Protein 1GTT (pdb70)

B-factor: mean 38.14, std 10.46, range [20.0, 125.58]

Foldseek 3Di:
DPFWEKEWEPFFLQVCVVCVVVCCDPPNVHDDPAIFMATQFPQQEDEFAAADADEPPFWKWKFKFKKFFFAAKAALDDLVRVLVRTQAMKIKIQMFGDPPDQQAARCLTGHFGNRIYIYDGFNDSFQAFKKKWKDKQNHTDDIDTQPRTNAGNSRVSNRCNPFFMGHGGYIYTRYGHNDTDTDDAQIKMWMDIPRHDIGIHGYHHNVPDPDGDADDDDFPQDGWEKEWEDFFCQVDDDTRIGTEHVQQEDEFAEEDADEPDADFKKWFKFKKWFFAAKFAQDALVCLLVGTQAIWIKTQMFRVRPAGRGNPPGHSGGHGGNNIYIYRDGDGHVQPPDQLAKKKWKDKVNHTQDIDGSVRTNQDPSNVSNVVSHRHMGHGNYMYGRTGHDGIGGDDAPIWMWMDIHRHDIGIYGYHYPVVVD/DVFWEKEWEPFFLQSCVVCVVVCCDPPFNHDDPAIFMATAFDQQEDEFAAADADEPPAWKWKFKFKKFFFAAKAALDDLVCQLVGTQFMWIKIQMFGDPPDFQAARCLTGHFGNRMYIYDGDHDSFQAQKKKWKAKPNHTDDIDTPPRTNAGPSRVSNRCSPFFMGHGGYIYTRYGHNDTDIDDAPIKIWMDIPRHDIGIHGYHHNVPDDDGDADDDDQPQDGWEKEWDDFFCQVDDDTRIGTEDPQQEDEFPEADADEPDADFKKWFKFKKWFFAAKFAQDALVCLVVGTQAIWIKIQMFRVVNAGRGNPPGHSTGHGGNNIYIYSDGDGVVQPPDQQAKKKWKDKVNRTFFIDGSVRGNQDPSNVSNVSNHRHMDHGNYMYGRTGHDGIGGDDAQIWMWIDIHPHDIGIYGYHYPVVVD/DVFWEKEWEPFFQQSCVVCVVVCCDPPNVHPDPATFMATAFPQQEDEFAAADADEPPAWKFKFKFKKFFFAFKFALDDLVRQQVRTQFMWIKIQMFGDPPDFQAARCLTRHFGNRMYIYDGDRDSFQAFKKKWKDKPNHTDDIDTLPRTNAGPSRVSNRCSHFAIGGGGYIYTSYGHNDTDTDDAQIWIWMDIPPHDIGIYHYHHNVPDDDGDADDDDQPQDGWEKEWEPFFCQVDDDTRIGTADVQQEDEFAEADEDEPPADFKKWFKFKKWFFAAKFAQDALVCQVVGTQFIWIKIQMFRPVPAGRGNPPGHSGGHGGNNIYIYSDGDGVVQPVDQQAKWKWKDKPNHTFFIDTSVRGNQHNSNVSNVSNHRHMGHGSYMYGRTGHDGIGGDDAPIWIWMDIPPHDIGIYGYHYPVVVD/DVFWEKEWEPFFQQVCVVCVVVCCDPPFVHDDPATFMATQFPQQEDEFAAADADEPPFWKWKFKFKKWFFAAKFALDDLVRQQVRTQAMKIKIQMFGDCPDFQAARCLTGHFGNRIYIYDGFRDSFQAFKKKWKDKPNHTDDIDTLPRTNAGNSRVSNRQSPFFMGHGGYMYTRYGHPDTDTDDQQIWMWMDIPRHDIGIHHYHHNVPHDDRDADDDDFPQDGWEKEWDDFFCQCDDDTRIGTEDPQLEDEFAEADADEPPADFKKWFKFKKWFFQAKFAQDALVCQVVGTQFIWIKTQMFRPRPAGRGNPPGHSGGHGGNRIYIYSDGDGCVQVVDQLAKKKWKDKVRHTFFIDTSVRGNQHPSNVRNVSNHRHIDHGSYMYGRTGHDGIGGDDAQIWMWMDIVRTDIGIYGYHYPVVVD

Sequence (1684 aa):
MKGTIFAVALNHRSQLDAWQEAFQQSPYKAPPKTAVWFIKPRNTVIGCGEPIPFPQGEKVLSGATVALIVGKTATKVREEDAAEYIAGYALANDVSLPEESFYRPAIKAKCRDGFCPIGETVALSNVDNLTIYTEINGRPADHWNTADLQRNAAQLLSALSEFATLNPGDAILLGTPQARVEIQPGDRVRVLAEGFPPLENPVVDEREVTTRKSFPTLPHPHGTLFALGLNYADHPEEPLVFLKAPNTLTGDNQTSVRPNNIEYMHYEAELVVVIGKQARNVSEADAMDYVAGYTVCNDYAIRDYLENYYRPNLRVKSRDGLTPMLSTIVPKEAIPDPHNLTLRTFVNGELRQQGTTADLIFSVPFLIAYLSEFMTLNPGDMIATGTPKGLSDVVPGDEVVVEVEGVGRLVNRIVSEETAKMKGTIFAVALNHRSQLDAWQEAFQQSPYKAPPKTAVWFIKPRNTVIGCGEPIPFPQGEKVLSGATVALIVGKTATKVREEDAAEYIAGYALANDVSLPEESFYRPAIKAKCRDGFCPIGETVALSNVDNLTIYTEINGRPADHWNTADLQRNAAQLLSALSEFATLNPGDAILLGTPQARVEIQPGDRVRVLAEGFPPLENPVVDEREVTTRKSFPTLPHPHGTLFALGLNYADHPEEPLVFLKAPNTLTGDNQTSVRPNNIEYMHYEAELVVVIGKQARNVSEADAMDYVAGYTVCNDYAIRDYLENYYRPNLRVKSRDGLTPMLSTIVPKEAIPDPHNLTLRTFVNGELRQQGTTADLIFSVPFLIAYLSEFMTLNPGDMIATGTPKGLSDVVPGDEVVVEVEGVGRLVNRIVSEETAKMKGTIFAVALNHRSQLDAWQEAFQQSPYKAPPKTAVWFIKPRNTVIGCGEPIPFPQGEKVLSGATVALIVGKTATKVREEDAAEYIAGYALANDVSLPEESFYRPAIKAKCRDGFCPIGETVALSNVDNLTIYTEINGRPADHWNTADLQRNAAQLLSALSEFATLNPGDAILLGTPQARVEIQPGDRVRVLAEGFPPLENPVVDEREVTTRKSFPTLPHPHGTLFALGLNYADHPEEPLVFLKAPNTLTGDNQTSVRPNNIEYMHYEAELVVVIGKQARNVSEADAMDYVAGYTVCNDYAIRDYLENYYRPNLRVKSRDGLTPMLSTIVPKEAIPDPHNLTLRTFVNGELRQQGTTADLIFSVPFLIAYLSEFMTLNPGDMIATGTPKGLSDVVPGDEVVVEVEGVGRLVNRIVSEETAKMKGTIFAVALNHRSQLDAWQEAFQQSPYKAPPKTAVWFIKPRNTVIGCGEPIPFPQGEKVLSGATVALIVGKTATKVREEDAAEYIAGYALANDVSLPEESFYRPAIKAKCRDGFCPIGETVALSNVDNLTIYTEINGRPADHWNTADLQRNAAQLLSALSEFATLNPGDAILLGTPQARVEIQPGDRVRVLAEGFPPLENPVVDEREVTTRKSFPTLPHPHGTLFALGLNYADHPEEPLVFLKAPNTLTGDNQTSVRPNNIEYMHYEAELVVVIGKQARNVSEADAMDYVAGYTVCNDYAIRDYLENYYRPNLRVKSRDGLTPMLSTIVPKEAIPDPHNLTLRTFVNGELRQQGTTADLIFSVPFLIAYLSEFMTLNPGDMIATGTPKGLSDVVPGDEVVVEVEGVGRLVNRIVSEETAK

CATH classification: 3.90.850.10 (+1 more: 3.90.850.10)

Nearest PDB structures (foldseek):
  6sbi-assembly2_C  TM=9.151E-01  e=5.694E-24  Mus musculus
  6sbj-assembly2_C  TM=9.034E-01  e=4.529E-23  Mus musculus
  8gsr-assembly1_B  TM=7.938E-01  e=1.110E-22  Sphingomonas sp. SKA58
  6jvw-assembly1_B  TM=9.227E-01  e=5.281E-20  Sphingobium sp. SYK-6
  6jvv-assembly1_B  TM=8.728E-01  e=1.035E-19  Sphingobium sp. SYK-6

Organism: Escherichia coli (NCBI:txid562)

Radius of gyration: 42.44 Å; Cα contacts (8 Å, |Δi|>4): 4563; chains: 4; bounding box: 90×95×122 Å

Solvent-accessible surface area: 65918 Å² total; per-residue (Å²): 87,203,26,25,1,4,1,5,10,5,1,10,120,47,4,32,97,66,36,127,141,38,3,113,103,86,56,14,141,47,65,30,154,43,14,5,12,28,17,2,7,45,8,0,18,11,25,23,0,33,41,0,18,10,6,108,87,70,109,0,19,2,3,6,0,0,0,0,8,2,36,89,78,0,73,122,6,149,95,125,58,3,71,107,49,23,56,1,9,0,2,0,1,3,0,0,18,41,35,141,58,0,54,97,25,24,20,69,13,3,2,20,20,3,0,0,0,9,12,48,51,26,89,61,98,70,10,89,110,19,36,0,97,3,41,22,69,56,175,118,43,36,126,16,38,13,60,69,14,70,59,67,9,30,67,0,0,18,35,0,1,76,11,1,19,0,58,77,25,7,0,0,3,2,2,12,12,78,70,39,35,78,0,84,55,68,22,59,1,45,1,38,8,153,49,15,46,49,1,15,1,4,2,34,24,55,164,128,42,89,109,95,73,90,56,107,106,103,112,27,48,77,21,16,4,0,0,6,22,111,0,5,51,32,192,97,105,92,9,33,7,8,15,7,3,66,44,0,32,31,32,61,76,82,53,0,45,26,8,82,155,21,131,48,0,14,0,26,0,1,0,0,0,4,2,37,106,53,0,41,108,14,56,91,98,74,0,50,84,47,3,39,0,2,0,0,0,0,1,1,5,0,114,64,37,50,16,33,6,7,62,22,12,8,59,2,12,1,30,52,17,4,0,0,3,22,78,77,61,31,66,56,134,65,12,134,68,11,49,93,13,35,0,86,0,53,1,93,63,103,86,74,2,96,13,39,1,62,30,22,63,16,32,1,19,72,1,0,20,34,0,0,97,1,2,4,0,2,38,18,3,0,1,0,0,0,21,2,75,31,71,27,47,0,65,62,71,15,72,0,9,0,50,2,92,56,7,21,132,0,17,0,90,1,20,28,53,129,96,56,197,77,203,21,26,2,4,1,6,9,6,1,11,119,43,3,34,90,54,32,127,140,38,4,117,109,88,58,14,140,53,60,29,144,47,12,5,8,27,17,2,8,46,8,0,23,13,24,25,1,38,17,0,18,18,5,108,86,73,87,0,18,3,4,6,0,0,0,0,12,2,37,89,80,0,74,119,8,153,98,124,58,2,74,106,47,24,54,1,8,0,1,0,0,3,0,0,16,42,32,142,57,0,49,98,23,22,20,63,14,2,2,25,23,3,0,0,0,7,7,59,55,36,88,59,100,75,11,85,108,18,37,0,100,2,42,25,21,34,96,106,30,34,80,14,38,12,59,67,14,68,59,68,8,31,65,0,0,18,34,0,1,77,11,1,20,0,59,79,25,8,0,0,3,1,3,14,13,49,36,17,28,60,0,102,68,60,23,24,0,40,1,39,9,154,49,16,41,51,0,5,1,12,3,20,29,55,167,116,37,67,106,106,78,92,55,111,106,104,114,28,49,72,22,14,5,0,0,5,21,113,0,6,50,33,188,99,101,95,8,33,6,7,16,7,1,68,44,0,34,29,32,63,86,83,52,1,44,25,8,81,156,21,131,47,0,15,0,24,0,0,0,0,0,3,2,37,113,56,0,41,99,15,56,92,99,75,0,51,87,44,2,42,0,1,1,0,0,0,1,1,5,0,114,61,41,47,20,30,5,6,65,21,20,8,58,1,13,0,31,50,16,5,0,0,3,18,78,81,57,31,69,57,131,68,13,137,66,12,50,95,12,30,0,78,0,44,2,92,65,107,81,72,3,100,11,38,1,61,31,22,66,15,31,2,19,68,1,0,21,34,0,0,96,1,1,4,0,4,43,17,3,1,2,0,0,1,21,2,76,34,65,29,47,0,66,65,68,15,78,0,8,0,46,2,92,62,10,20,119,1,30,0,94,1,19,26,51,131,93,55,202,77,198,22,25,2,4,1,6,8,6,1,13,124,47,3,32,101,65,35,119,141,38,2,114,110,84,57,12,134,44,55,32,149,53,8,5,8,27,17,2,8,45,9,0,20,12,25,23,0,33,18,0,20,13,6,104,80,66,110,0,19,3,3,5,0,0,0,0,11,3,33,88,78,0,72,124,8,146,93,125,52,0,72,108,47,23,53,1,9,0,1,0,1,3,0,0,15,40,31,145,58,0,51,85,26,26,20,66,14,3,2,27,25,3,0,0,0,7,8,64,53,38,90,56,99,67,10,86,109,18,39,0,98,3,43,26,63,32,186,103,46,36,124,15,37,12,58,66,16,69,50,77,11,27,64,0,0,17,35,0,1,74,10,1,23,0,58,79,23,8,0,0,3,3,2,12,11,78,71,39,32,84,0,72,66,64,22,29,1,41,1,41,9,154,50,18,44,49,0,8,2,13,2,19,28,52,170,117,31,43,99,96,77,82,55,110,114,103,114,27,48,76,22,16,4,0,0,6,15,134,0,18,46,37,199,103,102,94,9,27,6,6,16,7,2,70,44,0,37,31,30,61,84,84,51,1,43,25,6,80,155,21,134,44,0,15,0,25,0,0,0,0,1,4,2,35,105,56,0,44,95,16,55,86,101,76,0,53,84,47,5,40,0,1,0,0,0,1,1,1,6,0,121,65,38,51,25,29,4,6,62,21,15,8,60,2,11,0,27,50,18,4,0,0,2,14,76,75,60,30,70,58,138,64,14,118,55,14,59,89,6,43,0,85,0,42,2,90,69,105,80,69,2,112,10,45,1,67,32,18,76,20,29,2,20,72,1,0,18,36,0,0,98,1,1,4,0,3,48,16,3,0,2,1,0,2,25,3,75,30,71,30,49,0,65,61,70,16,69,0,11,0,42,1,91,58,10,22,135,1,18,0,96,1,15,26,51,117,95,58,187,70,198,20,28,1,3,0,7,8,5,1,11,73,47,5,30,92,66,34,105,143,35,3,115,109,78,55,15,135,45,60,27,146,42,13,7,12,26,17,2,8,41,7,0,22,15,23,23,1,36,38,0,20,11,6,108,85,69,106,0,17,3,3,5,0,0,0,0,8,2,36,86,77,0,76,120,7,150,68,127,50,3,70,108,48,24,53,0,7,0,2,0,0,3,0,0,16,38,33,144,57,1,52,98,24,23,19,67,15,3,2,22,23,3,0,0,0,7,12,50,49,25,93,61,84,52,12,59,65,16,38,0,103,3,44,22,72,56,165,116,38,39,122,16,31,13,41,52,16,60,57,74,9,27,49,0,0,17,36,0,1,78,10,2,23,0,60,79,24,8,0,0,3,2,2,14,12,76,70,39,35,80,0,86,60,63,21,53,1,47,0,39,10,154,49,16,48,47,1,14,0,5,2,31,24,55,164,130,42,93,107,102,77,89,60,109,116,103,112,26,47,76,21,15,4,0,0,6,15,129,1,9,47,27,176,87,109,92,8,31,7,10,14,7,2,66,43,1,33,32,28,64,78,87,51,1,46,25,6,87,156,21,134,47,0,16,0,24,0,1,0,0,0,4,2,38,112,53,0,40,105,14,58,89,103,73,0,56,85,45,5,41,0,1,2,0,0,0,2,1,5,0,114,64,38,47,15,31,6,7,64,23,11,9,57,2,13,1,30,48,15,4,0,0,2,18,72,84,52,30,70,60,133,61,13,113,50,16,59,84,4,43,0,84,0,39,2,98,67,102,84,79,3,110,16,44,1,69,33,19,70,18,29,1,20,73,0,0,19,34,0,0,96,1,1,4,0,3,53,15,3,0,2,0,0,1,26,2,129,32,69,32,48,0,66,61,70,16,68,0,9,0,37,2,83,60,10,22,130,0,17,0,91,2,18,26,51,123,101,55,186

Secondary structure (DSSP, 8-state):
--S-EEEEES-BHHHHHHHTTGGGSTTT-S--SS-EEEEE-GGGEE-TT--EEEPTT--EE--EEEEEEE-S-BSS--GGGGGGGEEEEEEEE--BS----SSS--HHHH-STT-EEB---B--S--TTPEEEEEETTEEEEEEEGGGBSS-HHHHHHHHHTTS-B-TT-EEE----S---EE-TT-EEEEEETTS--EEEEEEEGGG--SPPP----SSS-S-EEEESS-B-----S--EEEE-GGGEE-TTEEEEEPTT-S-EE--EEEEEEE-S-BSS--TTTGGGGEEEEEEEE--EEGGG--SSSSSPHHHHS-TT-EEB-S--EEGGG-S-TTS-EEEEEETTEEEEEEEGGGBSS-HHHHHHHHHTTS-B-TT-EEE----S---B--TT-EEEEEETTTEEEEEEEEEHHHH-/--S-EEEEES-BHHHHHHTTTGGGSTTT-S--SS-EEEEE-GGGEE-TT--EEEPTT--EE--EEEEEEE-S-BSS--GGGGGGGEEEEEEEE--BS----SSS--HHHH-STT-EEEEEEE--S--TT-EEEEEETTEEEEEEEGGGBSS-HHHHHHHHHTTSPBPTT-EEE----S---EE-TT-EEEEEETTS--EEEEEEEGGG--S-------SSS-S-EEEESS-B-----S--EEEE-GGGEE-TTEEEEEPTT-S-EE--EEEEEEE-S-BSS--TTTGGGGEEEEEEEE--EEGGG--SSSSS-HHHHS-TT-EEB-S--EEGGG-S-TTS-EEEEEETTEEEEEEEGGGBSS-HHHHHHHHHTTS-B-TT-EEE----S---B--TT-EEEEEETTTEEEEEEEEEHHHH-/--S-EEEEES-BHHHHHHHTTGGGSTTT-S--SS-EEEEE-GGGEE-TT--EEEPTT---B--EEEEEEE-S-BSS--GGGGGGGEEEEEEEE--BS-----SS--HHHH-STT-EEB---B--S--TT-EEEEEETTEEEEEEEGGGBSS-HHHHHHHHHTTS-B-TT-EEE----S---B--TT-EEEEEETTS--EEEEEEEGGG--S-------SSS-S-EEEEES-B-----S-EEEEE-GGGEE-TTEEEEEPTT-S-EE--EEEEEEE-S-BSS--GGGGGGGEEEEEEEE--EEGGG--SSSSSPHHHHS-TT-EEB-S--EEGGG-S-GGG-EEEEEETTEEEEEEEGGGBSS-HHHHHHHHHTTS-B-TT-EEE----S---B--TT-EEEEEETTTEEEEEEEEEHHHH-/--S-EEEEES-BHHHHHHTTTGGGSTTT-S---S-EEEEE-GGGEE-TT--EEEPTT--EE--EEEEEEE-S-BSS--GGGGGGGEEEEEEEE--BS----SSS--HHHH-STT-EEB---B--S--TT-EEEEEETTEEEEEEEGGGBSS-HHHHHHHHHTTS-B-TT-EEE----S---EE-TT-EEEEE-TTS--EEEEEEEGGG--S-------SSS-S-EEEEES-B-----S-EEEEE-GGGEE-TTEEEEEPTT-S-EE--EEEEEEE-S-BSS--TTTGGGGEEEEEEEE--EEGGG--SSSSSPHHHHS-TT-EEB-S--EEGGG-S-TTS-EEEEEETTEEEEEEEGGGBSS-HHHHHHHHHTTS-B-TT-EEE----S---B--TT-EEEEEETTTEEEEEEEEEHHHH-

InterPro domains:
  IPR011234 Fumarylacetoacetase-like, C-terminal [PF01557] (4-204)
  IPR011234 Fumarylacetoacetase-like, C-terminal [PF01557] (225-421)
  IPR012684 4-hydroxyphenylacetate degradation bifunctional isomerase/decarboxylase, C-terminal subunit [TIGR02303] (219-423)
  IPR012686 4-hydroxyphenylacetate degradation bifunctional isomerase/decarboxylase, N-terminal subunit [TIGR02305] (3-203)
  IPR036663 Fumarylacetoacetase-like, C-terminal domain superfamily [G3DSA:3.90.850.10] (1-211)
  IPR036663 Fumarylacetoacetase-like, C-terminal domain superfamily [G3DSA:3.90.850.10] (212-427)
  IPR036663 Fumarylacetoacetase-like, C-terminal domain superfamily [SSF56529] (2-210)
  IPR036663 Fumarylacetoacetase-like, C-terminal domain superfamily [SSF56529] (218-424)

Structure (mmCIF, N/CA/C/O backbone):
data_1GTT
#
_entry.id   1GTT
#
_cell.length_a   126.084
_cell.length_b   138.201
_cell.length_c   103.973
_cell.angle_alpha   90.00
_cell.angle_beta   90.00
_cell.angle_gamma   90.00
#
_symmetry.space_group_name_H-M   'P 21 21 21'
#
loop_
_entity.id
_entity.type
_entity.pdbx_description
1 polymer '4-HYDROXYPHENYLACETATE DEGRADATION BIFUNCTIONAL ISOMERASE/DECARBOXYLASE'
2 non-polymer 'CALCIUM ION'
3 water water
#
loop_
_atom_site.group_PDB
_atom_site.id
_atom_site.type_symbol
_atom_site.label_atom_id
_atom_site.label_alt_id
_atom_site.label_comp_id
_atom_site.label_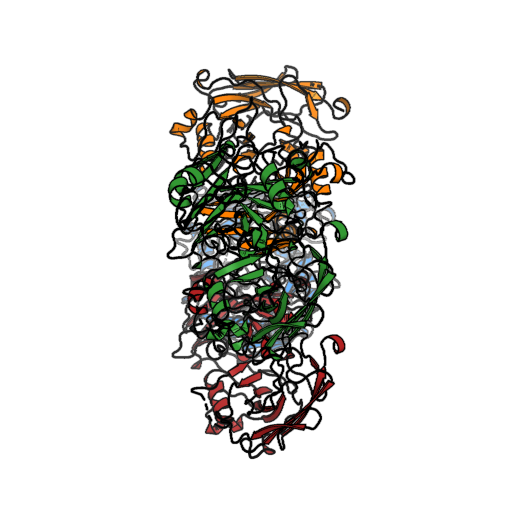asym_id
_atom_site.label_entity_id
_atom_site.label_seq_id
_atom_site.pdbx_PDB_ins_code
_atom_site.Cartn_x
_atom_site.Cartn_y
_atom_site.Cartn_z
_atom_site.occupancy
_atom_site.B_iso_or_equiv
_atom_site.auth_seq_id
_atom_site.auth_comp_id
_atom_site.auth_asym_id
_atom_site.auth_atom_id
_atom_site.pdbx_PDB_model_num
ATOM 1 N N . MET A 1 1 ? 58.508 -8.823 6.288 1.00 62.17 1 MET A N 1
ATOM 2 C CA . MET A 1 1 ? 58.096 -9.028 7.703 1.00 62.07 1 MET A CA 1
ATOM 3 C C . MET A 1 1 ? 58.046 -7.676 8.417 1.00 60.50 1 MET A C 1
ATOM 4 O O . MET A 1 1 ? 57.012 -7.019 8.574 1.00 60.86 1 MET A O 1
ATOM 9 N N . LYS A 1 2 ? 59.252 -7.268 8.764 1.00 58.13 2 LYS A N 1
ATOM 10 C CA . LYS A 1 2 ? 59.556 -6.248 9.742 1.00 55.31 2 LYS A CA 1
ATOM 11 C C . LYS A 1 2 ? 61.037 -5.876 9.484 1.00 50.78 2 LYS A C 1
ATOM 12 O O . LYS A 1 2 ? 61.501 -4.785 9.856 1.00 51.23 2 LYS A O 1
ATOM 18 N N . GLY A 1 3 ? 61.795 -6.787 8.856 1.00 45.37 3 GLY A N 1
ATOM 19 C CA . GLY A 1 3 ? 63.122 -6.434 8.397 1.00 40.97 3 GLY A CA 1
ATOM 20 C C . GLY A 1 3 ? 63.095 -5.915 6.962 1.00 36.80 3 GLY A C 1
ATOM 21 O O . GLY A 1 3 ? 62.002 -5.730 6.390 1.00 35.84 3 GLY A O 1
ATOM 22 N N . THR A 1 4 ? 64.275 -5.638 6.400 1.00 30.74 4 THR A N 1
ATOM 23 C CA . THR A 1 4 ? 64.380 -5.198 4.969 1.00 29.56 4 THR A CA 1
ATOM 24 C C . THR A 1 4 ? 64.060 -6.354 4.074 1.00 26.59 4 THR A C 1
ATOM 25 O O . THR A 1 4 ? 64.553 -7.471 4.309 1.00 27.30 4 THR A O 1
ATOM 29 N N . ILE A 1 5 ? 63.299 -6.101 3.011 1.00 26.49 5 ILE A N 1
ATOM 30 C CA . ILE A 1 5 ? 62.983 -7.125 2.054 1.00 25.58 5 ILE A CA 1
ATOM 31 C C . ILE A 1 5 ? 63.795 -6.785 0.832 1.00 25.78 5 ILE A C 1
ATOM 32 O O . ILE A 1 5 ? 63.479 -5.841 0.124 1.00 25.30 5 ILE A O 1
ATOM 37 N N . PHE A 1 6 ? 64.823 -7.573 0.609 1.00 24.31 6 PHE A N 1
ATOM 38 C CA . PHE A 1 6 ? 65.575 -7.561 -0.647 1.00 24.09 6 PHE A CA 1
ATOM 39 C C . PHE A 1 6 ? 64.915 -8.541 -1.627 1.00 24.43 6 PHE A C 1
ATOM 40 O O . PHE A 1 6 ? 64.165 -9.435 -1.245 1.00 23.03 6 PHE A O 1
ATOM 48 N N . ALA A 1 7 ? 65.229 -8.398 -2.905 1.00 24.05 7 ALA A N 1
ATOM 49 C CA . ALA A 1 7 ? 64.691 -9.249 -3.942 1.00 24.37 7 ALA A CA 1
ATOM 50 C C . ALA A 1 7 ? 65.672 -9.322 -5.112 1.00 22.44 7 ALA A C 1
ATOM 51 O O . ALA A 1 7 ? 66.391 -8.372 -5.369 1.00 23.37 7 ALA A O 1
ATOM 53 N N . VAL A 1 8 ? 65.697 -10.449 -5.806 1.00 24.35 8 VAL A N 1
ATOM 54 C CA . VAL A 1 8 ? 66.469 -10.573 -7.045 1.00 22.81 8 VAL A CA 1
ATOM 55 C C . VAL A 1 8 ? 65.615 -10.578 -8.311 1.00 24.37 8 VAL A C 1
ATOM 56 O O . VAL A 1 8 ? 64.601 -11.267 -8.392 1.00 25.15 8 VAL A O 1
ATOM 60 N N . ALA A 1 9 ? 66.095 -9.774 -9.261 1.00 24.61 9 ALA A N 1
ATOM 61 C CA . ALA A 1 9 ? 65.542 -9.692 -10.609 1.00 26.60 9 ALA A CA 1
ATOM 62 C C . ALA A 1 9 ? 66.423 -10.481 -11.541 1.00 26.56 9 ALA A C 1
ATOM 63 O O . ALA A 1 9 ? 67.608 -10.684 -11.305 1.00 26.88 9 ALA A O 1
ATOM 65 N N . LEU A 1 10 ? 65.820 -10.901 -12.660 1.00 27.30 10 LEU A N 1
ATOM 66 C CA . LEU A 1 10 ? 66.522 -11.609 -13.716 1.00 27.82 10 LEU A CA 1
ATOM 67 C C . LEU A 1 10 ? 67.180 -12.925 -13.218 1.00 28.15 10 LEU A C 1
ATOM 68 O O . LEU A 1 10 ? 68.232 -13.310 -13.672 1.00 27.71 10 LEU A O 1
ATOM 73 N N . ASN A 1 11 ? 66.580 -13.578 -12.234 1.00 27.63 11 ASN A N 1
ATOM 74 C CA . ASN A 1 11 ? 67.138 -14.818 -11.713 1.00 28.38 11 ASN A CA 1
ATOM 75 C C . ASN A 1 11 ? 66.500 -16.080 -12.282 1.00 28.46 11 ASN A C 1
ATOM 76 O O . ASN A 1 11 ? 66.848 -17.155 -11.874 1.00 29.07 11 ASN A O 1
ATOM 81 N N . HIS A 1 12 ? 65.505 -15.947 -13.153 1.00 28.68 12 HIS A N 1
ATOM 82 C CA . HIS A 1 12 ? 64.774 -17.112 -13.658 1.00 29.62 12 HIS A CA 1
ATOM 83 C C . HIS A 1 12 ? 65.166 -17.325 -15.131 1.00 31.03 12 HIS A C 1
ATOM 84 O O . HIS A 1 12 ? 65.185 -16.382 -15.887 1.00 29.65 12 HIS A O 1
ATOM 91 N N . ARG A 1 13 ? 65.596 -18.537 -15.465 1.00 32.82 13 ARG A N 1
ATOM 92 C CA . ARG A 1 13 ? 66.186 -18.825 -16.781 1.00 34.88 13 ARG A CA 1
ATOM 93 C C . ARG A 1 13 ? 65.234 -18.481 -17.936 1.00 33.98 13 ARG A C 1
ATOM 94 O O . ARG A 1 13 ? 65.697 -18.099 -19.021 1.00 35.99 13 ARG A O 1
ATOM 102 N N . SER A 1 14 ? 63.937 -18.603 -17.718 1.00 34.63 14 SER A N 1
ATOM 103 C CA . SER A 1 14 ? 62.915 -18.201 -18.726 1.00 34.67 14 SER A CA 1
ATOM 104 C C . SER A 1 14 ? 63.020 -16.728 -19.124 1.00 34.85 14 SER A C 1
ATOM 105 O O . SER A 1 14 ? 62.829 -16.342 -20.287 1.00 34.05 14 SER A O 1
ATOM 108 N N . GLN A 1 15 ? 63.335 -15.879 -18.149 1.00 33.42 15 GLN A N 1
ATOM 109 C CA . GLN A 1 15 ? 63.477 -14.441 -18.421 1.00 32.92 15 GLN A CA 1
ATOM 110 C C . GLN A 1 15 ? 64.816 -14.108 -19.049 1.00 32.09 15 GLN A C 1
ATOM 111 O O . GLN A 1 15 ? 64.926 -13.216 -19.918 1.00 32.12 15 GLN A O 1
ATOM 117 N N . LEU A 1 16 ? 65.861 -14.802 -18.605 1.00 30.79 16 LEU A N 1
ATOM 118 C CA . LEU A 1 16 ? 67.152 -14.612 -19.159 1.00 32.52 16 LEU A CA 1
ATOM 119 C C . LEU A 1 16 ? 67.076 -15.016 -20.633 1.00 33.78 16 LEU A C 1
ATOM 120 O O . LEU A 1 16 ? 67.642 -14.373 -21.472 1.00 35.20 16 LEU A O 1
ATOM 125 N N . ASP A 1 17 ? 66.338 -16.067 -20.908 1.00 36.40 17 ASP A N 1
ATOM 126 C CA . ASP A 1 17 ? 66.216 -16.587 -22.294 1.00 37.58 17 ASP A CA 1
ATOM 127 C C . ASP A 1 17 ? 65.463 -15.554 -23.111 1.00 37.52 17 ASP A C 1
ATOM 128 O O . ASP A 1 17 ? 65.934 -15.145 -24.182 1.00 37.93 17 ASP A O 1
ATOM 133 N N . ALA A 1 18 ? 64.324 -15.106 -22.586 1.00 37.43 18 ALA A N 1
ATOM 134 C CA . ALA A 1 18 ? 63.471 -14.133 -23.274 1.00 38.14 18 ALA A CA 1
ATOM 135 C C . ALA A 1 18 ? 64.182 -12.816 -23.601 1.00 38.36 18 ALA A C 1
ATOM 136 O O . ALA A 1 18 ? 63.948 -12.236 -24.675 1.00 38.35 18 ALA A O 1
ATOM 138 N N . TRP A 1 19 ? 65.072 -12.374 -22.704 1.00 36.60 19 TRP A N 1
ATOM 139 C CA . TRP A 1 19 ? 65.770 -11.100 -22.822 1.00 37.33 19 TRP A CA 1
ATOM 140 C C . TRP A 1 19 ? 67.187 -11.170 -23.462 1.00 38.29 19 TRP A C 1
ATOM 141 O O . TRP A 1 19 ? 67.864 -10.171 -23.602 1.00 36.90 19 TRP A O 1
ATOM 152 N N . GLN A 1 20 ? 67.623 -12.357 -23.868 1.00 40.14 20 GLN A N 1
ATOM 153 C CA . GLN A 1 20 ? 68.974 -12.562 -24.417 1.00 42.49 20 GLN A CA 1
ATOM 154 C C . GLN A 1 20 ? 69.407 -11.560 -25.527 1.00 42.53 20 GLN A C 1
ATOM 155 O O . GLN A 1 20 ? 70.475 -10.978 -25.470 1.00 42.11 20 GLN A O 1
ATOM 161 N N . GLU A 1 21 ? 68.536 -11.394 -26.524 1.00 43.72 21 GLU A N 1
ATOM 162 C CA . GLU A 1 21 ? 68.741 -10.512 -27.675 1.00 45.57 21 GLU A CA 1
ATOM 163 C C . GLU A 1 21 ? 68.737 -9.035 -27.254 1.00 44.46 21 GLU A C 1
ATOM 164 O O . GLU A 1 21 ? 69.540 -8.245 -27.758 1.00 44.08 21 GLU A O 1
ATOM 170 N N . ALA A 1 22 ? 67.878 -8.677 -26.299 1.00 43.41 22 ALA A N 1
ATOM 171 C CA . ALA A 1 22 ? 67.793 -7.291 -25.834 1.00 42.33 22 ALA A CA 1
ATOM 172 C C . ALA A 1 22 ? 69.025 -6.939 -25.036 1.00 41.30 22 ALA A C 1
ATOM 173 O O . ALA A 1 22 ? 69.521 -5.818 -25.118 1.00 39.64 22 ALA A O 1
ATOM 175 N N . PHE A 1 23 ? 69.540 -7.919 -24.283 1.00 41.64 23 PHE A N 1
ATOM 176 C CA . PHE A 1 23 ? 70.694 -7.682 -23.401 1.00 42.14 23 PHE A CA 1
ATOM 177 C C . PHE A 1 23 ? 72.026 -7.469 -24.141 1.00 43.41 23 PHE A C 1
ATOM 178 O O . PHE A 1 23 ? 73.009 -7.005 -23.538 1.00 44.30 23 PHE A O 1
ATOM 186 N N . GLN A 1 24 ? 72.041 -7.737 -25.456 1.00 44.80 24 GLN A N 1
ATOM 187 C CA . GLN A 1 24 ? 73.221 -7.474 -26.298 1.00 45.78 24 GLN A CA 1
ATOM 188 C C . GLN A 1 24 ? 73.253 -6.029 -26.817 1.00 46.08 24 GLN A C 1
ATOM 189 O O . GLN A 1 24 ? 74.268 -5.549 -27.347 1.00 47.34 24 GLN A O 1
ATOM 195 N N . GLN A 1 25 ? 72.153 -5.311 -26.622 1.00 45.50 25 GLN A N 1
ATOM 196 C CA . GLN A 1 25 ? 71.983 -4.003 -27.244 1.00 45.20 25 GLN A CA 1
ATOM 197 C C . GLN A 1 25 ? 71.749 -2.877 -26.249 1.00 44.01 25 GLN A C 1
ATOM 198 O O . GLN A 1 25 ? 71.328 -3.126 -25.144 1.00 41.99 25 GLN A O 1
ATOM 204 N N . SER A 1 26 ? 71.973 -1.653 -26.688 1.00 42.72 26 SER A N 1
ATOM 205 C CA . SER A 1 26 ? 71.674 -0.490 -25.856 1.00 42.58 26 SER A CA 1
ATOM 206 C C . SER A 1 26 ? 70.228 -0.585 -25.349 1.00 41.08 26 SER A C 1
ATOM 207 O O . SER A 1 26 ? 69.329 -1.038 -26.091 1.00 39.70 26 SER A O 1
ATOM 210 N N . PRO A 1 27 ? 69.991 -0.175 -24.102 1.00 39.61 27 PRO A N 1
ATOM 211 C CA . PRO A 1 27 ? 71.009 0.424 -23.219 1.00 39.04 27 PRO A CA 1
ATOM 212 C C . PRO A 1 27 ? 71.804 -0.573 -22.363 1.00 38.42 27 PRO A C 1
ATOM 213 O O . PRO A 1 27 ? 72.612 -0.113 -21.564 1.00 38.87 27 PRO A O 1
ATOM 217 N N . TYR A 1 28 ? 71.551 -1.869 -22.510 1.00 37.71 28 TYR A N 1
ATOM 218 C CA . TYR A 1 28 ? 72.149 -2.921 -21.684 1.00 38.30 28 TYR A CA 1
ATOM 219 C C . TYR A 1 28 ? 73.563 -3.256 -22.089 1.00 40.43 28 TYR A C 1
ATOM 220 O O . TYR A 1 28 ? 74.408 -3.518 -21.240 1.00 40.62 28 TYR A O 1
ATOM 229 N N . LYS A 1 29 ? 73.803 -3.262 -23.399 1.00 42.35 29 LYS A N 1
ATOM 230 C CA . LYS A 1 29 ? 75.108 -3.524 -24.038 1.00 44.64 29 LYS A CA 1
ATOM 231 C C . LYS A 1 29 ? 75.520 -4.974 -23.915 1.00 45.83 29 LYS A C 1
ATOM 232 O O . LYS A 1 29 ? 75.774 -5.668 -24.930 1.00 46.87 29 LYS A O 1
ATOM 238 N N . ALA A 1 30 ? 75.548 -5.440 -22.666 1.00 45.97 30 ALA A N 1
ATOM 239 C CA . ALA A 1 30 ? 75.936 -6.786 -22.308 1.00 45.82 30 ALA A CA 1
ATOM 240 C C . ALA A 1 30 ? 75.000 -7.363 -21.226 1.00 45.64 30 ALA A C 1
ATOM 241 O O . ALA A 1 30 ? 74.443 -6.606 -20.437 1.00 45.28 30 ALA A O 1
ATOM 243 N N . PRO A 1 31 ? 74.849 -8.685 -21.177 1.00 45.44 31 PRO A N 1
ATOM 244 C CA . PRO A 1 31 ? 74.050 -9.349 -20.125 1.00 45.09 31 PRO A CA 1
ATOM 245 C C . PRO A 1 31 ? 74.588 -9.092 -18.681 1.00 44.50 31 PRO A C 1
ATOM 246 O O . PRO A 1 31 ? 75.757 -8.666 -18.518 1.00 43.78 31 PRO A O 1
ATOM 250 N N . PRO A 1 32 ? 73.734 -9.271 -17.667 1.00 42.87 32 PRO A N 1
ATOM 251 C CA . PRO A 1 32 ? 74.144 -8.990 -16.287 1.00 43.02 32 PRO A CA 1
ATOM 252 C C . PRO A 1 32 ? 75.386 -9.792 -15.934 1.00 42.56 32 PRO A C 1
ATOM 253 O O . PRO A 1 32 ? 75.400 -10.954 -16.199 1.00 42.76 32 PRO A O 1
ATOM 257 N N . LYS A 1 33 ? 76.408 -9.205 -15.337 1.00 43.40 33 LYS A N 1
ATOM 258 C CA . LYS A 1 33 ? 77.485 -10.087 -14.865 1.00 43.89 33 LYS A CA 1
ATOM 259 C C . LYS A 1 33 ? 77.101 -10.528 -13.440 1.00 42.32 33 LYS A C 1
ATOM 260 O O . LYS A 1 33 ? 76.967 -11.718 -13.146 1.00 45.77 33 LYS A O 1
ATOM 266 N N . THR A 1 34 ? 76.757 -9.579 -12.609 1.00 39.21 34 THR A N 1
ATOM 267 C CA . THR A 1 34 ? 76.376 -9.901 -11.249 1.00 36.27 34 THR A CA 1
ATOM 268 C C . THR A 1 34 ? 74.861 -9.882 -11.038 1.00 33.99 34 THR A C 1
ATOM 269 O O . THR A 1 34 ? 74.067 -9.584 -11.954 1.00 31.74 34 THR A O 1
ATOM 273 N N . ALA A 1 35 ? 74.458 -10.201 -9.815 1.00 29.67 35 ALA A N 1
ATOM 274 C CA . ALA A 1 35 ? 73.061 -10.310 -9.481 1.00 28.75 35 ALA A CA 1
ATOM 275 C C . ALA A 1 35 ? 72.430 -8.918 -9.510 1.00 27.09 35 ALA A C 1
ATOM 276 O O . ALA A 1 35 ? 73.113 -7.915 -9.254 1.00 27.61 35 ALA A O 1
ATOM 278 N N . VAL A 1 36 ? 71.190 -8.884 -9.958 1.00 25.13 36 VAL A N 1
ATOM 279 C CA . VAL A 1 36 ? 70.422 -7.671 -10.083 1.00 26.36 36 VAL A CA 1
ATOM 280 C C . VAL A 1 36 ? 69.470 -7.604 -8.928 1.00 24.82 36 VAL A C 1
ATOM 281 O O . VAL A 1 36 ? 68.533 -8.382 -8.853 1.00 27.68 36 VAL A O 1
ATOM 285 N N . TRP A 1 37 ? 69.700 -6.662 -8.028 1.00 25.95 37 TRP A N 1
ATOM 286 C CA . TRP A 1 37 ? 68.922 -6.553 -6.786 1.00 24.67 37 TRP A CA 1
ATOM 287 C C . TRP A 1 37 ? 67.912 -5.407 -6.807 1.00 25.05 37 TRP A C 1
ATOM 288 O O . TRP A 1 37 ? 68.176 -4.312 -7.419 1.00 25.01 37 TRP A O 1
ATOM 299 N N . PHE A 1 38 ? 66.851 -5.597 -6.026 1.00 24.43 38 PHE A N 1
ATOM 300 C CA . PHE A 1 38 ? 65.918 -4.537 -5.704 1.00 24.77 38 PHE A CA 1
ATOM 301 C C . PHE A 1 38 ? 65.429 -4.708 -4.266 1.00 23.98 38 PHE A C 1
ATOM 302 O O . PHE A 1 38 ? 65.747 -5.718 -3.614 1.00 24.75 38 PHE A O 1
ATOM 310 N N . ILE A 1 39 ? 64.721 -3.698 -3.797 1.00 24.09 39 ILE A N 1
ATOM 311 C CA . ILE A 1 39 ? 64.171 -3.642 -2.416 1.00 24.59 39 ILE A CA 1
ATOM 312 C C . ILE A 1 39 ? 62.678 -3.358 -2.452 1.00 24.62 39 ILE A C 1
ATOM 313 O O . ILE A 1 39 ? 62.201 -2.501 -3.247 1.00 24.51 39 ILE A O 1
ATOM 318 N N . LYS A 1 40 ? 61.940 -4.064 -1.590 1.00 22.77 40 LYS A N 1
ATOM 319 C CA . LYS A 1 40 ? 60.504 -3.834 -1.414 1.00 24.26 40 LYS A CA 1
ATOM 320 C C . LYS A 1 40 ? 60.377 -3.069 -0.070 1.00 24.34 40 LYS A C 1
ATOM 321 O O . LYS A 1 40 ? 60.518 -3.671 0.972 1.00 26.84 40 LYS A O 1
ATOM 327 N N . PRO A 1 41 ? 60.211 -1.762 -0.101 1.00 24.13 41 PRO A N 1
ATOM 328 C CA . PRO A 1 41 ? 60.304 -0.941 1.103 1.00 25.64 41 PRO A CA 1
ATOM 329 C C . PRO A 1 41 ? 59.066 -1.104 1.980 1.00 25.05 41 PRO A C 1
ATOM 330 O O . PRO A 1 41 ? 58.055 -1.666 1.506 1.00 25.79 41 PRO A O 1
ATOM 334 N N . ARG A 1 42 ? 59.132 -0.590 3.213 1.00 26.03 42 ARG A N 1
ATOM 335 C CA . ARG A 1 42 ? 58.144 -0.942 4.218 1.00 25.18 42 ARG A CA 1
ATOM 336 C C . ARG A 1 42 ? 56.678 -0.661 3.881 1.00 26.03 42 ARG A C 1
ATOM 337 O O . ARG A 1 42 ? 55.778 -1.371 4.399 1.00 26.16 42 ARG A O 1
ATOM 345 N N . ASN A 1 43 ? 56.398 0.283 2.972 1.00 24.92 43 ASN A N 1
ATOM 346 C CA . ASN A 1 43 ? 55.021 0.574 2.609 1.00 25.48 43 ASN A CA 1
ATOM 347 C C . ASN A 1 43 ? 54.406 -0.578 1.834 1.00 25.26 43 ASN A C 1
ATOM 348 O O . ASN A 1 43 ? 53.188 -0.686 1.744 1.00 25.60 43 ASN A O 1
ATOM 353 N N . THR A 1 44 ? 55.254 -1.426 1.268 1.00 25.05 44 THR A N 1
ATOM 354 C CA . THR A 1 44 ? 54.822 -2.544 0.453 1.00 26.03 44 THR A CA 1
ATOM 355 C C . THR A 1 44 ? 54.450 -3.730 1.283 1.00 26.49 44 THR A C 1
ATOM 356 O O . THR A 1 44 ? 53.618 -4.523 0.877 1.00 26.64 44 THR A O 1
ATOM 360 N N . VAL A 1 45 ? 55.010 -3.849 2.461 1.00 27.12 45 VAL A N 1
ATOM 361 C CA . VAL A 1 45 ? 54.988 -5.121 3.124 1.00 27.94 45 VAL A CA 1
ATOM 362 C C . VAL A 1 45 ? 53.675 -5.357 3.860 1.00 28.76 45 VAL A C 1
ATOM 363 O O . VAL A 1 45 ? 53.309 -4.559 4.734 1.00 28.69 45 VAL A O 1
ATOM 367 N N . ILE A 1 46 ? 52.955 -6.413 3.482 1.00 28.35 46 ILE A N 1
ATOM 368 C CA . ILE A 1 46 ? 51.707 -6.807 4.166 1.00 28.03 46 ILE A CA 1
ATOM 369 C C . ILE A 1 46 ? 51.679 -8.298 4.466 1.00 27.70 46 ILE A C 1
ATOM 370 O O . ILE A 1 46 ? 52.469 -9.066 3.915 1.00 27.82 46 ILE A O 1
ATOM 375 N N . GLY A 1 47 ? 50.818 -8.681 5.412 1.00 28.32 47 GLY A N 1
ATOM 376 C CA . GLY A 1 47 ? 50.642 -10.069 5.754 1.00 28.53 47 GLY A CA 1
ATOM 377 C C . GLY A 1 47 ? 49.491 -10.710 4.985 1.00 29.52 47 GLY A C 1
ATOM 378 O O . GLY A 1 47 ? 48.772 -10.078 4.212 1.00 29.39 47 GLY A O 1
ATOM 379 N N . CYS A 1 48 ? 49.273 -11.969 5.283 1.00 31.05 48 CYS A N 1
ATOM 380 C CA . CYS A 1 48 ? 48.116 -12.670 4.774 1.00 31.98 48 CYS A CA 1
ATOM 381 C C . CYS A 1 48 ? 46.789 -11.967 5.116 1.00 30.86 48 CYS A C 1
ATOM 382 O O . CYS A 1 48 ? 46.614 -11.413 6.214 1.00 30.24 48 CYS A O 1
ATOM 386 N N . GLY A 1 49 ? 45.903 -11.931 4.124 1.00 30.69 49 GLY A N 1
ATOM 387 C CA . GLY A 1 49 ? 44.560 -11.378 4.247 1.00 31.28 49 GLY A CA 1
ATOM 388 C C . GLY A 1 49 ? 44.441 -9.883 4.043 1.00 31.04 49 GLY A C 1
ATOM 389 O O . GLY A 1 49 ? 43.371 -9.340 3.995 1.00 30.95 49 GLY A O 1
ATOM 390 N N . GLU A 1 50 ? 45.577 -9.201 3.943 1.00 30.11 50 GLU A N 1
ATOM 391 C CA . GLU A 1 50 ? 45.576 -7.786 3.799 1.00 29.58 50 GLU A CA 1
ATOM 392 C C . GLU A 1 50 ? 45.431 -7.526 2.320 1.00 29.37 50 GLU A C 1
ATOM 393 O O . GLU A 1 50 ? 45.873 -8.335 1.506 1.00 29.27 50 GLU A O 1
ATOM 399 N N . PRO A 1 51 ? 44.775 -6.432 1.962 1.00 30.99 51 PRO A N 1
ATOM 400 C CA . PRO A 1 51 ? 44.525 -6.145 0.548 1.00 31.61 51 PRO A CA 1
ATOM 401 C C . PRO A 1 51 ? 45.698 -5.619 -0.207 1.00 31.02 51 PRO A C 1
ATOM 402 O O . PRO A 1 51 ? 46.512 -4.929 0.370 1.00 30.22 51 PRO A O 1
ATOM 406 N N . ILE A 1 52 ? 45.705 -5.856 -1.504 1.00 29.40 52 ILE A N 1
ATOM 407 C CA . ILE A 1 52 ? 46.640 -5.285 -2.410 1.00 30.47 52 ILE A CA 1
ATOM 408 C C . ILE A 1 52 ? 45.876 -4.131 -3.021 1.00 30.72 52 ILE A C 1
ATOM 409 O O . ILE A 1 52 ? 44.925 -4.373 -3.736 1.00 30.01 52 ILE A O 1
ATOM 414 N N . PRO A 1 53 ? 46.216 -2.877 -2.728 1.00 31.68 53 PRO A N 1
ATOM 415 C CA . PRO A 1 53 ? 45.483 -1.766 -3.367 1.00 31.31 53 PRO A CA 1
ATOM 416 C C . PRO A 1 53 ? 45.834 -1.624 -4.834 1.00 31.25 53 PRO A C 1
ATOM 417 O O . PRO A 1 53 ? 46.985 -1.557 -5.206 1.00 28.87 53 PRO A O 1
ATOM 421 N N . PHE A 1 54 ? 44.800 -1.551 -5.670 1.00 31.77 54 PHE A N 1
ATOM 422 C CA . PHE A 1 54 ? 44.978 -1.578 -7.118 1.00 31.91 54 PHE A CA 1
ATOM 423 C C . PHE A 1 54 ? 44.977 -0.167 -7.695 1.00 33.05 54 PHE A C 1
ATOM 424 O O . PHE A 1 54 ? 44.009 0.569 -7.492 1.00 32.41 54 PHE A O 1
ATOM 432 N N . PRO A 1 55 ? 46.044 0.246 -8.382 1.00 34.40 55 PRO A N 1
ATOM 433 C CA . PRO A 1 55 ? 46.063 1.598 -8.950 1.00 35.31 55 PRO A CA 1
ATOM 434 C C . PRO A 1 55 ? 45.274 1.690 -10.237 1.00 37.06 55 PRO A C 1
ATOM 435 O O . PRO A 1 55 ? 45.546 0.961 -11.215 1.00 35.72 55 PRO A O 1
ATOM 439 N N . GLN A 1 56 ? 44.285 2.578 -10.233 1.00 39.50 56 GLN A N 1
ATOM 440 C CA . GLN A 1 56 ? 43.355 2.630 -11.359 1.00 41.68 56 GLN A CA 1
ATOM 441 C C . GLN A 1 56 ? 44.127 2.954 -12.630 1.00 41.05 56 GLN A C 1
ATOM 442 O O . GLN A 1 56 ? 45.125 3.674 -12.609 1.00 41.30 56 GLN A O 1
ATOM 448 N N . GLY A 1 57 ? 43.717 2.353 -13.739 1.00 42.33 57 GLY A N 1
ATOM 449 C CA . GLY A 1 57 ? 44.386 2.588 -15.015 1.00 42.23 57 GLY A CA 1
ATOM 450 C C . GLY A 1 57 ? 45.532 1.655 -15.392 1.00 41.96 57 GLY A C 1
ATOM 451 O O . GLY A 1 57 ? 45.849 1.491 -16.561 1.00 41.93 57 GLY A O 1
ATOM 452 N N . GLU A 1 58 ? 46.164 1.058 -14.394 1.00 40.19 58 GLU A N 1
ATOM 453 C CA . GLU A 1 58 ? 47.425 0.353 -14.548 1.00 38.63 58 GLU A CA 1
ATOM 454 C C . GLU A 1 58 ? 47.114 -1.117 -14.824 1.00 36.74 58 GLU A C 1
ATOM 455 O O . GLU A 1 58 ? 46.018 -1.589 -14.535 1.00 37.70 58 GLU A O 1
ATOM 461 N N . LYS A 1 59 ? 48.072 -1.853 -15.368 1.00 35.23 59 LYS A N 1
ATOM 462 C CA . LYS A 1 59 ? 48.001 -3.295 -15.431 1.00 33.84 59 LYS A CA 1
ATOM 463 C C . LYS A 1 59 ? 48.912 -3.804 -14.278 1.00 33.27 59 LYS A C 1
ATOM 464 O O . LYS A 1 59 ? 50.068 -3.358 -14.162 1.00 32.23 59 LYS A O 1
ATOM 470 N N . VAL A 1 60 ? 48.361 -4.678 -13.454 1.00 31.13 60 VAL A N 1
ATOM 471 C CA . VAL A 1 60 ? 49.074 -5.270 -12.314 1.00 31.30 60 VAL A CA 1
ATOM 472 C C . VAL A 1 60 ? 49.208 -6.777 -12.431 1.00 30.07 60 VAL A C 1
ATOM 473 O O . VAL A 1 60 ? 48.259 -7.476 -12.820 1.00 30.85 60 VAL A O 1
ATOM 477 N N . LEU A 1 61 ? 50.391 -7.285 -12.068 1.00 29.37 61 LEU A N 1
ATOM 478 C CA . LEU A 1 61 ? 50.740 -8.676 -12.187 1.00 28.99 61 LEU A CA 1
ATOM 479 C C . LEU A 1 61 ? 51.097 -9.205 -10.821 1.00 29.13 61 LEU A C 1
ATOM 480 O O . LEU A 1 61 ? 51.854 -8.561 -10.105 1.00 26.97 61 LEU A O 1
ATOM 485 N N . SER A 1 62 ? 50.539 -10.364 -10.499 1.00 28.71 62 SER A N 1
ATOM 486 C CA . SER A 1 62 ? 50.991 -11.159 -9.366 1.00 29.61 62 SER A CA 1
ATOM 487 C C . SER A 1 62 ? 52.406 -11.660 -9.619 1.00 28.40 62 SER A C 1
ATOM 488 O O . SER A 1 62 ? 52.878 -11.787 -10.749 1.00 27.75 62 SER A O 1
ATOM 491 N N . GLY A 1 63 ? 53.117 -11.970 -8.546 1.00 26.48 63 GLY A N 1
ATOM 492 C CA . GLY A 1 63 ? 54.505 -12.405 -8.620 1.00 26.66 63 GLY A CA 1
ATOM 493 C C . GLY A 1 63 ? 54.804 -13.381 -7.513 1.00 26.96 63 GLY A C 1
ATOM 494 O O . GLY A 1 63 ? 55.735 -13.147 -6.687 1.00 26.39 63 GLY A O 1
ATOM 495 N N . ALA A 1 64 ? 54.055 -14.482 -7.487 1.00 26.08 64 ALA A N 1
ATOM 496 C CA . ALA A 1 64 ? 54.322 -15.555 -6.518 1.00 27.03 64 ALA A CA 1
ATOM 497 C C . ALA A 1 64 ? 55.785 -15.980 -6.504 1.00 25.70 64 ALA A C 1
ATOM 498 O O . ALA A 1 64 ? 56.403 -16.209 -7.516 1.00 25.66 64 ALA A O 1
ATOM 500 N N . THR A 1 65 ? 56.323 -16.082 -5.307 1.00 26.77 65 THR A N 1
ATOM 501 C CA . THR A 1 65 ? 57.702 -16.442 -5.107 1.00 26.88 65 THR A CA 1
ATOM 502 C C . THR A 1 65 ? 57.894 -16.949 -3.674 1.00 26.84 65 THR A C 1
ATOM 503 O O . THR A 1 65 ? 56.931 -17.111 -2.914 1.00 26.44 65 THR A O 1
ATOM 507 N N . VAL A 1 66 ? 59.137 -17.271 -3.341 1.00 27.13 66 VAL A N 1
ATOM 508 C CA . VAL A 1 66 ? 59.435 -17.590 -1.921 1.00 26.92 66 VAL A CA 1
ATOM 509 C C . VAL A 1 66 ? 60.581 -16.734 -1.467 1.00 27.00 66 VAL A C 1
ATOM 510 O O . VAL A 1 66 ? 61.423 -16.341 -2.265 1.00 26.84 66 VAL A O 1
ATOM 514 N N . ALA A 1 67 ? 60.650 -16.487 -0.169 1.00 26.39 67 ALA A N 1
ATOM 515 C CA . ALA A 1 67 ? 61.730 -15.692 0.337 1.00 27.33 67 ALA A CA 1
ATOM 516 C C . ALA A 1 67 ? 62.489 -16.440 1.408 1.00 27.56 67 ALA A C 1
ATOM 517 O O . ALA A 1 67 ? 61.852 -17.117 2.222 1.00 28.80 67 ALA A O 1
ATOM 519 N N . LEU A 1 68 ? 63.825 -16.323 1.408 1.00 25.87 68 LEU A N 1
ATOM 520 C CA . LEU A 1 68 ? 64.665 -16.794 2.519 1.00 27.13 68 LEU A CA 1
ATOM 521 C C . LEU A 1 68 ? 64.583 -15.744 3.612 1.00 26.26 68 LEU A C 1
ATOM 522 O O . LEU A 1 68 ? 64.605 -14.552 3.336 1.00 25.21 68 LEU A O 1
ATOM 527 N N . ILE A 1 69 ? 64.455 -16.193 4.873 1.00 25.20 69 ILE A N 1
ATOM 528 C CA . ILE A 1 69 ? 64.398 -15.322 6.031 1.00 27.08 69 ILE A CA 1
ATOM 529 C C . ILE A 1 69 ? 65.667 -15.527 6.855 1.00 26.18 69 ILE A C 1
ATOM 530 O O . ILE A 1 69 ? 65.962 -16.664 7.254 1.00 26.85 69 ILE A O 1
ATOM 535 N N . VAL A 1 70 ? 66.419 -14.449 7.068 1.00 25.25 70 VAL A N 1
ATOM 536 C CA . VAL A 1 70 ? 67.717 -14.490 7.750 1.00 25.62 70 VAL A CA 1
ATOM 537 C C . VAL A 1 70 ? 67.473 -14.697 9.286 1.00 25.95 70 VAL A C 1
ATOM 538 O O . VAL A 1 70 ? 66.636 -14.032 9.914 1.00 27.44 70 VAL A O 1
ATOM 542 N N . GLY A 1 71 ? 68.231 -15.603 9.859 1.00 28.81 71 GLY A N 1
ATOM 543 C CA . GLY A 1 71 ? 68.088 -15.943 11.271 1.00 29.68 71 GLY A CA 1
ATOM 544 C C . GLY A 1 71 ? 69.180 -15.401 12.196 1.00 31.12 71 GLY A C 1
ATOM 545 O O . GLY A 1 71 ? 68.976 -15.351 13.459 1.00 30.62 71 GLY A O 1
ATOM 546 N N . LYS A 1 72 ? 70.310 -14.967 11.635 1.00 29.84 72 LYS A N 1
ATOM 547 C CA . LYS A 1 72 ? 71.349 -14.252 12.397 1.00 31.04 72 LYS A CA 1
ATOM 548 C C . LYS A 1 72 ? 72.188 -13.403 11.461 1.00 30.61 72 LYS A C 1
ATOM 549 O O . LYS A 1 72 ? 72.275 -13.649 10.249 1.00 31.66 72 LYS A O 1
ATOM 555 N N . THR A 1 73 ? 72.873 -12.433 12.038 1.00 30.41 73 THR A N 1
ATOM 556 C CA . THR A 1 73 ? 73.598 -11.430 11.269 1.00 29.75 73 THR A CA 1
ATOM 557 C C . THR A 1 73 ? 74.440 -12.097 10.197 1.00 28.26 73 THR A C 1
ATOM 558 O O . THR A 1 73 ? 75.212 -12.985 10.475 1.00 28.47 73 THR A O 1
ATOM 562 N N . ALA A 1 74 ? 74.211 -11.683 8.954 1.00 28.42 74 ALA A N 1
ATOM 563 C CA . ALA A 1 74 ? 74.784 -12.307 7.798 1.00 28.04 74 ALA A CA 1
ATOM 564 C C . ALA A 1 74 ? 75.683 -11.301 7.089 1.00 27.70 74 ALA A C 1
ATOM 565 O O . ALA A 1 74 ? 75.228 -10.359 6.438 1.00 28.66 74 ALA A O 1
ATOM 567 N N . THR A 1 75 ? 76.978 -11.484 7.279 1.00 28.32 75 THR A N 1
ATOM 568 C CA . THR A 1 75 ? 78.000 -10.665 6.635 1.00 28.27 75 THR A CA 1
ATOM 569 C C . THR A 1 75 ? 79.009 -11.629 5.990 1.00 27.95 75 THR A C 1
ATOM 570 O O . THR A 1 75 ? 79.691 -12.432 6.677 1.00 28.48 75 THR A O 1
ATOM 574 N N . LYS A 1 76 ? 79.135 -11.553 4.672 1.00 27.80 76 LYS A N 1
ATOM 575 C CA . LYS A 1 76 ? 80.084 -12.411 3.935 1.00 27.56 76 LYS A CA 1
ATOM 576 C C . LYS A 1 76 ? 79.877 -13.881 4.200 1.00 26.81 76 LYS A C 1
ATOM 577 O O . LYS A 1 76 ? 80.818 -14.665 4.510 1.00 27.45 76 LYS A O 1
ATOM 583 N N . VAL A 1 77 ? 78.619 -14.270 4.113 1.00 27.14 77 VAL A N 1
ATOM 584 C CA . VAL A 1 77 ? 78.217 -15.633 4.364 1.00 26.79 77 VAL A CA 1
ATOM 585 C C . VAL A 1 77 ? 78.823 -16.532 3.293 1.00 27.69 77 VAL A C 1
ATOM 586 O O . VAL A 1 77 ? 78.703 -16.248 2.105 1.00 28.18 77 VAL A O 1
ATOM 590 N N . ARG A 1 78 ? 79.484 -17.598 3.702 1.00 27.43 78 ARG A N 1
ATOM 591 C CA . ARG A 1 78 ? 79.973 -18.592 2.720 1.00 27.51 78 ARG A CA 1
ATOM 592 C C . ARG A 1 78 ? 78.866 -19.450 2.188 1.00 27.42 78 ARG A C 1
ATOM 593 O O . ARG A 1 78 ? 77.969 -19.887 2.918 1.00 26.38 78 ARG A O 1
ATOM 601 N N . GLU A 1 79 ? 78.905 -19.693 0.892 1.00 26.45 79 GLU A N 1
ATOM 602 C CA . GLU A 1 79 ? 77.817 -20.411 0.270 1.00 27.88 79 GLU A CA 1
ATOM 603 C C . GLU A 1 79 ? 77.467 -21.702 1.064 1.00 28.66 79 GLU A C 1
ATOM 604 O O . GLU A 1 79 ? 76.309 -21.900 1.440 1.00 30.75 79 GLU A O 1
ATOM 610 N N . GLU A 1 80 ? 78.480 -22.547 1.317 1.00 29.56 80 GLU A N 1
ATOM 611 C CA . GLU A 1 80 ? 78.287 -23.859 1.973 1.00 30.27 80 GLU A CA 1
ATOM 612 C C . GLU A 1 80 ? 77.704 -23.800 3.391 1.00 30.47 80 GLU A C 1
ATOM 613 O O . GLU A 1 80 ? 77.198 -24.810 3.916 1.00 30.60 80 GLU A O 1
ATOM 619 N N . ASP A 1 81 ? 77.792 -22.638 4.004 1.00 30.07 81 ASP A N 1
ATOM 620 C CA . ASP A 1 81 ? 77.275 -22.439 5.364 1.00 29.52 81 ASP A CA 1
ATOM 621 C C . ASP A 1 81 ? 75.965 -21.630 5.417 1.00 29.01 81 ASP A C 1
ATOM 622 O O . ASP A 1 81 ? 75.506 -21.214 6.490 1.00 28.71 81 ASP A O 1
ATOM 627 N N . ALA A 1 82 ? 75.319 -21.399 4.291 1.00 28.04 82 ALA A N 1
ATOM 628 C CA . ALA A 1 82 ? 74.148 -20.550 4.267 1.00 28.01 82 ALA A CA 1
ATOM 629 C C . ALA A 1 82 ? 72.999 -20.992 5.189 1.00 28.05 82 ALA A C 1
ATOM 630 O O . ALA A 1 82 ? 72.348 -20.141 5.811 1.00 28.49 82 ALA A O 1
ATOM 632 N N . ALA A 1 83 ? 72.773 -22.298 5.286 1.00 29.56 83 ALA A N 1
ATOM 633 C CA . ALA A 1 83 ? 71.581 -22.828 5.991 1.00 30.03 83 ALA A CA 1
ATOM 634 C C . ALA A 1 83 ? 71.659 -22.389 7.414 1.00 30.38 83 ALA A C 1
ATOM 635 O O . ALA A 1 83 ? 70.655 -22.108 8.010 1.00 29.60 83 ALA A O 1
ATOM 637 N N . GLU A 1 84 ? 72.875 -22.225 7.928 1.00 31.65 84 GLU A N 1
ATOM 638 C CA . GLU A 1 84 ? 72.975 -21.881 9.358 1.00 32.98 84 GLU A CA 1
ATOM 639 C C . GLU A 1 84 ? 72.564 -20.408 9.651 1.00 31.69 84 GLU A C 1
ATOM 640 O O . GLU A 1 84 ? 72.270 -20.059 10.790 1.00 31.65 84 GLU A O 1
ATOM 646 N N . TYR A 1 85 ? 72.531 -19.558 8.601 1.00 29.82 85 TYR A N 1
ATOM 647 C CA . TYR A 1 85 ? 72.084 -18.176 8.685 1.00 28.66 85 TYR A CA 1
ATOM 648 C C . TYR A 1 85 ? 70.623 -17.987 8.283 1.00 28.68 85 TYR A C 1
ATOM 649 O O . TYR A 1 85 ? 70.127 -16.872 8.297 1.00 28.66 85 TYR A O 1
ATOM 658 N N . ILE A 1 86 ? 69.956 -19.059 7.830 1.00 29.65 86 ILE A N 1
ATOM 659 C CA . ILE A 1 86 ? 68.579 -18.974 7.331 1.00 29.61 86 ILE A CA 1
ATOM 660 C C . ILE A 1 86 ? 67.643 -19.559 8.395 1.00 29.82 86 ILE A C 1
ATOM 661 O O . ILE A 1 86 ? 67.750 -20.734 8.700 1.00 30.89 86 ILE A O 1
ATOM 666 N N . ALA A 1 87 ? 66.793 -18.719 8.990 1.00 29.46 87 ALA A N 1
ATOM 667 C CA . ALA A 1 87 ? 65.768 -19.165 9.945 1.00 30.77 87 ALA A CA 1
ATOM 668 C C . ALA A 1 87 ? 64.707 -20.062 9.292 1.00 30.69 87 ALA A C 1
ATOM 669 O O . ALA A 1 87 ? 64.125 -20.940 9.950 1.00 30.15 87 ALA A O 1
ATOM 671 N N . GLY A 1 88 ? 64.484 -19.860 7.989 1.00 29.62 88 GLY A N 1
ATOM 672 C CA . GLY A 1 88 ? 63.455 -20.539 7.255 1.00 28.40 88 GLY A CA 1
ATOM 673 C C . GLY A 1 88 ? 63.069 -19.773 5.999 1.00 27.97 88 GLY A C 1
ATOM 674 O O . GLY A 1 88 ? 63.781 -18.872 5.553 1.00 27.73 88 GLY A O 1
ATOM 675 N N . TYR A 1 89 ? 61.891 -20.087 5.499 1.00 27.21 89 TYR A N 1
ATOM 676 C CA . TYR A 1 89 ? 61.403 -19.581 4.213 1.00 27.62 89 TYR A CA 1
ATOM 677 C C . TYR A 1 89 ? 59.925 -19.181 4.319 1.00 27.99 89 TYR A C 1
ATOM 678 O O . TYR A 1 89 ? 59.159 -19.732 5.109 1.00 26.67 89 TYR A O 1
ATOM 687 N N . ALA A 1 90 ? 59.536 -18.198 3.505 1.00 26.25 90 ALA A N 1
ATOM 688 C CA . ALA A 1 90 ? 58.167 -17.720 3.483 1.00 27.10 90 ALA A CA 1
ATOM 689 C C . ALA A 1 90 ? 57.713 -17.490 2.040 1.00 26.66 90 ALA A C 1
ATOM 690 O O . ALA A 1 90 ? 58.473 -17.047 1.165 1.00 27.66 90 ALA A O 1
ATOM 692 N N . LEU A 1 91 ? 56.441 -17.837 1.806 1.00 27.69 91 LEU A N 1
ATOM 693 C CA . LEU A 1 91 ? 55.777 -17.536 0.562 1.00 27.22 91 LEU A CA 1
ATOM 694 C C . LEU A 1 91 ? 55.711 -16.015 0.523 1.00 25.90 91 LEU A C 1
ATOM 695 O O . LEU A 1 91 ? 55.560 -15.372 1.562 1.00 27.64 91 LEU A O 1
ATOM 700 N N . ALA A 1 92 ? 55.792 -15.443 -0.681 1.00 26.89 92 ALA A N 1
ATOM 701 C CA . ALA A 1 92 ? 55.716 -14.027 -0.846 1.00 26.33 92 ALA A CA 1
ATOM 702 C C . ALA A 1 92 ? 55.165 -13.743 -2.244 1.00 27.21 92 ALA A C 1
ATOM 703 O O . ALA A 1 92 ? 55.012 -14.649 -3.076 1.00 27.49 92 ALA A O 1
ATOM 705 N N . ASN A 1 93 ? 54.909 -12.473 -2.476 1.00 26.31 93 ASN A N 1
ATOM 706 C CA . ASN A 1 93 ? 54.295 -12.013 -3.713 1.00 26.55 93 ASN A CA 1
ATOM 707 C C . ASN A 1 93 ? 54.875 -10.727 -4.139 1.00 25.92 93 ASN A C 1
ATOM 708 O O . ASN A 1 93 ? 54.535 -9.692 -3.552 1.00 25.91 93 ASN A O 1
ATOM 713 N N . ASP A 1 94 ? 55.736 -10.770 -5.178 1.00 24.73 94 ASP A N 1
ATOM 714 C CA . ASP A 1 94 ? 56.296 -9.560 -5.750 1.00 26.49 94 ASP A CA 1
ATOM 715 C C . ASP A 1 94 ? 55.269 -8.968 -6.687 1.00 26.89 94 ASP A C 1
ATOM 716 O O . ASP A 1 94 ? 55.395 -9.070 -7.889 1.00 26.74 94 ASP A O 1
ATOM 721 N N . VAL A 1 95 ? 54.277 -8.291 -6.134 1.00 28.15 95 VAL A N 1
ATOM 722 C CA . VAL A 1 95 ? 53.249 -7.662 -6.975 1.00 27.01 95 VAL A CA 1
ATOM 723 C C . VAL A 1 95 ? 53.887 -6.545 -7.801 1.00 27.77 95 VAL A C 1
ATOM 724 O O . VAL A 1 95 ? 54.727 -5.824 -7.304 1.00 25.56 95 VAL A O 1
ATOM 728 N N . SER A 1 96 ? 53.569 -6.444 -9.103 1.00 26.95 96 SER A N 1
ATOM 729 C CA . SER A 1 96 ? 54.316 -5.498 -9.955 1.00 26.29 96 SER A CA 1
ATOM 730 C C . SER A 1 96 ? 53.509 -5.056 -11.177 1.00 27.38 96 SER A C 1
ATOM 731 O O . SER A 1 96 ? 52.727 -5.848 -11.733 1.00 27.58 96 SER A O 1
ATOM 734 N N . LEU A 1 97 ? 53.738 -3.826 -11.597 1.00 28.23 97 LEU A N 1
ATOM 735 C CA . LEU A 1 97 ? 53.423 -3.421 -12.966 1.00 29.24 97 LEU A CA 1
ATOM 736 C C . LEU A 1 97 ? 54.360 -4.158 -13.895 1.00 29.50 97 LEU A C 1
ATOM 737 O O . LEU A 1 97 ? 55.355 -4.708 -13.460 1.00 30.11 97 LEU A O 1
ATOM 742 N N . PRO A 1 98 ? 54.027 -4.222 -15.205 1.00 29.81 98 PRO A N 1
ATOM 743 C CA . PRO A 1 98 ? 54.866 -4.929 -16.162 1.00 30.22 98 PRO A CA 1
ATOM 744 C C . PRO A 1 98 ? 56.377 -4.593 -16.103 1.00 29.67 98 PRO A C 1
ATOM 745 O O . PRO A 1 98 ? 56.837 -3.457 -15.884 1.00 31.03 98 PRO A O 1
ATOM 749 N N . GLU A 1 99 ? 57.163 -5.638 -16.267 1.00 30.32 99 GLU A N 1
ATOM 750 C CA . GLU A 1 99 ? 58.610 -5.531 -16.322 1.00 30.90 99 GLU A CA 1
ATOM 751 C C . GLU A 1 99 ? 59.006 -5.260 -17.791 1.00 32.92 99 GLU A C 1
ATOM 752 O O . GLU A 1 99 ? 59.463 -6.157 -18.505 1.00 35.27 99 GLU A O 1
ATOM 758 N N . GLU A 1 100 ? 58.786 -4.026 -18.211 1.00 33.11 100 GLU A N 1
ATOM 759 C CA . GLU A 1 100 ? 59.073 -3.601 -19.585 1.00 34.80 100 GLU A CA 1
ATOM 760 C C . GLU A 1 100 ? 60.515 -3.149 -19.772 1.00 34.25 100 GLU A C 1
ATOM 761 O O . GLU A 1 100 ? 60.979 -3.120 -20.892 1.00 34.61 100 GLU A O 1
ATOM 771 N N . SER A 1 101 ? 61.232 -2.773 -18.696 1.00 31.60 101 SER A N 1
ATOM 772 C CA . SER A 1 101 ? 62.620 -2.363 -18.795 1.00 30.11 101 SER A CA 1
ATOM 773 C C . SER A 1 101 ? 63.346 -2.793 -17.525 1.00 29.93 101 SER A C 1
ATOM 774 O O . SER A 1 101 ? 62.754 -2.815 -16.456 1.00 29.35 101 SER A O 1
ATOM 777 N N . PHE A 1 102 ? 64.602 -3.145 -17.670 1.00 28.39 102 PHE A N 1
ATOM 778 C CA . PHE A 1 102 ? 65.459 -3.457 -16.526 1.00 28.45 102 PHE A CA 1
ATOM 779 C C . PHE A 1 102 ? 66.613 -2.437 -16.389 1.00 27.52 102 PHE A C 1
ATOM 780 O O . PHE A 1 102 ? 67.546 -2.679 -15.669 1.00 27.63 102 PHE A O 1
ATOM 788 N N . TYR A 1 103 ? 66.573 -1.309 -17.106 1.00 28.09 103 TYR A N 1
ATOM 789 C CA . TYR A 1 103 ? 67.680 -0.387 -17.143 1.00 28.77 103 TYR A CA 1
ATOM 790 C C . TYR A 1 103 ? 67.701 0.508 -15.910 1.00 29.18 103 TYR A C 1
ATOM 791 O O . TYR A 1 103 ? 68.655 0.455 -15.129 1.00 32.75 103 TYR A O 1
ATOM 800 N N . ARG A 1 104 ? 66.637 1.257 -15.735 1.00 29.07 104 ARG A N 1
ATOM 801 C CA . ARG A 1 104 ? 66.424 2.101 -14.547 1.00 30.66 104 ARG A CA 1
ATOM 802 C C . ARG A 1 104 ? 65.678 1.355 -13.461 1.00 29.54 104 ARG A C 1
ATOM 803 O O . ARG A 1 104 ? 64.941 0.407 -13.720 1.00 27.64 104 ARG A O 1
ATOM 811 N N . PRO A 1 105 ? 65.896 1.705 -12.200 1.00 29.19 105 PRO A N 1
ATOM 812 C CA . PRO A 1 105 ? 65.150 1.035 -11.131 1.00 30.13 105 PRO A CA 1
ATOM 813 C C . PRO A 1 105 ? 63.645 1.142 -11.298 1.00 28.89 105 PRO A C 1
ATOM 814 O O . PRO A 1 105 ? 63.095 2.150 -11.763 1.00 29.75 105 PRO A O 1
ATOM 818 N N . ALA A 1 106 ? 62.977 0.070 -10.944 1.00 28.01 106 ALA A N 1
ATOM 819 C CA . ALA A 1 106 ? 61.557 -0.093 -11.194 1.00 28.12 106 ALA A CA 1
ATOM 820 C C . ALA A 1 106 ? 60.714 0.291 -9.942 1.00 26.87 106 ALA A C 1
ATOM 821 O O . ALA A 1 106 ? 60.019 -0.531 -9.355 1.00 28.22 106 ALA A O 1
ATOM 823 N N . ILE A 1 107 ? 60.769 1.551 -9.585 1.00 28.19 107 ILE A N 1
ATOM 824 C CA . ILE A 1 107 ? 60.169 2.040 -8.350 1.00 27.82 107 ILE A CA 1
ATOM 825 C C . ILE A 1 107 ? 58.679 2.165 -8.486 1.00 27.86 107 ILE A C 1
ATOM 826 O O . ILE A 1 107 ? 57.927 1.657 -7.672 1.00 27.95 107 ILE A O 1
ATOM 831 N N . LYS A 1 108 ? 58.194 2.816 -9.527 1.00 28.12 108 LYS A N 1
ATOM 832 C CA . LYS A 1 108 ? 56.736 2.817 -9.760 1.00 28.49 108 LYS A CA 1
ATOM 833 C C . LYS A 1 108 ? 56.134 1.432 -9.907 1.00 26.57 108 LYS A C 1
ATOM 834 O O . LYS A 1 108 ? 54.994 1.174 -9.476 1.00 28.41 108 LYS A O 1
ATOM 840 N N . ALA A 1 109 ? 56.895 0.505 -10.462 1.00 26.58 109 ALA A N 1
ATOM 841 C CA . ALA A 1 109 ? 56.354 -0.782 -10.805 1.00 25.47 109 ALA A CA 1
ATOM 842 C C . ALA A 1 109 ? 56.206 -1.656 -9.602 1.00 25.68 109 ALA A C 1
ATOM 843 O O . ALA A 1 109 ? 55.272 -2.450 -9.549 1.00 25.64 109 ALA A O 1
ATOM 845 N N . LYS A 1 110 ? 57.113 -1.484 -8.641 1.00 25.74 110 LYS A N 1
ATOM 846 C CA . LYS A 1 110 ? 57.321 -2.474 -7.589 1.00 26.39 110 LYS A CA 1
ATOM 847 C C . LYS A 1 110 ? 57.173 -1.964 -6.187 1.00 26.03 110 LYS A C 1
ATOM 848 O O . LYS A 1 110 ? 57.016 -2.769 -5.327 1.00 26.17 110 LYS A O 1
ATOM 854 N N . CYS A 1 111 ? 57.182 -0.649 -5.980 1.00 26.78 111 CYS A N 1
ATOM 855 C CA . CYS A 1 111 ? 57.236 -0.087 -4.593 1.00 26.77 111 CYS A CA 1
ATOM 856 C C . CYS A 1 111 ? 55.935 0.579 -4.160 1.00 26.96 111 CYS A C 1
ATOM 857 O O . CYS A 1 111 ? 55.901 1.323 -3.172 1.00 27.27 111 CYS A O 1
ATOM 860 N N . ARG A 1 112 ? 54.846 0.257 -4.844 1.00 26.52 112 ARG A N 1
ATOM 861 C CA . ARG A 1 112 ? 53.479 0.736 -4.496 1.00 26.70 112 ARG A CA 1
ATOM 862 C C . ARG A 1 112 ? 53.001 0.098 -3.199 1.00 27.46 112 ARG A C 1
ATOM 863 O O . ARG A 1 112 ? 53.461 -0.980 -2.833 1.00 26.98 112 ARG A O 1
ATOM 871 N N . ASP A 1 113 ? 52.094 0.780 -2.500 1.00 26.77 113 ASP A N 1
ATOM 872 C CA . ASP A 1 113 ? 51.571 0.309 -1.217 1.00 26.92 113 ASP A CA 1
ATOM 873 C C . ASP A 1 113 ? 50.999 -1.099 -1.383 1.00 27.07 113 ASP A C 1
ATOM 874 O O . ASP A 1 113 ? 50.312 -1.380 -2.355 1.00 27.63 113 ASP A O 1
ATOM 879 N N . GLY A 1 114 ? 51.307 -1.989 -0.436 1.00 27.00 114 GLY A N 1
ATOM 880 C CA . GLY A 1 114 ? 50.787 -3.341 -0.412 1.00 26.47 114 GLY A CA 1
ATOM 881 C C . GLY A 1 114 ? 51.279 -4.244 -1.509 1.00 26.13 114 GLY A C 1
ATOM 882 O O . GLY A 1 114 ? 50.722 -5.332 -1.721 1.00 26.63 114 GLY A O 1
ATOM 883 N N . PHE A 1 115 ? 52.336 -3.851 -2.206 1.00 25.82 115 PHE A N 1
ATOM 884 C CA . PHE A 1 115 ? 52.854 -4.680 -3.278 1.00 25.69 115 PHE A CA 1
ATOM 885 C C . PHE A 1 115 ? 53.814 -5.791 -2.884 1.00 24.87 115 PHE A C 1
ATOM 886 O O . PHE A 1 115 ? 54.466 -6.397 -3.745 1.00 24.93 115 PHE A O 1
ATOM 894 N N . CYS A 1 116 ? 53.898 -6.105 -1.600 1.00 24.10 116 CYS A N 1
ATOM 895 C CA . CYS A 1 116 ? 54.706 -7.220 -1.139 1.00 25.47 116 CYS A CA 1
ATOM 896 C C . CYS A 1 116 ? 54.037 -8.015 0.006 1.00 25.70 116 CYS A C 1
ATOM 897 O O . CYS A 1 116 ? 54.524 -7.978 1.147 1.00 25.34 116 CYS A O 1
ATOM 900 N N . PRO A 1 117 ? 52.969 -8.772 -0.301 1.00 26.46 117 PRO A N 1
ATOM 901 C CA . PRO A 1 117 ? 52.515 -9.819 0.613 1.00 26.54 117 PRO A CA 1
ATOM 902 C C . PRO A 1 117 ? 53.658 -10.767 0.978 1.00 26.49 117 PRO A C 1
ATOM 903 O O . PRO A 1 117 ? 54.448 -11.199 0.150 1.00 25.33 117 PRO A O 1
ATOM 907 N N . ILE A 1 118 ? 53.776 -11.073 2.256 1.00 27.57 118 ILE A N 1
ATOM 908 C CA . ILE A 1 118 ? 54.686 -12.112 2.689 1.00 29.00 118 ILE A CA 1
ATOM 909 C C . ILE A 1 118 ? 54.033 -12.902 3.834 1.00 29.27 118 ILE A C 1
ATOM 910 O O . ILE A 1 118 ? 53.395 -12.372 4.747 1.00 28.21 118 ILE A O 1
ATOM 915 N N . GLY A 1 119 ? 54.202 -14.207 3.774 1.00 30.23 119 GLY A N 1
ATOM 916 C CA . GLY A 1 119 ? 53.559 -15.061 4.756 1.00 30.87 119 GLY A CA 1
ATOM 917 C C . GLY A 1 119 ? 54.465 -15.549 5.856 1.00 31.86 119 GLY A C 1
ATOM 918 O O . GLY A 1 119 ? 55.469 -14.922 6.183 1.00 30.54 119 GLY A O 1
ATOM 919 N N . GLU A 1 120 ? 54.043 -16.706 6.401 1.00 34.21 120 GLU A N 1
ATOM 920 C CA . GLU A 1 120 ? 54.606 -17.351 7.600 1.00 36.31 120 GLU A CA 1
ATOM 921 C C . GLU A 1 120 ? 55.985 -17.937 7.295 1.00 34.54 120 GLU A C 1
ATOM 922 O O . GLU A 1 120 ? 56.161 -18.536 6.254 1.00 34.84 120 GLU A O 1
ATOM 928 N N . THR A 1 121 ? 56.957 -17.703 8.158 1.00 34.41 121 THR A N 1
ATOM 929 C CA . THR A 1 121 ? 58.244 -18.384 8.082 1.00 34.54 121 THR A CA 1
ATOM 930 C C . THR A 1 121 ? 58.106 -19.841 8.482 1.00 34.38 121 THR A C 1
ATOM 931 O O . THR A 1 121 ? 57.603 -20.138 9.564 1.00 33.84 121 THR A O 1
ATOM 935 N N . VAL A 1 122 ? 58.581 -20.721 7.611 1.00 33.75 122 VAL A N 1
ATOM 936 C CA . VAL A 1 122 ? 58.591 -22.136 7.828 1.00 33.94 122 VAL A CA 1
ATOM 937 C C . VAL A 1 122 ? 60.020 -22.606 7.847 1.00 34.01 122 VAL A C 1
ATOM 938 O O . VAL A 1 122 ? 60.812 -22.288 6.933 1.00 30.77 122 VAL A O 1
ATOM 942 N N . ALA A 1 123 ? 60.367 -23.419 8.850 1.00 34.50 123 ALA A N 1
ATOM 943 C CA . ALA A 1 123 ? 61.721 -23.957 9.004 1.00 37.18 123 ALA A CA 1
ATOM 944 C C . ALA A 1 123 ? 62.079 -25.138 8.132 1.00 38.86 123 ALA A C 1
ATOM 945 O O . ALA A 1 123 ? 62.340 -26.202 8.652 1.00 42.93 123 ALA A O 1
ATOM 947 N N . LEU A 1 124 ? 62.125 -24.979 6.836 1.00 40.00 124 LEU A N 1
ATOM 948 C CA . LEU A 1 124 ? 62.576 -26.022 5.949 1.00 40.04 124 LEU A CA 1
ATOM 949 C C . LEU A 1 124 ? 64.086 -26.008 5.743 1.00 40.37 124 LEU A C 1
ATOM 950 O O . LEU A 1 124 ? 64.753 -24.985 5.930 1.00 41.85 124 LEU A O 1
ATOM 955 N N . SER A 1 125 ? 64.607 -27.147 5.302 1.00 39.48 125 SER A N 1
ATOM 956 C CA . SER A 1 125 ? 66.034 -27.340 5.088 1.00 40.50 125 SER A CA 1
ATOM 957 C C . SER A 1 125 ? 66.530 -26.672 3.818 1.00 39.10 125 SER A C 1
ATOM 958 O O . SER A 1 125 ? 67.666 -26.203 3.724 1.00 37.91 125 SER A O 1
ATOM 961 N N . ASN A 1 126 ? 65.657 -26.665 2.820 1.00 37.20 126 ASN A N 1
ATOM 962 C CA . ASN A 1 126 ? 65.958 -26.017 1.563 1.00 36.77 126 ASN A CA 1
ATOM 963 C C . ASN A 1 126 ? 64.626 -25.763 0.848 1.00 36.46 126 ASN A C 1
ATOM 964 O O . ASN A 1 126 ? 63.566 -26.153 1.344 1.00 35.77 126 ASN A O 1
ATOM 969 N N . VAL A 1 127 ? 64.695 -25.095 -0.296 1.00 35.32 127 VAL A N 1
ATOM 970 C CA . VAL A 1 127 ? 63.561 -24.939 -1.193 1.00 34.91 127 VAL A CA 1
ATOM 971 C C . VAL A 1 127 ? 63.985 -25.364 -2.615 1.00 36.87 127 VAL A C 1
ATOM 972 O O . VAL A 1 127 ? 63.636 -24.734 -3.601 1.00 36.70 127 VAL A O 1
ATOM 976 N N . ASP A 1 128 ? 64.760 -26.444 -2.689 1.00 37.78 128 ASP A N 1
ATOM 977 C CA . ASP A 1 128 ? 65.201 -26.996 -3.957 1.00 38.86 128 ASP A CA 1
ATOM 978 C C . ASP A 1 128 ? 64.010 -27.639 -4.657 1.00 38.59 128 ASP A C 1
ATOM 979 O O . ASP A 1 128 ? 63.228 -28.365 -4.025 1.00 39.36 128 ASP A O 1
ATOM 984 N N . ASN A 1 129 ? 63.908 -27.447 -5.963 1.00 38.74 129 ASN A N 1
ATOM 985 C CA . ASN A 1 129 ? 62.920 -28.194 -6.749 1.00 39.04 129 ASN A CA 1
ATOM 986 C C . ASN A 1 129 ? 61.519 -27.971 -6.195 1.00 37.67 129 ASN A C 1
ATOM 987 O O . ASN A 1 129 ? 60.682 -28.877 -6.156 1.00 37.89 129 ASN A O 1
ATOM 992 N N . LEU A 1 130 ? 61.242 -26.730 -5.820 1.00 36.36 130 LEU A N 1
ATOM 993 C CA . LEU A 1 130 ? 59.949 -26.380 -5.264 1.00 35.97 130 LEU A CA 1
ATOM 994 C C . LEU A 1 130 ? 59.050 -25.729 -6.320 1.00 34.46 130 LEU A C 1
ATOM 995 O O . LEU A 1 130 ? 59.447 -24.743 -6.915 1.00 33.28 130 LEU A O 1
ATOM 1000 N N . THR A 1 131 ? 57.844 -26.271 -6.504 1.00 34.24 131 THR A N 1
ATOM 1001 C CA . THR A 1 131 ? 56.835 -25.677 -7.364 1.00 33.62 131 THR A CA 1
ATOM 1002 C C . THR A 1 131 ? 56.023 -24.664 -6.565 1.00 32.59 131 THR A C 1
ATOM 1003 O O . THR A 1 131 ? 55.433 -24.995 -5.517 1.00 32.51 131 THR A O 1
ATOM 1007 N N . ILE A 1 132 ? 56.040 -23.430 -7.061 1.00 30.97 132 ILE A N 1
ATOM 1008 C CA . ILE A 1 132 ? 55.280 -22.349 -6.499 1.00 30.95 132 ILE A CA 1
ATOM 1009 C C . ILE A 1 132 ? 54.067 -22.108 -7.368 1.00 30.56 132 ILE A C 1
ATOM 1010 O O . ILE A 1 132 ? 54.232 -21.872 -8.543 1.00 30.79 132 ILE A O 1
ATOM 1015 N N . TYR A 1 133 ? 52.896 -22.195 -6.754 1.00 31.77 133 TYR A N 1
ATOM 1016 C CA . TYR A 1 133 ? 51.576 -22.081 -7.413 1.00 32.12 133 TYR A CA 1
ATOM 1017 C C . TYR A 1 133 ? 50.851 -20.783 -7.136 1.00 32.48 133 TYR A C 1
ATOM 1018 O O . TYR A 1 133 ? 50.899 -20.270 -6.018 1.00 32.52 133 TYR A O 1
ATOM 1027 N N . THR A 1 134 ? 50.140 -20.269 -8.144 1.00 31.03 134 THR A N 1
ATOM 1028 C CA . THR A 1 134 ? 49.227 -19.174 -7.968 1.00 30.97 134 THR A CA 1
ATOM 1029 C C . THR A 1 134 ? 47.827 -19.603 -8.354 1.00 32.73 134 THR A C 1
ATOM 1030 O O . THR A 1 134 ? 47.692 -20.219 -9.368 1.00 31.54 134 THR A O 1
ATOM 1034 N N . GLU A 1 135 ? 46.855 -19.290 -7.520 1.00 33.17 135 GLU A N 1
ATOM 1035 C CA . GLU A 1 135 ? 45.414 -19.419 -7.793 1.00 34.99 135 GLU A CA 1
ATOM 1036 C C . GLU A 1 135 ? 44.765 -18.039 -7.726 1.00 36.11 135 GLU A C 1
ATOM 1037 O O . GLU A 1 135 ? 45.122 -17.187 -6.894 1.00 36.22 135 GLU A O 1
ATOM 1043 N N . ILE A 1 136 ? 43.804 -17.807 -8.606 1.00 34.84 136 ILE A N 1
ATOM 1044 C CA . ILE A 1 136 ? 43.083 -16.560 -8.655 1.00 35.21 136 ILE A CA 1
ATOM 1045 C C . ILE A 1 136 ? 41.617 -16.948 -8.532 1.00 36.52 136 ILE A C 1
ATOM 1046 O O . ILE A 1 136 ? 41.112 -17.677 -9.395 1.00 37.36 136 ILE A O 1
ATOM 1051 N N . ASN A 1 137 ? 40.945 -16.479 -7.484 1.00 37.64 137 ASN A N 1
ATOM 1052 C CA . ASN A 1 137 ? 39.530 -16.780 -7.263 1.00 38.74 137 ASN A CA 1
ATOM 1053 C C . ASN A 1 137 ? 39.350 -18.285 -7.152 1.00 40.18 137 ASN A C 1
ATOM 1054 O O . ASN A 1 137 ? 38.327 -18.848 -7.589 1.00 40.01 137 ASN A O 1
ATOM 1059 N N . GLY A 1 138 ? 40.396 -18.938 -6.645 1.00 40.42 138 GLY A N 1
ATOM 1060 C CA . GLY A 1 138 ? 40.382 -20.359 -6.370 1.00 40.75 138 GLY A CA 1
ATOM 1061 C C . GLY A 1 138 ? 40.583 -21.226 -7.580 1.00 41.54 138 GLY A C 1
ATOM 1062 O O . GLY A 1 138 ? 40.451 -22.439 -7.454 1.00 42.92 138 GLY A O 1
ATOM 1063 N N . ARG A 1 139 ? 40.913 -20.627 -8.731 1.00 41.16 139 ARG A N 1
ATOM 1064 C CA . ARG A 1 139 ? 41.296 -21.356 -9.954 1.00 42.41 139 ARG A CA 1
ATOM 1065 C C . ARG A 1 139 ? 42.821 -21.354 -10.139 1.00 40.60 139 ARG A C 1
ATOM 1066 O O . ARG A 1 139 ? 43.444 -20.282 -10.095 1.00 40.66 139 ARG A O 1
ATOM 1074 N N . PRO A 1 140 ? 43.413 -22.494 -10.456 1.00 39.26 140 PRO A N 1
ATOM 1075 C CA . PRO A 1 140 ? 44.846 -22.555 -10.801 1.00 38.22 140 PRO A CA 1
ATOM 1076 C C . PRO A 1 140 ? 45.185 -21.570 -11.919 1.00 37.75 140 PRO A C 1
ATOM 1077 O O . PRO A 1 140 ? 44.433 -21.494 -12.882 1.00 37.14 140 PRO A O 1
ATOM 1081 N N . ALA A 1 141 ? 46.239 -20.766 -11.765 1.00 35.39 141 ALA A N 1
ATOM 1082 C CA . ALA A 1 141 ? 46.554 -19.732 -12.765 1.00 34.87 141 ALA A CA 1
ATOM 1083 C C . ALA A 1 141 ? 48.009 -19.767 -13.233 1.00 34.52 141 ALA A C 1
ATOM 1084 O O . ALA A 1 141 ? 48.325 -19.363 -14.376 1.00 34.41 141 ALA A O 1
ATOM 1086 N N . ASP A 1 142 ? 48.901 -20.244 -12.367 1.00 34.28 142 ASP A N 1
ATOM 1087 C CA . ASP A 1 142 ? 50.309 -20.283 -12.678 1.00 34.62 142 ASP A CA 1
ATOM 1088 C C . ASP A 1 142 ? 51.039 -21.262 -11.756 1.00 34.26 142 ASP A C 1
ATOM 1089 O O . ASP A 1 142 ? 50.602 -21.530 -10.626 1.00 33.59 142 ASP A O 1
ATOM 1094 N N . HIS A 1 143 ? 52.105 -21.828 -12.299 1.00 34.26 143 HIS A N 1
ATOM 1095 C CA . HIS A 1 143 ? 53.105 -22.548 -11.532 1.00 34.03 143 HIS A CA 1
ATOM 1096 C C . HIS A 1 143 ? 54.498 -22.427 -12.167 1.00 33.57 143 HIS A C 1
ATOM 1097 O O . HIS A 1 143 ? 54.679 -22.304 -13.391 1.00 32.98 143 HIS A O 1
ATOM 1104 N N . TRP A 1 144 ? 55.523 -22.399 -11.319 1.00 31.12 144 TRP A N 1
ATOM 1105 C CA . TRP A 1 144 ? 56.888 -22.442 -11.779 1.00 31.14 144 TRP A CA 1
ATOM 1106 C C . TRP A 1 144 ? 57.728 -23.117 -10.721 1.00 30.74 144 TRP A C 1
ATOM 1107 O O . TRP A 1 144 ? 57.217 -23.340 -9.642 1.00 29.46 144 TRP A O 1
ATOM 1118 N N . ASN A 1 145 ? 58.992 -23.386 -11.027 1.00 29.74 145 ASN A N 1
ATOM 1119 C CA . ASN A 1 145 ? 59.853 -24.197 -10.179 1.00 30.74 145 ASN A CA 1
ATOM 1120 C C . ASN A 1 145 ? 61.195 -23.547 -9.899 1.00 29.83 145 ASN A C 1
ATOM 1121 O O . ASN A 1 145 ? 61.881 -23.081 -10.811 1.00 30.13 145 ASN A O 1
ATOM 1126 N N . THR A 1 146 ? 61.573 -23.526 -8.623 1.00 32.00 146 THR A N 1
ATOM 1127 C CA . THR A 1 146 ? 62.861 -22.948 -8.201 1.00 31.56 146 THR A CA 1
ATOM 1128 C C . THR A 1 146 ? 64.116 -23.601 -8.826 1.00 32.83 146 THR A C 1
ATOM 1129 O O . THR A 1 146 ? 65.181 -23.026 -8.818 1.00 31.87 146 THR A O 1
ATOM 1133 N N . ALA A 1 147 ? 63.998 -24.811 -9.367 1.00 32.69 147 ALA A N 1
ATOM 1134 C CA . ALA A 1 147 ? 65.114 -25.420 -10.053 1.00 32.53 147 ALA A CA 1
ATOM 1135 C C . ALA A 1 147 ? 65.476 -24.642 -11.290 1.00 31.98 147 ALA A C 1
ATOM 1136 O O . ALA A 1 147 ? 66.592 -24.786 -11.745 1.00 32.70 147 ALA A O 1
ATOM 1138 N N . ASP A 1 148 ? 64.586 -23.775 -11.785 1.00 31.17 148 ASP A N 1
ATOM 1139 C CA . ASP A 1 148 ? 64.870 -22.964 -12.989 1.00 30.46 148 ASP A CA 1
ATOM 1140 C C . ASP A 1 148 ? 65.538 -21.582 -12.686 1.00 30.78 148 ASP A C 1
ATOM 1141 O O . ASP A 1 148 ? 65.773 -20.779 -13.603 1.00 29.78 148 ASP A O 1
ATOM 1146 N N . LEU A 1 149 ? 65.828 -21.324 -11.409 1.00 29.63 149 LEU A N 1
ATOM 1147 C CA . LEU A 1 149 ? 66.503 -20.122 -10.981 1.00 29.44 149 LEU A CA 1
ATOM 1148 C C . LEU A 1 149 ? 68.028 -20.277 -11.191 1.00 29.56 149 LEU A C 1
ATOM 1149 O O . LEU A 1 149 ? 68.596 -21.342 -11.004 1.00 31.45 149 LEU A O 1
ATOM 1154 N N . GLN A 1 150 ? 68.689 -19.199 -11.555 1.00 30.69 150 GLN A N 1
ATOM 1155 C CA . GLN A 1 150 ? 70.120 -19.204 -11.823 1.00 29.78 150 GLN A CA 1
ATOM 1156 C C . GLN A 1 150 ? 70.945 -19.351 -10.548 1.00 29.75 150 GLN A C 1
ATOM 1157 O O . GLN A 1 150 ? 71.769 -20.238 -10.441 1.00 29.35 150 GLN A O 1
ATOM 1163 N N . ARG A 1 151 ? 70.658 -18.486 -9.583 1.00 29.30 151 ARG A N 1
ATOM 1164 C CA . ARG A 1 151 ? 71.200 -18.526 -8.219 1.00 29.21 151 ARG A CA 1
ATOM 1165 C C . ARG A 1 151 ? 70.136 -19.082 -7.250 1.00 28.08 151 ARG A C 1
ATOM 1166 O O . ARG A 1 151 ? 68.996 -18.616 -7.186 1.00 28.10 151 ARG A O 1
ATOM 1174 N N . ASN A 1 152 ? 70.543 -20.109 -6.491 1.00 27.66 152 ASN A N 1
ATOM 1175 C CA . ASN A 1 152 ? 69.705 -20.670 -5.464 1.00 27.51 152 ASN A CA 1
ATOM 1176 C C . ASN A 1 152 ? 69.783 -19.818 -4.194 1.00 27.09 152 ASN A C 1
ATOM 1177 O O . ASN A 1 152 ? 70.489 -18.792 -4.158 1.00 26.86 152 ASN A O 1
ATOM 1182 N N . ALA A 1 153 ? 69.072 -20.245 -3.165 1.00 26.72 153 ALA A N 1
ATOM 1183 C CA . ALA A 1 153 ? 68.944 -19.432 -1.932 1.00 26.75 153 ALA A CA 1
ATOM 1184 C C . ALA A 1 153 ? 70.307 -19.195 -1.282 1.00 27.23 153 ALA A C 1
ATOM 1185 O O . ALA A 1 153 ? 70.621 -18.086 -0.880 1.00 25.83 153 ALA A O 1
ATOM 1187 N N . ALA A 1 154 ? 71.075 -20.260 -1.122 1.00 27.78 154 ALA A N 1
ATOM 1188 C CA . ALA A 1 154 ? 72.461 -20.157 -0.638 1.00 27.74 154 ALA A CA 1
ATOM 1189 C C . ALA A 1 154 ? 73.298 -19.174 -1.381 1.00 26.68 154 ALA A C 1
ATOM 1190 O O . ALA A 1 154 ? 73.999 -18.324 -0.800 1.00 25.94 154 ALA A O 1
ATOM 1192 N N . GLN A 1 155 ? 73.250 -19.265 -2.708 1.00 26.06 155 GLN A N 1
ATOM 1193 C CA . GLN A 1 155 ? 74.029 -18.403 -3.522 1.00 25.84 155 GLN A CA 1
ATOM 1194 C C . GLN A 1 155 ? 73.596 -16.936 -3.440 1.00 24.48 155 GLN A C 1
ATOM 1195 O O . GLN A 1 155 ? 74.457 -16.052 -3.440 1.00 25.67 155 GLN A O 1
ATOM 1201 N N . LEU A 1 156 ? 72.296 -16.684 -3.383 1.00 24.06 156 LEU A N 1
ATOM 1202 C CA . LEU A 1 156 ? 71.766 -15.323 -3.198 1.00 24.45 156 LEU A CA 1
ATOM 1203 C C . LEU A 1 156 ? 72.198 -14.688 -1.881 1.00 24.04 156 LEU A C 1
ATOM 1204 O O . LEU A 1 156 ? 72.705 -13.595 -1.894 1.00 24.66 156 LEU A O 1
ATOM 1209 N N . LEU A 1 157 ? 72.052 -15.430 -0.789 1.00 25.15 157 LEU A N 1
ATOM 1210 C CA . LEU A 1 157 ? 72.496 -14.961 0.523 1.00 25.29 157 LEU A CA 1
ATOM 1211 C C . LEU A 1 157 ? 73.960 -14.620 0.577 1.00 24.84 157 LEU A C 1
ATOM 1212 O O . LEU A 1 157 ? 74.360 -13.584 1.099 1.00 25.31 157 LEU A O 1
ATOM 1217 N N . SER A 1 158 ? 74.790 -15.496 0.036 1.00 25.54 158 SER A N 1
ATOM 1218 C CA . SER A 1 158 ? 76.216 -15.236 -0.103 1.00 25.81 158 SER A CA 1
ATOM 1219 C C . SER A 1 158 ? 76.517 -14.032 -1.014 1.00 25.44 158 SER A C 1
ATOM 1220 O O . SER A 1 158 ? 77.322 -13.158 -0.694 1.00 24.29 158 SER A O 1
ATOM 1223 N N . ALA A 1 159 ? 75.871 -13.957 -2.162 1.00 25.04 159 ALA A N 1
ATOM 1224 C CA . ALA A 1 159 ? 76.122 -12.868 -3.058 1.00 25.08 159 ALA A CA 1
ATOM 1225 C C . ALA A 1 159 ? 75.724 -11.491 -2.541 1.00 24.69 159 ALA A C 1
ATOM 1226 O O . ALA A 1 159 ? 76.448 -10.499 -2.761 1.00 26.52 159 ALA A O 1
ATOM 1228 N N . LEU A 1 160 ? 74.611 -11.400 -1.828 1.00 24.16 160 LEU A N 1
ATOM 1229 C CA . LEU A 1 160 ? 74.150 -10.122 -1.321 1.00 24.51 160 LEU A CA 1
ATOM 1230 C C . LEU A 1 160 ? 74.951 -9.717 -0.061 1.00 24.92 160 LEU A C 1
ATOM 1231 O O . LEU A 1 160 ? 75.446 -8.609 0.040 1.00 25.08 160 LEU A O 1
ATOM 1236 N N . SER A 1 161 ? 75.124 -10.653 0.854 1.00 25.40 161 SER A N 1
ATOM 1237 C CA . SER A 1 161 ? 75.866 -10.371 2.088 1.00 25.96 161 SER A CA 1
ATOM 1238 C C . SER A 1 161 ? 77.334 -10.146 1.936 1.00 26.42 161 SER A C 1
ATOM 1239 O O . SER A 1 161 ? 78.028 -9.757 2.873 1.00 25.75 161 SER A O 1
ATOM 1242 N N . GLU A 1 162 ? 77.866 -10.380 0.749 1.00 25.23 162 GLU A N 1
ATOM 1243 C CA . GLU A 1 162 ? 79.278 -10.176 0.437 1.00 26.57 162 GLU A CA 1
ATOM 1244 C C . GLU A 1 162 ? 79.583 -8.682 0.619 1.00 26.77 162 GLU A C 1
ATOM 1245 O O . GLU A 1 162 ? 80.677 -8.345 1.011 1.00 28.44 162 GLU A O 1
ATOM 1251 N N . PHE A 1 163 ? 78.599 -7.804 0.359 1.00 26.09 163 PHE A N 1
ATOM 1252 C CA . PHE A 1 163 ? 78.806 -6.335 0.418 1.00 26.36 163 PHE A CA 1
ATOM 1253 C C . PHE A 1 163 ? 77.726 -5.621 1.214 1.00 27.14 163 PHE A C 1
ATOM 1254 O O . PHE A 1 163 ? 77.919 -4.476 1.584 1.00 25.66 163 PHE A O 1
ATOM 1262 N N . ALA A 1 164 ? 76.587 -6.293 1.481 1.00 26.49 164 ALA A N 1
ATOM 1263 C CA . ALA A 1 164 ? 75.443 -5.759 2.276 1.00 27.19 164 ALA A CA 1
ATOM 1264 C C . ALA A 1 164 ? 75.062 -6.688 3.447 1.00 27.65 164 ALA A C 1
ATOM 1265 O O . ALA A 1 164 ? 74.492 -7.785 3.254 1.00 28.65 164 ALA A O 1
ATOM 1267 N N . THR A 1 165 ? 75.325 -6.263 4.685 1.00 26.67 165 THR A N 1
ATOM 1268 C CA . THR A 1 165 ? 74.997 -7.092 5.823 1.00 26.97 165 THR A CA 1
ATOM 1269 C C . THR A 1 165 ? 73.498 -7.237 5.977 1.00 27.92 165 THR A C 1
ATOM 1270 O O . THR A 1 165 ? 72.767 -6.236 5.818 1.00 31.99 165 THR A O 1
ATOM 1274 N N . LEU A 1 166 ? 73.015 -8.444 6.260 1.00 27.99 166 LEU A N 1
ATOM 1275 C CA . LEU A 1 166 ? 71.596 -8.635 6.508 1.00 28.70 166 LEU A CA 1
ATOM 1276 C C . LEU A 1 166 ? 71.431 -8.895 7.995 1.00 27.37 166 LEU A C 1
ATOM 1277 O O . LEU A 1 166 ? 72.199 -9.638 8.577 1.00 29.20 166 LEU A O 1
ATOM 1282 N N . ASN A 1 167 ? 70.380 -8.351 8.552 1.00 28.31 167 ASN A N 1
ATOM 1283 C CA . ASN A 1 167 ? 70.055 -8.573 9.974 1.00 28.68 167 ASN A CA 1
ATOM 1284 C C . ASN A 1 167 ? 69.051 -9.696 10.141 1.00 29.14 167 ASN A C 1
ATOM 1285 O O . ASN A 1 167 ? 68.281 -9.967 9.211 1.00 28.25 167 ASN A O 1
ATOM 1290 N N . PRO A 1 168 ? 68.933 -10.285 11.330 1.00 30.56 168 PRO A N 1
ATOM 1291 C CA . PRO A 1 168 ? 67.875 -11.255 11.592 1.00 31.01 168 PRO A CA 1
ATOM 1292 C C . PRO A 1 168 ? 66.529 -10.650 11.259 1.00 29.90 168 PRO A C 1
ATOM 1293 O O . PRO A 1 168 ? 66.229 -9.500 11.636 1.00 29.16 168 PRO A O 1
ATOM 1297 N N . GLY A 1 169 ? 65.755 -11.383 10.480 1.00 29.12 169 GLY A N 1
ATOM 1298 C CA . GLY A 1 169 ? 64.440 -10.979 10.097 1.00 29.44 169 GLY A CA 1
ATOM 1299 C C . GLY A 1 169 ? 64.363 -10.338 8.730 1.00 29.74 169 GLY A C 1
ATOM 1300 O O . GLY A 1 169 ? 63.269 -10.163 8.210 1.00 29.50 169 GLY A O 1
ATOM 1301 N N . ASP A 1 170 ? 65.519 -10.026 8.136 1.00 27.95 170 ASP A N 1
ATOM 1302 C CA . ASP A 1 170 ? 65.549 -9.536 6.771 1.00 27.08 170 ASP A CA 1
ATOM 1303 C C . ASP A 1 170 ? 65.238 -10.692 5.846 1.00 25.58 170 ASP A C 1
ATOM 1304 O O . ASP A 1 170 ? 65.420 -11.852 6.179 1.00 24.64 170 ASP A O 1
ATOM 1309 N N . ALA A 1 171 ? 64.856 -10.380 4.601 1.00 26.03 171 ALA A N 1
ATOM 1310 C CA . ALA A 1 171 ? 64.463 -11.423 3.705 1.00 24.82 171 ALA A CA 1
ATOM 1311 C C . ALA A 1 171 ? 65.098 -11.182 2.348 1.00 24.20 171 ALA A C 1
ATOM 1312 O O . ALA A 1 171 ? 65.429 -10.056 1.994 1.00 24.95 171 ALA A O 1
ATOM 1314 N N . ILE A 1 172 ? 65.125 -12.240 1.554 1.00 23.28 172 ILE A N 1
ATOM 1315 C CA . ILE A 1 172 ? 65.490 -12.132 0.165 1.00 23.83 172 ILE A CA 1
ATOM 1316 C C . ILE A 1 172 ? 64.434 -12.969 -0.603 1.00 22.75 172 ILE A C 1
ATOM 1317 O O . ILE A 1 172 ? 64.346 -14.198 -0.487 1.00 22.45 172 ILE A O 1
ATOM 1322 N N . LEU A 1 173 ? 63.770 -12.305 -1.554 1.00 24.16 173 LEU A N 1
ATOM 1323 C CA . LEU A 1 173 ? 62.878 -12.938 -2.497 1.00 23.66 173 LEU A CA 1
ATOM 1324 C C . LEU A 1 173 ? 63.742 -13.611 -3.620 1.00 24.52 173 LEU A C 1
ATOM 1325 O O . LEU A 1 173 ? 64.676 -13.041 -4.143 1.00 24.11 173 LEU A O 1
ATOM 1330 N N . LEU A 1 174 ? 63.472 -14.873 -3.901 1.00 23.87 174 LEU A N 1
ATOM 1331 C CA . LEU A 1 174 ? 64.376 -15.722 -4.655 1.00 25.72 174 LEU A CA 1
ATOM 1332 C C . LEU A 1 174 ? 64.229 -15.510 -6.122 1.00 25.76 174 LEU A C 1
ATOM 1333 O O . LEU A 1 174 ? 65.041 -16.024 -6.933 1.00 27.63 174 LEU A O 1
ATOM 1338 N N . GLY A 1 175 ? 63.216 -14.757 -6.487 1.00 25.28 175 GLY A N 1
ATOM 1339 C CA . GLY A 1 175 ? 63.006 -14.519 -7.928 1.00 25.79 175 GLY A CA 1
ATOM 1340 C C . GLY A 1 175 ? 61.653 -14.886 -8.524 1.00 25.57 175 GLY A C 1
ATOM 1341 O O . GLY A 1 175 ? 60.845 -15.461 -7.846 1.00 26.18 175 GLY A O 1
ATOM 1342 N N . THR A 1 176 ? 61.428 -14.451 -9.788 1.00 26.71 176 THR A N 1
ATOM 1343 C CA . THR A 1 176 ? 60.151 -14.671 -10.508 1.00 26.52 176 THR A CA 1
ATOM 1344 C C . THR A 1 176 ? 60.388 -14.941 -11.980 1.00 27.36 176 THR A C 1
ATOM 1345 O O . THR A 1 176 ? 61.323 -14.420 -12.534 1.00 27.01 176 THR A O 1
ATOM 1349 N N . PRO A 1 177 ? 59.530 -15.752 -12.574 1.00 27.85 177 PRO A N 1
ATOM 1350 C CA . PRO A 1 177 ? 59.650 -16.070 -14.008 1.00 29.18 177 PRO A CA 1
ATOM 1351 C C . PRO A 1 177 ? 59.219 -14.926 -14.934 1.00 29.62 177 PRO A C 1
ATOM 1352 O O . PRO A 1 177 ? 58.650 -13.920 -14.567 1.00 29.35 177 PRO A O 1
ATOM 1356 N N . GLN A 1 178 ? 59.546 -15.084 -16.206 1.00 30.28 178 GLN A N 1
ATOM 1357 C CA . GLN A 1 178 ? 59.108 -14.122 -17.189 1.00 31.24 178 GLN A CA 1
ATOM 1358 C C . GLN A 1 178 ? 57.604 -14.045 -17.242 1.00 31.42 178 GLN A C 1
ATOM 1359 O O . GLN A 1 178 ? 57.026 -12.992 -17.334 1.00 31.32 178 GLN A O 1
ATOM 1365 N N . ALA A 1 179 ? 56.958 -15.197 -17.210 1.00 32.38 179 ALA A N 1
ATOM 1366 C CA . ALA A 1 179 ? 55.542 -15.243 -17.430 1.00 33.64 179 ALA A CA 1
ATOM 1367 C C . ALA A 1 179 ? 54.792 -15.040 -16.113 1.00 32.38 179 ALA A C 1
ATOM 1368 O O . ALA A 1 179 ? 55.042 -15.699 -15.095 1.00 33.90 179 ALA A O 1
ATOM 1370 N N . ARG A 1 180 ? 53.904 -14.079 -16.118 1.00 32.75 180 ARG A N 1
ATOM 1371 C CA . ARG A 1 180 ? 53.137 -13.758 -14.946 1.00 32.35 180 ARG A CA 1
ATOM 1372 C C . ARG A 1 180 ? 51.665 -13.671 -15.226 1.00 34.41 180 ARG A C 1
ATOM 1373 O O . ARG A 1 180 ? 51.255 -13.432 -16.363 1.00 35.85 180 ARG A O 1
ATOM 1381 N N . VAL A 1 181 ? 50.875 -13.744 -14.178 1.00 34.43 181 VAL A N 1
ATOM 1382 C CA . VAL A 1 181 ? 49.438 -13.559 -14.314 1.00 35.57 181 VAL A CA 1
ATOM 1383 C C . VAL A 1 181 ? 48.916 -12.221 -13.790 1.00 34.80 181 VAL A C 1
ATOM 1384 O O . VAL A 1 181 ? 49.341 -11.677 -12.755 1.00 34.27 181 VAL A O 1
ATOM 1388 N N . GLU A 1 182 ? 47.910 -11.726 -14.481 1.00 33.36 182 GLU A N 1
ATOM 1389 C CA . GLU A 1 182 ? 47.348 -10.434 -14.208 1.00 33.98 182 GLU A CA 1
ATOM 1390 C C . GLU A 1 182 ? 46.310 -10.579 -13.137 1.00 33.72 182 GLU A C 1
ATOM 1391 O O . GLU A 1 182 ? 45.580 -11.603 -13.097 1.00 33.19 182 GLU A O 1
ATOM 1397 N N . ILE A 1 183 ? 46.267 -9.584 -12.238 1.00 32.23 183 ILE A N 1
ATOM 1398 C CA . ILE A 1 183 ? 45.209 -9.430 -11.255 1.00 32.98 183 ILE A CA 1
ATOM 1399 C C . ILE A 1 183 ? 44.436 -8.131 -11.468 1.00 33.34 183 ILE A C 1
ATOM 1400 O O . ILE A 1 183 ? 44.949 -7.171 -12.048 1.00 35.33 183 ILE A O 1
ATOM 1405 N N . GLN A 1 184 ? 43.219 -8.107 -10.961 1.00 34.20 184 GLN A N 1
ATOM 1406 C CA . GLN A 1 184 ? 42.282 -6.967 -11.111 1.00 35.98 184 GLN A CA 1
ATOM 1407 C C . GLN A 1 184 ? 41.482 -6.834 -9.815 1.00 34.44 184 GLN A C 1
ATOM 1408 O O . GLN A 1 184 ? 41.344 -7.821 -9.076 1.00 34.38 184 GLN A O 1
ATOM 1417 N N . PRO A 1 185 ? 40.936 -5.653 -9.528 1.00 35.29 185 PRO A N 1
ATOM 1418 C CA . PRO A 1 185 ? 40.076 -5.482 -8.361 1.00 35.55 185 PRO A CA 1
ATOM 1419 C C . PRO A 1 185 ? 38.990 -6.542 -8.274 1.00 35.84 185 PRO A C 1
ATOM 1420 O O . PRO A 1 185 ? 38.441 -6.931 -9.333 1.00 35.95 185 PRO A O 1
ATOM 1424 N N . GLY A 1 186 ? 38.701 -6.990 -7.056 1.00 36.68 186 GLY A N 1
ATOM 1425 C CA . GLY A 1 186 ? 37.821 -8.118 -6.778 1.00 37.84 186 GLY A CA 1
ATOM 1426 C C . GLY A 1 186 ? 38.465 -9.514 -6.738 1.00 37.19 186 GLY A C 1
ATOM 1427 O O . GLY A 1 186 ? 37.882 -10.458 -6.242 1.00 37.49 186 GLY A O 1
ATOM 1428 N N . ASP A 1 187 ? 39.660 -9.647 -7.298 1.00 37.03 187 ASP A N 1
ATOM 1429 C CA . ASP A 1 187 ? 40.349 -10.927 -7.363 1.00 36.77 187 ASP A CA 1
ATOM 1430 C C . ASP A 1 187 ? 40.840 -11.276 -5.981 1.00 36.91 187 ASP A C 1
ATOM 1431 O O . ASP A 1 187 ? 41.143 -10.390 -5.174 1.00 37.12 187 ASP A O 1
ATOM 1436 N N . ARG A 1 188 ? 40.890 -12.572 -5.726 1.00 37.27 188 ARG A N 1
ATOM 1437 C CA . ARG A 1 188 ? 41.534 -13.133 -4.544 1.00 38.49 188 ARG A CA 1
ATOM 1438 C C . ARG A 1 188 ? 42.763 -13.883 -5.074 1.00 36.91 188 ARG A C 1
ATOM 1439 O O . ARG A 1 188 ? 42.629 -14.807 -5.884 1.00 36.18 188 ARG A O 1
ATOM 1447 N N . VAL A 1 189 ? 43.966 -13.490 -4.642 1.00 35.44 189 VAL A N 1
ATOM 1448 C CA . VAL A 1 189 ? 45.199 -14.087 -5.151 1.00 35.30 189 VAL A CA 1
ATOM 1449 C C . VAL A 1 189 ? 45.877 -14.915 -4.086 1.00 35.17 189 VAL A C 1
ATOM 1450 O O . VAL A 1 189 ? 46.230 -14.387 -3.046 1.00 34.63 189 VAL A O 1
ATOM 1454 N N . ARG A 1 190 ? 46.126 -16.184 -4.382 1.00 34.70 190 ARG A N 1
ATOM 1455 C CA . ARG A 1 190 ? 46.601 -17.146 -3.400 1.00 34.02 190 ARG A CA 1
ATOM 1456 C C . ARG A 1 190 ? 47.921 -17.746 -3.890 1.00 34.41 190 ARG A C 1
ATOM 1457 O O . ARG A 1 190 ? 48.031 -18.208 -5.019 1.00 33.02 190 ARG A O 1
ATOM 1465 N N . VAL A 1 191 ? 48.939 -17.711 -3.033 1.00 32.74 191 VAL A N 1
ATOM 1466 C CA . VAL A 1 191 ? 50.206 -18.394 -3.284 1.00 32.42 191 VAL A CA 1
ATOM 1467 C C . VAL A 1 191 ? 50.267 -19.668 -2.454 1.00 31.41 191 VAL A C 1
ATOM 1468 O O . VAL A 1 191 ? 49.913 -19.661 -1.297 1.00 33.09 191 VAL A O 1
ATOM 1472 N N . LEU A 1 192 ? 50.751 -20.752 -3.081 1.00 32.12 192 LEU A N 1
ATOM 1473 C CA . LEU A 1 192 ? 50.775 -22.072 -2.515 1.00 31.80 192 LEU A CA 1
ATOM 1474 C C . LEU A 1 192 ? 52.052 -22.796 -2.830 1.00 31.40 192 LEU A C 1
ATOM 1475 O O . LEU A 1 192 ? 52.627 -22.668 -3.935 1.00 31.40 192 LEU A O 1
ATOM 1480 N N . ALA A 1 193 ? 52.534 -23.538 -1.836 1.00 31.15 193 ALA A N 1
ATOM 1481 C CA . ALA A 1 193 ? 53.611 -24.491 -2.085 1.00 32.90 193 ALA A CA 1
ATOM 1482 C C . ALA A 1 193 ? 53.676 -25.561 -1.033 1.00 33.62 193 ALA A C 1
ATOM 1483 O O . ALA A 1 193 ? 53.254 -25.377 0.097 1.00 34.15 193 ALA A O 1
ATOM 1485 N N . GLU A 1 194 ? 54.173 -26.721 -1.454 1.00 35.46 194 GLU A N 1
ATOM 1486 C CA . GLU A 1 194 ? 54.286 -27.872 -0.568 1.00 36.43 194 GLU A CA 1
ATOM 1487 C C . GLU A 1 194 ? 55.131 -27.467 0.643 1.00 35.54 194 GLU A C 1
ATOM 1488 O O . GLU A 1 194 ? 56.196 -26.918 0.492 1.00 34.41 194 GLU A O 1
ATOM 1498 N N . GLY A 1 195 ? 54.616 -27.734 1.835 1.00 35.07 195 GLY A N 1
ATOM 1499 C CA . GLY A 1 195 ? 55.316 -27.424 3.065 1.00 34.72 195 GLY A CA 1
ATOM 1500 C C . GLY A 1 195 ? 55.023 -26.044 3.686 1.00 35.20 195 GLY A C 1
ATOM 1501 O O . GLY A 1 195 ? 55.455 -25.755 4.810 1.00 36.16 195 GLY A O 1
ATOM 1502 N N . PHE A 1 196 ? 54.251 -25.208 2.988 1.00 34.83 196 PHE A N 1
ATOM 1503 C CA . PHE A 1 196 ? 53.918 -23.857 3.437 1.00 34.34 196 PHE A CA 1
ATOM 1504 C C . PHE A 1 196 ? 52.429 -23.663 3.601 1.00 34.78 196 PHE A C 1
ATOM 1505 O O . PHE A 1 196 ? 51.660 -24.184 2.789 1.00 35.02 196 PHE A O 1
ATOM 1513 N N . PRO A 1 197 ? 52.024 -22.838 4.560 1.00 36.44 197 PRO A N 1
ATOM 1514 C CA . PRO A 1 197 ? 50.625 -22.388 4.642 1.00 36.55 197 PRO A CA 1
ATOM 1515 C C . PRO A 1 197 ? 50.352 -21.420 3.513 1.00 36.25 197 PRO A C 1
ATOM 1516 O O . PRO A 1 197 ? 51.244 -20.624 3.192 1.00 36.43 197 PRO A O 1
ATOM 1520 N N . PRO A 1 198 ? 49.236 -21.557 2.812 1.00 36.52 198 PRO A N 1
ATOM 1521 C CA . PRO A 1 198 ? 48.949 -20.651 1.702 1.00 35.79 198 PRO A CA 1
ATOM 1522 C C . PRO A 1 198 ? 48.943 -19.189 2.142 1.00 35.12 198 PRO A C 1
ATOM 1523 O O . PRO A 1 198 ? 48.636 -18.879 3.288 1.00 33.65 198 PRO A O 1
ATOM 1527 N N . LEU A 1 199 ? 49.337 -18.310 1.235 1.00 33.85 199 LEU A N 1
ATOM 1528 C CA . LEU A 1 199 ? 49.267 -16.862 1.436 1.00 33.41 199 LEU A CA 1
ATOM 1529 C C . LEU A 1 199 ? 48.192 -16.335 0.503 1.00 32.97 199 LEU A C 1
ATOM 1530 O O . LEU A 1 199 ? 48.283 -16.520 -0.705 1.00 32.82 199 LEU A O 1
ATOM 1535 N N . GLU A 1 200 ? 47.210 -15.658 1.069 1.00 32.89 200 GLU A N 1
ATOM 1536 C CA . GLU A 1 200 ? 46.077 -15.167 0.296 1.00 32.87 200 GLU A CA 1
ATOM 1537 C C . GLU A 1 200 ? 45.857 -13.684 0.538 1.00 30.96 200 GLU A C 1
ATOM 1538 O O . GLU A 1 200 ? 45.861 -13.244 1.675 1.00 31.63 200 GLU A O 1
ATOM 1544 N N . ASN A 1 201 ? 45.653 -12.926 -0.529 1.00 30.97 201 ASN A N 1
ATOM 1545 C CA . ASN A 1 201 ? 45.353 -11.510 -0.467 1.00 31.19 201 ASN A CA 1
ATOM 1546 C C . ASN A 1 201 ? 44.280 -11.089 -1.490 1.00 31.38 201 ASN A C 1
ATOM 1547 O O . ASN A 1 201 ? 44.342 -11.485 -2.631 1.00 30.87 201 ASN A O 1
ATOM 1552 N N . PRO A 1 202 ? 43.342 -10.254 -1.079 1.00 32.47 202 PRO A N 1
ATOM 1553 C CA . PRO A 1 202 ? 42.364 -9.681 -1.988 1.00 32.26 202 PRO A CA 1
ATOM 1554 C C . PRO A 1 202 ? 42.931 -8.457 -2.654 1.00 34.20 202 PRO A C 1
ATOM 1555 O O . PRO A 1 202 ? 43.727 -7.705 -2.055 1.00 33.54 202 PRO A O 1
ATOM 1559 N N . VAL A 1 203 ? 42.524 -8.248 -3.888 1.00 32.38 203 VAL A N 1
ATOM 1560 C CA . VAL A 1 203 ? 42.914 -7.069 -4.644 1.00 33.02 203 VAL A CA 1
ATOM 1561 C C . VAL A 1 203 ? 41.742 -6.148 -4.625 1.00 34.23 203 VAL A C 1
ATOM 1562 O O . VAL A 1 203 ? 40.629 -6.568 -4.992 1.00 35.47 203 VAL A O 1
ATOM 1566 N N . VAL A 1 204 ? 41.971 -4.920 -4.178 1.00 34.48 204 VAL A N 1
ATOM 1567 C CA . VAL A 1 204 ? 40.924 -3.946 -3.971 1.00 35.13 204 VAL A CA 1
ATOM 1568 C C . VAL A 1 204 ? 41.248 -2.638 -4.639 1.00 35.68 204 VAL A C 1
ATOM 1569 O O . VAL A 1 204 ? 42.353 -2.148 -4.568 1.00 34.34 204 VAL A O 1
ATOM 1573 N N . ASP A 1 205 ? 40.261 -2.043 -5.305 1.00 37.06 205 ASP A N 1
ATOM 1574 C CA . ASP A 1 205 ? 40.409 -0.689 -5.830 1.00 38.91 205 ASP A CA 1
ATOM 1575 C C . ASP A 1 205 ? 41.036 0.237 -4.759 1.00 38.84 205 ASP A C 1
ATOM 1576 O O . ASP A 1 205 ? 40.579 0.273 -3.615 1.00 37.57 205 ASP A O 1
ATOM 1581 N N . GLU A 1 206 ? 42.130 0.920 -5.080 1.00 39.83 206 GLU A N 1
ATOM 1582 C CA . GLU A 1 206 ? 42.826 1.716 -4.051 1.00 41.45 206 GLU A CA 1
ATOM 1583 C C . GLU A 1 206 ? 41.989 2.816 -3.407 1.00 43.05 206 GLU A C 1
ATOM 1584 O O . GLU A 1 206 ? 42.193 3.140 -2.230 1.00 42.88 206 GLU A O 1
ATOM 1590 N N . ARG A 1 207 ? 41.042 3.343 -4.159 1.00 46.11 207 ARG A N 1
ATOM 1591 C CA . ARG A 1 207 ? 40.091 4.355 -3.683 1.00 48.99 207 ARG A CA 1
ATOM 1592 C C . ARG A 1 207 ? 39.321 3.876 -2.440 1.00 50.57 207 ARG A C 1
ATOM 1593 O O . ARG A 1 207 ? 38.883 4.693 -1.624 1.00 51.85 207 ARG A O 1
ATOM 1601 N N . GLU A 1 208 ? 39.197 2.564 -2.266 1.00 51.48 208 GLU A N 1
ATOM 1602 C CA . GLU A 1 208 ? 38.386 1.998 -1.194 1.00 53.02 208 GLU A CA 1
ATOM 1603 C C . GLU A 1 208 ? 39.196 1.626 0.049 1.00 53.41 208 GLU A C 1
ATOM 1604 O O . GLU A 1 208 ? 38.635 1.358 1.104 1.00 53.56 208 GLU A O 1
ATOM 1610 N N . VAL A 1 209 ? 40.514 1.564 -0.074 1.00 54.27 209 VAL A N 1
ATOM 1611 C CA . VAL A 1 209 ? 41.363 1.126 1.033 1.00 54.75 209 VAL A CA 1
ATOM 1612 C C . VAL A 1 209 ? 41.569 2.255 2.041 1.00 54.97 209 VAL A C 1
ATOM 1613 O O . VAL A 1 209 ? 41.801 3.404 1.665 1.00 56.35 209 VAL A O 1
ATOM 1617 N N . THR A 1 210 ? 41.207 1.876 3.319 0.0000 62.92 210 THR A N 1
ATOM 1618 C CA . THR A 1 210 ? 41.156 2.890 4.362 0.0000 64.08 210 THR A CA 1
ATOM 1619 C C . THR A 1 210 ? 42.519 3.547 4.579 0.0000 64.62 210 THR A C 1
ATOM 1620 O O . THR A 1 210 ? 43.307 3.754 3.662 0.0000 64.07 210 THR A O 1
ATOM 1624 N N . THR A 1 211 ? 42.770 3.921 5.846 0.0000 65.16 211 THR A N 1
ATOM 1625 C CA . THR A 1 211 ? 44.040 4.557 6.173 0.0000 65.11 211 THR A CA 1
ATOM 1626 C C . THR A 1 211 ? 45.226 3.655 5.818 0.0000 64.44 211 THR A C 1
ATOM 1627 O O . THR A 1 211 ? 45.123 2.438 5.732 0.0000 65.00 211 THR A O 1
ATOM 1631 N N . ARG A 1 212 ? 46.294 4.203 5.564 1.00 56.61 212 ARG A N 1
ATOM 1632 C CA . ARG A 1 212 ? 47.539 3.528 5.223 1.00 56.85 212 ARG A CA 1
ATOM 1633 C C . ARG A 1 212 ? 48.265 2.993 6.450 1.00 55.69 212 ARG A C 1
ATOM 1634 O O . ARG A 1 212 ? 48.215 3.582 7.537 1.00 56.20 212 ARG A O 1
ATOM 1642 N N . LYS A 1 213 ? 48.991 1.900 6.252 1.00 53.84 213 LYS A N 1
ATOM 1643 C CA . LYS A 1 213 ? 49.794 1.309 7.311 1.00 52.48 213 LYS A CA 1
ATOM 1644 C C . LYS A 1 213 ? 50.763 2.357 7.892 1.00 50.79 213 LYS A C 1
ATOM 1645 O O . LYS A 1 213 ? 51.509 3.026 7.133 1.00 49.26 213 LYS A O 1
ATOM 1651 N N . SER A 1 214 ? 50.698 2.541 9.217 1.00 48.20 214 SER A N 1
ATOM 1652 C CA . SER A 1 214 ? 51.607 3.459 9.932 1.00 47.82 214 SER A CA 1
ATOM 1653 C C . SER A 1 214 ? 52.687 2.660 10.673 1.00 46.08 214 SER A C 1
ATOM 1654 O O . SER A 1 214 ? 52.560 1.421 10.828 1.00 46.90 214 SER A O 1
ATOM 1657 N N . PHE A 1 215 ? 53.766 3.328 11.083 1.00 43.20 215 PHE A N 1
ATOM 1658 C CA . PHE A 1 215 ? 54.860 2.651 11.787 1.00 42.15 215 PHE A CA 1
ATOM 1659 C C . PHE A 1 215 ? 55.295 3.429 13.019 1.00 42.46 215 PHE A C 1
ATOM 1660 O O . PHE A 1 215 ? 55.288 4.641 12.984 1.00 41.60 215 PHE A O 1
ATOM 1668 N N . PRO A 1 216 ? 55.806 2.752 14.048 1.00 43.62 216 PRO A N 1
ATOM 1669 C CA . PRO A 1 216 ? 56.339 3.476 15.208 1.00 44.62 216 PRO A CA 1
ATOM 1670 C C . PRO A 1 216 ? 57.548 4.295 14.811 1.00 45.39 216 PRO A C 1
ATOM 1671 O O . PRO A 1 216 ? 58.348 3.820 13.977 1.00 45.86 216 PRO A O 1
ATOM 1675 N N . THR A 1 217 ? 57.685 5.486 15.400 1.00 45.58 217 THR A N 1
ATOM 1676 C CA . THR A 1 217 ? 58.808 6.350 15.100 1.00 45.90 217 THR A CA 1
ATOM 1677 C C . THR A 1 217 ? 59.990 5.933 15.972 1.00 45.09 217 THR A C 1
ATOM 1678 O O . THR A 1 217 ? 59.822 5.487 17.108 1.00 45.14 217 THR A O 1
ATOM 1682 N N . LEU A 1 218 ? 61.166 5.974 15.371 1.00 43.26 218 LEU A N 1
ATOM 1683 C CA . LEU A 1 218 ? 62.399 5.576 16.008 1.00 43.48 218 LEU A CA 1
ATOM 1684 C C . LEU A 1 218 ? 63.387 6.676 15.665 1.00 42.63 218 LEU A C 1
ATOM 1685 O O . LEU A 1 218 ? 63.137 7.489 14.766 1.00 41.64 218 LEU A O 1
ATOM 1690 N N . PRO A 1 219 ? 64.486 6.758 16.394 1.00 41.63 219 PRO A N 1
ATOM 1691 C CA . PRO A 1 219 ? 65.395 7.871 16.170 1.00 40.79 219 PRO A CA 1
ATOM 1692 C C . PRO A 1 219 ? 65.976 7.856 14.751 1.00 39.93 219 PRO A C 1
ATOM 1693 O O . PRO A 1 219 ? 66.336 6.804 14.230 1.00 39.62 219 PRO A O 1
ATOM 1697 N N . HIS A 1 220 ? 66.011 9.034 14.156 1.00 38.70 220 HIS A N 1
ATOM 1698 C CA . HIS A 1 220 ? 66.651 9.240 12.868 1.00 38.03 220 HIS A CA 1
ATOM 1699 C C . HIS A 1 220 ? 68.115 8.810 12.906 1.00 37.41 220 HIS A C 1
ATOM 1700 O O . HIS A 1 220 ? 68.871 9.180 13.841 1.00 37.06 220 HIS A O 1
ATOM 1707 N N . PRO A 1 221 ? 68.594 8.117 11.876 1.00 35.72 221 PRO A N 1
ATOM 1708 C CA . PRO A 1 221 ? 67.828 7.698 10.683 1.00 34.51 221 PRO A CA 1
ATOM 1709 C C . PRO A 1 221 ? 67.005 6.420 10.889 1.00 33.59 221 PRO A C 1
ATOM 1710 O O . PRO A 1 221 ? 67.538 5.405 11.334 1.00 33.31 221 PRO A O 1
ATOM 1714 N N . HIS A 1 222 ? 65.734 6.464 10.523 1.00 32.56 222 HIS A N 1
ATOM 1715 C CA . HIS A 1 222 ? 64.933 5.246 10.421 1.00 32.06 222 HIS A CA 1
ATOM 1716 C C . HIS A 1 222 ? 63.759 5.459 9.484 1.00 30.93 222 HIS A C 1
ATOM 1717 O O . HIS A 1 222 ? 62.835 6.213 9.778 1.00 31.54 222 HIS A O 1
ATOM 1724 N N . GLY A 1 223 ? 63.789 4.772 8.342 1.00 28.70 223 GLY A N 1
ATOM 1725 C CA . GLY A 1 223 ? 62.747 4.972 7.341 1.00 28.59 223 GLY A CA 1
ATOM 1726 C C . GLY A 1 223 ? 63.304 4.516 5.998 1.00 26.63 223 GLY A C 1
ATOM 1727 O O . GLY A 1 223 ? 64.456 4.081 5.902 1.00 27.50 223 GLY A O 1
ATOM 1728 N N . THR A 1 224 ? 62.474 4.590 4.983 1.00 26.17 224 THR A N 1
ATOM 1729 C CA . THR A 1 224 ? 62.921 4.312 3.636 1.00 24.99 224 THR A CA 1
ATOM 1730 C C . THR A 1 224 ? 63.870 5.400 3.242 1.00 24.97 224 THR A C 1
ATOM 1731 O O . THR A 1 224 ? 63.575 6.585 3.487 1.00 26.04 224 THR A O 1
ATOM 1735 N N . LEU A 1 225 ? 64.994 5.003 2.638 1.00 23.41 225 LEU A N 1
ATOM 1736 C CA . LEU A 1 225 ? 65.994 5.930 2.168 1.00 24.33 225 LEU A CA 1
ATOM 1737 C C . LEU A 1 225 ? 65.861 5.999 0.644 1.00 24.00 225 LEU A C 1
ATOM 1738 O O . LEU A 1 225 ? 66.352 5.112 -0.078 1.00 25.21 225 LEU A O 1
ATOM 1743 N N . PHE A 1 226 ? 65.234 7.075 0.164 1.00 24.09 226 PHE A N 1
ATOM 1744 C CA . PHE A 1 226 ? 65.126 7.376 -1.279 1.00 23.53 226 PHE A CA 1
ATOM 1745 C C . PHE A 1 226 ? 66.363 8.191 -1.725 1.00 24.96 226 PHE A C 1
ATOM 1746 O O . PHE A 1 226 ? 66.802 9.097 -1.011 1.00 26.19 226 PHE A O 1
ATOM 1754 N N . ALA A 1 227 ? 66.839 8.005 -2.970 1.00 24.39 227 ALA A N 1
ATOM 1755 C CA . ALA A 1 227 ? 67.964 8.779 -3.422 1.00 23.99 227 ALA A CA 1
ATOM 1756 C C . ALA A 1 227 ? 67.781 9.137 -4.875 1.00 26.50 227 ALA A C 1
ATOM 1757 O O . ALA A 1 227 ? 67.244 8.346 -5.626 1.00 25.58 227 ALA A O 1
ATOM 1759 N N . LEU A 1 228 ? 68.173 10.353 -5.221 1.00 27.61 228 LEU A N 1
ATOM 1760 C CA . LEU A 1 228 ? 68.019 10.877 -6.582 1.00 29.08 228 LEU A CA 1
ATOM 1761 C C . LEU A 1 228 ? 69.272 10.588 -7.396 1.00 30.48 228 LEU A C 1
ATOM 1762 O O . LEU A 1 228 ? 70.377 10.562 -6.882 1.00 31.24 228 LEU A O 1
ATOM 1767 N N . GLY A 1 229 ? 69.093 10.341 -8.688 1.00 29.81 229 GLY A N 1
ATOM 1768 C CA . GLY A 1 229 ? 70.205 10.332 -9.609 1.00 32.39 229 GLY A CA 1
ATOM 1769 C C . GLY A 1 229 ? 70.595 11.739 -9.965 1.00 34.21 229 GLY A C 1
ATOM 1770 O O . GLY A 1 229 ? 70.824 12.568 -9.079 1.00 36.74 229 GLY A O 1
ATOM 1771 N N . LEU A 1 230 ? 70.666 12.040 -11.249 1.00 36.11 230 LEU A N 1
ATOM 1772 C CA . LEU A 1 230 ? 71.073 13.349 -11.737 1.00 36.84 230 LEU A CA 1
ATOM 1773 C C . LEU A 1 230 ? 70.030 14.374 -11.309 1.00 36.13 230 LEU A C 1
ATOM 1774 O O . LEU A 1 230 ? 68.878 14.333 -11.749 1.00 37.99 230 LEU A O 1
ATOM 1779 N N . ASN A 1 231 ? 70.387 15.261 -10.406 1.00 34.62 231 ASN A N 1
ATOM 1780 C CA . ASN A 1 231 ? 69.427 16.265 -9.996 1.00 33.75 231 ASN A CA 1
ATOM 1781 C C . ASN A 1 231 ? 69.950 17.676 -9.877 1.00 33.10 231 ASN A C 1
ATOM 1782 O O . ASN A 1 231 ? 69.325 18.496 -9.196 1.00 33.08 231 ASN A O 1
ATOM 1787 N N . TYR A 1 232 ? 71.095 17.967 -10.513 1.00 33.47 232 TYR A N 1
ATOM 1788 C CA . TYR A 1 232 ? 71.683 19.303 -10.468 1.00 33.69 232 TYR A CA 1
ATOM 1789 C C . TYR A 1 232 ? 71.957 19.785 -11.887 1.00 36.04 232 TYR A C 1
ATOM 1790 O O . TYR A 1 232 ? 72.595 19.073 -12.615 1.00 34.10 232 TYR A O 1
ATOM 1799 N N . ALA A 1 233 ? 71.461 20.962 -12.260 1.00 39.80 233 ALA A N 1
ATOM 1800 C CA . ALA A 1 233 ? 71.566 21.453 -13.661 1.00 43.78 233 ALA A CA 1
ATOM 1801 C C . ALA A 1 233 ? 73.019 21.797 -14.001 1.00 47.21 233 ALA A C 1
ATOM 1802 O O . ALA A 1 233 ? 73.461 21.723 -15.174 1.00 50.28 233 ALA A O 1
ATOM 1804 N N . ASP A 1 234 ? 73.765 22.191 -12.991 1.00 49.24 234 ASP A N 1
ATOM 1805 C CA . ASP A 1 234 ? 75.209 22.362 -13.106 1.00 50.93 234 ASP A CA 1
ATOM 1806 C C . ASP A 1 234 ? 75.771 22.455 -14.545 1.00 51.97 234 ASP A C 1
ATOM 1807 O O . ASP A 1 234 ? 76.402 21.515 -15.041 1.00 54.53 234 ASP A O 1
ATOM 1812 N N . HIS A 1 235 ? 75.849 23.339 -14.880 0.0000 59.02 235 HIS A N 1
ATOM 1813 C CA . HIS A 1 235 ? 75.297 23.813 -16.081 0.0000 59.78 235 HIS A CA 1
ATOM 1814 C C . HIS A 1 235 ? 75.889 23.195 -17.301 0.0000 61.02 235 HIS A C 1
ATOM 1815 O O . HIS A 1 235 ? 76.699 22.291 -17.131 0.0000 62.22 235 HIS A O 1
ATOM 1822 N N . PRO A 1 244 ? 66.242 15.795 -16.492 1.00 59.39 244 PRO A N 1
ATOM 1823 C CA . PRO A 1 244 ? 65.631 14.891 -17.473 1.00 58.83 244 PRO A CA 1
ATOM 1824 C C . PRO A 1 244 ? 64.116 15.067 -17.591 1.00 57.88 244 PRO A C 1
ATOM 1825 O O . PRO A 1 244 ? 63.629 16.159 -17.297 1.00 59.11 244 PRO A O 1
ATOM 1829 N N . GLU A 1 245 ? 63.398 14.029 -18.028 1.00 56.07 245 GLU A N 1
ATOM 1830 C CA . GLU A 1 245 ? 61.945 14.091 -18.179 1.00 54.52 245 GLU A CA 1
ATOM 1831 C C . GLU A 1 245 ? 61.286 13.848 -16.820 1.00 53.04 245 GLU A C 1
ATOM 1832 O O . GLU A 1 245 ? 60.513 14.678 -16.334 1.00 53.68 245 GLU A O 1
ATOM 1834 N N . GLU A 1 246 ? 61.598 12.713 -16.195 1.00 50.24 246 GLU A N 1
ATOM 1835 C CA . GLU A 1 246 ? 61.181 12.486 -14.805 1.00 47.28 246 GLU A CA 1
ATOM 1836 C C . GLU A 1 246 ? 62.380 12.099 -13.918 1.00 43.70 246 GLU A C 1
ATOM 1837 O O . GLU A 1 246 ? 63.421 11.686 -14.410 1.00 42.51 246 GLU A O 1
ATOM 1843 N N . PRO A 1 247 ? 62.227 12.278 -12.614 1.00 38.55 247 PRO A N 1
ATOM 1844 C CA . PRO A 1 247 ? 63.302 11.954 -11.669 1.00 36.41 247 PRO A CA 1
ATOM 1845 C C . PRO A 1 247 ? 63.734 10.499 -11.704 1.00 33.52 247 PRO A C 1
ATOM 1846 O O . PRO A 1 247 ? 62.924 9.569 -11.866 1.00 31.65 247 PRO A O 1
ATOM 1850 N N . LEU A 1 248 ? 65.034 10.308 -11.573 1.00 30.78 248 LEU A N 1
ATOM 1851 C CA . LEU A 1 248 ? 65.567 8.973 -11.393 1.00 29.55 248 LEU A CA 1
ATOM 1852 C C . LEU A 1 248 ? 65.702 8.715 -9.894 1.00 28.23 248 LEU A C 1
ATOM 1853 O O . LEU A 1 248 ? 66.513 9.357 -9.245 1.00 27.72 248 LEU A O 1
ATOM 1858 N N . VAL A 1 249 ? 64.887 7.805 -9.364 1.00 27.21 249 VAL A N 1
ATOM 1859 C CA . VAL A 1 249 ? 64.899 7.495 -7.927 1.00 28.78 249 VAL A CA 1
ATOM 1860 C C . VAL A 1 249 ? 65.320 6.066 -7.725 1.00 28.62 249 VAL A C 1
ATOM 1861 O O . VAL A 1 249 ? 64.911 5.150 -8.493 1.00 27.25 249 VAL A O 1
ATOM 1865 N N . PHE A 1 250 ? 66.132 5.832 -6.669 1.00 25.21 250 PHE A N 1
ATOM 1866 C CA . PHE A 1 250 ? 66.446 4.496 -6.274 1.00 25.37 250 PHE A CA 1
ATOM 1867 C C . PHE A 1 250 ? 66.406 4.432 -4.744 1.00 24.78 250 PHE A C 1
ATOM 1868 O O . PHE A 1 250 ? 66.467 5.472 -4.073 1.00 27.12 250 PHE A O 1
ATOM 1876 N N . LEU A 1 251 ? 66.350 3.234 -4.244 1.00 24.20 251 LEU A N 1
ATOM 1877 C CA . LEU A 1 251 ? 66.376 3.038 -2.771 1.00 23.69 251 LEU A CA 1
ATOM 1878 C C . LEU A 1 251 ? 67.728 2.508 -2.271 1.00 24.74 251 LEU A C 1
ATOM 1879 O O . LEU A 1 251 ? 68.423 1.755 -2.958 1.00 24.85 251 LEU A O 1
ATOM 1884 N N . LYS A 1 252 ? 68.074 2.848 -1.003 1.00 24.03 252 LYS A N 1
ATOM 1885 C CA . LYS A 1 252 ? 69.276 2.388 -0.312 1.00 24.26 252 LYS A CA 1
ATOM 1886 C C . LYS A 1 252 ? 68.919 1.607 0.940 1.00 24.16 252 LYS A C 1
ATOM 1887 O O . LYS A 1 252 ? 68.052 2.036 1.714 1.00 27.05 252 LYS A O 1
ATOM 1893 N N . ALA A 1 253 ? 69.505 0.426 1.093 1.00 25.21 253 ALA A N 1
ATOM 1894 C CA . ALA A 1 253 ? 69.287 -0.429 2.256 1.00 25.75 253 ALA A CA 1
ATOM 1895 C C . ALA A 1 253 ? 69.872 0.208 3.524 1.00 25.29 253 ALA A C 1
ATOM 1896 O O . ALA A 1 253 ? 70.907 0.858 3.476 1.00 24.69 253 ALA A O 1
ATOM 1898 N N . PRO A 1 254 ? 69.189 0.030 4.646 1.00 24.57 254 PRO A N 1
ATOM 1899 C CA . PRO A 1 254 ? 69.636 0.743 5.844 1.00 25.56 254 PRO A CA 1
ATOM 1900 C C . PRO A 1 254 ? 71.019 0.415 6.364 1.00 25.19 254 PRO A C 1
ATOM 1901 O O . PRO A 1 254 ? 71.619 1.299 6.997 1.00 26.43 254 PRO A O 1
ATOM 1905 N N . ASN A 1 255 ? 71.568 -0.752 6.088 1.00 27.00 255 ASN A N 1
ATOM 1906 C CA . ASN A 1 255 ? 72.908 -1.050 6.591 1.00 26.95 255 ASN A CA 1
ATOM 1907 C C . ASN A 1 255 ? 74.012 -0.244 5.833 1.00 26.23 255 ASN A C 1
ATOM 1908 O O . ASN A 1 255 ? 75.169 -0.287 6.196 1.00 26.44 255 ASN A O 1
ATOM 1913 N N . THR A 1 256 ? 73.648 0.495 4.789 1.00 26.17 256 THR A N 1
ATOM 1914 C CA . THR A 1 256 ? 74.641 1.383 4.211 1.00 25.52 256 THR A CA 1
ATOM 1915 C C . THR A 1 256 ? 74.989 2.574 5.068 1.00 26.08 256 THR A C 1
ATOM 1916 O O . THR A 1 256 ? 76.062 3.109 4.933 1.00 26.87 256 THR A O 1
ATOM 1920 N N . LEU A 1 257 ? 74.047 2.975 5.951 1.00 26.70 257 LEU A N 1
ATOM 1921 C CA . LEU A 1 257 ? 74.139 4.176 6.781 1.00 25.82 257 LEU A CA 1
ATOM 1922 C C . LEU A 1 257 ? 75.156 4.017 7.862 1.00 27.49 257 LEU A C 1
ATOM 1923 O O . LEU A 1 257 ? 75.322 2.929 8.437 1.00 26.18 257 LEU A O 1
ATOM 1928 N N . THR A 1 258 ? 75.925 5.078 8.054 1.00 28.39 258 THR A N 1
ATOM 1929 C CA . THR A 1 258 ? 76.770 5.177 9.228 1.00 29.07 258 THR A CA 1
ATOM 1930 C C . THR A 1 258 ? 76.724 6.617 9.741 1.00 28.86 258 THR A C 1
ATOM 1931 O O . THR A 1 258 ? 76.246 7.526 9.068 1.00 27.90 258 THR A O 1
ATOM 1935 N N . GLY A 1 259 ? 77.172 6.798 10.985 1.00 28.46 259 GLY A N 1
ATOM 1936 C CA . GLY A 1 259 ? 77.128 8.094 11.623 1.00 30.03 259 GLY A CA 1
ATOM 1937 C C . GLY A 1 259 ? 78.297 9.020 11.305 1.00 30.90 259 GLY A C 1
ATOM 1938 O O . GLY A 1 259 ? 79.130 8.742 10.440 1.00 30.15 259 GLY A O 1
ATOM 1939 N N . ASP A 1 260 ? 78.352 10.117 12.074 1.00 31.16 260 ASP A N 1
ATOM 1940 C CA . ASP A 1 260 ? 79.437 11.084 12.001 1.00 31.52 260 ASP A CA 1
ATOM 1941 C C . ASP A 1 260 ? 80.736 10.540 12.502 1.00 31.21 260 ASP A C 1
ATOM 1942 O O . ASP A 1 260 ? 80.773 9.751 13.455 1.00 31.11 260 ASP A O 1
ATOM 1947 N N . ASN A 1 261 ? 81.822 10.980 11.868 1.00 31.33 261 ASN A N 1
ATOM 1948 C CA . ASN A 1 261 ? 83.175 10.612 12.219 1.00 32.46 261 ASN A CA 1
ATOM 1949 C C . ASN A 1 261 ? 83.402 9.112 12.367 1.00 32.93 261 ASN A C 1
ATOM 1950 O O . ASN A 1 261 ? 84.036 8.662 13.338 1.00 32.62 261 ASN A O 1
ATOM 1955 N N . GLN A 1 262 ? 82.864 8.339 11.414 1.00 31.06 262 GLN A N 1
ATOM 1956 C CA . GLN A 1 262 ? 83.123 6.917 11.286 1.00 31.17 262 GLN A CA 1
ATOM 1957 C C . GLN A 1 262 ? 84.037 6.694 10.050 1.00 30.43 262 GLN A C 1
ATOM 1958 O O . GLN A 1 262 ? 84.575 7.645 9.499 1.00 29.81 262 GLN A O 1
ATOM 1964 N N . THR A 1 263 ? 84.217 5.441 9.696 1.00 30.34 263 THR A N 1
ATOM 1965 C CA . THR A 1 263 ? 85.030 5.005 8.575 1.00 29.99 263 THR A CA 1
ATOM 1966 C C . THR A 1 263 ? 84.148 4.369 7.528 1.00 29.85 263 THR A C 1
ATOM 1967 O O . THR A 1 263 ? 83.051 3.879 7.826 1.00 31.13 263 THR A O 1
ATOM 1971 N N . SER A 1 264 ? 84.612 4.461 6.281 1.00 28.50 264 SER A N 1
ATOM 1972 C CA . SER A 1 264 ? 83.967 3.859 5.131 1.00 28.03 264 SER A CA 1
ATOM 1973 C C . SER A 1 264 ? 85.074 3.161 4.337 1.00 26.96 264 SER A C 1
ATOM 1974 O O . SER A 1 264 ? 86.169 3.698 4.132 1.00 28.73 264 SER A O 1
ATOM 1977 N N . VAL A 1 265 ? 84.822 1.935 3.914 1.00 26.68 265 VAL A N 1
ATOM 1978 C CA . VAL A 1 265 ? 85.842 1.072 3.400 1.00 25.85 265 VAL A CA 1
ATOM 1979 C C . VAL A 1 265 ? 85.934 1.242 1.892 1.00 27.10 265 VAL A C 1
ATOM 1980 O O . VAL A 1 265 ? 84.914 1.191 1.201 1.00 28.50 265 VAL A O 1
ATOM 1984 N N . ARG A 1 266 ? 87.135 1.434 1.382 1.00 26.81 266 ARG A N 1
ATOM 1985 C CA . ARG A 1 266 ? 87.373 1.385 -0.047 1.00 26.13 266 ARG A CA 1
ATOM 1986 C C . ARG A 1 266 ? 87.713 -0.051 -0.405 1.00 25.92 266 ARG A C 1
ATOM 1987 O O . ARG A 1 266 ? 88.648 -0.645 0.190 1.00 28.08 266 ARG A O 1
ATOM 1995 N N . PRO A 1 267 ? 86.969 -0.672 -1.343 1.00 26.43 267 PRO A N 1
ATOM 1996 C CA . PRO A 1 267 ? 87.306 -2.042 -1.748 1.00 28.40 267 PRO A CA 1
ATOM 1997 C C . PRO A 1 267 ? 88.730 -2.164 -2.291 1.00 28.95 267 PRO A C 1
ATOM 1998 O O . PRO A 1 267 ? 89.207 -1.186 -2.851 1.00 29.97 267 PRO A O 1
ATOM 2002 N N . ASN A 1 268 ? 89.381 -3.311 -2.107 1.00 30.41 268 ASN A N 1
ATOM 2003 C CA . ASN A 1 268 ? 90.658 -3.575 -2.721 1.00 32.08 268 ASN A CA 1
ATOM 2004 C C . ASN A 1 268 ? 90.535 -3.519 -4.238 1.00 32.34 268 ASN A C 1
ATOM 2005 O O . ASN A 1 268 ? 89.534 -3.960 -4.759 1.00 33.08 268 ASN A O 1
ATOM 2010 N N . ASN A 1 269 ? 91.527 -2.972 -4.927 1.00 32.83 269 ASN A N 1
ATOM 2011 C CA . ASN A 1 269 ? 91.646 -3.167 -6.388 1.00 33.73 269 ASN A CA 1
ATOM 2012 C C . ASN A 1 269 ? 90.537 -2.557 -7.267 1.00 33.31 269 ASN A C 1
ATOM 2013 O O . ASN A 1 269 ? 90.051 -3.198 -8.206 1.00 33.06 269 ASN A O 1
ATOM 2018 N N . ILE A 1 270 ? 90.095 -1.356 -6.926 1.00 31.86 270 ILE A N 1
ATOM 2019 C CA . ILE A 1 270 ? 89.160 -0.642 -7.768 1.00 32.34 270 ILE A CA 1
ATOM 2020 C C . ILE A 1 270 ? 89.821 0.659 -8.210 1.00 32.32 270 ILE A C 1
ATOM 2021 O O . ILE A 1 270 ? 90.802 1.101 -7.612 1.00 30.86 270 ILE A O 1
ATOM 2026 N N . GLU A 1 271 ? 89.305 1.246 -9.277 1.00 32.24 271 GLU A N 1
ATOM 2027 C CA . GLU A 1 271 ? 89.854 2.464 -9.799 1.00 33.67 271 GLU A CA 1
ATOM 2028 C C . GLU A 1 271 ? 89.292 3.761 -9.172 1.00 32.33 271 GLU A C 1
ATOM 2029 O O . GLU A 1 271 ? 90.033 4.731 -8.965 1.00 32.18 271 GLU A O 1
ATOM 2035 N N . TYR A 1 272 ? 87.997 3.810 -8.917 1.00 30.64 272 TYR A N 1
ATOM 2036 C CA . TYR A 1 272 ? 87.378 5.070 -8.550 1.00 29.96 272 TYR A CA 1
ATOM 2037 C C . TYR A 1 272 ? 86.257 4.923 -7.498 1.00 29.50 272 TYR A C 1
ATOM 2038 O O . TYR A 1 272 ? 85.238 4.301 -7.742 1.00 28.84 272 TYR A O 1
ATOM 2047 N N . MET A 1 273 ? 86.477 5.489 -6.316 1.00 28.53 273 MET A N 1
ATOM 2048 C CA . MET A 1 273 ? 85.445 5.642 -5.306 1.00 27.10 273 MET A CA 1
ATOM 2049 C C . MET A 1 273 ? 85.330 7.159 -5.043 1.00 26.72 273 MET A C 1
ATOM 2050 O O . MET A 1 273 ? 86.367 7.814 -4.759 1.00 27.45 273 MET A O 1
ATOM 2055 N N . HIS A 1 274 ? 84.116 7.726 -5.134 1.00 25.04 274 HIS A N 1
ATOM 2056 C CA . HIS A 1 274 ? 83.912 9.133 -4.940 1.00 24.99 274 HIS A CA 1
ATOM 2057 C C . HIS A 1 274 ? 82.783 9.403 -3.897 1.00 24.66 274 HIS A C 1
ATOM 2058 O O . HIS A 1 274 ? 81.857 8.637 -3.801 1.00 23.63 274 HIS A O 1
ATOM 2065 N N . TYR A 1 275 ? 82.951 10.480 -3.122 1.00 24.69 275 TYR A N 1
ATOM 2066 C CA . TYR A 1 275 ? 81.933 11.072 -2.256 1.00 26.40 275 TYR A CA 1
ATOM 2067 C C . TYR A 1 275 ? 80.799 11.657 -3.081 1.00 26.89 275 TYR A C 1
ATOM 2068 O O . TYR A 1 275 ? 80.918 11.830 -4.255 1.00 26.26 275 TYR A O 1
ATOM 2077 N N . GLU A 1 276 ? 79.681 11.965 -2.451 1.00 27.61 276 GLU A N 1
ATOM 2078 C CA . GLU A 1 276 ? 78.639 12.819 -3.051 1.00 27.11 276 GLU A CA 1
ATOM 2079 C C . GLU A 1 276 ? 77.952 13.607 -1.915 1.00 26.84 276 GLU A C 1
ATOM 2080 O O . GLU A 1 276 ? 77.188 13.022 -1.130 1.00 25.77 276 GLU A O 1
ATOM 2086 N N . ALA A 1 277 ? 78.185 14.911 -1.827 1.00 26.83 277 ALA A N 1
ATOM 2087 C CA . ALA A 1 277 ? 77.501 15.702 -0.803 1.00 26.44 277 ALA A CA 1
ATOM 2088 C C . ALA A 1 277 ? 76.066 15.914 -1.185 1.00 25.81 277 ALA A C 1
ATOM 2089 O O . ALA A 1 277 ? 75.779 16.277 -2.339 1.00 26.62 277 ALA A O 1
ATOM 2091 N N . GLU A 1 278 ? 75.134 15.746 -0.225 1.00 25.77 278 GLU A N 1
ATOM 2092 C CA . GLU A 1 278 ? 73.732 15.903 -0.499 1.00 24.82 278 GLU A CA 1
ATOM 2093 C C . GLU A 1 278 ? 72.883 16.507 0.622 1.00 26.89 278 GLU A C 1
ATOM 2094 O O . GLU A 1 278 ? 73.192 16.281 1.798 1.00 26.00 278 GLU A O 1
ATOM 2100 N N . LEU A 1 279 ? 71.943 17.362 0.240 1.00 27.51 279 LEU A N 1
ATOM 2101 C CA . LEU A 1 279 ? 70.867 17.782 1.131 1.00 27.18 279 LEU A CA 1
ATOM 2102 C C . LEU A 1 279 ? 69.948 16.607 1.232 1.00 28.07 279 LEU A C 1
ATOM 2103 O O . LEU A 1 279 ? 69.419 16.174 0.211 1.00 28.62 279 LEU A O 1
ATOM 2108 N N . VAL A 1 280 ? 69.616 16.169 2.455 1.00 28.15 280 VAL A N 1
ATOM 2109 C CA . VAL A 1 280 ? 68.607 15.115 2.706 1.00 28.10 280 VAL A CA 1
ATOM 2110 C C . VAL A 1 280 ? 67.320 15.682 3.354 1.00 29.22 280 VAL A C 1
ATOM 2111 O O . VAL A 1 280 ? 67.415 16.401 4.366 1.00 29.50 280 VAL A O 1
ATOM 2115 N N . VAL A 1 281 ? 66.154 15.414 2.757 1.00 28.80 281 VAL A N 1
ATOM 2116 C CA . VAL A 1 281 ? 64.844 15.868 3.280 1.00 29.27 281 VAL A CA 1
ATOM 2117 C C . VAL A 1 281 ? 64.274 14.734 4.161 1.00 28.94 281 VAL A C 1
ATOM 2118 O O . VAL A 1 281 ? 64.191 13.569 3.736 1.00 28.18 281 VAL A O 1
ATOM 2122 N N . VAL A 1 282 ? 63.885 15.049 5.397 1.00 28.87 282 VAL A N 1
ATOM 2123 C CA . VAL A 1 282 ? 63.230 14.048 6.230 1.00 28.78 282 VAL A CA 1
ATOM 2124 C C . VAL A 1 282 ? 61.732 14.329 6.381 1.00 29.74 282 VAL A C 1
ATOM 2125 O O . VAL A 1 282 ? 61.343 15.469 6.713 1.00 29.85 282 VAL A O 1
ATOM 2129 N N . ILE A 1 283 ? 60.906 13.290 6.133 1.00 29.52 283 ILE A N 1
ATOM 2130 C CA . ILE A 1 283 ? 59.471 13.363 6.160 1.00 27.88 283 ILE A CA 1
ATOM 2131 C C . ILE A 1 283 ? 59.031 13.358 7.635 1.00 29.90 283 ILE A C 1
ATOM 2132 O O . ILE A 1 283 ? 59.546 12.567 8.435 1.00 28.95 283 ILE A O 1
ATOM 2137 N N . GLY A 1 284 ? 58.085 14.239 7.937 1.00 31.46 284 GLY A N 1
ATOM 2138 C CA . GLY A 1 284 ? 57.538 14.363 9.289 1.00 33.00 284 GLY A CA 1
ATOM 2139 C C . GLY A 1 284 ? 56.112 13.880 9.482 1.00 33.36 284 GLY A C 1
ATOM 2140 O O . GLY A 1 284 ? 55.633 13.744 10.637 1.00 32.56 284 GLY A O 1
ATOM 2141 N N . LYS A 1 285 ? 55.394 13.645 8.390 1.00 32.99 285 LYS A N 1
ATOM 2142 C CA . LYS A 1 285 ? 54.000 13.234 8.537 1.00 33.78 285 LYS A CA 1
ATOM 2143 C C . LYS A 1 285 ? 53.624 12.367 7.365 1.00 32.84 285 LYS A C 1
ATOM 2144 O O . LYS A 1 285 ? 54.106 12.621 6.252 1.00 31.48 285 LYS A O 1
ATOM 2150 N N . GLN A 1 286 ? 52.790 11.363 7.604 1.00 31.73 286 GLN A N 1
ATOM 2151 C CA . GLN A 1 286 ? 52.399 10.415 6.566 1.00 31.91 286 GLN A CA 1
ATOM 2152 C C . GLN A 1 286 ? 51.786 11.151 5.396 1.00 31.70 286 GLN A C 1
ATOM 2153 O O . GLN A 1 286 ? 50.885 12.001 5.557 1.00 31.69 286 GLN A O 1
ATOM 2159 N N . ALA A 1 287 ? 52.262 10.834 4.201 1.00 31.27 287 ALA A N 1
ATOM 2160 C CA . ALA A 1 287 ? 51.906 11.563 3.018 1.00 31.49 287 ALA A CA 1
ATOM 2161 C C . ALA A 1 287 ? 51.493 10.666 1.855 1.00 31.63 287 ALA A C 1
ATOM 2162 O O . ALA A 1 287 ? 52.238 9.793 1.431 1.00 32.89 287 ALA A O 1
ATOM 2164 N N . ARG A 1 288 ? 50.318 10.922 1.314 1.00 31.00 288 ARG A N 1
ATOM 2165 C CA . ARG A 1 288 ? 49.846 10.234 0.116 1.00 31.55 288 ARG A CA 1
ATOM 2166 C C . ARG A 1 288 ? 49.067 11.207 -0.756 1.00 31.90 288 ARG A C 1
ATOM 2167 O O . ARG A 1 288 ? 48.213 11.927 -0.266 1.00 31.10 288 ARG A O 1
ATOM 2175 N N . ASN A 1 289 ? 49.384 11.260 -2.051 1.00 32.32 289 ASN A N 1
ATOM 2176 C CA . ASN A 1 289 ? 48.718 12.138 -3.005 1.00 33.66 289 ASN A CA 1
ATOM 2177 C C . ASN A 1 289 ? 48.743 13.611 -2.561 1.00 34.04 289 ASN A C 1
ATOM 2178 O O . ASN A 1 289 ? 47.703 14.325 -2.547 1.00 34.05 289 ASN A O 1
ATOM 2183 N N . VAL A 1 290 ? 49.947 14.051 -2.199 1.00 33.72 290 VAL A N 1
ATOM 2184 C CA . VAL A 1 290 ? 50.185 15.418 -1.762 1.00 33.40 290 VAL A CA 1
ATOM 2185 C C . VAL A 1 290 ? 50.553 16.276 -2.973 1.00 33.98 290 VAL A C 1
ATOM 2186 O O . VAL A 1 290 ? 51.322 15.873 -3.849 1.00 33.72 290 VAL A O 1
ATOM 2190 N N . SER A 1 291 ? 49.937 17.448 -3.047 1.00 33.46 291 SER A N 1
ATOM 2191 C CA . SER A 1 291 ? 50.265 18.393 -4.068 1.00 33.82 291 SER A CA 1
ATOM 2192 C C . SER A 1 291 ? 51.616 19.073 -3.793 1.00 33.31 291 SER A C 1
ATOM 2193 O O . SER A 1 291 ? 52.087 19.184 -2.643 1.00 31.75 291 SER A O 1
ATOM 2196 N N . GLU A 1 292 ? 52.257 19.549 -4.854 1.00 34.15 292 GLU A N 1
ATOM 2197 C CA . GLU A 1 292 ? 53.427 20.381 -4.691 1.00 35.54 292 GLU A CA 1
ATOM 2198 C C . GLU A 1 292 ? 53.144 21.543 -3.726 1.00 35.15 292 GLU A C 1
ATOM 2199 O O . GLU A 1 292 ? 53.958 21.860 -2.870 1.00 34.67 292 GLU A O 1
ATOM 2205 N N . ALA A 1 293 ? 51.960 22.154 -3.827 1.00 35.67 293 ALA A N 1
ATOM 2206 C CA . ALA A 1 293 ? 51.637 23.331 -2.999 1.00 36.78 293 ALA A CA 1
ATOM 2207 C C . ALA A 1 293 ? 51.618 23.013 -1.497 1.00 37.24 293 ALA A C 1
ATOM 2208 O O . ALA A 1 293 ? 52.076 23.815 -0.716 1.00 38.28 293 ALA A O 1
ATOM 2210 N N . ASP A 1 294 ? 51.120 21.846 -1.069 1.00 37.35 294 ASP A N 1
ATOM 2211 C CA . ASP A 1 294 ? 51.230 21.526 0.373 1.00 38.61 294 ASP A CA 1
ATOM 2212 C C . ASP A 1 294 ? 52.349 20.540 0.748 1.00 37.61 294 ASP A C 1
ATOM 2213 O O . ASP A 1 294 ? 52.402 20.075 1.887 1.00 38.50 294 ASP A O 1
ATOM 2218 N N . ALA A 1 295 ? 53.286 20.252 -0.160 1.00 36.89 295 ALA A N 1
ATOM 2219 C CA . ALA A 1 295 ? 54.323 19.250 0.146 1.00 35.92 295 ALA A CA 1
ATOM 2220 C C . ALA A 1 295 ? 55.085 19.587 1.396 1.00 35.00 295 ALA A C 1
ATOM 2221 O O . ALA A 1 295 ? 55.477 18.691 2.149 1.00 33.81 295 ALA A O 1
ATOM 2223 N N . MET A 1 296 ? 55.441 20.859 1.556 1.00 35.28 296 MET A N 1
ATOM 2224 C CA . MET A 1 296 ? 56.274 21.264 2.677 1.00 36.26 296 MET A CA 1
ATOM 2225 C C . MET A 1 296 ? 55.661 21.038 4.068 1.00 36.80 296 MET A C 1
ATOM 2226 O O . MET A 1 296 ? 56.400 20.937 5.040 1.00 37.06 296 MET A O 1
ATOM 2231 N N . ASP A 1 297 ? 54.340 20.901 4.178 1.00 37.25 297 ASP A N 1
ATOM 2232 C CA . ASP A 1 297 ? 53.719 20.592 5.489 1.00 37.95 297 ASP A CA 1
ATOM 2233 C C . ASP A 1 297 ? 54.093 19.197 6.027 1.00 36.89 297 ASP A C 1
ATOM 2234 O O . ASP A 1 297 ? 53.904 18.874 7.235 1.00 34.78 297 ASP A O 1
ATOM 2239 N N . TYR A 1 298 ? 54.581 18.352 5.124 1.00 34.77 298 TYR A N 1
ATOM 2240 C CA . TYR A 1 298 ? 54.926 16.963 5.445 1.00 33.82 298 TYR A CA 1
ATOM 2241 C C . TYR A 1 298 ? 56.412 16.776 5.707 1.00 33.04 298 TYR A C 1
ATOM 2242 O O . TYR A 1 298 ? 56.858 15.670 5.995 1.00 33.29 298 TYR A O 1
ATOM 2251 N N . VAL A 1 299 ? 57.186 17.862 5.652 1.00 33.67 299 VAL A N 1
ATOM 2252 C CA . VAL A 1 299 ? 58.603 17.809 5.936 1.00 32.83 299 VAL A CA 1
ATOM 2253 C C . VAL A 1 299 ? 58.884 18.135 7.371 1.00 33.68 299 VAL A C 1
ATOM 2254 O O . VAL A 1 299 ? 58.413 19.176 7.852 1.00 34.37 299 VAL A O 1
ATOM 2258 N N . ALA A 1 300 ? 59.632 17.265 8.027 1.00 33.15 300 ALA A N 1
ATOM 2259 C CA . ALA A 1 300 ? 60.129 17.526 9.365 1.00 34.01 300 ALA A CA 1
ATOM 2260 C C . ALA A 1 300 ? 61.335 18.458 9.358 1.00 35.08 300 ALA A C 1
ATOM 2261 O O . ALA A 1 300 ? 61.503 19.264 10.263 1.00 36.47 300 ALA A O 1
ATOM 2263 N N . GLY A 1 301 ? 62.232 18.288 8.402 1.00 33.49 301 GLY A N 1
ATOM 2264 C CA . GLY A 1 301 ? 63.389 19.164 8.312 1.00 33.00 301 GLY A CA 1
ATOM 2265 C C . GLY A 1 301 ? 64.491 18.517 7.491 1.00 33.43 301 GLY A C 1
ATOM 2266 O O . GLY A 1 301 ? 64.200 17.635 6.698 1.00 30.49 301 GLY A O 1
AT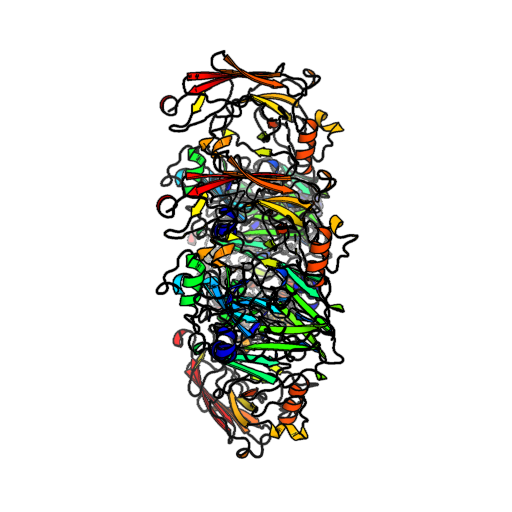OM 2267 N N . TYR A 1 302 ? 65.736 18.909 7.737 1.00 33.21 302 TYR A N 1
ATOM 2268 C CA . TYR A 1 302 ? 66.825 18.595 6.813 1.00 32.36 302 TYR A CA 1
ATOM 2269 C C . TYR A 1 302 ? 67.999 17.964 7.500 1.00 32.02 302 TYR A C 1
ATOM 2270 O O . TYR A 1 302 ? 68.244 18.176 8.684 1.00 31.71 302 TYR A O 1
ATOM 2279 N N . THR A 1 303 ? 68.751 17.154 6.766 1.00 30.70 303 THR A N 1
ATOM 2280 C CA . THR A 1 303 ? 70.016 16.643 7.251 1.00 29.36 303 THR A CA 1
ATOM 2281 C C . THR A 1 303 ? 70.992 16.492 6.076 1.00 29.26 303 THR A C 1
ATOM 2282 O O . THR A 1 303 ? 70.696 16.969 4.991 1.00 28.55 303 THR A O 1
ATOM 2286 N N . VAL A 1 304 ? 72.143 15.908 6.338 1.00 28.54 304 VAL A N 1
ATOM 2287 C CA . VAL A 1 304 ? 73.224 15.757 5.360 1.00 29.38 304 VAL A CA 1
ATOM 2288 C C . VAL A 1 304 ? 73.681 14.300 5.261 1.00 27.99 304 VAL A C 1
ATOM 2289 O O . VAL A 1 304 ? 73.787 13.580 6.285 1.00 28.57 304 VAL A O 1
ATOM 2293 N N . CYS A 1 305 ? 73.974 13.851 4.020 1.00 27.05 305 CYS A N 1
ATOM 2294 C CA . CYS A 1 305 ? 74.588 12.556 3.801 1.00 25.73 305 CYS A CA 1
ATOM 2295 C C . CYS A 1 305 ? 75.769 12.709 2.828 1.00 25.28 305 CYS A C 1
ATOM 2296 O O . CYS A 1 305 ? 75.857 13.703 2.107 1.00 26.96 305 CYS A O 1
ATOM 2299 N N . ASN A 1 306 ? 76.588 11.694 2.801 1.00 26.06 306 ASN A N 1
ATOM 2300 C CA . ASN A 1 306 ? 77.710 11.536 1.885 1.00 26.75 306 ASN A CA 1
ATOM 2301 C C . ASN A 1 306 ? 77.373 10.223 1.139 1.00 25.23 306 ASN A C 1
ATOM 2302 O O . ASN A 1 306 ? 77.514 9.139 1.689 1.00 26.45 306 ASN A O 1
ATOM 2307 N N . ASP A 1 307 ? 76.788 10.341 -0.053 1.00 26.84 307 ASP A N 1
ATOM 2308 C CA . ASP A 1 307 ? 76.330 9.196 -0.838 1.00 25.82 307 ASP A CA 1
ATOM 2309 C C . ASP A 1 307 ? 77.424 8.617 -1.714 1.00 25.53 307 ASP A C 1
ATOM 2310 O O . ASP A 1 307 ? 77.400 8.768 -2.974 1.00 23.88 307 ASP A O 1
ATOM 2315 N N . TYR A 1 308 ? 78.355 7.902 -1.082 1.00 24.52 308 TYR A N 1
ATOM 2316 C CA . TYR A 1 308 ? 79.499 7.279 -1.780 1.00 24.88 308 TYR A CA 1
ATOM 2317 C C . TYR A 1 308 ? 79.053 6.397 -2.968 1.00 25.14 308 TYR A C 1
ATOM 2318 O O . TYR A 1 308 ? 77.995 5.797 -2.935 1.00 23.58 308 TYR A O 1
ATOM 2327 N N . ALA A 1 309 ? 79.911 6.338 -3.989 1.00 25.81 309 ALA A N 1
ATOM 2328 C CA . ALA A 1 309 ? 79.786 5.346 -5.084 1.00 25.09 309 ALA A CA 1
ATOM 2329 C C . ALA A 1 309 ? 81.113 4.666 -5.399 1.00 24.84 309 ALA A C 1
ATOM 2330 O O . ALA A 1 309 ? 82.175 5.298 -5.405 1.00 25.08 309 ALA A O 1
ATOM 2332 N N . ILE A 1 310 ? 81.048 3.381 -5.702 1.00 26.05 310 ILE A N 1
ATOM 2333 C CA . ILE A 1 310 ? 82.181 2.643 -6.308 1.00 25.23 310 ILE A CA 1
ATOM 2334 C C . ILE A 1 310 ? 81.870 2.544 -7.811 1.00 25.63 310 ILE A C 1
ATOM 2335 O O . ILE A 1 310 ? 81.026 1.743 -8.199 1.00 24.67 310 ILE A O 1
ATOM 2340 N N . ARG A 1 311 ? 82.498 3.391 -8.612 1.00 26.85 311 ARG A N 1
ATOM 2341 C CA . ARG A 1 311 ? 82.046 3.546 -10.007 1.00 28.28 311 ARG A CA 1
ATOM 2342 C C . ARG A 1 311 ? 82.322 2.251 -10.755 1.00 28.43 311 ARG A C 1
ATOM 2343 O O . ARG A 1 311 ? 81.567 1.889 -11.696 1.00 26.75 311 ARG A O 1
ATOM 2351 N N . ASP A 1 312 ? 83.360 1.530 -10.320 1.00 27.71 312 ASP A N 1
ATOM 2352 C CA . ASP A 1 312 ? 83.764 0.269 -10.943 1.00 28.07 312 ASP A CA 1
ATOM 2353 C C . ASP A 1 312 ? 82.646 -0.781 -11.026 1.00 28.05 312 ASP A C 1
ATOM 2354 O O . ASP A 1 312 ? 82.618 -1.604 -11.915 1.00 28.84 312 ASP A O 1
ATOM 2359 N N . TYR A 1 313 ? 81.755 -0.778 -10.056 1.00 24.59 313 TYR A N 1
ATOM 2360 C CA . TYR A 1 313 ? 80.746 -1.777 -9.927 1.00 25.61 313 TYR A CA 1
ATOM 2361 C C . TYR A 1 313 ? 79.422 -1.438 -10.572 1.00 24.79 313 TYR A C 1
ATOM 2362 O O . TYR A 1 313 ? 78.489 -2.248 -10.526 1.00 25.08 313 TYR A O 1
ATOM 2371 N N . LEU A 1 314 ? 79.356 -0.294 -11.258 1.00 26.96 314 LEU A N 1
ATOM 2372 C CA . LEU A 1 314 ? 78.160 0.056 -12.019 1.00 27.70 314 LEU A CA 1
ATOM 2373 C C . LEU A 1 314 ? 77.878 -0.941 -13.159 1.00 29.35 314 LEU A C 1
ATOM 2374 O O . LEU A 1 314 ? 78.787 -1.348 -13.896 1.00 29.57 314 LEU A O 1
ATOM 2379 N N . GLU A 1 315 ? 76.613 -1.312 -13.284 1.00 30.14 315 GLU A N 1
ATOM 2380 C CA . GLU A 1 315 ? 76.127 -2.036 -14.472 1.00 31.79 315 GLU A CA 1
ATOM 2381 C C . GLU A 1 315 ? 74.848 -1.412 -14.999 1.00 30.75 315 GLU A C 1
ATOM 2382 O O . GLU A 1 315 ? 74.294 -0.504 -14.424 1.00 31.06 315 GLU A O 1
ATOM 2388 N N . ASN A 1 316 ? 74.315 -1.954 -16.077 1.00 30.25 316 ASN A N 1
ATOM 2389 C CA . ASN A 1 316 ? 73.156 -1.343 -16.684 1.00 29.57 316 ASN A CA 1
ATOM 2390 C C . ASN A 1 316 ? 71.879 -2.104 -16.382 1.00 30.21 316 ASN A C 1
ATOM 2391 O O . ASN A 1 316 ? 70.962 -2.226 -17.222 1.00 29.02 316 ASN A O 1
ATOM 2396 N N . TYR A 1 317 ? 71.755 -2.572 -15.131 1.00 27.91 317 TYR A N 1
ATOM 2397 C CA . TYR A 1 317 ? 70.571 -3.268 -14.671 1.00 27.19 317 TYR A CA 1
ATOM 2398 C C . TYR A 1 317 ? 70.150 -2.657 -13.346 1.00 27.52 317 TYR A C 1
ATOM 2399 O O . TYR A 1 317 ? 70.947 -2.634 -12.377 1.00 27.85 317 TYR A O 1
ATOM 2408 N N . TYR A 1 318 ? 68.989 -2.037 -13.342 1.00 26.33 318 TYR A N 1
ATOM 2409 C CA . TYR A 1 318 ? 68.492 -1.299 -12.140 1.00 26.03 318 TYR A CA 1
ATOM 2410 C C . TYR A 1 318 ? 69.606 -0.358 -11.605 1.00 27.40 318 TYR A C 1
ATOM 2411 O O . TYR A 1 318 ? 70.003 -0.369 -10.413 1.00 26.31 318 TYR A O 1
ATOM 2420 N N . ARG A 1 319 ? 70.133 0.450 -12.532 1.00 26.46 319 ARG A N 1
ATOM 2421 C CA . ARG A 1 319 ? 71.278 1.307 -12.301 1.00 26.83 319 ARG A CA 1
ATOM 2422 C C . ARG A 1 319 ? 70.903 2.637 -11.706 1.00 28.22 319 ARG A C 1
ATOM 2423 O O . ARG A 1 319 ? 69.999 3.303 -12.242 1.00 27.90 319 ARG A O 1
ATOM 2431 N N . PRO A 1 320 ? 71.590 3.115 -10.662 1.00 28.66 320 PRO A N 1
ATOM 2432 C CA . PRO A 1 320 ? 72.758 2.495 -10.010 1.00 27.85 320 PRO A CA 1
ATOM 2433 C C . PRO A 1 320 ? 72.314 1.443 -9.041 1.00 26.90 320 PRO A C 1
ATOM 2434 O O . PRO A 1 320 ? 71.325 1.690 -8.323 1.00 26.68 320 PRO A O 1
ATOM 2438 N N . ASN A 1 321 ? 73.041 0.328 -9.022 1.00 25.67 321 ASN A N 1
ATOM 2439 C CA . ASN A 1 321 ? 72.607 -0.909 -8.492 1.00 25.70 321 ASN A CA 1
ATOM 2440 C C . ASN A 1 321 ? 73.104 -1.031 -7.011 1.00 23.54 321 ASN A C 1
ATOM 2441 O O . ASN A 1 321 ? 73.959 -0.197 -6.587 1.00 23.01 321 ASN A O 1
ATOM 2446 N N . LEU A 1 322 ? 72.624 -2.034 -6.302 1.00 24.54 322 LEU A N 1
ATOM 2447 C CA . LEU A 1 322 ? 72.955 -2.131 -4.857 1.00 24.26 322 LEU A CA 1
ATOM 2448 C C . LEU A 1 322 ? 74.450 -2.346 -4.542 1.00 24.75 322 LEU A C 1
ATOM 2449 O O . LEU A 1 322 ? 74.963 -1.817 -3.539 1.00 25.22 322 LEU A O 1
ATOM 2454 N N . ARG A 1 323 ? 75.207 -3.026 -5.420 1.00 24.44 323 ARG A N 1
ATOM 2455 C CA . ARG A 1 323 ? 76.610 -3.240 -5.136 1.00 24.71 323 ARG A CA 1
ATOM 2456 C C . ARG A 1 323 ? 77.427 -1.934 -5.172 1.00 23.15 323 ARG A C 1
ATOM 2457 O O . ARG A 1 323 ? 78.538 -1.872 -4.687 1.00 22.87 323 ARG A O 1
ATOM 2465 N N . VAL A 1 324 ? 76.861 -0.895 -5.775 1.00 23.60 324 VAL A N 1
ATOM 2466 C CA . VAL A 1 324 ? 77.460 0.406 -5.836 1.00 23.98 324 VAL A CA 1
ATOM 2467 C C . VAL A 1 324 ? 76.967 1.263 -4.656 1.00 24.32 324 VAL A C 1
ATOM 2468 O O . VAL A 1 324 ? 77.761 2.027 -4.096 1.00 26.65 324 VAL A O 1
ATOM 2472 N N . LYS A 1 325 ? 75.671 1.182 -4.358 1.00 24.01 325 LYS A N 1
ATOM 2473 C CA . LYS A 1 325 ? 74.961 2.169 -3.537 1.00 24.37 325 LYS A CA 1
ATOM 2474 C C . LYS A 1 325 ? 74.428 1.760 -2.148 1.00 23.63 325 LYS A C 1
ATOM 2475 O O . LYS A 1 325 ? 73.963 2.625 -1.445 1.00 24.06 325 LYS A O 1
ATOM 2481 N N . SER A 1 326 ? 74.473 0.480 -1.813 1.00 24.30 326 SER A N 1
ATOM 2482 C CA . SER A 1 326 ? 74.035 -0.035 -0.532 1.00 25.67 326 SER A CA 1
ATOM 2483 C C . SER A 1 326 ? 75.100 -0.831 0.232 1.00 24.51 326 SER A C 1
ATOM 2484 O O . SER A 1 326 ? 74.804 -1.713 1.013 1.00 26.66 326 SER A O 1
ATOM 2487 N N . ARG A 1 327 ? 76.354 -0.479 0.044 1.00 23.25 327 ARG A N 1
ATOM 2488 C CA . ARG A 1 327 ? 77.471 -1.171 0.698 1.00 23.14 327 ARG A CA 1
ATOM 2489 C C . ARG A 1 327 ? 77.441 -0.760 2.131 1.00 23.23 327 ARG A C 1
ATOM 2490 O O . ARG A 1 327 ? 77.256 0.389 2.460 1.00 23.52 327 ARG A O 1
ATOM 2498 N N . ASP A 1 328 ? 77.809 -1.698 2.972 1.00 23.91 328 ASP A N 1
ATOM 2499 C CA . ASP A 1 328 ? 77.918 -1.439 4.413 1.00 25.48 328 ASP A CA 1
ATOM 2500 C C . ASP A 1 328 ? 78.753 -0.200 4.682 1.00 26.16 328 ASP A C 1
ATOM 2501 O O . ASP A 1 328 ? 79.889 -0.100 4.230 1.00 25.46 328 ASP A O 1
ATOM 2506 N N . GLY A 1 329 ? 78.177 0.706 5.476 1.00 26.26 329 GLY A N 1
ATOM 2507 C CA . GLY A 1 329 ? 78.885 1.887 5.947 1.00 27.15 329 GLY A CA 1
ATOM 2508 C C . GLY A 1 329 ? 79.344 2.900 4.910 1.00 26.66 329 GLY A C 1
ATOM 2509 O O . GLY A 1 329 ? 80.142 3.762 5.227 1.00 29.18 329 GLY A O 1
ATOM 2510 N N . LEU A 1 330 ? 78.888 2.799 3.662 1.00 26.53 330 LEU A N 1
ATOM 2511 C CA . LEU A 1 330 ? 79.252 3.770 2.656 1.00 25.82 330 LEU A CA 1
ATOM 2512 C C . LEU A 1 330 ? 78.274 4.925 2.502 1.00 25.78 330 LEU A C 1
ATOM 2513 O O . LEU A 1 330 ? 78.276 5.603 1.474 1.00 25.98 330 LEU A O 1
ATOM 2518 N N . THR A 1 331 ? 77.396 5.151 3.468 1.00 25.39 331 THR A N 1
ATOM 2519 C CA . THR A 1 331 ? 76.526 6.330 3.476 1.00 25.00 331 THR A CA 1
ATOM 2520 C C . THR A 1 331 ? 76.533 6.978 4.851 1.00 26.06 331 THR A C 1
ATOM 2521 O O . THR A 1 331 ? 75.551 6.919 5.542 1.00 27.61 331 THR A O 1
ATOM 2525 N N . PRO A 1 332 ? 77.572 7.746 5.130 1.00 26.08 332 PRO A N 1
ATOM 2526 C CA . PRO A 1 332 ? 77.532 8.675 6.274 1.00 26.26 332 PRO A CA 1
ATOM 2527 C C . PRO A 1 332 ? 76.327 9.559 6.239 1.00 25.87 332 PRO A C 1
ATOM 2528 O O . PRO A 1 332 ? 75.953 10.097 5.224 1.00 24.28 332 PRO A O 1
ATOM 2532 N N . MET A 1 333 ? 75.683 9.771 7.380 1.00 25.39 333 MET A N 1
ATOM 2533 C CA . MET A 1 333 ? 74.519 10.599 7.472 1.00 26.71 333 MET A CA 1
ATOM 2534 C C . MET A 1 333 ? 74.496 11.191 8.872 1.00 27.91 333 MET A C 1
ATOM 2535 O O . MET A 1 333 ? 74.643 10.429 9.793 1.00 28.03 333 MET A O 1
ATOM 2540 N N . LEU A 1 334 ? 74.173 12.466 8.974 1.00 30.23 334 LEU A N 1
ATOM 2541 C CA . LEU A 1 334 ? 74.113 13.108 10.311 1.00 32.95 334 LEU A CA 1
ATOM 2542 C C . LEU A 1 334 ? 72.854 12.602 11.022 1.00 33.80 334 LEU A C 1
ATOM 2543 O O . LEU A 1 334 ? 71.804 12.352 10.399 1.00 31.42 334 LEU A O 1
ATOM 2548 N N . SER A 1 335 ? 72.968 12.452 12.342 1.00 35.77 335 SER A N 1
ATOM 2549 C CA . SER A 1 335 ? 71.835 12.065 13.217 1.00 36.90 335 SER A CA 1
ATOM 2550 C C . SER A 1 335 ? 70.868 13.181 13.652 1.00 37.72 335 SER A C 1
ATOM 2551 O O . SER A 1 335 ? 69.818 12.913 14.246 1.00 37.13 335 SER A O 1
ATOM 2554 N N . THR A 1 336 ? 71.220 14.424 13.334 1.00 39.28 336 THR A N 1
ATOM 2555 C CA . THR A 1 336 ? 70.459 15.598 13.663 1.00 40.19 336 THR A CA 1
ATOM 2556 C C . THR A 1 336 ? 69.592 16.019 12.506 1.00 40.58 336 THR A C 1
ATOM 2557 O O . THR A 1 336 ? 69.947 15.874 11.314 1.00 42.10 336 THR A O 1
ATOM 2561 N N . ILE A 1 337 ? 68.447 16.565 12.834 1.00 39.37 337 ILE A N 1
ATOM 2562 C CA . ILE A 1 337 ? 67.553 17.098 11.845 1.00 39.34 337 ILE A CA 1
ATOM 2563 C C . ILE A 1 337 ? 67.352 18.573 12.161 1.00 39.32 337 ILE A C 1
ATOM 2564 O O . ILE A 1 337 ? 66.861 18.930 13.233 1.00 38.86 337 ILE A O 1
ATOM 2569 N N . VAL A 1 338 ? 67.645 19.434 11.203 1.00 39.20 338 VAL A N 1
ATOM 2570 C CA . VAL A 1 338 ? 67.294 20.830 11.362 1.00 38.84 338 VAL A CA 1
ATOM 2571 C C . VAL A 1 338 ? 65.850 21.085 10.925 1.00 40.17 338 VAL A C 1
ATOM 2572 O O . VAL A 1 338 ? 65.498 20.885 9.774 1.00 37.72 338 VAL A O 1
ATOM 2576 N N . PRO A 1 339 ? 65.011 21.611 11.822 1.00 41.30 339 PRO A N 1
ATOM 2577 C CA . PRO A 1 339 ? 63.611 21.753 11.502 1.00 42.20 339 PRO A CA 1
ATOM 2578 C C . PRO A 1 339 ? 63.453 22.701 10.361 1.00 42.32 339 PRO A C 1
ATOM 2579 O O . PRO A 1 339 ? 64.257 23.633 10.170 1.00 42.31 339 PRO A O 1
ATOM 2583 N N . LYS A 1 340 ? 62.407 22.477 9.595 1.00 43.44 340 LYS A N 1
ATOM 2584 C CA . LYS A 1 340 ? 62.225 23.193 8.357 1.00 45.21 340 LYS A CA 1
ATOM 2585 C C . LYS A 1 340 ? 62.081 24.673 8.628 1.00 46.20 340 LYS A C 1
ATOM 2586 O O . LYS A 1 340 ? 62.451 25.500 7.804 1.00 47.27 340 LYS A O 1
ATOM 2592 N N . GLU A 1 341 ? 61.545 25.016 9.789 1.00 47.82 341 GLU A N 1
ATOM 2593 C CA . GLU A 1 341 ? 61.328 26.422 10.125 1.00 48.94 341 GLU A CA 1
ATOM 2594 C C . GLU A 1 341 ? 62.666 27.215 10.307 1.00 48.92 341 GLU A C 1
ATOM 2595 O O . GLU A 1 341 ? 62.706 28.413 10.036 1.00 49.88 341 GLU A O 1
ATOM 2601 N N . ALA A 1 342 ? 63.760 26.548 10.687 1.00 48.72 342 ALA A N 1
ATOM 2602 C CA . ALA A 1 342 ? 65.109 27.158 10.682 1.00 48.35 342 ALA A CA 1
ATOM 2603 C C . ALA A 1 342 ? 65.724 27.429 9.279 1.00 48.84 342 ALA A C 1
ATOM 2604 O O . ALA A 1 342 ? 66.724 28.118 9.174 1.00 50.04 342 ALA A O 1
ATOM 2606 N N . ILE A 1 343 ? 65.146 26.864 8.221 1.00 48.44 343 ILE A N 1
ATOM 2607 C CA . ILE A 1 343 ? 65.652 27.006 6.850 1.00 48.50 343 ILE A CA 1
ATOM 2608 C C . ILE A 1 343 ? 64.561 27.632 5.969 1.00 48.73 343 ILE A C 1
ATOM 2609 O O . ILE A 1 343 ? 63.691 26.948 5.447 1.00 48.95 343 ILE A O 1
ATOM 2614 N N . PRO A 1 344 ? 64.597 28.945 5.787 1.00 49.15 344 PRO A N 1
ATOM 2615 C CA . PRO A 1 344 ? 63.538 29.614 5.024 1.00 49.43 344 PRO A CA 1
ATOM 2616 C C . PRO A 1 344 ? 63.477 29.218 3.536 1.00 48.83 344 PRO A C 1
ATOM 2617 O O . PRO A 1 344 ? 62.383 29.134 2.975 1.00 49.69 344 PRO A O 1
ATOM 2621 N N . ASP A 1 345 ? 64.625 28.941 2.922 1.00 47.59 345 ASP A N 1
ATOM 2622 C CA . ASP A 1 345 ? 64.650 28.455 1.541 1.00 46.32 345 ASP A CA 1
ATOM 2623 C C . ASP A 1 345 ? 65.728 27.364 1.340 1.00 44.34 345 ASP A C 1
ATOM 2624 O O . ASP A 1 345 ? 66.895 27.682 1.133 1.00 43.71 345 ASP A O 1
ATOM 2629 N N . PRO A 1 346 ? 65.318 26.088 1.396 1.00 43.14 346 PRO A N 1
ATOM 2630 C CA . PRO A 1 346 ? 66.223 24.941 1.121 1.00 41.07 346 PRO A CA 1
ATOM 2631 C C . PRO A 1 346 ? 66.774 24.804 -0.313 1.00 38.91 346 PRO A C 1
ATOM 2632 O O . PRO A 1 346 ? 67.680 23.965 -0.529 1.00 37.82 346 PRO A O 1
ATOM 2636 N N . HIS A 1 347 ? 66.165 25.568 -1.230 1.00 35.85 347 HIS A N 1
ATOM 2637 C CA . HIS A 1 347 ? 66.561 25.739 -2.640 1.00 36.80 347 HIS A CA 1
ATOM 2638 C C . HIS A 1 347 ? 67.552 26.917 -2.825 1.00 36.04 347 HIS A C 1
ATOM 2639 O O . HIS A 1 347 ? 67.813 27.347 -3.933 1.00 35.65 347 HIS A O 1
ATOM 2646 N N . ASN A 1 348 ? 68.155 27.347 -1.729 1.00 36.54 348 ASN A N 1
ATOM 2647 C CA . ASN A 1 348 ? 69.184 28.379 -1.761 1.00 37.34 348 ASN A CA 1
ATOM 2648 C C . ASN A 1 348 ? 70.280 28.133 -0.735 1.00 36.75 348 ASN A C 1
ATOM 2649 O O . ASN A 1 348 ? 70.617 29.025 0.033 1.00 38.52 348 ASN A O 1
ATOM 2654 N N . LEU A 1 349 ? 70.838 26.922 -0.735 1.00 34.95 349 LEU A N 1
ATOM 2655 C CA . LEU A 1 349 ? 71.811 26.506 0.253 1.00 33.60 349 LEU A CA 1
ATOM 2656 C C . LEU A 1 349 ? 73.051 25.970 -0.463 1.00 34.20 349 LEU A C 1
ATOM 2657 O O . LEU A 1 349 ? 72.950 25.233 -1.479 1.00 32.82 349 LEU A O 1
ATOM 2662 N N . THR A 1 350 ? 74.224 26.325 0.061 1.00 32.98 350 THR A N 1
ATOM 2663 C CA . THR A 1 350 ? 75.486 25.865 -0.520 1.00 33.62 350 THR A CA 1
ATOM 2664 C C . THR A 1 350 ? 75.879 24.490 0.002 1.00 33.68 350 THR A C 1
ATOM 2665 O O . THR A 1 350 ? 75.777 24.215 1.192 1.00 33.27 350 THR A O 1
ATOM 2669 N N . LEU A 1 351 ? 76.335 23.643 -0.919 1.00 33.26 351 LEU A N 1
ATOM 2670 C CA . LEU A 1 351 ? 76.876 22.363 -0.589 1.00 33.94 351 LEU A CA 1
ATOM 2671 C C . LEU A 1 351 ? 78.331 22.396 -0.943 1.00 33.37 351 LEU A C 1
ATOM 2672 O O . LEU A 1 351 ? 78.736 22.762 -2.034 1.00 32.37 351 LEU A O 1
ATOM 2677 N N . ARG A 1 352 ? 79.108 21.941 -0.001 1.00 32.99 352 ARG A N 1
ATOM 2678 C CA . ARG A 1 352 ? 80.523 21.708 -0.270 1.00 34.05 352 ARG A CA 1
ATOM 2679 C C . ARG A 1 352 ? 81.051 20.366 0.253 1.00 32.29 352 ARG A C 1
ATOM 2680 O O . ARG A 1 352 ? 80.622 19.871 1.288 1.00 33.26 352 ARG A O 1
ATOM 2688 N N . THR A 1 353 ? 82.086 19.845 -0.438 1.00 28.89 353 THR A N 1
ATOM 2689 C CA . THR A 1 353 ? 82.956 18.751 0.051 1.00 28.82 353 THR A CA 1
ATOM 2690 C C . THR A 1 353 ? 84.385 19.154 0.146 1.00 29.71 353 THR A C 1
ATOM 2691 O O . THR A 1 353 ? 84.958 19.676 -0.796 1.00 28.97 353 THR A O 1
ATOM 2695 N N . PHE A 1 354 ? 85.045 18.815 1.262 1.00 30.27 354 PHE A N 1
ATOM 2696 C CA . PHE A 1 354 ? 86.515 18.974 1.452 1.00 29.87 354 PHE A CA 1
ATOM 2697 C C . PHE A 1 354 ? 87.168 17.608 1.576 1.00 30.19 354 PHE A C 1
ATOM 2698 O O . PHE A 1 354 ? 86.607 16.743 2.229 1.00 32.27 354 PHE A O 1
ATOM 2706 N N . VAL A 1 355 ? 88.329 17.394 0.958 1.00 29.14 355 VAL A N 1
ATOM 2707 C CA . VAL A 1 355 ? 89.112 16.193 1.247 1.00 29.53 355 VAL A CA 1
ATOM 2708 C C . VAL A 1 355 ? 90.453 16.613 1.816 1.00 31.29 355 VAL A C 1
ATOM 2709 O O . VAL A 1 355 ? 91.172 17.346 1.162 1.00 31.01 355 VAL A O 1
ATOM 2713 N N . ASN A 1 356 ? 90.770 16.145 3.025 1.00 30.24 356 ASN A N 1
ATOM 2714 C CA . ASN A 1 356 ? 91.950 16.625 3.781 1.00 31.42 356 ASN A CA 1
ATOM 2715 C C . ASN A 1 356 ? 92.077 18.116 3.759 1.00 31.55 356 ASN A C 1
ATOM 2716 O O . ASN A 1 356 ? 93.183 18.670 3.577 1.00 32.03 356 ASN A O 1
ATOM 2721 N N . GLY A 1 357 ? 90.946 18.777 3.950 1.00 32.90 357 GLY A N 1
ATOM 2722 C CA . GLY A 1 357 ? 90.937 20.221 3.972 1.00 34.02 357 GLY A CA 1
ATOM 2723 C C . GLY A 1 357 ? 90.921 20.917 2.621 1.00 33.95 357 GLY A C 1
ATOM 2724 O O . GLY A 1 357 ? 90.701 22.123 2.636 1.00 35.65 357 GLY A O 1
ATOM 2725 N N . GLU A 1 358 ? 91.104 20.208 1.492 1.00 33.61 358 GLU A N 1
ATOM 2726 C CA . GLU A 1 358 ? 91.065 20.796 0.127 1.00 32.51 358 GLU A CA 1
ATOM 2727 C C . GLU A 1 358 ? 89.611 20.815 -0.320 1.00 31.43 358 GLU A C 1
ATOM 2728 O O . GLU A 1 358 ? 88.908 19.819 -0.202 1.00 30.03 358 GLU A O 1
ATOM 2734 N N . LEU A 1 359 ? 89.158 21.953 -0.839 1.00 30.01 359 LEU A N 1
ATOM 2735 C CA . LEU A 1 359 ? 87.803 22.102 -1.365 1.00 29.42 359 LEU A CA 1
ATOM 2736 C C . LEU A 1 359 ? 87.762 21.437 -2.729 1.00 29.01 359 LEU A C 1
ATOM 2737 O O . LEU A 1 359 ? 88.486 21.854 -3.650 1.00 29.72 359 LEU A O 1
ATOM 2742 N N . ARG A 1 360 ? 86.927 20.409 -2.844 1.00 28.96 360 ARG A N 1
ATOM 2743 C CA . ARG A 1 360 ? 86.781 19.655 -4.109 1.00 28.87 360 ARG A CA 1
ATOM 2744 C C . ARG A 1 360 ? 85.434 19.742 -4.797 1.00 28.84 360 ARG A C 1
ATOM 2745 O O . ARG A 1 360 ? 85.373 19.563 -6.012 1.00 29.28 360 ARG A O 1
ATOM 2753 N N . GLN A 1 361 ? 84.385 19.998 -4.053 1.00 29.03 361 GLN A N 1
ATOM 2754 C CA . GLN A 1 361 ? 83.038 20.097 -4.572 1.00 29.72 361 GLN A CA 1
ATOM 2755 C C . GLN A 1 361 ? 82.350 21.288 -3.938 1.00 29.13 361 GLN A C 1
ATOM 2756 O O . GLN A 1 361 ? 82.415 21.501 -2.727 1.00 27.72 361 GLN A O 1
ATOM 2762 N N . GLN A 1 362 ? 81.721 22.106 -4.775 1.00 29.13 362 GLN A N 1
ATOM 2763 C CA . GLN A 1 362 ? 80.846 23.149 -4.345 1.00 28.72 362 GLN A CA 1
ATOM 2764 C C . GLN A 1 362 ? 79.720 23.321 -5.330 1.00 30.36 362 GLN A C 1
ATOM 2765 O O . GLN A 1 362 ? 79.947 23.359 -6.532 1.00 30.96 362 GLN A O 1
ATOM 2771 N N . GLY A 1 363 ? 78.516 23.483 -4.799 1.00 29.92 363 GLY A N 1
ATOM 2772 C CA . GLY A 1 363 ? 77.358 23.877 -5.560 1.00 29.77 363 GLY A CA 1
ATOM 2773 C C . GLY A 1 363 ? 76.306 24.464 -4.662 1.00 29.69 363 GLY A C 1
ATOM 2774 O O . GLY A 1 363 ? 76.516 24.723 -3.473 1.00 30.62 363 GLY A O 1
ATOM 2775 N N . THR A 1 364 ? 75.158 24.680 -5.273 1.00 31.43 364 THR A N 1
ATOM 2776 C CA . THR A 1 364 ? 73.985 25.229 -4.599 1.00 30.96 364 THR A CA 1
ATOM 2777 C C . THR A 1 364 ? 72.723 24.472 -4.963 1.00 30.52 364 THR A C 1
ATOM 2778 O O . THR A 1 364 ? 72.528 24.075 -6.104 1.00 30.19 364 THR A O 1
ATOM 2782 N N . THR A 1 365 ? 71.823 24.373 -3.986 1.00 30.99 365 THR A N 1
ATOM 2783 C CA . THR A 1 365 ? 70.518 23.783 -4.192 1.00 31.68 365 THR A CA 1
ATOM 2784 C C . THR A 1 365 ? 69.628 24.626 -5.100 1.00 31.72 365 THR A C 1
ATOM 2785 O O . THR A 1 365 ? 68.580 24.150 -5.539 1.00 31.27 365 THR A O 1
ATOM 2789 N N . ALA A 1 366 ? 70.058 25.848 -5.421 1.00 32.94 366 ALA A N 1
ATOM 2790 C CA . ALA A 1 366 ? 69.425 26.632 -6.483 1.00 33.41 366 ALA A CA 1
ATOM 2791 C C . ALA A 1 366 ? 69.457 25.924 -7.811 1.00 32.83 366 ALA A C 1
ATOM 2792 O O . ALA A 1 366 ? 68.623 26.186 -8.670 1.00 34.88 366 ALA A O 1
ATOM 2794 N N . ASP A 1 367 ? 70.414 25.012 -7.980 1.00 32.22 367 ASP A N 1
ATOM 2795 C CA . ASP A 1 367 ? 70.535 24.234 -9.204 1.00 31.92 367 ASP A CA 1
ATOM 2796 C C . ASP A 1 367 ? 69.794 22.912 -9.182 1.00 31.59 367 ASP A C 1
ATOM 2797 O O . ASP A 1 367 ? 70.003 22.118 -10.052 1.00 31.14 367 ASP A O 1
ATOM 2802 N N . LEU A 1 368 ? 68.989 22.618 -8.155 1.00 30.06 368 LEU A N 1
ATOM 2803 C CA . LEU A 1 368 ? 68.182 21.405 -8.223 1.00 30.64 368 LEU A CA 1
ATOM 2804 C C . LEU A 1 368 ? 67.277 21.404 -9.442 1.00 31.38 368 LEU A C 1
ATOM 2805 O O . LEU A 1 368 ? 66.609 22.397 -9.712 1.00 31.68 368 LEU A O 1
ATOM 2810 N N . ILE A 1 369 ? 67.256 20.304 -10.176 1.00 31.59 369 ILE A N 1
ATOM 2811 C CA . ILE A 1 369 ? 66.387 20.172 -11.342 1.00 31.41 369 ILE A CA 1
ATOM 2812 C C . ILE A 1 369 ? 64.954 19.930 -10.842 1.00 32.63 369 ILE A C 1
ATOM 2813 O O . ILE A 1 369 ? 64.014 20.595 -11.286 1.00 32.44 369 ILE A O 1
ATOM 2818 N N . PHE A 1 370 ? 64.819 18.949 -9.947 1.00 31.03 370 PHE A N 1
ATOM 2819 C CA . PHE A 1 370 ? 63.556 18.611 -9.269 1.00 30.84 370 PHE A CA 1
ATOM 2820 C C . PHE A 1 370 ? 63.580 19.098 -7.809 1.00 30.05 370 PHE A C 1
ATOM 2821 O O . PHE A 1 370 ? 64.423 18.710 -6.987 1.00 31.19 370 PHE A O 1
ATOM 2829 N N . SER A 1 371 ? 62.680 20.020 -7.528 1.00 30.48 371 SER A N 1
ATOM 2830 C CA . SER A 1 371 ? 62.594 20.675 -6.226 1.00 30.03 371 SER A CA 1
ATOM 2831 C C . SER A 1 371 ? 62.103 19.724 -5.143 1.00 29.93 371 SER A C 1
ATOM 2832 O O . SER A 1 371 ? 61.562 18.688 -5.417 1.00 29.24 371 SER A O 1
ATOM 2835 N N . VAL A 1 372 ? 62.242 20.122 -3.892 1.00 30.94 372 VAL A N 1
ATOM 2836 C CA . VAL A 1 372 ? 61.830 19.313 -2.791 1.00 31.23 372 VAL A CA 1
ATOM 2837 C C . VAL A 1 372 ? 60.324 19.087 -2.841 1.00 31.40 372 VAL A C 1
ATOM 2838 O O . VAL A 1 372 ? 59.865 17.942 -2.696 1.00 30.11 372 VAL A O 1
ATOM 2842 N N . PRO A 1 373 ? 59.512 20.126 -3.016 1.00 31.85 373 PRO A N 1
ATOM 2843 C CA . PRO A 1 373 ? 58.089 19.891 -3.226 1.00 32.09 373 PRO A CA 1
ATOM 2844 C C . PRO A 1 373 ? 57.748 19.032 -4.438 1.00 31.00 373 PRO A C 1
ATOM 2845 O O . PRO A 1 373 ? 56.819 18.231 -4.358 1.00 30.09 373 PRO A O 1
ATOM 2849 N N . PHE A 1 374 ? 58.460 19.170 -5.563 1.00 29.97 374 PHE A N 1
ATOM 2850 C CA . PHE A 1 374 ? 58.152 18.339 -6.722 1.00 29.78 374 PHE A CA 1
ATOM 2851 C C . PHE A 1 374 ? 58.337 16.870 -6.347 1.00 28.46 374 PHE A C 1
ATOM 2852 O O . PHE A 1 374 ? 57.525 16.015 -6.738 1.00 28.80 374 PHE A O 1
ATOM 2860 N N . LEU A 1 375 ? 59.426 16.611 -5.629 1.00 28.37 375 LEU A N 1
ATOM 2861 C CA . LEU A 1 375 ? 59.829 15.244 -5.274 1.00 28.55 375 LEU A CA 1
ATOM 2862 C C . LEU A 1 375 ? 58.848 14.573 -4.328 1.00 27.86 375 LEU A C 1
ATOM 2863 O O . LEU A 1 375 ? 58.512 13.406 -4.477 1.00 25.65 375 LEU A O 1
ATOM 2868 N N . ILE A 1 376 ? 58.429 15.333 -3.325 1.00 30.23 376 ILE A N 1
ATOM 2869 C CA . ILE A 1 376 ? 57.396 14.866 -2.433 1.00 29.01 376 ILE A CA 1
ATOM 2870 C C . ILE A 1 376 ? 56.084 14.570 -3.118 1.00 30.16 376 ILE A C 1
ATOM 2871 O O . ILE A 1 376 ? 55.491 13.490 -2.881 1.00 30.09 376 ILE A O 1
ATOM 2876 N N . ALA A 1 377 ? 55.664 15.436 -4.034 1.00 30.34 377 ALA A N 1
ATOM 2877 C CA . ALA A 1 377 ? 54.449 15.215 -4.817 1.00 29.82 377 ALA A CA 1
ATOM 2878 C C . ALA A 1 377 ? 54.624 14.008 -5.746 1.00 29.48 377 ALA A C 1
ATOM 2879 O O . ALA A 1 377 ? 53.749 13.135 -5.842 1.00 27.14 377 ALA A O 1
ATOM 2881 N N . TYR A 1 378 ? 55.769 13.955 -6.414 1.00 28.52 378 TYR A N 1
ATOM 2882 C CA . TYR A 1 378 ? 56.060 12.858 -7.335 1.00 27.81 378 TYR A CA 1
ATOM 2883 C C . TYR A 1 378 ? 56.028 11.461 -6.699 1.00 27.93 378 TYR A C 1
ATOM 2884 O O . TYR A 1 378 ? 55.389 10.543 -7.179 1.00 28.24 378 TYR A O 1
ATOM 2893 N N . LEU A 1 379 ? 56.649 11.332 -5.553 1.00 27.87 379 LEU A N 1
ATOM 2894 C CA . LEU A 1 379 ? 56.663 10.039 -4.877 1.00 27.88 379 LEU A CA 1
ATOM 2895 C C . LEU A 1 379 ? 55.332 9.700 -4.201 1.00 28.06 379 LEU A C 1
ATOM 2896 O O . LEU A 1 379 ? 54.865 8.578 -4.307 1.00 26.26 379 LEU A O 1
ATOM 2901 N N . SER A 1 380 ? 54.738 10.668 -3.481 1.00 27.21 380 SER A N 1
ATOM 2902 C CA . SER A 1 380 ? 53.477 10.395 -2.822 1.00 28.77 380 SER A CA 1
ATOM 2903 C C . SER A 1 380 ? 52.349 10.155 -3.792 1.00 29.06 380 SER A C 1
ATOM 2904 O O . SER A 1 380 ? 51.322 9.639 -3.366 1.00 29.54 380 SER A O 1
ATOM 2907 N N . GLU A 1 381 ? 52.514 10.476 -5.088 1.00 29.36 381 GLU A N 1
ATOM 2908 C CA . GLU A 1 381 ? 51.495 10.185 -6.086 1.00 29.91 381 GLU A CA 1
ATOM 2909 C C . GLU A 1 381 ? 51.329 8.685 -6.280 1.00 29.94 381 GLU A C 1
ATOM 2910 O O . GLU A 1 381 ? 50.247 8.222 -6.633 1.00 31.21 381 GLU A O 1
ATOM 2916 N N . PHE A 1 382 ? 52.388 7.902 -6.035 1.00 28.02 382 PHE A N 1
ATOM 2917 C CA . PHE A 1 382 ? 52.311 6.477 -6.237 1.00 27.47 382 PHE A CA 1
ATOM 2918 C C . PHE A 1 382 ? 52.676 5.582 -5.041 1.00 27.94 382 PHE A C 1
ATOM 2919 O O . PHE A 1 382 ? 52.513 4.369 -5.141 1.00 28.59 382 PHE A O 1
ATOM 2927 N N . MET A 1 383 ? 53.099 6.174 -3.935 1.00 28.63 383 MET A N 1
ATOM 2928 C CA . MET A 1 383 ? 53.392 5.410 -2.713 1.00 28.15 383 MET A CA 1
ATOM 2929 C C . MET A 1 383 ? 53.270 6.273 -1.491 1.00 27.20 383 MET A C 1
ATOM 2930 O O . MET A 1 383 ? 53.421 7.500 -1.549 1.00 27.16 383 MET A O 1
ATOM 2935 N N . THR A 1 384 ? 52.976 5.633 -0.338 1.00 26.09 384 THR A N 1
ATOM 2936 C CA . THR A 1 384 ? 52.919 6.345 0.929 1.00 26.69 384 THR A CA 1
ATOM 2937 C C . THR A 1 384 ? 54.302 6.643 1.488 1.00 25.95 384 THR A C 1
ATOM 2938 O O . THR A 1 384 ? 55.088 5.740 1.716 1.00 26.25 384 THR A O 1
ATOM 2942 N N . LEU A 1 385 ? 54.514 7.922 1.766 1.00 25.29 385 LEU A N 1
ATOM 2943 C CA . LEU A 1 385 ? 55.673 8.343 2.525 1.00 27.58 385 LEU A CA 1
ATOM 2944 C C . LEU A 1 385 ? 55.288 8.344 4.020 1.00 29.26 385 LEU A C 1
ATOM 2945 O O . LEU A 1 385 ? 54.160 8.735 4.370 1.00 30.17 385 LEU A O 1
ATOM 2950 N N . ASN A 1 386 ? 56.195 7.890 4.860 1.00 28.21 386 ASN A N 1
ATOM 2951 C CA . ASN A 1 386 ? 55.936 7.840 6.319 1.00 28.75 386 ASN A CA 1
ATOM 2952 C C . ASN A 1 386 ? 56.956 8.626 7.086 1.00 28.56 386 ASN A C 1
ATOM 2953 O O . ASN A 1 386 ? 58.080 8.841 6.627 1.00 27.23 386 ASN A O 1
ATOM 2958 N N . PRO A 1 387 ? 56.604 9.053 8.309 1.00 28.19 387 PRO A N 1
ATOM 2959 C CA . PRO A 1 387 ? 57.573 9.740 9.142 1.00 28.70 387 PRO A CA 1
ATOM 2960 C C . PRO A 1 387 ? 58.868 8.969 9.296 1.00 27.26 387 PRO A C 1
ATOM 2961 O O . PRO A 1 387 ? 58.907 7.772 9.619 1.00 27.19 387 PRO A O 1
ATOM 2965 N N . GLY A 1 388 ? 59.952 9.693 9.050 1.00 26.71 388 GLY A N 1
ATOM 2966 C CA . GLY A 1 388 ? 61.315 9.194 9.165 1.00 26.77 388 GLY A CA 1
ATOM 2967 C C . GLY A 1 388 ? 61.916 8.791 7.794 1.00 25.72 388 GLY A C 1
ATOM 2968 O O . GLY A 1 388 ? 63.135 8.683 7.642 1.00 26.99 388 GLY A O 1
ATOM 2969 N N . ASP A 1 389 ? 61.072 8.582 6.800 1.00 26.60 389 ASP A N 1
ATOM 2970 C CA . ASP A 1 389 ? 61.604 8.439 5.422 1.00 26.20 389 ASP A CA 1
ATOM 2971 C C . ASP A 1 389 ? 62.508 9.655 5.081 1.00 26.01 389 ASP A C 1
ATOM 2972 O O . ASP A 1 389 ? 62.248 10.777 5.494 1.00 24.49 389 ASP A O 1
ATOM 2977 N N . MET A 1 390 ? 63.469 9.447 4.175 1.00 26.04 390 MET A N 1
ATOM 2978 C CA . MET A 1 390 ? 64.505 10.400 3.860 1.00 25.49 390 MET A CA 1
ATOM 2979 C C . MET A 1 390 ? 64.625 10.615 2.333 1.00 26.06 390 MET A C 1
ATOM 2980 O O . MET A 1 390 ? 64.488 9.648 1.590 1.00 27.55 390 MET A O 1
ATOM 2985 N N . ILE A 1 391 ? 64.878 11.810 1.869 1.00 26.38 391 ILE A N 1
ATOM 2986 C CA . ILE A 1 391 ? 65.072 11.928 0.457 1.00 25.72 391 ILE A CA 1
ATOM 2987 C C . ILE A 1 391 ? 66.402 12.577 0.299 1.00 25.44 391 ILE A C 1
ATOM 2988 O O . ILE A 1 391 ? 66.568 13.728 0.698 1.00 27.27 391 ILE A O 1
ATOM 2993 N N . ALA A 1 392 ? 67.373 11.809 -0.237 1.00 25.41 392 ALA A N 1
ATOM 2994 C CA . ALA A 1 392 ? 68.697 12.299 -0.672 1.00 25.50 392 ALA A CA 1
ATOM 2995 C C . ALA A 1 392 ? 68.556 12.941 -2.070 1.00 26.36 392 ALA A C 1
ATOM 2996 O O . ALA A 1 392 ? 68.307 12.233 -3.053 1.00 26.13 392 ALA A O 1
ATOM 2998 N N . THR A 1 393 ? 68.669 14.276 -2.138 1.00 26.35 393 THR A N 1
ATOM 2999 C CA . THR A 1 393 ? 68.198 15.068 -3.288 1.00 26.64 393 THR A CA 1
ATOM 3000 C C . THR A 1 393 ? 69.189 15.246 -4.442 1.00 27.25 393 THR A C 1
ATOM 3001 O O . THR A 1 393 ? 68.872 15.912 -5.473 1.00 28.66 393 THR A O 1
ATOM 3005 N N . GLY A 1 394 ? 70.331 14.588 -4.302 1.00 25.57 394 GLY A N 1
ATOM 3006 C CA . GLY A 1 394 ? 71.313 14.534 -5.361 1.00 26.15 394 GLY A CA 1
ATOM 3007 C C . GLY A 1 394 ? 72.567 15.289 -5.047 1.00 26.36 394 GLY A C 1
ATOM 3008 O O . GLY A 1 394 ? 72.807 15.713 -3.890 1.00 26.22 394 GLY A O 1
ATOM 3009 N N . THR A 1 395 ? 73.454 15.426 -6.034 1.00 25.50 395 THR A N 1
ATOM 3010 C CA . THR A 1 395 ? 74.735 16.054 -5.785 1.00 26.75 395 THR A CA 1
ATOM 3011 C C . THR A 1 395 ? 75.227 16.912 -6.958 1.00 28.39 395 THR A C 1
ATOM 3012 O O . THR A 1 395 ? 74.988 16.587 -8.129 1.00 27.58 395 THR A O 1
ATOM 3016 N N . PRO A 1 396 ? 75.880 18.017 -6.666 1.00 29.70 396 PRO A N 1
ATOM 3017 C CA . PRO A 1 396 ? 76.397 18.863 -7.756 1.00 30.63 396 PRO A CA 1
ATOM 3018 C C . PRO A 1 396 ? 77.623 18.212 -8.385 1.00 31.17 396 PRO A C 1
ATOM 3019 O O . PRO A 1 396 ? 78.107 17.166 -7.966 1.00 29.80 396 PRO A O 1
ATOM 3023 N N . LYS A 1 397 ? 78.089 18.825 -9.473 1.00 32.71 397 LYS A N 1
ATOM 3024 C CA . LYS A 1 397 ? 79.356 18.443 -10.071 1.00 33.52 397 LYS A CA 1
ATOM 3025 C C . LYS A 1 397 ? 80.501 18.623 -9.088 1.00 33.19 397 LYS A C 1
ATOM 3026 O O . LYS A 1 397 ? 80.372 19.343 -8.095 1.00 32.15 397 LYS A O 1
ATOM 3029 N N . GLY A 1 398 ? 81.615 17.985 -9.410 1.00 33.30 398 GLY A N 1
ATOM 3030 C CA . GLY A 1 398 ? 82.831 18.071 -8.629 1.00 33.11 398 GLY A CA 1
ATOM 3031 C C . GLY A 1 398 ? 83.185 16.824 -7.877 1.00 33.08 398 GLY A C 1
ATOM 3032 O O . GLY A 1 398 ? 83.602 16.886 -6.690 1.00 33.62 398 GLY A O 1
ATOM 3033 N N . LEU A 1 399 ? 83.139 15.689 -8.568 1.00 31.96 399 LEU A N 1
ATOM 3034 C CA . LEU A 1 399 ? 83.450 14.418 -7.942 1.00 31.74 399 LEU A CA 1
ATOM 3035 C C . LEU A 1 399 ? 84.937 14.133 -8.123 1.00 32.06 399 LEU A C 1
ATOM 3036 O O . LEU A 1 399 ? 85.549 14.589 -9.092 1.00 32.22 399 LEU A O 1
ATOM 3041 N N . SER A 1 400 ? 85.511 13.381 -7.200 1.00 31.37 400 SER A N 1
ATOM 3042 C CA . SER A 1 400 ? 86.863 12.900 -7.299 1.00 31.29 400 SER A CA 1
ATOM 3043 C C . SER A 1 400 ? 87.111 11.655 -6.458 1.00 30.44 400 SER A C 1
ATOM 3044 O O . SER A 1 400 ? 86.330 11.287 -5.585 1.00 29.82 400 SER A O 1
ATOM 3047 N N . ASP A 1 401 ? 88.221 11.008 -6.761 1.00 30.95 401 ASP A N 1
ATOM 3048 C CA . ASP A 1 401 ? 88.640 9.785 -6.110 1.00 30.87 401 ASP A CA 1
ATOM 3049 C C . ASP A 1 401 ? 89.160 10.028 -4.687 1.00 31.23 401 ASP A C 1
ATOM 3050 O O . ASP A 1 401 ? 89.851 11.021 -4.461 1.00 32.85 401 ASP A O 1
ATOM 3055 N N . VAL A 1 402 ? 88.771 9.175 -3.723 1.00 30.64 402 VAL A N 1
ATOM 3056 C CA . VAL A 1 402 ? 89.277 9.209 -2.339 1.00 30.00 402 VAL A CA 1
ATOM 3057 C C . VAL A 1 402 ? 89.834 7.845 -1.912 1.00 29.56 402 VAL A C 1
ATOM 3058 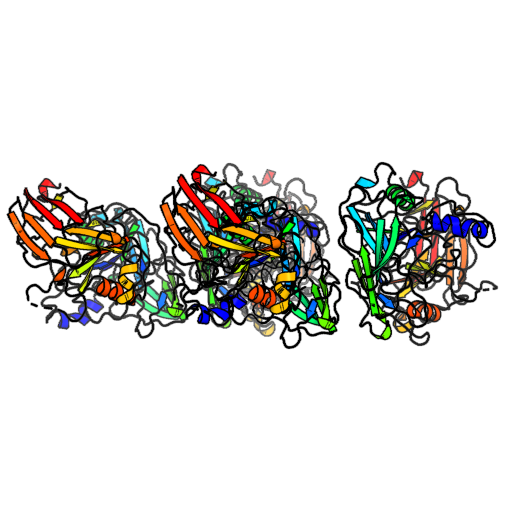O O . VAL A 1 402 ? 89.343 6.793 -2.312 1.00 28.27 402 VAL A O 1
ATOM 3062 N N . VAL A 1 403 ? 90.882 7.854 -1.091 1.00 29.62 403 VAL A N 1
ATOM 3063 C CA . VAL A 1 403 ? 91.690 6.652 -0.821 1.00 29.51 403 VAL A CA 1
ATOM 3064 C C . VAL A 1 403 ? 91.959 6.541 0.698 1.00 29.73 403 VAL A C 1
ATOM 3065 O O . VAL A 1 403 ? 91.724 7.510 1.414 1.00 30.79 403 VAL A O 1
ATOM 3069 N N . PRO A 1 404 ? 92.348 5.367 1.208 1.00 30.67 404 PRO A N 1
ATOM 3070 C CA . PRO A 1 404 ? 92.565 5.193 2.652 1.00 31.19 404 PRO A CA 1
ATOM 3071 C C . PRO A 1 404 ? 93.465 6.274 3.213 1.00 30.92 404 PRO A C 1
ATOM 3072 O O . PRO A 1 404 ? 94.470 6.623 2.598 1.00 30.70 404 PRO A O 1
ATOM 3076 N N . GLY A 1 405 ? 93.123 6.715 4.414 1.00 32.39 405 GLY A N 1
ATOM 3077 C CA . GLY A 1 405 ? 93.779 7.851 5.059 1.00 32.41 405 GLY A CA 1
ATOM 3078 C C . GLY A 1 405 ? 93.037 9.150 4.841 1.00 31.79 405 GLY A C 1
ATOM 3079 O O . GLY A 1 405 ? 93.136 10.056 5.665 1.00 31.99 405 GLY A O 1
ATOM 3080 N N . ASP A 1 406 ? 92.216 9.242 3.788 1.00 30.77 406 ASP A N 1
ATOM 3081 C CA . ASP A 1 406 ? 91.554 10.501 3.458 1.00 31.25 406 ASP A CA 1
ATOM 3082 C C . ASP A 1 406 ? 90.435 10.861 4.452 1.00 31.59 406 ASP A C 1
ATOM 3083 O O . ASP A 1 406 ? 89.655 10.001 4.855 1.00 32.00 406 ASP A O 1
ATOM 3088 N N . GLU A 1 407 ? 90.347 12.138 4.804 1.00 30.63 407 GLU A N 1
ATOM 3089 C CA . GLU A 1 407 ? 89.249 12.667 5.584 1.00 30.34 407 GLU A CA 1
ATOM 3090 C C . GLU A 1 407 ? 88.355 13.476 4.647 1.00 31.13 407 GLU A C 1
ATOM 3091 O O . GLU A 1 407 ? 88.788 14.485 4.017 1.00 29.93 407 GLU A O 1
ATOM 3097 N N . VAL A 1 408 ? 87.116 13.031 4.547 1.00 30.27 408 VAL A N 1
ATOM 3098 C CA . VAL A 1 408 ? 86.142 13.630 3.667 1.00 30.42 408 VAL A CA 1
ATOM 3099 C C . VAL A 1 408 ? 85.053 14.297 4.529 1.00 30.86 408 VAL A C 1
ATOM 3100 O O . VAL A 1 408 ? 84.373 13.619 5.337 1.00 30.37 408 VAL A O 1
ATOM 3104 N N . VAL A 1 409 ? 84.859 15.593 4.321 1.00 30.12 409 VAL A N 1
ATOM 3105 C CA . VAL A 1 409 ? 83.889 16.384 5.062 1.00 30.90 409 VAL A CA 1
ATOM 3106 C C . VAL A 1 409 ? 82.889 16.962 4.096 1.00 31.31 409 VAL A C 1
ATOM 3107 O O . VAL A 1 409 ? 83.277 17.661 3.149 1.00 31.19 409 VAL A O 1
ATOM 3111 N N . VAL A 1 410 ? 81.607 16.678 4.291 1.00 30.61 410 VAL A N 1
ATOM 3112 C CA . VAL A 1 410 ? 80.598 17.294 3.456 1.00 31.29 410 VAL A CA 1
ATOM 3113 C C . VAL A 1 410 ? 79.814 18.232 4.349 1.00 32.83 410 VAL A C 1
ATOM 3114 O O . VAL A 1 410 ? 79.651 17.973 5.560 1.00 32.62 410 VAL A O 1
ATOM 3118 N N . GLU A 1 411 ? 79.300 19.280 3.744 1.00 32.52 411 GLU A N 1
ATOM 3119 C CA . GLU A 1 411 ? 78.691 20.396 4.479 1.00 35.47 411 GLU A CA 1
ATOM 3120 C C . GLU A 1 411 ? 77.567 20.973 3.672 1.00 35.16 411 GLU A C 1
ATOM 3121 O O . GLU A 1 411 ? 77.758 21.248 2.476 1.00 34.91 411 GLU A O 1
ATOM 3127 N N . VAL A 1 412 ? 76.405 21.194 4.300 1.00 32.90 412 VAL A N 1
ATOM 3128 C CA . VAL A 1 412 ? 75.344 21.949 3.668 1.00 33.57 412 VAL A CA 1
ATOM 3129 C C . VAL A 1 412 ? 75.048 23.154 4.600 1.00 34.08 412 VAL A C 1
ATOM 3130 O O . VAL A 1 412 ? 74.831 22.985 5.784 1.00 33.70 412 VAL A O 1
ATOM 3134 N N . GLU A 1 413 ? 75.128 24.343 4.012 1.00 36.33 413 GLU A N 1
ATOM 3135 C CA . GLU A 1 413 ? 74.916 25.626 4.675 1.00 36.59 413 GLU A CA 1
ATOM 3136 C C . GLU A 1 413 ? 73.637 25.559 5.481 1.00 37.21 413 GLU A C 1
ATOM 3137 O O . GLU A 1 413 ? 72.582 25.181 4.953 1.00 37.89 413 GLU A O 1
ATOM 3143 N N . GLY A 1 414 ? 73.755 25.851 6.772 1.00 37.01 414 GLY A N 1
ATOM 3144 C CA . GLY A 1 414 ? 72.621 25.869 7.678 1.00 36.75 414 GLY A CA 1
ATOM 3145 C C . GLY A 1 414 ? 72.111 24.531 8.164 1.00 36.02 414 GLY A C 1
ATOM 3146 O O . GLY A 1 414 ? 71.249 24.496 9.025 1.00 37.01 414 GLY A O 1
ATOM 3147 N N . VAL A 1 415 ? 72.641 23.424 7.656 1.00 34.55 415 VAL A N 1
ATOM 3148 C CA . VAL A 1 415 ? 72.038 22.120 7.934 1.00 34.13 415 VAL A CA 1
ATOM 3149 C C . VAL A 1 415 ? 72.973 21.242 8.710 1.00 33.77 415 VAL A C 1
ATOM 3150 O O . VAL A 1 415 ? 72.561 20.542 9.629 1.00 34.98 415 VAL A O 1
ATOM 3154 N N . GLY A 1 416 ? 74.231 21.216 8.318 1.00 33.95 416 GLY A N 1
ATOM 3155 C CA . GLY A 1 416 ? 75.229 20.462 9.060 1.00 33.30 416 GLY A CA 1
ATOM 3156 C C . GLY A 1 416 ? 76.548 20.185 8.353 1.00 33.43 416 GLY A C 1
ATOM 3157 O O . GLY A 1 416 ? 76.728 20.398 7.133 1.00 32.86 416 GLY A O 1
ATOM 3158 N N . ARG A 1 417 ? 77.463 19.666 9.145 1.00 32.26 417 ARG A N 1
ATOM 3159 C CA . ARG A 1 417 ? 78.797 19.283 8.729 1.00 32.95 417 ARG A CA 1
ATOM 3160 C C . ARG A 1 417 ? 79.034 17.820 9.097 1.00 33.21 417 ARG A C 1
ATOM 3161 O O . ARG A 1 417 ? 78.906 17.440 10.285 1.00 33.46 417 ARG A O 1
ATOM 3169 N N . LEU A 1 418 ? 79.472 17.021 8.117 1.00 31.27 418 LEU A N 1
ATOM 3170 C CA . LEU A 1 418 ? 79.570 15.565 8.239 1.00 30.78 418 LEU A CA 1
ATOM 3171 C C . LEU A 1 418 ? 80.933 15.008 7.855 1.00 29.33 418 LEU A C 1
ATOM 3172 O O . LEU A 1 418 ? 81.384 15.108 6.703 1.00 30.01 418 LEU A O 1
ATOM 3177 N N . VAL A 1 419 ? 81.598 14.427 8.832 1.00 29.16 419 VAL A N 1
ATOM 3178 C CA . VAL A 1 419 ? 82.932 13.923 8.705 1.00 29.66 419 VAL A CA 1
ATOM 3179 C C . VAL A 1 419 ? 82.980 12.399 8.491 1.00 28.94 419 VAL A C 1
ATOM 3180 O O . VAL A 1 419 ? 82.255 11.664 9.114 1.00 30.66 419 VAL A O 1
ATOM 3184 N N . ASN A 1 420 ? 83.908 11.960 7.666 1.00 27.83 420 ASN A N 1
ATOM 3185 C CA . ASN A 1 420 ? 84.130 10.562 7.383 1.00 28.39 420 ASN A CA 1
ATOM 3186 C C . ASN A 1 420 ? 85.611 10.329 7.064 1.00 28.07 420 ASN A C 1
ATOM 3187 O O . ASN A 1 420 ? 86.332 11.172 6.489 1.00 31.65 420 ASN A O 1
ATOM 3192 N N . ARG A 1 421 ? 86.061 9.143 7.348 1.00 28.45 421 ARG A N 1
ATOM 3193 C CA . ARG A 1 421 ? 87.414 8.723 7.083 1.00 29.98 421 ARG A CA 1
ATOM 3194 C C . ARG A 1 421 ? 87.491 7.460 6.214 1.00 28.87 421 ARG A C 1
ATOM 3195 O O . ARG A 1 421 ? 86.937 6.433 6.552 1.00 29.72 421 ARG A O 1
ATOM 3203 N N . ILE A 1 422 ? 88.188 7.513 5.093 1.00 28.68 422 ILE A N 1
ATOM 3204 C CA . ILE A 1 422 ? 88.306 6.307 4.273 1.00 28.17 422 ILE A CA 1
ATOM 3205 C C . ILE A 1 422 ? 89.356 5.364 4.822 1.00 28.67 422 ILE A C 1
ATOM 3206 O O . ILE A 1 422 ? 90.406 5.815 5.186 1.00 29.28 422 ILE A O 1
ATOM 3211 N N . VAL A 1 423 ? 89.096 4.069 4.827 1.00 28.49 423 VAL A N 1
ATOM 3212 C CA . VAL A 1 423 ? 90.066 3.062 5.243 1.00 28.61 423 VAL A CA 1
ATOM 3213 C C . VAL A 1 423 ? 90.137 1.908 4.248 1.00 30.02 423 VAL A C 1
ATOM 3214 O O . VAL A 1 423 ? 89.249 1.725 3.415 1.00 28.40 423 VAL A O 1
ATOM 3218 N N . SER A 1 424 ? 91.190 1.114 4.352 1.00 30.48 424 SER A N 1
ATOM 3219 C CA . SER A 1 424 ? 91.331 -0.035 3.472 1.00 30.44 424 SER A CA 1
ATOM 3220 C C . SER A 1 424 ? 90.538 -1.218 4.064 1.00 29.96 424 SER A C 1
ATOM 3221 O O . SER A 1 424 ? 90.137 -1.197 5.248 1.00 27.87 424 SER A O 1
ATOM 3224 N N . GLU A 1 425 ? 90.340 -2.246 3.260 1.00 29.65 425 GLU A N 1
ATOM 3225 C CA . GLU A 1 425 ? 89.742 -3.497 3.743 1.00 31.74 425 GLU A CA 1
ATOM 3226 C C . GLU A 1 425 ? 90.581 -4.064 4.867 1.00 32.96 425 GLU A C 1
ATOM 3227 O O . GLU A 1 425 ? 90.047 -4.539 5.900 1.00 33.72 425 GLU A O 1
ATOM 3233 N N . GLU A 1 426 ? 91.896 -3.976 4.714 1.00 33.37 426 GLU A N 1
ATOM 3234 C CA . GLU A 1 426 ? 92.837 -4.537 5.709 1.00 34.93 426 GLU A CA 1
ATOM 3235 C C . GLU A 1 426 ? 92.677 -3.807 7.047 1.00 35.11 426 GLU A C 1
ATOM 3236 O O . GLU A 1 426 ? 92.665 -4.425 8.091 1.00 35.19 426 GLU A O 1
ATOM 3242 N N . THR A 1 427 ? 92.535 -2.496 7.015 1.00 35.03 427 THR A N 1
ATOM 3243 C CA . THR A 1 427 ? 92.379 -1.736 8.248 1.00 36.01 427 THR A CA 1
ATOM 3244 C C . THR A 1 427 ? 91.069 -2.040 8.969 1.00 37.90 427 THR A C 1
ATOM 3245 O O . THR A 1 427 ? 91.042 -2.115 10.198 1.00 36.85 427 THR A O 1
ATOM 3249 N N . ALA A 1 428 ? 89.993 -2.218 8.206 1.00 38.40 428 ALA A N 1
ATOM 3250 C CA . ALA A 1 428 ? 88.663 -2.361 8.784 1.00 40.19 428 ALA A CA 1
ATOM 3251 C C . ALA A 1 428 ? 88.449 -3.736 9.416 1.00 42.70 428 ALA A C 1
ATOM 3252 O O . ALA A 1 428 ? 87.485 -3.919 10.155 1.00 42.79 428 ALA A O 1
ATOM 3254 N N . LYS A 1 429 ? 89.310 -4.705 9.127 1.00 45.29 429 LYS A N 1
ATOM 3255 C CA . LYS A 1 429 ? 88.950 -6.081 9.470 1.00 48.25 429 LYS A CA 1
ATOM 3256 C C . LYS A 1 429 ? 89.196 -6.450 10.927 1.00 49.04 429 LYS A C 1
ATOM 3257 O O . LYS A 1 429 ? 90.029 -5.795 11.551 1.00 49.73 429 LYS A O 1
ATOM 3264 N N . MET B 1 1 ? 56.391 -8.768 60.281 1.00 66.54 1 MET B N 1
ATOM 3265 C CA . MET B 1 1 ? 55.871 -9.221 61.594 1.00 66.98 1 MET B CA 1
ATOM 3266 C C . MET B 1 1 ? 55.906 -8.108 62.677 1.00 65.42 1 MET B C 1
ATOM 3267 O O . MET B 1 1 ? 55.829 -8.384 63.883 1.00 66.02 1 MET B O 1
ATOM 3272 N N . LYS B 1 2 ? 55.964 -6.852 62.233 1.00 63.09 2 LYS B N 1
ATOM 3273 C CA . LYS B 1 2 ? 56.552 -5.749 63.029 1.00 60.58 2 LYS B CA 1
ATOM 3274 C C . LYS B 1 2 ? 58.118 -5.805 63.047 1.00 56.84 2 LYS B C 1
ATOM 3275 O O . LYS B 1 2 ? 58.778 -5.014 63.749 1.00 57.88 2 LYS B O 1
ATOM 3281 N N . GLY B 1 3 ? 58.698 -6.753 62.304 1.00 51.16 3 GLY B N 1
ATOM 3282 C CA . GLY B 1 3 ? 60.117 -6.739 61.957 1.00 45.85 3 GLY B CA 1
ATOM 3283 C C . GLY B 1 3 ? 60.176 -6.084 60.572 1.00 40.92 3 GLY B C 1
ATOM 3284 O O . GLY B 1 3 ? 59.134 -5.889 59.971 1.00 40.55 3 GLY B O 1
ATOM 3285 N N . THR B 1 4 ? 61.349 -5.748 60.052 1.00 35.59 4 THR B N 1
ATOM 3286 C CA . THR B 1 4 ? 61.450 -5.269 58.657 1.00 31.46 4 THR B CA 1
ATOM 3287 C C . THR B 1 4 ? 61.105 -6.396 57.696 1.00 29.43 4 THR B C 1
ATOM 3288 O O . THR B 1 4 ? 61.651 -7.505 57.852 1.00 26.97 4 THR B O 1
ATOM 3292 N N . ILE B 1 5 ? 60.298 -6.107 56.663 1.00 28.39 5 ILE B N 1
ATOM 3293 C CA . ILE B 1 5 ? 59.941 -7.079 55.631 1.00 28.07 5 ILE B CA 1
ATOM 3294 C C . ILE B 1 5 ? 60.676 -6.782 54.332 1.00 26.58 5 ILE B C 1
ATOM 3295 O O . ILE B 1 5 ? 60.330 -5.868 53.590 1.00 26.92 5 ILE B O 1
ATOM 3300 N N . PHE B 1 6 ? 61.738 -7.557 54.114 1.00 25.12 6 PHE B N 1
ATOM 3301 C CA . PHE B 1 6 ? 62.448 -7.599 52.851 1.00 24.72 6 PHE B CA 1
ATOM 3302 C C . PHE B 1 6 ? 61.751 -8.579 51.896 1.00 25.44 6 PHE B C 1
ATOM 3303 O O . PHE B 1 6 ? 61.045 -9.513 52.291 1.00 26.68 6 PHE B O 1
ATOM 3311 N N . ALA B 1 7 ? 62.011 -8.393 50.613 1.00 25.38 7 ALA B N 1
ATOM 3312 C CA . ALA B 1 7 ? 61.411 -9.239 49.596 1.00 25.62 7 ALA B CA 1
ATOM 3313 C C . ALA B 1 7 ? 62.331 -9.268 48.380 1.00 26.52 7 ALA B C 1
ATOM 3314 O O . ALA B 1 7 ? 63.045 -8.313 48.127 1.00 26.46 7 ALA B O 1
ATOM 3316 N N . VAL B 1 8 ? 62.352 -10.395 47.665 1.00 27.05 8 VAL B N 1
ATOM 3317 C CA . VAL B 1 8 ? 63.135 -10.491 46.424 1.00 27.30 8 VAL B CA 1
ATOM 3318 C C . VAL B 1 8 ? 62.238 -10.432 45.212 1.00 27.79 8 VAL B C 1
ATOM 3319 O O . VAL B 1 8 ? 61.152 -11.036 45.185 1.00 28.43 8 VAL B O 1
ATOM 3323 N N . ALA B 1 9 ? 62.691 -9.698 44.196 1.00 27.10 9 ALA B N 1
ATOM 3324 C CA . ALA B 1 9 ? 61.980 -9.576 42.927 1.00 27.50 9 ALA B CA 1
ATOM 3325 C C . ALA B 1 9 ? 62.792 -10.332 41.894 1.00 27.96 9 ALA B C 1
ATOM 3326 O O . ALA B 1 9 ? 63.989 -10.562 42.059 1.00 28.54 9 ALA B O 1
ATOM 3328 N N . LEU B 1 10 ? 62.138 -10.737 40.826 1.00 28.04 10 LEU B N 1
ATOM 3329 C CA . LEU B 1 10 ? 62.811 -11.439 39.736 1.00 28.05 10 LEU B CA 1
ATOM 3330 C C . LEU B 1 10 ? 63.502 -12.742 40.197 1.00 27.26 10 LEU B C 1
ATOM 3331 O O . LEU B 1 10 ? 64.551 -13.104 39.694 1.00 28.53 10 LEU B O 1
ATOM 3336 N N . ASN B 1 11 ? 62.879 -13.457 41.129 1.00 28.41 11 ASN B N 1
ATOM 3337 C CA . ASN B 1 11 ? 63.434 -14.697 41.636 1.00 27.84 11 ASN B CA 1
ATOM 3338 C C . ASN B 1 11 ? 62.739 -15.956 41.123 1.00 27.80 11 ASN B C 1
ATOM 3339 O O . ASN B 1 11 ? 63.080 -17.073 41.500 1.00 26.95 11 ASN B O 1
ATOM 3344 N N . HIS B 1 12 ? 61.720 -15.821 40.278 1.00 29.18 12 HIS B N 1
ATOM 3345 C CA . HIS B 1 12 ? 61.005 -16.978 39.785 1.00 28.93 12 HIS B CA 1
ATOM 3346 C C . HIS B 1 12 ? 61.393 -17.139 38.315 1.00 29.94 12 HIS B C 1
ATOM 3347 O O . HIS B 1 12 ? 61.393 -16.193 37.576 1.00 30.84 12 HIS B O 1
ATOM 3354 N N . ARG B 1 13 ? 61.740 -18.355 37.930 1.00 31.72 13 ARG B N 1
ATOM 3355 C CA . ARG B 1 13 ? 62.256 -18.625 36.563 1.00 33.66 13 ARG B CA 1
ATOM 3356 C C . ARG B 1 13 ? 61.268 -18.236 35.456 1.00 33.99 13 ARG B C 1
ATOM 3357 O O . ARG B 1 13 ? 61.711 -17.767 34.412 1.00 34.29 13 ARG B O 1
ATOM 3365 N N . SER B 1 14 ? 59.961 -18.362 35.711 1.00 35.19 14 SER B N 1
ATOM 3366 C CA . SER B 1 14 ? 58.908 -17.876 34.787 1.00 35.24 14 SER B CA 1
ATOM 3367 C C . SER B 1 14 ? 59.081 -16.398 34.435 1.00 35.81 14 SER B C 1
ATOM 3368 O O . SER B 1 14 ? 58.912 -15.986 33.275 1.00 34.37 14 SER B O 1
ATOM 3371 N N . GLN B 1 15 ? 59.401 -15.569 35.430 1.00 34.67 15 GLN B N 1
ATOM 3372 C CA . GLN B 1 15 ? 59.550 -14.153 35.210 1.00 34.28 15 GLN B CA 1
ATOM 3373 C C . GLN B 1 15 ? 60.900 -13.853 34.552 1.00 33.91 15 GLN B C 1
ATOM 3374 O O . GLN B 1 15 ? 60.982 -12.988 33.712 1.00 33.82 15 GLN B O 1
ATOM 3380 N N . LEU B 1 16 ? 61.968 -14.544 34.926 1.00 34.15 16 LEU B N 1
ATOM 3381 C CA . LEU B 1 16 ? 63.234 -14.362 34.241 1.00 34.87 16 LEU B CA 1
ATOM 3382 C C . LEU B 1 16 ? 63.101 -14.715 32.733 1.00 34.82 16 LEU B C 1
ATOM 3383 O O . LEU B 1 16 ? 63.743 -14.128 31.857 1.00 34.59 16 LEU B O 1
ATOM 3388 N N . ASP B 1 17 ? 62.301 -15.701 32.446 1.00 36.17 17 ASP B N 1
ATOM 3389 C CA . ASP B 1 17 ? 62.138 -16.148 31.069 1.00 37.57 17 ASP B CA 1
ATOM 3390 C C . ASP B 1 17 ? 61.349 -15.086 30.326 1.00 37.83 17 ASP B C 1
ATOM 3391 O O . ASP B 1 17 ? 61.733 -14.673 29.225 1.00 38.75 17 ASP B O 1
ATOM 3396 N N . ALA B 1 18 ? 60.247 -14.639 30.918 1.00 38.33 18 ALA B N 1
ATOM 3397 C CA . ALA B 1 18 ? 59.385 -13.660 30.249 1.00 39.27 18 ALA B CA 1
ATOM 3398 C C . ALA B 1 18 ? 60.116 -12.369 29.913 1.00 40.00 18 ALA B C 1
ATOM 3399 O O . ALA B 1 18 ? 59.805 -11.732 28.908 1.00 40.26 18 ALA B O 1
ATOM 3401 N N . TRP B 1 19 ? 61.071 -11.970 30.758 1.00 40.20 19 TRP B N 1
ATOM 3402 C CA . TRP B 1 19 ? 61.758 -10.675 30.661 1.00 40.57 19 TRP B CA 1
ATOM 3403 C C . TRP B 1 19 ? 63.163 -10.762 30.008 1.00 40.80 19 TRP B C 1
ATOM 3404 O O . TRP B 1 19 ? 63.871 -9.758 29.904 1.00 40.17 19 TRP B O 1
ATOM 3415 N N . GLN B 1 20 ? 63.538 -11.964 29.570 1.00 42.97 20 GLN B N 1
ATOM 3416 C CA . GLN B 1 20 ? 64.841 -12.263 28.978 1.00 43.91 20 GLN B CA 1
ATOM 3417 C C . GLN B 1 20 ? 65.250 -11.240 27.945 1.00 44.56 20 GLN B C 1
ATOM 3418 O O . GLN B 1 20 ? 66.352 -10.679 28.009 1.00 44.81 20 GLN B O 1
ATOM 3424 N N . GLU B 1 21 ? 64.354 -11.014 26.984 1.00 45.28 21 GLU B N 1
ATOM 3425 C CA . GLU B 1 21 ? 64.603 -10.128 25.845 1.00 45.87 21 GLU B CA 1
ATOM 3426 C C . GLU B 1 21 ? 64.654 -8.675 26.318 1.00 45.21 21 GLU B C 1
ATOM 3427 O O . GLU B 1 21 ? 65.539 -7.925 25.936 1.00 44.93 21 GLU B O 1
ATOM 3433 N N . ALA B 1 22 ? 63.750 -8.276 27.207 1.00 44.41 22 ALA B N 1
ATOM 3434 C CA . ALA B 1 22 ? 63.756 -6.915 27.740 1.00 44.34 22 ALA B CA 1
ATOM 3435 C C . ALA B 1 22 ? 65.019 -6.555 28.546 1.00 43.66 22 ALA B C 1
ATOM 3436 O O . ALA B 1 22 ? 65.427 -5.393 28.549 1.00 43.02 22 ALA B O 1
ATOM 3438 N N . PHE B 1 23 ? 65.660 -7.550 29.176 1.00 43.42 23 PHE B N 1
ATOM 3439 C CA . PHE B 1 23 ? 66.838 -7.324 30.017 1.00 44.38 23 PHE B CA 1
ATOM 3440 C C . PHE B 1 23 ? 68.083 -6.969 29.213 1.00 45.54 23 PHE B C 1
ATOM 3441 O O . PHE B 1 23 ? 69.031 -6.406 29.740 1.00 45.09 23 PHE B O 1
ATOM 3449 N N . GLN B 1 24 ? 68.036 -7.238 27.912 1.00 47.23 24 GLN B N 1
ATOM 3450 C CA . GLN B 1 24 ? 69.139 -6.939 27.000 1.00 48.07 24 GLN B CA 1
ATOM 3451 C C . GLN B 1 24 ? 69.036 -5.543 26.346 1.00 48.63 24 GLN B C 1
ATOM 3452 O O . GLN B 1 24 ? 69.963 -5.134 25.599 1.00 48.12 24 GLN B O 1
ATOM 3458 N N . GLN B 1 25 ? 67.921 -4.835 26.576 1.00 48.45 25 GLN B N 1
ATOM 3459 C CA . GLN B 1 25 ? 67.720 -3.504 26.011 1.00 48.09 25 GLN B CA 1
ATOM 3460 C C . GLN B 1 25 ? 67.594 -2.424 27.069 1.00 47.02 25 GLN B C 1
ATOM 3461 O O . GLN B 1 25 ? 67.449 -2.715 28.261 1.00 45.69 25 GLN B O 1
ATOM 3467 N N . SER B 1 26 ? 67.637 -1.164 26.637 1.00 45.26 26 SER B N 1
ATOM 3468 C CA . SER B 1 26 ? 67.480 -0.042 27.581 1.00 44.67 26 SER B CA 1
ATOM 3469 C C . SER B 1 26 ? 66.096 -0.125 28.219 1.00 42.94 26 SER B C 1
ATOM 3470 O O . SER B 1 26 ? 65.168 -0.638 27.569 1.00 42.42 26 SER B O 1
ATOM 3473 N N . PRO B 1 27 ? 65.933 0.295 29.488 1.00 41.20 27 PRO B N 1
ATOM 3474 C CA . PRO B 1 27 ? 66.979 0.893 30.331 1.00 40.52 27 PRO B CA 1
ATOM 3475 C C . PRO B 1 27 ? 67.816 -0.131 31.132 1.00 39.81 27 PRO B C 1
ATOM 3476 O O . PRO B 1 27 ? 68.689 0.257 31.925 1.00 39.49 27 PRO B O 1
ATOM 3480 N N . TYR B 1 28 ? 67.569 -1.416 30.913 1.00 39.74 28 TYR B N 1
ATOM 3481 C CA . TYR B 1 28 ? 68.224 -2.470 31.688 1.00 39.16 28 TYR B CA 1
ATOM 3482 C C . TYR B 1 28 ? 69.635 -2.839 31.195 1.00 40.96 28 TYR B C 1
ATOM 3483 O O . TYR B 1 28 ? 70.563 -2.951 32.011 1.00 41.29 28 TYR B O 1
ATOM 3492 N N . LYS B 1 29 ? 69.776 -3.077 29.889 1.00 41.45 29 LYS B N 1
ATOM 3493 C CA . LYS B 1 29 ? 71.077 -3.221 29.195 1.00 43.22 29 LYS B CA 1
ATOM 3494 C C . LYS B 1 29 ? 71.716 -4.585 29.347 1.00 42.59 29 LYS B C 1
ATOM 3495 O O . LYS B 1 29 ? 72.220 -5.178 28.363 1.00 43.39 29 LYS B O 1
ATOM 3501 N N . ALA B 1 30 ? 71.735 -5.070 30.581 1.00 41.26 30 ALA B N 1
ATOM 3502 C CA . ALA B 1 30 ? 72.110 -6.448 30.852 1.00 41.05 30 ALA B CA 1
ATOM 3503 C C . ALA B 1 30 ? 71.192 -7.027 31.955 1.00 40.08 30 ALA B C 1
ATOM 3504 O O . ALA B 1 30 ? 70.634 -6.247 32.746 1.00 40.31 30 ALA B O 1
ATOM 3506 N N . PRO B 1 31 ? 71.025 -8.350 32.018 1.00 39.18 31 PRO B N 1
ATOM 3507 C CA . PRO B 1 31 ? 70.273 -8.971 33.124 1.00 37.72 31 PRO B CA 1
ATOM 3508 C C . PRO B 1 31 ? 70.815 -8.602 34.499 1.00 36.37 31 PRO B C 1
ATOM 3509 O O . PRO B 1 31 ? 71.975 -8.145 34.625 1.00 34.73 31 PRO B O 1
ATOM 3513 N N . PRO B 1 32 ? 69.993 -8.808 35.529 1.00 34.74 32 PRO B N 1
ATOM 3514 C CA . PRO B 1 32 ? 70.459 -8.517 36.886 1.00 34.81 32 PRO B CA 1
ATOM 3515 C C . PRO B 1 32 ? 71.692 -9.323 37.112 1.00 35.28 32 PRO B C 1
ATOM 3516 O O . PRO B 1 32 ? 71.695 -10.512 36.759 1.00 34.40 32 PRO B O 1
ATOM 3520 N N . LYS B 1 33 ? 72.701 -8.747 37.728 1.00 36.46 33 LYS B N 1
ATOM 3521 C CA . LYS B 1 33 ? 73.779 -9.620 38.157 1.00 38.37 33 LYS B CA 1
ATOM 3522 C C . LYS B 1 33 ? 73.502 -10.235 39.515 1.00 39.08 33 LYS B C 1
ATOM 3523 O O . LYS B 1 33 ? 73.659 -11.436 39.697 1.00 42.86 33 LYS B O 1
ATOM 3529 N N . THR B 1 34 ? 73.083 -9.423 40.454 1.00 37.70 34 THR B N 1
ATOM 3530 C CA . THR B 1 34 ? 72.791 -9.865 41.785 1.00 36.33 34 THR B CA 1
ATOM 3531 C C . THR B 1 34 ? 71.306 -9.831 42.061 1.00 34.12 34 THR B C 1
ATOM 3532 O O . THR B 1 34 ? 70.525 -9.373 41.274 1.00 33.81 34 THR B O 1
ATOM 3536 N N . ALA B 1 35 ? 70.924 -10.303 43.224 1.00 32.64 35 ALA B N 1
ATOM 3537 C CA . ALA B 1 35 ? 69.528 -10.313 43.612 1.00 30.55 35 ALA B CA 1
ATOM 3538 C C . ALA B 1 35 ? 68.927 -8.888 43.617 1.00 29.87 35 ALA B C 1
ATOM 3539 O O . ALA B 1 35 ? 69.593 -7.897 43.914 1.00 29.22 35 ALA B O 1
ATOM 3541 N N . VAL B 1 36 ? 67.663 -8.825 43.227 1.00 30.20 36 VAL B N 1
ATOM 3542 C CA . VAL B 1 36 ? 66.918 -7.567 43.218 1.00 29.99 36 VAL B CA 1
ATOM 3543 C C . VAL B 1 36 ? 66.003 -7.508 44.440 1.00 29.27 36 VAL B C 1
ATOM 3544 O O . VAL B 1 36 ? 65.055 -8.267 44.560 1.00 31.96 36 VAL B O 1
ATOM 3548 N N . TRP B 1 37 ? 66.285 -6.593 45.340 1.00 28.54 37 TRP B N 1
ATOM 3549 C CA . TRP B 1 37 ? 65.574 -6.490 46.606 1.00 27.59 37 TRP B CA 1
ATOM 3550 C C . TRP B 1 37 ? 64.560 -5.362 46.640 1.00 26.61 37 TRP B C 1
ATOM 3551 O O . TRP B 1 37 ? 64.758 -4.281 46.059 1.00 26.90 37 TRP B O 1
ATOM 3562 N N . PHE B 1 38 ? 63.538 -5.561 47.474 1.00 25.46 38 PHE B N 1
ATOM 3563 C CA . PHE B 1 38 ? 62.627 -4.462 47.848 1.00 25.38 38 PHE B CA 1
ATOM 3564 C C . PHE B 1 38 ? 62.174 -4.642 49.285 1.00 25.30 38 PHE B C 1
ATOM 3565 O O . PHE B 1 38 ? 62.528 -5.608 49.900 1.00 24.62 38 PHE B O 1
ATOM 3573 N N . ILE B 1 39 ? 61.455 -3.662 49.782 1.00 25.01 39 ILE B N 1
ATOM 3574 C CA . ILE B 1 39 ? 60.993 -3.641 51.147 1.00 26.80 39 ILE B CA 1
ATOM 3575 C C . ILE B 1 39 ? 59.491 -3.387 51.112 1.00 27.28 39 ILE B C 1
ATOM 3576 O O . ILE B 1 39 ? 59.026 -2.523 50.377 1.00 27.42 39 ILE B O 1
ATOM 3581 N N . LYS B 1 40 ? 58.774 -4.146 51.939 1.00 27.68 40 LYS B N 1
ATOM 3582 C CA . LYS B 1 40 ? 57.359 -3.860 52.233 1.00 27.59 40 LYS B CA 1
ATOM 3583 C C . LYS B 1 40 ? 57.246 -3.095 53.554 1.00 27.68 40 LYS B C 1
ATOM 3584 O O . LYS B 1 40 ? 57.461 -3.681 54.598 1.00 27.87 40 LYS B O 1
ATOM 3590 N N . PRO B 1 41 ? 57.034 -1.779 53.533 1.00 28.15 41 PRO B N 1
ATOM 3591 C CA . PRO B 1 41 ? 57.150 -1.023 54.786 1.00 28.26 41 PRO B CA 1
ATOM 3592 C C . PRO B 1 41 ? 55.991 -1.173 55.794 1.00 29.56 41 PRO B C 1
ATOM 3593 O O . PRO B 1 41 ? 55.020 -1.877 55.557 1.00 28.76 41 PRO B O 1
ATOM 3597 N N . ARG B 1 42 ? 56.138 -0.564 56.942 1.00 29.01 42 ARG B N 1
ATOM 3598 C CA . ARG B 1 42 ? 55.257 -0.946 58.091 1.00 29.90 42 ARG B CA 1
ATOM 3599 C C . ARG B 1 42 ? 53.748 -0.694 57.846 1.00 30.57 42 ARG B C 1
ATOM 3600 O O . ARG B 1 42 ? 52.920 -1.485 58.292 1.00 30.48 42 ARG B O 1
ATOM 3608 N N . ASN B 1 43 ? 53.402 0.340 57.088 1.00 30.18 43 ASN B N 1
ATOM 3609 C CA . ASN B 1 43 ? 52.006 0.619 56.750 1.00 30.66 43 ASN B CA 1
ATOM 3610 C C . ASN B 1 43 ? 51.376 -0.495 55.870 1.00 29.52 43 ASN B C 1
ATOM 3611 O O . ASN B 1 43 ? 50.158 -0.589 55.756 1.00 30.62 43 ASN B O 1
ATOM 3616 N N . THR B 1 44 ? 52.190 -1.306 55.202 1.00 30.06 44 THR B N 1
ATOM 3617 C CA . THR B 1 44 ? 51.664 -2.405 54.391 1.00 28.95 44 THR B CA 1
ATOM 3618 C C . THR B 1 44 ? 51.295 -3.654 55.179 1.00 29.57 44 THR B C 1
ATOM 3619 O O . THR B 1 44 ? 50.467 -4.482 54.711 1.00 30.60 44 THR B O 1
ATOM 3623 N N . VAL B 1 45 ? 51.885 -3.828 56.353 1.00 29.63 45 VAL B N 1
ATOM 3624 C CA . VAL B 1 45 ? 51.882 -5.138 57.011 1.00 30.39 45 VAL B CA 1
ATOM 3625 C C . VAL B 1 45 ? 50.612 -5.321 57.806 1.00 30.45 45 VAL B C 1
ATOM 3626 O O . VAL B 1 45 ? 50.325 -4.526 58.723 1.00 30.90 45 VAL B O 1
ATOM 3630 N N . ILE B 1 46 ? 49.852 -6.357 57.475 1.00 29.55 46 ILE B N 1
ATOM 3631 C CA . ILE B 1 46 ? 48.612 -6.679 58.177 1.00 29.86 46 ILE B CA 1
ATOM 3632 C C . ILE B 1 46 ? 48.545 -8.182 58.471 1.00 30.76 46 ILE B C 1
ATOM 3633 O O . ILE B 1 46 ? 49.325 -8.972 57.951 1.00 29.95 46 ILE B O 1
ATOM 3638 N N . GLY B 1 47 ? 47.663 -8.571 59.379 1.00 31.33 47 GLY B N 1
ATOM 3639 C CA . GLY B 1 47 ? 47.535 -9.965 59.721 1.00 32.78 47 GLY B CA 1
ATOM 3640 C C . GLY B 1 47 ? 46.406 -10.633 59.002 1.00 33.48 47 GLY B C 1
ATOM 3641 O O . GLY B 1 47 ? 45.710 -10.066 58.118 1.00 33.93 47 GLY B O 1
ATOM 3642 N N . CYS B 1 48 ? 46.201 -11.855 59.416 1.00 34.16 48 CYS B N 1
ATOM 3643 C CA . CYS B 1 48 ? 45.152 -12.633 58.841 1.00 35.01 48 CYS B CA 1
ATOM 3644 C C . CYS B 1 48 ? 43.787 -12.046 59.223 1.00 34.62 48 CYS B C 1
ATOM 3645 O O . CYS B 1 48 ? 43.519 -11.588 60.383 1.00 33.72 48 CYS B O 1
ATOM 3649 N N . GLY B 1 49 ? 42.948 -11.990 58.199 1.00 33.28 49 GLY B N 1
ATOM 3650 C CA . GLY B 1 49 ? 41.584 -11.537 58.347 1.00 34.09 49 GLY B CA 1
ATOM 3651 C C . GLY B 1 49 ? 41.419 -10.043 58.191 1.00 34.45 49 GLY B C 1
ATOM 3652 O O . GLY B 1 49 ? 40.306 -9.565 58.060 1.00 34.11 49 GLY B O 1
ATOM 3653 N N . GLU B 1 50 ? 42.528 -9.302 58.190 1.00 34.09 50 GLU B N 1
ATOM 3654 C CA . GLU B 1 50 ? 42.499 -7.898 57.913 1.00 35.18 50 GLU B CA 1
ATOM 3655 C C . GLU B 1 50 ? 42.235 -7.608 56.443 1.00 35.25 50 GLU B C 1
ATOM 3656 O O . GLU B 1 50 ? 42.684 -8.323 55.542 1.00 34.52 50 GLU B O 1
ATOM 3662 N N . PRO B 1 51 ? 41.480 -6.552 56.183 1.00 35.04 51 PRO B N 1
ATOM 3663 C CA . PRO B 1 51 ? 41.180 -6.195 54.799 1.00 35.12 51 PRO B CA 1
ATOM 3664 C C . PRO B 1 51 ? 42.343 -5.621 54.026 1.00 34.83 51 PRO B C 1
ATOM 3665 O O . PRO B 1 51 ? 43.100 -4.799 54.509 1.00 35.47 51 PRO B O 1
ATOM 3669 N N . ILE B 1 52 ? 42.441 -6.074 52.792 1.00 35.10 52 ILE B N 1
ATOM 3670 C CA . ILE B 1 52 ? 43.247 -5.433 51.797 1.00 35.07 52 ILE B CA 1
ATOM 3671 C C . ILE B 1 52 ? 42.517 -4.189 51.257 1.00 35.69 52 ILE B C 1
ATOM 3672 O O . ILE B 1 52 ? 41.557 -4.361 50.527 1.00 36.01 52 ILE B O 1
ATOM 3677 N N . PRO B 1 53 ? 42.926 -2.955 51.589 1.00 35.82 53 PRO B N 1
ATOM 3678 C CA . PRO B 1 53 ? 42.237 -1.806 51.003 1.00 36.67 53 PRO B CA 1
ATOM 3679 C C . PRO B 1 53 ? 42.550 -1.651 49.547 1.00 36.71 53 PRO B C 1
ATOM 3680 O O . PRO B 1 53 ? 43.697 -1.620 49.108 1.00 37.46 53 PRO B O 1
ATOM 3684 N N . PHE B 1 54 ? 41.496 -1.528 48.772 1.00 37.67 54 PHE B N 1
ATOM 3685 C CA . PHE B 1 54 ? 41.594 -1.492 47.320 1.00 38.31 54 PHE B CA 1
ATOM 3686 C C . PHE B 1 54 ? 41.556 -0.047 46.837 1.00 40.00 54 PHE B C 1
ATOM 3687 O O . PHE B 1 54 ? 40.589 0.667 47.127 1.00 40.49 54 PHE B O 1
ATOM 3695 N N . PRO B 1 55 ? 42.560 0.414 46.098 1.00 42.17 55 PRO B N 1
ATOM 3696 C CA . PRO B 1 55 ? 42.514 1.804 45.606 1.00 43.27 55 PRO B CA 1
ATOM 3697 C C . PRO B 1 55 ? 41.697 1.909 44.341 1.00 44.83 55 PRO B C 1
ATOM 3698 O O . PRO B 1 55 ? 42.069 1.295 43.354 1.00 43.83 55 PRO B O 1
ATOM 3702 N N . GLN B 1 56 ? 40.628 2.706 44.359 1.00 47.28 56 GLN B N 1
ATOM 3703 C CA . GLN B 1 56 ? 39.743 2.822 43.196 1.00 49.11 56 GLN B CA 1
ATOM 3704 C C . GLN B 1 56 ? 40.559 3.306 42.012 1.00 48.16 56 GLN B C 1
ATOM 3705 O O . GLN B 1 56 ? 41.478 4.102 42.163 1.00 49.33 56 GLN B O 1
ATOM 3711 N N . GLY B 1 57 ? 40.252 2.786 40.844 1.00 48.17 57 GLY B N 1
ATOM 3712 C CA . GLY B 1 57 ? 40.860 3.277 39.634 1.00 47.86 57 GLY B CA 1
ATOM 3713 C C . GLY B 1 57 ? 41.963 2.360 39.179 1.00 47.53 57 GLY B C 1
ATOM 3714 O O . GLY B 1 57 ? 42.352 2.395 38.015 1.00 48.69 57 GLY B O 1
ATOM 3715 N N . GLU B 1 58 ? 42.406 1.495 40.086 1.00 45.95 58 GLU B N 1
ATOM 3716 C CA . GLU B 1 58 ? 43.646 0.770 39.938 1.00 45.19 58 GLU B CA 1
ATOM 3717 C C . GLU B 1 58 ? 43.391 -0.723 39.686 1.00 43.61 58 GLU B C 1
ATOM 3718 O O . GLU B 1 58 ? 42.312 -1.244 40.007 1.00 43.11 58 GLU B O 1
ATOM 3724 N N . LYS B 1 59 ? 44.405 -1.408 39.165 1.00 41.81 59 LYS B N 1
ATOM 3725 C CA . LYS B 1 59 ? 44.390 -2.863 39.019 1.00 41.19 59 LYS B CA 1
ATOM 3726 C C . LYS B 1 59 ? 45.350 -3.500 40.041 1.00 39.11 59 LYS B C 1
ATOM 3727 O O . LYS B 1 59 ? 46.536 -3.155 40.060 1.00 38.98 59 LYS B O 1
ATOM 3733 N N . VAL B 1 60 ? 44.809 -4.401 40.854 1.00 36.33 60 VAL B N 1
ATOM 3734 C CA . VAL B 1 60 ? 45.482 -5.023 41.973 1.00 34.51 60 VAL B CA 1
ATOM 3735 C C . VAL B 1 60 ? 45.598 -6.507 41.741 1.00 33.63 60 VAL B C 1
ATOM 3736 O O . VAL B 1 60 ? 44.635 -7.158 41.351 1.00 32.80 60 VAL B O 1
ATOM 3740 N N . LEU B 1 61 ? 46.819 -7.012 41.951 1.00 32.04 61 LEU B N 1
ATOM 3741 C CA . LEU B 1 61 ? 47.149 -8.411 41.862 1.00 32.11 61 LEU B CA 1
ATOM 3742 C C . LEU B 1 61 ? 47.547 -8.971 43.225 1.00 31.95 61 LEU B C 1
ATOM 3743 O O . LEU B 1 61 ? 48.276 -8.332 43.986 1.00 32.00 61 LEU B O 1
ATOM 3748 N N . SER B 1 62 ? 47.053 -10.166 43.498 1.00 31.25 62 SER B N 1
ATOM 3749 C CA . SER B 1 62 ? 47.514 -10.984 44.599 1.00 31.12 62 SER B CA 1
ATOM 3750 C C . SER B 1 62 ? 48.926 -11.491 44.293 1.00 30.28 62 SER B C 1
ATOM 3751 O O . SER B 1 62 ? 49.324 -11.611 43.141 1.00 29.99 62 SER B O 1
ATOM 3754 N N . GLY B 1 63 ? 49.657 -11.803 45.353 1.00 31.45 63 GLY B N 1
ATOM 3755 C CA . GLY B 1 63 ? 51.056 -12.241 45.265 1.00 30.59 63 GLY B CA 1
ATOM 3756 C C . GLY B 1 63 ? 51.393 -13.217 46.374 1.00 29.91 63 GLY B C 1
ATOM 3757 O O . GLY B 1 63 ? 52.328 -13.010 47.182 1.00 28.86 63 GLY B O 1
ATOM 3758 N N . ALA B 1 64 ? 50.613 -14.298 46.433 1.00 28.58 64 ALA B N 1
ATOM 3759 C CA . ALA B 1 64 ? 50.889 -15.389 47.353 1.00 27.86 64 ALA B CA 1
ATOM 3760 C C . ALA B 1 64 ? 52.355 -15.826 47.313 1.00 26.21 64 ALA B C 1
ATOM 3761 O O . ALA B 1 64 ? 52.928 -16.070 46.251 1.00 27.14 64 ALA B O 1
ATOM 3763 N N . THR B 1 65 ? 52.920 -15.958 48.509 1.00 27.32 65 THR B N 1
ATOM 3764 C CA . THR B 1 65 ? 54.308 -16.341 48.707 1.00 27.24 65 THR B CA 1
ATOM 3765 C C . THR B 1 65 ? 54.530 -16.838 50.136 1.00 26.78 65 THR B C 1
ATOM 3766 O O . THR B 1 65 ? 53.554 -16.966 50.930 1.00 26.82 65 THR B O 1
ATOM 3770 N N . VAL B 1 66 ? 55.776 -17.205 50.429 1.00 27.53 66 VAL B N 1
ATOM 3771 C CA . VAL B 1 66 ? 56.160 -17.654 51.778 1.00 30.07 66 VAL B CA 1
ATOM 3772 C C . VAL B 1 66 ? 57.224 -16.678 52.263 1.00 28.45 66 VAL B C 1
ATOM 3773 O O . VAL B 1 66 ? 57.991 -16.149 51.452 1.00 29.09 66 VAL B O 1
ATOM 3777 N N . ALA B 1 67 ? 57.331 -16.446 53.559 1.00 29.08 67 ALA B N 1
ATOM 3778 C CA . ALA B 1 67 ? 58.353 -15.552 54.071 1.00 29.37 67 ALA B CA 1
ATOM 3779 C C . ALA B 1 67 ? 59.220 -16.369 54.977 1.00 29.52 67 ALA B C 1
ATOM 3780 O O . ALA B 1 67 ? 58.668 -17.071 55.803 1.00 28.47 67 ALA B O 1
ATOM 3782 N N . LEU B 1 68 ? 60.552 -16.297 54.853 1.00 28.94 68 LEU B N 1
ATOM 3783 C CA . LEU B 1 68 ? 61.378 -16.796 55.940 1.00 28.62 68 LEU B CA 1
ATOM 3784 C C . LEU B 1 68 ? 61.354 -15.752 57.061 1.00 26.62 68 LEU B C 1
ATOM 3785 O O . LEU B 1 68 ? 61.355 -14.536 56.824 1.00 25.88 68 LEU B O 1
ATOM 3790 N N . ILE B 1 69 ? 61.323 -16.230 58.322 1.00 27.21 69 ILE B N 1
ATOM 3791 C CA . ILE B 1 69 ? 61.334 -15.390 59.513 1.00 26.97 69 ILE B CA 1
ATOM 3792 C C . ILE B 1 69 ? 62.645 -15.637 60.280 1.00 27.10 69 ILE B C 1
ATOM 3793 O O . ILE B 1 69 ? 62.954 -16.786 60.640 1.00 26.69 69 ILE B O 1
ATOM 3798 N N . VAL B 1 70 ? 63.418 -14.581 60.525 1.00 26.71 70 VAL B N 1
ATOM 3799 C CA . VAL B 1 70 ? 64.762 -14.672 61.103 1.00 27.62 70 VAL B CA 1
ATOM 3800 C C . VAL B 1 70 ? 64.609 -14.894 62.620 1.00 28.62 70 VAL B C 1
ATOM 3801 O O . VAL B 1 70 ? 63.780 -14.217 63.280 1.00 29.50 70 VAL B O 1
ATOM 3805 N N . GLY B 1 71 ? 65.399 -15.831 63.128 1.00 28.79 71 GLY B N 1
ATOM 3806 C CA . GLY B 1 71 ? 65.366 -16.224 64.532 1.00 29.91 71 GLY B CA 1
ATOM 3807 C C . GLY B 1 71 ? 66.488 -15.625 65.367 1.00 30.12 71 GLY B C 1
ATOM 3808 O O . GLY B 1 71 ? 66.361 -15.510 66.606 1.00 31.21 71 GLY B O 1
ATOM 3809 N N . LYS B 1 72 ? 67.595 -15.240 64.741 1.00 31.37 72 LYS B N 1
ATOM 3810 C CA . LYS B 1 72 ? 68.694 -14.626 65.445 1.00 32.07 72 LYS B CA 1
ATOM 3811 C C . LYS B 1 72 ? 69.515 -13.771 64.505 1.00 31.93 72 LYS B C 1
ATOM 3812 O O . LYS B 1 72 ? 69.445 -13.936 63.280 1.00 31.30 72 LYS B O 1
ATOM 3818 N N . THR B 1 73 ? 70.269 -12.843 65.082 1.00 30.47 73 THR B N 1
ATOM 3819 C CA . THR B 1 73 ? 70.917 -11.794 64.302 1.00 30.67 73 THR B CA 1
ATOM 3820 C C . THR B 1 73 ? 71.693 -12.430 63.173 1.00 29.02 73 THR B C 1
ATOM 3821 O O . THR B 1 73 ? 72.485 -13.340 63.415 1.00 28.93 73 THR B O 1
ATOM 3825 N N . ALA B 1 74 ? 71.484 -11.912 61.967 1.00 29.20 74 ALA B N 1
ATOM 3826 C CA . ALA B 1 74 ? 72.013 -12.508 60.760 1.00 28.60 74 ALA B CA 1
ATOM 3827 C C . ALA B 1 74 ? 72.885 -11.525 60.004 1.00 29.07 74 ALA B C 1
ATOM 3828 O O . ALA B 1 74 ? 72.409 -10.598 59.324 1.00 29.65 74 ALA B O 1
ATOM 3830 N N . THR B 1 75 ? 74.188 -11.788 60.068 1.00 29.54 75 THR B N 1
ATOM 3831 C CA . THR B 1 75 ? 75.216 -10.946 59.447 1.00 28.52 75 THR B CA 1
ATOM 3832 C C . THR B 1 75 ? 76.206 -11.867 58.738 1.00 28.87 75 THR B C 1
ATOM 3833 O O . THR B 1 75 ? 76.882 -12.657 59.369 1.00 28.82 75 THR B O 1
ATOM 3837 N N . LYS B 1 76 ? 76.284 -11.777 57.412 1.00 28.24 76 LYS B N 1
ATOM 3838 C CA . LYS B 1 76 ? 77.187 -12.633 56.628 1.00 29.54 76 LYS B CA 1
ATOM 3839 C C . LYS B 1 76 ? 76.959 -14.105 56.923 1.00 29.52 76 LYS B C 1
ATOM 3840 O O . LYS B 1 76 ? 77.891 -14.904 57.105 1.00 29.46 76 LYS B O 1
ATOM 3846 N N . VAL B 1 77 ? 75.690 -14.491 56.900 1.00 29.84 77 VAL B N 1
ATOM 3847 C CA . VAL B 1 77 ? 75.337 -15.888 57.116 1.00 30.28 77 VAL B CA 1
ATOM 3848 C C . VAL B 1 77 ? 75.883 -16.752 55.961 1.00 29.53 77 VAL B C 1
ATOM 3849 O O . VAL B 1 77 ? 75.706 -16.456 54.774 1.00 30.27 77 VAL B O 1
ATOM 3853 N N . ARG B 1 78 ? 76.546 -17.832 56.341 1.00 29.14 78 ARG B N 1
ATOM 3854 C CA . ARG B 1 78 ? 76.993 -18.824 55.393 1.00 28.62 78 ARG B CA 1
ATOM 3855 C C . ARG B 1 78 ? 75.821 -19.664 54.913 1.00 28.06 78 ARG B C 1
ATOM 3856 O O . ARG B 1 78 ? 74.952 -20.089 55.672 1.00 28.36 78 ARG B O 1
ATOM 3864 N N . GLU B 1 79 ? 75.760 -19.892 53.611 1.00 26.96 79 GLU B N 1
ATOM 3865 C CA . GLU B 1 79 ? 74.582 -20.555 53.031 1.00 27.13 79 GLU B CA 1
ATOM 3866 C C . GLU B 1 79 ? 74.302 -21.891 53.729 1.00 28.27 79 GLU B C 1
ATOM 3867 O O . GLU B 1 79 ? 73.127 -22.216 54.030 1.00 28.93 79 GLU B O 1
ATOM 3873 N N . GLU B 1 80 ? 75.384 -22.644 53.995 1.00 28.98 80 GLU B N 1
ATOM 3874 C CA . GLU B 1 80 ? 75.256 -23.976 54.597 1.00 28.75 80 GLU B CA 1
ATOM 3875 C C . GLU B 1 80 ? 74.776 -23.944 56.072 1.00 28.66 80 GLU B C 1
ATOM 3876 O O . GLU B 1 80 ? 74.294 -24.941 56.581 1.00 30.40 80 GLU B O 1
ATOM 3882 N N . ASP B 1 81 ? 74.868 -22.790 56.709 1.00 28.97 81 ASP B N 1
ATOM 3883 C CA . ASP B 1 81 ? 74.367 -22.594 58.073 1.00 29.40 81 ASP B CA 1
ATOM 3884 C C . ASP B 1 81 ? 73.059 -21.837 58.161 1.00 29.72 81 ASP B C 1
ATOM 3885 O O . ASP B 1 81 ? 72.639 -21.481 59.264 1.00 28.82 81 ASP B O 1
ATOM 3890 N N . ALA B 1 82 ? 72.373 -21.587 57.048 1.00 27.69 82 ALA B N 1
ATOM 3891 C CA . ALA B 1 82 ? 71.263 -20.670 57.103 1.00 26.89 82 ALA B CA 1
ATOM 3892 C C . ALA B 1 82 ? 70.134 -21.110 58.023 1.00 26.36 82 ALA B C 1
ATOM 3893 O O . ALA B 1 82 ? 69.469 -20.256 58.601 1.00 26.92 82 ALA B O 1
ATOM 3895 N N . ALA B 1 83 ? 69.876 -22.410 58.094 1.00 27.37 83 ALA B N 1
ATOM 3896 C CA . ALA B 1 83 ? 68.710 -22.927 58.777 1.00 28.95 83 ALA B CA 1
ATOM 3897 C C . ALA B 1 83 ? 68.781 -22.530 60.269 1.00 29.86 83 ALA B C 1
ATOM 3898 O O . ALA B 1 83 ? 67.739 -22.288 60.937 1.00 29.81 83 ALA B O 1
ATOM 3900 N N . GLU B 1 84 ? 70.001 -22.417 60.781 1.00 30.56 84 GLU B N 1
ATOM 3901 C CA . GLU B 1 84 ? 70.170 -22.067 62.186 1.00 31.02 84 GLU B CA 1
ATOM 3902 C C . GLU B 1 84 ? 69.753 -20.640 62.525 1.00 30.78 84 GLU B C 1
ATOM 3903 O O . GLU B 1 84 ? 69.454 -20.320 63.710 1.00 30.52 84 GLU B O 1
ATOM 3909 N N . TYR B 1 85 ? 69.644 -19.792 61.500 1.00 28.49 85 TYR B N 1
ATOM 3910 C CA . TYR B 1 85 ? 69.264 -18.391 61.615 1.00 27.68 85 TYR B CA 1
ATOM 3911 C C . TYR B 1 85 ? 67.757 -18.164 61.350 1.00 26.56 85 TYR B C 1
ATOM 3912 O O . TYR B 1 85 ? 67.245 -17.059 61.474 1.00 26.66 85 TYR B O 1
ATOM 3921 N N . ILE B 1 86 ? 67.090 -19.218 60.927 1.00 27.40 86 ILE B N 1
ATOM 3922 C CA . ILE B 1 86 ? 65.679 -19.155 60.542 1.00 28.63 86 ILE B CA 1
ATOM 3923 C C . ILE B 1 86 ? 64.787 -19.790 61.632 1.00 28.89 86 ILE B C 1
ATOM 3924 O O . ILE B 1 86 ? 64.920 -20.946 61.949 1.00 29.29 86 ILE B O 1
ATOM 3929 N N . ALA B 1 87 ? 63.904 -18.985 62.206 1.00 28.26 87 ALA B N 1
ATOM 3930 C CA . ALA B 1 87 ? 62.930 -19.448 63.214 1.00 28.72 87 ALA B CA 1
ATOM 3931 C C . ALA B 1 87 ? 61.784 -20.260 62.593 1.00 29.37 87 ALA B C 1
ATOM 3932 O O . ALA B 1 87 ? 61.243 -21.164 63.216 1.00 31.69 87 ALA B O 1
ATOM 3934 N N . GLY B 1 88 ? 61.439 -19.937 61.366 1.00 28.65 88 GLY B N 1
ATOM 3935 C CA . GLY B 1 88 ? 60.368 -20.607 60.665 1.00 28.63 88 GLY B CA 1
ATOM 3936 C C . GLY B 1 88 ? 59.980 -19.838 59.414 1.00 28.41 88 GLY B C 1
ATOM 3937 O O . GLY B 1 88 ? 60.687 -18.965 58.913 1.00 27.83 88 GLY B O 1
ATOM 3938 N N . TYR B 1 89 ? 58.813 -20.178 58.9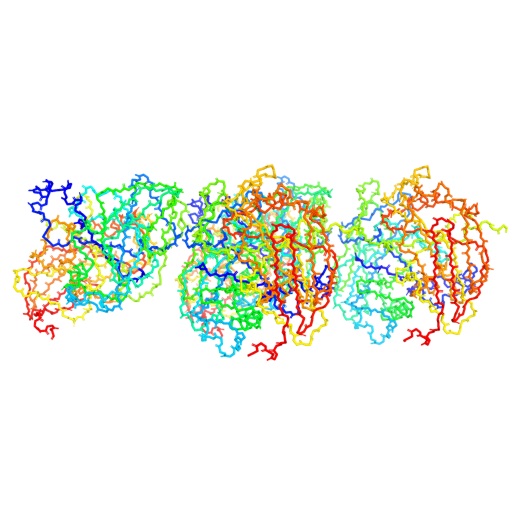22 1.00 28.39 89 TYR B N 1
ATOM 3939 C CA . TYR B 1 89 ? 58.236 -19.602 57.713 1.00 27.33 89 TYR B CA 1
ATOM 3940 C C . TYR B 1 89 ? 56.773 -19.206 57.927 1.00 27.20 89 TYR B C 1
ATOM 3941 O O . TYR B 1 89 ? 56.031 -19.807 58.701 1.00 28.47 89 TYR B O 1
ATOM 3950 N N . ALA B 1 90 ? 56.321 -18.229 57.168 1.00 27.23 90 ALA B N 1
ATOM 3951 C CA . ALA B 1 90 ? 54.926 -17.805 57.226 1.00 26.81 90 ALA B CA 1
ATOM 3952 C C . ALA B 1 90 ? 54.388 -17.550 55.834 1.00 26.53 90 ALA B C 1
ATOM 3953 O O . ALA B 1 90 ? 55.097 -17.071 54.930 1.00 27.78 90 ALA B O 1
ATOM 3955 N N . LEU B 1 91 ? 53.149 -17.940 55.633 1.00 25.85 91 LEU B N 1
ATOM 3956 C CA . LEU B 1 91 ? 52.505 -17.550 54.386 1.00 27.22 91 LEU B CA 1
ATOM 3957 C C . LEU B 1 91 ? 52.418 -16.048 54.287 1.00 27.08 91 LEU B C 1
ATOM 3958 O O . LEU B 1 91 ? 52.277 -15.330 55.243 1.00 27.52 91 LEU B O 1
ATOM 3963 N N . ALA B 1 92 ? 52.570 -15.515 53.084 1.00 25.85 92 ALA B N 1
ATOM 3964 C CA . ALA B 1 92 ? 52.477 -14.059 52.920 1.00 27.06 92 ALA B CA 1
ATOM 3965 C C . ALA B 1 92 ? 51.861 -13.731 51.612 1.00 26.38 92 ALA B C 1
ATOM 3966 O O . ALA B 1 92 ? 51.618 -14.604 50.899 1.00 27.01 92 ALA B O 1
ATOM 3968 N N . ASN B 1 93 ? 51.566 -12.466 51.374 1.00 27.79 93 ASN B N 1
ATOM 3969 C CA . ASN B 1 93 ? 50.932 -11.992 50.119 1.00 28.94 93 ASN B CA 1
ATOM 3970 C C . ASN B 1 93 ? 51.481 -10.603 49.685 1.00 29.92 93 ASN B C 1
ATOM 3971 O O . ASN B 1 93 ? 51.184 -9.527 50.303 1.00 28.65 93 ASN B O 1
ATOM 3976 N N . ASP B 1 94 ? 52.326 -10.622 48.660 1.00 28.58 94 ASP B N 1
ATOM 3977 C CA . ASP B 1 94 ? 52.904 -9.377 48.114 1.00 29.20 94 ASP B CA 1
ATOM 3978 C C . ASP B 1 94 ? 51.879 -8.761 47.165 1.00 29.90 94 ASP B C 1
ATOM 3979 O O . ASP B 1 94 ? 51.951 -8.930 45.935 1.00 27.35 94 ASP B O 1
ATOM 3984 N N . VAL B 1 95 ? 50.896 -8.131 47.754 1.00 30.83 95 VAL B N 1
ATOM 3985 C CA . VAL B 1 95 ? 49.827 -7.512 46.950 1.00 31.27 95 VAL B CA 1
ATOM 3986 C C . VAL B 1 95 ? 50.488 -6.365 46.216 1.00 30.67 95 VAL B C 1
ATOM 3987 O O . VAL B 1 95 ? 51.305 -5.633 46.779 1.00 29.28 95 VAL B O 1
ATOM 3991 N N . SER B 1 96 ? 50.155 -6.217 44.936 1.00 30.31 96 SER B N 1
ATOM 3992 C CA . SER B 1 96 ? 50.854 -5.303 44.066 1.00 29.79 96 SER B CA 1
ATOM 3993 C C . SER B 1 96 ? 50.005 -4.836 42.867 1.00 31.34 96 SER B C 1
ATOM 3994 O O . SER B 1 96 ? 49.221 -5.581 42.306 1.00 31.21 96 SER B O 1
ATOM 3997 N N . LEU B 1 97 ? 50.196 -3.594 42.477 1.00 32.13 97 LEU B N 1
ATOM 3998 C CA . LEU B 1 97 ? 49.836 -3.122 41.142 1.00 32.12 97 LEU B CA 1
ATOM 3999 C C . LEU B 1 97 ? 50.717 -3.839 40.121 1.00 32.64 97 LEU B C 1
ATOM 4000 O O . LEU B 1 97 ? 51.716 -4.475 40.513 1.00 32.90 97 LEU B O 1
ATOM 4005 N N . PRO B 1 98 ? 50.397 -3.827 38.797 1.00 32.64 98 PRO B N 1
ATOM 4006 C CA . PRO B 1 98 ? 51.201 -4.616 37.858 1.00 33.00 98 PRO B CA 1
ATOM 4007 C C . PRO B 1 98 ? 52.690 -4.303 37.808 1.00 33.25 98 PRO B C 1
ATOM 4008 O O . PRO B 1 98 ? 53.118 -3.138 37.968 1.00 33.15 98 PRO B O 1
ATOM 4012 N N . GLU B 1 99 ? 53.458 -5.373 37.634 1.00 34.16 99 GLU B N 1
ATOM 4013 C CA . GLU B 1 99 ? 54.915 -5.315 37.438 1.00 34.42 99 GLU B CA 1
ATOM 4014 C C . GLU B 1 99 ? 55.236 -5.020 35.977 1.00 36.28 99 GLU B C 1
ATOM 4015 O O . GLU B 1 99 ? 55.609 -5.910 35.212 1.00 37.53 99 GLU B O 1
ATOM 4021 N N . GLU B 1 100 ? 55.072 -3.758 35.592 1.00 37.62 100 GLU B N 1
ATOM 4022 C CA . GLU B 1 100 ? 55.272 -3.336 34.203 1.00 38.56 100 GLU B CA 1
ATOM 4023 C C . GLU B 1 100 ? 56.705 -2.849 34.012 1.00 37.90 100 GLU B C 1
ATOM 4024 O O . GLU B 1 100 ? 57.171 -2.763 32.875 1.00 39.26 100 GLU B O 1
ATOM 4034 N N . SER B 1 101 ? 57.423 -2.548 35.111 1.00 36.02 101 SER B N 1
ATOM 4035 C CA . SER B 1 101 ? 58.812 -2.113 35.014 1.00 34.62 101 SER B CA 1
ATOM 4036 C C . SER B 1 101 ? 59.577 -2.532 36.265 1.00 33.70 101 SER B C 1
ATOM 4037 O O . SER B 1 101 ? 59.040 -2.523 37.383 1.00 32.25 101 SER B O 1
ATOM 4040 N N . PHE B 1 102 ? 60.827 -2.907 36.052 1.00 32.82 102 PHE B N 1
ATOM 4041 C CA . PHE B 1 102 ? 61.736 -3.215 37.150 1.00 31.85 102 PHE B CA 1
ATOM 4042 C C . PHE B 1 102 ? 62.910 -2.242 37.226 1.00 31.80 102 PHE B C 1
ATOM 4043 O O . PHE B 1 102 ? 63.855 -2.471 37.959 1.00 30.45 102 PHE B O 1
ATOM 4051 N N . TYR B 1 103 ? 62.852 -1.139 36.485 1.00 32.92 103 TYR B N 1
ATOM 4052 C CA . TYR B 1 103 ? 63.933 -0.164 36.482 1.00 34.28 103 TYR B CA 1
ATOM 4053 C C . TYR B 1 103 ? 63.959 0.704 37.745 1.00 35.74 103 TYR B C 1
ATOM 4054 O O . TYR B 1 103 ? 64.955 0.699 38.509 1.00 35.90 103 TYR B O 1
ATOM 4063 N N . ARG B 1 104 ? 62.875 1.457 37.939 1.00 36.19 104 ARG B N 1
ATOM 4064 C CA . ARG B 1 104 ? 62.756 2.334 39.099 1.00 37.02 104 ARG B CA 1
ATOM 4065 C C . ARG B 1 104 ? 62.055 1.582 40.229 1.00 36.34 104 ARG B C 1
ATOM 4066 O O . ARG B 1 104 ? 61.288 0.669 39.984 1.00 33.83 104 ARG B O 1
ATOM 4074 N N . PRO B 1 105 ? 62.352 1.929 41.480 1.00 35.80 105 PRO B N 1
ATOM 4075 C CA . PRO B 1 105 ? 61.668 1.264 42.587 1.00 36.13 105 PRO B CA 1
ATOM 4076 C C . PRO B 1 105 ? 60.144 1.365 42.465 1.00 35.72 105 PRO B C 1
ATOM 4077 O O . PRO B 1 105 ? 59.586 2.393 42.032 1.00 35.72 105 PRO B O 1
ATOM 4081 N N . ALA B 1 106 ? 59.484 0.273 42.829 1.00 34.35 106 ALA B N 1
ATOM 4082 C CA . ALA B 1 106 ? 58.048 0.109 42.588 1.00 33.86 106 ALA B CA 1
ATOM 4083 C C . ALA B 1 106 ? 57.302 0.474 43.884 1.00 32.89 106 ALA B C 1
ATOM 4084 O O . ALA B 1 106 ? 56.677 -0.369 44.552 1.00 33.31 106 ALA B O 1
ATOM 4086 N N . ILE B 1 107 ? 57.370 1.747 44.243 1.00 32.52 107 ILE B N 1
ATOM 4087 C CA . ILE B 1 107 ? 56.829 2.220 45.507 1.00 31.68 107 ILE B CA 1
ATOM 4088 C C . ILE B 1 107 ? 55.300 2.285 45.449 1.00 31.54 107 ILE B C 1
ATOM 4089 O O . ILE B 1 107 ? 54.636 1.786 46.334 1.00 30.48 107 ILE B O 1
ATOM 4094 N N . LYS B 1 108 ? 54.746 2.898 44.410 1.00 30.94 108 LYS B N 1
ATOM 4095 C CA . LYS B 1 108 ? 53.293 2.978 44.274 1.00 31.55 108 LYS B CA 1
ATOM 4096 C C . LYS B 1 108 ? 52.684 1.618 44.081 1.00 30.64 108 LYS B C 1
ATOM 4097 O O . LYS B 1 108 ? 51.598 1.365 44.561 1.00 31.63 108 LYS B O 1
ATOM 4103 N N . ALA B 1 109 ? 53.409 0.712 43.440 1.00 31.56 109 ALA B N 1
ATOM 4104 C CA . ALA B 1 109 ? 52.869 -0.607 43.140 1.00 31.18 109 ALA B CA 1
ATOM 4105 C C . ALA B 1 109 ? 52.829 -1.486 44.353 1.00 31.47 109 ALA B C 1
ATOM 4106 O O . ALA B 1 109 ? 51.898 -2.303 44.511 1.00 30.66 109 ALA B O 1
ATOM 4108 N N . LYS B 1 110 ? 53.796 -1.330 45.260 1.00 31.17 110 LYS B N 1
ATOM 4109 C CA . LYS B 1 110 ? 53.953 -2.338 46.312 1.00 29.78 110 LYS B CA 1
ATOM 4110 C C . LYS B 1 110 ? 53.837 -1.843 47.743 1.00 29.70 110 LYS B C 1
ATOM 4111 O O . LYS B 1 110 ? 53.645 -2.659 48.627 1.00 28.73 110 LYS B O 1
ATOM 4117 N N . CYS B 1 111 ? 53.850 -0.530 47.949 1.00 27.89 111 CYS B N 1
ATOM 4118 C CA . CYS B 1 111 ? 53.954 0.046 49.302 1.00 28.54 111 CYS B CA 1
ATOM 4119 C C . CYS B 1 111 ? 52.646 0.705 49.823 1.00 29.33 111 CYS B C 1
ATOM 4120 O O . CYS B 1 111 ? 52.659 1.371 50.870 1.00 29.70 111 CYS B O 1
ATOM 4123 N N . ARG B 1 112 ? 51.531 0.436 49.154 1.00 30.07 112 ARG B N 1
ATOM 4124 C CA . ARG B 1 112 ? 50.198 0.864 49.576 1.00 31.92 112 ARG B CA 1
ATOM 4125 C C . ARG B 1 112 ? 49.753 0.210 50.852 1.00 32.79 112 ARG B C 1
ATOM 4126 O O . ARG B 1 112 ? 50.184 -0.909 51.175 1.00 31.63 112 ARG B O 1
ATOM 4134 N N . ASP B 1 113 ? 48.900 0.905 51.607 1.00 30.76 113 ASP B N 1
ATOM 4135 C CA . ASP B 1 113 ? 48.524 0.436 52.921 1.00 31.73 113 ASP B CA 1
ATOM 4136 C C . ASP B 1 113 ? 47.831 -0.895 52.746 1.00 31.45 113 ASP B C 1
ATOM 4137 O O . ASP B 1 113 ? 47.116 -1.086 51.763 1.00 31.16 113 ASP B O 1
ATOM 4142 N N . GLY B 1 114 ? 48.079 -1.787 53.704 1.00 30.31 114 GLY B N 1
ATOM 4143 C CA . GLY B 1 114 ? 47.569 -3.144 53.733 1.00 30.20 114 GLY B CA 1
ATOM 4144 C C . GLY B 1 114 ? 47.937 -4.063 52.586 1.00 29.28 114 GLY B C 1
ATOM 4145 O O . GLY B 1 114 ? 47.303 -5.103 52.414 1.00 29.64 114 GLY B O 1
ATOM 4146 N N . PHE B 1 115 ? 48.985 -3.699 51.837 1.00 30.00 115 PHE B N 1
ATOM 4147 C CA . PHE B 1 115 ? 49.509 -4.524 50.752 1.00 28.35 115 PHE B CA 1
ATOM 4148 C C . PHE B 1 115 ? 50.472 -5.672 51.142 1.00 27.88 115 PHE B C 1
ATOM 4149 O O . PHE B 1 115 ? 51.105 -6.260 50.272 1.00 29.03 115 PHE B O 1
ATOM 4157 N N . CYS B 1 116 ? 50.547 -6.052 52.414 1.00 27.24 116 CYS B N 1
ATOM 4158 C CA . CYS B 1 116 ? 51.439 -7.168 52.824 1.00 27.62 116 CYS B CA 1
ATOM 4159 C C . CYS B 1 116 ? 50.842 -7.987 53.976 1.00 26.49 116 CYS B C 1
ATOM 4160 O O . CYS B 1 116 ? 51.320 -7.933 55.112 1.00 27.45 116 CYS B O 1
ATOM 4163 N N . PRO B 1 117 ? 49.760 -8.728 53.693 1.00 28.04 117 PRO B N 1
ATOM 4164 C CA . PRO B 1 117 ? 49.293 -9.746 54.626 1.00 28.04 117 PRO B CA 1
ATOM 4165 C C . PRO B 1 117 ? 50.426 -10.730 54.950 1.00 28.82 117 PRO B C 1
ATOM 4166 O O . PRO B 1 117 ? 51.171 -11.148 54.056 1.00 28.32 117 PRO B O 1
ATOM 4170 N N . ILE B 1 118 ? 50.587 -11.051 56.227 1.00 29.27 118 ILE B N 1
ATOM 4171 C CA . ILE B 1 118 ? 51.479 -12.132 56.598 1.00 30.27 118 ILE B CA 1
ATOM 4172 C C . ILE B 1 118 ? 50.815 -12.953 57.698 1.00 30.07 118 ILE B C 1
ATOM 4173 O O . ILE B 1 118 ? 50.145 -12.425 58.573 1.00 31.50 118 ILE B O 1
ATOM 4178 N N . GLY B 1 119 ? 51.004 -14.259 57.613 1.00 29.53 119 GLY B N 1
ATOM 4179 C CA . GLY B 1 119 ? 50.278 -15.212 58.401 1.00 29.89 119 GLY B CA 1
ATOM 4180 C C . GLY B 1 119 ? 51.118 -15.619 59.578 1.00 30.46 119 GLY B C 1
ATOM 4181 O O . GLY B 1 119 ? 52.085 -14.968 59.927 1.00 29.60 119 GLY B O 1
ATOM 4182 N N . GLU B 1 120 ? 50.670 -16.698 60.205 1.00 30.59 120 GLU B N 1
ATOM 4183 C CA . GLU B 1 120 ? 51.299 -17.311 61.369 1.00 32.21 120 GLU B CA 1
ATOM 4184 C C . GLU B 1 120 ? 52.604 -18.002 60.976 1.00 32.36 120 GLU B C 1
ATOM 4185 O O . GLU B 1 120 ? 52.702 -18.617 59.916 1.00 32.96 120 GLU B O 1
ATOM 4191 N N . THR B 1 121 ? 53.612 -17.857 61.815 1.00 32.37 121 THR B N 1
ATOM 4192 C CA . THR B 1 121 ? 54.863 -18.551 61.667 1.00 32.62 121 THR B CA 1
ATOM 4193 C C . THR B 1 121 ? 54.761 -20.009 62.073 1.00 33.28 121 THR B C 1
ATOM 4194 O O . THR B 1 121 ? 54.128 -20.323 63.073 1.00 34.19 121 THR B O 1
ATOM 4198 N N . VAL B 1 122 ? 55.375 -20.874 61.280 1.00 33.76 122 VAL B N 1
ATOM 4199 C CA . VAL B 1 122 ? 55.484 -22.305 61.505 1.00 35.56 122 VAL B CA 1
ATOM 4200 C C . VAL B 1 122 ? 56.936 -22.748 61.357 1.00 36.15 122 VAL B C 1
ATOM 4201 O O . VAL B 1 122 ? 57.654 -22.332 60.434 1.00 33.92 122 VAL B O 1
ATOM 4205 N N . ALA B 1 123 ? 57.357 -23.638 62.234 1.00 38.35 123 ALA B N 1
ATOM 4206 C CA . ALA B 1 123 ? 58.747 -24.076 62.288 1.00 40.03 123 ALA B CA 1
ATOM 4207 C C . ALA B 1 123 ? 59.072 -25.254 61.370 1.00 41.29 123 ALA B C 1
ATOM 4208 O O . ALA B 1 123 ? 59.220 -26.361 61.839 1.00 43.81 123 ALA B O 1
ATOM 4210 N N . LEU B 1 124 ? 59.218 -25.025 60.081 1.00 41.44 124 LEU B N 1
ATOM 4211 C CA . LEU B 1 124 ? 59.594 -26.078 59.148 1.00 41.62 124 LEU B CA 1
ATOM 4212 C C . LEU B 1 124 ? 61.100 -26.134 58.956 1.00 41.72 124 LEU B C 1
ATOM 4213 O O . LEU B 1 124 ? 61.814 -25.148 59.180 1.00 43.93 124 LEU B O 1
ATOM 4218 N N . SER B 1 125 ? 61.594 -27.286 58.529 1.00 41.53 125 SER B N 1
ATOM 4219 C CA . SER B 1 125 ? 63.007 -27.504 58.258 1.00 42.26 125 SER B CA 1
ATOM 4220 C C . SER B 1 125 ? 63.459 -26.791 56.951 1.00 40.46 125 SER B C 1
ATOM 4221 O O . SER B 1 125 ? 64.563 -26.308 56.833 1.00 39.36 125 SER B O 1
ATOM 4224 N N . ASN B 1 126 ? 62.554 -26.762 55.975 1.00 39.22 126 ASN B N 1
ATOM 4225 C CA . ASN B 1 126 ? 62.777 -26.112 54.696 1.00 38.47 126 ASN B CA 1
ATOM 4226 C C . ASN B 1 126 ? 61.426 -25.884 54.023 1.00 37.32 126 ASN B C 1
ATOM 4227 O O . ASN B 1 126 ? 60.369 -26.391 54.484 1.00 35.71 126 ASN B O 1
ATOM 4232 N N . VAL B 1 127 ? 61.439 -25.087 52.960 1.00 36.66 127 VAL B N 1
ATOM 4233 C CA . VAL B 1 127 ? 60.253 -24.947 52.096 1.00 36.96 127 VAL B CA 1
ATOM 4234 C C . VAL B 1 127 ? 60.649 -25.343 50.664 1.00 37.02 127 VAL B C 1
ATOM 4235 O O . VAL B 1 127 ? 60.298 -24.692 49.696 1.00 38.32 127 VAL B O 1
ATOM 4239 N N . ASP B 1 128 ? 61.396 -26.442 50.537 1.00 37.93 128 ASP B N 1
ATOM 4240 C CA . ASP B 1 128 ? 61.791 -26.952 49.228 1.00 38.56 128 ASP B CA 1
ATOM 4241 C C . ASP B 1 128 ? 60.579 -27.582 48.577 1.00 38.31 128 ASP B C 1
ATOM 4242 O O . ASP B 1 128 ? 59.752 -28.244 49.255 1.00 38.63 128 ASP B O 1
ATOM 4247 N N . ASN B 1 129 ? 60.505 -27.451 47.264 1.00 37.95 129 ASN B N 1
ATOM 4248 C CA . ASN B 1 129 ? 59.466 -28.120 46.486 1.00 37.66 129 ASN B CA 1
ATOM 4249 C C . ASN B 1 129 ? 58.055 -27.878 46.984 1.00 36.21 129 ASN B C 1
ATOM 4250 O O . ASN B 1 129 ? 57.215 -28.761 46.874 1.00 35.60 129 ASN B O 1
ATOM 4255 N N . LEU B 1 130 ? 57.797 -26.685 47.523 1.00 34.02 130 LEU B N 1
ATOM 4256 C CA . LEU B 1 130 ? 56.513 -26.337 48.106 1.00 33.10 130 LEU B CA 1
ATOM 4257 C C . LEU B 1 130 ? 55.556 -25.682 47.123 1.00 32.83 130 LEU B C 1
ATOM 4258 O O . LEU B 1 130 ? 55.922 -24.689 46.472 1.00 31.21 130 LEU B O 1
ATOM 4263 N N . THR B 1 131 ? 54.336 -26.211 47.016 1.00 31.47 131 THR B N 1
ATOM 4264 C CA . THR B 1 131 ? 53.305 -25.579 46.185 1.00 30.90 131 THR B CA 1
ATOM 4265 C C . THR B 1 131 ? 52.519 -24.564 46.993 1.00 30.15 131 THR B C 1
ATOM 4266 O O . THR B 1 131 ? 51.940 -24.905 48.033 1.00 31.48 131 THR B O 1
ATOM 4270 N N . ILE B 1 132 ? 52.475 -23.335 46.501 1.00 30.20 132 ILE B N 1
ATOM 4271 C CA . ILE B 1 132 ? 51.807 -22.237 47.178 1.00 30.55 132 ILE B CA 1
ATOM 4272 C C . ILE B 1 132 ? 50.570 -21.941 46.359 1.00 30.52 132 ILE B C 1
ATOM 4273 O O . ILE B 1 132 ? 50.700 -21.585 45.187 1.00 29.89 132 ILE B O 1
ATOM 4278 N N . TYR B 1 133 ? 49.409 -22.130 46.983 1.00 30.97 133 TYR B N 1
ATOM 4279 C CA . TYR B 1 133 ? 48.093 -22.014 46.341 1.00 31.96 133 TYR B CA 1
ATOM 4280 C C . TYR B 1 133 ? 47.398 -20.712 46.664 1.00 31.73 133 TYR B C 1
ATOM 4281 O O . TYR B 1 133 ? 47.561 -20.186 47.737 1.00 31.33 133 TYR B O 1
ATOM 4290 N N . THR B 1 134 ? 46.629 -20.191 45.711 1.00 30.98 134 THR B N 1
ATOM 4291 C CA . THR B 1 134 ? 45.712 -19.105 45.978 1.00 31.70 134 THR B CA 1
ATOM 4292 C C . THR B 1 134 ? 44.290 -19.532 45.594 1.00 32.89 134 THR B C 1
ATOM 4293 O O . THR B 1 134 ? 44.096 -20.023 44.485 1.00 32.68 134 THR B O 1
ATOM 4297 N N . GLU B 1 135 ? 43.335 -19.267 46.481 1.00 33.48 135 GLU B N 1
ATOM 4298 C CA . GLU B 1 135 ? 41.888 -19.433 46.212 1.00 35.60 135 GLU B CA 1
ATOM 4299 C C . GLU B 1 135 ? 41.222 -18.090 46.321 1.00 36.48 135 GLU B C 1
ATOM 4300 O O . GLU B 1 135 ? 41.551 -17.275 47.202 1.00 36.37 135 GLU B O 1
ATOM 4306 N N . ILE B 1 136 ? 40.307 -17.818 45.398 1.00 37.59 136 ILE B N 1
ATOM 4307 C CA . ILE B 1 136 ? 39.497 -16.625 45.461 1.00 39.76 136 ILE B CA 1
ATOM 4308 C C . ILE B 1 136 ? 38.032 -17.079 45.718 1.00 41.66 136 ILE B C 1
ATOM 4309 O O . ILE B 1 136 ? 37.510 -17.917 44.997 1.00 42.92 136 ILE B O 1
ATOM 4314 N N . ASN B 1 137 ? 37.403 -16.570 46.766 1.00 43.09 137 ASN B N 1
ATOM 4315 C CA . ASN B 1 137 ? 36.026 -16.960 47.124 1.00 44.67 137 ASN B CA 1
ATOM 4316 C C . ASN B 1 137 ? 35.794 -18.478 47.155 1.00 45.18 137 ASN B C 1
ATOM 4317 O O . ASN B 1 137 ? 34.816 -19.003 46.606 1.00 45.53 137 ASN B O 1
ATOM 4322 N N . GLY B 1 138 ? 36.730 -19.176 47.776 1.00 45.84 138 GLY B N 1
ATOM 4323 C CA . GLY B 1 138 ? 36.693 -20.619 47.898 1.00 46.95 138 GLY B CA 1
ATOM 4324 C C . GLY B 1 138 ? 37.050 -21.397 46.632 1.00 47.38 138 GLY B C 1
ATOM 4325 O O . GLY B 1 138 ? 37.081 -22.620 46.673 1.00 49.27 138 GLY B O 1
ATOM 4326 N N . ARG B 1 139 ? 37.364 -20.719 45.528 1.00 47.76 139 ARG B N 1
ATOM 4327 C CA . ARG B 1 139 ? 37.699 -21.389 44.264 1.00 48.19 139 ARG B CA 1
ATOM 4328 C C . ARG B 1 139 ? 39.228 -21.365 43.988 1.00 47.72 139 ARG B C 1
ATOM 4329 O O . ARG B 1 139 ? 39.848 -20.306 44.069 1.00 46.62 139 ARG B O 1
ATOM 4337 N N . PRO B 1 140 ? 39.813 -22.493 43.575 1.00 46.77 140 PRO B N 1
ATOM 4338 C CA . PRO B 1 140 ? 41.216 -22.515 43.121 1.00 45.35 140 PRO B CA 1
ATOM 4339 C C . PRO B 1 140 ? 41.455 -21.485 42.031 1.00 43.75 140 PRO B C 1
ATOM 4340 O O . PRO B 1 140 ? 40.660 -21.330 41.100 1.00 43.74 140 PRO B O 1
ATOM 4344 N N . ALA B 1 141 ? 42.510 -20.706 42.199 1.00 40.36 141 ALA B N 1
ATOM 4345 C CA . ALA B 1 141 ? 42.776 -19.608 41.301 1.00 38.53 141 ALA B CA 1
ATOM 4346 C C . ALA B 1 141 ? 44.219 -19.614 40.845 1.00 38.06 141 ALA B C 1
ATOM 4347 O O . ALA B 1 141 ? 44.472 -19.248 39.741 1.00 36.06 141 ALA B O 1
ATOM 4349 N N . ASP B 1 142 ? 45.169 -19.973 41.720 1.00 36.38 142 ASP B N 1
ATOM 4350 C CA . ASP B 1 142 ? 46.580 -20.027 41.311 1.00 35.64 142 ASP B CA 1
ATOM 4351 C C . ASP B 1 142 ? 47.355 -21.077 42.129 1.00 35.30 142 ASP B C 1
ATOM 4352 O O . ASP B 1 142 ? 46.961 -21.434 43.212 1.00 33.79 142 ASP B O 1
ATOM 4357 N N . HIS B 1 143 ? 48.431 -21.588 41.570 1.00 35.27 143 HIS B N 1
ATOM 4358 C CA . HIS B 1 143 ? 49.442 -22.294 42.351 1.00 34.59 143 HIS B CA 1
ATOM 4359 C C . HIS B 1 143 ? 50.789 -22.142 41.628 1.00 33.59 143 HIS B C 1
ATOM 4360 O O . HIS B 1 143 ? 50.866 -21.963 40.389 1.00 33.08 143 HIS B O 1
ATOM 4367 N N . TRP B 1 144 ? 51.854 -22.117 42.422 1.00 31.90 144 TRP B N 1
ATOM 4368 C CA . TRP B 1 144 ? 53.190 -22.163 41.910 1.00 31.48 144 TRP B CA 1
ATOM 4369 C C . TRP B 1 144 ? 54.088 -22.887 42.906 1.00 31.31 144 TRP B C 1
ATOM 4370 O O . TRP B 1 144 ? 53.658 -23.151 44.037 1.00 32.19 144 TRP B O 1
ATOM 4381 N N . ASN B 1 145 ? 55.276 -23.278 42.464 1.00 30.10 145 ASN B N 1
ATOM 4382 C CA . ASN B 1 145 ? 56.205 -24.076 43.268 1.00 29.80 145 ASN B CA 1
ATOM 4383 C C . ASN B 1 145 ? 57.559 -23.412 43.570 1.00 29.87 145 ASN B C 1
ATOM 4384 O O . ASN B 1 145 ? 58.225 -22.879 42.681 1.00 28.93 145 ASN B O 1
ATOM 4389 N N . THR B 1 146 ? 58.033 -23.551 44.810 1.00 29.60 146 THR B N 1
ATOM 4390 C CA . THR B 1 146 ? 59.311 -22.945 45.180 1.00 29.99 146 THR B CA 1
ATOM 4391 C C . THR B 1 146 ? 60.510 -23.528 44.474 1.00 30.16 146 THR B C 1
ATOM 4392 O O . THR B 1 146 ? 61.564 -22.904 44.473 1.00 29.07 146 THR B O 1
ATOM 4396 N N . ALA B 1 147 ? 60.377 -24.722 43.890 1.00 30.63 147 ALA B N 1
ATOM 4397 C CA . ALA B 1 147 ? 61.471 -25.336 43.126 1.00 30.60 147 ALA B CA 1
ATOM 4398 C C . ALA B 1 147 ? 61.832 -24.522 41.921 1.00 30.92 147 ALA B C 1
ATOM 4399 O O . ALA B 1 147 ? 62.935 -24.664 41.435 1.00 30.20 147 ALA B O 1
ATOM 4401 N N . ASP B 1 148 ? 60.919 -23.666 41.460 1.00 30.33 148 ASP B N 1
ATOM 4402 C CA . ASP B 1 148 ? 61.150 -22.795 40.318 1.00 30.36 148 ASP B CA 1
ATOM 4403 C C . ASP B 1 148 ? 61.784 -21.450 40.699 1.00 29.71 148 ASP B C 1
ATOM 4404 O O . ASP B 1 148 ? 62.001 -20.619 39.863 1.00 30.66 148 ASP B O 1
ATOM 4409 N N . LEU B 1 149 ? 62.098 -21.223 41.975 1.00 28.37 149 LEU B N 1
ATOM 4410 C CA . LEU B 1 149 ? 62.844 -20.040 42.339 1.00 27.31 149 LEU B CA 1
ATOM 4411 C C . LEU B 1 149 ? 64.345 -20.228 42.062 1.00 27.37 149 LEU B C 1
ATOM 4412 O O . LEU B 1 149 ? 64.904 -21.308 42.250 1.00 29.15 149 LEU B O 1
ATOM 4417 N N . GLN B 1 150 ? 64.979 -19.161 41.631 1.00 28.65 150 GLN B N 1
ATOM 4418 C CA . GLN B 1 150 ? 66.402 -19.127 41.312 1.00 29.19 150 GLN B CA 1
ATOM 4419 C C . GLN B 1 150 ? 67.232 -19.308 42.577 1.00 29.16 150 GLN B C 1
ATOM 4420 O O . GLN B 1 150 ? 68.120 -20.172 42.651 1.00 29.40 150 GLN B O 1
ATOM 4426 N N . ARG B 1 151 ? 66.895 -18.510 43.572 1.00 29.17 151 ARG B N 1
ATOM 4427 C CA . ARG B 1 151 ? 67.565 -18.565 44.899 1.00 27.68 151 ARG B CA 1
ATOM 4428 C C . ARG B 1 151 ? 66.582 -19.131 45.898 1.00 28.79 151 ARG B C 1
ATOM 4429 O O . ARG B 1 151 ? 65.446 -18.668 45.985 1.00 28.94 151 ARG B O 1
ATOM 4437 N N . ASN B 1 152 ? 67.026 -20.116 46.675 1.00 27.05 152 ASN B N 1
ATOM 4438 C CA . ASN B 1 152 ? 66.214 -20.661 47.771 1.00 27.46 152 ASN B CA 1
ATOM 4439 C C . ASN B 1 152 ? 66.375 -19.830 49.020 1.00 27.36 152 ASN B C 1
ATOM 4440 O O . ASN B 1 152 ? 67.111 -18.852 49.022 1.00 26.69 152 ASN B O 1
ATOM 4445 N N . ALA B 1 153 ? 65.673 -20.232 50.079 1.00 28.65 153 ALA B N 1
ATOM 4446 C CA . ALA B 1 153 ? 65.545 -19.409 51.253 1.00 28.82 153 ALA B CA 1
ATOM 4447 C C . ALA B 1 153 ? 66.952 -19.198 51.898 1.00 28.96 153 ALA B C 1
ATOM 4448 O O . ALA B 1 153 ? 67.319 -18.088 52.265 1.00 27.53 153 ALA B O 1
ATOM 4450 N N . ALA B 1 154 ? 67.732 -20.278 52.011 1.00 27.82 154 ALA B N 1
ATOM 4451 C CA . ALA B 1 154 ? 69.102 -20.176 52.515 1.00 28.20 154 ALA B CA 1
ATOM 4452 C C . ALA B 1 154 ? 69.967 -19.236 51.629 1.00 27.03 154 ALA B C 1
ATOM 4453 O O . ALA B 1 154 ? 70.692 -18.352 52.132 1.00 27.90 154 ALA B O 1
ATOM 4455 N N . GLN B 1 155 ? 69.852 -19.372 50.293 1.00 26.19 155 GLN B N 1
ATOM 4456 C CA . GLN B 1 155 ? 70.624 -18.510 49.412 1.00 26.17 155 GLN B CA 1
ATOM 4457 C C . GLN B 1 155 ? 70.236 -17.025 49.562 1.00 26.19 155 GLN B C 1
ATOM 4458 O O . GLN B 1 155 ? 71.082 -16.154 49.610 1.00 25.24 155 GLN B O 1
ATOM 4464 N N . LEU B 1 156 ? 68.939 -16.751 49.688 1.00 26.71 156 LEU B N 1
ATOM 4465 C CA . LEU B 1 156 ? 68.480 -15.384 49.920 1.00 26.83 156 LEU B CA 1
ATOM 4466 C C . LEU B 1 156 ? 68.979 -14.777 51.243 1.00 26.03 156 LEU B C 1
ATOM 4467 O O . LEU B 1 156 ? 69.424 -13.657 51.290 1.00 26.00 156 LEU B O 1
ATOM 4472 N N . LEU B 1 157 ? 68.888 -15.554 52.305 1.00 27.52 157 LEU B N 1
ATOM 4473 C CA . LEU B 1 157 ? 69.319 -15.071 53.594 1.00 27.24 157 LEU B CA 1
ATOM 4474 C C . LEU B 1 157 ? 70.839 -14.754 53.558 1.00 26.08 157 LEU B C 1
ATOM 4475 O O . LEU B 1 157 ? 71.251 -13.701 54.028 1.00 25.94 157 LEU B O 1
ATOM 4480 N N . SER B 1 158 ? 71.648 -15.635 52.969 1.00 26.65 158 SER B N 1
ATOM 4481 C CA . SER B 1 158 ? 73.079 -15.400 52.838 1.00 27.02 158 SER B CA 1
ATOM 4482 C C . SER B 1 158 ? 73.325 -14.184 51.939 1.00 27.19 158 SER B C 1
ATOM 4483 O O . SER B 1 158 ? 74.139 -13.330 52.304 1.00 25.69 158 SER B O 1
ATOM 4486 N N . ALA B 1 159 ? 72.637 -14.073 50.781 1.00 26.12 159 ALA B N 1
ATOM 4487 C CA . ALA B 1 159 ? 72.878 -12.986 49.872 1.00 25.75 159 ALA B CA 1
ATOM 4488 C C . ALA B 1 159 ? 72.539 -11.601 50.407 1.00 26.97 159 ALA B C 1
ATOM 4489 O O . ALA B 1 159 ? 73.261 -10.651 50.156 1.00 27.07 159 ALA B O 1
ATOM 4491 N N . LEU B 1 160 ? 71.441 -11.473 51.156 1.00 28.14 160 LEU B N 1
ATOM 4492 C CA . LEU B 1 160 ? 71.059 -10.195 51.801 1.00 27.94 160 LEU B CA 1
ATOM 4493 C C . LEU B 1 160 ? 71.911 -9.842 53.011 1.00 25.96 160 LEU B C 1
ATOM 4494 O O . LEU B 1 160 ? 72.449 -8.737 53.066 1.00 26.85 160 LEU B O 1
ATOM 4499 N N . SER B 1 161 ? 72.161 -10.803 53.911 1.00 25.99 161 SER B N 1
ATOM 4500 C CA . SER B 1 161 ? 72.901 -10.561 55.167 1.00 25.53 161 SER B CA 1
ATOM 4501 C C . SER B 1 161 ? 74.346 -10.297 54.875 1.00 25.94 161 SER B C 1
ATOM 4502 O O . SER B 1 161 ? 75.095 -9.862 55.716 1.00 24.74 161 SER B O 1
ATOM 4505 N N . GLU B 1 162 ? 74.765 -10.584 53.644 1.00 26.71 162 GLU B N 1
ATOM 4506 C CA . GLU B 1 162 ? 76.168 -10.362 53.231 1.00 27.39 162 GLU B CA 1
ATOM 4507 C C . GLU B 1 162 ? 76.528 -8.874 53.410 1.00 27.83 162 GLU B C 1
ATOM 4508 O O . GLU B 1 162 ? 77.671 -8.545 53.785 1.00 28.42 162 GLU B O 1
ATOM 4514 N N . PHE B 1 163 ? 75.540 -7.999 53.165 1.00 27.78 163 PHE B N 1
ATOM 4515 C CA . PHE B 1 163 ? 75.677 -6.536 53.300 1.00 27.25 163 PHE B CA 1
ATOM 4516 C C . PHE B 1 163 ? 74.669 -5.850 54.257 1.00 26.46 163 PHE B C 1
ATOM 4517 O O . PHE B 1 163 ? 74.926 -4.738 54.704 1.00 24.89 163 PHE B O 1
ATOM 4525 N N . ALA B 1 164 ? 73.528 -6.505 54.508 1.00 26.88 164 ALA B N 1
ATOM 4526 C CA . ALA B 1 164 ? 72.465 -5.940 55.368 1.00 27.82 164 ALA B CA 1
ATOM 4527 C C . ALA B 1 164 ? 72.145 -6.889 56.493 1.00 28.53 164 ALA B C 1
ATOM 4528 O O . ALA B 1 164 ? 71.600 -7.981 56.285 1.00 29.82 164 ALA B O 1
ATOM 4530 N N . THR B 1 165 ? 72.443 -6.505 57.726 1.00 28.55 165 THR B N 1
ATOM 4531 C CA . THR B 1 165 ? 72.128 -7.351 58.856 1.00 29.28 165 THR B CA 1
ATOM 4532 C C . THR B 1 165 ? 70.607 -7.488 59.067 1.00 29.52 165 THR B C 1
ATOM 4533 O O . THR B 1 165 ? 69.861 -6.467 59.080 1.00 30.17 165 THR B O 1
ATOM 4537 N N . LEU B 1 166 ? 70.141 -8.728 59.240 1.00 28.87 166 LEU B N 1
ATOM 4538 C CA . LEU B 1 166 ? 68.742 -8.985 59.679 1.00 28.55 166 LEU B CA 1
ATOM 4539 C C . LEU B 1 166 ? 68.670 -9.255 61.165 1.00 27.97 166 LEU B C 1
ATOM 4540 O O . LEU B 1 166 ? 69.517 -9.926 61.701 1.00 27.64 166 LEU B O 1
ATOM 4545 N N . ASN B 1 167 ? 67.662 -8.701 61.828 1.00 29.06 167 ASN B N 1
ATOM 4546 C CA . ASN B 1 167 ? 67.461 -8.889 63.269 1.00 29.39 167 ASN B CA 1
ATOM 4547 C C . ASN B 1 167 ? 66.389 -9.960 63.472 1.00 31.12 167 ASN B C 1
ATOM 4548 O O . ASN B 1 167 ? 65.591 -10.248 62.524 1.00 28.99 167 ASN B O 1
ATOM 4553 N N . PRO B 1 168 ? 66.283 -10.554 64.662 1.00 30.58 168 PRO B N 1
ATOM 4554 C CA . PRO B 1 168 ? 65.182 -11.476 64.928 1.00 31.35 168 PRO B CA 1
ATOM 4555 C C . PRO B 1 168 ? 63.852 -10.843 64.660 1.00 30.85 168 PRO B C 1
ATOM 4556 O O . PRO B 1 168 ? 63.615 -9.668 64.999 1.00 29.70 168 PRO B O 1
ATOM 4560 N N . GLY B 1 169 ? 62.983 -11.588 63.974 1.00 29.62 169 GLY B N 1
ATOM 4561 C CA . GLY B 1 169 ? 61.708 -11.041 63.608 1.00 30.91 169 GLY B CA 1
ATOM 4562 C C . GLY B 1 169 ? 61.609 -10.488 62.189 1.00 31.45 169 GLY B C 1
ATOM 4563 O O . GLY B 1 169 ? 60.515 -10.350 61.614 1.00 33.23 169 GLY B O 1
ATOM 4564 N N . ASP B 1 170 ? 62.741 -10.097 61.629 1.00 29.87 170 ASP B N 1
ATOM 4565 C CA . ASP B 1 170 ? 62.730 -9.637 60.255 1.00 28.96 170 ASP B CA 1
ATOM 4566 C C . ASP B 1 170 ? 62.325 -10.798 59.362 1.00 27.86 170 ASP B C 1
ATOM 4567 O O . ASP B 1 170 ? 62.462 -11.945 59.714 1.00 27.06 170 ASP B O 1
ATOM 4572 N N . ALA B 1 171 ? 61.901 -10.485 58.142 1.00 25.92 171 ALA B N 1
ATOM 4573 C CA . ALA B 1 171 ? 61.411 -11.494 57.222 1.00 25.47 171 ALA B CA 1
ATOM 4574 C C . ALA B 1 171 ? 61.961 -11.215 55.826 1.00 25.45 171 ALA B C 1
ATOM 4575 O O . ALA B 1 171 ? 62.340 -10.085 55.525 1.00 26.81 171 ALA B O 1
ATOM 4577 N N . ILE B 1 172 ? 62.009 -12.253 55.031 1.00 24.53 172 ILE B N 1
ATOM 4578 C CA . ILE B 1 172 ? 62.293 -12.180 53.584 1.00 26.16 172 ILE B CA 1
ATOM 4579 C C . ILE B 1 172 ? 61.239 -12.996 52.798 1.00 24.85 172 ILE B C 1
ATOM 4580 O O . ILE B 1 172 ? 61.148 -14.210 52.949 1.00 24.37 172 ILE B O 1
ATOM 4585 N N . LEU B 1 173 ? 60.475 -12.331 51.943 1.00 26.30 173 LEU B N 1
ATOM 4586 C CA . LEU B 1 173 ? 59.539 -12.995 51.067 1.00 26.27 173 LEU B CA 1
ATOM 4587 C C . LEU B 1 173 ? 60.404 -13.585 49.927 1.00 26.65 173 LEU B C 1
ATOM 4588 O O . LEU B 1 173 ? 61.321 -12.926 49.389 1.00 27.43 173 LEU B O 1
ATOM 4593 N N . LEU B 1 174 ? 60.081 -14.795 49.543 1.00 25.67 174 LEU B N 1
ATOM 4594 C CA . LEU B 1 174 ? 60.968 -15.670 48.796 1.00 27.13 174 LEU B CA 1
ATOM 4595 C C . LEU B 1 174 ? 60.777 -15.470 47.315 1.00 26.38 174 LEU B C 1
ATOM 4596 O O . LEU B 1 174 ? 61.518 -16.011 46.523 1.00 28.79 174 LEU B O 1
ATOM 4601 N N . GLY B 1 175 ? 59.741 -14.726 46.942 1.00 27.38 175 GLY B N 1
ATOM 4602 C CA . GLY B 1 175 ? 59.521 -14.432 45.516 1.00 27.20 175 GLY B CA 1
ATOM 4603 C C . GLY B 1 175 ? 58.105 -14.747 45.016 1.00 27.63 175 GLY B C 1
ATOM 4604 O O . GLY B 1 175 ? 57.275 -15.316 45.739 1.00 28.83 175 GLY B O 1
ATOM 4605 N N . THR B 1 176 ? 57.827 -14.353 43.776 1.00 28.35 176 THR B N 1
ATOM 4606 C CA . THR B 1 176 ? 56.511 -14.552 43.184 1.00 27.57 176 THR B CA 1
ATOM 4607 C C . THR B 1 176 ? 56.703 -14.769 41.689 1.00 27.69 176 THR B C 1
ATOM 4608 O O . THR B 1 176 ? 57.648 -14.233 41.104 1.00 29.10 176 THR B O 1
ATOM 4612 N N . PRO B 1 177 ? 55.825 -15.552 41.094 1.00 27.86 177 PRO B N 1
ATOM 4613 C CA . PRO B 1 177 ? 55.914 -15.827 39.636 1.00 28.59 177 PRO B CA 1
ATOM 4614 C C . PRO B 1 177 ? 55.416 -14.667 38.770 1.00 29.74 177 PRO B C 1
ATOM 4615 O O . PRO B 1 177 ? 54.858 -13.695 39.244 1.00 29.77 177 PRO B O 1
ATOM 4619 N N . GLN B 1 178 ? 55.611 -14.810 37.456 1.00 30.69 178 GLN B N 1
ATOM 4620 C CA . GLN B 1 178 ? 55.191 -13.794 36.483 1.00 32.35 178 GLN B CA 1
ATOM 4621 C C . GLN B 1 178 ? 53.694 -13.678 36.453 1.00 32.66 178 GLN B C 1
ATOM 4622 O O . GLN B 1 178 ? 53.156 -12.563 36.419 1.00 33.77 178 GLN B O 1
ATOM 4628 N N . ALA B 1 179 ? 53.019 -14.820 36.463 1.00 33.71 179 ALA B N 1
ATOM 4629 C CA . ALA B 1 179 ? 51.557 -14.854 36.346 1.00 34.01 179 ALA B CA 1
ATOM 4630 C C . ALA B 1 179 ? 50.923 -14.702 37.704 1.00 34.11 179 ALA B C 1
ATOM 4631 O O . ALA B 1 179 ? 51.183 -15.488 38.627 1.00 34.26 179 ALA B O 1
ATOM 4633 N N . ARG B 1 180 ? 50.090 -13.674 37.803 1.00 33.79 180 ARG B N 1
ATOM 4634 C CA . ARG B 1 180 ? 49.359 -13.377 39.015 1.00 34.08 180 ARG B CA 1
ATOM 4635 C C . ARG B 1 180 ? 47.852 -13.324 38.787 1.00 35.05 180 ARG B C 1
ATOM 4636 O O . ARG B 1 180 ? 47.372 -13.083 37.674 1.00 34.27 180 ARG B O 1
ATOM 4644 N N . VAL B 1 181 ? 47.111 -13.549 39.839 1.00 34.76 181 VAL B N 1
ATOM 4645 C CA . VAL B 1 181 ? 45.663 -13.391 39.724 1.00 36.69 181 VAL B CA 1
ATOM 4646 C C . VAL B 1 181 ? 45.156 -12.034 40.206 1.00 36.63 181 VAL B C 1
ATOM 4647 O O . VAL B 1 181 ? 45.556 -11.521 41.241 1.00 36.90 181 VAL B O 1
ATOM 4651 N N . GLU B 1 182 ? 44.264 -11.459 39.425 1.00 35.98 182 GLU B N 1
ATOM 4652 C CA . GLU B 1 182 ? 43.668 -10.186 39.767 1.00 36.49 182 GLU B CA 1
ATOM 4653 C C . GLU B 1 182 ? 42.638 -10.315 40.895 1.00 36.14 182 GLU B C 1
ATOM 4654 O O . GLU B 1 182 ? 41.901 -11.314 40.976 1.00 35.86 182 GLU B O 1
ATOM 4660 N N . ILE B 1 183 ? 42.632 -9.314 41.789 1.00 36.30 183 ILE B N 1
ATOM 4661 C CA . ILE B 1 183 ? 41.647 -9.205 42.847 1.00 35.84 183 ILE B CA 1
ATOM 4662 C C . ILE B 1 183 ? 40.858 -7.865 42.765 1.00 36.87 183 ILE B C 1
ATOM 4663 O O . ILE B 1 183 ? 41.338 -6.852 42.195 1.00 35.48 183 ILE B O 1
ATOM 4668 N N . GLN B 1 184 ? 39.660 -7.873 43.345 1.00 38.36 184 GLN B N 1
ATOM 4669 C CA . GLN B 1 184 ? 38.725 -6.728 43.297 1.00 39.87 184 GLN B CA 1
ATOM 4670 C C . GLN B 1 184 ? 37.927 -6.707 44.609 1.00 39.06 184 GLN B C 1
ATOM 4671 O O . GLN B 1 184 ? 37.895 -7.691 45.351 1.00 39.40 184 GLN B O 1
ATOM 4681 N N . PRO B 1 185 ? 37.319 -5.573 44.951 1.00 39.77 185 PRO B N 1
ATOM 4682 C CA . PRO B 1 185 ? 36.484 -5.497 46.161 1.00 39.54 185 PRO B CA 1
ATOM 4683 C C . PRO B 1 185 ? 35.470 -6.634 46.214 1.00 39.75 185 PRO B C 1
ATOM 4684 O O . PRO B 1 185 ? 34.889 -6.993 45.184 1.00 39.96 185 PRO B O 1
ATOM 4688 N N . GLY B 1 186 ? 35.341 -7.240 47.386 1.00 39.30 186 GLY B N 1
ATOM 4689 C CA . GLY B 1 186 ? 34.435 -8.350 47.627 1.00 39.34 186 GLY B CA 1
ATOM 4690 C C . GLY B 1 186 ? 35.098 -9.695 47.617 1.00 38.64 186 GLY B C 1
ATOM 4691 O O . GLY B 1 186 ? 34.542 -10.695 48.107 1.00 38.30 186 GLY B O 1
ATOM 4692 N N . ASP B 1 187 ? 36.312 -9.726 47.068 1.00 37.97 187 ASP B N 1
ATOM 4693 C CA . ASP B 1 187 ? 37.070 -10.954 46.925 1.00 38.45 187 ASP B CA 1
ATOM 4694 C C . ASP B 1 187 ? 37.636 -11.367 48.258 1.00 38.99 187 ASP B C 1
ATOM 4695 O O . ASP B 1 187 ? 38.040 -10.506 49.059 1.00 39.60 187 ASP B O 1
ATOM 4700 N N . ARG B 1 188 ? 37.640 -12.672 48.487 1.00 38.46 188 ARG B N 1
ATOM 4701 C CA . ARG B 1 188 ? 38.277 -13.276 49.670 1.00 38.73 188 ARG B CA 1
ATOM 4702 C C . ARG B 1 188 ? 39.480 -14.067 49.189 1.00 37.60 188 ARG B C 1
ATOM 4703 O O . ARG B 1 188 ? 39.331 -15.101 48.553 1.00 36.84 188 ARG B O 1
ATOM 4711 N N . VAL B 1 189 ? 40.673 -13.569 49.503 1.00 35.51 189 VAL B N 1
ATOM 4712 C CA . VAL B 1 189 ? 41.902 -14.105 48.954 1.00 34.74 189 VAL B CA 1
ATOM 4713 C C . VAL B 1 189 ? 42.617 -14.961 49.992 1.00 34.19 189 VAL B C 1
ATOM 4714 O O . VAL B 1 189 ? 43.063 -14.464 51.040 1.00 34.30 189 VAL B O 1
ATOM 4718 N N . ARG B 1 190 ? 42.705 -16.238 49.682 1.00 34.40 190 ARG B N 1
ATOM 4719 C CA . ARG B 1 190 ? 43.179 -17.249 50.613 1.00 34.80 190 ARG B CA 1
ATOM 4720 C C . ARG B 1 190 ? 44.457 -17.822 50.036 1.00 35.31 190 ARG B C 1
ATOM 4721 O O . ARG B 1 190 ? 44.519 -18.197 48.864 1.00 35.45 190 ARG B O 1
ATOM 4729 N N . VAL B 1 191 ? 45.477 -17.873 50.874 1.00 34.23 191 VAL B N 1
ATOM 4730 C CA . VAL B 1 191 ? 46.740 -18.519 50.548 1.00 34.06 191 VAL B CA 1
ATOM 4731 C C . VAL B 1 191 ? 46.892 -19.788 51.339 1.00 33.13 191 VAL B C 1
ATOM 4732 O O . VAL B 1 191 ? 46.606 -19.819 52.534 1.00 33.12 191 VAL B O 1
ATOM 4736 N N . LEU B 1 192 ? 47.335 -20.835 50.689 1.00 32.92 192 LEU B N 1
ATOM 4737 C CA . LEU B 1 192 ? 47.509 -22.140 51.316 1.00 33.76 192 LEU B CA 1
ATOM 4738 C C . LEU B 1 192 ? 48.800 -22.814 50.886 1.00 32.08 192 LEU B C 1
ATOM 4739 O O . LEU B 1 192 ? 49.227 -22.682 49.714 1.00 31.03 192 LEU B O 1
ATOM 4744 N N . ALA B 1 193 ? 49.428 -23.528 51.815 1.00 31.76 193 ALA B N 1
ATOM 4745 C CA . ALA B 1 193 ? 50.483 -24.437 51.482 1.00 32.08 193 ALA B CA 1
ATOM 4746 C C . ALA B 1 193 ? 50.603 -25.561 52.497 1.00 33.67 193 ALA B C 1
ATOM 4747 O O . ALA B 1 193 ? 50.334 -25.364 53.676 1.00 33.55 193 ALA B O 1
ATOM 4749 N N . GLU B 1 194 ? 51.072 -26.723 52.048 1.00 35.74 194 GLU B N 1
ATOM 4750 C CA . GLU B 1 194 ? 51.212 -27.885 52.919 1.00 37.10 194 GLU B CA 1
ATOM 4751 C C . GLU B 1 194 ? 52.064 -27.502 54.124 1.00 36.23 194 GLU B C 1
ATOM 4752 O O . GLU B 1 194 ? 53.172 -26.976 53.971 1.00 35.79 194 GLU B O 1
ATOM 4762 N N . GLY B 1 195 ? 51.545 -27.772 55.317 1.00 35.81 195 GLY B N 1
ATOM 4763 C CA . GLY B 1 195 ? 52.255 -27.512 56.579 1.00 36.33 195 GLY B CA 1
ATOM 4764 C C . GLY B 1 195 ? 52.032 -26.144 57.218 1.00 35.83 195 GLY B C 1
ATOM 4765 O O . GLY B 1 195 ? 52.441 -25.924 58.357 1.00 36.06 195 GLY B O 1
ATOM 4766 N N . PHE B 1 196 ? 51.327 -25.253 56.529 1.00 35.84 196 PHE B N 1
ATOM 4767 C CA . PHE B 1 196 ? 51.027 -23.874 57.013 1.00 36.45 196 PHE B CA 1
ATOM 4768 C C . PHE B 1 196 ? 49.595 -23.652 57.448 1.00 36.67 196 PHE B C 1
ATOM 4769 O O . PHE B 1 196 ? 48.693 -24.170 56.835 1.00 37.10 196 PHE B O 1
ATOM 4777 N N . PRO B 1 197 ? 49.316 -22.835 58.461 1.00 38.71 197 PRO B N 1
ATOM 4778 C CA . PRO B 1 197 ? 47.938 -22.371 58.605 1.00 38.64 197 PRO B CA 1
ATOM 4779 C C . PRO B 1 197 ? 47.608 -21.421 57.486 1.00 37.82 197 PRO B C 1
ATOM 4780 O O . PRO B 1 197 ? 48.473 -20.578 57.166 1.00 37.95 197 PRO B O 1
ATOM 4784 N N . PRO B 1 198 ? 46.479 -21.617 56.834 1.00 36.87 198 PRO B N 1
ATOM 4785 C CA . PRO B 1 198 ? 46.077 -20.758 55.724 1.00 36.70 198 PRO B CA 1
ATOM 4786 C C . PRO B 1 198 ? 46.031 -19.295 56.162 1.00 36.11 198 PRO B C 1
ATOM 4787 O O . PRO B 1 198 ? 45.816 -19.002 57.347 1.00 35.76 198 PRO B O 1
ATOM 4791 N N . LEU B 1 199 ? 46.210 -18.411 55.197 1.00 35.00 199 LEU B N 1
ATOM 4792 C CA . LEU B 1 199 ? 46.156 -16.977 55.412 1.00 33.96 199 LEU B CA 1
ATOM 4793 C C . LEU B 1 199 ? 45.053 -16.506 54.540 1.00 34.17 199 LEU B C 1
ATOM 4794 O O . LEU B 1 199 ? 45.049 -16.786 53.345 1.00 36.22 199 LEU B O 1
ATOM 4799 N N . GLU B 1 200 ? 44.123 -15.754 55.077 1.00 33.00 200 GLU B N 1
ATOM 4800 C CA . GLU B 1 200 ? 43.027 -15.286 54.264 1.00 33.75 200 GLU B CA 1
ATOM 4801 C C . GLU B 1 200 ? 42.713 -13.851 54.577 1.00 31.78 200 GLU B C 1
ATOM 4802 O O . GLU B 1 200 ? 42.645 -13.502 55.724 1.00 32.27 200 GLU B O 1
ATOM 4808 N N . ASN B 1 201 ? 42.440 -13.037 53.556 1.00 31.57 201 ASN B N 1
ATOM 4809 C CA . ASN B 1 201 ? 42.133 -11.610 53.727 1.00 31.70 201 ASN B CA 1
ATOM 4810 C C . ASN B 1 201 ? 41.023 -11.185 52.761 1.00 33.31 201 ASN B C 1
ATOM 4811 O O . ASN B 1 201 ? 41.131 -11.533 51.580 1.00 32.61 201 ASN B O 1
ATOM 4816 N N . PRO B 1 202 ? 40.047 -10.405 53.236 1.00 35.84 202 PRO B N 1
ATOM 4817 C CA . PRO B 1 202 ? 39.046 -9.775 52.353 1.00 37.05 202 PRO B CA 1
ATOM 4818 C C . PRO B 1 202 ? 39.598 -8.530 51.649 1.00 38.21 202 PRO B C 1
ATOM 4819 O O . PRO B 1 202 ? 40.339 -7.734 52.218 1.00 38.49 202 PRO B O 1
ATOM 4823 N N . VAL B 1 203 ? 39.198 -8.344 50.407 1.00 38.03 203 VAL B N 1
ATOM 4824 C CA . VAL B 1 203 ? 39.510 -7.129 49.711 1.00 38.91 203 VAL B CA 1
ATOM 4825 C C . VAL B 1 203 ? 38.331 -6.188 49.864 1.00 40.82 203 VAL B C 1
ATOM 4826 O O . VAL B 1 203 ? 37.233 -6.564 49.515 1.00 41.19 203 VAL B O 1
ATOM 4830 N N . VAL B 1 204 ? 38.571 -5.000 50.429 1.00 42.10 204 VAL B N 1
ATOM 4831 C CA . VAL B 1 204 ? 37.542 -3.985 50.673 1.00 43.59 204 VAL B CA 1
ATOM 4832 C C . VAL B 1 204 ? 37.939 -2.682 50.024 1.00 44.97 204 VAL B C 1
ATOM 4833 O O . VAL B 1 204 ? 39.064 -2.210 50.193 1.00 43.95 204 VAL B O 1
ATOM 4837 N N . ASP B 1 205 ? 37.000 -2.086 49.300 1.00 45.97 205 ASP B N 1
ATOM 4838 C CA . ASP B 1 205 ? 37.109 -0.706 48.867 1.00 47.98 205 ASP B CA 1
ATOM 4839 C C . ASP B 1 205 ? 37.796 0.178 49.945 1.00 48.49 205 ASP B C 1
ATOM 4840 O O . ASP B 1 205 ? 37.345 0.194 51.076 1.00 46.87 205 ASP B O 1
ATOM 4845 N N . GLU B 1 206 ? 38.882 0.891 49.609 1.00 50.47 206 GLU B N 1
ATOM 4846 C CA . GLU B 1 206 ? 39.669 1.632 50.638 1.00 52.18 206 GLU B CA 1
ATOM 4847 C C . GLU B 1 206 ? 38.898 2.756 51.320 1.00 53.55 206 GLU B C 1
ATOM 4848 O O . GLU B 1 206 ? 39.245 3.148 52.444 1.00 52.80 206 GLU B O 1
ATOM 4854 N N . ARG B 1 207 ? 37.892 3.289 50.614 1.00 55.32 207 ARG B N 1
ATOM 4855 C CA . ARG B 1 207 ? 37.037 4.372 51.103 1.00 57.46 207 ARG B CA 1
ATOM 4856 C C . ARG B 1 207 ? 36.346 3.930 52.379 1.00 58.54 207 ARG B C 1
ATOM 4857 O O . ARG B 1 207 ? 36.023 4.753 53.230 1.00 59.47 207 ARG B O 1
ATOM 4865 N N . GLU B 1 208 ? 36.214 2.612 52.515 1.00 59.43 208 GLU B N 1
ATOM 4866 C CA . GLU B 1 208 ? 35.503 1.946 53.602 1.00 60.33 208 GLU B CA 1
ATOM 4867 C C . GLU B 1 208 ? 36.363 1.284 54.694 1.00 60.77 208 GLU B C 1
ATOM 4868 O O . GLU B 1 208 ? 35.816 0.587 55.559 1.00 60.61 208 GLU B O 1
ATOM 4874 N N . VAL B 1 209 ? 37.685 1.451 54.651 1.00 61.07 209 VAL B N 1
ATOM 4875 C CA . VAL B 1 209 ? 38.547 0.879 55.685 1.00 61.57 209 VAL B CA 1
ATOM 4876 C C . VAL B 1 209 ? 38.961 1.998 56.647 1.00 62.45 209 VAL B C 1
ATOM 4877 O O . VAL B 1 209 ? 39.305 3.096 56.214 1.00 62.27 209 VAL B O 1
ATOM 4881 N N . THR B 1 210 ? 38.983 1.656 57.939 1.00 63.64 210 THR B N 1
ATOM 4882 C CA . THR B 1 210 ? 38.864 2.593 59.081 1.00 64.58 210 THR B CA 1
ATOM 4883 C C . THR B 1 210 ? 40.007 3.610 59.265 1.00 64.60 210 THR B C 1
ATOM 4884 O O . THR B 1 210 ? 39.829 4.812 59.045 1.00 65.01 210 THR B O 1
ATOM 4888 N N . THR B 1 211 ? 40.608 3.586 60.419 0.0000 69.05 211 THR B N 1
ATOM 4889 C CA . THR B 1 211 ? 41.281 4.697 61.096 0.0000 69.47 211 THR B CA 1
ATOM 4890 C C . THR B 1 211 ? 42.738 4.896 60.636 0.0000 69.40 211 THR B C 1
ATOM 4891 O O . THR B 1 211 ? 43.321 5.955 60.844 0.0000 69.88 211 THR B O 1
ATOM 4895 N N . ARG B 1 212 ? 43.282 3.799 60.003 0.0000 68.05 212 ARG B N 1
ATOM 4896 C CA . ARG B 1 212 ? 44.710 3.519 59.745 0.0000 67.26 212 ARG B CA 1
ATOM 4897 C C . ARG B 1 212 ? 45.496 2.955 60.945 0.0000 65.89 212 ARG B C 1
ATOM 4898 O O . ARG B 1 212 ? 45.428 3.411 62.081 0.0000 65.80 212 ARG B O 1
ATOM 4906 N N . LYS B 1 213 ? 46.220 1.872 60.732 0.0000 64.44 213 LYS B N 1
ATOM 4907 C CA . LYS B 1 213 ? 47.048 1.439 61.809 1.00 59.58 213 LYS B CA 1
ATOM 4908 C C . LYS B 1 213 ? 47.969 2.546 62.364 1.00 58.80 213 LYS B C 1
ATOM 4909 O O . LYS B 1 213 ? 48.616 3.306 61.590 1.00 59.07 213 LYS B O 1
ATOM 4915 N N . SER B 1 214 ? 48.008 2.642 63.698 1.00 57.97 214 SER B N 1
ATOM 4916 C CA . SER B 1 214 ? 48.954 3.536 64.415 1.00 57.57 214 SER B CA 1
ATOM 4917 C C . SER B 1 214 ? 50.019 2.749 65.181 1.00 56.25 214 SER B C 1
ATOM 4918 O O . SER B 1 214 ? 49.770 1.633 65.627 1.00 56.15 214 SER B O 1
ATOM 4921 N N . PHE B 1 215 ? 51.199 3.334 65.354 1.00 54.29 215 PHE B N 1
ATOM 4922 C CA . PHE B 1 215 ? 52.314 2.586 65.917 1.00 53.45 215 PHE B CA 1
ATOM 4923 C C . PHE B 1 215 ? 52.851 3.273 67.141 1.00 53.36 215 PHE B C 1
ATOM 4924 O O . PHE B 1 215 ? 52.907 4.493 67.156 1.00 52.90 215 PHE B O 1
ATOM 4932 N N . PRO B 1 216 ? 53.302 2.508 68.137 1.00 54.16 216 PRO B N 1
ATOM 4933 C CA . PRO B 1 216 ? 53.983 3.114 69.281 1.00 54.71 216 PRO B CA 1
ATOM 4934 C C . PRO B 1 216 ? 55.133 3.976 68.786 1.00 55.21 216 PRO B C 1
ATOM 4935 O O . PRO B 1 216 ? 55.880 3.535 67.887 1.00 55.42 216 PRO B O 1
ATOM 4939 N N . THR B 1 217 ? 55.255 5.192 69.328 1.00 55.12 217 THR B N 1
ATOM 4940 C CA . THR B 1 217 ? 56.412 6.012 69.031 1.00 54.85 217 THR B CA 1
ATOM 4941 C C . THR B 1 217 ? 57.619 5.513 69.818 1.00 53.79 217 THR B C 1
ATOM 4942 O O . THR B 1 217 ? 57.512 4.949 70.927 1.00 53.79 217 THR B O 1
ATOM 4946 N N . LEU B 1 218 ? 58.765 5.678 69.188 1.00 51.87 218 LEU B N 1
ATOM 4947 C CA . LEU B 1 218 ? 60.027 5.266 69.747 1.00 51.00 218 LEU B CA 1
ATOM 4948 C C . LEU B 1 218 ? 61.050 6.348 69.397 1.00 49.87 218 LEU B C 1
ATOM 4949 O O . LEU B 1 218 ? 60.834 7.141 68.472 1.00 48.68 218 LEU B O 1
ATOM 4954 N N . PRO B 1 219 ? 62.136 6.428 70.157 1.00 48.62 219 PRO B N 1
ATOM 4955 C CA . PRO B 1 219 ? 63.137 7.464 69.908 1.00 47.57 219 PRO B CA 1
ATOM 4956 C C . PRO B 1 219 ? 63.664 7.468 68.465 1.00 46.32 219 PRO B C 1
ATOM 4957 O O . PRO B 1 219 ? 63.979 6.428 67.881 1.00 45.69 219 PRO B O 1
ATOM 4961 N N . HIS B 1 220 ? 63.738 8.673 67.922 1.00 45.05 220 HIS B N 1
ATOM 4962 C CA . HIS B 1 220 ? 64.229 8.909 66.578 1.00 44.22 220 HIS B CA 1
ATOM 4963 C C . HIS B 1 220 ? 65.698 8.471 66.501 1.00 43.65 220 HIS B C 1
ATOM 4964 O O . HIS B 1 220 ? 66.471 8.721 67.441 1.00 43.80 220 HIS B O 1
ATOM 4971 N N . PRO B 1 221 ? 66.113 7.789 65.439 1.00 41.61 221 PRO B N 1
ATOM 4972 C CA . PRO B 1 221 ? 65.291 7.395 64.286 1.00 41.27 221 PRO B CA 1
ATOM 4973 C C . PRO B 1 221 ? 64.476 6.122 64.472 1.00 40.23 221 PRO B C 1
ATOM 4974 O O . PRO B 1 221 ? 65.039 5.063 64.816 1.00 39.94 221 PRO B O 1
ATOM 4978 N N . HIS B 1 222 ? 63.176 6.227 64.210 1.00 38.28 222 HIS B N 1
ATOM 4979 C CA . HIS B 1 222 ? 62.293 5.072 64.198 1.00 39.01 222 HIS B CA 1
ATOM 4980 C C . HIS B 1 222 ? 61.133 5.313 63.262 1.00 37.93 222 HIS B C 1
ATOM 4981 O O . HIS B 1 222 ? 60.228 6.077 63.560 1.00 39.15 222 HIS B O 1
ATOM 4988 N N . GLY B 1 223 ? 61.124 4.620 62.153 1.00 36.28 223 GLY B N 1
ATOM 4989 C CA . GLY B 1 223 ? 60.070 4.812 61.170 1.00 35.12 223 GLY B CA 1
ATOM 4990 C C . GLY B 1 223 ? 60.520 4.398 59.785 1.00 33.17 223 GLY B C 1
ATOM 4991 O O . GLY B 1 223 ? 61.649 3.958 59.624 1.00 33.07 223 GLY B O 1
ATOM 4992 N N . THR B 1 224 ? 59.639 4.520 58.793 1.00 31.39 224 THR B N 1
ATOM 4993 C CA . THR B 1 224 ? 60.001 4.287 57.384 1.00 30.06 224 THR B CA 1
ATOM 4994 C C . THR B 1 224 ? 60.952 5.372 56.955 1.00 31.20 224 THR B C 1
ATOM 4995 O O . THR B 1 224 ? 60.739 6.576 57.280 1.00 31.02 224 THR B O 1
ATOM 4999 N N . LEU B 1 225 ? 62.019 4.948 56.272 1.00 30.21 225 LEU B N 1
ATOM 5000 C CA . LEU B 1 225 ? 63.041 5.886 55.783 1.00 31.19 225 LEU B CA 1
ATOM 5001 C C . LEU B 1 225 ? 62.879 5.985 54.293 1.00 30.58 225 LEU B C 1
ATOM 5002 O O . LEU B 1 225 ? 63.324 5.119 53.544 1.00 29.58 225 LEU B O 1
ATOM 5007 N N . PHE B 1 226 ? 62.227 7.054 53.875 1.00 29.88 226 PHE B N 1
ATOM 5008 C CA . PHE B 1 226 ? 62.131 7.389 52.473 1.00 30.13 226 PHE B CA 1
ATOM 5009 C C . PHE B 1 226 ? 63.365 8.175 52.053 1.00 29.94 226 PHE B C 1
ATOM 5010 O O . PHE B 1 226 ? 63.888 8.954 52.822 1.00 30.42 226 PHE B O 1
ATOM 5018 N N . ALA B 1 227 ? 63.786 7.985 50.807 1.00 30.67 227 ALA B N 1
ATOM 5019 C CA . ALA B 1 227 ? 64.945 8.697 50.283 1.00 30.33 227 ALA B CA 1
ATOM 5020 C C . ALA B 1 227 ? 64.681 9.084 48.833 1.00 30.89 227 ALA B C 1
ATOM 5021 O O . ALA B 1 227 ? 64.208 8.294 48.020 1.00 32.21 227 ALA B O 1
ATOM 5023 N N . LEU B 1 228 ? 65.001 10.335 48.523 1.00 31.75 228 LEU B N 1
ATOM 5024 C CA . LEU B 1 228 ? 64.865 10.879 47.181 1.00 31.48 228 LEU B CA 1
ATOM 5025 C C . LEU B 1 228 ? 66.135 10.590 46.355 1.00 34.32 228 LEU B C 1
ATOM 5026 O O . LEU B 1 228 ? 67.260 10.518 46.886 1.00 34.50 228 LEU B O 1
ATOM 5031 N N . GLY B 1 229 ? 65.898 10.373 45.065 1.00 34.54 229 GLY B N 1
ATOM 5032 C CA . GLY B 1 229 ? 66.938 10.370 44.068 1.00 37.12 229 GLY B CA 1
ATOM 5033 C C . GLY B 1 229 ? 67.336 11.786 43.735 1.00 37.65 229 GLY B C 1
ATOM 5034 O O . GLY B 1 229 ? 67.509 12.599 44.645 1.00 39.20 229 GLY B O 1
ATOM 5035 N N . LEU B 1 230 ? 67.464 12.067 42.443 1.00 38.78 230 LEU B N 1
ATOM 5036 C CA . LEU B 1 230 ? 67.822 13.390 41.921 1.00 40.34 230 LEU B CA 1
ATOM 5037 C C . LEU B 1 230 ? 66.790 14.450 42.318 1.00 39.81 230 LEU B C 1
ATOM 5038 O O . LEU B 1 230 ? 65.653 14.393 41.895 1.00 41.08 230 LEU B O 1
ATOM 5043 N N . ASN B 1 231 ? 67.169 15.395 43.159 1.00 39.63 231 ASN B N 1
ATOM 5044 C CA . ASN B 1 231 ? 66.205 16.377 43.650 1.00 39.42 231 ASN B CA 1
ATOM 5045 C C . ASN B 1 231 ? 66.798 17.782 43.843 1.00 39.72 231 ASN B C 1
ATOM 5046 O O . ASN B 1 231 ? 66.265 18.574 44.605 1.00 38.20 231 ASN B O 1
ATOM 5051 N N . TYR B 1 232 ? 67.928 18.062 43.181 1.00 39.58 232 TYR B N 1
ATOM 5052 C CA . TYR B 1 232 ? 68.545 19.375 43.194 1.00 40.24 232 TYR B CA 1
ATOM 5053 C C . TYR B 1 232 ? 68.770 19.852 41.755 1.00 42.19 232 TYR B C 1
ATOM 5054 O O . TYR B 1 232 ? 69.303 19.108 40.941 1.00 42.18 232 TYR B O 1
ATOM 5063 N N . ALA B 1 233 ? 68.346 21.086 41.461 1.00 46.07 233 ALA B N 1
ATOM 5064 C CA . ALA B 1 233 ? 68.251 21.626 40.082 1.00 49.64 233 ALA B CA 1
ATOM 5065 C C . ALA B 1 233 ? 69.625 21.947 39.551 1.00 53.32 233 ALA B C 1
ATOM 5066 O O . ALA B 1 233 ? 69.922 21.815 38.327 1.00 55.43 233 ALA B O 1
ATOM 5068 N N . ASP B 1 234 ? 70.457 22.432 40.464 1.00 56.16 234 ASP B N 1
ATOM 5069 C CA . ASP B 1 234 ? 71.900 22.428 40.267 1.00 58.23 234 ASP B CA 1
ATOM 5070 C C . ASP B 1 234 ? 72.341 22.319 38.781 1.00 58.89 234 ASP B C 1
ATOM 5071 O O . ASP B 1 234 ? 73.046 21.384 38.359 1.00 61.00 234 ASP B O 1
ATOM 5076 N N . HIS B 1 235 ? 72.441 23.434 38.758 0.0000 64.10 235 HIS B N 1
ATOM 5077 C CA . HIS B 1 235 ? 71.828 23.924 37.570 0.0000 64.39 235 HIS B CA 1
ATOM 5078 C C . HIS B 1 235 ? 72.258 23.265 36.241 0.0000 64.98 235 HIS B C 1
ATOM 5079 O O . HIS B 1 235 ? 73.051 22.311 36.282 0.0000 64.78 235 HIS B O 1
ATOM 5086 N N . PRO B 1 244 ? 62.528 16.005 37.667 1.00 66.14 244 PRO B N 1
ATOM 5087 C CA . PRO B 1 244 ? 62.095 15.238 36.501 1.00 65.68 244 PRO B CA 1
ATOM 5088 C C . PRO B 1 244 ? 60.585 15.385 36.285 1.00 64.71 244 PRO B C 1
ATOM 5089 O O . PRO B 1 244 ? 60.112 16.521 36.396 1.00 65.74 244 PRO B O 1
ATOM 5093 N N . GLU B 1 245 ? 59.868 14.297 35.968 1.00 63.01 245 GLU B N 1
ATOM 5094 C CA . GLU B 1 245 ? 58.393 14.288 35.891 1.00 61.45 245 GLU B CA 1
ATOM 5095 C C . GLU B 1 245 ? 57.790 14.049 37.275 1.00 59.48 245 GLU B C 1
ATOM 5096 O O . GLU B 1 245 ? 57.033 14.883 37.801 1.00 60.27 245 GLU B O 1
ATOM 5098 N N . GLU B 1 246 ? 58.113 12.895 37.855 1.00 56.05 246 GLU B N 1
ATOM 5099 C CA . GLU B 1 246 ? 57.777 12.637 39.249 1.00 53.05 246 GLU B CA 1
ATOM 5100 C C . GLU B 1 246 ? 59.004 12.213 40.068 1.00 49.20 246 GLU B C 1
ATOM 5101 O O . GLU B 1 246 ? 60.025 11.818 39.550 1.00 48.33 246 GLU B O 1
ATOM 5107 N N . PRO B 1 247 ? 58.912 12.374 41.368 1.00 45.95 247 PRO B N 1
ATOM 5108 C CA . PRO B 1 247 ? 60.062 12.135 42.237 1.00 43.53 247 PRO B CA 1
ATOM 5109 C C . PRO B 1 247 ? 60.527 10.688 42.170 1.00 41.35 247 PRO B C 1
ATOM 5110 O O . PRO B 1 247 ? 59.699 9.772 42.070 1.00 39.11 247 PRO B O 1
ATOM 5114 N N . LEU B 1 248 ? 61.839 10.485 42.240 1.00 39.33 248 LEU B N 1
ATOM 5115 C CA . LEU B 1 248 ? 62.356 9.137 42.412 1.00 38.54 248 LEU B CA 1
ATOM 5116 C C . LEU B 1 248 ? 62.469 8.871 43.888 1.00 36.67 248 LEU B C 1
ATOM 5117 O O . LEU B 1 248 ? 63.287 9.469 44.560 1.00 36.45 248 LEU B O 1
ATOM 5122 N N . VAL B 1 249 ? 61.651 7.973 44.415 1.00 33.94 249 VAL B N 1
ATOM 5123 C CA . VAL B 1 249 ? 61.719 7.668 45.843 1.00 33.64 249 VAL B CA 1
ATOM 5124 C C . VAL B 1 249 ? 62.101 6.196 46.060 1.00 32.00 249 VAL B C 1
ATOM 5125 O O . VAL B 1 249 ? 61.654 5.353 45.315 1.00 32.53 249 VAL B O 1
ATOM 5129 N N . PHE B 1 250 ? 62.864 5.884 47.099 1.00 29.78 250 PHE B N 1
ATOM 5130 C CA . PHE B 1 250 ? 63.160 4.507 47.457 1.00 30.01 250 PHE B CA 1
ATOM 5131 C C . PHE B 1 250 ? 63.225 4.405 48.942 1.00 29.43 250 PHE B C 1
ATOM 5132 O O . PHE B 1 250 ? 63.301 5.442 49.582 1.00 30.28 250 PHE B O 1
ATOM 5140 N N . LEU B 1 251 ? 63.187 3.187 49.476 1.00 27.36 251 LEU B N 1
ATOM 5141 C CA . LEU B 1 251 ? 63.274 3.000 50.937 1.00 26.78 251 LEU B CA 1
ATOM 5142 C C . LEU B 1 251 ? 64.631 2.453 51.333 1.00 28.27 251 LEU B C 1
ATOM 5143 O O . LEU B 1 251 ? 65.291 1.653 50.593 1.00 28.28 251 LEU B O 1
ATOM 5148 N N . LYS B 1 252 ? 65.016 2.836 52.532 1.00 28.12 252 LYS B N 1
ATOM 5149 C CA . LYS B 1 252 ? 66.235 2.329 53.154 1.00 28.84 252 LYS B CA 1
ATOM 5150 C C . LYS B 1 252 ? 65.881 1.482 54.386 1.00 29.04 252 LYS B C 1
ATOM 5151 O O . LYS B 1 252 ? 65.004 1.857 55.136 1.00 29.55 252 LYS B O 1
ATOM 5157 N N . ALA B 1 253 ? 66.490 0.309 54.543 1.00 28.93 253 ALA B N 1
ATOM 5158 C CA . ALA B 1 253 ? 66.306 -0.554 55.724 1.00 30.74 253 ALA B CA 1
ATOM 5159 C C . ALA B 1 253 ? 66.933 0.080 56.957 1.00 31.06 253 ALA B C 1
ATOM 5160 O O . ALA B 1 253 ? 68.026 0.679 56.876 1.00 30.99 253 ALA B O 1
ATOM 5162 N N . PRO B 1 254 ? 66.293 -0.062 58.097 1.00 30.15 254 PRO B N 1
ATOM 5163 C CA . PRO B 1 254 ? 66.801 0.585 59.301 1.00 30.98 254 PRO B CA 1
ATOM 5164 C C . PRO B 1 254 ? 68.209 0.207 59.708 1.00 31.50 254 PRO B C 1
ATOM 5165 O O . PRO B 1 254 ? 68.842 1.040 60.372 1.00 31.43 254 PRO B O 1
ATOM 5169 N N . ASN B 1 255 ? 68.736 -0.950 59.307 1.00 31.12 255 ASN B N 1
ATOM 5170 C CA . ASN B 1 255 ? 70.077 -1.318 59.762 1.00 32.43 255 ASN B CA 1
ATOM 5171 C C . ASN B 1 255 ? 71.209 -0.519 59.025 1.00 31.20 255 ASN B C 1
ATOM 5172 O O . ASN B 1 255 ? 72.396 -0.569 59.411 1.00 30.92 255 ASN B O 1
ATOM 5177 N N . THR B 1 256 ? 70.820 0.255 58.004 1.00 29.67 256 THR B N 1
ATOM 5178 C CA . THR B 1 256 ? 71.773 1.180 57.396 1.00 29.79 256 THR B CA 1
ATOM 5179 C C . THR B 1 256 ? 72.134 2.390 58.284 1.00 28.98 256 THR B C 1
ATOM 5180 O O . THR B 1 256 ? 73.183 2.970 58.156 1.00 27.85 256 THR B O 1
ATOM 5184 N N . LEU B 1 257 ? 71.262 2.717 59.229 1.00 29.11 257 LEU B N 1
ATOM 5185 C CA . LEU B 1 257 ? 71.465 3.820 60.156 1.00 29.85 257 LEU B CA 1
ATOM 5186 C C . LEU B 1 257 ? 72.568 3.618 61.195 1.00 30.10 257 LEU B C 1
ATOM 5187 O O . LEU B 1 257 ? 72.766 2.556 61.738 1.00 29.64 257 LEU B O 1
ATOM 5192 N N . THR B 1 258 ? 73.331 4.684 61.415 1.00 30.91 258 THR B N 1
ATOM 5193 C CA . THR B 1 258 ? 74.243 4.751 62.527 1.00 31.35 258 THR B CA 1
ATOM 5194 C C . THR B 1 258 ? 74.202 6.181 63.092 1.00 31.80 258 THR B C 1
ATOM 5195 O O . THR B 1 258 ? 73.658 7.112 62.477 1.00 30.93 258 THR B O 1
ATOM 5199 N N . GLY B 1 259 ? 74.743 6.323 64.290 1.00 33.84 259 GLY B N 1
ATOM 5200 C CA . GLY B 1 259 ? 74.668 7.611 64.975 1.00 34.99 259 GLY B CA 1
ATOM 5201 C C . GLY B 1 259 ? 75.832 8.537 64.610 1.00 34.40 259 GLY B C 1
ATOM 5202 O O . GLY B 1 259 ? 76.642 8.278 63.674 1.00 33.15 259 GLY B O 1
ATOM 5203 N N . ASP B 1 260 ? 75.925 9.612 65.393 1.00 34.94 260 ASP B N 1
ATOM 5204 C CA . ASP B 1 260 ? 76.987 10.620 65.271 1.00 35.25 260 ASP B CA 1
ATOM 5205 C C . ASP B 1 260 ? 78.320 10.074 65.758 1.00 35.87 260 ASP B C 1
ATOM 5206 O O . ASP B 1 260 ? 78.405 9.174 66.617 1.00 34.75 260 ASP B O 1
ATOM 5211 N N . ASN B 1 261 ? 79.385 10.592 65.164 1.00 36.98 261 ASN B N 1
ATOM 5212 C CA . ASN B 1 261 ? 80.729 10.190 65.511 1.00 38.28 261 ASN B CA 1
ATOM 5213 C C . ASN B 1 261 ? 80.989 8.665 65.535 1.00 37.61 261 ASN B C 1
ATOM 5214 O O . ASN B 1 261 ? 81.704 8.137 66.382 1.00 37.15 261 ASN B O 1
ATOM 5219 N N . GLN B 1 262 ? 80.433 7.983 64.538 1.00 36.22 262 GLN B N 1
ATOM 5220 C CA . GLN B 1 262 ? 80.674 6.565 64.286 1.00 35.33 262 GLN B CA 1
ATOM 5221 C C . GLN B 1 262 ? 81.546 6.357 63.038 1.00 34.81 262 GLN B C 1
ATOM 5222 O O . GLN B 1 262 ? 82.086 7.310 62.464 1.00 34.26 262 GLN B O 1
ATOM 5228 N N . THR B 1 263 ? 81.678 5.094 62.646 1.00 33.97 263 THR B N 1
ATOM 5229 C CA . THR B 1 263 ? 82.396 4.722 61.447 1.00 34.55 263 THR B CA 1
ATOM 5230 C C . THR B 1 263 ? 81.488 4.124 60.411 1.00 34.10 263 THR B C 1
ATOM 5231 O O . THR B 1 263 ? 80.463 3.495 60.712 1.00 35.32 263 THR B O 1
ATOM 5235 N N . SER B 1 264 ? 81.894 4.273 59.163 1.00 32.90 264 SER B N 1
ATOM 5236 C CA . SER B 1 264 ? 81.237 3.599 58.076 1.00 31.34 264 SER B CA 1
ATOM 5237 C C . SER B 1 264 ? 82.290 2.913 57.208 1.00 31.79 264 SER B C 1
ATOM 5238 O O . SER B 1 264 ? 83.358 3.489 56.933 1.00 30.66 264 SER B O 1
ATOM 5241 N N . VAL B 1 265 ? 82.007 1.686 56.787 1.00 31.02 265 VAL B N 1
ATOM 5242 C CA . VAL B 1 265 ? 82.979 0.823 56.122 1.00 30.35 265 VAL B CA 1
ATOM 5243 C C . VAL B 1 265 ? 82.983 1.015 54.628 1.00 30.49 265 VAL B C 1
ATOM 5244 O O . VAL B 1 265 ? 81.946 0.975 53.991 1.00 29.05 265 VAL B O 1
ATOM 5248 N N . ARG B 1 266 ? 84.166 1.189 54.063 1.00 29.70 266 ARG B N 1
ATOM 5249 C CA . ARG B 1 266 ? 84.314 1.168 52.623 1.00 30.55 266 ARG B CA 1
ATOM 5250 C C . ARG B 1 266 ? 84.638 -0.259 52.227 1.00 30.80 266 ARG B C 1
ATOM 5251 O O . ARG B 1 266 ? 85.638 -0.820 52.712 1.00 31.08 266 ARG B O 1
ATOM 5259 N N . PRO B 1 267 ? 83.819 -0.859 51.363 1.00 30.86 267 PRO B N 1
ATOM 5260 C CA . PRO B 1 267 ? 84.137 -2.188 50.866 1.00 31.38 267 PRO B CA 1
ATOM 5261 C C . PRO B 1 267 ? 85.524 -2.252 50.196 1.00 32.06 267 PRO B C 1
ATOM 5262 O O . PRO B 1 267 ? 85.970 -1.266 49.585 1.00 32.47 267 PRO B O 1
ATOM 5266 N N . ASN B 1 268 ? 86.123 -3.424 50.285 1.00 32.09 268 ASN B N 1
ATOM 5267 C CA . ASN B 1 268 ? 87.373 -3.754 49.654 1.00 32.85 268 ASN B CA 1
ATOM 5268 C C . ASN B 1 268 ? 87.128 -3.650 48.182 1.00 33.90 268 ASN B C 1
ATOM 5269 O O . ASN B 1 268 ? 86.037 -4.034 47.697 1.00 35.26 268 ASN B O 1
ATOM 5274 N N . ASN B 1 269 ? 88.134 -3.151 47.481 1.00 35.48 269 ASN B N 1
ATOM 5275 C CA . ASN B 1 269 ? 88.203 -3.338 46.033 1.00 36.94 269 ASN B CA 1
ATOM 5276 C C . ASN B 1 269 ? 87.111 -2.672 45.246 1.00 36.51 269 ASN B C 1
ATOM 5277 O O . ASN B 1 269 ? 86.683 -3.206 44.227 1.00 37.45 269 ASN B O 1
ATOM 5282 N N . ILE B 1 270 ? 86.694 -1.491 45.666 1.00 34.30 270 ILE B N 1
ATOM 5283 C CA . ILE B 1 270 ? 85.795 -0.694 44.843 1.00 33.76 270 ILE B CA 1
ATOM 5284 C C . ILE B 1 270 ? 86.460 0.594 44.448 1.00 33.78 270 ILE B C 1
ATOM 5285 O O . ILE B 1 270 ? 87.432 0.999 45.055 1.00 33.41 270 ILE B O 1
ATOM 5290 N N . GLU B 1 271 ? 85.890 1.237 43.432 1.00 33.83 271 GLU B N 1
ATOM 5291 C CA . GLU B 1 271 ? 86.441 2.442 42.896 1.00 35.59 271 GLU B CA 1
ATOM 5292 C C . GLU B 1 271 ? 85.853 3.707 43.466 1.00 34.65 271 GLU B C 1
ATOM 5293 O O . GLU B 1 271 ? 86.584 4.620 43.628 1.00 33.99 271 GLU B O 1
ATOM 5299 N N . TYR B 1 272 ? 84.557 3.782 43.800 1.00 34.05 272 TYR B N 1
ATOM 5300 C CA . TYR B 1 272 ? 83.992 5.075 44.193 1.00 33.43 272 TYR B CA 1
ATOM 5301 C C . TYR B 1 272 ? 82.924 4.926 45.276 1.00 33.28 272 TYR B C 1
ATOM 5302 O O . TYR B 1 272 ? 81.907 4.278 45.053 1.00 33.34 272 TYR B O 1
ATOM 5311 N N . MET B 1 273 ? 83.225 5.429 46.460 1.00 33.19 273 MET B N 1
ATOM 5312 C CA . MET B 1 273 ? 82.289 5.580 47.570 1.00 32.91 273 MET B CA 1
ATOM 5313 C C . MET B 1 273 ? 82.164 7.102 47.818 1.00 32.33 273 MET B C 1
ATOM 5314 O O . MET B 1 273 ? 83.178 7.796 48.030 1.00 32.03 273 MET B O 1
ATOM 5319 N N . HIS B 1 274 ? 80.943 7.638 47.783 1.00 30.76 274 HIS B N 1
ATOM 5320 C CA . HIS B 1 274 ? 80.726 9.050 48.075 1.00 30.29 274 HIS B CA 1
ATOM 5321 C C . HIS B 1 274 ? 79.666 9.298 49.186 1.00 30.40 274 HIS B C 1
ATOM 5322 O O . HIS B 1 274 ? 78.717 8.537 49.331 1.00 29.25 274 HIS B O 1
ATOM 5329 N N . TYR B 1 275 ? 79.881 10.385 49.944 1.00 30.43 275 TYR B N 1
ATOM 5330 C CA . TYR B 1 275 ? 78.949 10.982 50.925 1.00 30.73 275 TYR B CA 1
ATOM 5331 C C . TYR B 1 275 ? 77.765 11.604 50.137 1.00 31.04 275 TYR B C 1
ATOM 5332 O O . TYR B 1 275 ? 77.825 11.742 48.956 1.00 29.91 275 TYR B O 1
ATOM 5341 N N . GLU B 1 276 ? 76.693 11.946 50.827 1.00 31.21 276 GLU B N 1
ATOM 5342 C CA . GLU B 1 276 ? 75.607 12.745 50.262 1.00 30.66 276 GLU B CA 1
ATOM 5343 C C . GLU B 1 276 ? 74.981 13.501 51.439 1.00 31.53 276 GLU B C 1
ATOM 5344 O O . GLU B 1 276 ? 74.281 12.911 52.264 1.00 30.12 276 GLU B O 1
ATOM 5350 N N . ALA B 1 277 ? 75.273 14.801 51.531 1.00 31.86 277 ALA B N 1
ATOM 5351 C CA . ALA B 1 277 ? 74.692 15.662 52.578 1.00 32.49 277 ALA B CA 1
ATOM 5352 C C . ALA B 1 277 ? 73.193 15.810 52.281 1.00 31.32 277 ALA B C 1
ATOM 5353 O O . ALA B 1 277 ? 72.832 16.115 51.165 1.00 30.92 277 ALA B O 1
ATOM 5355 N N . GLU B 1 278 ? 72.320 15.541 53.250 1.00 31.54 278 GLU B N 1
ATOM 5356 C CA . GLU B 1 278 ? 70.876 15.759 53.046 1.00 31.26 278 GLU B CA 1
ATOM 5357 C C . GLU B 1 278 ? 70.127 16.330 54.264 1.00 30.38 278 GLU B C 1
ATOM 5358 O O . GLU B 1 278 ? 70.398 15.992 55.421 1.00 31.76 278 GLU B O 1
ATOM 5364 N N . LEU B 1 279 ? 69.149 17.180 53.973 1.00 32.37 279 LEU B N 1
ATOM 5365 C CA . LEU B 1 279 ? 68.115 17.557 54.935 1.00 32.40 279 LEU B CA 1
ATOM 5366 C C . LEU B 1 279 ? 67.087 16.403 55.024 1.00 32.19 279 LEU B C 1
ATOM 5367 O O . LEU B 1 279 ? 66.549 15.964 54.010 1.00 32.68 279 LEU B O 1
ATOM 5372 N N . VAL B 1 280 ? 66.826 15.966 56.239 1.00 32.84 280 VAL B N 1
ATOM 5373 C CA . VAL B 1 280 ? 65.820 14.935 56.512 1.00 33.77 280 VAL B CA 1
ATOM 5374 C C . VAL B 1 280 ? 64.611 15.560 57.226 1.00 34.36 280 VAL B C 1
ATOM 5375 O O . VAL B 1 280 ? 64.737 16.256 58.240 1.00 35.02 280 VAL B O 1
ATOM 5379 N N . VAL B 1 281 ? 63.446 15.323 56.659 1.00 34.71 281 VAL B N 1
ATOM 5380 C CA . VAL B 1 281 ? 62.186 15.770 57.225 1.00 35.15 281 VAL B CA 1
ATOM 5381 C C . VAL B 1 281 ? 61.583 14.642 58.043 1.00 35.31 281 VAL B C 1
ATOM 5382 O O . VAL B 1 281 ? 61.500 13.485 57.577 1.00 34.39 281 VAL B O 1
ATOM 5386 N N . VAL B 1 282 ? 61.250 14.927 59.301 1.00 35.34 282 VAL B N 1
ATOM 5387 C CA . VAL B 1 282 ? 60.628 13.923 60.152 1.00 35.28 282 VAL B CA 1
ATOM 5388 C C . VAL B 1 282 ? 59.115 14.208 60.354 1.00 35.63 282 VAL B C 1
ATOM 5389 O O . VAL B 1 282 ? 58.713 15.323 60.680 1.00 34.13 282 VAL B O 1
ATOM 5393 N N . ILE B 1 283 ? 58.300 13.192 60.108 1.00 35.29 283 ILE B N 1
ATOM 5394 C CA . ILE B 1 283 ? 56.838 13.287 60.203 1.00 35.92 283 ILE B CA 1
ATOM 5395 C C . ILE B 1 283 ? 56.426 13.229 61.681 1.00 35.84 283 ILE B C 1
ATOM 5396 O O . ILE B 1 283 ? 56.976 12.455 62.439 1.00 35.34 283 ILE B O 1
ATOM 5401 N N . GLY B 1 284 ? 55.462 14.066 62.062 1.00 37.83 284 GLY B N 1
ATOM 5402 C CA . GLY B 1 284 ? 55.020 14.190 63.447 1.00 39.23 284 GLY B CA 1
ATOM 5403 C C . GLY B 1 284 ? 53.560 13.801 63.665 1.00 40.04 284 GLY B C 1
ATOM 5404 O O . GLY B 1 284 ? 53.135 13.548 64.805 1.00 39.96 284 GLY B O 1
ATOM 5405 N N . LYS B 1 285 ? 52.800 13.725 62.582 1.00 40.71 285 LYS B N 1
ATOM 5406 C CA . LYS B 1 285 ? 51.402 13.345 62.682 1.00 41.42 285 LYS B CA 1
ATOM 5407 C C . LYS B 1 285 ? 51.033 12.469 61.520 1.00 40.81 285 LYS B C 1
ATOM 5408 O O . LYS B 1 285 ? 51.459 12.708 60.376 1.00 41.22 285 LYS B O 1
ATOM 5414 N N . GLN B 1 286 ? 50.197 11.474 61.807 1.0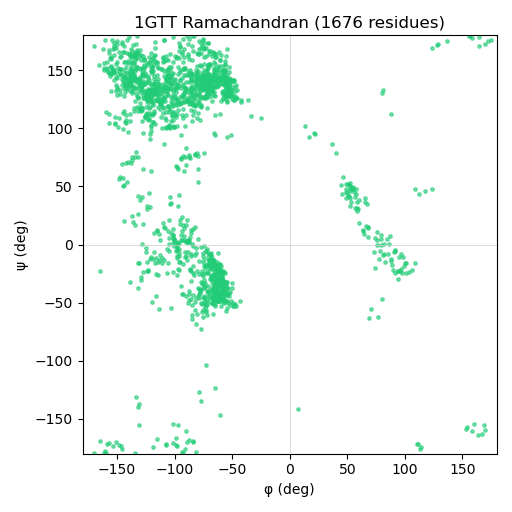0 39.93 286 GLN B N 1
ATOM 5415 C CA . GLN B 1 286 ? 49.687 10.573 60.775 1.00 39.30 286 GLN B CA 1
ATOM 5416 C C . GLN B 1 286 ? 49.049 11.276 59.587 1.00 38.97 286 GLN B C 1
ATOM 5417 O O . GLN B 1 286 ? 48.142 12.106 59.727 1.00 39.49 286 GLN B O 1
ATOM 5423 N N . ALA B 1 287 ? 49.500 10.932 58.387 1.00 38.56 287 ALA B N 1
ATOM 5424 C CA . ALA B 1 287 ? 49.170 11.685 57.204 1.00 38.36 287 ALA B CA 1
ATOM 5425 C C . ALA B 1 287 ? 48.725 10.828 56.037 1.00 39.33 287 ALA B C 1
ATOM 5426 O O . ALA B 1 287 ? 49.404 9.878 55.637 1.00 38.25 287 ALA B O 1
ATOM 5428 N N . ARG B 1 288 ? 47.572 11.170 55.472 1.00 40.41 288 ARG B N 1
ATOM 5429 C CA . ARG B 1 288 ? 47.038 10.433 54.346 1.00 40.76 288 ARG B CA 1
ATOM 5430 C C . ARG B 1 288 ? 46.223 11.405 53.476 1.00 41.45 288 ARG B C 1
ATOM 5431 O O . ARG B 1 288 ? 45.346 12.104 53.985 1.00 42.67 288 ARG B O 1
ATOM 5439 N N . ASN B 1 289 ? 46.508 11.426 52.170 1.00 41.27 289 ASN B N 1
ATOM 5440 C CA . ASN B 1 289 ? 45.911 12.334 51.169 1.00 42.30 289 ASN B CA 1
ATOM 5441 C C . ASN B 1 289 ? 46.007 13.799 51.567 1.00 42.72 289 ASN B C 1
ATOM 5442 O O . ASN B 1 289 ? 45.028 14.543 51.499 1.00 41.68 289 ASN B O 1
ATOM 5447 N N . VAL B 1 290 ? 47.181 14.215 52.013 1.00 42.20 290 VAL B N 1
ATOM 5448 C CA . VAL B 1 290 ? 47.359 15.585 52.443 1.00 42.71 290 VAL B CA 1
ATOM 5449 C C . VAL B 1 290 ? 47.746 16.468 51.240 1.00 42.78 290 VAL B C 1
ATOM 5450 O O . VAL B 1 290 ? 48.496 16.068 50.350 1.00 42.12 290 VAL B O 1
ATOM 5454 N N . SER B 1 291 ? 47.176 17.670 51.202 1.00 42.96 291 SER B N 1
ATOM 5455 C CA . SER B 1 291 ? 47.447 18.637 50.152 1.00 42.97 291 SER B CA 1
ATOM 5456 C C . SER B 1 291 ? 48.784 19.303 50.428 1.00 42.56 291 SER B C 1
ATOM 5457 O O . SER B 1 291 ? 49.204 19.413 51.563 1.00 42.58 291 SER B O 1
ATOM 5460 N N . GLU B 1 292 ? 49.420 19.794 49.386 1.00 44.02 292 GLU B N 1
ATOM 5461 C CA . GLU B 1 292 ? 50.625 20.596 49.539 1.00 45.48 292 GLU B CA 1
ATOM 5462 C C . GLU B 1 292 ? 50.413 21.776 50.494 1.00 45.37 292 GLU B C 1
ATOM 5463 O O . GLU B 1 292 ? 51.267 22.093 51.294 1.00 46.49 292 GLU B O 1
ATOM 5469 N N . ALA B 1 293 ? 49.236 22.393 50.442 1.00 45.99 293 ALA B N 1
ATOM 5470 C CA . ALA B 1 293 ? 48.850 23.467 51.378 1.00 45.30 293 ALA B CA 1
ATOM 5471 C C . ALA B 1 293 ? 48.905 23.145 52.881 1.00 44.81 293 ALA B C 1
ATOM 5472 O O . ALA B 1 293 ? 49.339 24.000 53.643 1.00 44.29 293 ALA B O 1
ATOM 5474 N N . ASP B 1 294 ? 48.465 21.956 53.317 1.00 44.09 294 ASP B N 1
ATOM 5475 C CA . ASP B 1 294 ? 48.547 21.561 54.754 1.00 44.03 294 ASP B CA 1
ATOM 5476 C C . ASP B 1 294 ? 49.685 20.646 55.150 1.00 43.00 294 ASP B C 1
ATOM 5477 O O . ASP B 1 294 ? 49.806 20.296 56.311 1.00 42.14 294 ASP B O 1
ATOM 5482 N N . ALA B 1 295 ? 50.512 20.248 54.198 1.00 42.20 295 ALA B N 1
ATOM 5483 C CA . ALA B 1 295 ? 51.599 19.295 54.470 1.00 41.69 295 ALA B CA 1
ATOM 5484 C C . ALA B 1 295 ? 52.472 19.665 55.672 1.00 41.04 295 ALA B C 1
ATOM 5485 O O . ALA B 1 295 ? 52.862 18.799 56.449 1.00 39.58 295 ALA B O 1
ATOM 5487 N N . MET B 1 296 ? 52.754 20.956 55.879 1.00 42.03 296 MET B N 1
ATOM 5488 C CA . MET B 1 296 ? 53.660 21.347 56.982 1.00 42.56 296 MET B CA 1
ATOM 5489 C C . MET B 1 296 ? 53.140 21.106 58.386 1.00 42.75 296 MET B C 1
ATOM 5490 O O . MET B 1 296 ? 53.935 20.979 59.311 1.00 42.66 296 MET B O 1
ATOM 5495 N N . ASP B 1 297 ? 51.822 20.989 58.553 1.00 44.13 297 ASP B N 1
ATOM 5496 C CA . ASP B 1 297 ? 51.245 20.635 59.859 1.00 44.32 297 ASP B CA 1
ATOM 5497 C C . ASP B 1 297 ? 51.569 19.215 60.300 1.00 43.67 297 ASP B C 1
ATOM 5498 O O . ASP B 1 297 ? 51.389 18.866 61.460 1.00 43.92 297 ASP B O 1
ATOM 5503 N N . TYR B 1 298 ? 52.086 18.408 59.382 1.00 42.63 298 TYR B N 1
ATOM 5504 C CA . TYR B 1 298 ? 52.404 17.015 59.661 1.00 42.04 298 TYR B CA 1
ATOM 5505 C C . TYR B 1 298 ? 53.895 16.729 59.906 1.00 41.04 298 TYR B C 1
ATOM 5506 O O . TYR B 1 298 ? 54.274 15.559 60.087 1.00 40.46 298 TYR B O 1
ATOM 5515 N N . VAL B 1 299 ? 54.712 17.793 59.944 1.00 40.60 299 VAL B N 1
ATOM 5516 C CA . VAL B 1 299 ? 56.160 17.705 60.119 1.00 39.15 299 VAL B CA 1
ATOM 5517 C C . VAL B 1 299 ? 56.459 17.972 61.573 1.00 39.40 299 VAL B C 1
ATOM 5518 O O . VAL B 1 299 ? 56.019 19.017 62.078 1.00 39.17 299 VAL B O 1
ATOM 5522 N N . ALA B 1 300 ? 57.173 17.063 62.246 1.00 38.71 300 ALA B N 1
ATOM 5523 C CA . ALA B 1 300 ? 57.714 17.337 63.583 1.00 40.00 300 ALA B CA 1
ATOM 5524 C C . ALA B 1 300 ? 58.905 18.276 63.460 1.00 40.77 300 ALA B C 1
ATOM 5525 O O . ALA B 1 300 ? 59.095 19.153 64.293 1.00 40.21 300 ALA B O 1
ATOM 5527 N N . GLY B 1 301 ? 59.707 18.100 62.404 1.00 41.88 301 GLY B N 1
ATOM 5528 C CA . GLY B 1 301 ? 60.906 18.904 62.278 1.00 41.19 301 GLY B CA 1
ATOM 5529 C C . GLY B 1 301 ? 61.992 18.238 61.467 1.00 41.26 301 GLY B C 1
ATOM 5530 O O . GLY B 1 301 ? 61.711 17.328 60.698 1.00 40.58 301 GLY B O 1
ATOM 5531 N N . TYR B 1 302 ? 63.235 18.662 61.684 1.00 40.12 302 TYR B N 1
ATOM 5532 C CA . TYR B 1 302 ? 64.316 18.383 60.745 1.00 39.20 302 TYR B CA 1
ATOM 5533 C C . TYR B 1 302 ? 65.507 17.736 61.366 1.00 37.62 302 TYR B C 1
ATOM 5534 O O . TYR B 1 302 ? 65.815 17.925 62.526 1.00 37.97 302 TYR B O 1
ATOM 5543 N N . THR B 1 303 ? 66.228 16.963 60.565 1.00 35.67 303 THR B N 1
ATOM 5544 C CA . THR B 1 303 ? 67.465 16.399 61.028 1.00 34.44 303 THR B CA 1
ATOM 5545 C C . THR B 1 303 ? 68.401 16.284 59.845 1.00 33.20 303 THR B C 1
ATOM 5546 O O . THR B 1 303 ? 68.109 16.800 58.771 1.00 33.52 303 THR B O 1
ATOM 5550 N N . VAL B 1 304 ? 69.539 15.648 60.057 1.00 33.63 304 VAL B N 1
ATOM 5551 C CA . VAL B 1 304 ? 70.519 15.518 58.970 1.00 34.49 304 VAL B CA 1
ATOM 5552 C C . VAL B 1 304 ? 70.989 14.077 58.828 1.00 32.36 304 VAL B C 1
ATOM 5553 O O . VAL B 1 304 ? 71.190 13.358 59.796 1.00 31.23 304 VAL B O 1
ATOM 5557 N N . CYS B 1 305 ? 71.183 13.661 57.588 1.00 30.69 305 CYS B N 1
ATOM 5558 C CA . CYS B 1 305 ? 71.879 12.396 57.340 1.00 30.62 305 CYS B CA 1
ATOM 5559 C C . CYS B 1 305 ? 72.991 12.553 56.317 1.00 29.74 305 CYS B C 1
ATOM 5560 O O . CYS B 1 305 ? 73.063 13.544 55.605 1.00 31.51 305 CYS B O 1
ATOM 5563 N N . ASN B 1 306 ? 73.817 11.523 56.244 1.00 30.57 306 ASN B N 1
ATOM 5564 C CA . ASN B 1 306 ? 74.843 11.362 55.216 1.00 30.15 306 ASN B CA 1
ATOM 5565 C C . ASN B 1 306 ? 74.496 10.067 54.466 1.00 28.84 306 ASN B C 1
ATOM 5566 O O . ASN B 1 306 ? 74.738 8.971 54.970 1.00 28.25 306 ASN B O 1
ATOM 5571 N N . ASP B 1 307 ? 73.967 10.211 53.255 1.00 27.92 307 ASP B N 1
ATOM 5572 C CA . ASP B 1 307 ? 73.467 9.081 52.449 1.00 29.09 307 ASP B CA 1
ATOM 5573 C C . ASP B 1 307 ? 74.457 8.486 51.449 1.00 28.41 307 ASP B C 1
ATOM 5574 O O . ASP B 1 307 ? 74.374 8.697 50.248 1.00 29.56 307 ASP B O 1
ATOM 5579 N N . TYR B 1 308 ? 75.408 7.762 52.018 1.00 29.30 308 TYR B N 1
ATOM 5580 C CA . TYR B 1 308 ? 76.525 7.171 51.308 1.00 29.71 308 TYR B CA 1
ATOM 5581 C C . TYR B 1 308 ? 76.031 6.279 50.171 1.00 30.10 308 TYR B C 1
ATOM 5582 O O . TYR B 1 308 ? 74.952 5.708 50.208 1.00 29.74 308 TYR B O 1
ATOM 5591 N N . ALA B 1 309 ? 76.820 6.200 49.124 1.00 30.28 309 ALA B N 1
ATOM 5592 C CA . ALA B 1 309 ? 76.584 5.290 48.021 1.00 29.98 309 ALA B CA 1
ATOM 5593 C C . ALA B 1 309 ? 77.878 4.582 47.650 1.00 30.67 309 ALA B C 1
ATOM 5594 O O . ALA B 1 309 ? 78.960 5.194 47.676 1.00 30.23 309 ALA B O 1
ATOM 5596 N N . ILE B 1 310 ? 77.761 3.300 47.316 1.00 30.28 310 ILE B N 1
ATOM 5597 C CA . ILE B 1 310 ? 78.854 2.571 46.653 1.00 30.88 310 ILE B CA 1
ATOM 5598 C C . ILE B 1 310 ? 78.492 2.504 45.182 1.00 30.58 310 ILE B C 1
ATOM 5599 O O . ILE B 1 310 ? 77.621 1.731 44.736 1.00 29.85 310 ILE B O 1
ATOM 5604 N N . ARG B 1 311 ? 79.129 3.365 44.403 1.00 31.69 311 ARG B N 1
ATOM 5605 C CA . ARG B 1 311 ? 78.735 3.503 43.012 1.00 31.85 311 ARG B CA 1
ATOM 5606 C C . ARG B 1 311 ? 78.880 2.225 42.236 1.00 32.38 311 ARG B C 1
ATOM 5607 O O . ARG B 1 311 ? 78.058 1.903 41.354 1.00 30.33 311 ARG B O 1
ATOM 5615 N N . ASP B 1 312 ? 79.915 1.468 42.573 1.00 31.22 312 ASP B N 1
ATOM 5616 C CA . ASP B 1 312 ? 80.257 0.273 41.832 1.00 31.32 312 ASP B CA 1
ATOM 5617 C C . ASP B 1 312 ? 79.126 -0.744 41.816 1.00 30.83 312 ASP B C 1
ATOM 5618 O O . ASP B 1 312 ? 79.041 -1.557 40.929 1.00 30.32 312 ASP B O 1
ATOM 5623 N N . TYR B 1 313 ? 78.274 -0.746 42.844 1.00 29.59 313 TYR B N 1
ATOM 5624 C CA . TYR B 1 313 ? 77.264 -1.795 42.960 1.00 29.13 313 TYR B CA 1
ATOM 5625 C C . TYR B 1 313 ? 75.903 -1.432 42.357 1.00 30.03 313 TYR B C 1
ATOM 5626 O O . TYR B 1 313 ? 74.968 -2.220 42.402 1.00 28.84 313 TYR B O 1
ATOM 5635 N N . LEU B 1 314 ? 75.805 -0.256 41.740 1.00 31.23 314 LEU B N 1
ATOM 5636 C CA . LEU B 1 314 ? 74.565 0.148 41.070 1.00 31.42 314 LEU B CA 1
ATOM 5637 C C . LEU B 1 314 ? 74.231 -0.772 39.892 1.00 31.57 314 LEU B C 1
ATOM 5638 O O . LEU B 1 314 ? 75.100 -1.199 39.157 1.00 31.34 314 LEU B O 1
ATOM 5643 N N . GLU B 1 315 ? 72.963 -1.108 39.766 1.00 32.61 315 GLU B N 1
ATOM 5644 C CA . GLU B 1 315 ? 72.446 -1.869 38.638 1.00 32.94 315 GLU B CA 1
ATOM 5645 C C . GLU B 1 315 ? 71.162 -1.219 38.199 1.00 32.66 315 GLU B C 1
ATOM 5646 O O . GLU B 1 315 ? 70.654 -0.369 38.888 1.00 33.28 315 GLU B O 1
ATOM 5652 N N . ASN B 1 316 ? 70.619 -1.664 37.080 1.00 31.71 316 ASN B N 1
ATOM 5653 C CA . ASN B 1 316 ? 69.415 -1.089 36.547 1.00 32.21 316 ASN B CA 1
ATOM 5654 C C . ASN B 1 316 ? 68.143 -1.863 36.939 1.00 31.45 316 ASN B C 1
ATOM 5655 O O . ASN B 1 316 ? 67.237 -2.072 36.138 1.00 33.40 316 ASN B O 1
ATOM 5660 N N . TYR B 1 317 ? 68.071 -2.267 38.211 1.00 31.52 317 TYR B N 1
ATOM 5661 C CA . TYR B 1 317 ? 66.906 -3.004 38.713 1.00 30.46 317 TYR B CA 1
ATOM 5662 C C . TYR B 1 317 ? 66.548 -2.386 40.035 1.00 30.50 317 TYR B C 1
ATOM 5663 O O . TYR B 1 317 ? 67.355 -2.445 40.977 1.00 29.78 317 TYR B O 1
ATOM 5672 N N . TYR B 1 318 ? 65.351 -1.810 40.143 1.00 30.19 318 TYR B N 1
ATOM 5673 C CA . TYR B 1 318 ? 64.937 -1.109 41.344 1.00 29.76 318 TYR B CA 1
ATOM 5674 C C . TYR B 1 318 ? 66.095 -0.199 41.844 1.00 30.59 318 TYR B C 1
ATOM 5675 O O . TYR B 1 318 ? 66.507 -0.249 42.999 1.00 30.33 318 TYR B O 1
ATOM 5684 N N . ARG B 1 319 ? 66.630 0.605 40.934 1.00 31.01 319 ARG B N 1
ATOM 5685 C CA . ARG B 1 319 ? 67.796 1.483 41.129 1.00 31.78 319 ARG B CA 1
ATOM 5686 C C . ARG B 1 319 ? 67.450 2.814 41.790 1.00 31.99 319 ARG B C 1
ATOM 5687 O O . ARG B 1 319 ? 66.465 3.420 41.394 1.00 31.94 319 ARG B O 1
ATOM 5695 N N . PRO B 1 320 ? 68.202 3.288 42.800 1.00 31.60 320 PRO B N 1
ATOM 5696 C CA . PRO B 1 320 ? 69.416 2.636 43.351 1.00 31.58 320 PRO B CA 1
ATOM 5697 C C . PRO B 1 320 ? 69.048 1.472 44.305 1.00 32.00 320 PRO B C 1
ATOM 5698 O O . PRO B 1 320 ? 68.188 1.723 45.134 1.00 31.05 320 PRO B O 1
ATOM 5702 N N . ASN B 1 321 ? 69.643 0.267 44.217 1.00 31.26 321 ASN B N 1
ATOM 5703 C CA . ASN B 1 321 ? 69.109 -0.887 44.974 1.00 31.68 321 ASN B CA 1
ATOM 5704 C C . ASN B 1 321 ? 69.803 -1.020 46.314 1.00 30.41 321 ASN B C 1
ATOM 5705 O O . ASN B 1 321 ? 70.651 -0.192 46.639 1.00 29.33 321 ASN B O 1
ATOM 5710 N N . LEU B 1 322 ? 69.411 -2.043 47.071 1.00 29.44 322 LEU B N 1
ATOM 5711 C CA . LEU B 1 322 ? 69.733 -2.165 48.450 1.00 30.01 322 LEU B CA 1
ATOM 5712 C C . LEU B 1 322 ? 71.235 -2.322 48.670 1.00 28.06 322 LEU B C 1
ATOM 5713 O O . LEU B 1 322 ? 71.743 -1.834 49.649 1.00 28.40 322 LEU B O 1
ATOM 5718 N N . ARG B 1 323 ? 71.935 -3.001 47.771 1.00 28.98 323 ARG B N 1
ATOM 5719 C CA . ARG B 1 323 ? 73.342 -3.271 47.976 1.00 28.56 323 ARG B CA 1
ATOM 5720 C C . ARG B 1 323 ? 74.178 -1.986 47.881 1.00 29.27 323 ARG B C 1
ATOM 5721 O O . ARG B 1 323 ? 75.336 -1.958 48.320 1.00 28.72 323 ARG B O 1
ATOM 5729 N N . VAL B 1 324 ? 73.565 -0.931 47.344 1.00 28.13 324 VAL B N 1
ATOM 5730 C CA . VAL B 1 324 ? 74.166 0.387 47.272 1.00 28.57 324 VAL B CA 1
ATOM 5731 C C . VAL B 1 324 ? 73.754 1.243 48.496 1.00 29.67 324 VAL B C 1
ATOM 5732 O O . VAL B 1 324 ? 74.588 1.991 49.052 1.00 30.68 324 VAL B O 1
ATOM 5736 N N . LYS B 1 325 ? 72.466 1.163 48.865 1.00 29.68 325 LYS B N 1
ATOM 5737 C CA . LYS B 1 325 ? 71.801 2.161 49.692 1.00 30.06 325 LYS B CA 1
ATOM 5738 C C . LYS B 1 325 ? 71.299 1.718 51.078 1.00 30.56 325 LYS B C 1
ATOM 5739 O O . LYS B 1 325 ? 70.890 2.574 51.926 1.00 30.32 325 LYS B O 1
ATOM 5745 N N . SER B 1 326 ? 71.298 0.410 51.339 1.00 29.72 326 SER B N 1
ATOM 5746 C CA . SER B 1 326 ? 70.959 -0.129 52.682 1.00 28.60 326 SER B CA 1
ATOM 5747 C C . SER B 1 326 ? 72.080 -0.975 53.331 1.00 28.74 326 SER B C 1
ATOM 5748 O O . SER B 1 326 ? 71.827 -1.914 54.087 1.00 29.75 326 SER B O 1
ATOM 5751 N N . ARG B 1 327 ? 73.335 -0.640 53.059 1.00 28.12 327 ARG B N 1
ATOM 5752 C CA . ARG B 1 327 ? 74.445 -1.358 53.693 1.00 27.44 327 ARG B CA 1
ATOM 5753 C C . ARG B 1 327 ? 74.541 -0.967 55.153 1.00 27.32 327 ARG B C 1
ATOM 5754 O O . ARG B 1 327 ? 74.357 0.203 55.460 1.00 28.26 327 ARG B O 1
ATOM 5762 N N . ASP B 1 328 ? 74.925 -1.917 55.988 1.00 26.97 328 ASP B N 1
ATOM 5763 C CA . ASP B 1 328 ? 75.081 -1.702 57.429 1.00 27.68 328 ASP B CA 1
ATOM 5764 C C . ASP B 1 328 ? 75.931 -0.467 57.710 1.00 28.72 328 ASP B C 1
ATOM 5765 O O . ASP B 1 328 ? 77.038 -0.301 57.165 1.00 28.19 328 ASP B O 1
ATOM 5770 N N . GLY B 1 329 ? 75.396 0.391 58.566 1.00 29.02 329 GLY B N 1
ATOM 5771 C CA . GLY B 1 329 ? 76.121 1.560 58.991 1.00 30.35 329 GLY B CA 1
ATOM 5772 C C . GLY B 1 329 ? 76.474 2.623 57.967 1.00 29.37 329 GLY B C 1
ATOM 5773 O O . GLY B 1 329 ? 77.281 3.514 58.304 1.00 32.08 329 GLY B O 1
ATOM 5774 N N . LEU B 1 330 ? 75.954 2.562 56.734 1.00 28.81 330 LEU B N 1
ATOM 5775 C CA . LEU B 1 330 ? 76.329 3.562 55.741 1.00 28.23 330 LEU B CA 1
ATOM 5776 C C . LEU B 1 330 ? 75.340 4.761 55.631 1.00 28.10 330 LEU B C 1
ATOM 5777 O O . LEU B 1 330 ? 75.352 5.486 54.653 1.00 26.82 330 LEU B O 1
ATOM 5782 N N . THR B 1 331 ? 74.542 4.993 56.672 1.00 28.62 331 THR B N 1
ATOM 5783 C CA . THR B 1 331 ? 73.680 6.166 56.681 1.00 28.89 331 THR B CA 1
ATOM 5784 C C . THR B 1 331 ? 73.738 6.798 58.054 1.00 30.19 331 THR B C 1
ATOM 5785 O O . THR B 1 331 ? 72.823 6.642 58.833 1.00 30.56 331 THR B O 1
ATOM 5789 N N . PRO B 1 332 ? 74.831 7.486 58.367 1.00 30.49 332 PRO B N 1
ATOM 5790 C CA . PRO B 1 332 ? 74.865 8.286 59.593 1.00 30.88 332 PRO B CA 1
ATOM 5791 C C . PRO B 1 332 ? 73.665 9.216 59.625 1.00 30.40 332 PRO B C 1
ATOM 5792 O O . PRO B 1 332 ? 73.258 9.758 58.628 1.00 28.12 332 PRO B O 1
ATOM 5796 N N . MET B 1 333 ? 73.114 9.419 60.814 1.00 31.78 333 MET B N 1
ATOM 5797 C CA . MET B 1 333 ? 71.927 10.236 60.968 1.00 32.73 333 MET B CA 1
ATOM 5798 C C . MET B 1 333 ? 71.918 10.760 62.386 1.00 33.49 333 MET B C 1
ATOM 5799 O O . MET B 1 333 ? 72.128 10.001 63.323 1.00 32.86 333 MET B O 1
ATOM 5804 N N . LEU B 1 334 ? 71.693 12.062 62.523 1.00 35.46 334 LEU B N 1
ATOM 5805 C CA . LEU B 1 334 ? 71.626 12.653 63.849 1.00 37.46 334 LEU B CA 1
ATOM 5806 C C . LEU B 1 334 ? 70.414 12.118 64.627 1.00 38.70 334 LEU B C 1
ATOM 5807 O O . LEU B 1 334 ? 69.365 11.876 64.078 1.00 38.47 334 LEU B O 1
ATOM 5812 N N . SER B 1 335 ? 70.609 11.986 65.927 1.00 40.59 335 SER B N 1
ATOM 5813 C CA . SER B 1 335 ? 69.600 11.521 66.850 1.00 42.21 335 SER B CA 1
ATOM 5814 C C . SER B 1 335 ? 68.730 12.690 67.296 1.00 42.68 335 SER B C 1
ATOM 5815 O O . SER B 1 335 ? 67.721 12.491 67.918 1.00 43.17 335 SER B O 1
ATOM 5818 N N . THR B 1 336 ? 69.086 13.915 66.950 1.00 43.82 336 THR B N 1
ATOM 5819 C CA . THR B 1 336 ? 68.279 15.061 67.356 1.00 44.46 336 THR B CA 1
ATOM 5820 C C . THR B 1 336 ? 67.344 15.471 66.230 1.00 44.62 336 THR B C 1
ATOM 5821 O O . THR B 1 336 ? 67.592 15.187 65.050 1.00 46.32 336 THR B O 1
ATOM 5825 N N . ILE B 1 337 ? 66.232 16.075 66.611 1.00 44.40 337 ILE B N 1
ATOM 5826 C CA . ILE B 1 337 ? 65.332 16.717 65.691 1.00 44.74 337 ILE B CA 1
ATOM 5827 C C . ILE B 1 337 ? 65.215 18.173 66.106 1.00 45.55 337 ILE B C 1
ATOM 5828 O O . ILE B 1 337 ? 65.000 18.456 67.285 1.00 46.33 337 ILE B O 1
ATOM 5833 N N . VAL B 1 338 ? 65.398 19.082 65.157 1.00 45.61 338 VAL B N 1
ATOM 5834 C CA . VAL B 1 338 ? 65.095 20.497 65.366 1.00 46.36 338 VAL B CA 1
ATOM 5835 C C . VAL B 1 338 ? 63.608 20.721 65.025 1.00 46.45 338 VAL B C 1
ATOM 5836 O O . VAL B 1 338 ? 63.171 20.474 63.893 1.00 46.11 338 VAL B O 1
ATOM 5840 N N . PRO B 1 339 ? 62.814 21.206 65.982 1.00 47.32 339 PRO B N 1
ATOM 5841 C CA . PRO B 1 339 ? 61.392 21.434 65.712 1.00 47.58 339 PRO B CA 1
ATOM 5842 C C . PRO B 1 339 ? 61.197 22.362 64.537 1.00 48.04 339 PRO B C 1
ATOM 5843 O O . PRO B 1 339 ? 62.008 23.263 64.327 1.00 47.40 339 PRO B O 1
ATOM 5847 N N . LYS B 1 340 ? 60.122 22.147 63.795 1.00 49.19 340 LYS B N 1
ATOM 5848 C CA . LYS B 1 340 ? 59.860 22.903 62.585 1.00 50.92 340 LYS B CA 1
ATOM 5849 C C . LYS B 1 340 ? 59.714 24.405 62.870 1.00 52.32 340 LYS B C 1
ATOM 5850 O O . LYS B 1 340 ? 60.034 25.235 62.025 1.00 52.71 340 LYS B O 1
ATOM 5856 N N . GLU B 1 341 ? 59.231 24.749 64.060 1.00 53.67 341 GLU B N 1
ATOM 5857 C CA . GLU B 1 341 ? 59.000 26.158 64.405 1.00 54.62 341 GLU B CA 1
ATOM 5858 C C . GLU B 1 341 ? 60.305 26.944 64.484 1.00 54.76 341 GLU B C 1
ATOM 5859 O O . GLU B 1 341 ? 60.315 28.140 64.198 1.00 55.28 341 GLU B O 1
ATOM 5865 N N . ALA B 1 342 ? 61.398 26.283 64.853 1.00 54.42 342 ALA B N 1
ATOM 5866 C CA . ALA B 1 342 ? 62.714 26.936 64.858 1.00 54.61 342 ALA B CA 1
ATOM 5867 C C . ALA B 1 342 ? 63.326 27.208 63.457 1.00 54.80 342 ALA B C 1
ATOM 5868 O O . ALA B 1 342 ? 64.367 27.870 63.355 1.00 54.26 342 ALA B O 1
ATOM 5870 N N . ILE B 1 343 ? 62.663 26.733 62.401 1.00 55.01 343 ILE B N 1
ATOM 5871 C CA . ILE B 1 343 ? 63.131 26.854 61.014 1.00 55.36 343 ILE B CA 1
ATOM 5872 C C . ILE B 1 343 ? 62.006 27.474 60.137 1.00 56.27 343 ILE B C 1
ATOM 5873 O O . ILE B 1 343 ? 61.115 26.775 59.672 1.00 56.24 343 ILE B O 1
ATOM 5878 N N . PRO B 1 344 ? 62.046 28.792 59.922 1.00 57.11 344 PRO B N 1
ATOM 5879 C CA . PRO B 1 344 ? 60.978 29.497 59.182 1.00 57.06 344 PRO B CA 1
ATOM 5880 C C . PRO B 1 344 ? 60.794 29.064 57.732 1.00 56.67 344 PRO B C 1
ATOM 5881 O O . PRO B 1 344 ? 59.648 28.877 57.287 1.00 56.62 344 PRO B O 1
ATOM 5885 N N . ASP B 1 345 ? 61.908 28.949 57.009 1.00 55.89 345 ASP B N 1
ATOM 5886 C CA . ASP B 1 345 ? 61.910 28.415 55.653 1.00 54.89 345 ASP B CA 1
ATOM 5887 C C . ASP B 1 345 ? 62.974 27.296 55.539 1.00 54.25 345 ASP B C 1
ATOM 5888 O O . ASP B 1 345 ? 64.174 27.572 55.543 1.00 54.14 345 ASP B O 1
ATOM 5893 N N . PRO B 1 346 ? 62.537 26.039 55.482 1.00 52.79 346 PRO B N 1
ATOM 5894 C CA . PRO B 1 346 ? 63.431 24.919 55.134 1.00 51.46 346 PRO B CA 1
ATOM 5895 C C . PRO B 1 346 ? 63.875 24.915 53.670 1.00 50.03 346 PRO B C 1
ATOM 5896 O O . PRO B 1 346 ? 64.816 24.194 53.320 1.00 49.36 346 PRO B O 1
ATOM 5900 N N . HIS B 1 347 ? 63.230 25.712 52.829 1.00 48.58 347 HIS B N 1
ATOM 5901 C CA . HIS B 1 347 ? 63.672 25.860 51.464 1.00 47.89 347 HIS B CA 1
ATOM 5902 C C . HIS B 1 347 ? 64.714 27.007 51.256 1.00 46.48 347 HIS B C 1
ATOM 5903 O O . HIS B 1 347 ? 64.925 27.440 50.140 1.00 45.60 347 HIS B O 1
ATOM 5910 N N . ASN B 1 348 ? 65.405 27.426 52.310 1.00 46.89 348 ASN B N 1
ATOM 5911 C CA . ASN B 1 348 ? 66.477 28.433 52.225 1.00 46.29 348 ASN B CA 1
ATOM 5912 C C . ASN B 1 348 ? 67.602 28.126 53.228 1.00 45.59 348 ASN B C 1
ATOM 5913 O O . ASN B 1 348 ? 67.974 28.971 54.048 1.00 44.86 348 ASN B O 1
ATOM 5918 N N . LEU B 1 349 ? 68.179 26.926 53.117 1.00 44.10 349 LEU B N 1
ATOM 5919 C CA . LEU B 1 349 ? 69.119 26.376 54.087 1.00 43.58 349 LEU B CA 1
ATOM 5920 C C . LEU B 1 349 ? 70.294 25.887 53.262 1.00 42.47 349 LEU B C 1
ATOM 5921 O O . LEU B 1 349 ? 70.109 25.232 52.217 1.00 42.78 349 LEU B O 1
ATOM 5926 N N . THR B 1 350 ? 71.507 26.215 53.717 1.00 41.40 350 THR B N 1
ATOM 5927 C CA . THR B 1 350 ? 72.722 25.762 53.059 1.00 41.51 350 THR B CA 1
ATOM 5928 C C . THR B 1 350 ? 73.118 24.385 53.603 1.00 40.36 350 THR B C 1
ATOM 5929 O O . THR B 1 350 ? 73.089 24.113 54.813 1.00 39.04 350 THR B O 1
ATOM 5933 N N . LEU B 1 351 ? 73.437 23.495 52.678 1.00 39.48 351 LEU B N 1
ATOM 5934 C CA . LEU B 1 351 ? 74.074 22.246 53.022 1.00 39.25 351 LEU B CA 1
ATOM 5935 C C . LEU B 1 351 ? 75.529 22.246 52.601 1.00 37.68 351 LEU B C 1
ATOM 5936 O O . LEU B 1 351 ? 75.879 22.729 51.529 1.00 38.19 351 LEU B O 1
ATOM 5941 N N . ARG B 1 352 ? 76.334 21.623 53.429 1.00 37.54 352 ARG B N 1
ATOM 5942 C CA . ARG B 1 352 ? 77.748 21.509 53.132 1.00 37.78 352 ARG B CA 1
ATOM 5943 C C . ARG B 1 352 ? 78.336 20.180 53.590 1.00 37.25 352 ARG B C 1
ATOM 5944 O O . ARG B 1 352 ? 77.948 19.662 54.634 1.00 35.99 352 ARG B O 1
ATOM 5952 N N . THR B 1 353 ? 79.278 19.638 52.813 1.00 34.84 353 THR B N 1
ATOM 5953 C CA . THR B 1 353 ? 80.102 18.511 53.268 1.00 34.80 353 THR B CA 1
ATOM 5954 C C . THR B 1 353 ? 81.642 18.883 53.332 1.00 34.64 353 THR B C 1
ATOM 5955 O O . THR B 1 353 ? 82.214 19.406 52.368 1.00 35.06 353 THR B O 1
ATOM 5959 N N . PHE B 1 354 ? 82.242 18.587 54.479 1.00 34.24 354 PHE B N 1
ATOM 5960 C CA . PHE B 1 354 ? 83.685 18.706 54.666 1.00 34.57 354 PHE B CA 1
ATOM 5961 C C . PHE B 1 354 ? 84.333 17.327 54.741 1.00 34.50 354 PHE B C 1
ATOM 5962 O O . PHE B 1 354 ? 83.840 16.409 55.419 1.00 36.09 354 PHE B O 1
ATOM 5970 N N . VAL B 1 355 ? 85.443 17.166 54.044 1.00 34.00 355 VAL B N 1
ATOM 5971 C CA . VAL B 1 355 ? 86.254 15.970 54.190 1.00 33.92 355 VAL B CA 1
ATOM 5972 C C . VAL B 1 355 ? 87.698 16.349 54.612 1.00 34.70 355 VAL B C 1
ATOM 5973 O O . VAL B 1 355 ? 88.405 17.046 53.900 1.00 35.02 355 VAL B O 1
ATOM 5977 N N . ASN B 1 356 ? 88.051 15.871 55.793 1.00 36.04 356 ASN B N 1
ATOM 5978 C CA . ASN B 1 356 ? 89.282 16.262 56.511 1.00 37.43 356 ASN B CA 1
ATOM 5979 C C . ASN B 1 356 ? 89.429 17.780 56.638 1.00 37.82 356 ASN B C 1
ATOM 5980 O O . ASN B 1 356 ? 90.511 18.337 56.475 1.00 38.59 356 ASN B O 1
ATOM 5985 N N . GLY B 1 357 ? 88.333 18.452 56.936 1.00 37.58 357 GLY B N 1
ATOM 5986 C CA . GLY B 1 357 ? 88.302 19.901 56.989 1.00 38.09 357 GLY B CA 1
ATOM 5987 C C . GLY B 1 357 ? 88.146 20.650 55.651 1.00 38.54 357 GLY B C 1
ATOM 5988 O O . GLY B 1 357 ? 87.941 21.857 55.713 1.00 38.98 357 GLY B O 1
ATOM 5989 N N . GLU B 1 358 ? 88.211 19.972 54.492 1.00 38.67 358 GLU B N 1
ATOM 5990 C CA . GLU B 1 358 ? 88.219 20.624 53.153 1.00 38.51 358 GLU B CA 1
ATOM 5991 C C . GLU B 1 358 ? 86.767 20.684 52.782 1.00 37.12 358 GLU B C 1
ATOM 5992 O O . GLU B 1 358 ? 86.059 19.700 52.945 1.00 35.47 358 GLU B O 1
ATOM 5998 N N . LEU B 1 359 ? 86.296 21.841 52.333 1.00 36.51 359 LEU B N 1
ATOM 5999 C CA . LEU B 1 359 ? 84.895 21.981 51.926 1.00 35.50 359 LEU B CA 1
ATOM 6000 C C . LEU B 1 359 ? 84.775 21.333 50.559 1.00 36.07 359 LEU B C 1
ATOM 6001 O O . LEU B 1 359 ? 85.468 21.698 49.631 1.00 35.93 359 LEU B O 1
ATOM 6006 N N . ARG B 1 360 ? 83.940 20.307 50.433 1.00 35.62 360 ARG B N 1
ATOM 6007 C CA . ARG B 1 360 ? 83.829 19.605 49.154 1.00 35.09 360 ARG B CA 1
ATOM 6008 C C . ARG B 1 360 ? 82.474 19.700 48.498 1.00 34.51 360 ARG B C 1
ATOM 6009 O O . ARG B 1 360 ? 82.361 19.506 47.293 1.00 34.85 360 ARG B O 1
ATOM 6017 N N . GLN B 1 361 ? 81.427 19.919 49.286 1.00 33.04 361 GLN B N 1
ATOM 6018 C CA . GLN B 1 361 ? 80.091 20.030 48.727 1.00 33.43 361 GLN B CA 1
ATOM 6019 C C . GLN B 1 361 ? 79.396 21.189 49.407 1.00 32.89 361 GLN B C 1
ATOM 6020 O O . GLN B 1 361 ? 79.505 21.371 50.614 1.00 34.52 361 GLN B O 1
ATOM 6026 N N . GLN B 1 362 ? 78.706 21.997 48.648 1.00 34.94 362 GLN B N 1
ATOM 6027 C CA . GLN B 1 362 ? 77.865 23.045 49.227 1.00 34.70 362 GLN B CA 1
ATOM 6028 C C . GLN B 1 362 ? 76.679 23.315 48.296 1.00 35.66 362 GLN B C 1
ATOM 6029 O O . GLN B 1 362 ? 76.809 23.466 47.080 1.00 35.96 362 GLN B O 1
ATOM 6035 N N . GLY B 1 363 ? 75.497 23.402 48.879 1.00 35.51 363 GLY B N 1
ATOM 6036 C CA . GLY B 1 363 ? 74.331 23.755 48.100 1.00 34.67 363 GLY B CA 1
ATOM 6037 C C . GLY B 1 363 ? 73.330 24.402 48.997 1.00 34.13 363 GLY B C 1
ATOM 6038 O O . GLY B 1 363 ? 73.568 24.633 50.209 1.00 33.21 363 GLY B O 1
ATOM 6039 N N . THR B 1 364 ? 72.172 24.630 48.419 1.00 35.03 364 THR B N 1
ATOM 6040 C CA . THR B 1 364 ? 71.053 25.173 49.168 1.00 35.74 364 THR B CA 1
ATOM 6041 C C . THR B 1 364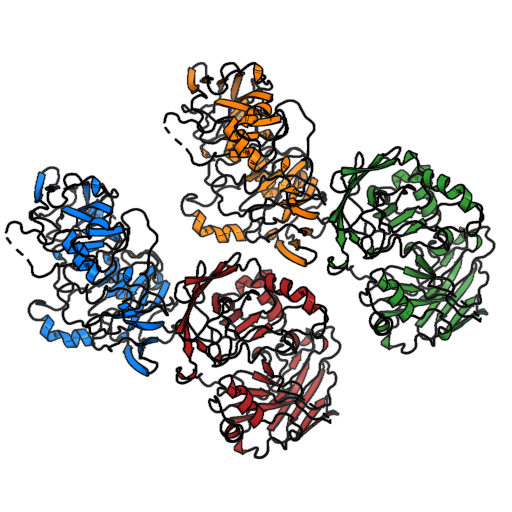 ? 69.744 24.479 48.802 1.00 35.69 364 THR B C 1
ATOM 6042 O O . THR B 1 364 ? 69.505 24.113 47.650 1.00 34.75 364 THR B O 1
ATOM 6046 N N . THR B 1 365 ? 68.900 24.314 49.815 1.00 37.07 365 THR B N 1
ATOM 6047 C CA . THR B 1 365 ? 67.626 23.666 49.636 1.00 38.49 365 THR B CA 1
ATOM 6048 C C . THR B 1 365 ? 66.706 24.534 48.831 1.00 39.56 365 THR B C 1
ATOM 6049 O O . THR B 1 365 ? 65.615 24.096 48.476 1.00 40.07 365 THR B O 1
ATOM 6053 N N . ALA B 1 366 ? 67.108 25.784 48.565 1.00 40.48 366 ALA B N 1
ATOM 6054 C CA . ALA B 1 366 ? 66.404 26.610 47.585 1.00 40.12 366 ALA B CA 1
ATOM 6055 C C . ALA B 1 366 ? 66.404 25.957 46.191 1.00 40.25 366 ALA B C 1
ATOM 6056 O O . ALA B 1 366 ? 65.532 26.231 45.372 1.00 40.32 366 ALA B O 1
ATOM 6058 N N . ASP B 1 367 ? 67.345 25.049 45.921 1.00 39.12 367 ASP B N 1
ATOM 6059 C CA . ASP B 1 367 ? 67.371 24.311 44.646 1.00 39.14 367 ASP B CA 1
ATOM 6060 C C . ASP B 1 367 ? 66.661 22.956 44.648 1.00 38.24 367 ASP B C 1
ATOM 6061 O O . ASP B 1 367 ? 66.808 22.190 43.686 1.00 37.94 367 ASP B O 1
ATOM 6066 N N . LEU B 1 368 ? 65.883 22.657 45.691 1.00 37.91 368 LEU B N 1
ATOM 6067 C CA . LEU B 1 368 ? 65.092 21.420 45.657 1.00 37.76 368 LEU B CA 1
ATOM 6068 C C . LEU B 1 368 ? 64.184 21.453 44.459 1.00 38.35 368 LEU B C 1
ATOM 6069 O O . LEU B 1 368 ? 63.493 22.443 44.244 1.00 39.04 368 LEU B O 1
ATOM 6074 N N . ILE B 1 369 ? 64.160 20.377 43.686 1.00 38.63 369 ILE B N 1
ATOM 6075 C CA . ILE B 1 369 ? 63.263 20.266 42.553 1.00 39.00 369 ILE B CA 1
ATOM 6076 C C . ILE B 1 369 ? 61.832 20.022 43.072 1.00 39.29 369 ILE B C 1
ATOM 6077 O O . ILE B 1 369 ? 60.872 20.714 42.689 1.00 40.03 369 ILE B O 1
ATOM 6082 N N . PHE B 1 370 ? 61.708 18.996 43.912 1.00 40.03 370 PHE B N 1
ATOM 6083 C CA . PHE B 1 370 ? 60.476 18.696 44.653 1.00 38.41 370 PHE B CA 1
ATOM 6084 C C . PHE B 1 370 ? 60.560 19.163 46.092 1.00 37.90 370 PHE B C 1
ATOM 6085 O O . PHE B 1 370 ? 61.448 18.761 46.851 1.00 36.63 370 PHE B O 1
ATOM 6093 N N . SER B 1 371 ? 59.634 20.073 46.446 1.00 37.78 371 SER B N 1
ATOM 6094 C CA . SER B 1 371 ? 59.584 20.712 47.743 1.00 37.17 371 SER B CA 1
ATOM 6095 C C . SER B 1 371 ? 59.175 19.748 48.832 1.00 37.14 371 SER B C 1
ATOM 6096 O O . SER B 1 371 ? 58.640 18.692 48.563 1.00 36.44 371 SER B O 1
ATOM 6099 N N . VAL B 1 372 ? 59.417 20.150 50.065 1.00 37.66 372 VAL B N 1
ATOM 6100 C CA . VAL B 1 372 ? 59.007 19.398 51.210 1.00 37.90 372 VAL B CA 1
ATOM 6101 C C . VAL B 1 372 ? 57.475 19.157 51.194 1.00 39.24 372 VAL B C 1
ATOM 6102 O O . VAL B 1 372 ? 57.028 18.023 51.452 1.00 38.11 372 VAL B O 1
ATOM 6106 N N . PRO B 1 373 ? 56.656 20.199 51.007 1.00 39.35 373 PRO B N 1
ATOM 6107 C CA . PRO B 1 373 ? 55.201 19.963 50.943 1.00 39.20 373 PRO B CA 1
ATOM 6108 C C . PRO B 1 373 ? 54.800 19.140 49.730 1.00 38.67 373 PRO B C 1
ATOM 6109 O O . PRO B 1 373 ? 53.936 18.296 49.847 1.00 40.21 373 PRO B O 1
ATOM 6113 N N . PHE B 1 374 ? 55.454 19.327 48.596 1.00 38.09 374 PHE B N 1
ATOM 6114 C CA . PHE B 1 374 ? 55.145 18.528 47.433 1.00 37.45 374 PHE B CA 1
ATOM 6115 C C . PHE B 1 374 ? 55.375 17.049 47.728 1.00 36.59 374 PHE B C 1
ATOM 6116 O O . PHE B 1 374 ? 54.546 16.196 47.367 1.00 37.05 374 PHE B O 1
ATOM 6124 N N . LEU B 1 375 ? 56.489 16.754 48.388 1.00 35.29 375 LEU B N 1
ATOM 6125 C CA . LEU B 1 375 ? 56.870 15.367 48.678 1.00 35.89 375 LEU B CA 1
ATOM 6126 C C . LEU B 1 375 ? 55.912 14.734 49.657 1.00 35.77 375 LEU B C 1
ATOM 6127 O O . LEU B 1 375 ? 55.496 13.587 49.462 1.00 35.73 375 LEU B O 1
ATOM 6132 N N . ILE B 1 376 ? 55.585 15.457 50.727 1.00 37.16 376 ILE B N 1
ATOM 6133 C CA . ILE B 1 376 ? 54.588 14.981 51.669 1.00 36.75 376 ILE B CA 1
ATOM 6134 C C . ILE B 1 376 ? 53.233 14.722 50.949 1.00 37.28 376 ILE B C 1
ATOM 6135 O O . ILE B 1 376 ? 52.579 13.671 51.183 1.00 37.16 376 ILE B O 1
ATOM 6140 N N . ALA B 1 377 ? 52.850 15.575 49.993 1.00 35.62 377 ALA B N 1
ATOM 6141 C CA . ALA B 1 377 ? 51.574 15.372 49.289 1.00 36.52 377 ALA B CA 1
ATOM 6142 C C . ALA B 1 377 ? 51.672 14.176 48.371 1.00 35.87 377 ALA B C 1
ATOM 6143 O O . ALA B 1 377 ? 50.768 13.331 48.275 1.00 35.83 377 ALA B O 1
ATOM 6145 N N . TYR B 1 378 ? 52.823 14.081 47.739 1.00 35.77 378 TYR B N 1
ATOM 6146 C CA . TYR B 1 378 ? 53.095 13.043 46.781 1.00 35.76 378 TYR B CA 1
ATOM 6147 C C . TYR B 1 378 ? 53.018 11.653 47.429 1.00 34.83 378 TYR B C 1
ATOM 6148 O O . TYR B 1 378 ? 52.333 10.771 46.904 1.00 34.80 378 TYR B O 1
ATOM 6157 N N . LEU B 1 379 ? 53.690 11.478 48.577 1.00 34.89 379 LEU B N 1
ATOM 6158 C CA . LEU B 1 379 ? 53.750 10.172 49.217 1.00 35.18 379 LEU B CA 1
ATOM 6159 C C . LEU B 1 379 ? 52.390 9.854 49.868 1.00 36.86 379 LEU B C 1
ATOM 6160 O O . LEU B 1 379 ? 51.847 8.747 49.725 1.00 35.87 379 LEU B O 1
ATOM 6165 N N . SER B 1 380 ? 51.819 10.841 50.565 1.00 36.72 380 SER B N 1
ATOM 6166 C CA . SER B 1 380 ? 50.571 10.587 51.305 1.00 36.82 380 SER B CA 1
ATOM 6167 C C . SER B 1 380 ? 49.374 10.321 50.374 1.00 37.00 380 SER B C 1
ATOM 6168 O O . SER B 1 380 ? 48.333 9.796 50.783 1.00 35.60 380 SER B O 1
ATOM 6171 N N . GLU B 1 381 ? 49.527 10.640 49.095 1.00 36.87 381 GLU B N 1
ATOM 6172 C CA . GLU B 1 381 ? 48.489 10.355 48.119 1.00 37.63 381 GLU B CA 1
ATOM 6173 C C . GLU B 1 381 ? 48.260 8.867 47.922 1.00 38.05 381 GLU B C 1
ATOM 6174 O O . GLU B 1 381 ? 47.155 8.455 47.528 1.00 38.73 381 GLU B O 1
ATOM 6180 N N . PHE B 1 382 ? 49.278 8.044 48.178 1.00 36.62 382 PHE B N 1
ATOM 6181 C CA . PHE B 1 382 ? 49.112 6.614 47.917 1.00 35.65 382 PHE B CA 1
ATOM 6182 C C . PHE B 1 382 ? 49.498 5.725 49.125 1.00 35.58 382 PHE B C 1
ATOM 6183 O O . PHE B 1 382 ? 49.309 4.528 49.081 1.00 36.00 382 PHE B O 1
ATOM 6191 N N . MET B 1 383 ? 49.927 6.311 50.246 1.00 34.69 383 MET B N 1
ATOM 6192 C CA . MET B 1 383 ? 50.269 5.545 51.431 1.00 33.53 383 MET B CA 1
ATOM 6193 C C . MET B 1 383 ? 50.222 6.433 52.673 1.00 33.80 383 MET B C 1
ATOM 6194 O O . MET B 1 383 ? 50.548 7.608 52.598 1.00 32.54 383 MET B O 1
ATOM 6199 N N . THR B 1 384 ? 49.899 5.850 53.826 1.00 32.29 384 THR B N 1
ATOM 6200 C CA . THR B 1 384 ? 49.947 6.557 55.116 1.00 33.32 384 THR B CA 1
ATOM 6201 C C . THR B 1 384 ? 51.355 6.802 55.605 1.00 33.61 384 THR B C 1
ATOM 6202 O O . THR B 1 384 ? 52.166 5.880 55.666 1.00 33.34 384 THR B O 1
ATOM 6206 N N . LEU B 1 385 ? 51.638 8.058 55.939 1.00 33.66 385 LEU B N 1
ATOM 6207 C CA . LEU B 1 385 ? 52.834 8.408 56.681 1.00 34.45 385 LEU B CA 1
ATOM 6208 C C . LEU B 1 385 ? 52.493 8.441 58.135 1.00 35.01 385 LEU B C 1
ATOM 6209 O O . LEU B 1 385 ? 51.445 8.943 58.508 1.00 36.06 385 LEU B O 1
ATOM 6214 N N . ASN B 1 386 ? 53.422 8.012 58.954 1.00 35.74 386 ASN B N 1
ATOM 6215 C CA . ASN B 1 386 ? 53.204 7.894 60.368 1.00 35.84 386 ASN B CA 1
ATOM 6216 C C . ASN B 1 386 ? 54.302 8.641 61.116 1.00 36.13 386 ASN B C 1
ATOM 6217 O O . ASN B 1 386 ? 55.434 8.754 60.618 1.00 32.69 386 ASN B O 1
ATOM 6222 N N . PRO B 1 387 ? 53.988 9.123 62.332 1.00 36.20 387 PRO B N 1
ATOM 6223 C CA . PRO B 1 387 ? 54.999 9.744 63.185 1.00 36.26 387 PRO B CA 1
ATOM 6224 C C . PRO B 1 387 ? 56.273 8.893 63.277 1.00 35.69 387 PRO B C 1
ATOM 6225 O O . PRO B 1 387 ? 56.234 7.678 63.559 1.00 34.93 387 PRO B O 1
ATOM 6229 N N . GLY B 1 388 ? 57.391 9.547 62.969 1.00 34.32 388 GLY B N 1
ATOM 6230 C CA . GLY B 1 388 ? 58.713 8.951 63.058 1.00 33.88 388 GLY B CA 1
ATOM 6231 C C . GLY B 1 388 ? 59.284 8.634 61.677 1.00 33.36 388 GLY B C 1
ATOM 6232 O O . GLY B 1 388 ? 60.496 8.462 61.526 1.00 33.33 388 GLY B O 1
ATOM 6233 N N . ASP B 1 389 ? 58.414 8.504 60.686 1.00 32.91 389 ASP B N 1
ATOM 6234 C CA . ASP B 1 389 ? 58.844 8.331 59.292 1.00 31.97 389 ASP B CA 1
ATOM 6235 C C . ASP B 1 389 ? 59.716 9.537 58.921 1.00 32.56 389 ASP B C 1
ATOM 6236 O O . ASP B 1 389 ? 59.481 10.660 59.405 1.00 31.07 389 ASP B O 1
ATOM 6241 N N . MET B 1 390 ? 60.668 9.314 58.012 1.00 31.76 390 MET B N 1
ATOM 6242 C CA . MET B 1 390 ? 61.706 10.284 57.673 1.00 32.20 390 MET B CA 1
ATOM 6243 C C . MET B 1 390 ? 61.772 10.349 56.147 1.00 32.14 390 MET B C 1
ATOM 6244 O O . MET B 1 390 ? 61.621 9.342 55.488 1.00 33.26 390 MET B O 1
ATOM 6249 N N . ILE B 1 391 ? 61.984 11.528 55.598 1.00 32.29 391 ILE B N 1
ATOM 6250 C CA . ILE B 1 391 ? 62.169 11.739 54.173 1.00 31.58 391 ILE B CA 1
ATOM 6251 C C . ILE B 1 391 ? 63.550 12.419 53.975 1.00 33.08 391 ILE B C 1
ATOM 6252 O O . ILE B 1 391 ? 63.695 13.590 54.305 1.00 32.93 391 ILE B O 1
ATOM 6257 N N . ALA B 1 392 ? 64.529 11.687 53.443 1.00 32.00 392 ALA B N 1
ATOM 6258 C CA . ALA B 1 392 ? 65.809 12.268 53.024 1.00 31.72 392 ALA B CA 1
ATOM 6259 C C . ALA B 1 392 ? 65.589 12.914 51.648 1.00 32.51 392 ALA B C 1
ATOM 6260 O O . ALA B 1 392 ? 65.321 12.254 50.701 1.00 31.90 392 ALA B O 1
ATOM 6262 N N . THR B 1 393 ? 65.679 14.244 51.562 1.00 32.25 393 THR B N 1
ATOM 6263 C CA . THR B 1 393 ? 65.178 14.984 50.432 1.00 32.05 393 THR B CA 1
ATOM 6264 C C . THR B 1 393 ? 66.179 15.119 49.300 1.00 32.23 393 THR B C 1
ATOM 6265 O O . THR B 1 393 ? 65.863 15.738 48.293 1.00 32.09 393 THR B O 1
ATOM 6269 N N . GLY B 1 394 ? 67.358 14.520 49.455 1.00 31.95 394 GLY B N 1
ATOM 6270 C CA . GLY B 1 394 ? 68.338 14.514 48.368 1.00 32.51 394 GLY B CA 1
ATOM 6271 C C . GLY B 1 394 ? 69.554 15.364 48.638 1.00 31.19 394 GLY B C 1
ATOM 6272 O O . GLY B 1 394 ? 69.783 15.874 49.745 1.00 30.64 394 GLY B O 1
ATOM 6273 N N . THR B 1 395 ? 70.368 15.515 47.610 1.00 32.62 395 THR B N 1
ATOM 6274 C CA . THR B 1 395 ? 71.675 16.123 47.819 1.00 34.06 395 THR B CA 1
ATOM 6275 C C . THR B 1 395 ? 72.105 16.974 46.611 1.00 34.87 395 THR B C 1
ATOM 6276 O O . THR B 1 395 ? 71.869 16.610 45.430 1.00 33.80 395 THR B O 1
ATOM 6280 N N . PRO B 1 396 ? 72.766 18.093 46.898 1.00 35.98 396 PRO B N 1
ATOM 6281 C CA . PRO B 1 396 ? 73.294 18.939 45.821 1.00 37.29 396 PRO B CA 1
ATOM 6282 C C . PRO B 1 396 ? 74.503 18.309 45.069 1.00 37.89 396 PRO B C 1
ATOM 6283 O O . PRO B 1 396 ? 75.021 17.223 45.390 1.00 36.63 396 PRO B O 1
ATOM 6287 N N . LYS B 1 397 ? 74.905 18.993 44.007 1.00 38.85 397 LYS B N 1
ATOM 6288 C CA . LYS B 1 397 ? 76.063 18.575 43.239 1.00 38.69 397 LYS B CA 1
ATOM 6289 C C . LYS B 1 397 ? 77.254 18.690 44.155 1.00 37.28 397 LYS B C 1
ATOM 6290 O O . LYS B 1 397 ? 77.183 19.323 45.201 1.00 37.25 397 LYS B O 1
ATOM 6293 N N . GLY B 1 398 ? 78.339 18.055 43.757 1.00 36.73 398 GLY B N 1
ATOM 6294 C CA . GLY B 1 398 ? 79.591 18.181 44.464 1.00 36.47 398 GLY B CA 1
ATOM 6295 C C . GLY B 1 398 ? 79.991 16.891 45.144 1.00 36.00 398 GLY B C 1
ATOM 6296 O O . GLY B 1 398 ? 80.457 16.921 46.264 1.00 38.23 398 GLY B O 1
ATOM 6297 N N . LEU B 1 399 ? 79.858 15.750 44.489 1.00 35.91 399 LEU B N 1
ATOM 6298 C CA . LEU B 1 399 ? 80.165 14.492 45.162 1.00 34.73 399 LEU B CA 1
ATOM 6299 C C . LEU B 1 399 ? 81.604 14.115 44.900 1.00 35.09 399 LEU B C 1
ATOM 6300 O O . LEU B 1 399 ? 82.155 14.480 43.860 1.00 33.87 399 LEU B O 1
ATOM 6305 N N . SER B 1 400 ? 82.212 13.398 45.837 1.00 33.41 400 SER B N 1
ATOM 6306 C CA . SER B 1 400 ? 83.545 12.838 45.656 1.00 33.88 400 SER B CA 1
ATOM 6307 C C . SER B 1 400 ? 83.866 11.614 46.559 1.00 34.43 400 SER B C 1
ATOM 6308 O O . SER B 1 400 ? 83.162 11.316 47.522 1.00 33.61 400 SER B O 1
ATOM 6311 N N . ASP B 1 401 ? 84.969 10.949 46.219 1.00 34.34 401 ASP B N 1
ATOM 6312 C CA . ASP B 1 401 ? 85.393 9.667 46.769 1.00 33.84 401 ASP B CA 1
ATOM 6313 C C . ASP B 1 401 ? 85.969 9.882 48.172 1.00 33.79 401 ASP B C 1
ATOM 6314 O O . ASP B 1 401 ? 86.654 10.870 48.419 1.00 32.96 401 ASP B O 1
ATOM 6319 N N . VAL B 1 402 ? 85.586 9.012 49.109 1.00 31.57 402 VAL B N 1
ATOM 6320 C CA . VAL B 1 402 ? 86.112 9.049 50.473 1.00 32.47 402 VAL B CA 1
ATOM 6321 C C . VAL B 1 402 ? 86.738 7.676 50.766 1.00 32.14 402 VAL B C 1
ATOM 6322 O O . VAL B 1 402 ? 86.215 6.619 50.325 1.00 30.63 402 VAL B O 1
ATOM 6326 N N . VAL B 1 403 ? 87.856 7.694 51.517 1.00 31.42 403 VAL B N 1
ATOM 6327 C CA . VAL B 1 403 ? 88.671 6.499 51.747 1.00 30.63 403 VAL B CA 1
ATOM 6328 C C . VAL B 1 403 ? 88.964 6.283 53.214 1.00 31.48 403 VAL B C 1
ATOM 6329 O O . VAL B 1 403 ? 88.782 7.203 54.006 1.00 31.84 403 VAL B O 1
ATOM 6333 N N . PRO B 1 404 ? 89.396 5.078 53.607 1.00 31.50 404 PRO B N 1
ATOM 6334 C CA . PRO B 1 404 ? 89.701 4.833 55.026 1.00 31.85 404 PRO B CA 1
ATOM 6335 C C . PRO B 1 404 ? 90.556 5.921 55.685 1.00 32.82 404 PRO B C 1
ATOM 6336 O O . PRO B 1 404 ? 91.531 6.365 55.073 1.00 32.87 404 PRO B O 1
ATOM 6340 N N . GLY B 1 405 ? 90.191 6.307 56.912 1.00 31.79 405 GLY B N 1
ATOM 6341 C CA . GLY B 1 405 ? 90.803 7.399 57.657 1.00 32.80 405 GLY B CA 1
ATOM 6342 C C . GLY B 1 405 ? 90.224 8.793 57.431 1.00 33.60 405 GLY B C 1
ATOM 6343 O O . GLY B 1 405 ? 90.521 9.716 58.188 1.00 33.75 405 GLY B O 1
ATOM 6344 N N . ASP B 1 406 ? 89.418 8.974 56.386 1.00 33.50 406 ASP B N 1
ATOM 6345 C CA . ASP B 1 406 ? 88.764 10.233 56.162 1.00 34.12 406 ASP B CA 1
ATOM 6346 C C . ASP B 1 406 ? 87.679 10.537 57.179 1.00 34.57 406 ASP B C 1
ATOM 6347 O O . ASP B 1 406 ? 86.852 9.668 57.500 1.00 34.64 406 ASP B O 1
ATOM 6352 N N . GLU B 1 407 ? 87.669 11.785 57.649 1.00 35.51 407 GLU B N 1
ATOM 6353 C CA . GLU B 1 407 ? 86.626 12.342 58.494 1.00 36.76 407 GLU B CA 1
ATOM 6354 C C . GLU B 1 407 ? 85.687 13.118 57.590 1.00 36.90 407 GLU B C 1
ATOM 6355 O O . GLU B 1 407 ? 86.078 14.074 56.932 1.00 38.87 407 GLU B O 1
ATOM 6361 N N . VAL B 1 408 ? 84.434 12.714 57.568 1.00 35.77 408 VAL B N 1
ATOM 6362 C CA . VAL B 1 408 ? 83.424 13.314 56.719 1.00 34.96 408 VAL B CA 1
ATOM 6363 C C . VAL B 1 408 ? 82.394 13.978 57.610 1.00 35.99 408 VAL B C 1
ATOM 6364 O O . VAL B 1 408 ? 81.822 13.347 58.510 1.00 35.79 408 VAL B O 1
ATOM 6368 N N . VAL B 1 409 ? 82.173 15.265 57.390 1.00 36.30 409 VAL B N 1
ATOM 6369 C CA . VAL B 1 409 ? 81.278 16.029 58.235 1.00 36.68 409 VAL B CA 1
ATOM 6370 C C . VAL B 1 409 ? 80.233 16.616 57.308 1.00 36.22 409 VAL B C 1
ATOM 6371 O O . VAL B 1 409 ? 80.570 17.305 56.354 1.00 36.21 409 VAL B O 1
ATOM 6375 N N . VAL B 1 410 ? 78.964 16.303 57.550 1.00 36.34 410 VAL B N 1
ATOM 6376 C CA . VAL B 1 410 ? 77.874 16.960 56.846 1.00 37.63 410 VAL B CA 1
ATOM 6377 C C . VAL B 1 410 ? 77.182 17.931 57.779 1.00 38.88 410 VAL B C 1
ATOM 6378 O O . VAL B 1 410 ? 77.125 17.714 59.006 1.00 38.37 410 VAL B O 1
ATOM 6382 N N . GLU B 1 411 ? 76.717 19.029 57.200 1.00 39.92 411 GLU B N 1
ATOM 6383 C CA . GLU B 1 411 ? 76.163 20.167 57.944 1.00 41.94 411 GLU B CA 1
ATOM 6384 C C . GLU B 1 411 ? 74.930 20.669 57.209 1.00 41.62 411 GLU B C 1
ATOM 6385 O O . GLU B 1 411 ? 74.977 20.833 55.982 1.00 42.34 411 GLU B O 1
ATOM 6391 N N . VAL B 1 412 ? 73.823 20.897 57.916 1.00 41.32 412 VAL B N 1
ATOM 6392 C CA . VAL B 1 412 ? 72.712 21.647 57.337 1.00 41.78 412 VAL B CA 1
ATOM 6393 C C . VAL B 1 412 ? 72.406 22.830 58.263 1.00 41.84 412 VAL B C 1
ATOM 6394 O O . VAL B 1 412 ? 72.271 22.669 59.470 1.00 41.47 412 VAL B O 1
ATOM 6398 N N . GLU B 1 413 ? 72.317 24.006 57.658 1.00 43.10 413 GLU B N 1
ATOM 6399 C CA . GLU B 1 413 ? 72.222 25.297 58.358 1.00 44.49 413 GLU B CA 1
ATOM 6400 C C . GLU B 1 413 ? 71.066 25.284 59.332 1.00 44.43 413 GLU B C 1
ATOM 6401 O O . GLU B 1 413 ? 69.955 24.996 58.916 1.00 46.73 413 GLU B O 1
ATOM 6407 N N . GLY B 1 414 ? 71.341 25.532 60.613 1.00 44.69 414 GLY B N 1
ATOM 6408 C CA . GLY B 1 414 ? 70.330 25.553 61.669 1.00 44.85 414 GLY B CA 1
ATOM 6409 C C . GLY B 1 414 ? 69.730 24.226 62.130 1.00 44.61 414 GLY B C 1
ATOM 6410 O O . GLY B 1 414 ? 68.950 24.192 63.082 1.00 44.87 414 GLY B O 1
ATOM 6411 N N . VAL B 1 415 ? 70.080 23.134 61.449 1.00 43.30 415 VAL B N 1
ATOM 6412 C CA . VAL B 1 415 ? 69.546 21.820 61.730 1.00 42.36 415 VAL B CA 1
ATOM 6413 C C . VAL B 1 415 ? 70.564 20.986 62.489 1.00 41.95 415 VAL B C 1
ATOM 6414 O O . VAL B 1 415 ? 70.282 20.498 63.591 1.00 42.71 415 VAL B O 1
ATOM 6418 N N . GLY B 1 416 ? 71.771 20.845 61.937 1.00 40.56 416 GLY B N 1
ATOM 6419 C CA . GLY B 1 416 ? 72.828 20.155 62.635 1.00 39.37 416 GLY B CA 1
ATOM 6420 C C . GLY B 1 416 ? 74.116 19.866 61.891 1.00 38.30 416 GLY B C 1
ATOM 6421 O O . GLY B 1 416 ? 74.264 20.155 60.729 1.00 36.89 416 GLY B O 1
ATOM 6422 N N . ARG B 1 417 ? 75.048 19.328 62.651 1.00 39.23 417 ARG B N 1
ATOM 6423 C CA . ARG B 1 417 ? 76.399 18.928 62.240 1.00 39.97 417 ARG B CA 1
ATOM 6424 C C . ARG B 1 417 ? 76.612 17.421 62.591 1.00 38.14 417 ARG B C 1
ATOM 6425 O O . ARG B 1 417 ? 76.488 17.010 63.756 1.00 39.52 417 ARG B O 1
ATOM 6433 N N . LEU B 1 418 ? 76.985 16.624 61.584 1.00 36.98 418 LEU B N 1
ATOM 6434 C CA . LEU B 1 418 ? 77.039 15.162 61.659 1.00 34.47 418 LEU B CA 1
ATOM 6435 C C . LEU B 1 418 ? 78.379 14.650 61.145 1.00 33.47 418 LEU B C 1
ATOM 6436 O O . LEU B 1 418 ? 78.702 14.757 59.963 1.00 32.71 418 LEU B O 1
ATOM 6441 N N . VAL B 1 419 ? 79.119 14.024 62.040 1.00 34.05 419 VAL B N 1
ATOM 6442 C CA . VAL B 1 419 ? 80.456 13.556 61.804 1.00 34.31 419 VAL B CA 1
ATOM 6443 C C . VAL B 1 419 ? 80.494 12.031 61.642 1.00 33.72 419 VAL B C 1
ATOM 6444 O O . VAL B 1 419 ? 79.877 11.289 62.386 1.00 33.43 419 VAL B O 1
ATOM 6448 N N . ASN B 1 420 ? 81.320 11.580 60.714 1.00 33.27 420 ASN B N 1
ATOM 6449 C CA . ASN B 1 420 ? 81.501 10.157 60.442 1.00 32.01 420 ASN B CA 1
ATOM 6450 C C . ASN B 1 420 ? 82.935 9.956 60.006 1.00 32.22 420 ASN B C 1
ATOM 6451 O O . ASN B 1 420 ? 83.480 10.840 59.386 1.00 32.39 420 ASN B O 1
ATOM 6456 N N . ARG B 1 421 ? 83.484 8.782 60.267 1.00 32.40 421 ARG B N 1
ATOM 6457 C CA . ARG B 1 421 ? 84.842 8.385 59.894 1.00 33.17 421 ARG B CA 1
ATOM 6458 C C . ARG B 1 421 ? 84.807 7.112 59.025 1.00 32.85 421 ARG B C 1
ATOM 6459 O O . ARG B 1 421 ? 84.196 6.122 59.406 1.00 31.82 421 ARG B O 1
ATOM 6467 N N . ILE B 1 422 ? 85.473 7.115 57.873 1.00 31.93 422 ILE B N 1
ATOM 6468 C CA . ILE B 1 422 ? 85.522 5.951 57.031 1.00 31.82 422 ILE B CA 1
ATOM 6469 C C . ILE B 1 422 ? 86.581 5.001 57.545 1.00 32.40 422 ILE B C 1
ATOM 6470 O O . ILE B 1 422 ? 87.682 5.425 57.868 1.00 32.33 422 ILE B O 1
ATOM 6475 N N . VAL B 1 423 ? 86.272 3.711 57.578 1.00 31.56 423 VAL B N 1
ATOM 6476 C CA . VAL B 1 423 ? 87.236 2.669 57.868 1.00 30.49 423 VAL B CA 1
ATOM 6477 C C . VAL B 1 423 ? 87.242 1.572 56.789 1.00 31.15 423 VAL B C 1
ATOM 6478 O O . VAL B 1 423 ? 86.307 1.447 55.976 1.00 30.37 423 VAL B O 1
ATOM 6482 N N . SER B 1 424 ? 88.306 0.775 56.760 1.00 31.02 424 SER B N 1
ATOM 6483 C CA . SER B 1 424 ? 88.358 -0.401 55.897 1.00 32.28 424 SER B CA 1
ATOM 6484 C C . SER B 1 424 ? 87.623 -1.570 56.479 1.00 32.00 424 SER B C 1
ATOM 6485 O O . SER B 1 424 ? 87.337 -1.588 57.672 1.00 31.01 424 SER B O 1
ATOM 6488 N N . GLU B 1 425 ? 87.352 -2.570 55.639 1.00 33.65 425 GLU B N 1
ATOM 6489 C CA . GLU B 1 425 ? 86.796 -3.836 56.119 1.00 34.14 425 GLU B CA 1
ATOM 6490 C C . GLU B 1 425 ? 87.721 -4.439 57.194 1.00 35.26 425 GLU B C 1
ATOM 6491 O O . GLU B 1 425 ? 87.257 -4.887 58.216 1.00 34.65 425 GLU B O 1
ATOM 6497 N N . GLU B 1 426 ? 89.042 -4.387 56.978 1.00 35.44 426 GLU B N 1
ATOM 6498 C CA . GLU B 1 426 ? 90.032 -4.939 57.940 1.00 36.33 426 GLU B CA 1
ATOM 6499 C C . GLU B 1 426 ? 89.939 -4.258 59.330 1.00 36.30 426 GLU B C 1
ATOM 6500 O O . GLU B 1 426 ? 89.991 -4.928 60.389 1.00 35.47 426 GLU B O 1
ATOM 6506 N N . THR B 1 427 ? 89.790 -2.945 59.321 1.00 37.54 427 THR B N 1
ATOM 6507 C CA . THR B 1 427 ? 89.726 -2.161 60.553 1.00 37.59 427 THR B CA 1
ATOM 6508 C C . THR B 1 427 ? 88.451 -2.482 61.322 1.00 40.32 427 THR B C 1
ATOM 6509 O O . THR B 1 427 ? 88.499 -2.649 62.542 1.00 39.08 427 THR B O 1
ATOM 6513 N N . ALA B 1 428 ? 87.338 -2.631 60.611 1.00 41.94 428 ALA B N 1
ATOM 6514 C CA . ALA B 1 428 ? 86.044 -2.830 61.273 1.00 44.84 428 ALA B CA 1
ATOM 6515 C C . ALA B 1 428 ? 85.860 -4.213 61.899 1.00 46.81 428 ALA B C 1
ATOM 6516 O O . ALA B 1 428 ? 84.995 -4.372 62.749 1.00 47.40 428 ALA B O 1
ATOM 6518 N N . LYS B 1 429 ? 86.649 -5.214 61.516 1.00 49.24 429 LYS B N 1
ATOM 6519 C CA . LYS B 1 429 ? 86.289 -6.568 61.955 1.00 51.36 429 LYS B CA 1
ATOM 6520 C C . LYS B 1 429 ? 86.563 -6.864 63.447 1.00 52.74 429 LYS B C 1
ATOM 6521 O O . LYS B 1 429 ? 87.255 -6.097 64.146 1.00 52.55 429 LYS B O 1
ATOM 6528 N N . MET C 1 1 ? 40.504 -26.822 66.513 1.00 67.67 1 MET C N 1
ATOM 6529 C CA . MET C 1 1 ? 41.761 -26.735 65.728 1.00 67.78 1 MET C CA 1
ATOM 6530 C C . MET C 1 1 ? 41.931 -27.924 64.752 1.00 66.34 1 MET C C 1
ATOM 6531 O O . MET C 1 1 ? 43.024 -28.139 64.190 1.00 66.88 1 MET C O 1
ATOM 6536 N N . LYS C 1 2 ? 40.822 -28.626 64.501 1.00 63.96 2 LYS C N 1
ATOM 6537 C CA . LYS C 1 2 ? 40.795 -30.042 64.035 1.00 61.85 2 LYS C CA 1
ATOM 6538 C C . LYS C 1 2 ? 41.027 -31.051 65.205 1.00 58.16 2 LYS C C 1
ATOM 6539 O O . LYS C 1 2 ? 41.126 -32.273 64.999 1.00 59.17 2 LYS C O 1
ATOM 6545 N N . GLY C 1 3 ? 41.109 -30.517 66.425 1.00 52.39 3 GLY C N 1
ATOM 6546 C CA . GLY C 1 3 ? 40.970 -31.294 67.638 1.00 47.01 3 GLY C CA 1
ATOM 6547 C C . GLY C 1 3 ? 39.475 -31.226 67.892 1.00 42.37 3 GLY C C 1
ATOM 6548 O O . GLY C 1 3 ? 38.803 -30.604 67.075 1.00 42.01 3 GLY C O 1
ATOM 6549 N N . THR C 1 4 ? 38.941 -31.853 68.949 1.00 35.51 4 THR C N 1
ATOM 6550 C CA . THR C 1 4 ? 37.541 -31.648 69.328 1.00 32.65 4 THR C CA 1
ATOM 6551 C C . THR C 1 4 ? 37.415 -30.313 70.085 1.00 30.41 4 THR C C 1
ATOM 6552 O O . THR C 1 4 ? 38.246 -30.025 70.940 1.00 29.39 4 THR C O 1
ATOM 6556 N N . ILE C 1 5 ? 36.401 -29.510 69.757 1.00 28.21 5 ILE C N 1
ATOM 6557 C CA . ILE C 1 5 ? 36.167 -28.229 70.393 1.00 27.88 5 ILE C CA 1
ATOM 6558 C C . ILE C 1 5 ? 35.052 -28.413 71.403 1.00 28.99 5 ILE C C 1
ATOM 6559 O O . ILE C 1 5 ? 33.871 -28.557 71.036 1.00 28.04 5 ILE C O 1
ATOM 6564 N N . PHE C 1 6 ? 35.445 -28.396 72.680 1.00 26.64 6 PHE C N 1
ATOM 6565 C CA . PHE C 1 6 ? 34.487 -28.369 73.762 1.00 27.44 6 PHE C CA 1
ATOM 6566 C C . PHE C 1 6 ? 34.224 -26.923 74.181 1.00 27.22 6 PHE C C 1
ATOM 6567 O O . PHE C 1 6 ? 35.008 -26.022 73.864 1.00 24.75 6 PHE C O 1
ATOM 6575 N N . ALA C 1 7 ? 33.137 -26.684 74.934 1.00 28.23 7 ALA C N 1
ATOM 6576 C CA . ALA C 1 7 ? 32.790 -25.331 75.389 1.00 28.60 7 ALA C CA 1
ATOM 6577 C C . ALA C 1 7 ? 31.903 -25.370 76.642 1.00 28.85 7 ALA C C 1
ATOM 6578 O O . ALA C 1 7 ? 31.094 -26.269 76.817 1.00 28.87 7 ALA C O 1
ATOM 6580 N N . VAL C 1 8 ? 32.048 -24.380 77.511 1.00 28.89 8 VAL C N 1
ATOM 6581 C CA . VAL C 1 8 ? 31.153 -24.255 78.647 1.00 29.23 8 VAL C CA 1
ATOM 6582 C C . VAL C 1 8 ? 30.101 -23.164 78.457 1.00 28.83 8 VAL C C 1
ATOM 6583 O O . VAL C 1 8 ? 30.396 -22.047 77.965 1.00 30.51 8 VAL C O 1
ATOM 6587 N N . ALA C 1 9 ? 28.876 -23.480 78.885 1.00 28.81 9 ALA C N 1
ATOM 6588 C CA . ALA C 1 9 ? 27.818 -22.508 78.914 1.00 29.22 9 ALA C CA 1
ATOM 6589 C C . ALA C 1 9 ? 27.548 -22.210 80.374 1.00 29.54 9 ALA C C 1
ATOM 6590 O O . ALA C 1 9 ? 27.905 -23.005 81.260 1.00 28.96 9 ALA C O 1
ATOM 6592 N N . LEU C 1 10 ? 26.907 -21.078 80.558 1.00 31.48 10 LEU C N 1
ATOM 6593 C CA . LEU C 1 10 ? 26.429 -20.637 81.878 1.00 32.48 10 LEU C CA 1
ATOM 6594 C C . LEU C 1 10 ? 27.635 -20.496 82.810 1.00 32.34 10 LEU C C 1
ATOM 6595 O O . LEU C 1 10 ? 27.553 -20.825 84.017 1.00 34.32 10 LEU C O 1
ATOM 6600 N N . ASN C 1 11 ? 28.735 -19.999 82.268 1.00 32.62 11 ASN C N 1
ATOM 6601 C CA . ASN C 1 11 ? 29.961 -19.847 83.051 1.00 33.14 11 ASN C CA 1
ATOM 6602 C C . ASN C 1 11 ? 30.266 -18.395 83.398 1.00 33.81 11 ASN C C 1
ATOM 6603 O O . ASN C 1 11 ? 31.235 -18.132 84.082 1.00 35.05 11 ASN C O 1
ATOM 6608 N N . HIS C 1 12 ? 29.473 -17.443 82.920 1.00 34.59 12 HIS C N 1
ATOM 6609 C CA . HIS C 1 12 ? 29.705 -16.013 83.227 1.00 36.09 12 HIS C CA 1
ATOM 6610 C C . HIS C 1 12 ? 28.674 -15.554 84.251 1.00 37.55 12 HIS C C 1
ATOM 6611 O O . HIS C 1 12 ? 27.485 -15.875 84.139 1.00 37.08 12 HIS C O 1
ATOM 6618 N N . ARG C 1 13 ? 29.140 -14.834 85.272 1.00 39.77 13 ARG C N 1
ATOM 6619 C CA . ARG C 1 13 ? 28.296 -14.567 86.450 1.00 42.13 13 ARG C CA 1
ATOM 6620 C C . ARG C 1 13 ? 27.099 -13.698 86.113 1.00 42.22 13 ARG C C 1
ATOM 6621 O O . ARG C 1 13 ? 26.069 -13.815 86.774 1.00 43.94 13 ARG C O 1
ATOM 6629 N N . SER C 1 14 ? 27.205 -12.871 85.078 1.00 42.30 14 SER C N 1
ATOM 6630 C CA . SER C 1 14 ? 26.093 -12.031 84.616 1.00 42.94 14 SER C CA 1
ATOM 6631 C C . SER C 1 14 ? 24.959 -12.847 84.012 1.00 43.42 14 SER C C 1
ATOM 6632 O O . SER C 1 14 ? 23.793 -12.417 84.045 1.00 42.49 14 SER C O 1
ATOM 6635 N N . GLN C 1 15 ? 25.303 -14.001 83.423 1.00 43.11 15 GLN C N 1
ATOM 6636 C CA . GLN C 1 15 ? 24.289 -14.896 82.888 1.00 42.71 15 GLN C CA 1
ATOM 6637 C C . GLN C 1 15 ? 23.616 -15.685 83.981 1.00 42.62 15 GLN C C 1
ATOM 6638 O O . GLN C 1 15 ? 22.399 -15.871 83.950 1.00 42.81 15 GLN C O 1
ATOM 6644 N N . LEU C 1 16 ? 24.410 -16.151 84.938 1.00 42.85 16 LEU C N 1
ATOM 6645 C CA . LEU C 1 16 ? 23.905 -16.878 86.093 1.00 44.15 16 LEU C CA 1
ATOM 6646 C C . LEU C 1 16 ? 22.910 -15.981 86.845 1.00 45.02 16 LEU C C 1
ATOM 6647 O O . LEU C 1 16 ? 21.839 -16.445 87.242 1.00 44.40 16 LEU C O 1
ATOM 6652 N N . ASP C 1 17 ? 23.266 -14.693 86.951 1.00 47.00 17 ASP C N 1
ATOM 6653 C CA . ASP C 1 17 ? 22.486 -13.670 87.673 1.00 48.35 17 ASP C CA 1
ATOM 6654 C C . ASP C 1 17 ? 21.144 -13.480 86.972 1.00 49.16 17 ASP C C 1
ATOM 6655 O O . ASP C 1 17 ? 20.066 -13.576 87.582 1.00 49.28 17 ASP C O 1
ATOM 6660 N N . ALA C 1 18 ? 21.222 -13.224 85.670 1.00 48.99 18 ALA C N 1
ATOM 6661 C CA . ALA C 1 18 ? 20.048 -12.993 84.846 1.00 49.57 18 ALA C CA 1
ATOM 6662 C C . ALA C 1 18 ? 19.093 -14.167 84.781 1.00 49.72 18 ALA C C 1
ATOM 6663 O O . ALA C 1 18 ? 17.913 -13.950 84.576 1.00 50.27 18 ALA C O 1
ATOM 6665 N N . TRP C 1 19 ? 19.576 -15.381 85.020 1.00 50.25 19 TRP C N 1
ATOM 6666 C CA . TRP C 1 19 ? 18.771 -16.609 84.908 1.00 50.81 19 TRP C CA 1
ATOM 6667 C C . TRP C 1 19 ? 18.365 -17.205 86.258 1.00 52.56 19 TRP C C 1
ATOM 6668 O O . TRP C 1 19 ? 17.611 -18.175 86.322 1.00 51.94 19 TRP C O 1
ATOM 6679 N N . GLN C 1 20 ? 18.888 -16.613 87.336 1.00 54.59 20 GLN C N 1
ATOM 6680 C CA . GLN C 1 20 ? 18.675 -17.087 88.716 1.00 56.46 20 GLN C CA 1
ATOM 6681 C C . GLN C 1 20 ? 17.219 -17.479 88.981 1.00 56.71 20 GLN C C 1
ATOM 6682 O O . GLN C 1 20 ? 16.926 -18.548 89.521 1.00 56.15 20 GLN C O 1
ATOM 6688 N N . GLU C 1 21 ? 16.314 -16.594 88.603 1.00 58.40 21 GLU C N 1
ATOM 6689 C CA . GLU C 1 21 ? 14.905 -16.788 88.913 1.00 60.39 21 GLU C CA 1
ATOM 6690 C C . GLU C 1 21 ? 14.332 -17.960 88.099 1.00 60.63 21 GLU C C 1
ATOM 6691 O O . GLU C 1 21 ? 13.658 -18.843 88.643 1.00 60.58 21 GLU C O 1
ATOM 6697 N N . ALA C 1 22 ? 14.649 -17.979 86.809 1.00 60.98 22 ALA C N 1
ATOM 6698 C CA . ALA C 1 22 ? 14.272 -19.076 85.913 1.00 61.22 22 ALA C CA 1
ATOM 6699 C C . ALA C 1 22 ? 14.811 -20.455 86.327 1.00 61.83 22 ALA C C 1
ATOM 6700 O O . ALA C 1 22 ? 14.146 -21.448 86.084 1.00 62.49 22 ALA C O 1
ATOM 6702 N N . PHE C 1 23 ? 15.989 -20.523 86.954 1.00 62.33 23 PHE C N 1
ATOM 6703 C CA . PHE C 1 23 ? 16.617 -21.809 87.325 1.00 63.25 23 PHE C CA 1
ATOM 6704 C C . PHE C 1 23 ? 15.991 -22.470 88.557 1.00 63.82 23 PHE C C 1
ATOM 6705 O O . PHE C 1 23 ? 16.392 -23.562 88.963 1.00 63.61 23 PHE C O 1
ATOM 6713 N N . GLN C 1 24 ? 15.016 -21.789 89.154 1.00 64.86 24 GLN C N 1
ATOM 6714 C CA . GLN C 1 24 ? 14.340 -22.262 90.356 1.00 65.41 24 GLN C CA 1
ATOM 6715 C C . GLN C 1 24 ? 13.030 -22.938 89.973 1.00 65.51 24 GLN C C 1
ATOM 6716 O O . GLN C 1 24 ? 12.388 -23.619 90.797 1.00 66.04 24 GLN C O 1
ATOM 6722 N N . GLN C 1 25 ? 12.664 -22.782 88.705 1.00 65.01 25 GLN C N 1
ATOM 6723 C CA . GLN C 1 25 ? 11.403 -23.280 88.183 1.00 64.67 25 GLN C CA 1
ATOM 6724 C C . GLN C 1 25 ? 11.625 -24.330 87.100 1.00 63.63 25 GLN C C 1
ATOM 6725 O O . GLN C 1 25 ? 12.756 -24.574 86.679 1.00 63.64 25 GLN C O 1
ATOM 6731 N N . SER C 1 26 ? 10.532 -24.936 86.642 1.00 62.07 26 SER C N 1
ATOM 6732 C CA . SER C 1 26 ? 10.588 -25.889 85.543 1.00 60.69 26 SER C CA 1
ATOM 6733 C C . SER C 1 26 ? 10.996 -25.144 84.294 1.00 59.17 26 SER C C 1
ATOM 6734 O O . SER C 1 26 ? 10.714 -23.956 84.173 1.00 59.03 26 SER C O 1
ATOM 6737 N N . PRO C 1 27 ? 11.682 -25.814 83.367 1.00 57.69 27 PRO C N 1
ATOM 6738 C CA . PRO C 1 27 ? 12.095 -27.216 83.497 1.00 56.63 27 PRO C CA 1
ATOM 6739 C C . PRO C 1 27 ? 13.373 -27.435 84.334 1.00 55.78 27 PRO C C 1
ATOM 6740 O O . PRO C 1 27 ? 13.774 -28.571 84.560 1.00 55.75 27 PRO C O 1
ATOM 6744 N N . TYR C 1 28 ? 13.995 -26.358 84.797 1.00 55.04 28 TYR C N 1
ATOM 6745 C CA . TYR C 1 28 ? 15.312 -26.443 85.442 1.00 54.67 28 TYR C CA 1
ATOM 6746 C C . TYR C 1 28 ? 15.359 -27.013 86.843 1.00 55.88 28 TYR C C 1
ATOM 6747 O O . TYR C 1 28 ? 16.343 -27.627 87.196 1.00 56.21 28 TYR C O 1
ATOM 6756 N N . LYS C 1 29 ? 14.318 -26.792 87.645 1.00 57.94 29 LYS C N 1
ATOM 6757 C CA . LYS C 1 29 ? 14.211 -27.350 89.016 1.00 58.85 29 LYS C CA 1
ATOM 6758 C C . LYS C 1 29 ? 15.200 -26.755 90.040 1.00 58.95 29 LYS C C 1
ATOM 6759 O O . LYS C 1 29 ? 14.797 -26.166 91.051 1.00 58.92 29 LYS C O 1
ATOM 6765 N N . ALA C 1 30 ? 16.492 -26.974 89.792 1.00 58.66 30 ALA C N 1
ATOM 6766 C CA . ALA C 1 30 ? 17.583 -26.463 90.621 1.00 58.15 30 ALA C CA 1
ATOM 6767 C C . ALA C 1 30 ? 18.688 -25.894 89.710 1.00 57.82 30 ALA C C 1
ATOM 6768 O O . ALA C 1 30 ? 18.959 -26.505 88.669 1.00 58.09 30 ALA C O 1
ATOM 6770 N N . PRO C 1 31 ? 19.354 -24.792 90.084 1.00 56.44 31 PRO C N 1
ATOM 6771 C CA . PRO C 1 31 ? 20.485 -24.306 89.285 1.00 55.18 31 PRO C CA 1
ATOM 6772 C C . PRO C 1 31 ? 21.567 -25.369 89.058 1.00 53.66 31 PRO C C 1
ATOM 6773 O O . PRO C 1 31 ? 21.538 -26.470 89.635 1.00 52.75 31 PRO C O 1
ATOM 6777 N N . PRO C 1 32 ? 22.488 -25.060 88.146 1.00 52.25 32 PRO C N 1
ATOM 6778 C CA . PRO C 1 32 ? 23.480 -26.042 87.728 1.00 51.50 32 PRO C CA 1
ATOM 6779 C C . PRO C 1 32 ? 24.446 -26.322 88.854 1.00 50.72 32 PRO C C 1
ATOM 6780 O O . PRO C 1 32 ? 24.942 -25.381 89.449 1.00 50.91 32 PRO C O 1
ATOM 6784 N N . LYS C 1 33 ? 24.664 -27.600 89.132 1.00 50.50 33 LYS C N 1
ATOM 6785 C CA . LYS C 1 33 ? 25.619 -28.049 90.126 1.00 50.78 33 LYS C CA 1
ATOM 6786 C C . LYS C 1 33 ? 26.933 -28.074 89.374 1.00 49.45 33 LYS C C 1
ATOM 6787 O O . LYS C 1 33 ? 27.833 -27.286 89.645 1.00 51.70 33 LYS C O 1
ATOM 6793 N N . THR C 1 34 ? 27.010 -28.932 88.368 1.00 46.03 34 THR C N 1
ATOM 6794 C CA . THR C 1 34 ? 28.246 -29.122 87.641 1.00 43.86 34 THR C CA 1
ATOM 6795 C C . THR C 1 34 ? 28.286 -28.257 86.355 1.00 41.21 34 THR C C 1
ATOM 6796 O O . THR C 1 34 ? 27.292 -27.663 85.941 1.00 41.66 34 THR C O 1
ATOM 6800 N N . ALA C 1 35 ? 29.459 -28.140 85.758 1.00 38.34 35 ALA C N 1
ATOM 6801 C CA . ALA C 1 35 ? 29.625 -27.414 84.502 1.00 37.20 35 ALA C CA 1
ATOM 6802 C C . ALA C 1 35 ? 28.676 -27.929 83.425 1.00 35.90 35 ALA C C 1
ATOM 6803 O O . ALA C 1 35 ? 28.411 -29.131 83.354 1.00 37.09 35 ALA C O 1
ATOM 6805 N N . VAL C 1 36 ? 28.248 -26.995 82.593 1.00 34.75 36 VAL C N 1
ATOM 6806 C CA . VAL C 1 36 ? 27.269 -27.196 81.519 1.00 34.05 36 VAL C CA 1
ATOM 6807 C C . VAL C 1 36 ? 28.071 -27.127 80.194 1.00 32.55 36 VAL C C 1
ATOM 6808 O O . VAL C 1 36 ? 28.528 -26.064 79.801 1.00 33.78 36 VAL C O 1
ATOM 6812 N N . TRP C 1 37 ? 28.214 -28.278 79.551 1.00 30.73 37 TRP C N 1
ATOM 6813 C CA . TRP C 1 37 ? 29.056 -28.430 78.376 1.00 29.20 37 TRP C CA 1
ATOM 6814 C C . TRP C 1 37 ? 28.310 -28.516 77.039 1.00 29.88 37 TRP C C 1
ATOM 6815 O O . TRP C 1 37 ? 27.159 -28.947 76.955 1.00 28.56 37 TRP C O 1
ATOM 6826 N N . PHE C 1 38 ? 28.979 -28.038 75.999 1.00 29.12 38 PHE C N 1
ATOM 6827 C CA . PHE C 1 38 ? 28.574 -28.299 74.622 1.00 29.37 38 PHE C CA 1
ATOM 6828 C C . PHE C 1 38 ? 29.788 -28.519 73.777 1.00 29.41 38 PHE C C 1
ATOM 6829 O O . PHE C 1 38 ? 30.917 -28.329 74.239 1.00 28.45 38 PHE C O 1
ATOM 6837 N N . ILE C 1 39 ? 29.535 -28.856 72.497 1.00 28.41 39 ILE C N 1
ATOM 6838 C CA . ILE C 1 39 ? 30.589 -29.192 71.519 1.00 27.95 39 ILE C CA 1
ATOM 6839 C C . ILE C 1 39 ? 30.321 -28.353 70.300 1.00 27.72 39 ILE C C 1
ATOM 6840 O O . ILE C 1 39 ? 29.151 -28.217 69.888 1.00 28.50 39 ILE C O 1
ATOM 6845 N N . LYS C 1 40 ? 31.378 -27.775 69.728 1.00 26.09 40 LYS C N 1
ATOM 6846 C CA . LYS C 1 40 ? 31.317 -27.121 68.401 1.00 26.46 40 LYS C CA 1
ATOM 6847 C C . LYS C 1 40 ? 31.900 -28.119 67.395 1.00 25.82 40 LYS C C 1
ATOM 6848 O O . LYS C 1 40 ? 33.103 -28.305 67.286 1.00 25.84 40 LYS C O 1
ATOM 6854 N N . PRO C 1 41 ? 31.036 -28.819 66.649 1.00 26.68 41 PRO C N 1
ATOM 6855 C CA . PRO C 1 41 ? 31.547 -29.866 65.755 1.00 25.62 41 PRO C CA 1
ATOM 6856 C C . PRO C 1 41 ? 32.308 -29.342 64.538 1.00 25.23 41 PRO C C 1
ATOM 6857 O O . PRO C 1 41 ? 32.352 -28.156 64.263 1.00 25.03 41 PRO C O 1
ATOM 6861 N N . ARG C 1 42 ? 32.895 -30.279 63.801 1.00 25.11 42 ARG C N 1
ATOM 6862 C CA . ARG C 1 42 ? 33.895 -29.956 62.765 1.00 25.14 42 ARG C CA 1
ATOM 6863 C C . ARG C 1 42 ? 33.382 -29.029 61.656 1.00 23.71 42 ARG C C 1
ATOM 6864 O O . ARG C 1 42 ? 34.138 -28.243 61.164 1.00 23.46 42 ARG C O 1
ATOM 6872 N N . ASN C 1 43 ? 32.097 -29.087 61.322 1.00 23.86 43 ASN C N 1
ATOM 6873 C CA . ASN C 1 43 ? 31.522 -28.171 60.321 1.00 24.81 43 ASN C CA 1
ATOM 6874 C C . ASN C 1 43 ? 31.527 -26.717 60.768 1.00 24.52 43 ASN C C 1
ATOM 6875 O O . ASN C 1 43 ? 31.409 -25.805 59.956 1.00 25.98 43 ASN C O 1
ATOM 6880 N N . THR C 1 44 ? 31.588 -26.476 62.089 1.00 24.25 44 THR C N 1
ATOM 6881 C CA . THR C 1 44 ? 31.631 -25.099 62.582 1.00 24.38 44 THR C CA 1
ATOM 6882 C C . THR C 1 44 ? 33.008 -24.467 62.607 1.00 23.94 44 THR C C 1
ATOM 6883 O O . THR C 1 44 ? 33.124 -23.241 62.569 1.00 24.67 44 THR C O 1
ATOM 6887 N N . VAL C 1 45 ? 34.046 -25.273 62.678 1.00 24.81 45 VAL C N 1
ATOM 6888 C CA . VAL C 1 45 ? 35.356 -24.790 63.042 1.00 26.49 45 VAL C CA 1
ATOM 6889 C C . VAL C 1 45 ? 36.047 -24.179 61.785 1.00 26.73 45 VAL C C 1
ATOM 6890 O O . VAL C 1 45 ? 36.187 -24.841 60.711 1.00 27.96 45 VAL C O 1
ATOM 6894 N N . ILE C 1 46 ? 36.365 -22.897 61.877 1.00 26.51 46 ILE C N 1
ATOM 6895 C CA . ILE C 1 46 ? 37.067 -22.181 60.808 1.00 26.59 46 ILE C CA 1
ATOM 6896 C C . ILE C 1 46 ? 38.209 -21.377 61.426 1.00 27.29 46 ILE C C 1
ATOM 6897 O O . ILE C 1 46 ? 38.304 -21.241 62.634 1.00 29.67 46 ILE C O 1
ATOM 6902 N N . GLY C 1 47 ? 39.106 -20.947 60.583 1.00 29.50 47 GLY C N 1
ATOM 6903 C CA . GLY C 1 47 ? 40.259 -20.198 61.025 1.00 30.15 47 GLY C CA 1
ATOM 6904 C C . GLY C 1 47 ? 40.074 -18.756 60.774 1.00 30.90 47 GLY C C 1
ATOM 6905 O O . GLY C 1 47 ? 39.054 -18.234 60.306 1.00 31.83 47 GLY C O 1
ATOM 6906 N N . CYS C 1 48 ? 41.154 -18.054 60.980 1.00 32.89 48 CYS C N 1
ATOM 6907 C CA . CYS C 1 48 ? 41.056 -16.644 60.881 1.00 34.57 48 CYS C CA 1
ATOM 6908 C C . CYS C 1 48 ? 40.913 -16.237 59.407 1.00 33.73 48 CYS C C 1
ATOM 6909 O O . CYS C 1 48 ? 41.439 -16.887 58.497 1.00 33.97 48 CYS C O 1
ATOM 6913 N N . GLY C 1 49 ? 40.092 -15.222 59.189 1.00 32.46 49 GLY C N 1
ATOM 6914 C CA . GLY C 1 49 ? 39.781 -14.718 57.875 1.00 32.33 49 GLY C CA 1
ATOM 6915 C C . GLY C 1 49 ? 38.708 -15.479 57.130 1.00 32.15 49 GLY C C 1
ATOM 6916 O O . GLY C 1 49 ? 38.259 -15.005 56.082 1.00 31.37 49 GLY C O 1
ATOM 6917 N N . GLU C 1 50 ? 38.361 -16.689 57.574 1.00 30.52 50 GLU C N 1
ATOM 6918 C CA . GLU C 1 50 ? 37.306 -17.442 56.872 1.00 30.63 50 GLU C CA 1
ATOM 6919 C C . GLU C 1 50 ? 35.929 -16.810 57.105 1.00 30.68 50 GLU C C 1
ATOM 6920 O O . GLU C 1 50 ? 35.655 -16.252 58.169 1.00 32.33 50 GLU C O 1
ATOM 6926 N N . PRO C 1 51 ? 35.038 -16.873 56.134 1.00 32.67 51 PRO C N 1
ATOM 6927 C CA . PRO C 1 51 ? 33.719 -16.269 56.316 1.00 32.39 51 PRO C CA 1
ATOM 6928 C C . PRO C 1 51 ? 32.826 -17.009 57.310 1.00 31.89 51 PRO C C 1
ATOM 6929 O O . PRO C 1 51 ? 32.800 -18.236 57.382 1.00 30.88 51 PRO C O 1
ATOM 6933 N N . ILE C 1 52 ? 32.112 -16.244 58.120 1.00 31.00 52 ILE C N 1
ATOM 6934 C CA . ILE C 1 52 ? 30.989 -16.755 58.886 1.00 31.12 52 ILE C CA 1
ATOM 6935 C C . ILE C 1 52 ? 29.783 -16.723 57.933 1.00 32.06 52 ILE C C 1
ATOM 6936 O O . ILE C 1 52 ? 29.322 -15.635 57.571 1.00 32.13 52 ILE C O 1
ATOM 6941 N N . PRO C 1 53 ? 29.263 -17.871 57.521 1.00 31.54 53 PRO C N 1
ATOM 6942 C CA . PRO C 1 53 ? 28.089 -17.872 56.639 1.00 31.92 53 PRO C CA 1
ATOM 6943 C C . PRO C 1 53 ? 26.863 -17.509 57.412 1.00 32.51 53 PRO C C 1
ATOM 6944 O O . PRO C 1 53 ? 26.553 -18.077 58.458 1.00 32.22 53 PRO C O 1
ATOM 6948 N N . PHE C 1 54 ? 26.135 -16.506 56.927 1.00 32.80 54 PHE C N 1
ATOM 6949 C CA . PHE C 1 54 ? 25.012 -15.976 57.689 1.00 33.24 54 PHE C CA 1
ATOM 6950 C C . PHE C 1 54 ? 23.694 -16.632 57.269 1.00 32.71 54 PHE C C 1
ATOM 6951 O O . PHE C 1 54 ? 23.335 -16.507 56.114 1.00 33.43 54 PHE C O 1
ATOM 6959 N N . PRO C 1 55 ? 22.938 -17.271 58.156 1.00 33.68 55 PRO C N 1
ATOM 6960 C CA . PRO C 1 55 ? 21.703 -17.890 57.699 1.00 35.40 55 PRO C CA 1
ATOM 6961 C C . PRO C 1 55 ? 20.575 -16.879 57.558 1.00 35.94 55 PRO C C 1
ATOM 6962 O O . PRO C 1 55 ? 20.336 -16.105 58.454 1.00 36.40 55 PRO C O 1
ATOM 6966 N N . GLN C 1 56 ? 19.943 -16.880 56.412 1.00 37.77 56 GLN C N 1
ATOM 6967 C CA . GLN C 1 56 ? 18.899 -15.911 56.190 1.00 39.59 56 GLN C CA 1
ATOM 6968 C C . GLN C 1 56 ? 17.734 -16.179 57.148 1.00 38.38 56 GLN C C 1
ATOM 6969 O O . GLN C 1 56 ? 17.414 -17.309 57.482 1.00 37.24 56 GLN C O 1
ATOM 6975 N N . GLY C 1 57 ? 17.160 -15.105 57.661 1.00 38.85 57 GLY C N 1
ATOM 6976 C CA . GLY C 1 57 ? 15.978 -15.189 58.468 1.00 39.10 57 GLY C CA 1
ATOM 6977 C C . GLY C 1 57 ? 16.273 -15.413 59.924 1.00 40.21 57 GLY C C 1
ATOM 6978 O O . GLY C 1 57 ? 15.366 -15.697 60.722 1.00 41.70 57 GLY C O 1
ATOM 6979 N N . GLU C 1 58 ? 17.550 -15.344 60.287 1.00 39.05 58 GLU C N 1
ATOM 6980 C CA . GLU C 1 58 ? 17.916 -15.590 61.665 1.00 38.59 58 GLU C CA 1
ATOM 6981 C C . GLU C 1 58 ? 18.564 -14.372 62.359 1.00 37.20 58 GLU C C 1
ATOM 6982 O O . GLU C 1 58 ? 19.170 -13.529 61.727 1.00 35.91 58 GLU C O 1
ATOM 6988 N N . LYS C 1 59 ? 18.442 -14.337 63.683 1.00 37.21 59 LYS C N 1
ATOM 6989 C CA . LYS C 1 59 ? 19.242 -13.404 64.500 1.00 36.97 59 LYS C CA 1
ATOM 6990 C C . LYS C 1 59 ? 20.523 -14.114 64.959 1.00 35.36 59 LYS C C 1
ATOM 6991 O O . LYS C 1 59 ? 20.479 -15.143 65.640 1.00 36.36 59 LYS C O 1
ATOM 6997 N N . VAL C 1 60 ? 21.650 -13.514 64.607 1.00 35.06 60 VAL C N 1
ATOM 6998 C CA . VAL C 1 60 ? 22.955 -14.139 64.802 1.00 34.70 60 VAL C CA 1
ATOM 6999 C C . VAL C 1 60 ? 23.794 -13.192 65.655 1.00 34.25 60 VAL C C 1
ATOM 7000 O O . VAL C 1 60 ? 23.913 -11.979 65.334 1.00 32.27 60 VAL C O 1
ATOM 7004 N N . LEU C 1 61 ? 24.342 -13.784 66.735 1.00 33.33 61 LEU C N 1
ATOM 7005 C CA . LEU C 1 61 ? 25.145 -13.109 67.737 1.00 32.68 61 LEU C CA 1
ATOM 7006 C C . LEU C 1 61 ? 26.615 -13.497 67.698 1.00 31.70 61 LEU C C 1
ATOM 7007 O O . LEU C 1 61 ? 26.951 -14.697 67.644 1.00 31.53 61 LEU C O 1
ATOM 7012 N N . SER C 1 62 ? 27.490 -12.498 67.761 1.00 30.86 62 SER C N 1
ATOM 7013 C CA . SER C 1 62 ? 28.896 -12.793 68.004 1.00 30.39 62 SER C CA 1
ATOM 7014 C C . SER C 1 62 ? 29.090 -13.305 69.429 1.00 31.36 62 SER C C 1
ATOM 7015 O O . SER C 1 62 ? 28.332 -12.978 70.328 1.00 32.17 62 SER C O 1
ATOM 7018 N N . GLY C 1 63 ? 30.161 -14.078 69.643 1.00 31.14 63 GLY C N 1
ATOM 7019 C CA . GLY C 1 63 ? 30.442 -14.724 70.917 1.00 30.85 63 GLY C CA 1
ATOM 7020 C C . GLY C 1 63 ? 31.931 -14.817 71.251 1.00 31.07 63 GLY C C 1
ATOM 7021 O O . GLY C 1 63 ? 32.478 -15.892 71.598 1.00 31.34 63 GLY C O 1
ATOM 7022 N N . ALA C 1 64 ? 32.603 -13.682 71.149 1.00 31.61 64 ALA C N 1
ATOM 7023 C CA . ALA C 1 64 ? 34.035 -13.575 71.453 1.00 31.93 64 ALA C CA 1
ATOM 7024 C C . ALA C 1 64 ? 34.384 -14.167 72.804 1.00 31.58 64 ALA C C 1
ATOM 7025 O O . ALA C 1 64 ? 33.739 -13.869 73.813 1.00 31.95 64 ALA C O 1
ATOM 7027 N N . THR C 1 65 ? 35.380 -15.037 72.784 1.00 31.36 65 THR C N 1
ATOM 7028 C CA . THR C 1 65 ? 35.854 -15.729 73.970 1.00 30.62 65 THR C CA 1
ATOM 7029 C C . THR C 1 65 ? 37.300 -16.184 73.745 1.00 30.99 65 THR C C 1
ATOM 7030 O O . THR C 1 65 ? 37.937 -15.818 72.781 1.00 29.57 65 THR C O 1
ATOM 7034 N N . VAL C 1 66 ? 37.800 -16.993 74.657 1.00 29.91 66 VAL C N 1
ATOM 7035 C CA . VAL C 1 66 ? 39.120 -17.560 74.544 1.00 30.92 66 VAL C CA 1
ATOM 7036 C C . VAL C 1 66 ? 39.015 -19.055 74.719 1.00 30.39 66 VAL C C 1
ATOM 7037 O O . VAL C 1 66 ? 38.186 -19.548 75.489 1.00 31.27 66 VAL C O 1
ATOM 7041 N N . ALA C 1 67 ? 39.880 -19.797 74.032 1.00 30.13 67 ALA C N 1
ATOM 7042 C CA . ALA C 1 67 ? 39.956 -21.257 74.166 1.00 30.57 67 ALA C CA 1
ATOM 7043 C C . ALA C 1 67 ? 41.274 -21.706 74.769 1.00 29.91 67 ALA C C 1
ATOM 7044 O O . ALA C 1 67 ? 42.322 -21.272 74.304 1.00 29.69 67 ALA C O 1
ATOM 7046 N N . LEU C 1 68 ? 41.246 -22.560 75.801 1.00 29.86 68 LEU C N 1
ATOM 7047 C CA . LEU C 1 68 ? 42.472 -23.267 76.149 1.00 30.00 68 LEU C CA 1
ATOM 7048 C C . LEU C 1 68 ? 42.692 -24.390 75.152 1.00 30.80 68 LEU C C 1
ATOM 7049 O O . LEU C 1 68 ? 41.733 -25.089 74.736 1.00 31.30 68 LEU C O 1
ATOM 7054 N N . ILE C 1 69 ? 43.954 -24.599 74.805 1.00 30.19 69 ILE C N 1
ATOM 7055 C CA . ILE C 1 69 ? 44.351 -25.603 73.838 1.00 29.98 69 ILE C CA 1
ATOM 7056 C C . ILE C 1 69 ? 45.176 -26.628 74.582 1.00 31.77 69 ILE C C 1
ATOM 7057 O O . ILE C 1 69 ? 46.213 -26.279 75.190 1.00 30.76 69 ILE C O 1
ATOM 7062 N N . VAL C 1 70 ? 44.737 -27.883 74.492 1.00 30.65 70 VAL C N 1
ATOM 7063 C CA . VAL C 1 70 ? 45.351 -28.979 75.250 1.00 31.58 70 VAL C CA 1
ATOM 7064 C C . VAL C 1 70 ? 46.699 -29.366 74.598 1.00 31.97 70 VAL C C 1
ATOM 7065 O O . VAL C 1 70 ? 46.835 -29.511 73.346 1.00 31.29 70 VAL C O 1
ATOM 7069 N N . GLY C 1 71 ? 47.715 -29.488 75.456 1.00 32.52 71 GLY C N 1
ATOM 7070 C CA . GLY C 1 71 ? 49.074 -29.780 75.036 1.00 33.87 71 GLY C CA 1
ATOM 7071 C C . GLY C 1 71 ? 49.466 -31.232 75.153 1.00 33.74 71 GLY C C 1
ATOM 7072 O O . GLY C 1 71 ? 50.344 -31.705 74.425 1.00 35.20 71 GLY C O 1
ATOM 7073 N N . LYS C 1 72 ? 48.835 -31.959 76.057 1.00 34.65 72 LYS C N 1
ATOM 7074 C CA . LYS C 1 72 ? 49.104 -33.402 76.165 1.00 35.04 72 LYS C CA 1
ATOM 7075 C C . LYS C 1 72 ? 47.903 -34.138 76.728 1.00 34.38 72 LYS C C 1
ATOM 7076 O O . LYS C 1 72 ? 47.008 -33.523 77.305 1.00 34.08 72 LYS C O 1
ATOM 7082 N N . THR C 1 73 ? 47.885 -35.458 76.555 1.00 35.36 73 THR C N 1
ATOM 7083 C CA . THR C 1 73 ? 46.746 -36.259 76.989 1.00 35.85 73 THR C CA 1
ATOM 7084 C C . THR C 1 73 ? 46.384 -35.942 78.432 1.00 35.45 73 THR C C 1
ATOM 7085 O O . THR C 1 73 ? 47.234 -35.996 79.359 1.00 36.04 73 THR C O 1
ATOM 7089 N N . ALA C 1 74 ? 45.110 -35.590 78.594 1.00 34.28 74 ALA C N 1
ATOM 7090 C CA . ALA C 1 74 ? 44.560 -35.093 79.845 1.00 34.27 74 ALA C CA 1
ATOM 7091 C C . ALA C 1 74 ? 43.411 -35.981 80.358 1.00 34.89 74 ALA C C 1
ATOM 7092 O O . ALA C 1 74 ? 42.286 -35.897 79.872 1.00 34.07 74 ALA C O 1
ATOM 7094 N N . THR C 1 75 ? 43.710 -36.820 81.358 1.00 35.98 75 THR C N 1
ATOM 7095 C CA . THR C 1 75 ? 42.744 -37.698 81.996 1.00 38.09 75 THR C CA 1
ATOM 7096 C C . THR C 1 75 ? 42.868 -37.495 83.509 1.00 38.36 75 THR C C 1
ATOM 7097 O O . THR C 1 75 ? 43.946 -37.728 84.049 1.00 38.91 75 THR C O 1
ATOM 7101 N N . LYS C 1 76 ? 41.756 -37.108 84.130 1.00 38.56 76 LYS C N 1
ATOM 7102 C CA . LYS C 1 76 ? 41.611 -36.857 85.564 1.00 39.64 76 LYS C CA 1
ATOM 7103 C C . LYS C 1 76 ? 42.673 -35.896 86.068 1.00 39.08 76 LYS C C 1
ATOM 7104 O O . LYS C 1 76 ? 43.322 -36.150 87.084 1.00 39.04 76 LYS C O 1
ATOM 7110 N N . VAL C 1 77 ? 42.857 -34.795 85.343 1.00 37.85 77 VAL C N 1
ATOM 7111 C CA . VAL C 1 77 ? 43.827 -33.771 85.772 1.00 38.41 77 VAL C CA 1
ATOM 7112 C C . VAL C 1 77 ? 43.327 -32.997 86.986 1.00 38.86 77 VAL C C 1
ATOM 7113 O O . VAL C 1 77 ? 42.211 -32.475 87.061 1.00 38.59 77 VAL C O 1
ATOM 7117 N N . ARG C 1 78 ? 44.210 -32.915 87.969 1.00 40.12 78 ARG C N 1
ATOM 7118 C CA . ARG C 1 78 ? 43.951 -32.121 89.136 1.00 41.18 78 ARG C CA 1
ATOM 7119 C C . ARG C 1 78 ? 44.034 -30.651 88.754 1.00 40.68 78 ARG C C 1
ATOM 7120 O O . ARG C 1 78 ? 44.870 -30.247 87.931 1.00 39.71 78 ARG C O 1
ATOM 7128 N N . GLU C 1 79 ? 43.181 -29.850 89.373 1.00 41.14 79 GLU C N 1
ATOM 7129 C CA . GLU C 1 79 ? 43.102 -28.432 89.049 1.00 41.91 79 GLU C CA 1
ATOM 7130 C C . GLU C 1 79 ? 44.457 -27.755 89.170 1.00 41.54 79 GLU C C 1
ATOM 7131 O O . GLU C 1 79 ? 44.843 -26.983 88.306 1.00 40.64 79 GLU C O 1
ATOM 7137 N N . GLU C 1 80 ? 45.195 -28.072 90.242 1.00 42.08 80 GLU C N 1
ATOM 7138 C CA . GLU C 1 80 ? 46.491 -27.428 90.531 1.00 42.08 80 GLU C CA 1
ATOM 7139 C C . GLU C 1 80 ? 47.564 -27.743 89.477 1.00 41.45 80 GLU C C 1
ATOM 7140 O O . GLU C 1 80 ? 48.534 -26.983 89.333 1.00 39.96 80 GLU C O 1
ATOM 7146 N N . ASP C 1 81 ? 47.366 -28.849 88.736 1.00 40.81 81 ASP C N 1
ATOM 7147 C CA . ASP C 1 81 ? 48.268 -29.293 87.669 1.00 40.10 81 ASP C CA 1
ATOM 7148 C C . ASP C 1 81 ? 47.849 -28.903 86.239 1.00 39.32 81 ASP C C 1
ATOM 7149 O O . ASP C 1 81 ? 48.559 -29.208 85.269 1.00 39.94 81 ASP C O 1
ATOM 7154 N N . ALA C 1 82 ? 46.737 -28.188 86.102 1.00 38.54 82 ALA C N 1
ATOM 7155 C CA . ALA C 1 82 ? 46.165 -27.967 84.756 1.00 37.32 82 ALA C CA 1
ATOM 7156 C C . ALA C 1 82 ? 47.146 -27.309 83.777 1.00 37.15 82 ALA C C 1
ATOM 7157 O O . ALA C 1 82 ? 47.226 -27.689 82.613 1.00 35.09 82 ALA C O 1
ATOM 7159 N N . ALA C 1 83 ? 47.927 -26.331 84.250 1.00 36.95 83 ALA C N 1
ATOM 7160 C CA . ALA C 1 83 ? 48.831 -25.591 83.381 1.00 36.69 83 ALA C CA 1
ATOM 7161 C C . ALA C 1 83 ? 49.792 -26.476 82.592 1.00 36.56 83 ALA C C 1
ATOM 7162 O O . ALA C 1 83 ? 50.059 -26.202 81.422 1.00 34.55 83 ALA C O 1
ATOM 7164 N N . GLU C 1 84 ? 50.296 -27.557 83.186 1.00 36.18 84 GLU C N 1
ATOM 7165 C CA . GLU C 1 84 ? 51.230 -28.406 82.453 1.00 36.96 84 GLU C CA 1
ATOM 7166 C C . GLU C 1 84 ? 50.570 -29.174 81.269 1.00 36.19 84 GLU C C 1
ATOM 7167 O O . GLU C 1 84 ? 51.264 -29.652 80.382 1.00 35.73 84 GLU C O 1
ATOM 7173 N N . TYR C 1 85 ? 49.231 -29.258 81.274 1.00 35.07 85 TYR C N 1
ATOM 7174 C CA . TYR C 1 85 ? 48.429 -29.959 80.222 1.00 34.25 85 TYR C CA 1
ATOM 7175 C C . TYR C 1 85 ? 47.874 -28.994 79.159 1.00 34.01 85 TYR C C 1
ATOM 7176 O O . TYR C 1 85 ? 47.205 -29.438 78.222 1.00 35.19 85 TYR C O 1
ATOM 7185 N N . ILE C 1 86 ? 48.093 -27.694 79.375 1.00 33.43 86 ILE C N 1
ATOM 7186 C CA . ILE C 1 86 ? 47.614 -26.633 78.483 1.00 32.45 86 ILE C CA 1
ATOM 7187 C C . ILE C 1 86 ? 48.821 -26.132 77.725 1.00 33.67 86 ILE C C 1
ATOM 7188 O O . ILE C 1 86 ? 49.762 -25.573 78.318 1.00 33.01 86 ILE C O 1
ATOM 7193 N N . ALA C 1 87 ? 48.777 -26.266 76.407 1.00 31.90 87 ALA C N 1
ATOM 7194 C CA . ALA C 1 87 ? 49.836 -25.774 75.534 1.00 32.28 87 ALA C CA 1
ATOM 7195 C C . ALA C 1 87 ? 49.815 -24.250 75.352 1.00 32.19 87 ALA C C 1
ATOM 7196 O O . ALA C 1 87 ? 50.825 -23.659 75.059 1.00 32.28 87 ALA C O 1
ATOM 7198 N N . GLY C 1 88 ? 48.634 -23.648 75.482 1.00 30.48 88 GLY C N 1
ATOM 7199 C CA . GLY C 1 88 ? 48.413 -22.241 75.279 1.00 30.53 88 GLY C CA 1
ATOM 7200 C C . GLY C 1 88 ? 46.945 -21.928 75.110 1.00 29.50 88 GLY C C 1
ATOM 7201 O O . GLY C 1 88 ? 46.062 -22.739 75.453 1.00 30.68 88 GLY C O 1
ATOM 7202 N N . TYR C 1 89 ? 46.689 -20.738 74.598 1.00 29.34 89 TYR C N 1
ATOM 7203 C CA . TYR C 1 89 ? 45.347 -20.213 74.491 1.00 29.21 89 TYR C CA 1
ATOM 7204 C C . TYR C 1 89 ? 45.165 -19.591 73.128 1.00 28.83 89 TYR C C 1
ATOM 7205 O O . TYR C 1 89 ? 46.121 -19.194 72.525 1.00 30.55 89 TYR C O 1
ATOM 7214 N N . ALA C 1 90 ? 43.915 -19.528 72.660 1.00 29.08 90 ALA C N 1
ATOM 7215 C CA . ALA C 1 90 ? 43.585 -18.909 71.371 1.00 28.27 90 ALA C CA 1
ATOM 7216 C C . ALA C 1 90 ? 42.261 -18.155 71.487 1.00 28.12 90 ALA C C 1
ATOM 7217 O O . ALA C 1 90 ? 41.320 -18.632 72.141 1.00 28.86 90 ALA C O 1
ATOM 7219 N N . LEU C 1 91 ? 42.203 -16.956 70.921 1.00 28.03 91 LEU C N 1
ATOM 7220 C CA . LEU C 1 91 ? 40.913 -16.287 70.713 1.00 28.03 91 LEU C CA 1
ATOM 7221 C C . LEU C 1 91 ? 39.987 -17.180 69.866 1.00 28.38 91 LEU C C 1
ATOM 7222 O O . LEU C 1 91 ? 40.411 -17.951 68.988 1.00 27.15 91 LEU C O 1
ATOM 7227 N N . ALA C 1 92 ? 38.712 -17.076 70.169 1.00 28.16 92 ALA C N 1
ATOM 7228 C CA . ALA C 1 92 ? 37.716 -17.854 69.484 1.00 28.36 92 ALA C CA 1
ATOM 7229 C C . ALA C 1 92 ? 36.399 -17.099 69.512 1.00 28.97 92 ALA C C 1
ATOM 7230 O O . ALA C 1 92 ? 36.265 -16.079 70.164 1.00 28.26 92 ALA C O 1
ATOM 7232 N N . ASN C 1 93 ? 35.422 -17.587 68.756 1.00 28.38 93 ASN C N 1
ATOM 7233 C CA . ASN C 1 93 ? 34.142 -16.925 68.706 1.00 28.27 93 ASN C CA 1
ATOM 7234 C C . ASN C 1 93 ? 33.016 -17.955 68.646 1.00 28.61 93 ASN C C 1
ATOM 7235 O O . ASN C 1 93 ? 32.837 -18.632 67.637 1.00 29.17 93 ASN C O 1
ATOM 7240 N N . ASP C 1 94 ? 32.306 -18.097 69.743 1.00 28.25 94 ASP C N 1
ATOM 7241 C CA . ASP C 1 94 ? 31.104 -18.908 69.808 1.00 28.63 94 ASP C CA 1
ATOM 7242 C C . ASP C 1 94 ? 29.954 -18.173 69.098 1.00 28.66 94 ASP C C 1
ATOM 7243 O O . ASP C 1 94 ? 29.073 -17.562 69.695 1.00 30.65 94 ASP C O 1
ATOM 7248 N N . VAL C 1 95 ? 29.950 -18.221 67.803 1.00 27.86 95 VAL C N 1
ATOM 7249 C CA . VAL C 1 95 ? 28.848 -17.595 67.069 1.00 29.00 95 VAL C CA 1
ATOM 7250 C C . VAL C 1 95 ? 27.591 -18.434 67.369 1.00 28.64 95 VAL C C 1
ATOM 7251 O O . VAL C 1 95 ? 27.647 -19.670 67.467 1.00 28.10 95 VAL C O 1
ATOM 7255 N N . SER C 1 96 ? 26.436 -17.772 67.522 1.00 28.03 96 SER C N 1
ATOM 7256 C CA . SER C 1 96 ? 25.276 -18.444 68.006 1.00 28.44 96 SER C CA 1
ATOM 7257 C C . SER C 1 96 ? 24.009 -17.684 67.678 1.00 29.74 96 SER C C 1
ATOM 7258 O O . SER C 1 96 ? 24.052 -16.469 67.524 1.00 31.66 96 SER C O 1
ATOM 7261 N N . LEU C 1 97 ? 22.898 -18.402 67.630 1.00 30.58 97 LEU C N 1
ATOM 7262 C CA . LEU C 1 97 ? 21.594 -17.768 67.558 1.00 31.98 97 LEU C CA 1
ATOM 7263 C C . LEU C 1 97 ? 21.317 -17.503 69.026 1.00 33.56 97 LEU C C 1
ATOM 7264 O O . LEU C 1 97 ? 22.063 -17.985 69.883 1.00 32.91 97 LEU C O 1
ATOM 7269 N N . PRO C 1 98 ? 20.271 -16.756 69.365 1.00 35.21 98 PRO C N 1
ATOM 7270 C CA . PRO C 1 98 ? 20.040 -16.404 70.778 1.00 35.98 98 PRO C CA 1
ATOM 7271 C C . PRO C 1 98 ? 19.921 -17.570 71.705 1.00 36.15 98 PRO C C 1
ATOM 7272 O O . PRO C 1 98 ? 19.370 -18.643 71.346 1.00 35.69 98 PRO C O 1
ATOM 7276 N N . GLU C 1 99 ? 20.435 -17.360 72.917 1.00 36.86 99 GLU C N 1
ATOM 7277 C CA . GLU C 1 99 ? 20.362 -18.343 73.966 1.00 37.40 99 GLU C CA 1
ATOM 7278 C C . GLU C 1 99 ? 19.077 -18.123 74.771 1.00 40.08 99 GLU C C 1
ATOM 7279 O O . GLU C 1 99 ? 19.081 -17.456 75.808 1.00 39.14 99 GLU C O 1
ATOM 7285 N N . GLU C 1 100 ? 17.969 -18.673 74.258 1.00 41.95 100 GLU C N 1
ATOM 7286 C CA . GLU C 1 100 ? 16.608 -18.470 74.826 1.00 42.12 100 GLU C CA 1
ATOM 7287 C C . GLU C 1 100 ? 16.178 -19.605 75.746 1.00 41.82 100 GLU C C 1
ATOM 7288 O O . GLU C 1 100 ? 15.263 -19.483 76.566 1.00 42.06 100 GLU C O 1
ATOM 7298 N N . SER C 1 101 ? 16.815 -20.765 75.578 1.00 40.30 101 SER C N 1
ATOM 7299 C CA . SER C 1 101 ? 16.633 -21.878 76.523 1.00 39.76 101 SER C CA 1
ATOM 7300 C C . SER C 1 101 ? 17.972 -22.524 76.744 1.00 38.85 101 SER C C 1
ATOM 7301 O O . SER C 1 101 ? 18.835 -22.541 75.865 1.00 38.61 101 SER C O 1
ATOM 7304 N N . PHE C 1 102 ? 18.127 -23.061 77.935 1.00 37.90 102 PHE C N 1
ATOM 7305 C CA . PHE C 1 102 ? 19.285 -23.877 78.264 1.00 38.42 102 PHE C CA 1
ATOM 7306 C C . PHE C 1 102 ? 18.901 -25.304 78.615 1.00 36.86 102 PHE C C 1
ATOM 7307 O O . PHE C 1 102 ? 19.721 -26.091 79.090 1.00 35.14 102 PHE C O 1
ATOM 7315 N N . TYR C 1 103 ? 17.641 -25.677 78.379 1.00 37.50 103 TYR C N 1
ATOM 7316 C CA . TYR C 1 103 ? 17.173 -27.019 78.782 1.00 37.19 103 TYR C CA 1
ATOM 7317 C C . TYR C 1 103 ? 17.639 -28.157 77.869 1.00 37.24 103 TYR C C 1
ATOM 7318 O O . TYR C 1 103 ? 18.333 -29.052 78.323 1.00 35.46 103 TYR C O 1
ATOM 7327 N N . ARG C 1 104 ? 17.316 -28.083 76.580 1.00 37.45 104 ARG C N 1
ATOM 7328 C CA . ARG C 1 104 ? 17.787 -29.118 75.632 1.00 36.83 104 ARG C CA 1
ATOM 7329 C C . ARG C 1 104 ? 19.013 -28.589 74.904 1.00 36.04 104 ARG C C 1
ATOM 7330 O O . ARG C 1 104 ? 19.224 -27.399 74.843 1.00 35.44 104 ARG C O 1
ATOM 7338 N N . PRO C 1 105 ? 19.820 -29.458 74.304 1.00 35.95 105 PRO C N 1
ATOM 7339 C CA . PRO C 1 105 ? 21.003 -28.989 73.587 1.00 35.19 105 PRO C CA 1
ATOM 7340 C C . PRO C 1 105 ? 20.653 -27.970 72.521 1.00 34.66 105 PRO C C 1
ATOM 7341 O O . PRO C 1 105 ? 19.638 -28.122 71.819 1.00 35.29 105 PRO C O 1
ATOM 7345 N N . ALA C 1 106 ? 21.484 -26.948 72.398 1.00 34.14 106 ALA C N 1
ATOM 7346 C CA . ALA C 1 106 ? 21.299 -25.850 71.458 1.00 34.00 106 ALA C CA 1
ATOM 7347 C C . ALA C 1 106 ? 22.008 -26.100 70.097 1.00 32.81 106 ALA C C 1
ATOM 7348 O O . ALA C 1 106 ? 22.925 -25.391 69.695 1.00 31.10 106 ALA C O 1
ATOM 7350 N N . ILE C 1 107 ? 21.548 -27.144 69.405 1.00 32.71 107 ILE C N 1
ATOM 7351 C CA . ILE C 1 107 ? 22.204 -27.645 68.196 1.00 31.40 107 ILE C CA 1
ATOM 7352 C C . ILE C 1 107 ? 21.979 -26.696 67.041 1.00 30.43 107 ILE C C 1
ATOM 7353 O O . ILE C 1 107 ? 22.923 -26.251 66.379 1.00 28.61 107 ILE C O 1
ATOM 7358 N N . LYS C 1 108 ? 20.738 -26.311 66.748 1.00 30.82 108 LYS C N 1
ATOM 7359 C CA . LYS C 1 108 ? 20.537 -25.332 65.695 1.00 31.26 108 LYS C CA 1
ATOM 7360 C C . LYS C 1 108 ? 21.185 -23.956 65.994 1.00 31.62 108 LYS C C 1
ATOM 7361 O O . LYS C 1 108 ? 21.540 -23.204 65.088 1.00 32.10 108 LYS C O 1
ATOM 7367 N N . ALA C 1 109 ? 21.317 -23.619 67.264 1.00 31.07 109 ALA C N 1
ATOM 7368 C CA . ALA C 1 109 ? 21.805 -22.298 67.628 1.00 30.48 109 ALA C CA 1
ATOM 7369 C C . ALA C 1 109 ? 23.305 -22.223 67.454 1.00 29.17 109 ALA C C 1
ATOM 7370 O O . ALA C 1 109 ? 23.814 -21.238 66.943 1.00 28.25 109 ALA C O 1
ATOM 7372 N N . LYS C 1 110 ? 24.000 -23.293 67.802 1.00 28.90 110 LYS C N 1
ATOM 7373 C CA . LYS C 1 110 ? 25.467 -23.237 67.915 1.00 29.68 110 LYS C CA 1
ATOM 7374 C C . LYS C 1 110 ? 26.238 -24.082 66.920 1.00 29.73 110 LYS C C 1
ATOM 7375 O O . LYS C 1 110 ? 27.446 -23.866 66.752 1.00 30.32 110 LYS C O 1
ATOM 7381 N N . CYS C 1 111 ? 25.564 -25.024 66.239 1.00 28.80 111 CYS C N 1
ATOM 7382 C CA . CYS C 1 111 ? 26.288 -25.945 65.346 1.00 27.81 111 CYS C CA 1
ATOM 7383 C C . CYS C 1 111 ? 26.177 -25.698 63.854 1.00 28.37 111 CYS C C 1
ATOM 7384 O O . CYS C 1 111 ? 26.458 -26.612 63.112 1.00 27.27 111 CYS C O 1
ATOM 7387 N N . ARG C 1 112 ? 25.825 -24.485 63.455 1.00 28.92 112 ARG C N 1
ATOM 7388 C CA . ARG C 1 112 ? 25.695 -24.092 62.060 1.00 27.76 112 ARG C CA 1
ATOM 7389 C C . ARG C 1 112 ? 27.064 -24.000 61.403 1.00 27.96 112 ARG C C 1
ATOM 7390 O O . ARG C 1 112 ? 28.067 -23.748 62.035 1.00 27.91 112 ARG C O 1
ATOM 7398 N N . ASP C 1 113 ? 27.128 -24.197 60.107 1.00 26.42 113 ASP C N 1
ATOM 7399 C CA . ASP C 1 113 ? 28.395 -24.126 59.467 1.00 26.73 113 ASP C CA 1
ATOM 7400 C C . ASP C 1 113 ? 29.161 -22.799 59.795 1.00 26.39 113 ASP C C 1
ATOM 7401 O O . ASP C 1 113 ? 28.548 -21.716 59.811 1.00 26.59 113 ASP C O 1
ATOM 7406 N N . GLY C 1 114 ? 30.475 -22.884 60.003 1.00 24.36 114 GLY C N 1
ATOM 7407 C CA . GLY C 1 114 ? 31.281 -21.727 60.207 1.00 25.93 114 GLY C CA 1
ATOM 7408 C C . GLY C 1 114 ? 30.970 -20.986 61.499 1.00 25.78 114 GLY C C 1
ATOM 7409 O O . GLY C 1 114 ? 31.412 -19.859 61.656 1.00 28.85 114 GLY C O 1
ATOM 7410 N N . PHE C 1 115 ? 30.267 -21.604 62.437 1.00 25.81 115 PHE C N 1
ATOM 7411 C CA . PHE C 1 115 ? 29.927 -20.895 63.684 1.00 27.02 115 PHE C CA 1
ATOM 7412 C C . PHE C 1 115 ? 31.012 -20.963 64.781 1.00 27.03 115 PHE C C 1
ATOM 7413 O O . PHE C 1 115 ? 30.772 -20.544 65.906 1.00 29.23 115 PHE C O 1
ATOM 7421 N N . CYS C 1 116 ? 32.202 -21.453 64.468 1.00 27.07 116 CYS C N 1
ATOM 7422 C CA . CYS C 1 116 ? 33.287 -21.432 65.445 1.00 25.70 116 CYS C CA 1
ATOM 7423 C C . CYS C 1 116 ? 34.694 -21.002 64.904 1.00 25.71 116 CYS C C 1
ATOM 7424 O O . CYS C 1 116 ? 35.620 -21.794 64.804 1.00 24.86 116 CYS C O 1
ATOM 7427 N N . PRO C 1 117 ? 34.863 -19.723 64.615 1.00 26.13 117 PRO C N 1
ATOM 7428 C CA . PRO C 1 117 ? 36.185 -19.150 64.376 1.00 26.50 117 PRO C CA 1
ATOM 7429 C C . PRO C 1 117 ? 37.112 -19.455 65.546 1.00 27.79 117 PRO C C 1
ATOM 7430 O O . PRO C 1 117 ? 36.704 -19.376 66.712 1.00 26.62 117 PRO C O 1
ATOM 7434 N N . ILE C 1 118 ? 38.318 -19.867 65.236 1.00 27.57 118 ILE C N 1
ATOM 7435 C CA . ILE C 1 118 ? 39.343 -19.992 66.281 1.00 29.25 118 ILE C CA 1
ATOM 7436 C C . ILE C 1 118 ? 40.671 -19.464 65.711 1.00 29.63 118 ILE C C 1
ATOM 7437 O O . ILE C 1 118 ? 41.072 -19.773 64.577 1.00 27.67 118 ILE C O 1
ATOM 7442 N N . GLY C 1 119 ? 41.347 -18.670 66.518 1.00 29.50 119 GLY C N 1
ATOM 7443 C CA . GLY C 1 119 ? 42.590 -18.034 66.102 1.00 30.87 119 GLY C CA 1
ATOM 7444 C C . GLY C 1 119 ? 43.876 -18.815 66.386 1.00 30.76 119 GLY C C 1
ATOM 7445 O O . GLY C 1 119 ? 43.896 -20.027 66.562 1.00 30.89 119 GLY C O 1
ATOM 7446 N N . GLU C 1 120 ? 44.994 -18.080 66.380 1.00 31.90 120 GLU C N 1
ATOM 7447 C CA . GLU C 1 120 ? 46.331 -18.640 66.527 1.00 31.74 120 GLU C CA 1
ATOM 7448 C C . GLU C 1 120 ? 46.562 -18.912 68.017 1.00 31.95 120 GLU C C 1
ATOM 7449 O O . GLU C 1 120 ? 46.132 -18.108 68.837 1.00 33.21 120 GLU C O 1
ATOM 7455 N N . THR C 1 121 ? 47.250 -19.999 68.354 1.00 31.52 121 THR C N 1
ATOM 7456 C CA . THR C 1 121 ? 47.559 -20.335 69.732 1.00 32.14 121 THR C CA 1
ATOM 7457 C C . THR C 1 121 ? 48.780 -19.533 70.206 1.00 33.33 121 THR C C 1
ATOM 7458 O O . THR C 1 121 ? 49.780 -19.401 69.477 1.00 34.32 121 THR C O 1
ATOM 7462 N N . VAL C 1 122 ? 48.732 -19.081 71.457 1.00 35.74 122 VAL C N 1
ATOM 7463 C CA . VAL C 1 122 ? 49.849 -18.386 72.079 1.00 36.64 122 VAL C CA 1
ATOM 7464 C C . VAL C 1 122 ? 50.071 -19.006 73.453 1.00 38.02 122 VAL C C 1
ATOM 7465 O O . VAL C 1 122 ? 49.118 -19.282 74.179 1.00 37.07 122 VAL C O 1
ATOM 7469 N N . ALA C 1 123 ? 51.338 -19.130 73.841 1.00 39.60 123 ALA C N 1
ATOM 7470 C CA . ALA C 1 123 ? 51.742 -19.875 75.042 1.00 41.19 123 ALA C CA 1
ATOM 7471 C C . ALA C 1 123 ? 51.772 -18.969 76.284 1.00 42.58 123 ALA C C 1
ATOM 7472 O O . ALA C 1 123 ? 52.844 -18.699 76.842 1.00 44.13 123 ALA C O 1
ATOM 7474 N N . LEU C 1 124 ? 50.596 -18.522 76.726 1.00 43.98 124 LEU C N 1
ATOM 7475 C CA . LEU C 1 124 ? 50.493 -17.700 77.927 1.00 44.08 124 LEU C CA 1
ATOM 7476 C C . LEU C 1 124 ? 50.335 -18.527 79.198 1.00 45.31 124 LEU C C 1
ATOM 7477 O O . LEU C 1 124 ? 49.766 -19.615 79.205 1.00 46.90 124 LEU C O 1
ATOM 7482 N N . SER C 1 125 ? 50.853 -17.994 80.285 1.00 44.95 125 SER C N 1
ATOM 7483 C CA . SER C 1 125 ? 50.794 -18.641 81.578 1.00 45.39 125 SER C CA 1
ATOM 7484 C C . SER C 1 125 ? 49.348 -18.805 82.053 1.00 44.10 125 SER C C 1
ATOM 7485 O O . SER C 1 125 ? 49.025 -19.741 82.783 1.00 43.63 125 SER C O 1
ATOM 7488 N N . ASN C 1 126 ? 48.504 -17.850 81.670 1.00 43.58 126 ASN C N 1
ATOM 7489 C CA . ASN C 1 126 ? 47.112 -17.790 82.116 1.00 42.98 126 ASN C CA 1
ATOM 7490 C C . ASN C 1 126 ? 46.303 -16.732 81.345 1.00 42.23 126 ASN C C 1
ATOM 7491 O O . ASN C 1 126 ? 46.859 -15.943 80.582 1.00 41.47 126 ASN C O 1
ATOM 7496 N N . VAL C 1 127 ? 44.991 -16.738 81.557 1.00 41.10 127 VAL C N 1
ATOM 7497 C CA . VAL C 1 127 ? 44.097 -15.719 80.989 1.00 41.50 127 VAL C CA 1
ATOM 7498 C C . VAL C 1 127 ? 43.238 -15.211 82.146 1.00 42.35 127 VAL C C 1
ATOM 7499 O O . VAL C 1 127 ? 42.061 -14.947 81.993 1.00 41.59 127 VAL C O 1
ATOM 7503 N N . ASP C 1 128 ? 43.869 -15.089 83.319 1.00 43.40 128 ASP C N 1
ATOM 7504 C CA . ASP C 1 128 ? 43.254 -14.489 84.483 1.00 44.41 128 ASP C CA 1
ATOM 7505 C C . ASP C 1 128 ? 42.997 -13.022 84.163 1.00 43.31 128 ASP C C 1
ATOM 7506 O O . ASP C 1 128 ? 43.804 -12.345 83.514 1.00 44.33 128 ASP C O 1
ATOM 7511 N N . ASN C 1 129 ? 41.869 -12.522 84.610 1.00 42.83 129 ASN C N 1
ATOM 7512 C CA . ASN C 1 129 ? 41.621 -11.088 84.560 1.00 41.84 129 ASN C CA 1
ATOM 7513 C C . ASN C 1 129 ? 41.833 -10.500 83.171 1.00 40.09 129 ASN C C 1
ATOM 7514 O O . ASN C 1 129 ? 42.341 -9.426 83.053 1.00 39.41 129 ASN C O 1
ATOM 7519 N N . LEU C 1 130 ? 41.427 -11.196 82.111 1.00 37.91 130 LEU C N 1
ATOM 7520 C CA . LEU C 1 130 ? 41.719 -10.750 80.738 1.00 37.17 130 LEU C CA 1
ATOM 7521 C C . LEU C 1 130 ? 40.492 -10.073 80.109 1.00 36.78 130 LEU C C 1
ATOM 7522 O O . LEU C 1 130 ? 39.398 -10.650 80.147 1.00 36.45 130 LEU C O 1
ATOM 7527 N N . THR C 1 131 ? 40.682 -8.898 79.503 1.00 36.31 131 THR C N 1
ATOM 7528 C CA . THR C 1 131 ? 39.599 -8.221 78.803 1.00 36.42 131 THR C CA 1
ATOM 7529 C C . THR C 1 131 ? 39.577 -8.624 77.331 1.00 35.16 131 THR C C 1
ATOM 7530 O O . THR C 1 131 ? 40.582 -8.535 76.630 1.00 32.97 131 THR C O 1
ATOM 7534 N N . ILE C 1 132 ? 38.412 -9.098 76.901 1.00 35.59 132 ILE C N 1
ATOM 7535 C CA . ILE C 1 132 ? 38.211 -9.688 75.590 1.00 34.74 132 ILE C CA 1
ATOM 7536 C C . ILE C 1 132 ? 37.297 -8.718 74.837 1.00 35.00 132 ILE C C 1
ATOM 7537 O O . ILE C 1 132 ? 36.134 -8.500 75.247 1.00 34.66 132 ILE C O 1
ATOM 7542 N N . TYR C 1 133 ? 37.836 -8.150 73.757 1.00 34.96 133 TYR C N 1
ATOM 7543 C CA . TYR C 1 133 ? 37.181 -7.110 72.994 1.00 36.23 133 TYR C CA 1
ATOM 7544 C C . TYR C 1 133 ? 36.638 -7.648 71.679 1.00 36.22 133 TYR C C 1
ATOM 7545 O O . TYR C 1 133 ? 37.272 -8.451 71.007 1.00 35.17 133 TYR C O 1
ATOM 7554 N N . THR C 1 134 ? 35.482 -7.109 71.318 1.00 37.04 134 THR C N 1
ATOM 7555 C CA . THR C 1 134 ? 34.919 -7.263 70.016 1.00 37.50 134 THR C CA 1
ATOM 7556 C C . THR C 1 134 ? 34.836 -5.891 69.314 1.00 38.38 134 THR C C 1
ATOM 7557 O O . THR C 1 134 ? 34.327 -4.927 69.868 1.00 37.72 134 THR C O 1
ATOM 7561 N N . GLU C 1 135 ? 35.336 -5.839 68.100 1.00 39.70 135 GLU C N 1
ATOM 7562 C CA . GLU C 1 135 ? 35.185 -4.695 67.216 1.00 41.96 135 GLU C CA 1
ATOM 7563 C C . GLU C 1 135 ? 34.405 -5.170 66.013 1.00 43.74 135 GLU C C 1
ATOM 7564 O O . GLU C 1 135 ? 34.696 -6.242 65.451 1.00 42.62 135 GLU C O 1
ATOM 7570 N N . ILE C 1 136 ? 33.394 -4.396 65.641 1.00 45.55 136 ILE C N 1
ATOM 7571 C CA . ILE C 1 136 ? 32.658 -4.635 64.415 1.00 47.63 136 ILE C CA 1
ATOM 7572 C C . ILE C 1 136 ? 32.931 -3.504 63.440 1.00 49.48 136 ILE C C 1
ATOM 7573 O O . ILE C 1 136 ? 32.708 -2.345 63.764 1.00 50.58 136 ILE C O 1
ATOM 7578 N N . ASN C 1 137 ? 33.392 -3.828 62.244 1.00 51.12 137 ASN C N 1
ATOM 7579 C CA . ASN C 1 137 ? 33.756 -2.811 61.255 1.00 53.46 137 ASN C CA 1
ATOM 7580 C C . ASN C 1 137 ? 34.750 -1.781 61.813 1.00 54.44 137 ASN C C 1
ATOM 7581 O O . ASN C 1 137 ? 34.708 -0.581 61.501 1.00 55.36 137 ASN C O 1
ATOM 7586 N N . GLY C 1 138 ? 35.652 -2.286 62.650 1.00 54.78 138 GLY C N 1
ATOM 7587 C CA . GLY C 1 138 ? 36.705 -1.489 63.217 1.00 54.34 138 GLY C CA 1
ATOM 7588 C C . GLY C 1 138 ? 36.252 -0.539 64.308 1.00 54.09 138 GLY C C 1
ATOM 7589 O O . GLY C 1 138 ? 37.053 0.260 64.778 1.00 55.10 138 GLY C O 1
ATOM 7590 N N . ARG C 1 139 ? 34.995 -0.606 64.717 1.00 53.43 139 ARG C N 1
ATOM 7591 C CA . ARG C 1 139 ? 34.518 0.177 65.855 1.00 53.41 139 ARG C CA 1
ATOM 7592 C C . ARG C 1 139 ? 34.380 -0.767 67.056 1.00 52.04 139 ARG C C 1
ATOM 7593 O O . ARG C 1 139 ? 33.961 -1.911 66.895 1.00 51.09 139 ARG C O 1
ATOM 7601 N N . PRO C 1 140 ? 34.712 -0.292 68.258 1.00 50.70 140 PRO C N 1
ATOM 7602 C CA . PRO C 1 140 ? 34.417 -1.042 69.482 1.00 49.40 140 PRO C CA 1
ATOM 7603 C C . PRO C 1 140 ? 32.937 -1.344 69.604 1.00 48.07 140 PRO C C 1
ATOM 7604 O O . PRO C 1 140 ? 32.128 -0.493 69.237 1.00 47.92 140 PRO C O 1
ATOM 7608 N N . ALA C 1 141 ? 32.610 -2.539 70.093 1.00 45.95 141 ALA C N 1
ATOM 7609 C CA . ALA C 1 141 ? 31.226 -3.018 70.214 1.00 43.97 141 ALA C CA 1
ATOM 7610 C C . ALA C 1 141 ? 30.935 -3.774 71.525 1.00 42.61 141 ALA C C 1
ATOM 7611 O O . ALA C 1 141 ? 29.817 -3.756 72.001 1.00 40.14 141 ALA C O 1
ATOM 7613 N N . ASP C 1 142 ? 31.939 -4.475 72.062 1.00 40.57 142 ASP C N 1
ATOM 7614 C CA . ASP C 1 142 ? 31.774 -5.250 73.267 1.00 40.60 142 ASP C CA 1
ATOM 7615 C C . ASP C 1 142 ? 33.108 -5.418 73.966 1.00 38.88 142 ASP C C 1
ATOM 7616 O O . ASP C 1 142 ? 34.174 -5.416 73.349 1.00 38.42 142 ASP C O 1
ATOM 7621 N N . HIS C 1 143 ? 33.039 -5.590 75.276 1.00 39.51 143 HIS C N 1
ATOM 7622 C CA . HIS C 1 143 ? 34.186 -6.079 76.025 1.00 39.60 143 HIS C CA 1
ATOM 7623 C C . HIS C 1 143 ? 33.678 -6.738 77.295 1.00 39.21 143 HIS C C 1
ATOM 7624 O O . HIS C 1 143 ? 32.633 -6.373 77.809 1.00 38.58 143 HIS C O 1
ATOM 7631 N N . TRP C 1 144 ? 34.384 -7.775 77.726 1.00 37.75 144 TRP C N 1
ATOM 7632 C CA . TRP C 1 144 ? 34.071 -8.503 78.935 1.00 36.63 144 TRP C CA 1
ATOM 7633 C C . TRP C 1 144 ? 35.338 -9.099 79.551 1.00 36.38 144 TRP C C 1
ATOM 7634 O O . TRP C 1 144 ? 36.419 -9.063 78.951 1.00 35.37 144 TRP C O 1
ATOM 7645 N N . ASN C 1 145 ? 35.227 -9.595 80.771 1.00 36.35 145 ASN C N 1
ATOM 7646 C CA . ASN C 1 145 ? 36.415 -10.008 81.511 1.00 36.61 145 ASN C CA 1
ATOM 7647 C C . ASN C 1 145 ? 36.332 -11.399 82.092 1.00 35.77 145 ASN C C 1
ATOM 7648 O O . ASN C 1 145 ? 35.362 -11.734 82.765 1.00 35.67 145 ASN C O 1
ATOM 7653 N N . THR C 1 146 ? 37.394 -12.190 81.902 1.00 36.09 146 THR C N 1
ATOM 7654 C CA . THR C 1 146 ? 37.434 -13.578 82.390 1.00 35.65 146 THR C CA 1
ATOM 7655 C C . THR C 1 146 ? 37.287 -13.687 83.897 1.00 36.08 146 THR C C 1
ATOM 7656 O O . THR C 1 146 ? 36.839 -14.689 84.367 1.00 36.16 146 THR C O 1
ATOM 7660 N N . ALA C 1 147 ? 37.657 -12.635 84.629 1.00 37.07 147 ALA C N 1
ATOM 7661 C CA . ALA C 1 147 ? 37.549 -12.663 86.075 1.00 37.52 147 ALA C CA 1
ATOM 7662 C C . ALA C 1 147 ? 36.097 -12.834 86.481 1.00 37.51 147 ALA C C 1
ATOM 7663 O O . ALA C 1 147 ? 35.807 -13.320 87.562 1.00 38.86 147 ALA C O 1
ATOM 7665 N N . ASP C 1 148 ? 35.159 -12.519 85.574 1.00 37.37 148 ASP C N 1
ATOM 7666 C CA . ASP C 1 148 ? 33.734 -12.680 85.874 1.00 37.41 148 ASP C CA 1
ATOM 7667 C C . ASP C 1 148 ? 33.172 -14.095 85.585 1.00 37.14 148 ASP C C 1
ATOM 7668 O O . ASP C 1 148 ? 31.983 -14.325 85.721 1.00 37.13 148 ASP C O 1
ATOM 7673 N N . LEU C 1 149 ? 34.042 -15.029 85.228 1.00 37.16 149 LEU C N 1
ATOM 7674 C CA . LEU C 1 149 ? 33.657 -16.389 85.015 1.00 35.82 149 LEU C CA 1
ATOM 7675 C C . LEU C 1 149 ? 33.671 -17.118 86.334 1.00 37.00 149 LEU C C 1
ATOM 7676 O O . LEU C 1 149 ? 34.517 -16.878 87.205 1.00 37.88 149 LEU C O 1
ATOM 7681 N N . GLN C 1 150 ? 32.722 -18.021 86.471 1.00 36.82 150 GLN C N 1
ATOM 7682 C CA . GLN C 1 150 ? 32.623 -18.885 87.633 1.00 36.73 150 GLN C CA 1
ATOM 7683 C C . GLN C 1 150 ? 33.801 -19.862 87.692 1.00 36.66 150 GLN C C 1
ATOM 7684 O O . GLN C 1 150 ? 34.592 -19.838 88.645 1.00 36.44 150 GLN C O 1
ATOM 7690 N N . ARG C 1 151 ? 33.943 -20.698 86.662 1.00 33.80 151 ARG C N 1
ATOM 7691 C CA . ARG C 1 151 ? 35.036 -21.641 86.577 1.00 33.70 151 ARG C CA 1
ATOM 7692 C C . ARG C 1 151 ? 36.136 -21.091 85.674 1.00 34.25 151 ARG C C 1
ATOM 7693 O O . ARG C 1 151 ? 35.871 -20.659 84.537 1.00 33.85 151 ARG C O 1
ATOM 7701 N N . ASN C 1 152 ? 37.377 -21.138 86.164 1.00 33.35 152 ASN C N 1
ATOM 7702 C CA . ASN C 1 152 ? 38.515 -20.699 85.363 1.00 32.66 152 ASN C CA 1
ATOM 7703 C C . ASN C 1 152 ? 39.018 -21.861 84.522 1.00 31.72 152 ASN C C 1
ATOM 7704 O O . ASN C 1 152 ? 38.504 -22.981 84.624 1.00 30.26 152 ASN C O 1
ATOM 7709 N N . ALA C 1 153 ? 40.025 -21.592 83.692 1.00 32.24 153 ALA C N 1
ATOM 7710 C CA . ALA C 1 153 ? 40.580 -22.586 82.787 1.00 31.96 153 ALA C CA 1
ATOM 7711 C C . ALA C 1 153 ? 41.018 -23.906 83.440 1.00 32.61 153 ALA C C 1
ATOM 7712 O O . ALA C 1 153 ? 40.662 -24.997 82.977 1.00 31.75 153 ALA C O 1
ATOM 7714 N N . ALA C 1 154 ? 41.806 -23.831 84.515 1.00 32.77 154 ALA C N 1
ATOM 7715 C CA . ALA C 1 154 ? 42.176 -25.033 85.239 1.00 32.89 154 ALA C CA 1
ATOM 7716 C C . ALA C 1 154 ? 40.987 -25.821 85.753 1.00 32.29 154 ALA C C 1
ATOM 7717 O O . ALA C 1 154 ? 40.992 -27.058 85.712 1.00 33.85 154 ALA C O 1
ATOM 7719 N N . GLN C 1 155 ? 39.989 -25.134 86.271 1.00 31.71 155 GLN C N 1
ATOM 7720 C CA . GLN C 1 155 ? 38.823 -25.784 86.823 1.00 31.79 155 GLN C CA 1
ATOM 7721 C C . GLN C 1 155 ? 38.034 -26.499 85.738 1.00 32.28 155 GLN C C 1
ATOM 7722 O O . GLN C 1 155 ? 37.506 -27.581 85.974 1.00 33.34 155 GLN C O 1
ATOM 7728 N N . LEU C 1 156 ? 37.937 -25.877 84.571 1.00 30.48 156 LEU C N 1
ATOM 7729 C CA . LEU C 1 156 ? 37.246 -26.501 83.406 1.00 30.94 156 LEU C CA 1
ATOM 7730 C C . LEU C 1 156 ? 38.012 -27.687 82.825 1.00 30.89 156 LEU C C 1
ATOM 7731 O O . LEU C 1 156 ? 37.416 -28.720 82.561 1.00 30.85 156 LEU C O 1
ATOM 7736 N N . LEU C 1 157 ? 39.313 -27.568 82.648 1.00 30.83 157 LEU C N 1
ATOM 7737 C CA . LEU C 1 157 ? 40.094 -28.704 82.207 1.00 32.58 157 LEU C CA 1
ATOM 7738 C C . LEU C 1 157 ? 39.952 -29.878 83.191 1.00 32.59 157 LEU C C 1
ATOM 7739 O O . LEU C 1 157 ? 39.734 -31.021 82.795 1.00 31.25 157 LEU C O 1
ATOM 7744 N N . SER C 1 158 ? 40.079 -29.589 84.482 1.00 32.08 158 SER C N 1
ATOM 7745 C CA . SER C 1 158 ? 39.940 -30.628 85.499 1.00 32.75 158 SER C CA 1
ATOM 7746 C C . SER C 1 158 ? 38.549 -31.281 85.503 1.00 31.41 158 SER C C 1
ATOM 7747 O O . SER C 1 158 ? 38.442 -32.501 85.562 1.00 32.21 158 SER C O 1
ATOM 7750 N N . ALA C 1 159 ? 37.504 -30.453 85.444 1.00 32.27 159 ALA C N 1
ATOM 7751 C CA . ALA C 1 159 ? 36.111 -30.928 85.479 1.00 31.67 159 ALA C CA 1
ATOM 7752 C C . ALA C 1 159 ? 35.791 -31.805 84.270 1.00 32.48 159 ALA C C 1
ATOM 7753 O O . ALA C 1 159 ? 35.120 -32.849 84.423 1.00 32.45 159 ALA C O 1
ATOM 7755 N N . LEU C 1 160 ? 36.241 -31.379 83.085 1.00 31.75 160 LEU C N 1
ATOM 7756 C CA . LEU C 1 160 ? 35.980 -32.154 81.832 1.00 32.16 160 LEU C CA 1
ATOM 7757 C C . LEU C 1 160 ? 36.819 -33.415 81.743 1.00 31.81 160 LEU C C 1
ATOM 7758 O O . LEU C 1 160 ? 36.294 -34.492 81.493 1.00 31.97 160 LEU C O 1
ATOM 7763 N N . SER C 1 161 ? 38.114 -33.312 82.032 1.00 32.60 161 SER C N 1
ATOM 7764 C CA . SER C 1 161 ? 39.010 -34.453 81.960 1.00 32.83 161 SER C CA 1
ATOM 7765 C C . SER C 1 161 ? 38.652 -35.519 83.024 1.00 32.52 161 SER C C 1
ATOM 7766 O O . SER C 1 161 ? 39.089 -36.639 82.929 1.00 32.47 161 SER C O 1
ATOM 7769 N N . GLU C 1 162 ? 37.864 -35.148 84.022 1.00 33.07 162 GLU C N 1
ATOM 7770 C CA . GLU C 1 162 ? 37.399 -36.107 85.052 1.00 34.93 162 GLU C CA 1
ATOM 7771 C C . GLU C 1 162 ? 36.619 -37.281 84.460 1.00 33.76 162 GLU C C 1
ATOM 7772 O O . GLU C 1 162 ? 36.675 -38.391 85.017 1.00 32.52 162 GLU C O 1
ATOM 7778 N N . PHE C 1 163 ? 35.938 -37.064 83.313 1.00 32.62 163 PHE C N 1
ATOM 7779 C CA . PHE C 1 163 ? 35.231 -38.169 82.630 1.00 32.15 163 PHE C CA 1
ATOM 7780 C C . PHE C 1 163 ? 35.517 -38.286 81.130 1.00 32.75 163 PHE C C 1
ATOM 7781 O O . PHE C 1 163 ? 35.233 -39.320 80.537 1.00 32.64 163 PHE C O 1
ATOM 7789 N N . ALA C 1 164 ? 36.088 -37.231 80.548 1.00 32.02 164 ALA C N 1
ATOM 7790 C CA . ALA C 1 164 ? 36.364 -37.160 79.107 1.00 32.78 164 ALA C CA 1
ATOM 7791 C C . ALA C 1 164 ? 37.826 -36.844 78.858 1.00 33.63 164 ALA C C 1
ATOM 7792 O O . ALA C 1 164 ? 38.311 -35.722 79.100 1.00 33.62 164 ALA C O 1
ATOM 7794 N N . THR C 1 165 ? 38.529 -37.821 78.340 1.00 33.81 165 THR C N 1
ATOM 7795 C CA . THR C 1 165 ? 39.915 -37.696 78.013 1.00 34.81 165 THR C CA 1
ATOM 7796 C C . THR C 1 165 ? 39.997 -36.716 76.863 1.00 35.34 165 THR C C 1
ATOM 7797 O O . THR C 1 165 ? 39.230 -36.798 75.902 1.00 36.41 165 THR C O 1
ATOM 7801 N N . LEU C 1 166 ? 40.915 -35.768 76.997 1.00 34.48 166 LEU C N 1
ATOM 7802 C CA . LEU C 1 166 ? 41.228 -34.810 75.941 1.00 33.96 166 LEU C CA 1
ATOM 7803 C C . LEU C 1 166 ? 42.640 -35.043 75.455 1.00 33.84 166 LEU C C 1
ATOM 7804 O O . LEU C 1 166 ? 43.538 -35.349 76.233 1.00 33.33 166 LEU C O 1
ATOM 7809 N N . ASN C 1 167 ? 42.810 -34.885 74.146 1.00 32.80 167 ASN C N 1
ATOM 7810 C CA . ASN C 1 167 ? 44.023 -35.159 73.424 1.00 33.01 167 ASN C CA 1
ATOM 7811 C C . ASN C 1 167 ? 44.681 -33.851 73.004 1.00 32.92 167 ASN C C 1
ATOM 7812 O O . ASN C 1 167 ? 44.010 -32.791 72.961 1.00 30.05 167 ASN C O 1
ATOM 7817 N N . PRO C 1 168 ? 45.975 -33.896 72.662 1.00 33.15 168 PRO C N 1
ATOM 7818 C CA . PRO C 1 168 ? 46.647 -32.684 72.202 1.00 34.55 168 PRO C CA 1
ATOM 7819 C C . PRO C 1 168 ? 45.889 -32.069 71.067 1.00 34.76 168 PRO C C 1
ATOM 7820 O O . PRO C 1 168 ? 45.493 -32.760 70.142 1.00 35.70 168 PRO C O 1
ATOM 7824 N N . GLY C 1 169 ? 45.658 -30.777 71.161 1.00 34.54 169 GLY C N 1
ATOM 7825 C CA . GLY C 1 169 ? 44.947 -30.047 70.125 1.00 34.51 169 GLY C CA 1
ATOM 7826 C C . GLY C 1 169 ? 43.464 -29.862 70.388 1.00 32.72 169 GLY C C 1
ATOM 7827 O O . GLY C 1 169 ? 42.895 -29.031 69.732 1.00 34.05 169 GLY C O 1
ATOM 7828 N N . ASP C 1 170 ? 42.835 -30.680 71.241 1.00 29.62 170 ASP C N 1
ATOM 7829 C CA . ASP C 1 170 ? 41.481 -30.394 71.702 1.00 29.30 170 ASP C CA 1
ATOM 7830 C C . ASP C 1 170 ? 41.418 -29.023 72.353 1.00 28.94 170 ASP C C 1
ATOM 7831 O O . ASP C 1 170 ? 42.423 -28.525 72.857 1.00 28.81 170 ASP C O 1
ATOM 7836 N N . ALA C 1 171 ? 40.254 -28.421 72.367 1.00 28.27 171 ALA C N 1
ATOM 7837 C CA . ALA C 1 171 ? 40.067 -27.111 72.969 1.00 28.64 171 ALA C CA 1
ATOM 7838 C C . ALA C 1 171 ? 38.865 -27.049 73.877 1.00 28.80 171 ALA C C 1
ATOM 7839 O O . ALA C 1 171 ? 37.927 -27.841 73.754 1.00 27.64 171 ALA C O 1
ATOM 7841 N N . ILE C 1 172 ? 38.943 -26.142 74.862 1.00 28.69 172 ILE C N 1
ATOM 7842 C CA . ILE C 1 172 ? 37.795 -25.731 75.642 1.00 28.91 172 ILE C CA 1
ATOM 7843 C C . ILE C 1 172 ? 37.596 -24.214 75.587 1.00 28.92 172 ILE C C 1
ATOM 7844 O O . ILE C 1 172 ? 38.463 -23.421 75.998 1.00 28.74 172 ILE C O 1
ATOM 7849 N N . LEU C 1 173 ? 36.417 -23.796 75.152 1.00 28.70 173 LEU C N 1
ATOM 7850 C CA . LEU C 1 173 ? 36.026 -22.395 75.140 1.00 30.22 173 LEU C CA 1
ATOM 7851 C C . LEU C 1 173 ? 35.648 -22.064 76.607 1.00 30.61 173 LEU C C 1
ATOM 7852 O O . LEU C 1 173 ? 35.017 -22.888 77.298 1.00 32.17 173 LEU C O 1
ATOM 7857 N N . LEU C 1 174 ? 36.080 -20.900 77.088 1.00 31.89 174 LEU C N 1
ATOM 7858 C CA . LEU C 1 174 ? 36.075 -20.596 78.521 1.00 33.58 174 LEU C CA 1
ATOM 7859 C C . LEU C 1 174 ? 34.815 -19.976 79.034 1.00 33.16 174 LEU C C 1
ATOM 7860 O O . LEU C 1 174 ? 34.615 -19.948 80.271 1.00 34.02 174 LEU C O 1
ATOM 7865 N N . GLY C 1 175 ? 33.972 -19.523 78.109 1.00 32.91 175 GLY C N 1
ATOM 7866 C CA . GLY C 1 175 ? 32.656 -18.979 78.384 1.00 33.20 175 GLY C CA 1
ATOM 7867 C C . GLY C 1 175 ? 32.322 -17.728 77.605 1.00 32.15 175 GLY C C 1
ATOM 7868 O O . GLY C 1 175 ? 33.186 -17.127 76.951 1.00 31.44 175 GLY C O 1
ATOM 7869 N N . THR C 1 176 ? 31.085 -17.252 77.742 1.00 32.63 176 THR C N 1
ATOM 7870 C CA . THR C 1 176 ? 30.616 -15.985 77.153 1.00 32.11 176 THR C CA 1
ATOM 7871 C C . THR C 1 176 ? 29.591 -15.316 78.065 1.00 32.16 176 THR C C 1
ATOM 7872 O O . THR C 1 176 ? 28.881 -16.018 78.725 1.00 31.13 176 THR C O 1
ATOM 7876 N N . PRO C 1 177 ? 29.489 -14.014 78.045 1.00 32.82 177 PRO C N 1
ATOM 7877 C CA . PRO C 1 177 ? 28.565 -13.267 78.902 1.00 34.85 177 PRO C CA 1
ATOM 7878 C C . PRO C 1 177 ? 27.141 -13.287 78.392 1.00 36.51 177 PRO C C 1
ATOM 7879 O O . PRO C 1 177 ? 26.883 -13.588 77.239 1.00 34.98 177 PRO C O 1
ATOM 7883 N N . GLN C 1 178 ? 26.239 -12.847 79.238 1.00 37.17 178 GLN C N 1
ATOM 7884 C CA . GLN C 1 178 ? 24.825 -12.800 78.915 1.00 39.56 178 GLN C CA 1
ATOM 7885 C C . GLN C 1 178 ? 24.609 -11.916 77.716 1.00 39.86 178 GLN C C 1
ATOM 7886 O O . GLN C 1 178 ? 23.854 -12.275 76.815 1.00 41.95 178 GLN C O 1
ATOM 7892 N N . ALA C 1 179 ? 25.307 -10.780 77.700 1.00 40.00 179 ALA C N 1
ATOM 7893 C CA . ALA C 1 179 ? 25.110 -9.759 76.698 1.00 39.86 179 ALA C CA 1
ATOM 7894 C C . ALA C 1 179 ? 26.055 -9.959 75.539 1.00 39.43 179 ALA C C 1
ATOM 7895 O O . ALA C 1 179 ? 27.269 -10.070 75.719 1.00 39.67 179 ALA C O 1
ATOM 7897 N N . ARG C 1 180 ? 25.480 -9.945 74.348 1.00 38.13 180 ARG C N 1
ATOM 7898 C CA . ARG C 1 180 ? 26.210 -10.189 73.114 1.00 37.57 180 ARG C CA 1
ATOM 7899 C C . ARG C 1 180 ? 25.836 -9.209 72.043 1.00 38.21 180 ARG C C 1
ATOM 7900 O O . ARG C 1 180 ? 24.710 -8.704 72.013 1.00 38.12 180 ARG C O 1
ATOM 7908 N N . VAL C 1 181 ? 26.739 -9.013 71.102 1.00 38.68 181 VAL C N 1
ATOM 7909 C CA . VAL C 1 181 ? 26.487 -8.137 69.987 1.00 41.17 181 VAL C CA 1
ATOM 7910 C C . VAL C 1 181 ? 26.033 -8.922 68.750 1.00 40.98 181 VAL C C 1
ATOM 7911 O O . VAL C 1 181 ? 26.542 -10.011 68.477 1.00 40.88 181 VAL C O 1
ATOM 7915 N N . GLU C 1 182 ? 25.026 -8.367 68.067 1.00 40.41 182 GLU C N 1
ATOM 7916 C CA . GLU C 1 182 ? 24.441 -8.929 66.839 1.00 40.16 182 GLU C CA 1
ATOM 7917 C C . GLU C 1 182 ? 25.296 -8.566 65.641 1.00 39.25 182 GLU C C 1
ATOM 7918 O O . GLU C 1 182 ? 25.860 -7.477 65.582 1.00 38.79 182 GLU C O 1
ATOM 7924 N N . ILE C 1 183 ? 25.420 -9.508 64.688 1.00 37.68 183 ILE C N 1
ATOM 7925 C CA . ILE C 1 183 ? 26.193 -9.314 63.512 1.00 37.28 183 ILE C CA 1
ATOM 7926 C C . ILE C 1 183 ? 25.256 -9.476 62.341 1.00 37.86 183 ILE C C 1
ATOM 7927 O O . ILE C 1 183 ? 24.203 -10.062 62.455 1.00 37.05 183 ILE C O 1
ATOM 7932 N N . GLN C 1 184 ? 25.657 -8.947 61.211 1.00 38.12 184 GLN C N 1
ATOM 7933 C CA . GLN C 1 184 ? 24.831 -9.073 60.035 1.00 39.91 184 GLN C CA 1
ATOM 7934 C C . GLN C 1 184 ? 25.772 -9.168 58.834 1.00 39.18 184 GLN C C 1
ATOM 7935 O O . GLN C 1 184 ? 26.973 -8.836 58.909 1.00 39.12 184 GLN C O 1
ATOM 7941 N N . PRO C 1 185 ? 25.264 -9.653 57.698 1.00 40.30 185 PRO C N 1
ATOM 7942 C CA . PRO C 1 185 ? 26.085 -9.727 56.484 1.00 40.30 185 PRO C CA 1
ATOM 7943 C C . PRO C 1 185 ? 26.843 -8.430 56.145 1.00 41.16 185 PRO C C 1
ATOM 7944 O O . PRO C 1 185 ? 26.295 -7.345 56.291 1.00 41.43 185 PRO C O 1
ATOM 7948 N N . GLY C 1 186 ? 28.077 -8.561 55.667 1.00 40.85 186 GLY C N 1
ATOM 7949 C CA . GLY C 1 186 ? 28.976 -7.436 55.441 1.00 41.60 186 GLY C CA 1
ATOM 7950 C C . GLY C 1 186 ? 29.877 -7.025 56.599 1.00 41.29 186 GLY C C 1
ATOM 7951 O O . GLY C 1 186 ? 30.928 -6.385 56.379 1.00 41.90 186 GLY C O 1
ATOM 7952 N N . ASP C 1 187 ? 29.487 -7.383 57.819 1.00 40.36 187 ASP C N 1
ATOM 7953 C CA . ASP C 1 187 ? 30.275 -7.090 59.028 1.00 39.37 187 ASP C CA 1
ATOM 7954 C C . ASP C 1 187 ? 31.652 -7.782 59.030 1.00 39.67 187 ASP C C 1
ATOM 7955 O O . ASP C 1 187 ? 31.793 -8.924 58.582 1.00 39.76 187 ASP C O 1
ATOM 7960 N N . ARG C 1 188 ? 32.667 -7.099 59.536 1.00 38.94 188 ARG C N 1
ATOM 7961 C CA . ARG C 1 188 ? 33.955 -7.734 59.811 1.00 39.84 188 ARG C CA 1
ATOM 7962 C C . ARG C 1 188 ? 34.076 -7.784 61.302 1.00 38.77 188 ARG C C 1
ATOM 7963 O O . ARG C 1 188 ? 34.113 -6.731 61.936 1.00 39.55 188 ARG C O 1
ATOM 7971 N N . VAL C 1 189 ? 34.158 -8.981 61.863 1.00 36.46 189 VAL C N 1
ATOM 7972 C CA . VAL C 1 189 ? 34.083 -9.174 63.309 1.00 35.81 189 VAL C CA 1
ATOM 7973 C C . VAL C 1 189 ? 35.455 -9.527 63.851 1.00 35.43 189 VAL C C 1
ATOM 7974 O O . VAL C 1 189 ? 35.999 -10.566 63.526 1.00 33.81 189 VAL C O 1
ATOM 7978 N N . ARG C 1 190 ? 36.005 -8.616 64.663 1.00 35.70 190 ARG C N 1
ATOM 7979 C CA . ARG C 1 190 ? 37.343 -8.718 65.212 1.00 35.73 190 ARG C CA 1
ATOM 7980 C C . ARG C 1 190 ? 37.307 -8.943 66.687 1.00 35.44 190 ARG C C 1
ATOM 7981 O O . ARG C 1 190 ? 36.572 -8.257 67.422 1.00 35.39 190 ARG C O 1
ATOM 7989 N N . VAL C 1 191 ? 38.116 -9.909 67.109 1.00 34.51 191 VAL C N 1
ATOM 7990 C CA . VAL C 1 191 ? 38.282 -10.246 68.512 1.00 34.00 191 VAL C CA 1
ATOM 7991 C C . VAL C 1 191 ? 39.719 -9.891 68.876 1.00 34.25 191 VAL C C 1
ATOM 7992 O O . VAL C 1 191 ? 40.651 -10.166 68.128 1.00 34.10 191 VAL C O 1
ATOM 7996 N N . LEU C 1 192 ? 39.874 -9.251 70.037 1.00 34.46 192 LEU C N 1
ATOM 7997 C CA . LEU C 1 192 ? 41.175 -8.798 70.488 1.00 34.73 192 LEU C CA 1
ATOM 7998 C C . LEU C 1 192 ? 41.302 -9.002 71.955 1.00 35.48 192 LEU C C 1
ATOM 7999 O O . LEU C 1 192 ? 40.317 -8.882 72.683 1.00 33.41 192 LEU C O 1
ATOM 8004 N N . ALA C 1 193 ? 42.538 -9.289 72.381 1.00 35.47 193 ALA C N 1
ATOM 8005 C CA . ALA C 1 193 ? 42.887 -9.296 73.790 1.00 34.99 193 ALA C CA 1
ATOM 8006 C C . ALA C 1 193 ? 44.389 -9.188 73.966 1.00 35.42 193 ALA C C 1
ATOM 8007 O O . ALA C 1 193 ? 45.179 -9.636 73.130 1.00 33.53 193 ALA C O 1
ATOM 8009 N N . GLU C 1 194 ? 44.782 -8.618 75.097 1.00 36.85 194 GLU C N 1
ATOM 8010 C CA . GLU C 1 194 ? 46.176 -8.356 75.365 1.00 38.26 194 GLU C CA 1
ATOM 8011 C C . GLU C 1 194 ? 46.958 -9.663 75.301 1.00 38.28 194 GLU C C 1
ATOM 8012 O O . GLU C 1 194 ? 46.566 -10.646 75.931 1.00 38.58 194 GLU C O 1
ATOM 8022 N N . GLY C 1 195 ? 48.049 -9.673 74.542 1.00 36.94 195 GLY C N 1
ATOM 8023 C CA . GLY C 1 195 ? 48.894 -10.835 74.429 1.00 37.73 195 GLY C CA 1
ATOM 8024 C C . GLY C 1 195 ? 48.569 -11.808 73.304 1.00 37.10 195 GLY C C 1
ATOM 8025 O O . GLY C 1 195 ? 49.294 -12.771 73.147 1.00 37.64 195 GLY C O 1
ATOM 8026 N N . PHE C 1 196 ? 47.473 -11.582 72.568 1.00 37.60 196 PHE C N 1
ATOM 8027 C CA . PHE C 1 196 ? 46.977 -12.498 71.506 1.00 37.49 196 PHE C CA 1
ATOM 8028 C C . PHE C 1 196 ? 47.035 -11.829 70.138 1.00 36.43 196 PHE C C 1
ATOM 8029 O O . PHE C 1 196 ? 46.729 -10.650 70.021 1.00 36.57 196 PHE C O 1
ATOM 8037 N N . PRO C 1 197 ? 47.299 -12.566 69.063 1.00 37.86 197 PRO C N 1
ATOM 8038 C CA . PRO C 1 197 ? 47.040 -11.979 67.743 1.00 37.82 197 PRO C CA 1
ATOM 8039 C C . PRO C 1 197 ? 45.566 -11.957 67.498 1.00 36.74 197 PRO C C 1
ATOM 8040 O O . PRO C 1 197 ? 44.873 -12.909 67.851 1.00 36.90 197 PRO C O 1
ATOM 8044 N N . PRO C 1 198 ? 45.092 -10.859 66.952 1.00 36.94 198 PRO C N 1
ATOM 8045 C CA . PRO C 1 198 ? 43.675 -10.663 66.734 1.00 36.29 198 PRO C CA 1
ATOM 8046 C C . PRO C 1 198 ? 43.104 -11.746 65.834 1.00 34.86 198 PRO C C 1
ATOM 8047 O O . PRO C 1 198 ? 43.802 -12.234 64.960 1.00 35.41 198 PRO C O 1
ATOM 8051 N N . LEU C 1 199 ? 41.849 -12.050 66.053 1.00 33.30 199 LEU C N 1
ATOM 8052 C CA . LEU C 1 199 ? 41.054 -12.963 65.234 1.00 32.43 199 LEU C CA 1
ATOM 8053 C C . LEU C 1 199 ? 40.014 -12.157 64.527 1.00 32.51 199 LEU C C 1
ATOM 8054 O O . LEU C 1 199 ? 39.224 -11.457 65.147 1.00 34.11 199 LEU C O 1
ATOM 8059 N N . GLU C 1 200 ? 39.977 -12.229 63.211 1.00 32.54 200 GLU C N 1
ATOM 8060 C CA . GLU C 1 200 ? 38.984 -11.457 62.466 1.00 33.02 200 GLU C CA 1
ATOM 8061 C C . GLU C 1 200 ? 38.366 -12.322 61.385 1.00 32.06 200 GLU C C 1
ATOM 8062 O O . GLU C 1 200 ? 39.075 -13.069 60.729 1.00 32.14 200 GLU C O 1
ATOM 8068 N N . ASN C 1 201 ? 37.052 -12.262 61.291 1.00 31.30 201 ASN C N 1
ATOM 8069 C CA . ASN C 1 201 ? 36.266 -12.944 60.250 1.00 32.66 201 ASN C CA 1
ATOM 8070 C C . ASN C 1 201 ? 35.182 -12.089 59.633 1.00 32.76 201 ASN C C 1
ATOM 8071 O O . ASN C 1 201 ? 34.397 -11.477 60.330 1.00 34.43 201 ASN C O 1
ATOM 8076 N N . PRO C 1 202 ? 35.056 -12.113 58.309 1.00 34.10 202 PRO C N 1
ATOM 8077 C CA . PRO C 1 202 ? 33.940 -11.416 57.671 1.00 34.95 202 PRO C CA 1
ATOM 8078 C C . PRO C 1 202 ? 32.681 -12.250 57.753 1.00 35.75 202 PRO C C 1
ATOM 8079 O O . PRO C 1 202 ? 32.763 -13.485 57.686 1.00 36.06 202 PRO C O 1
ATOM 8083 N N . VAL C 1 203 ? 31.535 -11.592 57.856 1.00 35.47 203 VAL C N 1
ATOM 8084 C CA . VAL C 1 203 ? 30.233 -12.203 57.907 1.00 35.46 203 VAL C CA 1
ATOM 8085 C C . VAL C 1 203 ? 29.710 -12.063 56.472 1.00 37.15 203 VAL C C 1
ATOM 8086 O O . VAL C 1 203 ? 29.756 -10.972 55.894 1.00 38.15 203 VAL C O 1
ATOM 8090 N N . VAL C 1 204 ? 29.277 -13.183 55.895 1.00 37.25 204 VAL C N 1
ATOM 8091 C CA . VAL C 1 204 ? 28.802 -13.251 54.493 1.00 37.08 204 VAL C CA 1
ATOM 8092 C C . VAL C 1 204 ? 27.494 -14.049 54.408 1.00 37.39 204 VAL C C 1
ATOM 8093 O O . VAL C 1 204 ? 27.391 -15.122 54.980 1.00 36.69 204 VAL C O 1
ATOM 8097 N N . ASP C 1 205 ? 26.509 -13.545 53.663 1.00 37.56 205 ASP C N 1
ATOM 8098 C CA . ASP C 1 205 ? 25.278 -14.295 53.310 1.00 38.14 205 ASP C CA 1
ATOM 8099 C C . ASP C 1 205 ? 25.600 -15.721 52.929 1.00 37.50 205 ASP C C 1
ATOM 8100 O O . ASP C 1 205 ? 26.386 -15.929 52.009 1.00 37.81 205 ASP C O 1
ATOM 8105 N N . GLU C 1 206 ? 25.007 -16.692 53.621 1.00 38.40 206 GLU C N 1
ATOM 8106 C CA . GLU C 1 206 ? 25.225 -18.108 53.319 1.00 39.65 206 GLU C CA 1
ATOM 8107 C C . GLU C 1 206 ? 25.040 -18.410 51.819 1.00 40.62 206 GLU C C 1
ATOM 8108 O O . GLU C 1 206 ? 25.739 -19.252 51.292 1.00 40.31 206 GLU C O 1
ATOM 8114 N N . ARG C 1 207 ? 24.134 -17.690 51.133 1.00 42.95 207 ARG C N 1
ATOM 8115 C CA . ARG C 1 207 ? 23.874 -17.927 49.706 1.00 44.21 207 ARG C CA 1
ATOM 8116 C C . ARG C 1 207 ? 25.078 -17.584 48.854 1.00 45.33 207 ARG C C 1
ATOM 8117 O O . ARG C 1 207 ? 25.183 -18.041 47.715 1.00 45.59 207 ARG C O 1
ATOM 8125 N N . GLU C 1 208 ? 25.999 -16.781 49.391 1.00 45.45 208 GLU C N 1
ATOM 8126 C CA . GLU C 1 208 ? 27.221 -16.436 48.674 1.00 46.46 208 GLU C CA 1
ATOM 8127 C C . GLU C 1 208 ? 28.464 -17.254 49.040 1.00 45.70 208 GLU C C 1
ATOM 8128 O O . GLU C 1 208 ? 29.470 -17.139 48.360 1.00 45.75 208 GLU C O 1
ATOM 8134 N N . VAL C 1 209 ? 28.433 -18.034 50.121 1.00 44.50 209 VAL C N 1
ATOM 8135 C CA . VAL C 1 209 ? 29.580 -18.879 50.470 1.00 43.83 209 VAL C CA 1
ATOM 8136 C C . VAL C 1 209 ? 29.641 -20.113 49.581 1.00 43.41 209 VAL C C 1
ATOM 8137 O O . VAL C 1 209 ? 28.662 -20.833 49.464 1.00 42.78 209 VAL C O 1
ATOM 8141 N N . THR C 1 210 ? 30.013 -20.537 49.064 0.0000 54.91 210 THR C N 1
ATOM 8142 C CA . THR C 1 210 ? 30.780 -21.612 48.093 0.0000 57.89 210 THR C CA 1
ATOM 8143 C C . THR C 1 210 ? 30.664 -23.105 48.613 0.0000 59.04 210 THR C C 1
ATOM 8144 O O . THR C 1 210 ? 29.416 -22.425 49.776 0.0000 59.55 210 THR C O 1
ATOM 8148 N N . THR C 1 211 ? 31.515 -23.943 48.583 0.0000 61.62 211 THR C N 1
ATOM 8149 C CA . THR C 1 211 ? 31.513 -25.393 48.359 0.0000 62.87 211 THR C CA 1
ATOM 8150 C C . THR C 1 211 ? 31.273 -26.253 49.569 0.0000 62.73 211 THR C C 1
ATOM 8151 O O . THR C 1 211 ? 30.783 -27.442 49.430 0.0000 63.73 211 THR C O 1
ATOM 8155 N N . ARG C 1 212 ? 31.541 -25.630 50.617 1.00 52.46 212 ARG C N 1
ATOM 8156 C CA . ARG C 1 212 ? 31.526 -26.324 51.909 1.00 52.87 212 ARG C CA 1
ATOM 8157 C C . ARG C 1 212 ? 32.829 -27.103 52.123 1.00 52.95 212 ARG C C 1
ATOM 8158 O O . ARG C 1 212 ? 33.262 -27.870 51.277 1.00 52.40 212 ARG C O 1
ATOM 8166 N N . LYS C 1 213 ? 33.368 -26.831 53.517 0.0000 54.95 213 LYS C N 1
ATOM 8167 C CA . LYS C 1 213 ? 34.587 -27.393 54.057 1.00 49.80 213 LYS C CA 1
ATOM 8168 C C . LYS C 1 213 ? 34.322 -28.884 53.989 1.00 48.62 213 LYS C C 1
ATOM 8169 O O . LYS C 1 213 ? 33.242 -29.384 54.429 1.00 49.84 213 LYS C O 1
ATOM 8175 N N . SER C 1 214 ? 35.249 -29.534 53.301 1.00 46.34 214 SER C N 1
ATOM 8176 C CA . SER C 1 214 ? 35.383 -30.972 53.220 1.00 46.02 214 SER C CA 1
ATOM 8177 C C . SER C 1 214 ? 36.615 -31.426 53.955 1.00 43.46 214 SER C C 1
ATOM 8178 O O . SER C 1 214 ? 37.602 -30.684 54.145 1.00 45.14 214 SER C O 1
ATOM 8181 N N . PHE C 1 215 ? 36.558 -32.686 54.339 1.00 39.15 215 PHE C N 1
ATOM 8182 C CA . PHE C 1 215 ? 37.482 -33.158 55.299 1.00 36.58 215 PHE C CA 1
ATOM 8183 C C . PHE C 1 215 ? 38.128 -34.397 54.723 1.00 36.45 215 PHE C C 1
ATOM 8184 O O . PHE C 1 215 ? 37.460 -35.193 54.045 1.00 35.25 215 PHE C O 1
ATOM 8192 N N . PRO C 1 216 ? 39.366 -34.606 55.038 1.00 36.78 216 PRO C N 1
ATOM 8193 C CA . PRO C 1 216 ? 39.984 -35.920 54.741 1.00 37.78 216 PRO C CA 1
ATOM 8194 C C . PRO C 1 216 ? 39.192 -37.126 55.322 1.00 37.19 216 PRO C C 1
ATOM 8195 O O . PRO C 1 216 ? 38.725 -37.012 56.456 1.00 34.96 216 PRO C O 1
ATOM 8199 N N . THR C 1 217 ? 39.029 -38.216 54.557 1.00 37.16 217 THR C N 1
ATOM 8200 C CA . THR C 1 217 ? 38.454 -39.472 55.072 1.00 37.69 217 THR C CA 1
ATOM 8201 C C . THR C 1 217 ? 39.424 -40.279 55.901 1.00 36.71 217 THR C C 1
ATOM 8202 O O . THR C 1 217 ? 40.621 -40.347 55.609 1.00 35.24 217 THR C O 1
ATOM 8206 N N . LEU C 1 218 ? 38.895 -40.811 56.987 1.00 34.73 218 LEU C N 1
ATOM 8207 C CA . LEU C 1 218 ? 39.552 -41.800 57.789 1.00 34.78 218 LEU C CA 1
ATOM 8208 C C . LEU C 1 218 ? 38.603 -42.972 57.926 1.00 32.93 218 LEU C C 1
ATOM 8209 O O . LEU C 1 218 ? 37.377 -42.835 57.639 1.00 33.00 218 LEU C O 1
ATOM 8214 N N . PRO C 1 219 ? 39.137 -44.141 58.251 1.00 30.73 219 PRO C N 1
ATOM 8215 C CA . PRO C 1 219 ? 38.272 -45.283 58.512 1.00 30.38 219 PRO C CA 1
ATOM 8216 C C . PRO C 1 219 ? 37.262 -44.984 59.598 1.00 30.09 219 PRO C C 1
ATOM 8217 O O . PRO C 1 219 ? 37.580 -44.311 60.598 1.00 29.33 219 PRO C O 1
ATOM 8221 N N . HIS C 1 220 ? 36.070 -45.546 59.413 1.00 27.96 220 HIS C N 1
ATOM 8222 C CA . HIS C 1 220 ? 35.024 -45.454 60.402 1.00 28.14 220 HIS C CA 1
ATOM 8223 C C . HIS C 1 220 ? 35.474 -46.150 61.718 1.00 28.26 220 HIS C C 1
ATOM 8224 O O . HIS C 1 220 ? 36.139 -47.211 61.676 1.00 28.34 220 HIS C O 1
ATOM 8231 N N . PRO C 1 221 ? 35.113 -45.600 62.871 1.00 28.59 221 PRO C N 1
ATOM 8232 C CA . PRO C 1 221 ? 34.399 -44.334 63.035 1.00 28.06 221 PRO C CA 1
ATOM 8233 C C . PRO C 1 221 ? 35.267 -43.083 63.013 1.00 28.12 221 PRO C C 1
ATOM 8234 O O . PRO C 1 221 ? 36.247 -42.944 63.778 1.00 27.24 221 PRO C O 1
ATOM 8238 N N . HIS C 1 222 ? 34.889 -42.137 62.163 1.00 27.36 222 HIS C N 1
ATOM 8239 C CA . HIS C 1 222 ? 35.528 -40.823 62.139 1.00 27.89 222 HIS C CA 1
ATOM 8240 C C . HIS C 1 222 ? 34.565 -39.811 61.527 1.00 26.84 222 HIS C C 1
ATOM 8241 O O . HIS C 1 222 ? 34.313 -39.810 60.340 1.00 26.97 222 HIS C O 1
ATOM 8248 N N . GLY C 1 223 ? 33.979 -38.993 62.387 1.00 26.84 223 GLY C N 1
ATOM 8249 C CA . GLY C 1 223 ? 33.033 -37.983 61.993 1.00 26.71 223 GLY C CA 1
ATOM 8250 C C . GLY C 1 223 ? 32.265 -37.483 63.192 1.00 26.66 223 GLY C C 1
ATOM 8251 O O . GLY C 1 223 ? 32.546 -37.888 64.313 1.00 27.10 223 GLY C O 1
ATOM 8252 N N . THR C 1 224 ? 31.388 -36.533 62.975 1.00 25.58 224 THR C N 1
ATOM 8253 C CA . THR C 1 224 ? 30.486 -36.036 64.005 1.00 24.89 224 THR C CA 1
ATOM 8254 C C . THR C 1 224 ? 29.564 -37.158 64.401 1.00 26.31 224 THR C C 1
ATOM 8255 O O . THR C 1 224 ? 29.005 -37.832 63.565 1.00 25.28 224 THR C O 1
ATOM 8259 N N . LEU C 1 225 ? 29.357 -37.323 65.718 1.00 25.00 225 LEU C N 1
ATOM 8260 C CA . LEU C 1 225 ? 28.452 -38.326 66.252 1.00 26.69 225 LEU C CA 1
ATOM 8261 C C . LEU C 1 225 ? 27.190 -37.658 66.790 1.00 27.81 225 LEU C C 1
ATOM 8262 O O . LEU C 1 225 ? 27.169 -37.093 67.900 1.00 28.89 225 LEU C O 1
ATOM 8267 N N . PHE C 1 226 ? 26.134 -37.722 65.981 1.00 26.94 226 PHE C N 1
ATOM 8268 C CA . PHE C 1 226 ? 24.808 -37.264 66.384 1.00 26.85 226 PHE C CA 1
ATOM 8269 C C . PHE C 1 226 ? 24.062 -38.407 67.051 1.00 26.23 226 PHE C C 1
ATOM 8270 O O . PHE C 1 226 ? 24.253 -39.585 66.736 1.00 26.92 226 PHE C O 1
ATOM 8278 N N . ALA C 1 227 ? 23.243 -38.063 68.037 1.00 28.11 227 ALA C N 1
ATOM 8279 C CA . ALA C 1 227 ? 22.467 -39.054 68.777 1.00 28.18 227 ALA C CA 1
ATOM 8280 C C . ALA C 1 227 ? 21.085 -38.471 69.010 1.00 29.72 227 ALA C C 1
ATOM 8281 O O . ALA C 1 227 ? 20.951 -37.256 69.235 1.00 30.29 227 ALA C O 1
ATOM 8283 N N . LEU C 1 228 ? 20.070 -39.341 68.919 1.00 30.91 228 LEU C N 1
ATOM 8284 C CA . LEU C 1 228 ? 18.682 -38.990 69.116 1.00 33.57 228 LEU C CA 1
ATOM 8285 C C . LEU C 1 228 ? 18.234 -39.406 70.512 1.00 34.45 228 LEU C C 1
ATOM 8286 O O . LEU C 1 228 ? 18.607 -40.459 70.986 1.00 38.13 228 LEU C O 1
ATOM 8291 N N . GLY C 1 229 ? 17.421 -38.572 71.143 1.00 36.34 229 GLY C N 1
ATOM 8292 C CA . GLY C 1 229 ? 16.761 -38.940 72.402 1.00 37.06 229 GLY C CA 1
ATOM 8293 C C . GLY C 1 229 ? 15.294 -39.297 72.100 1.00 37.61 229 GLY C C 1
ATOM 8294 O O . GLY C 1 229 ? 14.677 -38.656 71.267 1.00 39.35 229 GLY C O 1
ATOM 8295 N N . LEU C 1 230 ? 14.734 -40.259 72.821 1.00 38.44 230 LEU C N 1
ATOM 8296 C CA . LEU C 1 230 ? 13.350 -40.661 72.689 1.00 38.89 230 LEU C CA 1
ATOM 8297 C C . LEU C 1 230 ? 12.881 -40.696 71.244 1.00 38.29 230 LEU C C 1
ATOM 8298 O O . LEU C 1 230 ? 12.185 -39.794 70.787 1.00 40.55 230 LEU C O 1
ATOM 8303 N N . ASN C 1 231 ? 13.230 -41.748 70.540 1.00 36.41 231 ASN C N 1
ATOM 8304 C CA . ASN C 1 231 ? 12.835 -41.823 69.150 1.00 35.54 231 ASN C CA 1
ATOM 8305 C C . ASN C 1 231 ? 12.210 -43.171 68.817 1.00 35.74 231 ASN C C 1
ATOM 8306 O O . ASN C 1 231 ? 12.231 -43.583 67.645 1.00 33.04 231 ASN C O 1
ATOM 8311 N N . TYR C 1 232 ? 11.632 -43.830 69.820 1.00 35.60 232 TYR C N 1
ATOM 8312 C CA . TYR C 1 232 ? 10.922 -45.089 69.598 1.00 37.01 232 TYR C CA 1
ATOM 8313 C C . TYR C 1 232 ? 9.491 -44.993 70.100 1.00 40.28 232 TYR C C 1
ATOM 8314 O O . TYR C 1 232 ? 9.280 -44.540 71.221 1.00 38.13 232 TYR C O 1
ATOM 8323 N N . ALA C 1 233 ? 8.519 -45.421 69.259 1.00 43.52 233 ALA C N 1
ATOM 8324 C CA . ALA C 1 233 ? 7.091 -45.183 69.487 1.00 46.32 233 ALA C CA 1
ATOM 8325 C C . ALA C 1 233 ? 6.657 -45.936 70.716 1.00 49.65 233 ALA C C 1
ATOM 8326 O O . ALA C 1 233 ? 5.951 -45.402 71.597 1.00 51.68 233 ALA C O 1
ATOM 8328 N N . ASP C 1 234 ? 7.102 -47.174 70.803 1.00 51.97 234 ASP C N 1
ATOM 8329 C CA . ASP C 1 234 ? 7.013 -47.939 72.046 1.00 53.96 234 ASP C CA 1
ATOM 8330 C C . ASP C 1 234 ? 5.949 -47.478 73.086 1.00 54.85 234 ASP C C 1
ATOM 8331 O O . ASP C 1 234 ? 6.243 -46.864 74.133 1.00 56.42 234 ASP C O 1
ATOM 8336 N N . HIS C 1 235 ? 5.096 -48.398 72.580 0.0000 64.14 235 HIS C N 1
ATOM 8337 C CA . HIS C 1 235 ? 3.775 -47.841 72.478 0.0000 64.77 235 HIS C CA 1
ATOM 8338 C C . HIS C 1 235 ? 3.147 -47.241 73.745 0.0000 65.99 235 HIS C C 1
ATOM 8339 O O . HIS C 1 235 ? 3.773 -47.203 74.824 0.0000 66.62 235 HIS C O 1
ATOM 8346 N N . PRO C 1 244 ? 8.243 -36.655 69.348 1.00 63.96 244 PRO C N 1
ATOM 8347 C CA . PRO C 1 244 ? 7.607 -35.501 70.009 1.00 63.28 244 PRO C CA 1
ATOM 8348 C C . PRO C 1 244 ? 7.251 -34.455 68.956 1.00 62.47 244 PRO C C 1
ATOM 8349 O O . PRO C 1 244 ? 6.647 -34.857 67.938 1.00 63.22 244 PRO C O 1
ATOM 8353 N N . GLU C 1 245 ? 7.592 -33.177 69.165 1.00 60.31 245 GLU C N 1
ATOM 8354 C CA . GLU C 1 245 ? 7.355 -32.153 68.149 1.00 58.40 245 GLU C CA 1
ATOM 8355 C C . GLU C 1 245 ? 8.483 -32.224 67.121 1.00 56.17 245 GLU C C 1
ATOM 8356 O O . GLU C 1 245 ? 8.243 -32.622 65.983 1.00 55.42 245 GLU C O 1
ATOM 8358 N N . GLU C 1 246 ? 9.704 -31.858 67.527 1.00 53.22 246 GLU C N 1
ATOM 8359 C CA . GLU C 1 246 ? 10.865 -32.025 66.646 1.00 51.28 246 GLU C CA 1
ATOM 8360 C C . GLU C 1 246 ? 11.914 -32.946 67.293 1.00 47.82 246 GLU C C 1
ATOM 8361 O O . GLU C 1 246 ? 11.814 -33.279 68.455 1.00 47.16 246 GLU C O 1
ATOM 8367 N N . PRO C 1 247 ? 12.869 -33.433 66.519 1.00 44.65 247 PRO C N 1
ATOM 8368 C CA . PRO C 1 247 ? 13.843 -34.376 67.077 1.00 42.64 247 PRO C CA 1
ATOM 8369 C C . PRO C 1 247 ? 14.698 -33.756 68.168 1.00 39.55 247 PRO C C 1
ATOM 8370 O O . PRO C 1 247 ? 15.085 -32.592 68.074 1.00 38.24 247 PRO C O 1
ATOM 8374 N N . LEU C 1 248 ? 14.950 -34.555 69.180 1.00 37.86 248 LEU C N 1
ATOM 8375 C CA . LEU C 1 248 ? 15.930 -34.240 70.227 1.00 37.47 248 LEU C CA 1
ATOM 8376 C C . LEU C 1 248 ? 17.288 -34.802 69.833 1.00 34.92 248 LEU C C 1
ATOM 8377 O O . LEU C 1 248 ? 17.525 -35.984 69.936 1.00 33.74 248 LEU C O 1
ATOM 8382 N N . VAL C 1 249 ? 18.157 -33.917 69.358 1.00 33.37 249 VAL C N 1
ATOM 8383 C CA . VAL C 1 249 ? 19.484 -34.303 68.884 1.00 32.50 249 VAL C CA 1
ATOM 8384 C C . VAL C 1 249 ? 20.543 -33.796 69.850 1.00 31.68 249 VAL C C 1
ATOM 8385 O O . VAL C 1 249 ? 20.444 -32.658 70.328 1.00 31.99 249 VAL C O 1
ATOM 8389 N N . PHE C 1 250 ? 21.523 -34.627 70.130 1.00 30.46 250 PHE C N 1
ATOM 8390 C CA . PHE C 1 250 ? 22.675 -34.213 70.915 1.00 30.81 250 PHE C CA 1
ATOM 8391 C C . PHE C 1 250 ? 23.946 -34.783 70.314 1.00 29.63 250 PHE C C 1
ATOM 8392 O O . PHE C 1 250 ? 23.865 -35.730 69.554 1.00 31.83 250 PHE C O 1
ATOM 8400 N N . LEU C 1 251 ? 25.106 -34.223 70.664 1.00 28.66 251 LEU C N 1
ATOM 8401 C CA . LEU C 1 251 ? 26.390 -34.639 70.081 1.00 27.55 251 LEU C CA 1
ATOM 8402 C C . LEU C 1 251 ? 27.176 -35.379 71.144 1.00 27.67 251 LEU C C 1
ATOM 8403 O O . LEU C 1 251 ? 27.016 -35.101 72.338 1.00 30.00 251 LEU C O 1
ATOM 8408 N N . LYS C 1 252 ? 27.980 -36.319 70.713 1.00 27.78 252 LYS C N 1
ATOM 8409 C CA . LYS C 1 252 ? 28.839 -37.136 71.561 1.00 28.96 252 LYS C CA 1
ATOM 8410 C C . LYS C 1 252 ? 30.237 -36.925 71.096 1.00 29.87 252 LYS C C 1
ATOM 8411 O O . LYS C 1 252 ? 30.539 -37.051 69.890 1.00 30.01 252 LYS C O 1
ATOM 8417 N N . ALA C 1 253 ? 31.121 -36.602 72.035 1.00 29.63 253 ALA C N 1
ATOM 8418 C CA . ALA C 1 253 ? 32.525 -36.433 71.713 1.00 30.01 253 ALA C CA 1
ATOM 8419 C C . ALA C 1 253 ? 33.214 -37.754 71.400 1.00 30.24 253 ALA C C 1
ATOM 8420 O O . ALA C 1 253 ? 32.878 -38.778 71.973 1.00 29.96 253 ALA C O 1
ATOM 8422 N N . PRO C 1 254 ? 34.193 -37.766 70.483 1.00 30.24 254 PRO C N 1
ATOM 8423 C CA . PRO C 1 254 ? 34.813 -39.026 70.057 1.00 30.23 254 PRO C CA 1
ATOM 8424 C C . PRO C 1 254 ? 35.485 -39.873 71.120 1.00 30.46 254 PRO C C 1
ATOM 8425 O O . PRO C 1 254 ? 35.620 -41.101 70.927 1.00 29.52 254 PRO C O 1
ATOM 8429 N N . ASN C 1 255 ? 35.928 -39.288 72.232 1.00 31.06 255 ASN C N 1
ATOM 8430 C CA . ASN C 1 255 ? 36.566 -40.174 73.195 1.00 32.60 255 ASN C CA 1
ATOM 8431 C C . ASN C 1 255 ? 35.580 -41.105 73.921 1.00 31.46 255 ASN C C 1
ATOM 8432 O O . ASN C 1 255 ? 36.003 -42.033 74.628 1.00 30.54 255 ASN C O 1
ATOM 8437 N N . THR C 1 256 ? 34.289 -40.945 73.666 1.00 29.44 256 THR C N 1
ATOM 8438 C CA . THR C 1 256 ? 33.322 -41.912 74.232 1.00 28.84 256 THR C CA 1
ATOM 8439 C C . THR C 1 256 ? 33.346 -43.256 73.507 1.00 30.18 256 THR C C 1
ATOM 8440 O O . THR C 1 256 ? 32.998 -44.304 74.067 1.00 31.00 256 THR C O 1
ATOM 8444 N N . LEU C 1 257 ? 33.787 -43.226 72.255 1.00 29.36 257 LEU C N 1
ATOM 8445 C CA . LEU C 1 257 ? 33.772 -44.401 71.425 1.00 30.03 257 LEU C CA 1
ATOM 8446 C C . LEU C 1 257 ? 34.759 -45.442 71.880 1.00 30.72 257 LEU C C 1
ATOM 8447 O O . LEU C 1 257 ? 35.879 -45.116 72.326 1.00 30.69 257 LEU C O 1
ATOM 8452 N N . THR C 1 258 ? 34.347 -46.705 71.768 1.00 29.98 258 THR C N 1
ATOM 8453 C CA . THR C 1 258 ? 35.291 -47.810 71.878 1.00 31.76 258 THR C CA 1
ATOM 8454 C C . THR C 1 258 ? 34.824 -48.901 70.915 1.00 31.78 258 THR C C 1
ATOM 8455 O O . THR C 1 258 ? 33.709 -48.833 70.457 1.00 30.53 258 THR C O 1
ATOM 8459 N N . GLY C 1 259 ? 35.698 -49.868 70.642 1.00 31.81 259 GLY C N 1
ATOM 8460 C CA . GLY C 1 259 ? 35.445 -50.942 69.699 1.00 32.75 259 GLY C CA 1
ATOM 8461 C C . GLY C 1 259 ? 34.686 -52.128 70.245 1.00 32.51 259 GLY C C 1
ATOM 8462 O O . GLY C 1 259 ? 34.111 -52.098 71.326 1.00 33.55 259 GLY C O 1
ATOM 8463 N N . ASP C 1 260 ? 34.651 -53.171 69.443 1.00 32.63 260 ASP C N 1
ATOM 8464 C CA . ASP C 1 260 ? 33.993 -54.412 69.801 1.00 33.03 260 ASP C CA 1
ATOM 8465 C C . ASP C 1 260 ? 34.853 -55.209 70.801 1.00 33.84 260 ASP C C 1
ATOM 8466 O O . ASP C 1 260 ? 36.078 -55.146 70.751 1.00 32.58 260 ASP C O 1
ATOM 8471 N N . ASN C 1 261 ? 34.172 -55.913 71.704 1.00 36.19 261 ASN C N 1
ATOM 8472 C CA . ASN C 1 261 ? 34.782 -56.761 72.730 1.00 38.27 261 ASN C CA 1
ATOM 8473 C C . ASN C 1 261 ? 35.799 -56.019 73.621 1.00 38.05 261 ASN C C 1
ATOM 8474 O O . ASN C 1 261 ? 36.894 -56.530 73.922 1.00 38.88 261 ASN C O 1
ATOM 8479 N N . GLN C 1 262 ? 35.406 -54.831 74.065 1.00 36.46 262 GLN C N 1
ATOM 8480 C CA . GLN C 1 262 ? 36.209 -54.028 74.977 1.00 36.59 262 GLN C CA 1
ATOM 8481 C C . GLN C 1 262 ? 35.453 -53.900 76.288 1.00 36.20 262 GLN C C 1
ATOM 8482 O O . GLN C 1 262 ? 34.467 -54.601 76.509 1.00 35.62 262 GLN C O 1
ATOM 8488 N N . THR C 1 263 ? 35.898 -52.990 77.150 1.00 36.94 263 THR C N 1
ATOM 8489 C CA . THR C 1 263 ? 35.245 -52.806 78.438 1.00 37.23 263 THR C CA 1
ATOM 8490 C C . THR C 1 263 ? 34.616 -51.432 78.572 1.00 35.89 263 THR C C 1
ATOM 8491 O O . THR C 1 263 ? 35.014 -50.511 77.900 1.00 36.08 263 THR C O 1
ATOM 8495 N N . SER C 1 264 ? 33.632 -51.262 79.435 1.00 35.69 264 SER C N 1
ATOM 8496 C CA . SER C 1 264 ? 33.017 -49.961 79.732 1.00 35.64 264 SER C CA 1
ATOM 8497 C C . SER C 1 264 ? 32.922 -49.849 81.270 1.00 35.68 264 SER C C 1
ATOM 8498 O O . SER C 1 264 ? 32.459 -50.775 81.910 1.00 34.19 264 SER C O 1
ATOM 8501 N N . VAL C 1 265 ? 33.382 -48.732 81.831 1.00 35.92 265 VAL C N 1
ATOM 8502 C CA . VAL C 1 265 ? 33.461 -48.583 83.280 1.00 37.00 265 VAL C CA 1
ATOM 8503 C C . VAL C 1 265 ? 32.140 -48.146 83.881 1.00 36.56 265 VAL C C 1
ATOM 8504 O O . VAL C 1 265 ? 31.598 -47.126 83.490 1.00 35.92 265 VAL C O 1
ATOM 8508 N N . ARG C 1 266 ? 31.628 -48.897 84.869 1.00 38.29 266 ARG C N 1
ATOM 8509 C CA . ARG C 1 266 ? 30.593 -48.358 85.762 1.00 39.03 266 ARG C CA 1
ATOM 8510 C C . ARG C 1 266 ? 31.280 -47.548 86.886 1.00 40.33 266 ARG C C 1
ATOM 8511 O O . ARG C 1 266 ? 32.106 -48.105 87.615 1.00 40.93 266 ARG C O 1
ATOM 8519 N N . PRO C 1 267 ? 30.933 -46.275 87.048 1.00 41.57 267 PRO C N 1
ATOM 8520 C CA . PRO C 1 267 ? 31.476 -45.470 88.153 1.00 42.60 267 PRO C CA 1
ATOM 8521 C C . PRO C 1 267 ? 31.138 -46.061 89.546 1.00 43.15 267 PRO C C 1
ATOM 8522 O O . PRO C 1 267 ? 30.051 -46.591 89.736 1.00 43.92 267 PRO C O 1
ATOM 8526 N N . ASN C 1 268 ? 32.063 -45.983 90.501 1.00 43.59 268 ASN C N 1
ATOM 8527 C CA . ASN C 1 268 ? 31.774 -46.381 91.886 1.00 43.86 268 ASN C CA 1
ATOM 8528 C C . ASN C 1 268 ? 30.561 -45.635 92.438 1.00 44.82 268 ASN C C 1
ATOM 8529 O O . ASN C 1 268 ? 30.385 -44.443 92.175 1.00 44.62 268 ASN C O 1
ATOM 8534 N N . ASN C 1 269 ? 29.752 -46.306 93.256 1.00 45.78 269 ASN C N 1
ATOM 8535 C CA . ASN C 1 269 ? 28.732 -45.604 94.047 1.00 47.10 269 ASN C CA 1
ATOM 8536 C C . ASN C 1 269 ? 27.598 -44.959 93.278 1.00 46.32 269 ASN C C 1
ATOM 8537 O O . ASN C 1 269 ? 27.109 -43.903 93.683 1.00 45.81 269 ASN C O 1
ATOM 8542 N N . ILE C 1 270 ? 27.155 -45.560 92.178 1.00 45.75 270 ILE C N 1
ATOM 8543 C CA . ILE C 1 270 ? 25.978 -45.023 91.506 1.00 45.79 270 ILE C CA 1
ATOM 8544 C C . ILE C 1 270 ? 24.823 -46.006 91.459 1.00 45.20 270 ILE C C 1
ATOM 8545 O O . ILE C 1 270 ? 25.040 -47.189 91.558 1.00 45.22 270 ILE C O 1
ATOM 8550 N N . GLU C 1 271 ? 23.605 -45.501 91.302 1.00 45.36 271 GLU C N 1
ATOM 8551 C CA . GLU C 1 271 ? 22.439 -46.355 91.376 1.00 46.77 271 GLU C CA 1
ATOM 8552 C C . GLU C 1 271 ? 22.181 -47.096 90.059 1.00 45.95 271 GLU C C 1
ATOM 8553 O O . GLU C 1 271 ? 21.968 -48.310 90.095 1.00 46.60 271 GLU C O 1
ATOM 8559 N N . TYR C 1 272 ? 22.248 -46.404 88.911 1.00 44.31 272 TYR C N 1
ATOM 8560 C CA . TYR C 1 272 ? 21.684 -46.970 87.664 1.00 42.96 272 TYR C CA 1
ATOM 8561 C C . TYR C 1 272 ? 22.532 -46.666 86.402 1.00 40.98 272 TYR C C 1
ATOM 8562 O O . TYR C 1 272 ? 22.660 -45.519 86.023 1.00 39.71 272 TYR C O 1
ATOM 8571 N N . MET C 1 273 ? 23.145 -47.691 85.826 1.00 40.05 273 MET C N 1
ATOM 8572 C CA . MET C 1 273 ? 23.758 -47.591 84.491 1.00 39.62 273 MET C CA 1
ATOM 8573 C C . MET C 1 273 ? 23.022 -48.540 83.530 1.00 38.98 273 MET C C 1
ATOM 8574 O O . MET C 1 273 ? 22.796 -49.699 83.867 1.00 38.84 273 MET C O 1
ATOM 8579 N N . HIS C 1 274 ? 22.699 -48.064 82.327 1.00 38.08 274 HIS C N 1
ATOM 8580 C CA . HIS C 1 274 ? 21.979 -48.918 81.355 1.00 37.39 274 HIS C CA 1
ATOM 8581 C C . HIS C 1 274 ? 22.556 -48.797 79.941 1.00 37.34 274 HIS C C 1
ATOM 8582 O O . HIS C 1 274 ? 23.041 -47.725 79.557 1.00 36.11 274 HIS C O 1
ATOM 8589 N N . TYR C 1 275 ? 22.539 -49.936 79.240 1.00 36.73 275 TYR C N 1
ATOM 8590 C CA . TYR C 1 275 ? 22.813 -50.101 77.796 1.00 35.96 275 TYR C CA 1
ATOM 8591 C C . TYR C 1 275 ? 21.747 -49.372 76.963 1.00 34.85 275 TYR C C 1
ATOM 8592 O O . TYR C 1 275 ? 20.733 -48.944 77.498 1.00 32.89 275 TYR C O 1
ATOM 8601 N N . GLU C 1 276 ? 21.998 -49.082 75.689 1.00 34.31 276 GLU C N 1
ATOM 8602 C CA . GLU C 1 276 ? 20.956 -48.579 74.815 1.00 34.97 276 GLU C CA 1
ATOM 8603 C C . GLU C 1 276 ? 21.367 -49.106 73.429 1.00 34.62 276 GLU C C 1
ATOM 8604 O O . GLU C 1 276 ? 22.295 -48.577 72.823 1.00 33.46 276 GLU C O 1
ATOM 8610 N N . ALA C 1 277 ? 20.725 -50.194 72.973 1.00 33.40 277 ALA C N 1
ATOM 8611 C CA . ALA C 1 277 ? 20.990 -50.708 71.624 1.00 32.91 277 ALA C CA 1
ATOM 8612 C C . ALA C 1 277 ? 20.494 -49.739 70.574 1.00 30.67 277 ALA C C 1
ATOM 8613 O O . ALA C 1 277 ? 19.352 -49.274 70.660 1.00 30.81 277 ALA C O 1
ATOM 8615 N N . GLU C 1 278 ? 21.323 -49.415 69.563 1.00 30.42 278 GLU C N 1
ATOM 8616 C CA . GLU C 1 278 ? 20.908 -48.458 68.497 1.00 28.78 278 GLU C CA 1
ATOM 8617 C C . GLU C 1 278 ? 21.426 -48.776 67.094 1.00 27.07 278 GLU C C 1
ATOM 8618 O O . GLU C 1 278 ? 22.547 -49.235 66.955 1.00 27.21 278 GLU C O 1
ATOM 8624 N N . LEU C 1 279 ? 20.595 -48.505 66.086 1.00 26.85 279 LEU C N 1
ATOM 8625 C CA . LEU C 1 279 ? 21.016 -48.545 64.682 1.00 25.65 279 LEU C CA 1
ATOM 8626 C C . LEU C 1 279 ? 21.718 -47.201 64.438 1.00 24.41 279 LEU C C 1
ATOM 8627 O O . LEU C 1 279 ? 21.185 -46.137 64.752 1.00 25.57 279 LEU C O 1
ATOM 8632 N N . VAL C 1 280 ? 22.906 -47.253 63.884 1.00 24.92 280 VAL C N 1
ATOM 8633 C CA . VAL C 1 280 ? 23.652 -46.055 63.577 1.00 24.73 280 VAL C CA 1
ATOM 8634 C C . VAL C 1 280 ? 23.721 -45.944 62.067 1.00 24.03 280 VAL C C 1
ATOM 8635 O O . VAL C 1 280 ? 24.117 -46.878 61.413 1.00 28.20 280 VAL C O 1
ATOM 8639 N N . VAL C 1 281 ? 23.384 -44.789 61.571 1.00 25.75 281 VAL C N 1
ATOM 8640 C CA . VAL C 1 281 ? 23.478 -44.461 60.139 1.00 24.65 281 VAL C CA 1
ATOM 8641 C C . VAL C 1 281 ? 24.739 -43.672 59.875 1.00 25.97 281 VAL C C 1
ATOM 8642 O O . VAL C 1 281 ? 25.048 -42.693 60.557 1.00 24.62 281 VAL C O 1
ATOM 8646 N N . VAL C 1 282 ? 25.453 -44.043 58.817 1.00 24.27 282 VAL C N 1
ATOM 8647 C CA . VAL C 1 282 ? 26.734 -43.418 58.499 1.00 23.79 282 VAL C CA 1
ATOM 8648 C C . VAL C 1 282 ? 26.627 -42.693 57.170 1.00 24.85 282 VAL C C 1
ATOM 8649 O O . VAL C 1 282 ? 26.167 -43.285 56.182 1.00 26.44 282 VAL C O 1
ATOM 8653 N N . ILE C 1 283 ? 26.947 -41.409 57.187 1.00 23.47 283 ILE C N 1
ATOM 8654 C CA . ILE C 1 283 ? 26.818 -40.573 55.991 1.00 23.95 283 ILE C CA 1
ATOM 8655 C C . ILE C 1 283 ? 27.945 -40.932 55.011 1.00 25.42 283 ILE C C 1
ATOM 8656 O O . ILE C 1 283 ? 29.124 -41.101 55.399 1.00 25.68 283 ILE C O 1
ATOM 8661 N N . GLY C 1 284 ? 27.581 -41.070 53.727 1.00 26.38 284 GLY C N 1
ATOM 8662 C CA . GLY C 1 284 ? 28.584 -41.323 52.675 1.00 28.69 284 GLY C CA 1
ATOM 8663 C C . GLY C 1 284 ? 28.839 -40.196 51.675 1.00 29.94 284 GLY C C 1
ATOM 8664 O O . GLY C 1 284 ? 29.840 -40.208 50.979 1.00 30.13 284 GLY C O 1
ATOM 8665 N N . LYS C 1 285 ? 27.934 -39.227 51.616 1.00 30.92 285 LYS C N 1
ATOM 8666 C CA . LYS C 1 285 ? 28.078 -38.070 50.747 1.00 31.78 285 LYS C CA 1
ATOM 8667 C C . LYS C 1 285 ? 27.643 -36.768 51.418 1.00 30.63 285 LYS C C 1
ATOM 8668 O O . LYS C 1 285 ? 26.668 -36.713 52.164 1.00 29.87 285 LYS C O 1
ATOM 8674 N N . GLN C 1 286 ? 28.403 -35.726 51.176 1.00 30.66 286 GLN C N 1
ATOM 8675 C CA . GLN C 1 286 ? 28.156 -34.456 51.787 1.00 31.01 286 GLN C CA 1
ATOM 8676 C C . GLN C 1 286 ? 26.746 -33.921 51.487 1.00 31.25 286 GLN C C 1
ATOM 8677 O O . GLN C 1 286 ? 26.310 -33.872 50.327 1.00 30.10 286 GLN C O 1
ATOM 8683 N N . ALA C 1 287 ? 26.032 -33.608 52.567 1.00 30.75 287 ALA C N 1
ATOM 8684 C CA . ALA C 1 287 ? 24.653 -33.240 52.488 1.00 30.90 287 ALA C CA 1
ATOM 8685 C C . ALA C 1 287 ? 24.311 -31.917 53.183 1.00 31.59 287 ALA C C 1
ATOM 8686 O O . ALA C 1 287 ? 24.611 -31.687 54.355 1.00 29.93 287 ALA C O 1
ATOM 8688 N N . ARG C 1 288 ? 23.642 -31.063 52.423 1.00 30.79 288 ARG C N 1
ATOM 8689 C CA . ARG C 1 288 ? 23.109 -29.807 52.907 1.00 32.06 288 ARG C CA 1
ATOM 8690 C C . ARG C 1 288 ? 21.822 -29.545 52.115 1.00 31.84 288 ARG C C 1
ATOM 8691 O O . ARG C 1 288 ? 21.826 -29.616 50.850 1.00 32.41 288 ARG C O 1
ATOM 8699 N N . ASN C 1 289 ? 20.757 -29.244 52.846 1.00 32.61 289 ASN C N 1
ATOM 8700 C CA . ASN C 1 289 ? 19.461 -28.960 52.262 1.00 34.02 289 ASN C CA 1
ATOM 8701 C C . ASN C 1 289 ? 18.969 -30.041 51.317 1.00 34.75 289 ASN C C 1
ATOM 8702 O O . ASN C 1 289 ? 18.530 -29.767 50.197 1.00 35.52 289 ASN C O 1
ATOM 87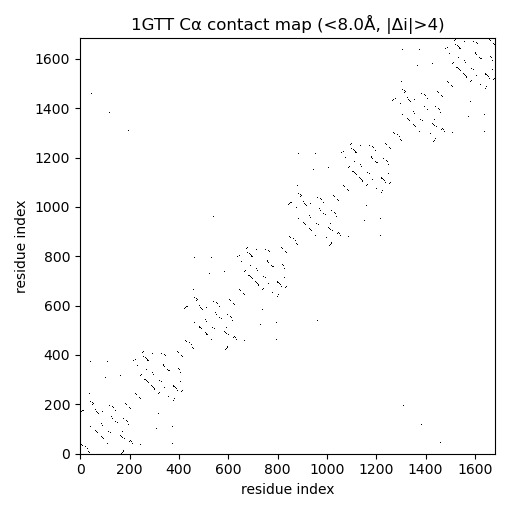07 N N . VAL C 1 290 ? 19.064 -31.273 51.817 1.00 33.60 290 VAL C N 1
ATOM 8708 C CA . VAL C 1 290 ? 18.568 -32.440 51.149 1.00 33.01 290 VAL C CA 1
ATOM 8709 C C . VAL C 1 290 ? 17.159 -32.680 51.650 1.00 32.27 290 VAL C C 1
ATOM 8710 O O . VAL C 1 290 ? 16.827 -32.536 52.834 1.00 31.52 290 VAL C O 1
ATOM 8714 N N . SER C 1 291 ? 16.270 -33.030 50.728 1.00 31.72 291 SER C N 1
ATOM 8715 C CA . SER C 1 291 ? 14.878 -33.320 51.036 1.00 32.56 291 SER C CA 1
ATOM 8716 C C . SER C 1 291 ? 14.771 -34.706 51.583 1.00 32.47 291 SER C C 1
ATOM 8717 O O . SER C 1 291 ? 15.680 -35.512 51.379 1.00 31.98 291 SER C O 1
ATOM 8720 N N . GLU C 1 292 ? 13.657 -35.026 52.221 1.00 33.52 292 GLU C N 1
ATOM 8721 C CA . GLU C 1 292 ? 13.448 -36.363 52.699 1.00 34.07 292 GLU C CA 1
ATOM 8722 C C . GLU C 1 292 ? 13.489 -37.360 51.541 1.00 34.48 292 GLU C C 1
ATOM 8723 O O . GLU C 1 292 ? 14.116 -38.399 51.625 1.00 33.88 292 GLU C O 1
ATOM 8729 N N . ALA C 1 293 ? 12.800 -37.026 50.466 1.00 33.72 293 ALA C N 1
ATOM 8730 C CA . ALA C 1 293 ? 12.738 -37.902 49.306 1.00 34.13 293 ALA C CA 1
ATOM 8731 C C . ALA C 1 293 ? 14.116 -38.308 48.748 1.00 33.30 293 ALA C C 1
ATOM 8732 O O . ALA C 1 293 ? 14.282 -39.409 48.248 1.00 33.70 293 ALA C O 1
ATOM 8734 N N . ASP C 1 294 ? 15.113 -37.445 48.853 1.00 31.45 294 ASP C N 1
ATOM 8735 C CA . ASP C 1 294 ? 16.459 -37.754 48.364 1.00 32.17 294 ASP C CA 1
ATOM 8736 C C . ASP C 1 294 ? 17.468 -38.240 49.446 1.00 30.13 294 ASP C C 1
ATOM 8737 O O . ASP C 1 294 ? 18.588 -38.594 49.112 1.00 32.25 294 ASP C O 1
ATOM 8742 N N . ALA C 1 295 ? 17.070 -38.232 50.717 1.00 30.80 295 ALA C N 1
ATOM 8743 C CA . ALA C 1 295 ? 18.009 -38.357 51.832 1.00 29.77 295 ALA C CA 1
ATOM 8744 C C . ALA C 1 295 ? 18.800 -39.639 51.773 1.00 30.35 295 ALA C C 1
ATOM 8745 O O . ALA C 1 295 ? 19.972 -39.658 52.104 1.00 31.01 295 ALA C O 1
ATOM 8747 N N . MET C 1 296 ? 18.154 -40.730 51.354 1.00 30.93 296 MET C N 1
ATOM 8748 C CA . MET C 1 296 ? 18.810 -42.018 51.343 1.00 31.72 296 MET C CA 1
ATOM 8749 C C . MET C 1 296 ? 19.994 -42.087 50.421 1.00 31.72 296 MET C C 1
ATOM 8750 O O . MET C 1 296 ? 20.869 -42.899 50.642 1.00 32.55 296 MET C O 1
ATOM 8755 N N . ASP C 1 297 ? 20.070 -41.200 49.432 1.00 32.84 297 ASP C N 1
ATOM 8756 C CA . ASP C 1 297 ? 21.213 -41.147 48.527 1.00 33.43 297 ASP C CA 1
ATOM 8757 C C . ASP C 1 297 ? 22.533 -40.740 49.196 1.00 32.69 297 ASP C C 1
ATOM 8758 O O . ASP C 1 297 ? 23.611 -40.907 48.613 1.00 32.12 297 ASP C O 1
ATOM 8763 N N . TYR C 1 298 ? 22.429 -40.151 50.389 1.00 30.59 298 TYR C N 1
ATOM 8764 C CA . TYR C 1 298 ? 23.558 -39.618 51.131 1.00 30.35 298 TYR C CA 1
ATOM 8765 C C . TYR C 1 298 ? 24.024 -40.558 52.270 1.00 28.18 298 TYR C C 1
ATOM 8766 O O . TYR C 1 298 ? 24.939 -40.215 53.005 1.00 29.92 298 TYR C O 1
ATOM 8775 N N . VAL C 1 299 ? 23.380 -41.707 52.420 1.00 27.75 299 VAL C N 1
ATOM 8776 C CA . VAL C 1 299 ? 23.785 -42.750 53.370 1.00 27.92 299 VAL C CA 1
ATOM 8777 C C . VAL C 1 299 ? 24.848 -43.672 52.742 1.00 26.75 299 VAL C C 1
ATOM 8778 O O . VAL C 1 299 ? 24.693 -44.126 51.597 1.00 27.33 299 VAL C O 1
ATOM 8782 N N . ALA C 1 300 ? 25.945 -43.924 53.454 1.00 27.78 300 ALA C N 1
ATOM 8783 C CA . ALA C 1 300 ? 26.851 -44.971 53.038 1.00 27.60 300 ALA C CA 1
ATOM 8784 C C . ALA C 1 300 ? 26.370 -46.300 53.540 1.00 26.73 300 ALA C C 1
ATOM 8785 O O . ALA C 1 300 ? 26.273 -47.240 52.788 1.00 26.65 300 ALA C O 1
ATOM 8787 N N . GLY C 1 301 ? 25.923 -46.373 54.786 1.00 24.30 301 GLY C N 1
ATOM 8788 C CA . GLY C 1 301 ? 25.370 -47.622 55.216 1.00 24.30 301 GLY C CA 1
ATOM 8789 C C . GLY C 1 301 ? 25.184 -47.605 56.725 1.00 23.59 301 GLY C C 1
ATOM 8790 O O . GLY C 1 301 ? 25.025 -46.533 57.276 1.00 25.70 301 GLY C O 1
ATOM 8791 N N . TYR C 1 302 ? 25.165 -48.771 57.342 1.00 25.00 302 TYR C N 1
ATOM 8792 C CA . TYR C 1 302 ? 24.649 -48.940 58.722 1.00 25.12 302 TYR C CA 1
ATOM 8793 C C . TYR C 1 302 ? 25.589 -49.630 59.661 1.00 26.47 302 TYR C C 1
ATOM 8794 O O . TYR C 1 302 ? 26.304 -50.556 59.295 1.00 27.30 302 TYR C O 1
ATOM 8803 N N . THR C 1 303 ? 25.487 -49.277 60.930 1.00 27.01 303 THR C N 1
ATOM 8804 C CA . THR C 1 303 ? 26.274 -49.982 61.935 1.00 27.29 303 THR C CA 1
ATOM 8805 C C . THR C 1 303 ? 25.533 -49.972 63.277 1.00 26.12 303 THR C C 1
ATOM 8806 O O . THR C 1 303 ? 24.403 -49.603 63.327 1.00 25.43 303 THR C O 1
ATOM 8810 N N . VAL C 1 304 ? 26.194 -50.385 64.343 1.00 27.31 304 VAL C N 1
ATOM 8811 C CA . VAL C 1 304 ? 25.534 -50.587 65.636 1.00 28.02 304 VAL C CA 1
ATOM 8812 C C . VAL C 1 304 ? 26.334 -49.925 66.759 1.00 26.83 304 VAL C C 1
ATOM 8813 O O . VAL C 1 304 ? 27.534 -49.999 66.774 1.00 27.64 304 VAL C O 1
ATOM 8817 N N . CYS C 1 305 ? 25.647 -49.295 67.696 1.00 28.34 305 CYS C N 1
ATOM 8818 C CA . CYS C 1 305 ? 26.292 -48.888 68.944 1.00 28.59 305 CYS C CA 1
ATOM 8819 C C . CYS C 1 305 ? 25.493 -49.250 70.177 1.00 29.72 305 CYS C C 1
ATOM 8820 O O . CYS C 1 305 ? 24.310 -49.592 70.123 1.00 29.74 305 CYS C O 1
ATOM 8823 N N . ASN C 1 306 ? 26.167 -49.131 71.309 1.00 29.01 306 ASN C N 1
ATOM 8824 C CA . ASN C 1 306 ? 25.545 -49.254 72.605 1.00 28.61 306 ASN C CA 1
ATOM 8825 C C . ASN C 1 306 ? 25.751 -47.908 73.320 1.00 29.66 306 ASN C C 1
ATOM 8826 O O . ASN C 1 306 ? 26.861 -47.580 73.722 1.00 30.67 306 ASN C O 1
ATOM 8831 N N . ASP C 1 307 ? 24.694 -47.121 73.408 1.00 28.47 307 ASP C N 1
ATOM 8832 C CA . ASP C 1 307 ? 24.748 -45.778 73.921 1.00 29.63 307 ASP C CA 1
ATOM 8833 C C . ASP C 1 307 ? 24.452 -45.714 75.450 1.00 28.60 307 ASP C C 1
ATOM 8834 O O . ASP C 1 307 ? 23.384 -45.240 75.868 1.00 30.18 307 ASP C O 1
ATOM 8839 N N . TYR C 1 308 ? 25.428 -46.109 76.254 1.00 30.68 308 TYR C N 1
ATOM 8840 C CA . TYR C 1 308 ? 25.251 -46.173 77.701 1.00 31.78 308 TYR C CA 1
ATOM 8841 C C . TYR C 1 308 ? 24.865 -44.860 78.312 1.00 32.09 308 TYR C C 1
ATOM 8842 O O . TYR C 1 308 ? 25.213 -43.853 77.769 1.00 32.23 308 TYR C O 1
ATOM 8851 N N . ALA C 1 309 ? 24.105 -44.915 79.423 1.00 33.06 309 ALA C N 1
ATOM 8852 C CA . ALA C 1 309 ? 23.728 -43.762 80.198 1.00 33.82 309 ALA C CA 1
ATOM 8853 C C . ALA C 1 309 ? 23.987 -44.110 81.692 1.00 35.38 309 ALA C C 1
ATOM 8854 O O . ALA C 1 309 ? 23.759 -45.238 82.133 1.00 35.40 309 ALA C O 1
ATOM 8856 N N . ILE C 1 310 ? 24.512 -43.124 82.416 1.00 36.89 310 ILE C N 1
ATOM 8857 C CA . ILE C 1 310 ? 24.550 -43.143 83.876 1.00 37.70 310 ILE C CA 1
ATOM 8858 C C . ILE C 1 310 ? 23.442 -42.207 84.262 1.00 37.52 310 ILE C C 1
ATOM 8859 O O . ILE C 1 310 ? 23.585 -41.006 84.122 1.00 37.56 310 ILE C O 1
ATOM 8864 N N . ARG C 1 311 ? 22.325 -42.735 84.740 1.00 38.37 311 ARG C N 1
ATOM 8865 C CA . ARG C 1 311 ? 21.170 -41.890 85.050 1.00 39.65 311 ARG C CA 1
ATOM 8866 C C . ARG C 1 311 ? 21.439 -40.834 86.154 1.00 38.72 311 ARG C C 1
ATOM 8867 O O . ARG C 1 311 ? 20.888 -39.730 86.110 1.00 37.57 311 ARG C O 1
ATOM 8875 N N . ASP C 1 312 ? 22.280 -41.207 87.114 1.00 39.12 312 ASP C N 1
ATOM 8876 C CA . ASP C 1 312 ? 22.551 -40.390 88.307 1.00 40.04 312 ASP C CA 1
ATOM 8877 C C . ASP C 1 312 ? 23.097 -39.037 87.944 1.00 40.32 312 ASP C C 1
ATOM 8878 O O . ASP C 1 312 ? 22.882 -38.073 88.652 1.00 40.22 312 ASP C O 1
ATOM 8883 N N . TYR C 1 313 ? 23.844 -38.961 86.849 1.00 40.29 313 TYR C N 1
ATOM 8884 C CA . TYR C 1 313 ? 24.488 -37.711 86.481 1.00 39.96 313 TYR C CA 1
ATOM 8885 C C . TYR C 1 313 ? 23.702 -36.796 85.549 1.00 40.44 313 TYR C C 1
ATOM 8886 O O . TYR C 1 313 ? 24.203 -35.724 85.168 1.00 40.02 313 TYR C O 1
ATOM 8895 N N . LEU C 1 314 ? 22.472 -37.165 85.200 1.00 40.19 314 LEU C N 1
ATOM 8896 C CA . LEU C 1 314 ? 21.610 -36.258 84.455 1.00 41.18 314 LEU C CA 1
ATOM 8897 C C . LEU C 1 314 ? 21.341 -34.968 85.211 1.00 42.07 314 LEU C C 1
ATOM 8898 O O . LEU C 1 314 ? 21.120 -34.970 86.428 1.00 43.02 314 LEU C O 1
ATOM 8903 N N . GLU C 1 315 ? 21.354 -33.868 84.493 1.00 41.60 315 GLU C N 1
ATOM 8904 C CA . GLU C 1 315 ? 20.885 -32.611 85.047 1.00 42.43 315 GLU C CA 1
ATOM 8905 C C . GLU C 1 315 ? 19.993 -31.939 84.044 1.00 41.50 315 GLU C C 1
ATOM 8906 O O . GLU C 1 315 ? 19.733 -32.506 82.993 1.00 42.45 315 GLU C O 1
ATOM 8912 N N . ASN C 1 316 ? 19.466 -30.761 84.349 1.00 40.76 316 ASN C N 1
ATOM 8913 C CA . ASN C 1 316 ? 18.496 -30.125 83.452 1.00 40.46 316 ASN C CA 1
ATOM 8914 C C . ASN C 1 316 ? 19.078 -28.989 82.638 1.00 38.59 316 ASN C C 1
ATOM 8915 O O . ASN C 1 316 ? 18.411 -27.992 82.319 1.00 37.73 316 ASN C O 1
ATOM 8920 N N . TYR C 1 317 ? 20.348 -29.183 82.275 1.00 36.53 317 TYR C N 1
ATOM 8921 C CA . TYR C 1 317 ? 21.034 -28.230 81.445 1.00 35.38 317 TYR C CA 1
ATOM 8922 C C . TYR C 1 317 ? 21.676 -28.917 80.237 1.00 33.43 317 TYR C C 1
ATOM 8923 O O . TYR C 1 317 ? 22.506 -29.794 80.392 1.00 32.55 317 TYR C O 1
ATOM 8932 N N . TYR C 1 318 ? 21.218 -28.528 79.052 1.00 34.63 318 TYR C N 1
ATOM 8933 C CA . TYR C 1 318 ? 21.701 -29.156 77.815 1.00 34.47 318 TYR C CA 1
ATOM 8934 C C . TYR C 1 318 ? 21.570 -30.692 77.908 1.00 35.41 318 TYR C C 1
ATOM 8935 O O . TYR C 1 318 ? 22.517 -31.480 77.659 1.00 35.58 318 TYR C O 1
ATOM 8944 N N . ARG C 1 319 ? 20.369 -31.142 78.299 1.00 35.28 319 ARG C N 1
ATOM 8945 C CA . ARG C 1 319 ? 20.067 -32.544 78.614 1.00 36.43 319 ARG C CA 1
ATOM 8946 C C . ARG C 1 319 ? 19.770 -33.375 77.329 1.00 35.72 319 ARG C C 1
ATOM 8947 O O . ARG C 1 319 ? 19.001 -32.894 76.494 1.00 35.73 319 ARG C O 1
ATOM 8955 N N . PRO C 1 320 ? 20.335 -34.564 77.163 1.00 36.43 320 PRO C N 1
ATOM 8956 C CA . PRO C 1 320 ? 21.284 -35.150 78.107 1.00 35.91 320 PRO C CA 1
ATOM 8957 C C . PRO C 1 320 ? 22.728 -34.743 77.902 1.00 36.20 320 PRO C C 1
ATOM 8958 O O . PRO C 1 320 ? 23.231 -34.689 76.782 1.00 36.19 320 PRO C O 1
ATOM 8962 N N . ASN C 1 321 ? 23.375 -34.432 79.009 1.00 35.41 321 ASN C N 1
ATOM 8963 C CA . ASN C 1 321 ? 24.659 -33.754 78.977 1.00 35.91 321 ASN C CA 1
ATOM 8964 C C . ASN C 1 321 ? 25.882 -34.652 78.884 1.00 33.61 321 ASN C C 1
ATOM 8965 O O . ASN C 1 321 ? 25.805 -35.847 78.991 1.00 33.69 321 ASN C O 1
ATOM 8970 N N . LEU C 1 322 ? 27.053 -34.039 78.705 1.00 34.29 322 LEU C N 1
ATOM 8971 C CA . LEU C 1 322 ? 28.285 -34.795 78.447 1.00 32.97 322 LEU C CA 1
ATOM 8972 C C . LEU C 1 322 ? 28.711 -35.725 79.585 1.00 32.34 322 LEU C C 1
ATOM 8973 O O . LEU C 1 322 ? 29.276 -36.766 79.349 1.00 30.45 322 LEU C O 1
ATOM 8978 N N . ARG C 1 323 ? 28.431 -35.362 80.845 1.00 32.81 323 ARG C N 1
ATOM 8979 C CA . ARG C 1 323 ? 28.887 -36.215 81.950 1.00 32.39 323 ARG C CA 1
ATOM 8980 C C . ARG C 1 323 ? 28.097 -37.546 81.979 1.00 31.65 323 ARG C C 1
ATOM 8981 O O . ARG C 1 323 ? 28.545 -38.537 82.548 1.00 31.40 323 ARG C O 1
ATOM 8989 N N . VAL C 1 324 ? 26.963 -37.562 81.274 1.00 32.31 324 VAL C N 1
ATOM 8990 C CA . VAL C 1 324 ? 26.133 -38.766 81.030 1.00 32.76 324 VAL C CA 1
ATOM 8991 C C . VAL C 1 324 ? 26.542 -39.514 79.740 1.00 32.58 324 VAL C C 1
ATOM 8992 O O . VAL C 1 324 ? 26.719 -40.742 79.747 1.00 33.29 324 VAL C O 1
ATOM 8996 N N . LYS C 1 325 ? 26.771 -38.756 78.679 1.00 32.96 325 LYS C N 1
ATOM 8997 C CA . LYS C 1 325 ? 26.782 -39.310 77.310 1.00 32.52 325 LYS C CA 1
ATOM 8998 C C . LYS C 1 325 ? 28.093 -39.218 76.519 1.00 33.31 325 LYS C C 1
ATOM 8999 O O . LYS C 1 325 ? 28.176 -39.769 75.420 1.00 31.07 325 LYS C O 1
ATOM 9005 N N . SER C 1 326 ? 29.107 -38.538 77.044 1.00 32.78 326 SER C N 1
ATOM 9006 C CA . SER C 1 326 ? 30.405 -38.493 76.370 1.00 32.65 326 SER C CA 1
ATOM 9007 C C . SER C 1 326 ? 31.522 -38.974 77.262 1.00 32.64 326 SER C C 1
ATOM 9008 O O . SER C 1 326 ? 32.656 -38.478 77.156 1.00 33.21 326 SER C O 1
ATOM 9011 N N . ARG C 1 327 ? 31.193 -39.934 78.132 1.00 33.02 327 ARG C N 1
ATOM 9012 C CA . ARG C 1 327 ? 32.179 -40.613 78.993 1.00 32.75 327 ARG C CA 1
ATOM 9013 C C . ARG C 1 327 ? 33.093 -41.566 78.225 1.00 32.77 327 ARG C C 1
ATOM 9014 O O . ARG C 1 327 ? 32.636 -42.338 77.347 1.00 32.18 327 ARG C O 1
ATOM 9022 N N . ASP C 1 328 ? 34.375 -41.557 78.614 1.00 31.79 328 ASP C N 1
ATOM 9023 C CA . ASP C 1 328 ? 35.389 -42.405 78.037 1.00 32.00 328 ASP C CA 1
ATOM 9024 C C . ASP C 1 328 ? 34.914 -43.842 77.930 1.00 33.10 328 ASP C C 1
ATOM 9025 O O . ASP C 1 328 ? 34.462 -44.445 78.912 1.00 32.89 328 ASP C O 1
ATOM 9030 N N . GLY C 1 329 ? 34.999 -44.383 76.729 1.00 33.65 329 GLY C N 1
ATOM 9031 C CA . GLY C 1 329 ? 34.705 -45.788 76.527 1.00 33.50 329 GLY C CA 1
ATOM 9032 C C . GLY C 1 329 ? 33.276 -46.192 76.831 1.00 33.45 329 GLY C C 1
ATOM 9033 O O . GLY C 1 329 ? 33.030 -47.387 76.910 1.00 34.67 329 GLY C O 1
ATOM 9034 N N . LEU C 1 330 ? 32.334 -45.256 77.002 1.00 31.90 330 LEU C N 1
ATOM 9035 C CA . LEU C 1 330 ? 30.943 -45.689 77.209 1.00 31.94 330 LEU C CA 1
ATOM 9036 C C . LEU C 1 330 ? 30.057 -45.736 75.961 1.00 32.05 330 LEU C C 1
ATOM 9037 O O . LEU C 1 330 ? 28.832 -45.788 76.078 1.00 31.21 330 LEU C O 1
ATOM 9042 N N . THR C 1 331 ? 30.663 -45.735 74.775 1.00 30.70 331 THR C N 1
ATOM 9043 C CA . THR C 1 331 ? 29.894 -45.928 73.543 1.00 30.40 331 THR C CA 1
ATOM 9044 C C . THR C 1 331 ? 30.546 -46.966 72.641 1.00 30.32 331 THR C C 1
ATOM 9045 O O . THR C 1 331 ? 31.177 -46.632 71.618 1.00 30.65 331 THR C O 1
ATOM 9049 N N . PRO C 1 332 ? 30.410 -48.247 72.987 1.00 30.47 332 PRO C N 1
ATOM 9050 C CA . PRO C 1 332 ? 30.835 -49.287 72.076 1.00 30.26 332 PRO C CA 1
ATOM 9051 C C . PRO C 1 332 ? 30.172 -49.036 70.715 1.00 29.44 332 PRO C C 1
ATOM 9052 O O . PRO C 1 332 ? 28.983 -48.643 70.654 1.00 28.93 332 PRO C O 1
ATOM 9056 N N . MET C 1 333 ? 30.953 -49.220 69.668 1.00 29.69 333 MET C N 1
ATOM 9057 C CA . MET C 1 333 ? 30.484 -49.019 68.291 1.00 29.81 333 MET C CA 1
ATOM 9058 C C . MET C 1 333 ? 31.264 -49.935 67.392 1.00 29.36 333 MET C C 1
ATOM 9059 O O . MET C 1 333 ? 32.493 -50.036 67.476 1.00 28.22 333 MET C O 1
ATOM 9064 N N . LEU C 1 334 ? 30.543 -50.649 66.536 1.00 29.82 334 LEU C N 1
ATOM 9065 C CA . LEU C 1 334 ? 31.190 -51.508 65.571 1.00 30.23 334 LEU C CA 1
ATOM 9066 C C . LEU C 1 334 ? 31.983 -50.719 64.540 1.00 31.17 334 LEU C C 1
ATOM 9067 O O . LEU C 1 334 ? 31.544 -49.649 64.061 1.00 29.71 334 LEU C O 1
ATOM 9072 N N . SER C 1 335 ? 33.127 -51.274 64.139 1.00 30.04 335 SER C N 1
ATOM 9073 C CA . SER C 1 335 ? 33.960 -50.625 63.183 1.00 32.07 335 SER C CA 1
ATOM 9074 C C . SER C 1 335 ? 33.519 -51.049 61.783 1.00 31.63 335 SER C C 1
ATOM 9075 O O . SER C 1 335 ? 34.012 -50.515 60.813 1.00 33.27 335 SER C O 1
ATOM 9078 N N . THR C 1 336 ? 32.595 -51.989 61.686 1.00 32.23 336 THR C N 1
ATOM 9079 C CA . THR C 1 336 ? 32.079 -52.423 60.367 1.00 33.14 336 THR C CA 1
ATOM 9080 C C . THR C 1 336 ? 30.917 -51.534 59.913 1.00 32.23 336 THR C C 1
ATOM 9081 O O . THR C 1 336 ? 30.188 -50.962 60.766 1.00 33.80 336 THR C O 1
ATOM 9085 N N . ILE C 1 337 ? 30.776 -51.391 58.594 1.00 31.50 337 ILE C N 1
ATOM 9086 C CA . ILE C 1 337 ? 29.616 -50.731 57.974 1.00 31.35 337 ILE C CA 1
ATOM 9087 C C . ILE C 1 337 ? 28.984 -51.685 56.980 1.00 31.05 337 ILE C C 1
ATOM 9088 O O . ILE C 1 337 ? 29.671 -52.206 56.102 1.00 30.60 337 ILE C O 1
ATOM 9093 N N . VAL C 1 338 ? 27.680 -51.915 57.113 1.00 31.09 338 VAL C N 1
ATOM 9094 C CA . VAL C 1 338 ? 26.970 -52.688 56.115 1.00 30.40 338 VAL C CA 1
ATOM 9095 C C . VAL C 1 338 ? 26.495 -51.715 55.063 1.00 29.89 338 VAL C C 1
ATOM 9096 O O . VAL C 1 338 ? 25.788 -50.763 55.360 1.00 29.06 338 VAL C O 1
ATOM 9100 N N . PRO C 1 339 ? 26.849 -51.924 53.814 1.00 30.44 339 PRO C N 1
ATOM 9101 C CA . PRO C 1 339 ? 26.465 -50.920 52.817 1.00 29.81 339 PRO C CA 1
ATOM 9102 C C . PRO C 1 339 ? 24.966 -50.838 52.590 1.00 29.32 339 PRO C C 1
ATOM 9103 O O . PRO C 1 339 ? 24.292 -51.832 52.689 1.00 30.09 339 PRO C O 1
ATOM 9107 N N . LYS C 1 340 ? 24.472 -49.644 52.299 1.00 29.28 340 LYS C N 1
ATOM 9108 C CA . LYS C 1 340 ? 23.032 -49.442 52.227 1.00 29.35 340 LYS C CA 1
ATOM 9109 C C . LYS C 1 340 ? 22.351 -50.293 51.146 1.00 29.24 340 LYS C C 1
ATOM 9110 O O . LYS C 1 340 ? 21.221 -50.677 51.305 1.00 28.19 340 LYS C O 1
ATOM 9116 N N . GLU C 1 341 ? 23.051 -50.619 50.064 1.00 29.63 341 GLU C N 1
ATOM 9117 C CA . GLU C 1 341 ? 22.522 -51.564 49.055 1.00 30.38 341 GLU C CA 1
ATOM 9118 C C . GLU C 1 341 ? 22.150 -52.943 49.627 1.00 29.56 341 GLU C C 1
ATOM 9119 O O . GLU C 1 341 ? 21.209 -53.571 49.141 1.00 28.01 341 GLU C O 1
ATOM 9125 N N . ALA C 1 342 ? 22.852 -53.398 50.668 1.00 29.39 342 ALA C N 1
ATOM 9126 C CA . ALA C 1 342 ? 22.539 -54.653 51.350 1.00 29.59 342 ALA C CA 1
ATOM 9127 C C . ALA C 1 342 ? 21.285 -54.681 52.258 1.00 28.34 342 ALA C C 1
ATOM 9128 O O . ALA C 1 342 ? 20.834 -55.764 52.653 1.00 30.54 342 ALA C O 1
ATOM 9130 N N . ILE C 1 343 ? 20.868 -53.479 52.649 1.00 28.94 343 ILE C N 1
ATOM 9131 C CA . ILE C 1 343 ? 19.726 -53.278 53.512 1.00 29.56 343 ILE C CA 1
ATOM 9132 C C . ILE C 1 343 ? 18.715 -52.385 52.766 1.00 29.87 343 ILE C C 1
ATOM 9133 O O . ILE C 1 343 ? 18.709 -51.180 52.929 1.00 29.65 343 ILE C O 1
ATOM 9138 N N . PRO C 1 344 ? 17.772 -52.972 52.021 1.00 28.64 344 PRO C N 1
ATOM 9139 C CA . PRO C 1 344 ? 16.740 -52.223 51.293 1.00 28.74 344 PRO C CA 1
ATOM 9140 C C . PRO C 1 344 ? 15.682 -51.698 52.279 1.00 27.14 344 PRO C C 1
ATOM 9141 O O . PRO C 1 344 ? 14.912 -50.782 52.007 1.00 25.58 344 PRO C O 1
ATOM 9145 N N . ASP C 1 345 ? 15.663 -52.306 53.459 1.00 26.98 345 ASP C N 1
ATOM 9146 C CA . ASP C 1 345 ? 14.646 -52.113 54.458 1.00 28.02 345 ASP C CA 1
ATOM 9147 C C . ASP C 1 345 ? 15.097 -51.748 55.861 1.00 27.07 345 ASP C C 1
ATOM 9148 O O . ASP C 1 345 ? 14.926 -52.523 56.808 1.00 26.81 345 ASP C O 1
ATOM 9153 N N . PRO C 1 346 ? 15.686 -50.576 55.967 1.00 27.86 346 PRO C N 1
ATOM 9154 C CA . PRO C 1 346 ? 16.310 -50.156 57.228 1.00 27.36 346 PRO C CA 1
ATOM 9155 C C . PRO C 1 346 ? 15.305 -49.917 58.330 1.00 28.40 346 PRO C C 1
ATOM 9156 O O . PRO C 1 346 ? 15.755 -49.901 59.514 1.00 26.86 346 PRO C O 1
ATOM 9160 N N . HIS C 1 347 ? 14.023 -49.736 57.980 1.00 27.99 347 HIS C N 1
ATOM 9161 C CA . HIS C 1 347 ? 12.960 -49.612 58.984 1.00 27.65 347 HIS C CA 1
ATOM 9162 C C . HIS C 1 347 ? 12.229 -50.935 59.228 1.00 27.94 347 HIS C C 1
ATOM 9163 O O . HIS C 1 347 ? 11.058 -50.903 59.577 1.00 29.76 347 HIS C O 1
ATOM 9170 N N . ASN C 1 348 ? 12.955 -52.054 59.121 1.00 28.03 348 ASN C N 1
ATOM 9171 C CA . ASN C 1 348 ? 12.463 -53.413 59.301 1.00 28.47 348 ASN C CA 1
ATOM 9172 C C . ASN C 1 348 ? 13.423 -54.242 60.179 1.00 28.96 348 ASN C C 1
ATOM 9173 O O . ASN C 1 348 ? 13.322 -55.446 60.216 1.00 28.20 348 ASN C O 1
ATOM 9178 N N . LEU C 1 349 ? 14.323 -53.558 60.903 1.00 29.27 349 LEU C N 1
ATOM 9179 C CA . LEU C 1 349 ? 15.443 -54.190 61.575 1.00 30.56 349 LEU C CA 1
ATOM 9180 C C . LEU C 1 349 ? 15.189 -54.433 63.050 1.00 31.31 349 LEU C C 1
ATOM 9181 O O . LEU C 1 349 ? 14.706 -53.556 63.777 1.00 31.98 349 LEU C O 1
ATOM 9186 N N . THR C 1 350 ? 15.523 -55.637 63.489 1.00 32.60 350 THR C N 1
ATOM 9187 C CA . THR C 1 350 ? 15.383 -56.015 64.898 1.00 33.52 350 THR C CA 1
ATOM 9188 C C . THR C 1 350 ? 16.593 -55.630 65.720 1.00 32.75 350 THR C C 1
ATOM 9189 O O . THR C 1 350 ? 17.711 -56.022 65.419 1.00 32.87 350 THR C O 1
ATOM 9193 N N . LEU C 1 351 ? 16.346 -54.954 66.823 1.00 32.81 351 LEU C N 1
ATOM 9194 C CA . LEU C 1 351 ? 17.401 -54.679 67.782 1.00 33.57 351 LEU C CA 1
ATOM 9195 C C . LEU C 1 351 ? 17.156 -55.526 69.022 1.00 34.14 351 LEU C C 1
ATOM 9196 O O . LEU C 1 351 ? 16.023 -55.572 69.507 1.00 34.77 351 LEU C O 1
ATOM 9201 N N . ARG C 1 352 ? 18.207 -56.156 69.535 1.00 34.33 352 ARG C N 1
ATOM 9202 C CA . ARG C 1 352 ? 18.135 -56.887 70.824 1.00 34.90 352 ARG C CA 1
ATOM 9203 C C . ARG C 1 352 ? 19.368 -56.609 71.724 1.00 34.75 352 ARG C C 1
ATOM 9204 O O . ARG C 1 352 ? 20.453 -56.366 71.222 1.00 33.38 352 ARG C O 1
ATOM 9212 N N . THR C 1 353 ? 19.172 -56.588 73.052 1.00 33.91 353 THR C N 1
ATOM 9213 C CA . THR C 1 353 ? 20.292 -56.503 73.988 1.00 34.97 353 THR C CA 1
ATOM 9214 C C . THR C 1 353 ? 20.170 -57.707 74.919 1.00 36.03 353 THR C C 1
ATOM 9215 O O . THR C 1 353 ? 19.078 -57.944 75.450 1.00 36.61 353 THR C O 1
ATOM 9219 N N . PHE C 1 354 ? 21.261 -58.440 75.067 1.00 36.48 354 PHE C N 1
ATOM 9220 C CA . PHE C 1 354 ? 21.381 -59.544 76.003 1.00 37.89 354 PHE C CA 1
ATOM 9221 C C . PHE C 1 354 ? 22.317 -59.120 77.121 1.00 39.39 354 PHE C C 1
ATOM 9222 O O . PHE C 1 354 ? 23.292 -58.429 76.878 1.00 39.29 354 PHE C O 1
ATOM 9230 N N . VAL C 1 355 ? 22.045 -59.579 78.339 1.00 40.47 355 VAL C N 1
ATOM 9231 C CA . VAL C 1 355 ? 22.985 -59.380 79.467 1.00 40.50 355 VAL C CA 1
ATOM 9232 C C . VAL C 1 355 ? 23.201 -60.729 80.108 1.00 41.01 355 VAL C C 1
ATOM 9233 O O . VAL C 1 355 ? 22.242 -61.338 80.607 1.00 41.73 355 VAL C O 1
ATOM 9237 N N . ASN C 1 356 ? 24.435 -61.204 80.006 1.00 42.06 356 ASN C N 1
ATOM 9238 C CA . ASN C 1 356 ? 24.826 -62.570 80.371 1.00 42.77 356 ASN C CA 1
ATOM 9239 C C . ASN C 1 356 ? 23.918 -63.635 79.721 1.00 43.86 356 ASN C C 1
ATOM 9240 O O . ASN C 1 356 ? 23.408 -64.504 80.411 1.00 44.12 356 ASN C O 1
ATOM 9245 N N . GLY C 1 357 ? 23.727 -63.585 78.392 1.00 44.37 357 GLY C N 1
ATOM 9246 C CA . GLY C 1 357 ? 22.792 -64.475 77.688 1.00 44.26 357 GLY C CA 1
ATOM 9247 C C . GLY C 1 357 ? 21.300 -64.201 77.847 1.00 44.13 357 GLY C C 1
ATOM 9248 O O . GLY C 1 357 ? 20.506 -64.665 77.027 1.00 44.18 357 GLY C O 1
ATOM 9249 N N . GLU C 1 358 ? 20.895 -63.473 78.880 1.00 43.82 358 GLU C N 1
ATOM 9250 C CA . GLU C 1 358 ? 19.463 -63.181 79.073 1.00 44.75 358 GLU C CA 1
ATOM 9251 C C . GLU C 1 358 ? 19.030 -62.071 78.099 1.00 43.02 358 GLU C C 1
ATOM 9252 O O . GLU C 1 358 ? 19.705 -61.071 78.024 1.00 42.52 358 GLU C O 1
ATOM 9258 N N . LEU C 1 359 ? 17.892 -62.226 77.411 1.00 42.26 359 LEU C N 1
ATOM 9259 C CA . LEU C 1 359 ? 17.293 -61.190 76.596 1.00 41.60 359 LEU C CA 1
ATOM 9260 C C . LEU C 1 359 ? 16.641 -60.135 77.483 1.00 41.58 359 LEU C C 1
ATOM 9261 O O . LEU C 1 359 ? 15.792 -60.402 78.336 1.00 40.53 359 LEU C O 1
ATOM 9266 N N . ARG C 1 360 ? 17.044 -58.894 77.244 1.00 41.59 360 ARG C N 1
ATOM 9267 C CA . ARG C 1 360 ? 16.643 -57.792 78.088 1.00 40.57 360 ARG C CA 1
ATOM 9268 C C . ARG C 1 360 ? 16.037 -56.654 77.349 1.00 39.51 360 ARG C C 1
ATOM 9269 O O . ARG C 1 360 ? 15.373 -55.841 77.952 1.00 39.49 360 ARG C O 1
ATOM 9277 N N . GLN C 1 361 ? 16.321 -56.489 76.070 1.00 37.48 361 GLN C N 1
ATOM 9278 C CA . GLN C 1 361 ? 15.756 -55.381 75.321 1.00 36.27 361 GLN C CA 1
ATOM 9279 C C . GLN C 1 361 ? 15.422 -55.882 73.924 1.00 35.29 361 GLN C C 1
ATOM 9280 O O . GLN C 1 361 ? 16.225 -56.576 73.325 1.00 33.82 361 GLN C O 1
ATOM 9286 N N . GLN C 1 362 ? 14.241 -55.542 73.441 1.00 35.57 362 GLN C N 1
ATOM 9287 C CA . GLN C 1 362 ? 13.857 -55.863 72.065 1.00 35.77 362 GLN C CA 1
ATOM 9288 C C . GLN C 1 362 ? 13.033 -54.766 71.453 1.00 35.55 362 GLN C C 1
ATOM 9289 O O . GLN C 1 362 ? 12.148 -54.177 72.074 1.00 37.19 362 GLN C O 1
ATOM 9295 N N . GLY C 1 363 ? 13.337 -54.472 70.201 1.00 34.35 363 GLY C N 1
ATOM 9296 C CA . GLY C 1 363 ? 12.599 -53.513 69.448 1.00 33.09 363 GLY C CA 1
ATOM 9297 C C . GLY C 1 363 ? 12.824 -53.751 67.970 1.00 32.03 363 GLY C C 1
ATOM 9298 O O . GLY C 1 363 ? 13.522 -54.679 67.543 1.00 32.42 363 GLY C O 1
ATOM 9299 N N . THR C 1 364 ? 12.182 -52.898 67.221 1.00 31.01 364 THR C N 1
ATOM 9300 C CA . THR C 1 364 ? 12.261 -52.926 65.790 1.00 31.03 364 THR C CA 1
ATOM 9301 C C . THR C 1 364 ? 12.386 -51.502 65.291 1.00 29.79 364 THR C C 1
ATOM 9302 O O . THR C 1 364 ? 11.700 -50.598 65.756 1.00 30.35 364 THR C O 1
ATOM 9306 N N . THR C 1 365 ? 13.267 -51.286 64.310 1.00 28.86 365 THR C N 1
ATOM 9307 C CA . THR C 1 365 ? 13.319 -49.995 63.682 1.00 27.98 365 THR C CA 1
ATOM 9308 C C . THR C 1 365 ? 12.042 -49.574 62.959 1.00 29.51 365 THR C C 1
ATOM 9309 O O . THR C 1 365 ? 11.947 -48.443 62.542 1.00 29.87 365 THR C O 1
ATOM 9313 N N . ALA C 1 366 ? 11.032 -50.464 62.819 1.00 28.17 366 ALA C N 1
ATOM 9314 C CA . ALA C 1 366 ? 9.706 -50.028 62.391 1.00 28.86 366 ALA C CA 1
ATOM 9315 C C . ALA C 1 366 ? 9.021 -49.031 63.338 1.00 29.95 366 ALA C C 1
ATOM 9316 O O . ALA C 1 366 ? 8.043 -48.370 62.971 1.00 31.71 366 ALA C O 1
ATOM 9318 N N . ASP C 1 367 ? 9.550 -48.962 64.564 1.00 31.12 367 ASP C N 1
ATOM 9319 C CA . ASP C 1 367 ? 9.054 -48.095 65.650 1.00 31.02 367 ASP C CA 1
ATOM 9320 C C . ASP 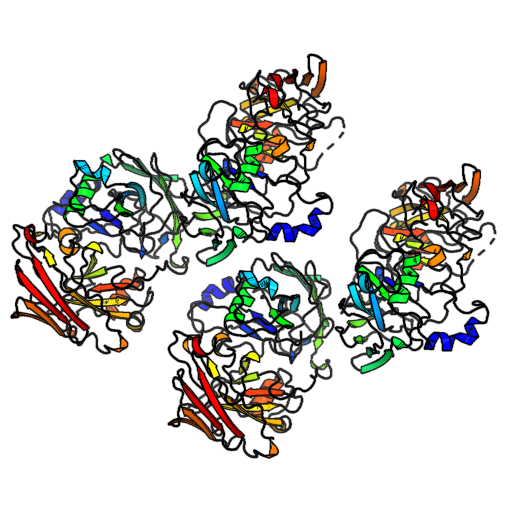C 1 367 ? 9.835 -46.771 65.803 1.00 32.47 367 ASP C C 1
ATOM 9321 O O . ASP C 1 367 ? 9.463 -45.934 66.659 1.00 32.57 367 ASP C O 1
ATOM 9326 N N . LEU C 1 368 ? 10.861 -46.538 64.977 1.00 31.86 368 LEU C N 1
ATOM 9327 C CA . LEU C 1 368 ? 11.468 -45.195 64.909 1.00 32.60 368 LEU C CA 1
ATOM 9328 C C . LEU C 1 368 ? 10.388 -44.139 64.677 1.00 32.97 368 LEU C C 1
ATOM 9329 O O . LEU C 1 368 ? 9.566 -44.277 63.795 1.00 32.98 368 LEU C O 1
ATOM 9334 N N . ILE C 1 369 ? 10.352 -43.096 65.506 1.00 33.37 369 ILE C N 1
ATOM 9335 C CA . ILE C 1 369 ? 9.378 -42.023 65.381 1.00 33.89 369 ILE C CA 1
ATOM 9336 C C . ILE C 1 369 ? 9.754 -41.113 64.225 1.00 34.61 369 ILE C C 1
ATOM 9337 O O . ILE C 1 369 ? 8.972 -40.925 63.314 1.00 36.35 369 ILE C O 1
ATOM 9342 N N . PHE C 1 370 ? 10.978 -40.559 64.261 1.00 33.36 370 PHE C N 1
ATOM 9343 C CA . PHE C 1 370 ? 11.553 -39.817 63.153 1.00 33.47 370 PHE C CA 1
ATOM 9344 C C . PHE C 1 370 ? 12.436 -40.779 62.346 1.00 32.16 370 PHE C C 1
ATOM 9345 O O . PHE C 1 370 ? 13.351 -41.395 62.905 1.00 34.00 370 PHE C O 1
ATOM 9353 N N . SER C 1 371 ? 12.147 -40.904 61.049 1.00 32.44 371 SER C N 1
ATOM 9354 C CA . SER C 1 371 ? 12.754 -41.905 60.211 1.00 30.30 371 SER C CA 1
ATOM 9355 C C . SER C 1 371 ? 14.192 -41.505 59.905 1.00 30.29 371 SER C C 1
ATOM 9356 O O . SER C 1 371 ? 14.594 -40.360 60.147 1.00 29.59 371 SER C O 1
ATOM 9359 N N . VAL C 1 372 ? 14.944 -42.453 59.332 1.00 29.42 372 VAL C N 1
ATOM 9360 C CA . VAL C 1 372 ? 16.274 -42.158 58.799 1.00 29.72 372 VAL C CA 1
ATOM 9361 C C . VAL C 1 372 ? 16.305 -41.018 57.794 1.00 29.55 372 VAL C C 1
ATOM 9362 O O . VAL C 1 372 ? 17.088 -40.095 57.994 1.00 28.69 372 VAL C O 1
ATOM 9366 N N . PRO C 1 373 ? 15.515 -41.030 56.713 1.00 27.72 373 PRO C N 1
ATOM 9367 C CA . PRO C 1 373 ? 15.575 -39.892 55.809 1.00 27.64 373 PRO C CA 1
ATOM 9368 C C . PRO C 1 373 ? 15.046 -38.607 56.398 1.00 27.43 373 PRO C C 1
ATOM 9369 O O . PRO C 1 373 ? 15.537 -37.545 56.053 1.00 28.37 373 PRO C O 1
ATOM 9373 N N . PHE C 1 374 ? 14.056 -38.686 57.273 1.00 28.73 374 PHE C N 1
ATOM 9374 C CA . PHE C 1 374 ? 13.584 -37.501 57.949 1.00 29.21 374 PHE C CA 1
ATOM 9375 C C . PHE C 1 374 ? 14.722 -36.809 58.747 1.00 28.92 374 PHE C C 1
ATOM 9376 O O . PHE C 1 374 ? 14.873 -35.600 58.673 1.00 28.89 374 PHE C O 1
ATOM 9384 N N . LEU C 1 375 ? 15.439 -37.605 59.523 1.00 28.09 375 LEU C N 1
ATOM 9385 C CA . LEU C 1 375 ? 16.577 -37.112 60.333 1.00 27.87 375 LEU C CA 1
ATOM 9386 C C . LEU C 1 375 ? 17.680 -36.501 59.473 1.00 28.87 375 LEU C C 1
ATOM 9387 O O . LEU C 1 375 ? 18.234 -35.463 59.834 1.00 28.57 375 LEU C O 1
ATOM 9392 N N . ILE C 1 376 ? 18.020 -37.123 58.341 1.00 28.08 376 ILE C N 1
ATOM 9393 C CA . ILE C 1 376 ? 19.057 -36.558 57.476 1.00 28.77 376 ILE C CA 1
ATOM 9394 C C . ILE C 1 376 ? 18.613 -35.206 56.882 1.00 29.98 376 ILE C C 1
ATOM 9395 O O . ILE C 1 376 ? 19.380 -34.234 56.791 1.00 29.64 376 ILE C O 1
ATOM 9400 N N . ALA C 1 377 ? 17.348 -35.140 56.485 1.00 30.16 377 ALA C N 1
ATOM 9401 C CA . ALA C 1 377 ? 16.822 -33.933 55.927 1.00 30.43 377 ALA C CA 1
ATOM 9402 C C . ALA C 1 377 ? 16.778 -32.838 57.006 1.00 28.85 377 ALA C C 1
ATOM 9403 O O . ALA C 1 377 ? 17.170 -31.696 56.737 1.00 28.44 377 ALA C O 1
ATOM 9405 N N . TYR C 1 378 ? 16.366 -33.234 58.226 1.00 30.31 378 TYR C N 1
ATOM 9406 C CA . TYR C 1 378 ? 16.228 -32.317 59.331 1.00 30.34 378 TYR C CA 1
ATOM 9407 C C . TYR C 1 378 ? 17.586 -31.669 59.608 1.00 30.01 378 TYR C C 1
ATOM 9408 O O . TYR C 1 378 ? 17.692 -30.446 59.666 1.00 28.96 378 TYR C O 1
ATOM 9417 N N . LEU C 1 379 ? 18.616 -32.501 59.788 1.00 30.56 379 LEU C N 1
ATOM 9418 C CA . LEU C 1 379 ? 19.944 -32.003 60.160 1.00 29.43 379 LEU C CA 1
ATOM 9419 C C . LEU C 1 379 ? 20.531 -31.182 59.006 1.00 29.69 379 LEU C C 1
ATOM 9420 O O . LEU C 1 379 ? 21.033 -30.061 59.226 1.00 29.49 379 LEU C O 1
ATOM 9425 N N . SER C 1 380 ? 20.461 -31.685 57.763 1.00 29.22 380 SER C N 1
ATOM 9426 C CA . SER C 1 380 ? 21.048 -30.988 56.634 1.00 28.61 380 SER C CA 1
ATOM 9427 C C . SER C 1 380 ? 20.401 -29.640 56.331 1.00 28.03 380 SER C C 1
ATOM 9428 O O . SER C 1 380 ? 20.984 -28.852 55.658 1.00 26.48 380 SER C O 1
ATOM 9431 N N . GLU C 1 381 ? 19.213 -29.400 56.830 1.00 28.43 381 GLU C N 1
ATOM 9432 C CA . GLU C 1 381 ? 18.546 -28.113 56.665 1.00 31.62 381 GLU C CA 1
ATOM 9433 C C . GLU C 1 381 ? 19.287 -26.952 57.361 1.00 32.27 381 GLU C C 1
ATOM 9434 O O . GLU C 1 381 ? 19.192 -25.780 56.907 1.00 33.24 381 GLU C O 1
ATOM 9440 N N . PHE C 1 382 ? 20.006 -27.265 58.436 1.00 30.78 382 PHE C N 1
ATOM 9441 C CA . PHE C 1 382 ? 20.731 -26.225 59.189 1.00 30.69 382 PHE C CA 1
ATOM 9442 C C . PHE C 1 382 ? 22.242 -26.398 59.303 1.00 29.77 382 PHE C C 1
ATOM 9443 O O . PHE C 1 382 ? 22.932 -25.468 59.703 1.00 29.98 382 PHE C O 1
ATOM 9451 N N . MET C 1 383 ? 22.759 -27.563 58.922 1.00 27.35 383 MET C N 1
ATOM 9452 C CA . MET C 1 383 ? 24.205 -27.827 58.990 1.00 27.38 383 MET C CA 1
ATOM 9453 C C . MET C 1 383 ? 24.641 -28.844 57.958 1.00 27.33 383 MET C C 1
ATOM 9454 O O . MET C 1 383 ? 23.849 -29.665 57.530 1.00 28.76 383 MET C O 1
ATOM 9459 N N . THR C 1 384 ? 25.871 -28.739 57.499 1.00 27.57 384 THR C N 1
ATOM 9460 C CA . THR C 1 384 ? 26.399 -29.713 56.526 1.00 27.73 384 THR C CA 1
ATOM 9461 C C . THR C 1 384 ? 26.756 -31.020 57.208 1.00 27.76 384 THR C C 1
ATOM 9462 O O . THR C 1 384 ? 27.459 -31.053 58.248 1.00 28.63 384 THR C O 1
ATOM 9466 N N . LEU C 1 385 ? 26.216 -32.094 56.665 1.00 26.63 385 LEU C N 1
ATOM 9467 C CA . LEU C 1 385 ? 26.597 -33.452 57.038 1.00 26.11 385 LEU C CA 1
ATOM 9468 C C . LEU C 1 385 ? 27.729 -33.869 56.118 1.00 26.54 385 LEU C C 1
ATOM 9469 O O . LEU C 1 385 ? 27.671 -33.621 54.890 1.00 27.05 385 LEU C O 1
ATOM 9474 N N . ASN C 1 386 ? 28.765 -34.463 56.674 1.00 24.93 386 ASN C N 1
ATOM 9475 C CA . ASN C 1 386 ? 29.927 -34.864 55.861 1.00 26.06 386 ASN C CA 1
ATOM 9476 C C . ASN C 1 386 ? 30.124 -36.370 55.942 1.00 26.49 386 ASN C C 1
ATOM 9477 O O . ASN C 1 386 ? 29.721 -37.037 56.925 1.00 25.45 386 ASN C O 1
ATOM 9482 N N . PRO C 1 387 ? 30.730 -36.965 54.923 1.00 27.18 387 PRO C N 1
ATOM 9483 C CA . PRO C 1 387 ? 31.040 -38.404 54.996 1.00 26.69 387 PRO C CA 1
ATOM 9484 C C . PRO C 1 387 ? 31.793 -38.787 56.278 1.00 26.92 387 PRO C C 1
ATOM 9485 O O . PRO C 1 387 ? 32.723 -38.092 56.677 1.00 27.44 387 PRO C O 1
ATOM 9489 N N . GLY C 1 388 ? 31.343 -39.859 56.898 1.00 26.04 388 GLY C N 1
ATOM 9490 C CA . GLY C 1 388 ? 31.884 -40.315 58.161 1.00 25.22 388 GLY C CA 1
ATOM 9491 C C . GLY C 1 388 ? 30.997 -39.916 59.315 1.00 25.50 388 GLY C C 1
ATOM 9492 O O . GLY C 1 388 ? 31.039 -40.579 60.336 1.00 25.08 388 GLY C O 1
ATOM 9493 N N . ASP C 1 389 ? 30.199 -38.865 59.165 1.00 23.92 389 ASP C N 1
ATOM 9494 C CA . ASP C 1 389 ? 29.259 -38.488 60.227 1.00 24.36 389 ASP C CA 1
ATOM 9495 C C . ASP C 1 389 ? 28.320 -39.659 60.542 1.00 25.62 389 ASP C C 1
ATOM 9496 O O . ASP C 1 389 ? 27.912 -40.466 59.685 1.00 24.82 389 ASP C O 1
ATOM 9501 N N . MET C 1 390 ? 27.921 -39.739 61.808 1.00 25.34 390 MET C N 1
ATOM 9502 C CA . MET C 1 390 ? 27.145 -40.863 62.280 1.00 26.45 390 MET C CA 1
ATOM 9503 C C . MET C 1 390 ? 25.910 -40.370 63.017 1.00 26.24 390 MET C C 1
ATOM 9504 O O . MET C 1 390 ? 25.946 -39.357 63.672 1.00 26.06 390 MET C O 1
ATOM 9509 N N . ILE C 1 391 ? 24.776 -41.033 62.768 1.00 27.03 391 ILE C N 1
ATOM 9510 C CA . ILE C 1 391 ? 23.555 -40.719 63.488 1.00 26.96 391 ILE C CA 1
ATOM 9511 C C . ILE C 1 391 ? 23.094 -41.962 64.252 1.00 27.46 391 ILE C C 1
ATOM 9512 O O . ILE C 1 391 ? 22.678 -42.973 63.688 1.00 25.57 391 ILE C O 1
ATOM 9517 N N . ALA C 1 392 ? 23.178 -41.908 65.573 1.00 27.11 392 ALA C N 1
ATOM 9518 C CA . ALA C 1 392 ? 22.583 -42.933 66.406 1.00 27.86 392 ALA C CA 1
ATOM 9519 C C . ALA C 1 392 ? 21.107 -42.628 66.592 1.00 27.09 392 ALA C C 1
ATOM 9520 O O . ALA C 1 392 ? 20.763 -41.593 67.102 1.00 25.67 392 ALA C O 1
ATOM 9522 N N . THR C 1 393 ? 20.235 -43.525 66.063 1.00 28.13 393 THR C N 1
ATOM 9523 C CA . THR C 1 393 ? 18.825 -43.244 65.845 1.00 28.57 393 THR C CA 1
ATOM 9524 C C . THR C 1 393 ? 17.902 -43.453 67.051 1.00 29.57 393 THR C C 1
ATOM 9525 O O . THR C 1 393 ? 16.714 -43.193 66.959 1.00 31.10 393 THR C O 1
ATOM 9529 N N . GLY C 1 394 ? 18.464 -43.885 68.157 1.00 31.44 394 GLY C N 1
ATOM 9530 C CA . GLY C 1 394 ? 17.716 -44.046 69.384 1.00 31.34 394 GLY C CA 1
ATOM 9531 C C . GLY C 1 394 ? 17.615 -45.485 69.783 1.00 30.87 394 GLY C C 1
ATOM 9532 O O . GLY C 1 394 ? 18.191 -46.362 69.153 1.00 31.39 394 GLY C O 1
ATOM 9533 N N . THR C 1 395 ? 16.845 -45.732 70.835 1.00 31.86 395 THR C N 1
ATOM 9534 C CA . THR C 1 395 ? 16.751 -47.041 71.443 1.00 31.67 395 THR C CA 1
ATOM 9535 C C . THR C 1 395 ? 15.304 -47.358 71.810 1.00 30.88 395 THR C C 1
ATOM 9536 O O . THR C 1 395 ? 14.531 -46.461 72.091 1.00 32.04 395 THR C O 1
ATOM 9540 N N . PRO C 1 396 ? 14.910 -48.613 71.706 1.00 33.41 396 PRO C N 1
ATOM 9541 C CA . PRO C 1 396 ? 13.553 -49.017 72.161 1.00 34.79 396 PRO C CA 1
ATOM 9542 C C . PRO C 1 396 ? 13.469 -49.098 73.671 1.00 36.88 396 PRO C C 1
ATOM 9543 O O . PRO C 1 396 ? 14.465 -48.876 74.339 1.00 35.83 396 PRO C O 1
ATOM 9547 N N . LYS C 1 397 ? 12.266 -49.396 74.170 1.00 39.96 397 LYS C N 1
ATOM 9548 C CA . LYS C 1 397 ? 12.058 -49.702 75.579 1.00 41.16 397 LYS C CA 1
ATOM 9549 C C . LYS C 1 397 ? 12.829 -50.923 75.975 1.00 41.40 397 LYS C C 1
ATOM 9550 O O . LYS C 1 397 ? 13.055 -51.832 75.190 1.00 41.53 397 LYS C O 1
ATOM 9553 N N . GLY C 1 398 ? 13.167 -51.001 77.238 1.00 42.12 398 GLY C N 1
ATOM 9554 C CA . GLY C 1 398 ? 13.695 -52.237 77.759 1.00 41.38 398 GLY C CA 1
ATOM 9555 C C . GLY C 1 398 ? 15.033 -51.991 78.375 1.00 40.64 398 GLY C C 1
ATOM 9556 O O . GLY C 1 398 ? 16.006 -52.724 78.134 1.00 39.65 398 GLY C O 1
ATOM 9557 N N . LEU C 1 399 ? 15.078 -50.948 79.192 1.00 40.95 399 LEU C N 1
ATOM 9558 C CA . LEU C 1 399 ? 16.314 -50.588 79.843 1.00 41.49 399 LEU C CA 1
ATOM 9559 C C . LEU C 1 399 ? 16.383 -51.193 81.230 1.00 41.81 399 LEU C C 1
ATOM 9560 O O . LEU C 1 399 ? 15.389 -51.278 81.970 1.00 43.17 399 LEU C O 1
ATOM 9565 N N . SER C 1 400 ? 17.568 -51.632 81.572 1.00 41.38 400 SER C N 1
ATOM 9566 C CA . SER C 1 400 ? 17.814 -52.201 82.888 1.00 41.93 400 SER C CA 1
ATOM 9567 C C . SER C 1 400 ? 19.268 -52.030 83.299 1.00 41.82 400 SER C C 1
ATOM 9568 O O . SER C 1 400 ? 20.145 -51.717 82.493 1.00 40.78 400 SER C O 1
ATOM 9571 N N . ASP C 1 401 ? 19.530 -52.291 84.576 1.00 41.23 401 ASP C N 1
ATOM 9572 C CA . ASP C 1 401 ? 20.808 -52.003 85.199 1.00 41.51 401 ASP C CA 1
ATOM 9573 C C . ASP C 1 401 ? 21.892 -53.004 84.811 1.00 41.40 401 ASP C C 1
ATOM 9574 O O . ASP C 1 401 ? 21.633 -54.209 84.649 1.00 41.26 401 ASP C O 1
ATOM 9579 N N . VAL C 1 402 ? 23.112 -52.497 84.596 1.00 40.63 402 VAL C N 1
ATOM 9580 C CA . VAL C 1 402 ? 24.262 -53.356 84.328 1.00 40.29 402 VAL C CA 1
ATOM 9581 C C . VAL C 1 402 ? 25.408 -53.029 85.289 1.00 40.69 402 VAL C C 1
ATOM 9582 O O . VAL C 1 402 ? 25.613 -51.868 85.648 1.00 40.07 402 VAL C O 1
ATOM 9586 N N . VAL C 1 403 ? 26.145 -54.060 85.674 1.00 40.34 403 VAL C N 1
ATOM 9587 C CA . VAL C 1 403 ? 27.118 -53.983 86.773 1.00 40.95 403 VAL C CA 1
ATOM 9588 C C . VAL C 1 403 ? 28.360 -54.729 86.349 1.00 40.17 403 VAL C C 1
ATOM 9589 O O . VAL C 1 403 ? 28.293 -55.523 85.421 1.00 39.86 403 VAL C O 1
ATOM 9593 N N . PRO C 1 404 ? 29.500 -54.475 86.989 1.00 39.76 404 PRO C N 1
ATOM 9594 C CA . PRO C 1 404 ? 30.759 -55.137 86.623 1.00 40.51 404 PRO C CA 1
ATOM 9595 C C . PRO C 1 404 ? 30.680 -56.643 86.574 1.00 41.30 404 PRO C C 1
ATOM 9596 O O . PRO C 1 404 ? 30.001 -57.248 87.424 1.00 41.99 404 PRO C O 1
ATOM 9600 N N . GLY C 1 405 ? 31.366 -57.224 85.590 1.00 41.48 405 GLY C N 1
ATOM 9601 C CA . GLY C 1 405 ? 31.270 -58.645 85.279 1.00 42.11 405 GLY C CA 1
ATOM 9602 C C . GLY C 1 405 ? 30.249 -58.961 84.183 1.00 41.22 405 GLY C C 1
ATOM 9603 O O . GLY C 1 405 ? 30.328 -59.995 83.525 1.00 42.43 405 GLY C O 1
ATOM 9604 N N . ASP C 1 406 ? 29.290 -58.069 83.994 1.00 40.74 406 ASP C N 1
ATOM 9605 C CA . ASP C 1 406 ? 28.199 -58.273 83.046 1.00 40.93 406 ASP C CA 1
ATOM 9606 C C . ASP C 1 406 ? 28.718 -58.206 81.614 1.00 41.07 406 ASP C C 1
ATOM 9607 O O . ASP C 1 406 ? 29.544 -57.318 81.262 1.00 41.37 406 ASP C O 1
ATOM 9612 N N . GLU C 1 407 ? 28.264 -59.169 80.813 1.00 40.98 407 GLU C N 1
ATOM 9613 C CA . GLU C 1 407 ? 28.451 -59.151 79.364 1.00 41.65 407 GLU C CA 1
ATOM 9614 C C . GLU C 1 407 ? 27.185 -58.651 78.647 1.00 40.82 407 GLU C C 1
ATOM 9615 O O . GLU C 1 407 ? 26.159 -59.326 78.649 1.00 40.60 407 GLU C O 1
ATOM 9621 N N . VAL C 1 408 ? 27.299 -57.454 78.053 1.00 39.65 408 VAL C N 1
ATOM 9622 C CA . VAL C 1 408 ? 26.227 -56.773 77.340 1.00 38.83 408 VAL C CA 1
ATOM 9623 C C . VAL C 1 408 ? 26.474 -56.954 75.857 1.00 38.51 408 VAL C C 1
ATOM 9624 O O . VAL C 1 408 ? 27.498 -56.533 75.338 1.00 38.15 408 VAL C O 1
ATOM 9628 N N . VAL C 1 409 ? 25.522 -57.567 75.176 1.00 37.21 409 VAL C N 1
ATOM 9629 C CA . VAL C 1 409 ? 25.652 -57.828 73.764 1.00 36.35 409 VAL C CA 1
ATOM 9630 C C . VAL C 1 409 ? 24.506 -57.151 73.047 1.00 35.07 409 VAL C C 1
ATOM 9631 O O . VAL C 1 409 ? 23.370 -57.361 73.379 1.00 33.33 409 VAL C O 1
ATOM 9635 N N . VAL C 1 410 ? 24.811 -56.288 72.072 1.00 35.80 410 VAL C N 1
ATOM 9636 C CA . VAL C 1 410 ? 23.750 -55.668 71.295 1.00 35.88 410 VAL C CA 1
ATOM 9637 C C . VAL C 1 410 ? 23.813 -56.167 69.860 1.00 36.52 410 VAL C C 1
ATOM 9638 O O . VAL C 1 410 ? 24.860 -56.299 69.241 1.00 35.64 410 VAL C O 1
ATOM 9642 N N . GLU C 1 411 ? 22.643 -56.465 69.353 1.00 37.53 411 GLU C N 1
ATOM 9643 C CA . GLU C 1 411 ? 22.538 -57.119 68.082 1.00 38.77 411 GLU C CA 1
ATOM 9644 C C . GLU C 1 411 ? 21.509 -56.407 67.211 1.00 37.92 411 GLU C C 1
ATOM 9645 O O . GLU C 1 411 ? 20.409 -56.179 67.640 1.00 36.60 411 GLU C O 1
ATOM 9651 N N . VAL C 1 412 ? 21.883 -56.016 65.993 1.00 37.16 412 VAL C N 1
ATOM 9652 C CA . VAL C 1 412 ? 20.901 -55.482 65.055 1.00 37.64 412 VAL C CA 1
ATOM 9653 C C . VAL C 1 412 ? 20.927 -56.443 63.883 1.00 38.31 412 VAL C C 1
ATOM 9654 O O . VAL C 1 412 ? 21.936 -56.560 63.212 1.00 36.06 412 VAL C O 1
ATOM 9658 N N . GLU C 1 413 ? 19.812 -57.168 63.715 1.00 40.37 413 GLU C N 1
ATOM 9659 C CA . GLU C 1 413 ? 19.505 -58.067 62.588 1.00 41.55 413 GLU C CA 1
ATOM 9660 C C . GLU C 1 413 ? 20.055 -57.629 61.250 1.00 38.57 413 GLU C C 1
ATOM 9661 O O . GLU C 1 413 ? 19.547 -56.679 60.704 1.00 39.27 413 GLU C O 1
ATOM 9667 N N . GLY C 1 414 ? 21.032 -58.333 60.705 1.00 36.88 414 GLY C N 1
ATOM 9668 C CA . GLY C 1 414 ? 21.578 -58.025 59.377 1.00 35.24 414 GLY C CA 1
ATOM 9669 C C . GLY C 1 414 ? 22.633 -56.902 59.328 1.00 34.36 414 GLY C C 1
ATOM 9670 O O . GLY C 1 414 ? 23.163 -56.555 58.258 1.00 32.71 414 GLY C O 1
ATOM 9671 N N . VAL C 1 415 ? 22.948 -56.338 60.487 1.00 32.68 415 VAL C N 1
ATOM 9672 C CA . VAL C 1 415 ? 23.888 -55.220 60.581 1.00 32.01 415 VAL C CA 1
ATOM 9673 C C . VAL C 1 415 ? 25.082 -55.611 61.451 1.00 32.88 415 VAL C C 1
ATOM 9674 O O . VAL C 1 415 ? 26.233 -55.353 61.089 1.00 32.77 415 VAL C O 1
ATOM 9678 N N . GLY C 1 416 ? 24.840 -56.172 62.635 1.00 32.28 416 GLY C N 1
ATOM 9679 C CA . GLY C 1 416 ? 25.970 -56.642 63.405 1.00 32.51 416 GLY C CA 1
ATOM 9680 C C . GLY C 1 416 ? 25.668 -57.032 64.821 1.00 32.56 416 GLY C C 1
ATOM 9681 O O . GLY C 1 416 ? 24.571 -56.800 65.319 1.00 34.09 416 GLY C O 1
ATOM 9682 N N . ARG C 1 417 ? 26.689 -57.610 65.443 1.00 33.58 417 ARG C N 1
ATOM 9683 C CA . ARG C 1 417 ? 26.651 -58.024 66.822 1.00 33.04 417 ARG C CA 1
ATOM 9684 C C . ARG C 1 417 ? 27.806 -57.341 67.548 1.00 32.01 417 ARG C C 1
ATOM 9685 O O . ARG C 1 417 ? 28.933 -57.505 67.152 1.00 30.55 417 ARG C O 1
ATOM 9693 N N . LEU C 1 418 ? 27.511 -56.617 68.624 1.00 31.60 418 LEU C N 1
ATOM 9694 C CA . LEU C 1 418 ? 28.493 -55.778 69.316 1.00 31.20 418 LEU C CA 1
ATOM 9695 C C . LEU C 1 418 ? 28.632 -56.192 70.771 1.00 30.81 418 LEU C C 1
ATOM 9696 O O . LEU C 1 418 ? 27.693 -56.022 71.573 1.00 32.51 418 LEU C O 1
ATOM 9701 N N . VAL C 1 419 ? 29.779 -56.710 71.136 1.00 31.91 419 VAL C N 1
ATOM 9702 C CA . VAL C 1 419 ? 29.975 -57.201 72.541 1.00 33.43 419 VAL C CA 1
ATOM 9703 C C . VAL C 1 419 ? 30.777 -56.199 73.376 1.00 34.40 419 VAL C C 1
ATOM 9704 O O . VAL C 1 419 ? 31.766 -55.625 72.904 1.00 34.27 419 VAL C O 1
ATOM 9708 N N . ASN C 1 420 ? 30.329 -56.015 74.611 1.00 34.59 420 ASN C N 1
ATOM 9709 C CA . ASN C 1 420 ? 31.006 -55.187 75.603 1.00 35.96 420 ASN C CA 1
ATOM 9710 C C . ASN C 1 420 ? 30.888 -55.858 76.974 1.00 37.05 420 ASN C C 1
ATOM 9711 O O . ASN C 1 420 ? 29.903 -56.529 77.233 1.00 38.69 420 ASN C O 1
ATOM 9716 N N . ARG C 1 421 ? 31.852 -55.594 77.859 1.00 38.59 421 ARG C N 1
ATOM 9717 C CA . ARG C 1 421 ? 31.896 -56.122 79.243 1.00 39.31 421 ARG C CA 1
ATOM 9718 C C . ARG C 1 421 ? 31.996 -54.968 80.242 1.00 38.59 421 ARG C C 1
ATOM 9719 O O . ARG C 1 421 ? 32.806 -54.068 80.080 1.00 38.72 421 ARG C O 1
ATOM 9727 N N . ILE C 1 422 ? 31.151 -54.959 81.248 1.00 37.71 422 ILE C N 1
ATOM 9728 C CA . ILE C 1 422 ? 31.177 -53.880 82.220 1.00 38.77 422 ILE C CA 1
ATOM 9729 C C . ILE C 1 422 ? 32.314 -54.194 83.170 1.00 38.82 422 ILE C C 1
ATOM 9730 O O . ILE C 1 422 ? 32.543 -55.351 83.493 1.00 40.81 422 ILE C O 1
ATOM 9735 N N . VAL C 1 423 ? 33.025 -53.162 83.609 1.00 39.41 423 VAL C N 1
ATOM 9736 C CA . VAL C 1 423 ? 34.072 -53.293 84.645 1.00 39.67 423 VAL C CA 1
ATOM 9737 C C . VAL C 1 423 ? 33.977 -52.200 85.716 1.00 39.64 423 VAL C C 1
ATOM 9738 O O . VAL C 1 423 ? 33.349 -51.146 85.512 1.00 39.25 423 VAL C O 1
ATOM 9742 N N . SER C 1 424 ? 34.567 -52.476 86.891 1.00 39.60 424 SER C N 1
ATOM 9743 C CA . SER C 1 424 ? 34.691 -51.460 87.912 1.00 40.32 424 SER C CA 1
ATOM 9744 C C . SER C 1 424 ? 35.832 -50.466 87.596 1.00 40.54 424 SER C C 1
ATOM 9745 O O . SER C 1 424 ? 36.714 -50.714 86.744 1.00 40.38 424 SER C O 1
ATOM 9748 N N . GLU C 1 425 ? 35.803 -49.347 88.311 1.00 42.41 425 GLU C N 1
ATOM 9749 C CA . GLU C 1 425 ? 36.867 -48.344 88.271 1.00 43.38 425 GLU C CA 1
ATOM 9750 C C . GLU C 1 425 ? 38.185 -48.997 88.616 1.00 43.96 425 GLU C C 1
ATOM 9751 O O . GLU C 1 425 ? 39.204 -48.731 87.991 1.00 43.26 425 GLU C O 1
ATOM 9757 N N . GLU C 1 426 ? 38.156 -49.887 89.616 1.00 44.92 426 GLU C N 1
ATOM 9758 C CA . GLU C 1 426 ? 39.370 -50.596 90.029 1.00 45.25 426 GLU C CA 1
ATOM 9759 C C . GLU C 1 426 ? 39.927 -51.495 88.914 1.00 45.17 426 GLU C C 1
ATOM 9760 O O . GLU C 1 426 ? 41.116 -51.509 88.662 1.00 45.15 426 GLU C O 1
ATOM 9766 N N . THR C 1 427 ? 39.057 -52.293 88.313 1.00 45.41 427 THR C N 1
ATOM 9767 C CA . THR C 1 427 ? 39.459 -53.223 87.277 1.00 46.07 427 THR C CA 1
ATOM 9768 C C . THR C 1 427 ? 40.098 -52.455 86.114 1.00 47.20 427 THR C C 1
ATOM 9769 O O . THR C 1 427 ? 41.109 -52.868 85.515 1.00 46.82 427 THR C O 1
ATOM 9773 N N . ALA C 1 428 ? 39.486 -51.328 85.788 1.00 49.16 428 ALA C N 1
ATOM 9774 C CA . ALA C 1 428 ? 39.957 -50.505 84.676 1.00 50.97 428 ALA C CA 1
ATOM 9775 C C . ALA C 1 428 ? 41.307 -49.803 84.959 1.00 53.00 428 ALA C C 1
ATOM 9776 O O . ALA C 1 428 ? 41.957 -49.343 84.020 1.00 53.17 428 ALA C O 1
ATOM 9778 N N . LYS C 1 429 ? 41.723 -49.702 86.229 1.00 54.94 429 LYS C N 1
ATOM 9779 C CA . LYS C 1 429 ? 42.864 -48.837 86.577 1.00 56.75 429 LYS C CA 1
ATOM 9780 C C . LYS C 1 429 ? 44.199 -49.556 86.389 1.00 57.25 429 LYS C C 1
ATOM 9781 O O . LYS C 1 429 ? 44.331 -50.752 86.629 1.00 58.43 429 LYS C O 1
ATOM 9788 N N . MET D 1 1 ? 44.541 -27.132 12.803 1.00 68.10 1 MET D N 1
ATOM 9789 C CA . MET D 1 1 ? 45.729 -27.054 11.920 1.00 68.25 1 MET D CA 1
ATOM 9790 C C . MET D 1 1 ? 45.748 -28.148 10.821 1.00 66.79 1 MET D C 1
ATOM 9791 O O . MET D 1 1 ? 46.753 -28.327 10.121 1.00 67.05 1 MET D O 1
ATOM 9796 N N . LYS D 1 2 ? 44.606 -28.812 10.631 1.00 64.66 2 LYS D N 1
ATOM 9797 C CA . LYS D 1 2 ? 44.566 -30.208 10.145 1.00 62.70 2 LYS D CA 1
ATOM 9798 C C . LYS D 1 2 ? 44.965 -31.220 11.277 1.00 59.26 2 LYS D C 1
ATOM 9799 O O . LYS D 1 2 ? 45.193 -32.407 11.031 1.00 59.54 2 LYS D O 1
ATOM 9805 N N . GLY D 1 3 ? 45.062 -30.733 12.510 1.00 54.85 3 GLY D N 1
ATOM 9806 C CA . GLY D 1 3 ? 45.047 -31.596 13.671 1.00 50.66 3 GLY D CA 1
ATOM 9807 C C . GLY D 1 3 ? 43.598 -31.564 14.133 1.00 47.02 3 GLY D C 1
ATOM 9808 O O . GLY D 1 3 ? 42.818 -30.792 13.580 1.00 47.16 3 GLY D O 1
ATOM 9809 N N . THR D 1 4 ? 43.217 -32.376 15.113 1.00 41.30 4 THR D N 1
ATOM 9810 C CA . THR D 1 4 ? 41.944 -32.182 15.783 1.00 37.93 4 THR D CA 1
ATOM 9811 C C . THR D 1 4 ? 41.964 -30.878 16.584 1.00 36.09 4 THR D C 1
ATOM 9812 O O . THR D 1 4 ? 42.950 -30.617 17.305 1.00 34.71 4 THR D O 1
ATOM 9816 N N . ILE D 1 5 ? 40.898 -30.090 16.455 1.00 33.41 5 ILE D N 1
ATOM 9817 C CA . ILE D 1 5 ? 40.708 -28.843 17.141 1.00 33.07 5 ILE D CA 1
ATOM 9818 C C . ILE D 1 5 ? 39.703 -29.005 18.261 1.00 33.01 5 ILE D C 1
ATOM 9819 O O . ILE D 1 5 ? 38.495 -29.114 18.054 1.00 32.54 5 ILE D O 1
ATOM 9824 N N . PHE D 1 6 ? 40.234 -29.071 19.467 1.00 31.53 6 PHE D N 1
ATOM 9825 C CA . PHE D 1 6 ? 39.419 -29.127 20.632 1.00 31.55 6 PHE D CA 1
ATOM 9826 C C . PHE D 1 6 ? 39.261 -27.705 21.093 1.00 31.52 6 PHE D C 1
ATOM 9827 O O . PHE D 1 6 ? 40.047 -26.803 20.734 1.00 31.57 6 PHE D O 1
ATOM 9835 N N . ALA D 1 7 ? 38.309 -27.484 21.976 1.00 31.90 7 ALA D N 1
ATOM 9836 C CA . ALA D 1 7 ? 38.010 -26.160 22.494 1.00 32.78 7 ALA D CA 1
ATOM 9837 C C . ALA D 1 7 ? 37.384 -26.264 23.879 1.00 33.69 7 ALA D C 1
ATOM 9838 O O . ALA D 1 7 ? 36.668 -27.211 24.178 1.00 33.38 7 ALA D O 1
ATOM 9840 N N . VAL D 1 8 ? 37.618 -25.267 24.715 1.00 34.54 8 VAL D N 1
ATOM 9841 C CA . VAL D 1 8 ? 36.954 -25.218 26.013 1.00 35.80 8 VAL D CA 1
ATOM 9842 C C . VAL D 1 8 ? 35.899 -24.163 26.059 1.00 35.02 8 VAL D C 1
ATOM 9843 O O . VAL D 1 8 ? 36.049 -23.065 25.533 1.00 36.73 8 VAL D O 1
ATOM 9847 N N . ALA D 1 9 ? 34.785 -24.581 26.639 1.00 36.03 9 ALA D N 1
ATOM 9848 C CA . ALA D 1 9 ? 33.638 -23.737 26.874 1.00 36.59 9 ALA D CA 1
ATOM 9849 C C . ALA D 1 9 ? 33.578 -23.456 28.382 1.00 37.92 9 ALA D C 1
ATOM 9850 O O . ALA D 1 9 ? 34.140 -24.221 29.175 1.00 37.66 9 ALA D O 1
ATOM 9852 N N . LEU D 1 10 ? 32.883 -22.379 28.729 1.00 39.45 10 LEU D N 1
ATOM 9853 C CA . LEU D 1 10 ? 32.745 -21.903 30.104 1.00 41.04 10 LEU D CA 1
ATOM 9854 C C . LEU D 1 10 ? 34.103 -21.807 30.856 1.00 41.22 10 LEU D C 1
ATOM 9855 O O . LEU D 1 10 ? 34.244 -22.273 32.001 1.00 42.97 10 LEU D O 1
ATOM 9860 N N . ASN D 1 11 ? 35.107 -21.204 30.213 1.00 40.73 11 ASN D N 1
ATOM 9861 C CA . ASN D 1 11 ? 36.453 -21.128 30.808 1.00 41.13 11 ASN D CA 1
ATOM 9862 C C . ASN D 1 11 ? 36.804 -19.711 31.152 1.00 41.23 11 ASN D C 1
ATOM 9863 O O . ASN D 1 11 ? 37.941 -19.455 31.525 1.00 41.34 11 ASN D O 1
ATOM 9868 N N . HIS D 1 12 ? 35.873 -18.784 30.963 1.00 41.53 12 HIS D N 1
ATOM 9869 C CA . HIS D 1 12 ? 36.184 -17.385 31.145 1.00 43.57 12 HIS D CA 1
ATOM 9870 C C . HIS D 1 12 ? 35.306 -16.876 32.254 1.00 45.53 12 HIS D C 1
ATOM 9871 O O . HIS D 1 12 ? 34.085 -17.027 32.208 1.00 45.36 12 HIS D O 1
ATOM 9878 N N . ARG D 1 13 ? 35.931 -16.282 33.266 1.00 47.96 13 ARG D N 1
ATOM 9879 C CA . ARG D 1 13 ? 35.193 -15.922 34.482 1.00 49.44 13 ARG D CA 1
ATOM 9880 C C . ARG D 1 13 ? 34.015 -14.984 34.287 1.00 48.77 13 ARG D C 1
ATOM 9881 O O . ARG D 1 13 ? 33.112 -15.033 35.104 1.00 48.49 13 ARG D O 1
ATOM 9889 N N . SER D 1 14 ? 34.009 -14.146 33.246 1.00 48.48 14 SER D N 1
ATOM 9890 C CA . SER D 1 14 ? 32.837 -13.296 32.947 1.00 48.23 14 SER D CA 1
ATOM 9891 C C . SER D 1 14 ? 31.607 -14.122 32.596 1.00 48.92 14 SER D C 1
ATOM 9892 O O . SER D 1 14 ? 30.472 -13.712 32.848 1.00 48.57 14 SER D O 1
ATOM 9895 N N . GLN D 1 15 ? 31.826 -15.253 31.926 1.00 48.71 15 GLN D N 1
ATOM 9896 C CA . GLN D 1 15 ? 30.704 -16.076 31.491 1.00 48.44 15 GLN D CA 1
ATOM 9897 C C . GLN D 1 15 ? 30.186 -16.923 32.635 1.00 48.86 15 GLN D C 1
ATOM 9898 O O . GLN D 1 15 ? 28.971 -17.038 32.811 1.00 47.75 15 GLN D O 1
ATOM 9904 N N . LEU D 1 16 ? 31.122 -17.526 33.378 1.00 50.09 16 LEU D N 1
ATOM 9905 C CA . LEU D 1 16 ? 30.800 -18.319 34.561 1.00 51.56 16 LEU D CA 1
ATOM 9906 C C . LEU D 1 16 ? 29.959 -17.437 35.495 1.00 53.24 16 LEU D C 1
ATOM 9907 O O . LEU D 1 16 ? 28.884 -17.845 35.938 1.00 53.66 16 LEU D O 1
ATOM 9912 N N . ASP D 1 17 ? 30.425 -16.206 35.734 1.00 55.47 17 ASP D N 1
ATOM 9913 C CA . ASP D 1 17 ? 29.673 -15.208 36.541 1.00 56.45 17 ASP D CA 1
ATOM 9914 C C . ASP D 1 17 ? 28.263 -14.955 36.014 1.00 57.15 17 ASP D C 1
ATOM 9915 O O . ASP D 1 17 ? 27.304 -14.922 36.784 1.00 57.59 17 ASP D O 1
ATOM 9920 N N . ALA D 1 18 ? 28.145 -14.718 34.714 1.00 57.86 18 ALA D N 1
ATOM 9921 C CA . ALA D 1 18 ? 26.852 -14.390 34.102 1.00 58.52 18 ALA D CA 1
ATOM 9922 C C . ALA D 1 18 ? 25.881 -15.579 34.131 1.00 59.34 18 ALA D C 1
ATOM 9923 O O . ALA D 1 18 ? 24.681 -15.378 34.133 1.00 59.19 18 ALA D O 1
ATOM 9925 N N . TRP D 1 19 ? 26.414 -16.802 34.163 1.00 60.75 19 TRP D N 1
ATOM 9926 C CA . TRP D 1 19 ? 25.615 -18.055 34.160 1.00 61.85 19 TRP D CA 1
ATOM 9927 C C . TRP D 1 19 ? 25.468 -18.707 35.559 1.00 63.29 19 TRP D C 1
ATOM 9928 O O . TRP D 1 19 ? 24.906 -19.808 35.704 1.00 63.07 19 TRP D O 1
ATOM 9939 N N . GLN D 1 20 ? 25.980 -18.031 36.581 1.00 64.86 20 GLN D N 1
ATOM 9940 C CA . GLN D 1 20 ? 25.932 -18.541 37.952 1.00 66.36 20 GLN D CA 1
ATOM 9941 C C . GLN D 1 20 ? 24.510 -18.954 38.365 1.00 66.90 20 GLN D C 1
ATOM 9942 O O . GLN D 1 20 ? 24.310 -20.071 38.832 1.00 66.80 20 GLN D O 1
ATOM 9948 N N . GLU D 1 21 ? 23.546 -18.045 38.184 1.00 67.99 21 GLU D N 1
ATOM 9949 C CA . GLU D 1 21 ? 22.137 -18.267 38.569 1.00 69.28 21 GLU D CA 1
ATOM 9950 C C . GLU D 1 21 ? 21.482 -19.421 37.807 1.00 69.22 21 GLU D C 1
ATOM 9951 O O . GLU D 1 21 ? 20.814 -20.269 38.410 1.00 69.11 21 GLU D O 1
ATOM 9957 N N . ALA D 1 22 ? 21.688 -19.444 36.489 1.00 69.22 22 ALA D N 1
ATOM 9958 C CA . ALA D 1 22 ? 21.108 -20.464 35.611 1.00 69.03 22 ALA D CA 1
ATOM 9959 C C . ALA D 1 22 ? 21.643 -21.870 35.903 1.00 69.44 22 ALA D C 1
ATOM 9960 O O . ALA D 1 22 ? 20.903 -22.844 35.756 1.00 69.28 22 ALA D O 1
ATOM 9962 N N . PHE D 1 23 ? 22.909 -21.968 36.330 1.00 69.60 23 PHE D N 1
ATOM 9963 C CA . PHE D 1 23 ? 23.554 -23.257 36.633 1.00 70.29 23 PHE D CA 1
ATOM 9964 C C . PHE D 1 23 ? 23.105 -23.928 37.940 1.00 71.08 23 PHE D C 1
ATOM 9965 O O . PHE D 1 23 ? 23.585 -25.017 38.280 1.00 70.98 23 PHE D O 1
ATOM 9973 N N . GLN D 1 24 ? 22.202 -23.270 38.667 1.00 72.16 24 GLN D N 1
ATOM 9974 C CA . GLN D 1 24 ? 21.573 -23.811 39.879 1.00 72.80 24 GLN D CA 1
ATOM 9975 C C . GLN D 1 24 ? 20.220 -24.481 39.596 1.00 73.52 24 GLN D C 1
ATOM 9976 O O . GLN D 1 24 ? 19.700 -25.230 40.426 1.00 74.09 24 GLN D O 1
ATOM 9982 N N . GLN D 1 25 ? 19.662 -24.213 38.420 1.00 73.88 25 GLN D N 1
ATOM 9983 C CA . GLN D 1 25 ? 18.356 -24.723 38.033 1.00 74.05 25 GLN D CA 1
ATOM 9984 C C . GLN D 1 25 ? 18.460 -25.783 36.946 1.00 73.71 25 GLN D C 1
ATOM 9985 O O . GLN D 1 25 ? 19.551 -26.055 36.457 1.00 73.31 25 GLN D O 1
ATOM 9991 N N . SER D 1 26 ? 17.315 -26.366 36.577 1.00 73.35 26 SER D N 1
ATOM 9992 C CA . SER D 1 26 ? 17.210 -27.235 35.396 1.00 73.02 26 SER D CA 1
ATOM 9993 C C . SER D 1 26 ? 17.454 -26.434 34.121 1.00 72.37 26 SER D C 1
ATOM 9994 O O . SER D 1 26 ? 17.092 -25.255 34.054 1.00 72.24 26 SER D O 1
ATOM 9997 N N . PRO D 1 27 ? 18.023 -27.077 33.099 1.00 71.30 27 PRO D N 1
ATOM 9998 C CA . PRO D 1 27 ? 18.451 -28.483 33.147 1.00 70.76 27 PRO D CA 1
ATOM 9999 C C . PRO D 1 27 ? 19.845 -28.693 33.729 1.00 70.11 27 PRO D C 1
ATOM 10000 O O . PRO D 1 27 ? 20.305 -29.836 33.808 1.00 69.99 27 PRO D O 1
ATOM 10004 N N . TYR D 1 28 ? 20.506 -27.613 34.137 1.00 69.48 28 TYR D N 1
ATOM 10005 C CA . TYR D 1 28 ? 21.886 -27.708 34.613 1.00 68.95 28 TYR D CA 1
ATOM 10006 C C . TYR D 1 28 ? 21.933 -28.401 35.961 1.00 69.62 28 TYR D C 1
ATOM 10007 O O . TYR D 1 28 ? 22.682 -29.363 36.120 1.00 70.12 28 TYR D O 1
ATOM 10016 N N . LYS D 1 29 ? 21.091 -27.942 36.893 1.00 70.22 29 LYS D N 1
ATOM 10017 C CA . LYS D 1 29 ? 20.985 -28.448 38.280 1.00 70.45 29 LYS D CA 1
ATOM 10018 C C . LYS D 1 29 ? 22.152 -27.934 39.151 1.00 70.22 29 LYS D C 1
ATOM 10019 O O . LYS D 1 29 ? 21.934 -27.210 40.130 1.00 70.47 29 LYS D O 1
ATOM 10025 N N . ALA D 1 30 ? 23.380 -28.306 38.787 1.00 69.80 30 ALA D N 1
ATOM 10026 C CA . ALA D 1 30 ? 24.598 -27.840 39.459 1.00 69.38 30 ALA D CA 1
ATOM 10027 C C . ALA D 1 30 ? 25.633 -27.300 38.438 1.00 69.17 30 ALA D C 1
ATOM 10028 O O . ALA D 1 30 ? 25.660 -27.757 37.293 1.00 69.47 30 ALA D O 1
ATOM 10030 N N . PRO D 1 31 ? 26.488 -26.351 38.834 1.00 68.47 31 PRO D N 1
ATOM 10031 C CA . PRO D 1 31 ? 27.518 -25.810 37.924 1.00 67.63 31 PRO D CA 1
ATOM 10032 C C . PRO D 1 31 ? 28.529 -26.853 37.440 1.00 66.75 31 PRO D C 1
ATOM 10033 O O . PRO D 1 31 ? 28.594 -27.958 38.006 1.00 66.78 31 PRO D O 1
ATOM 10037 N N . PRO D 1 32 ? 29.302 -26.528 36.400 1.00 65.21 32 PRO D N 1
ATOM 10038 C CA . PRO D 1 32 ? 30.219 -27.520 35.837 1.00 64.37 32 PRO D CA 1
ATOM 10039 C C . PRO D 1 32 ? 31.268 -27.882 36.852 1.00 63.32 32 PRO D C 1
ATOM 10040 O O . PRO D 1 32 ? 31.909 -27.003 37.401 1.00 63.07 32 PRO D O 1
ATOM 10044 N N . LYS D 1 33 ? 31.446 -29.165 37.101 1.00 62.53 33 LYS D N 1
ATOM 10045 C CA . LYS D 1 33 ? 32.531 -29.566 37.966 1.00 62.02 33 LYS D CA 1
ATOM 10046 C C . LYS D 1 33 ? 33.769 -29.447 37.084 1.00 60.49 33 LYS D C 1
ATOM 10047 O O . LYS D 1 33 ? 34.496 -28.445 37.159 1.00 62.06 33 LYS D O 1
ATOM 10053 N N . THR D 1 34 ? 33.902 -30.379 36.151 1.00 57.78 34 THR D N 1
ATOM 10054 C CA . THR D 1 34 ? 35.063 -30.508 35.268 1.00 55.28 34 THR D CA 1
ATOM 10055 C C . THR D 1 34 ? 35.046 -29.592 34.028 1.00 52.35 34 THR D C 1
ATOM 10056 O O . THR D 1 34 ? 34.110 -28.836 33.824 1.00 51.27 34 THR D O 1
ATOM 10060 N N . ALA D 1 35 ? 36.095 -29.668 33.196 1.00 49.97 35 ALA D N 1
ATOM 10061 C CA . ALA D 1 35 ? 36.140 -28.830 31.990 1.00 47.77 35 ALA D CA 1
ATOM 10062 C C . ALA D 1 35 ? 35.087 -29.329 31.018 1.00 45.71 35 ALA D C 1
ATOM 10063 O O . ALA D 1 35 ? 34.868 -30.538 30.919 1.00 45.40 35 ALA D O 1
ATOM 10065 N N . VAL D 1 36 ? 34.456 -28.369 30.351 1.00 43.73 36 VAL D N 1
ATOM 10066 C CA . VAL D 1 36 ? 33.411 -28.563 29.335 1.00 42.02 36 VAL D CA 1
ATOM 10067 C C . VAL D 1 36 ? 34.061 -28.468 27.930 1.00 40.37 36 VAL D C 1
ATOM 10068 O O . VAL D 1 36 ? 34.502 -27.384 27.553 1.00 40.17 36 VAL D O 1
ATOM 10072 N N . TRP D 1 37 ? 34.109 -29.578 27.175 1.00 38.53 37 TRP D N 1
ATOM 10073 C CA . TRP D 1 37 ? 34.825 -29.608 25.896 1.00 36.07 37 TRP D CA 1
ATOM 10074 C C . TRP D 1 37 ? 33.870 -29.531 24.701 1.00 35.37 37 TRP D C 1
ATOM 10075 O O . TRP D 1 37 ? 32.730 -29.998 24.771 1.00 33.94 37 TRP D O 1
ATOM 10086 N N . PHE D 1 38 ? 34.299 -28.851 23.635 1.00 34.28 38 PHE D N 1
ATOM 10087 C CA . PHE D 1 38 ? 33.701 -29.077 22.313 1.00 33.04 38 PHE D CA 1
ATOM 10088 C C . PHE D 1 38 ? 34.784 -29.222 21.232 1.00 32.19 38 PHE D C 1
ATOM 10089 O O . PHE D 1 38 ? 35.986 -29.182 21.515 1.00 31.91 38 PHE D O 1
ATOM 10097 N N . ILE D 1 39 ? 34.350 -29.583 20.017 1.00 30.77 39 ILE D N 1
ATOM 10098 C CA . ILE D 1 39 ? 35.261 -29.878 18.920 1.00 29.71 39 ILE D CA 1
ATOM 10099 C C . ILE D 1 39 ? 34.845 -28.986 17.752 1.00 29.18 39 ILE D C 1
ATOM 10100 O O . ILE D 1 39 ? 33.646 -28.805 17.493 1.00 27.44 39 ILE D O 1
ATOM 10105 N N . LYS D 1 40 ? 35.860 -28.427 17.075 1.00 29.20 40 LYS D N 1
ATOM 10106 C CA . LYS D 1 40 ? 35.639 -27.691 15.805 1.00 26.85 40 LYS D CA 1
ATOM 10107 C C . LYS D 1 40 ? 36.121 -28.617 14.688 1.00 27.16 40 LYS D C 1
ATOM 10108 O O . LYS D 1 40 ? 37.315 -28.808 14.525 1.00 26.33 40 LYS D O 1
ATOM 10114 N N . PRO D 1 41 ? 35.189 -29.297 14.008 1.00 25.13 41 PRO D N 1
ATOM 10115 C CA . PRO D 1 41 ? 35.562 -30.389 13.096 1.00 25.22 41 PRO D CA 1
ATOM 10116 C C . PRO D 1 41 ? 36.112 -29.790 11.808 1.00 25.52 41 PRO D C 1
ATOM 10117 O O . PRO D 1 41 ? 36.078 -28.562 11.645 1.00 26.98 41 PRO D O 1
ATOM 10121 N N . ARG D 1 42 ? 36.657 -30.654 10.980 1.00 25.89 42 ARG D N 1
ATOM 10122 C CA . ARG D 1 42 ? 37.520 -30.256 9.860 1.00 26.29 42 ARG D CA 1
ATOM 10123 C C . ARG D 1 42 ? 36.902 -29.249 8.874 1.00 24.71 42 ARG D C 1
ATOM 10124 O O . ARG D 1 42 ? 37.589 -28.382 8.371 1.00 25.94 42 ARG D O 1
ATOM 10132 N N . ASN D 1 43 ? 35.607 -29.344 8.657 1.00 24.64 43 ASN D N 1
ATOM 10133 C CA . ASN D 1 43 ? 34.874 -28.359 7.799 1.00 24.84 43 ASN D CA 1
ATOM 10134 C C . ASN D 1 43 ? 34.917 -26.924 8.304 1.00 23.84 43 ASN D C 1
ATOM 10135 O O . ASN D 1 43 ? 34.665 -26.011 7.508 1.00 25.96 43 ASN D O 1
ATOM 10140 N N . THR D 1 44 ? 35.170 -26.699 9.604 1.00 23.77 44 THR D N 1
ATOM 10141 C CA . THR D 1 44 ? 35.221 -25.356 10.153 1.00 25.03 44 THR D CA 1
ATOM 10142 C C . THR D 1 44 ? 36.574 -24.687 10.009 1.00 23.97 44 THR D C 1
ATOM 10143 O O . THR D 1 44 ? 36.687 -23.454 10.010 1.00 24.09 44 THR D O 1
ATOM 10147 N N . VAL D 1 45 ? 37.600 -25.487 9.856 1.00 26.28 45 VAL D N 1
ATOM 10148 C CA . VAL D 1 45 ? 38.967 -25.016 10.005 1.00 26.95 45 VAL D CA 1
ATOM 10149 C C . VAL D 1 45 ? 39.494 -24.397 8.733 1.00 28.07 45 VAL D C 1
ATOM 10150 O O . VAL D 1 45 ? 39.510 -25.041 7.659 1.00 28.85 45 VAL D O 1
ATOM 10154 N N . ILE D 1 46 ? 39.855 -23.128 8.842 1.00 27.89 46 ILE D N 1
ATOM 10155 C CA . ILE D 1 46 ? 40.409 -22.368 7.728 1.00 28.08 46 ILE D CA 1
ATOM 10156 C C . ILE D 1 46 ? 41.583 -21.517 8.215 1.00 29.04 46 ILE D C 1
ATOM 10157 O O . ILE D 1 46 ? 41.755 -21.301 9.398 1.00 29.87 46 ILE D O 1
ATOM 10162 N N . GLY D 1 47 ? 42.374 -21.061 7.253 1.00 30.16 47 GLY D N 1
ATOM 10163 C CA . GLY D 1 47 ? 43.521 -20.238 7.539 1.00 30.40 47 GLY D CA 1
ATOM 10164 C C . GLY D 1 47 ? 43.253 -18.776 7.330 1.00 30.96 47 GLY D C 1
ATOM 10165 O O . GLY D 1 47 ? 42.137 -18.283 7.025 1.00 29.63 47 GLY D O 1
ATOM 10166 N N . CYS D 1 48 ? 44.332 -18.020 7.428 1.00 32.34 48 CYS D N 1
ATOM 10167 C CA . CYS D 1 48 ? 44.147 -16.607 7.308 1.00 33.15 48 CYS D CA 1
ATOM 10168 C C . CYS D 1 48 ? 43.856 -16.235 5.875 1.00 32.77 48 CYS D C 1
ATOM 10169 O O . CYS D 1 48 ? 44.263 -16.915 4.944 1.00 32.11 48 CYS D O 1
ATOM 10173 N N . GLY D 1 49 ? 43.056 -15.184 5.729 1.00 33.26 49 GLY D N 1
ATOM 10174 C CA . GLY D 1 49 ? 42.567 -14.758 4.427 1.00 33.55 49 GLY D CA 1
ATOM 10175 C C . GLY D 1 49 ? 41.422 -15.540 3.805 1.00 33.11 49 GLY D C 1
ATOM 10176 O O . GLY D 1 49 ? 40.845 -15.060 2.833 1.00 33.31 49 GLY D O 1
ATOM 10177 N N . GLU D 1 50 ? 41.067 -16.715 4.335 1.00 32.03 50 GLU D N 1
ATOM 10178 C CA . GLU D 1 50 ? 39.965 -17.495 3.800 1.00 32.16 50 GLU D CA 1
ATOM 10179 C C . GLU D 1 50 ? 38.621 -16.965 4.346 1.00 30.67 50 GLU D C 1
ATOM 10180 O O . GLU D 1 50 ? 38.568 -16.464 5.447 1.00 28.65 50 GLU D O 1
ATOM 10186 N N . PRO D 1 51 ? 37.543 -17.036 3.586 1.00 30.67 51 PRO D N 1
ATOM 10187 C CA . PRO D 1 51 ? 36.283 -16.474 4.041 1.00 30.66 51 PRO D CA 1
ATOM 10188 C C . PRO D 1 51 ? 35.559 -17.297 5.047 1.00 30.52 51 PRO D C 1
ATOM 10189 O O . PRO D 1 51 ? 35.596 -18.531 4.973 1.00 31.46 51 PRO D O 1
ATOM 10193 N N . ILE D 1 52 ? 34.909 -16.595 5.966 1.00 30.39 52 ILE D N 1
ATOM 10194 C CA . ILE D 1 52 ? 33.876 -17.124 6.853 1.00 30.71 52 ILE D CA 1
ATOM 10195 C C . ILE D 1 52 ? 32.522 -17.064 6.084 1.00 31.05 52 ILE D C 1
ATOM 10196 O O . ILE D 1 52 ? 32.033 -15.966 5.854 1.00 31.13 52 ILE D O 1
ATOM 10201 N N . PRO D 1 53 ? 31.993 -18.199 5.620 1.00 31.40 53 PRO D N 1
ATOM 10202 C CA . PRO D 1 53 ? 30.698 -18.192 4.918 1.00 31.37 53 PRO D CA 1
ATOM 10203 C C . PRO D 1 53 ? 29.613 -17.844 5.876 1.00 32.35 53 PRO D C 1
ATOM 10204 O O . PRO D 1 53 ? 29.509 -18.467 6.931 1.00 29.35 53 PRO D O 1
ATOM 10208 N N . PHE D 1 54 ? 28.839 -16.798 5.575 1.00 33.02 54 PHE D N 1
ATOM 10209 C CA . PHE D 1 54 ? 27.831 -16.351 6.489 1.00 33.92 54 PHE D CA 1
ATOM 10210 C C . PHE D 1 54 ? 26.496 -17.094 6.196 1.00 35.18 54 PHE D C 1
ATOM 10211 O O . PHE D 1 54 ? 26.025 -17.006 5.099 1.00 33.60 54 PHE D O 1
ATOM 10219 N N . PRO D 1 55 ? 25.889 -17.793 7.138 1.00 35.95 55 PRO D N 1
ATOM 10220 C CA . PRO D 1 55 ? 24.585 -18.434 6.838 1.00 37.74 55 PRO D CA 1
ATOM 10221 C C . PRO D 1 55 ? 23.403 -17.434 6.915 1.00 39.51 55 PRO D C 1
ATOM 10222 O O . PRO D 1 55 ? 23.182 -16.836 7.989 1.00 38.65 55 PRO D O 1
ATOM 10226 N N . GLN D 1 56 ? 22.673 -17.244 5.817 1.00 41.49 56 GLN D N 1
ATOM 10227 C CA . GLN D 1 56 ? 21.604 -16.250 5.805 1.00 43.52 56 GLN D CA 1
ATOM 10228 C C . GLN D 1 56 ? 20.579 -16.509 6.894 1.00 42.89 56 GLN D C 1
ATOM 10229 O O . GLN D 1 56 ? 20.308 -17.660 7.239 1.00 42.61 56 GLN D O 1
ATOM 10235 N N . GLY D 1 57 ? 20.068 -15.432 7.485 1.00 42.76 57 GLY D N 1
ATOM 10236 C CA . GLY D 1 57 ? 19.011 -15.519 8.484 1.00 42.96 57 GLY D CA 1
ATOM 10237 C C . GLY D 1 57 ? 19.471 -15.776 9.906 1.00 43.23 57 GLY D C 1
ATOM 10238 O O . GLY D 1 57 ? 18.675 -15.951 10.853 1.00 44.86 57 GLY D O 1
ATOM 10239 N N . GLU D 1 58 ? 20.781 -15.797 10.081 1.00 42.10 58 GLU D N 1
ATOM 10240 C CA . GLU D 1 58 ? 21.337 -16.214 11.342 1.00 41.77 58 GLU D CA 1
ATOM 10241 C C . GLU D 1 58 ? 22.037 -14.997 11.920 1.00 40.78 58 GLU D C 1
ATOM 10242 O O . GLU D 1 58 ? 22.425 -14.081 11.196 1.00 39.03 58 GLU D O 1
ATOM 10248 N N . LYS D 1 59 ? 22.179 -14.989 13.236 1.00 39.70 59 LYS D N 1
ATOM 10249 C CA . LYS D 1 59 ? 23.035 -14.017 13.879 1.00 40.34 59 LYS D CA 1
ATOM 10250 C C . LYS D 1 59 ? 24.375 -14.693 14.152 1.00 38.80 59 LYS D C 1
ATOM 10251 O O . LYS D 1 59 ? 24.446 -15.720 14.827 1.00 39.48 59 LYS D O 1
ATOM 10257 N N . VAL D 1 60 ? 25.445 -14.073 13.667 1.00 38.01 60 VAL D N 1
ATOM 10258 C CA . VAL D 1 60 ? 26.786 -14.633 13.787 1.00 37.07 60 VAL D CA 1
ATOM 10259 C C . VAL D 1 60 ? 27.709 -13.732 14.611 1.00 36.15 60 VAL D C 1
ATOM 10260 O O . VAL D 1 60 ? 27.762 -12.526 14.381 1.00 35.75 60 VAL D O 1
ATOM 10264 N N . LEU D 1 61 ? 28.428 -14.350 15.548 1.00 35.76 61 LEU D N 1
ATOM 10265 C CA . LEU D 1 61 ? 29.340 -13.660 16.475 1.00 35.32 61 LEU D CA 1
ATOM 10266 C C . LEU D 1 61 ? 30.779 -14.103 16.280 1.00 33.37 61 LEU D C 1
ATOM 10267 O O . LEU D 1 61 ? 31.061 -15.289 16.195 1.00 33.59 61 LEU D O 1
ATOM 10272 N N . SER D 1 62 ? 31.693 -13.142 16.260 1.00 32.60 62 SER D N 1
ATOM 10273 C CA . SER D 1 62 ? 33.109 -13.432 16.254 1.00 32.12 62 SER D CA 1
ATOM 10274 C C . SER D 1 62 ? 33.495 -13.970 17.629 1.00 31.46 62 SER D C 1
ATOM 10275 O O . SER D 1 62 ? 32.839 -13.633 18.611 1.00 33.37 62 SER D O 1
ATOM 10278 N N . GLY D 1 63 ? 34.537 -14.800 17.682 1.00 31.23 63 GLY D N 1
ATOM 10279 C CA . GLY D 1 63 ? 35.047 -15.411 18.914 1.00 31.61 63 GLY D CA 1
ATOM 10280 C C . GLY D 1 63 ? 36.570 -15.498 18.984 1.00 31.42 63 GLY D C 1
ATOM 10281 O O . GLY D 1 63 ? 37.165 -16.567 19.174 1.00 31.75 63 GLY D O 1
ATOM 10282 N N . ALA D 1 64 ? 37.209 -14.352 18.796 1.00 31.77 64 ALA D N 1
ATOM 10283 C CA . ALA D 1 64 ? 38.667 -14.237 18.884 1.00 31.15 64 ALA D CA 1
ATOM 10284 C C . ALA D 1 64 ? 39.200 -14.930 20.165 1.00 32.12 64 ALA D C 1
ATOM 10285 O O . ALA D 1 64 ? 38.615 -14.759 21.201 1.00 33.26 64 ALA D O 1
ATOM 10287 N N . THR D 1 65 ? 40.275 -15.699 20.035 1.00 33.09 65 THR D N 1
ATOM 10288 C CA . THR D 1 65 ? 40.878 -16.446 21.147 1.00 33.60 65 THR D CA 1
ATOM 10289 C C . THR D 1 65 ? 42.272 -16.881 20.708 1.00 34.07 65 THR D C 1
ATOM 10290 O O . THR D 1 65 ? 42.796 -16.414 19.703 1.00 33.93 65 THR D O 1
ATOM 10294 N N . VAL D 1 66 ? 42.886 -17.742 21.483 1.00 33.33 66 VAL D N 1
ATOM 10295 C CA . VAL D 1 66 ? 44.181 -18.291 21.192 1.00 34.51 66 VAL D CA 1
ATOM 10296 C C . VAL D 1 66 ? 44.131 -19.780 21.504 1.00 33.63 66 VAL D C 1
ATOM 10297 O O . VAL D 1 66 ? 43.391 -20.212 22.373 1.00 34.67 66 VAL D O 1
ATOM 10301 N N . ALA D 1 67 ? 44.904 -20.557 20.777 1.00 34.04 67 ALA D N 1
ATOM 10302 C CA . ALA D 1 67 ? 44.964 -21.998 20.935 1.00 34.32 67 ALA D CA 1
ATOM 10303 C C . ALA D 1 67 ? 46.374 -22.484 21.252 1.00 34.31 67 ALA D C 1
ATOM 10304 O O . ALA D 1 67 ? 47.334 -22.021 20.634 1.00 33.93 67 ALA D O 1
ATOM 10306 N N . LEU D 1 68 ? 46.508 -23.488 22.130 1.00 33.85 68 LEU D N 1
ATOM 10307 C CA . LEU D 1 68 ? 47.768 -24.210 22.223 1.00 33.36 68 LEU D CA 1
ATOM 10308 C C . LEU D 1 68 ? 47.866 -25.221 21.124 1.00 33.93 68 LEU D C 1
ATOM 10309 O O . LEU D 1 68 ? 46.861 -25.839 20.743 1.00 33.92 68 LEU D O 1
ATOM 10314 N N . ILE D 1 69 ? 49.065 -25.409 20.630 1.00 33.01 69 ILE D N 1
ATOM 10315 C CA . ILE D 1 69 ? 49.329 -26.417 19.620 1.00 35.00 69 ILE D CA 1
ATOM 10316 C C . ILE D 1 69 ? 50.255 -27.475 20.233 1.00 35.69 69 ILE D C 1
ATOM 10317 O O . ILE D 1 69 ? 51.324 -27.160 20.753 1.00 36.02 69 ILE D O 1
ATOM 10322 N N . VAL D 1 70 ? 49.851 -28.725 20.128 1.00 37.31 70 VAL D N 1
ATOM 10323 C CA . VAL D 1 70 ? 50.612 -29.836 20.667 1.00 37.43 70 VAL D CA 1
ATOM 10324 C C . VAL D 1 70 ? 51.782 -30.180 19.753 1.00 39.33 70 VAL D C 1
ATOM 10325 O O . VAL D 1 70 ? 51.650 -30.256 18.515 1.00 39.80 70 VAL D O 1
ATOM 10329 N N . GLY D 1 71 ? 52.938 -30.391 20.384 1.00 41.17 71 GLY D N 1
ATOM 10330 C CA . GLY D 1 71 ? 54.205 -30.659 19.729 1.00 42.20 71 GLY D CA 1
ATOM 10331 C C . GLY D 1 71 ? 54.654 -32.109 19.841 1.00 43.31 71 GLY D C 1
ATOM 10332 O O . GLY D 1 71 ? 55.416 -32.596 18.995 1.00 43.43 71 GLY D O 1
ATOM 10333 N N . LYS D 1 72 ? 54.177 -32.810 20.868 1.00 44.40 72 LYS D N 1
ATOM 10334 C CA . LYS D 1 72 ? 54.388 -34.257 20.929 1.00 45.72 72 LYS D CA 1
ATOM 10335 C C . LYS D 1 72 ? 53.274 -35.013 21.662 1.00 45.48 72 LYS D C 1
ATOM 10336 O O . LYS D 1 72 ? 52.539 -34.452 22.489 1.00 43.65 72 LYS D O 1
ATOM 10342 N N . THR D 1 73 ? 53.177 -36.306 21.329 1.00 46.13 73 THR D N 1
ATOM 10343 C CA . THR D 1 73 ? 52.025 -37.115 21.713 1.00 46.59 73 THR D CA 1
ATOM 10344 C C . THR D 1 73 ? 51.750 -36.885 23.169 1.00 46.62 73 THR D C 1
ATOM 10345 O O . THR D 1 73 ? 52.638 -37.056 24.008 1.00 47.17 73 THR D O 1
ATOM 10349 N N . ALA D 1 74 ? 50.512 -36.540 23.473 1.00 46.40 74 ALA D N 1
ATOM 10350 C CA . ALA D 1 74 ? 50.148 -36.134 24.810 1.00 46.01 74 ALA D CA 1
ATOM 10351 C C . ALA D 1 74 ? 49.126 -37.113 25.330 1.00 46.57 74 ALA D C 1
ATOM 10352 O O . ALA D 1 74 ? 48.001 -37.187 24.815 1.00 46.36 74 ALA D O 1
ATOM 10354 N N . THR D 1 75 ? 49.550 -37.870 26.355 1.00 47.08 75 THR D N 1
ATOM 10355 C CA . THR D 1 75 ? 48.718 -38.875 27.052 1.00 47.61 75 THR D CA 1
ATOM 10356 C C . THR D 1 75 ? 49.011 -38.761 28.531 1.00 48.01 75 THR D C 1
ATOM 10357 O O . THR D 1 75 ? 50.138 -39.089 28.953 1.00 47.26 75 THR D O 1
ATOM 10361 N N . LYS D 1 76 ? 48.024 -38.300 29.296 1.00 48.19 76 LYS D N 1
ATOM 10362 C CA . LYS D 1 76 ? 48.155 -38.105 30.735 1.00 50.14 76 LYS D CA 1
ATOM 10363 C C . LYS D 1 76 ? 49.366 -37.287 31.105 1.00 50.17 76 LYS D C 1
ATOM 10364 O O . LYS D 1 76 ? 50.185 -37.676 31.979 1.00 51.44 76 LYS D O 1
ATOM 10370 N N . VAL D 1 77 ? 49.467 -36.140 30.454 1.00 50.12 77 VAL D N 1
ATOM 10371 C CA . VAL D 1 77 ? 50.483 -35.144 30.763 1.00 49.40 77 VAL D CA 1
ATOM 10372 C C . VAL D 1 77 ? 50.160 -34.501 32.115 1.00 49.15 77 VAL D C 1
ATOM 10373 O O . VAL D 1 77 ? 49.030 -34.070 32.376 1.00 46.77 77 VAL D O 1
ATOM 10377 N N . ARG D 1 78 ? 51.195 -34.396 32.945 1.00 49.56 78 ARG D N 1
ATOM 10378 C CA . ARG D 1 78 ? 51.092 -33.697 34.214 1.00 49.85 78 ARG D CA 1
ATOM 10379 C C . ARG D 1 78 ? 51.108 -32.193 33.909 1.00 49.15 78 ARG D C 1
ATOM 10380 O O . ARG D 1 78 ? 51.804 -31.768 33.001 1.00 47.86 78 ARG D O 1
ATOM 10388 N N . GLU D 1 79 ? 50.375 -31.397 34.673 1.00 49.13 79 GLU D N 1
ATOM 10389 C CA . GLU D 1 79 ? 50.352 -29.942 34.471 1.00 50.13 79 GLU D CA 1
ATOM 10390 C C . GLU D 1 79 ? 51.719 -29.276 34.340 1.00 50.32 79 GLU D C 1
ATOM 10391 O O . GLU D 1 79 ? 51.982 -28.538 33.375 1.00 49.12 79 GLU D O 1
ATOM 10397 N N . GLU D 1 80 ? 52.577 -29.540 35.324 1.00 50.47 80 GLU D N 1
ATOM 10398 C CA . GLU D 1 80 ? 53.899 -28.912 35.415 1.00 51.21 80 GLU D CA 1
ATOM 10399 C C . GLU D 1 80 ? 54.838 -29.363 34.285 1.00 51.48 80 GLU D C 1
ATOM 10400 O O . GLU D 1 80 ? 55.936 -28.781 34.111 1.00 51.64 80 GLU D O 1
ATOM 10406 N N . ASP D 1 81 ? 54.451 -30.415 33.553 1.00 50.73 81 ASP D N 1
ATOM 10407 C CA . ASP D 1 81 ? 55.185 -30.799 32.344 1.00 50.65 81 ASP D CA 1
ATOM 10408 C C . ASP D 1 81 ? 54.534 -30.352 31.025 1.00 49.43 81 ASP D C 1
ATOM 10409 O O . ASP D 1 81 ? 55.047 -30.656 29.959 1.00 48.51 81 ASP D O 1
ATOM 10414 N N . ALA D 1 82 ? 53.447 -29.599 31.120 1.00 49.19 82 ALA D N 1
ATOM 10415 C CA . ALA D 1 82 ? 52.667 -29.153 29.954 1.00 49.41 82 ALA D CA 1
ATOM 10416 C C . ALA D 1 82 ? 53.540 -28.582 28.855 1.00 49.31 82 ALA D C 1
ATOM 10417 O O . ALA D 1 82 ? 53.443 -28.994 27.699 1.00 48.12 82 ALA D O 1
ATOM 10419 N N . ALA D 1 83 ? 54.413 -27.646 29.235 1.00 49.62 83 ALA D N 1
ATOM 10420 C CA . ALA D 1 83 ? 55.141 -26.856 28.257 1.00 49.87 83 ALA D CA 1
ATOM 10421 C C . ALA D 1 83 ? 55.911 -27.734 27.277 1.00 49.88 83 ALA D C 1
ATOM 10422 O O . ALA D 1 83 ? 56.009 -27.403 26.097 1.00 49.73 83 ALA D O 1
ATOM 10424 N N . GLU D 1 84 ? 56.444 -28.857 27.746 1.00 49.62 84 GLU D N 1
ATOM 10425 C CA . GLU D 1 84 ? 57.295 -29.693 26.876 1.00 50.03 84 GLU D CA 1
ATOM 10426 C C . GLU D 1 84 ? 56.531 -30.426 25.739 1.00 48.72 84 GLU D C 1
ATOM 10427 O O . GLU D 1 84 ? 57.140 -30.871 24.776 1.00 49.77 84 GLU D O 1
ATOM 10433 N N . TYR D 1 85 ? 55.208 -30.530 25.878 1.00 47.82 85 TYR D N 1
ATOM 10434 C CA . TYR D 1 85 ? 54.280 -31.095 24.881 1.00 46.25 85 TYR D CA 1
ATOM 10435 C C . TYR D 1 85 ? 53.586 -30.018 24.024 1.00 45.45 85 TYR D C 1
ATOM 10436 O O . TYR D 1 85 ? 52.823 -30.394 23.132 1.00 43.99 85 TYR D O 1
ATOM 10445 N N . ILE D 1 86 ? 53.820 -28.727 24.313 1.00 44.22 86 ILE D N 1
ATOM 10446 C CA . ILE D 1 86 ? 53.259 -27.587 23.551 1.00 43.90 86 ILE D CA 1
ATOM 10447 C C . ILE D 1 86 ? 54.311 -27.021 22.574 1.00 43.55 86 ILE D C 1
ATOM 10448 O O . ILE D 1 86 ? 55.374 -26.535 23.005 1.00 44.59 86 ILE D O 1
ATOM 10453 N N . ALA D 1 87 ? 54.050 -27.151 21.267 1.00 41.93 87 ALA D N 1
ATOM 10454 C CA . ALA D 1 87 ? 54.903 -26.588 20.212 1.00 41.80 87 ALA D CA 1
ATOM 10455 C C . ALA D 1 87 ? 54.862 -25.059 20.176 1.00 41.24 87 ALA D C 1
ATOM 10456 O O . ALA D 1 87 ? 55.831 -24.417 19.773 1.00 42.01 87 ALA D O 1
ATOM 10458 N N . GLY D 1 88 ? 53.751 -24.486 20.633 1.00 39.79 88 GLY D N 1
ATOM 10459 C CA . GLY D 1 88 ? 53.516 -23.055 20.579 1.00 38.98 88 GLY D CA 1
ATOM 10460 C C . GLY D 1 88 ? 52.020 -22.772 20.531 1.00 37.95 88 GLY D C 1
ATOM 10461 O O . GLY D 1 88 ? 51.215 -23.632 20.928 1.00 36.65 88 GLY D O 1
ATOM 10462 N N . TYR D 1 89 ? 51.665 -21.583 20.051 1.00 36.79 89 TYR D N 1
ATOM 10463 C CA . TYR D 1 89 ? 50.314 -21.039 20.180 1.00 36.95 89 TYR D CA 1
ATOM 10464 C C . TYR D 1 89 ? 49.917 -20.389 18.850 1.00 36.81 89 TYR D C 1
ATOM 10465 O O . TYR D 1 89 ? 50.757 -19.921 18.102 1.00 36.03 89 TYR D O 1
ATOM 10474 N N . ALA D 1 90 ? 48.623 -20.387 18.560 1.00 36.36 90 ALA D N 1
ATOM 10475 C CA . ALA D 1 90 ? 48.094 -19.713 17.354 1.00 35.64 90 ALA D CA 1
ATOM 10476 C C . ALA D 1 90 ? 46.860 -18.916 17.717 1.00 35.13 90 ALA D C 1
ATOM 10477 O O . ALA D 1 90 ? 46.079 -19.310 18.591 1.00 35.42 90 ALA D O 1
ATOM 10479 N N . LEU D 1 91 ? 46.673 -17.765 17.072 1.00 33.44 91 LEU D N 1
ATOM 10480 C CA . LEU D 1 91 ? 45.427 -17.054 17.249 1.00 32.72 91 LEU D CA 1
ATOM 10481 C C . LEU D 1 91 ? 44.365 -17.875 16.523 1.00 30.76 91 LEU D C 1
ATOM 10482 O O . LEU D 1 91 ? 44.658 -18.609 15.576 1.00 32.10 91 LEU D O 1
ATOM 10487 N N . ALA D 1 92 ? 43.151 -17.721 16.971 1.00 30.56 92 ALA D N 1
ATOM 10488 C CA . ALA D 1 92 ? 42.017 -18.436 16.398 1.00 30.85 92 ALA D CA 1
ATOM 10489 C C . ALA D 1 92 ? 40.740 -17.649 16.600 1.00 30.74 92 ALA D C 1
ATOM 10490 O O . ALA D 1 92 ? 40.677 -16.638 17.337 1.00 30.92 92 ALA D O 1
ATOM 10492 N N . ASN D 1 93 ? 39.689 -18.101 15.919 1.00 30.08 93 ASN D N 1
ATOM 10493 C CA . ASN D 1 93 ? 38.419 -17.455 16.039 1.00 29.68 93 ASN D CA 1
ATOM 10494 C C . ASN D 1 93 ? 37.284 -18.516 16.104 1.00 29.76 93 ASN D C 1
ATOM 10495 O O . ASN D 1 93 ? 36.956 -19.127 15.082 1.00 29.30 93 ASN D O 1
ATOM 10500 N N . ASP D 1 94 ? 36.703 -18.719 17.284 1.00 28.72 94 ASP D N 1
ATOM 10501 C CA . ASP D 1 94 ? 35.541 -19.606 17.447 1.00 29.60 94 ASP D CA 1
ATOM 10502 C C . ASP D 1 94 ? 34.293 -18.870 17.011 1.00 29.48 94 ASP D C 1
ATOM 10503 O O . ASP D 1 94 ? 33.541 -18.322 17.844 1.00 29.75 94 ASP D O 1
ATOM 10508 N N . VAL D 1 95 ? 34.118 -18.753 15.711 1.00 29.60 95 VAL D N 1
ATOM 10509 C CA . VAL D 1 95 ? 32.930 -18.094 15.148 1.00 29.64 95 VAL D CA 1
ATOM 10510 C C . VAL D 1 95 ? 31.735 -18.928 15.588 1.00 29.40 95 VAL D C 1
ATOM 10511 O O . VAL D 1 95 ? 31.814 -20.162 15.616 1.00 28.64 95 VAL D O 1
ATOM 10515 N N . SER D 1 96 ? 30.641 -18.269 15.925 1.00 30.93 96 SER D N 1
ATOM 10516 C CA . SER D 1 96 ? 29.532 -18.945 16.567 1.00 31.98 96 SER D CA 1
ATOM 10517 C C . SER D 1 96 ? 28.199 -18.241 16.423 1.00 32.24 96 SER D C 1
ATOM 10518 O O . SER D 1 96 ? 28.117 -17.031 16.303 1.00 32.64 96 SER D O 1
ATOM 10521 N N . LEU D 1 97 ? 27.121 -19.015 16.374 1.00 34.07 97 LEU D N 1
ATOM 10522 C CA . LEU D 1 97 ? 25.810 -18.436 16.538 1.00 34.99 97 LEU D CA 1
ATOM 10523 C C . LEU D 1 97 ? 25.717 -18.210 18.047 1.00 35.88 97 LEU D C 1
ATOM 10524 O O . LEU D 1 97 ? 26.552 -18.696 18.820 1.00 36.36 97 LEU D O 1
ATOM 10529 N N . PRO D 1 98 ? 24.717 -17.490 18.506 1.00 38.12 98 PRO D N 1
ATOM 10530 C CA . PRO D 1 98 ? 24.626 -17.203 19.937 1.00 38.66 98 PRO D CA 1
ATOM 10531 C C . PRO D 1 98 ? 24.635 -18.398 20.868 1.00 40.63 98 PRO D C 1
ATOM 10532 O O . PRO D 1 98 ? 24.076 -19.463 20.524 1.00 39.19 98 PRO D O 1
ATOM 10536 N N . GLU D 1 99 ? 25.316 -18.218 22.018 1.00 41.10 99 GLU D N 1
ATOM 10537 C CA . GLU D 1 99 ? 25.467 -19.233 23.059 1.00 43.06 99 GLU D CA 1
ATOM 10538 C C . GLU D 1 99 ? 24.305 -19.063 24.042 1.00 44.93 99 GLU D C 1
ATOM 10539 O O . GLU D 1 99 ? 24.454 -18.531 25.141 1.00 45.35 99 GLU D O 1
ATOM 10545 N N . GLU D 1 100 ? 23.138 -19.519 23.599 1.00 46.28 100 GLU D N 1
ATOM 10546 C CA . GLU D 1 100 ? 21.870 -19.364 24.314 1.00 46.68 100 GLU D CA 1
ATOM 10547 C C . GLU D 1 100 ? 21.643 -20.488 25.344 1.00 46.65 100 GLU D C 1
ATOM 10548 O O . GLU D 1 100 ? 20.997 -20.278 26.356 1.00 46.92 100 GLU D O 1
ATOM 10558 N N . SER D 1 101 ? 22.161 -21.684 25.067 1.00 45.72 101 SER D N 1
ATOM 10559 C CA . SER D 1 101 ? 22.126 -22.807 26.012 1.00 45.10 101 SER D CA 1
ATOM 10560 C C . SER D 1 101 ? 23.460 -23.519 26.036 1.00 44.83 101 SER D C 1
ATOM 10561 O O . SER D 1 101 ? 24.139 -23.574 24.997 1.00 44.04 101 SER D O 1
ATOM 10564 N N . PHE D 1 102 ? 23.836 -24.074 27.193 1.00 44.21 102 PHE D N 1
ATOM 10565 C CA . PHE D 1 102 ? 24.991 -24.983 27.322 1.00 44.65 102 PHE D CA 1
ATOM 10566 C C . PHE D 1 102 ? 24.660 -26.434 27.682 1.00 44.00 102 PHE D C 1
ATOM 10567 O O . PHE D 1 102 ? 25.551 -27.239 27.965 1.00 43.88 102 PHE D O 1
ATOM 10575 N N . TYR D 1 103 ? 23.384 -26.767 27.659 1.00 44.24 103 TYR D N 1
ATOM 10576 C CA . TYR D 1 103 ? 22.930 -28.129 27.976 1.00 44.73 103 TYR D CA 1
ATOM 10577 C C . TYR D 1 103 ? 23.265 -29.185 26.899 1.00 44.05 103 TYR D C 1
ATOM 10578 O O . TYR D 1 103 ? 23.929 -30.175 27.191 1.00 43.30 103 TYR D O 1
ATOM 10587 N N . ARG D 1 104 ? 22.746 -28.980 25.695 1.00 44.09 104 ARG D N 1
ATOM 10588 C CA . ARG D 1 104 ? 22.980 -29.881 24.561 1.00 44.50 104 ARG D CA 1
ATOM 10589 C C . ARG D 1 104 ? 24.150 -29.358 23.717 1.00 43.63 104 ARG D C 1
ATOM 10590 O O . ARG D 1 104 ? 24.384 -28.138 23.688 1.00 43.26 104 ARG D O 1
ATOM 10598 N N . PRO D 1 105 ? 24.898 -30.262 23.053 1.00 43.13 105 PRO D N 1
ATOM 10599 C CA . PRO D 1 105 ? 26.015 -29.831 22.208 1.00 41.89 105 PRO D CA 1
ATOM 10600 C C . PRO D 1 105 ? 25.583 -28.816 21.195 1.00 40.29 105 PRO D C 1
ATOM 10601 O O . PRO D 1 105 ? 24.469 -28.831 20.674 1.00 40.02 105 PRO D O 1
ATOM 10605 N N . ALA D 1 106 ? 26.450 -27.849 20.968 1.00 39.28 106 ALA D N 1
ATOM 10606 C CA . ALA D 1 106 ? 26.092 -26.706 20.150 1.00 38.24 106 ALA D CA 1
ATOM 10607 C C . ALA D 1 106 ? 26.622 -26.877 18.705 1.00 37.75 106 ALA D C 1
ATOM 10608 O O . ALA D 1 106 ? 27.482 -26.134 18.220 1.00 36.15 106 ALA D O 1
ATOM 10610 N N . ILE D 1 107 ? 26.046 -27.853 18.004 1.00 37.07 107 ILE D N 1
ATOM 10611 C CA . ILE D 1 107 ? 26.527 -28.244 16.669 1.00 35.91 107 ILE D CA 1
ATOM 10612 C C . ILE D 1 107 ? 26.187 -27.221 15.620 1.00 34.26 107 ILE D C 1
ATOM 10613 O O . ILE D 1 107 ? 27.081 -26.712 14.974 1.00 32.22 107 ILE D O 1
ATOM 10618 N N . LYS D 1 108 ? 24.911 -26.890 15.463 1.00 33.23 108 LYS D N 1
ATOM 10619 C CA . LYS D 1 108 ? 24.485 -25.854 14.551 1.00 33.32 108 LYS D CA 1
ATOM 10620 C C . LYS D 1 108 ? 25.135 -24.499 14.851 1.00 32.38 108 LYS D C 1
ATOM 10621 O O . LYS D 1 108 ? 25.355 -23.735 13.948 1.00 32.56 108 LYS D O 1
ATOM 10627 N N . ALA D 1 109 ? 25.427 -24.226 16.121 1.00 31.19 109 ALA D N 1
ATOM 10628 C CA . ALA D 1 109 ? 26.034 -22.972 16.521 1.00 31.09 109 ALA D CA 1
ATOM 10629 C C . ALA D 1 109 ? 27.506 -22.815 16.127 1.00 29.67 109 ALA D C 1
ATOM 10630 O O . ALA D 1 109 ? 27.902 -21.723 15.699 1.00 31.50 109 ALA D O 1
ATOM 10632 N N . LYS D 1 110 ? 28.277 -23.886 16.249 1.00 30.25 110 LYS D N 1
ATOM 10633 C CA . LYS D 1 110 ? 29.751 -23.842 16.204 1.00 30.74 110 LYS D CA 1
ATOM 10634 C C . LYS D 1 110 ? 30.448 -24.640 15.072 1.00 30.51 110 LYS D C 1
ATOM 10635 O O . LYS D 1 110 ? 31.636 -24.419 14.831 1.00 28.60 110 LYS D O 1
ATOM 10641 N N . CYS D 1 111 ? 29.712 -25.524 14.368 1.00 27.73 111 CYS D N 1
ATOM 10642 C CA . CYS D 1 111 ? 30.300 -26.500 13.489 1.00 27.81 111 CYS D CA 1
ATOM 10643 C C . CYS D 1 111 ? 30.013 -26.164 12.008 1.00 26.85 111 CYS D C 1
ATOM 10644 O O . CYS D 1 111 ? 30.220 -27.011 11.127 1.00 27.75 111 CYS D O 1
ATOM 10647 N N . ARG D 1 112 ? 29.571 -24.937 11.753 1.00 27.78 112 ARG D N 1
ATOM 10648 C CA . ARG D 1 112 ? 29.261 -24.478 10.386 1.00 26.88 112 ARG D CA 1
ATOM 10649 C C . ARG D 1 112 ? 30.547 -24.293 9.525 1.00 25.61 112 ARG D C 1
ATOM 10650 O O . ARG D 1 112 ? 31.622 -24.079 10.049 1.00 27.00 112 ARG D O 1
ATOM 10658 N N . ASP D 1 113 ? 30.452 -24.388 8.211 1.00 25.86 113 ASP D N 1
ATOM 10659 C CA . ASP D 1 113 ? 31.693 -24.312 7.474 1.00 24.98 113 ASP D CA 1
ATOM 10660 C C . ASP D 1 113 ? 32.448 -22.981 7.744 1.00 25.08 113 ASP D C 1
ATOM 10661 O O . ASP D 1 113 ? 31.840 -21.926 7.870 1.00 24.91 113 ASP D O 1
ATOM 10666 N N . GLY D 1 114 ? 33.771 -23.055 7.817 1.00 25.31 114 GLY D N 1
ATOM 10667 C CA . GLY D 1 114 ? 34.591 -21.884 7.973 1.00 25.84 114 GLY D CA 1
ATOM 10668 C C . GLY D 1 114 ? 34.447 -21.180 9.311 1.00 25.46 114 GLY D C 1
ATOM 10669 O O . GLY D 1 114 ? 34.928 -20.068 9.434 1.00 25.38 114 GLY D O 1
ATOM 10670 N N . PHE D 1 115 ? 33.844 -21.843 10.301 1.00 25.50 115 PHE D N 1
ATOM 10671 C CA . PHE D 1 115 ? 33.609 -21.207 11.593 1.00 25.34 115 PHE D CA 1
ATOM 10672 C C . PHE D 1 115 ? 34.849 -21.338 12.520 1.00 26.78 115 PHE D C 1
ATOM 10673 O O . PHE D 1 115 ? 34.748 -21.001 13.670 1.00 26.44 115 PHE D O 1
ATOM 10681 N N . CYS D 1 116 ? 36.014 -21.751 12.007 1.00 25.87 116 CYS D N 1
ATOM 10682 C CA . CYS D 1 116 ? 37.208 -21.801 12.884 1.00 27.33 116 CYS D CA 1
ATOM 10683 C C . CYS D 1 116 ? 38.491 -21.385 12.150 1.00 26.14 116 CYS D C 1
ATOM 10684 O O . CYS D 1 116 ? 39.392 -22.195 11.914 1.00 26.22 116 CYS D O 1
ATOM 10687 N N . PRO D 1 117 ? 38.566 -20.101 11.839 1.00 26.19 117 PRO D N 1
ATOM 10688 C CA . PRO D 1 117 ? 39.858 -19.522 11.468 1.00 26.27 117 PRO D CA 1
ATOM 10689 C C . PRO D 1 117 ? 40.925 -19.809 12.530 1.00 27.44 117 PRO D C 1
ATOM 10690 O O . PRO D 1 117 ? 40.662 -19.714 13.768 1.00 25.79 117 PRO D O 1
ATOM 10694 N N . ILE D 1 118 ? 42.092 -20.212 12.052 1.00 28.32 118 ILE D N 1
ATOM 10695 C CA . ILE D 1 118 ? 43.236 -20.414 12.932 1.00 30.82 118 ILE D CA 1
ATOM 10696 C C . ILE D 1 118 ? 44.512 -19.979 12.211 1.00 31.33 118 ILE D C 1
ATOM 10697 O O . ILE D 1 118 ? 44.748 -20.263 11.028 1.00 30.90 118 ILE D O 1
ATOM 10702 N N . GLY D 1 119 ? 45.328 -19.285 12.968 1.00 34.51 119 GLY D N 1
ATOM 10703 C CA . GLY D 1 119 ? 46.457 -18.567 12.409 1.00 36.79 119 GLY D CA 1
ATOM 10704 C C . GLY D 1 119 ? 47.727 -19.368 12.523 1.00 38.30 119 GLY D C 1
ATOM 10705 O O . GLY D 1 119 ? 47.725 -20.595 12.605 1.00 37.14 119 GLY D O 1
ATOM 10706 N N . GLU D 1 120 ? 48.812 -18.590 12.529 1.00 40.15 120 GLU D N 1
ATOM 10707 C CA . GLU D 1 120 ? 50.177 -19.052 12.569 1.00 41.33 120 GLU D CA 1
ATOM 10708 C C . GLU D 1 120 ? 50.549 -19.612 13.968 1.00 41.59 120 GLU D C 1
ATOM 10709 O O . GLU D 1 120 ? 50.243 -18.992 14.975 1.00 41.69 120 GLU D O 1
ATOM 10715 N N . THR D 1 121 ? 51.176 -20.782 13.998 1.00 42.49 121 THR D N 1
ATOM 10716 C CA . THR D 1 121 ? 51.813 -21.305 15.230 1.00 43.46 121 THR D CA 1
ATOM 10717 C C . THR D 1 121 ? 53.070 -20.462 15.496 1.00 43.24 121 THR D C 1
ATOM 10718 O O . THR D 1 121 ? 53.990 -20.401 14.666 1.00 43.50 121 THR D O 1
ATOM 10722 N N . VAL D 1 122 ? 53.057 -19.785 16.621 1.00 43.11 122 VAL D N 1
ATOM 10723 C CA . VAL D 1 122 ? 54.181 -18.996 17.113 1.00 44.46 122 VAL D CA 1
ATOM 10724 C C . VAL D 1 122 ? 54.786 -19.787 18.264 1.00 44.16 122 VAL D C 1
ATOM 10725 O O . VAL D 1 122 ? 54.065 -20.292 19.119 1.00 43.68 122 VAL D O 1
ATOM 10729 N N . ALA D 1 123 ? 56.109 -19.901 18.287 1.00 45.14 123 ALA D N 1
ATOM 10730 C CA . ALA D 1 123 ? 56.784 -20.666 19.344 1.00 45.68 123 ALA D CA 1
ATOM 10731 C C . ALA D 1 123 ? 56.942 -19.918 20.661 1.00 45.77 123 ALA D C 1
ATOM 10732 O O . ALA D 1 123 ? 58.062 -19.842 21.144 1.00 45.95 123 ALA D O 1
ATOM 10734 N N . LEU D 1 124 ? 55.878 -19.373 21.254 1.00 45.59 124 LEU D N 1
ATOM 10735 C CA . LEU D 1 124 ? 55.978 -18.712 22.568 1.00 45.32 124 LEU D CA 1
ATOM 10736 C C . LEU D 1 124 ? 55.975 -19.694 23.765 1.00 46.44 124 LEU D C 1
ATOM 10737 O O . LEU D 1 124 ? 55.396 -20.779 23.708 1.00 45.62 124 LEU D O 1
ATOM 10742 N N . SER D 1 125 ? 56.591 -19.256 24.859 1.00 47.06 125 SER D N 1
ATOM 10743 C CA . SER D 1 125 ? 56.667 -19.999 26.132 1.00 48.30 125 SER D CA 1
ATOM 10744 C C . SER D 1 125 ? 55.291 -20.194 26.765 1.00 47.82 125 SER D C 1
ATOM 10745 O O . SER D 1 125 ? 54.982 -21.244 27.352 1.00 48.50 125 SER D O 1
ATOM 10748 N N . ASN D 1 126 ? 54.518 -19.118 26.732 1.00 47.19 126 ASN D N 1
ATOM 10749 C CA . ASN D 1 126 ? 53.219 -19.061 27.378 1.00 45.94 126 ASN D CA 1
ATOM 10750 C C . ASN D 1 126 ? 52.337 -18.020 26.682 1.00 44.95 126 ASN D C 1
ATOM 10751 O O . ASN D 1 126 ? 52.781 -17.313 25.755 1.00 43.73 126 ASN D O 1
ATOM 10756 N N . VAL D 1 127 ? 51.091 -17.928 27.121 1.00 43.13 127 VAL D N 1
ATOM 10757 C CA . VAL D 1 127 ? 50.200 -16.862 26.700 1.00 42.00 127 VAL D CA 1
ATOM 10758 C C . VAL D 1 127 ? 49.549 -16.294 27.941 1.00 40.85 127 VAL D C 1
ATOM 10759 O O . VAL D 1 127 ? 48.384 -15.964 27.940 1.00 39.07 127 VAL D O 1
ATOM 10763 N N . ASP D 1 128 ? 50.346 -16.123 29.001 1.00 41.69 128 ASP D N 1
ATOM 10764 C CA . ASP D 1 128 ? 49.869 -15.476 30.233 1.00 41.38 128 ASP D CA 1
ATOM 10765 C C . ASP D 1 128 ? 49.657 -13.997 29.978 1.00 40.18 128 ASP D C 1
ATOM 10766 O O . ASP D 1 128 ? 50.420 -13.374 29.207 1.00 39.27 128 ASP D O 1
ATOM 10771 N N . ASN D 1 129 ? 48.658 -13.442 30.651 1.00 39.25 129 ASN D N 1
ATOM 10772 C CA . ASN D 1 129 ? 48.324 -12.033 30.598 1.00 39.65 129 ASN D CA 1
ATOM 10773 C C . ASN D 1 129 ? 48.222 -11.472 29.179 1.00 40.91 129 ASN D C 1
ATOM 10774 O O . ASN D 1 129 ? 48.654 -10.360 28.892 1.00 39.72 129 ASN D O 1
ATOM 10779 N N . LEU D 1 130 ? 47.647 -12.257 28.285 1.00 41.08 130 LEU D N 1
ATOM 10780 C CA . LEU D 1 130 ? 47.580 -11.837 26.897 1.00 41.89 130 LEU D CA 1
ATOM 10781 C C . LEU D 1 130 ? 46.228 -11.189 26.553 1.00 41.51 130 LEU D C 1
ATOM 10782 O O . LEU D 1 130 ? 45.203 -11.848 26.620 1.00 41.12 130 LEU D O 1
ATOM 10787 N N . THR D 1 131 ? 46.225 -9.899 26.194 1.00 41.41 131 THR D N 1
ATOM 10788 C CA . THR D 1 131 ? 45.028 -9.262 25.628 1.00 40.98 131 THR D CA 1
ATOM 10789 C C . THR D 1 131 ? 44.864 -9.633 24.165 1.00 40.06 131 THR D C 1
ATOM 10790 O O . THR D 1 131 ? 45.802 -9.516 23.378 1.00 39.87 131 THR D O 1
ATOM 10794 N N . ILE D 1 132 ? 43.649 -10.033 23.809 1.00 38.21 132 ILE D N 1
ATOM 10795 C CA . ILE D 1 132 ? 43.314 -10.603 22.494 1.00 36.87 132 ILE D CA 1
ATOM 10796 C C . ILE D 1 132 ? 42.323 -9.606 21.949 1.00 35.40 132 ILE D C 1
ATOM 10797 O O . ILE D 1 132 ? 41.262 -9.440 22.511 1.00 33.49 132 ILE D O 1
ATOM 10802 N N . TYR D 1 133 ? 42.699 -8.913 20.863 1.00 35.86 133 TYR D N 1
ATOM 10803 C CA . TYR D 1 133 ? 41.879 -7.856 20.259 1.00 35.75 133 TYR D CA 1
ATOM 10804 C C . TYR D 1 133 ? 41.150 -8.358 19.006 1.00 35.51 133 TYR D C 1
ATOM 10805 O O . TYR D 1 133 ? 41.671 -9.211 18.284 1.00 35.15 133 TYR D O 1
ATOM 10814 N N . THR D 1 134 ? 39.959 -7.818 18.780 1.00 35.04 134 THR D N 1
ATOM 10815 C CA . THR D 1 134 ? 39.220 -7.981 17.530 1.00 35.30 134 THR D CA 1
ATOM 10816 C C . THR D 1 134 ? 39.032 -6.616 16.875 1.00 35.88 134 THR D C 1
ATOM 10817 O O . THR D 1 134 ? 38.629 -5.638 17.534 1.00 35.66 134 THR D O 1
ATOM 10821 N N . GLU D 1 135 ? 39.298 -6.542 15.577 1.00 35.67 135 GLU D N 1
ATOM 10822 C CA . GLU D 1 135 ? 39.010 -5.345 14.803 1.00 37.30 135 GLU D CA 1
ATOM 10823 C C . GLU D 1 135 ? 38.043 -5.674 13.680 1.00 37.19 135 GLU D C 1
ATOM 10824 O O . GLU D 1 135 ? 38.226 -6.676 12.994 1.00 36.38 135 GLU D O 1
ATOM 10830 N N . ILE D 1 136 ? 37.007 -4.865 13.518 1.00 37.32 136 ILE D N 1
ATOM 10831 C CA . ILE D 1 136 ? 36.071 -5.093 12.418 1.00 37.38 136 ILE D CA 1
ATOM 10832 C C . ILE D 1 136 ? 36.173 -3.961 11.415 1.00 37.32 136 ILE D C 1
ATOM 10833 O O . ILE D 1 136 ? 35.984 -2.826 11.761 1.00 35.54 136 ILE D O 1
ATOM 10838 N N . ASN D 1 137 ? 36.502 -4.262 10.167 1.00 38.01 137 ASN D N 1
ATOM 10839 C CA . ASN D 1 137 ? 36.632 -3.217 9.164 1.00 40.28 137 ASN D CA 1
ATOM 10840 C C . ASN D 1 137 ? 37.638 -2.131 9.561 1.00 41.39 137 ASN D C 1
ATOM 10841 O O . ASN D 1 137 ? 37.501 -0.944 9.177 1.00 42.58 137 ASN D O 1
ATOM 10846 N N . GLY D 1 138 ? 38.648 -2.563 10.313 1.00 41.08 138 GLY D N 1
ATOM 10847 C CA . GLY D 1 138 ? 39.777 -1.733 10.674 1.00 42.43 138 GLY D CA 1
ATOM 10848 C C . GLY D 1 138 ? 39.548 -0.906 11.923 1.00 43.00 138 GLY D C 1
ATOM 10849 O O . GLY D 1 138 ? 40.433 -0.180 12.328 1.00 43.94 138 GLY D O 1
ATOM 10850 N N . ARG D 1 139 ? 38.387 -1.014 12.551 1.00 44.11 139 ARG D N 1
ATOM 10851 C CA . ARG D 1 139 ? 38.106 -0.255 13.772 1.00 45.25 139 ARG D CA 1
ATOM 10852 C C . ARG D 1 139 ? 38.140 -1.207 14.939 1.00 45.18 139 ARG D C 1
ATOM 10853 O O . ARG D 1 139 ? 37.729 -2.339 14.782 1.00 44.34 139 ARG D O 1
ATOM 10861 N N . PRO D 1 140 ? 38.614 -0.770 16.105 1.00 45.05 140 PRO D N 1
ATOM 10862 C CA . PRO D 1 140 ? 38.563 -1.612 17.300 1.00 45.17 140 PRO D CA 1
ATOM 10863 C C . PRO D 1 140 ? 37.139 -2.013 17.653 1.00 45.02 140 PRO D C 1
ATOM 10864 O O . PRO D 1 140 ? 36.218 -1.200 17.574 1.00 45.08 140 PRO D O 1
ATOM 10868 N N . ALA D 1 141 ? 36.967 -3.279 18.028 1.00 43.81 141 ALA D N 1
ATOM 10869 C CA . ALA D 1 141 ? 35.643 -3.819 18.318 1.00 44.03 141 ALA D CA 1
ATOM 10870 C C . ALA D 1 141 ? 35.557 -4.543 19.653 1.00 42.89 141 ALA D C 1
ATOM 10871 O O . ALA D 1 141 ? 34.515 -4.547 20.257 1.00 44.50 141 ALA D O 1
ATOM 10873 N N . ASP D 1 142 ? 36.646 -5.152 20.117 1.00 43.22 142 ASP D N 1
ATOM 10874 C CA . ASP D 1 142 ? 36.616 -5.965 21.331 1.00 42.21 142 ASP D CA 1
ATOM 10875 C C . ASP D 1 142 ? 38.020 -6.242 21.800 1.00 41.87 142 ASP D C 1
ATOM 10876 O O . ASP D 1 142 ? 38.956 -6.244 21.015 1.00 40.95 142 ASP D O 1
ATOM 10881 N N . HIS D 1 143 ? 38.152 -6.489 23.088 1.00 41.90 143 HIS D N 1
ATOM 10882 C CA . HIS D 1 143 ? 39.372 -7.053 23.657 1.00 42.75 143 HIS D CA 1
ATOM 10883 C C . HIS D 1 143 ? 39.054 -7.797 24.937 1.00 41.35 143 HIS D C 1
ATOM 10884 O O . HIS D 1 143 ? 38.070 -7.501 25.627 1.00 41.23 143 HIS D O 1
ATOM 10891 N N . TRP D 1 144 ? 39.859 -8.829 25.213 1.00 41.77 144 TRP D N 1
ATOM 10892 C CA . TRP D 1 144 ? 39.822 -9.510 26.504 1.00 41.06 144 TRP D CA 1
ATOM 10893 C C . TRP D 1 144 ? 41.200 -10.069 26.826 1.00 41.12 144 TRP D C 1
ATOM 10894 O O . TRP D 1 144 ? 42.114 -9.966 26.013 1.00 41.77 144 TRP D O 1
ATOM 10905 N N . ASN D 1 145 ? 41.358 -10.644 28.021 1.00 40.43 145 ASN D N 1
ATOM 10906 C CA . ASN D 1 145 ? 42.674 -11.052 28.524 1.00 39.42 145 ASN D CA 1
ATOM 10907 C C . ASN D 1 145 ? 42.665 -12.497 29.043 1.00 38.65 145 ASN D C 1
ATOM 10908 O O . ASN D 1 145 ? 41.756 -12.889 29.727 1.00 37.24 145 ASN D O 1
ATOM 10913 N N . THR D 1 146 ? 43.702 -13.273 28.706 1.00 39.26 146 THR D N 1
ATOM 10914 C CA . THR D 1 146 ? 43.820 -14.665 29.131 1.00 39.31 146 THR D CA 1
ATOM 10915 C C . THR D 1 146 ? 43.984 -14.880 30.628 1.00 40.27 146 THR D C 1
ATOM 10916 O O . THR D 1 146 ? 43.778 -16.002 31.098 1.00 40.45 146 THR D O 1
ATOM 10920 N N . ALA D 1 147 ? 44.399 -13.841 31.361 1.00 40.60 147 ALA D N 1
ATOM 10921 C CA . ALA D 1 147 ? 44.463 -13.939 32.821 1.00 41.36 147 ALA D CA 1
ATOM 10922 C C . ALA D 1 147 ? 43.046 -14.155 33.398 1.00 41.67 147 ALA D C 1
ATOM 10923 O O . ALA D 1 147 ? 42.927 -14.556 34.552 1.00 41.13 147 ALA D O 1
ATOM 10925 N N . ASP D 1 148 ? 41.974 -13.919 32.623 1.00 41.61 148 ASP D N 1
ATOM 10926 C CA . ASP D 1 148 ? 40.616 -14.126 33.189 1.00 41.61 148 ASP D CA 1
ATOM 10927 C C . ASP D 1 148 ? 40.049 -15.504 32.876 1.00 41.17 148 ASP D C 1
ATOM 10928 O O . ASP D 1 148 ? 38.896 -15.794 33.149 1.00 41.53 148 ASP D O 1
ATOM 10933 N N . LEU D 1 149 ? 40.883 -16.365 32.313 1.00 41.54 149 LEU D N 1
ATOM 10934 C CA . LEU D 1 149 ? 40.513 -17.760 32.136 1.00 41.43 149 LEU D CA 1
ATOM 10935 C C . LEU D 1 149 ? 40.726 -18.579 33.441 1.00 41.35 149 LEU D C 1
ATOM 10936 O O . LEU D 1 149 ? 41.747 -18.459 34.111 1.00 41.47 149 LEU D O 1
ATOM 10941 N N . GLN D 1 150 ? 39.761 -19.431 33.758 1.00 41.49 150 GLN D N 1
ATOM 10942 C CA . GLN D 1 150 ? 39.796 -20.322 34.909 1.00 41.53 150 GLN D CA 1
ATOM 10943 C C . GLN D 1 150 ? 40.912 -21.344 34.775 1.00 41.14 150 GLN D C 1
ATOM 10944 O O . GLN D 1 150 ? 41.746 -21.534 35.687 1.00 39.31 150 GLN D O 1
ATOM 10950 N N . ARG D 1 151 ? 40.938 -22.020 33.633 1.00 39.22 151 ARG D N 1
ATOM 10951 C CA . ARG D 1 151 ? 42.006 -22.945 33.337 1.00 39.77 151 ARG D CA 1
ATOM 10952 C C . ARG D 1 151 ? 42.912 -22.351 32.276 1.00 39.99 151 ARG D C 1
ATOM 10953 O O . ARG D 1 151 ? 42.432 -21.802 31.257 1.00 39.91 151 ARG D O 1
ATOM 10961 N N . ASN D 1 152 ? 44.215 -22.465 32.510 1.00 39.16 152 ASN D N 1
ATOM 10962 C CA . ASN D 1 152 ? 45.213 -22.006 31.582 1.00 38.02 152 ASN D CA 1
ATOM 10963 C C . ASN D 1 152 ? 45.612 -23.155 30.658 1.00 38.84 152 ASN D C 1
ATOM 10964 O O . ASN D 1 152 ? 45.143 -24.296 30.805 1.00 39.55 152 ASN D O 1
ATOM 10969 N N . ALA D 1 153 ? 46.479 -22.840 29.711 1.00 38.18 153 ALA D N 1
ATOM 10970 C CA . ALA D 1 153 ? 46.887 -23.783 28.682 1.00 38.73 153 ALA D CA 1
ATOM 10971 C C . ALA D 1 153 ? 47.387 -25.130 29.239 1.00 38.63 153 ALA D C 1
ATOM 10972 O O . ALA D 1 153 ? 47.054 -26.173 28.685 1.00 37.48 153 ALA D O 1
ATOM 10974 N N . ALA D 1 154 ? 48.223 -25.097 30.294 1.00 38.23 154 ALA D N 1
ATOM 10975 C CA . ALA D 1 154 ? 48.769 -26.320 30.894 1.00 37.49 154 ALA D CA 1
ATOM 10976 C C . ALA D 1 154 ? 47.701 -27.098 31.605 1.00 37.10 154 ALA D C 1
ATOM 10977 O O . ALA D 1 154 ? 47.701 -28.337 31.590 1.00 38.35 154 ALA D O 1
ATOM 10979 N N . GLN D 1 155 ? 46.810 -26.380 32.270 1.00 36.37 155 GLN D N 1
ATOM 10980 C CA . GLN D 1 155 ? 45.692 -26.991 32.950 1.00 36.05 155 GLN D CA 1
ATOM 10981 C C . GLN D 1 155 ? 44.782 -27.724 31.946 1.00 36.35 155 GLN D C 1
ATOM 10982 O O . GLN D 1 155 ? 44.354 -28.869 32.188 1.00 36.04 155 GLN D O 1
ATOM 10988 N N . LEU D 1 156 ? 44.548 -27.078 30.809 1.00 35.90 156 LEU D N 1
ATOM 10989 C CA . LEU D 1 156 ? 43.650 -27.625 29.791 1.00 35.95 156 LEU D CA 1
ATOM 10990 C C . LEU D 1 156 ? 44.273 -28.804 29.118 1.00 37.10 156 LEU D C 1
ATOM 10991 O O . LEU D 1 156 ? 43.562 -29.779 28.842 1.00 37.74 156 LEU D O 1
ATOM 10996 N N . LEU D 1 157 ? 45.575 -28.747 28.825 1.00 37.48 157 LEU D N 1
ATOM 10997 C CA . LEU D 1 157 ? 46.241 -29.899 28.187 1.00 38.50 157 LEU D CA 1
ATOM 10998 C C . LEU D 1 157 ? 46.232 -31.098 29.158 1.00 39.78 157 LEU D C 1
ATOM 10999 O O . LEU D 1 157 ? 45.833 -32.212 28.786 1.00 39.71 157 LEU D O 1
ATOM 11004 N N . SER D 1 158 ? 46.608 -30.867 30.421 1.00 39.83 158 SER D N 1
ATOM 11005 C CA . SER D 1 158 ? 46.552 -31.949 31.424 1.00 39.93 158 SER D CA 1
ATOM 11006 C C . SER D 1 158 ? 45.131 -32.577 31.593 1.00 39.58 158 SER D C 1
ATOM 11007 O O . SER D 1 158 ? 44.990 -33.787 31.564 1.00 39.60 158 SER D O 1
ATOM 11010 N N . ALA D 1 159 ? 44.103 -31.757 31.756 1.00 39.52 159 ALA D N 1
ATOM 11011 C CA . ALA D 1 159 ? 42.738 -32.228 31.938 1.00 39.81 159 ALA D CA 1
ATOM 11012 C C . ALA D 1 159 ? 42.213 -33.063 30.748 1.00 39.76 159 ALA D C 1
ATOM 11013 O O . ALA D 1 159 ? 41.560 -34.080 30.948 1.00 38.97 159 ALA D O 1
ATOM 11015 N N . LEU D 1 160 ? 42.503 -32.628 29.520 1.00 39.32 160 LEU D N 1
ATOM 11016 C CA . LEU D 1 160 ? 41.927 -33.275 28.341 1.00 39.33 160 LEU D CA 1
ATOM 11017 C C . LEU D 1 160 ? 42.637 -34.582 28.148 1.00 39.55 160 LEU D C 1
ATOM 11018 O O . LEU D 1 160 ? 41.992 -35.609 28.054 1.00 38.81 160 LEU D O 1
ATOM 11023 N N . SER D 1 161 ? 43.977 -34.517 28.163 1.00 39.63 161 SER D N 1
ATOM 11024 C CA . SER D 1 161 ? 44.854 -35.674 27.902 1.00 40.52 161 SER D CA 1
ATOM 11025 C C . SER D 1 161 ? 44.778 -36.722 29.026 1.00 39.78 161 SER D C 1
ATOM 11026 O O . SER D 1 161 ? 45.267 -37.864 28.875 1.00 41.15 161 SER D O 1
ATOM 11029 N N . GLU D 1 162 ? 44.123 -36.339 30.106 1.00 40.78 162 GLU D N 1
ATOM 11030 C CA . GLU D 1 162 ? 43.841 -37.260 31.182 1.00 42.75 162 GLU D CA 1
ATOM 11031 C C . GLU D 1 162 ? 43.024 -38.441 30.622 1.00 42.45 162 GLU D C 1
ATOM 11032 O O . GLU D 1 162 ? 43.207 -39.584 31.041 1.00 42.89 162 GLU D O 1
ATOM 11038 N N . PHE D 1 163 ? 42.150 -38.155 29.646 1.00 41.94 163 PHE D N 1
ATOM 11039 C CA . PHE D 1 163 ? 41.347 -39.204 28.994 1.00 41.51 163 PHE D CA 1
ATOM 11040 C C . PHE D 1 163 ? 41.450 -39.329 27.465 1.00 41.13 163 PHE D C 1
ATOM 11041 O O . PHE D 1 163 ? 41.195 -40.404 26.927 1.00 40.94 163 PHE D O 1
ATOM 11049 N N . ALA D 1 164 ? 41.854 -38.258 26.784 1.00 40.52 164 ALA D N 1
ATOM 11050 C CA . ALA D 1 164 ? 41.894 -38.232 25.305 1.00 40.18 164 ALA D CA 1
ATOM 11051 C C . ALA D 1 164 ? 43.313 -37.939 24.815 1.00 40.17 164 ALA D C 1
ATOM 11052 O O . ALA D 1 164 ? 43.845 -36.905 25.124 1.00 40.44 164 ALA D O 1
ATOM 11054 N N . THR D 1 165 ? 43.949 -38.827 24.072 1.00 41.38 165 THR D N 1
ATOM 11055 C CA . THR D 1 165 ? 45.351 -38.639 23.701 1.00 41.29 165 THR D CA 1
ATOM 11056 C C . THR D 1 165 ? 45.393 -37.515 22.671 1.00 41.72 165 THR D C 1
ATOM 11057 O O . THR D 1 165 ? 44.534 -37.487 21.792 1.00 39.74 165 THR D O 1
ATOM 11061 N N . LEU D 1 166 ? 46.368 -36.601 22.795 1.00 41.50 166 LEU D N 1
ATOM 11062 C CA . LEU D 1 166 ? 46.609 -35.558 21.779 1.00 41.37 166 LEU D CA 1
ATOM 11063 C C . LEU D 1 166 ? 47.878 -35.816 20.939 1.00 41.17 166 LEU D C 1
ATOM 11064 O O . LEU D 1 166 ? 48.919 -36.192 21.468 1.00 40.73 166 LEU D O 1
ATOM 11069 N N . ASN D 1 167 ? 47.762 -35.702 19.611 1.00 40.67 167 ASN D N 1
ATOM 11070 C CA . ASN D 1 167 ? 48.870 -35.971 18.701 1.00 41.64 167 ASN D CA 1
ATOM 11071 C C . ASN D 1 167 ? 49.521 -34.654 18.331 1.00 41.71 167 ASN D C 1
ATOM 11072 O O . ASN D 1 167 ? 48.900 -33.573 18.494 1.00 41.20 167 ASN D O 1
ATOM 11077 N N . PRO D 1 168 ? 50.758 -34.699 17.833 1.00 41.54 168 PRO D N 1
ATOM 11078 C CA . PRO D 1 168 ? 51.379 -33.470 17.388 1.00 41.01 168 PRO D CA 1
ATOM 11079 C C . PRO D 1 168 ? 50.415 -32.877 16.358 1.00 40.07 168 PRO D C 1
ATOM 11080 O O . PRO D 1 168 ? 49.985 -33.568 15.409 1.00 39.76 168 PRO D O 1
ATOM 11084 N N . GLY D 1 169 ? 50.071 -31.625 16.574 1.00 39.00 169 GLY D N 1
ATOM 11085 C CA . GLY D 1 169 ? 49.351 -30.828 15.596 1.00 38.37 169 GLY D CA 1
ATOM 11086 C C . GLY D 1 169 ? 47.920 -30.573 16.016 1.00 37.97 169 GLY D C 1
ATOM 11087 O O . GLY D 1 169 ? 47.249 -29.665 15.460 1.00 37.55 169 GLY D O 1
ATOM 11088 N N . ASP D 1 170 ? 47.434 -31.358 16.992 1.00 35.80 170 ASP D N 1
ATOM 11089 C CA . ASP D 1 170 ? 46.149 -31.094 17.630 1.00 35.34 170 ASP D CA 1
ATOM 11090 C C . ASP D 1 170 ? 46.250 -29.789 18.371 1.00 34.93 170 ASP D C 1
ATOM 11091 O O . ASP D 1 170 ? 47.350 -29.352 18.701 1.00 34.90 170 ASP D O 1
ATOM 11096 N N . ALA D 1 171 ? 45.101 -29.145 18.582 1.00 34.66 171 ALA D N 1
ATOM 11097 C CA . ALA D 1 171 ? 44.995 -27.874 19.274 1.00 35.07 171 ALA D CA 1
ATOM 11098 C C . ALA D 1 171 ? 43.895 -27.872 20.293 1.00 34.85 171 ALA D C 1
ATOM 11099 O O . ALA D 1 171 ? 42.952 -28.657 20.215 1.00 34.78 171 ALA D O 1
ATOM 11101 N N . ILE D 1 172 ? 43.990 -26.927 21.216 1.00 33.73 172 ILE D N 1
ATOM 11102 C CA . ILE D 1 172 ? 42.928 -26.613 22.132 1.00 34.45 172 ILE D CA 1
ATOM 11103 C C . ILE D 1 172 ? 42.723 -25.126 22.189 1.00 34.67 172 ILE D C 1
ATOM 11104 O O . ILE D 1 172 ? 43.626 -24.386 22.574 1.00 34.34 172 ILE D O 1
ATOM 11109 N N . LEU D 1 173 ? 41.539 -24.665 21.816 1.00 34.95 173 LEU D N 1
ATOM 11110 C CA . LEU D 1 173 ? 41.194 -23.277 22.003 1.00 34.58 173 LEU D CA 1
ATOM 11111 C C . LEU D 1 173 ? 41.050 -23.035 23.506 1.00 35.02 173 LEU D C 1
ATOM 11112 O O . LEU D 1 173 ? 40.421 -23.796 24.229 1.00 34.82 173 LEU D O 1
ATOM 11117 N N . LEU D 1 174 ? 41.594 -21.898 23.941 1.00 36.41 174 LEU D N 1
ATOM 11118 C CA . LEU D 1 174 ? 41.634 -21.516 25.358 1.00 37.35 174 LEU D CA 1
ATOM 11119 C C . LEU D 1 174 ? 40.361 -20.946 25.959 1.00 36.79 174 LEU D C 1
ATOM 11120 O O . LEU D 1 174 ? 40.241 -20.920 27.176 1.00 37.49 174 LEU D O 1
ATOM 11125 N N . GLY D 1 175 ? 39.402 -20.563 25.126 1.00 36.72 175 GLY D N 1
ATOM 11126 C CA . GLY D 1 175 ? 38.179 -19.963 25.616 1.00 36.16 175 GLY D CA 1
ATOM 11127 C C . GLY D 1 175 ? 37.792 -18.648 24.986 1.00 36.63 175 GLY D C 1
ATOM 11128 O O . GLY D 1 175 ? 38.553 -18.039 24.231 1.00 38.11 175 GLY D O 1
ATOM 11129 N N . THR D 1 176 ? 36.586 -18.220 25.326 1.00 36.87 176 THR D N 1
ATOM 11130 C CA . THR D 1 176 ? 36.054 -16.959 24.917 1.00 38.03 176 THR D CA 1
ATOM 11131 C C . THR D 1 176 ? 35.205 -16.380 26.046 1.00 39.24 176 THR D C 1
ATOM 11132 O O . THR D 1 176 ? 34.684 -17.095 26.883 1.00 38.71 176 THR D O 1
ATOM 11136 N N . PRO D 1 177 ? 35.159 -15.063 26.106 1.00 40.70 177 PRO D N 1
ATOM 11137 C CA . PRO D 1 177 ? 34.345 -14.352 27.094 1.00 40.91 177 PRO D CA 1
ATOM 11138 C C . PRO D 1 177 ? 32.868 -14.277 26.760 1.00 42.00 177 PRO D C 1
ATOM 11139 O O . PRO D 1 177 ? 32.462 -14.442 25.601 1.00 41.79 177 PRO D O 1
ATOM 11143 N N . GLN D 1 178 ? 32.071 -13.934 27.772 1.00 42.17 178 GLN D N 1
ATOM 11144 C CA . GLN D 1 178 ? 30.618 -13.821 27.606 1.00 42.10 178 GLN D CA 1
ATOM 11145 C C . GLN D 1 178 ? 30.299 -12.833 26.520 1.00 41.74 178 GLN D C 1
ATOM 11146 O O . GLN D 1 178 ? 29.441 -13.028 25.654 1.00 41.62 178 GLN D O 1
ATOM 11152 N N . ALA D 1 179 ? 30.947 -11.697 26.559 1.00 41.14 179 ALA D N 1
ATOM 11153 C CA . ALA D 1 179 ? 30.584 -10.695 25.614 1.00 40.66 179 ALA D CA 1
ATOM 11154 C C . ALA D 1 179 ? 31.360 -10.908 24.303 1.00 40.43 179 ALA D C 1
ATOM 11155 O O . ALA D 1 179 ? 32.574 -11.104 24.310 1.00 40.20 179 ALA D O 1
ATOM 11157 N N . ARG D 1 180 ? 30.626 -10.822 23.192 1.00 40.71 180 ARG D N 1
ATOM 11158 C CA . ARG D 1 180 ? 31.111 -11.076 21.828 1.00 39.90 180 ARG D CA 1
ATOM 11159 C C . ARG D 1 180 ? 30.566 -10.014 20.891 1.00 40.29 180 ARG D C 1
ATOM 11160 O O . ARG D 1 180 ? 29.526 -9.423 21.155 1.00 40.14 180 ARG D O 1
ATOM 11168 N N . VAL D 1 181 ? 31.240 -9.798 19.769 1.00 40.62 181 VAL D N 1
ATOM 11169 C CA . VAL D 1 181 ? 30.786 -8.839 18.767 1.00 40.96 181 VAL D CA 1
ATOM 11170 C C . VAL D 1 181 ? 30.244 -9.531 17.522 1.00 40.85 181 VAL D C 1
ATOM 11171 O O . VAL D 1 181 ? 30.781 -10.545 17.070 1.00 39.42 181 VAL D O 1
ATOM 11175 N N . GLU D 1 182 ? 29.196 -8.937 16.976 1.00 40.60 182 GLU D N 1
ATOM 11176 C CA . GLU D 1 182 ? 28.449 -9.504 15.880 1.00 40.80 182 GLU D CA 1
ATOM 11177 C C . GLU D 1 182 ? 29.098 -9.137 14.560 1.00 39.71 182 GLU D C 1
ATOM 11178 O O . GLU D 1 182 ? 29.607 -8.024 14.392 1.00 41.14 182 GLU D O 1
ATOM 11184 N N . ILE D 1 183 ? 29.131 -10.081 13.620 1.00 37.66 183 ILE D N 1
ATOM 11185 C CA . ILE D 1 183 ? 29.697 -9.811 12.311 1.00 36.69 183 ILE D CA 1
ATOM 11186 C C . ILE D 1 183 ? 28.632 -9.964 11.244 1.00 37.09 183 ILE D C 1
ATOM 11187 O O . ILE D 1 183 ? 27.616 -10.611 11.491 1.00 38.09 183 ILE D O 1
ATOM 11192 N N . GLN D 1 184 ? 28.882 -9.404 10.070 1.00 37.80 184 GLN D N 1
ATOM 11193 C CA . GLN D 1 184 ? 27.909 -9.410 8.967 1.00 38.79 184 GLN D CA 1
ATOM 11194 C C . GLN D 1 184 ? 28.613 -9.582 7.622 1.00 38.20 184 GLN D C 1
ATOM 11195 O O . GLN D 1 184 ? 29.804 -9.275 7.527 1.00 36.96 184 GLN D O 1
ATOM 11204 N N . PRO D 1 185 ? 27.927 -10.076 6.563 1.00 38.11 185 PRO D N 1
ATOM 11205 C CA . PRO D 1 185 ? 28.566 -10.144 5.253 1.00 38.31 185 PRO D CA 1
ATOM 11206 C C . PRO D 1 185 ? 29.191 -8.850 4.848 1.00 38.44 185 PRO D C 1
ATOM 11207 O O . PRO D 1 185 ? 28.558 -7.801 5.084 1.00 39.20 185 PRO D O 1
ATOM 11211 N N . GLY D 1 186 ? 30.374 -8.918 4.244 1.00 37.35 186 GLY D N 1
ATOM 11212 C CA . GLY D 1 186 ? 31.145 -7.761 3.899 1.00 37.98 186 GLY D CA 1
ATOM 11213 C C . GLY D 1 186 ? 32.182 -7.382 4.959 1.00 37.21 186 GLY D C 1
ATOM 11214 O O . GLY D 1 186 ? 33.142 -6.729 4.607 1.00 37.84 186 GLY D O 1
ATOM 11215 N N . ASP D 1 187 ? 32.012 -7.777 6.230 1.00 37.32 187 ASP D N 1
ATOM 11216 C CA . ASP D 1 187 ? 33.023 -7.437 7.247 1.00 36.02 187 ASP D CA 1
ATOM 11217 C C . ASP D 1 187 ? 34.424 -8.049 6.971 1.00 36.94 187 ASP D C 1
ATOM 11218 O O . ASP D 1 187 ? 34.569 -9.124 6.348 1.00 35.81 187 ASP D O 1
ATOM 11223 N N . ARG D 1 188 ? 35.458 -7.371 7.469 1.00 36.07 188 ARG D N 1
ATOM 11224 C CA . ARG D 1 188 ? 36.777 -7.975 7.581 1.00 36.94 188 ARG D CA 1
ATOM 11225 C C . ARG D 1 188 ? 37.048 -8.063 9.055 1.00 35.85 188 ARG D C 1
ATOM 11226 O O . ARG D 1 188 ? 36.919 -7.087 9.783 1.00 36.05 188 ARG D O 1
ATOM 11234 N N . VAL D 1 189 ? 37.335 -9.277 9.510 1.00 34.21 189 VAL D N 1
ATOM 11235 C CA . VAL D 1 189 ? 37.414 -9.541 10.934 1.00 33.22 189 VAL D CA 1
ATOM 11236 C C . VAL D 1 189 ? 38.880 -9.900 11.238 1.00 33.57 189 VAL D C 1
ATOM 11237 O O . VAL D 1 189 ? 39.418 -10.869 10.705 1.00 33.46 189 VAL D O 1
ATOM 11241 N N . ARG D 1 190 ? 39.524 -9.089 12.078 1.00 34.56 190 ARG D N 1
ATOM 11242 C CA . ARG D 1 190 ? 40.946 -9.227 12.354 1.00 34.80 190 ARG D CA 1
ATOM 11243 C C . ARG D 1 190 ? 41.131 -9.568 13.836 1.00 34.33 190 ARG D C 1
ATOM 11244 O O . ARG D 1 190 ? 40.517 -8.950 14.682 1.00 34.82 190 ARG D O 1
ATOM 11252 N N . VAL D 1 191 ? 41.910 -10.587 14.129 1.00 32.73 191 VAL D N 1
ATOM 11253 C CA . VAL D 1 191 ? 42.271 -10.894 15.520 1.00 33.73 191 VAL D CA 1
ATOM 11254 C C . VAL D 1 191 ? 43.732 -10.504 15.677 1.00 33.43 191 VAL D C 1
ATOM 11255 O O . VAL D 1 191 ? 44.551 -10.817 14.814 1.00 32.04 191 VAL D O 1
ATOM 11259 N N . LEU D 1 192 ? 44.054 -9.837 16.779 1.00 34.27 192 LEU D N 1
ATOM 11260 C CA . LEU D 1 192 ? 45.413 -9.329 17.045 1.00 35.93 192 LEU D CA 1
ATOM 11261 C C . LEU D 1 192 ? 45.833 -9.609 18.476 1.00 36.26 192 LEU D C 1
ATOM 11262 O O . LEU D 1 192 ? 45.024 -9.492 19.377 1.00 36.33 192 LEU D O 1
ATOM 11267 N N . ALA D 1 193 ? 47.097 -9.950 18.680 1.00 36.87 193 ALA D N 1
ATOM 11268 C CA . ALA D 1 193 ? 47.665 -9.948 20.028 1.00 36.88 193 ALA D CA 1
ATOM 11269 C C . ALA D 1 193 ? 49.177 -9.854 19.997 1.00 37.10 193 ALA D C 1
ATOM 11270 O O . ALA D 1 193 ? 49.824 -10.257 19.036 1.00 36.22 193 ALA D O 1
ATOM 11272 N N . GLU D 1 194 ? 49.749 -9.386 21.097 1.00 39.39 194 GLU D N 1
ATOM 11273 C CA . GLU D 1 194 ? 51.193 -9.176 21.187 1.00 40.10 194 GLU D CA 1
ATOM 11274 C C . GLU D 1 194 ? 51.929 -10.489 20.923 1.00 39.85 194 GLU D C 1
ATOM 11275 O O . GLU D 1 194 ? 51.603 -11.505 21.512 1.00 39.31 194 GLU D O 1
ATOM 11285 N N . GLY D 1 195 ? 52.858 -10.478 19.964 1.00 38.92 195 GLY D N 1
ATOM 11286 C CA . GLY D 1 195 ? 53.659 -11.652 19.641 1.00 38.77 195 GLY D CA 1
ATOM 11287 C C . GLY D 1 195 ? 53.178 -12.490 18.486 1.00 39.05 195 GLY D C 1
ATOM 11288 O O . GLY D 1 195 ? 53.896 -13.407 18.030 1.00 39.05 195 GLY D O 1
ATOM 11289 N N . PHE D 1 196 ? 51.985 -12.187 17.966 1.00 38.83 196 PHE D N 1
ATOM 11290 C CA . PHE D 1 196 ? 51.402 -13.017 16.896 1.00 38.02 196 PHE D CA 1
ATOM 11291 C C . PHE D 1 196 ? 51.211 -12.188 15.680 1.00 37.00 196 PHE D C 1
ATOM 11292 O O . PHE D 1 196 ? 50.901 -11.032 15.816 1.00 38.10 196 PHE D O 1
ATOM 11300 N N . PRO D 1 197 ? 51.306 -12.795 14.504 1.00 37.38 197 PRO D N 1
ATOM 11301 C CA . PRO D 1 197 ? 50.879 -12.122 13.287 1.00 37.30 197 PRO D CA 1
ATOM 11302 C C . PRO D 1 197 ? 49.374 -12.056 13.372 1.00 36.71 197 PRO D C 1
ATOM 11303 O O . PRO D 1 197 ? 48.771 -13.031 13.862 1.00 36.86 197 PRO D O 1
ATOM 11307 N N . PRO D 1 198 ? 48.761 -10.943 12.970 1.00 35.77 198 PRO D N 1
ATOM 11308 C CA . PRO D 1 198 ? 47.301 -10.873 12.944 1.00 34.94 198 PRO D CA 1
ATOM 11309 C C . PRO D 1 198 ? 46.648 -11.957 12.108 1.00 34.35 198 PRO D C 1
ATOM 11310 O O . PRO D 1 198 ? 47.207 -12.436 11.132 1.00 34.23 198 PRO D O 1
ATOM 11314 N N . LEU D 1 199 ? 45.449 -12.322 12.527 1.00 32.88 199 LEU D N 1
ATOM 11315 C CA . LEU D 1 199 ? 44.642 -13.307 11.851 1.00 31.68 199 LEU D CA 1
ATOM 11316 C C . LEU D 1 199 ? 43.471 -12.555 11.228 1.00 31.27 199 LEU D C 1
ATOM 11317 O O . LEU D 1 199 ? 42.643 -12.004 11.928 1.00 31.29 199 LEU D O 1
ATOM 11322 N N . GLU D 1 200 ? 43.401 -12.490 9.910 1.00 30.65 200 GLU D N 1
ATOM 11323 C CA . GLU D 1 200 ? 42.317 -11.727 9.258 1.00 31.30 200 GLU D CA 1
ATOM 11324 C C . GLU D 1 200 ? 41.492 -12.636 8.338 1.00 29.98 200 GLU D C 1
ATOM 11325 O O . GLU D 1 200 ? 42.066 -13.422 7.593 1.00 32.06 200 GLU D O 1
ATOM 11331 N N . ASN D 1 201 ? 40.184 -12.466 8.349 1.00 28.14 201 ASN D N 1
ATOM 11332 C CA . ASN D 1 201 ? 39.252 -13.185 7.459 1.00 28.18 201 ASN D CA 1
ATOM 11333 C C . ASN D 1 201 ? 38.080 -12.352 6.999 1.00 28.52 201 ASN D C 1
ATOM 11334 O O . ASN D 1 201 ? 37.435 -11.683 7.772 1.00 28.93 201 ASN D O 1
ATOM 11339 N N . PRO D 1 202 ? 37.755 -12.399 5.717 1.00 29.95 202 PRO D N 1
ATOM 11340 C CA . PRO D 1 202 ? 36.517 -11.738 5.251 1.00 30.78 202 PRO D CA 1
ATOM 11341 C C . PRO D 1 202 ? 35.230 -12.560 5.499 1.00 30.58 202 PRO D C 1
ATOM 11342 O O . PRO D 1 202 ? 35.255 -13.789 5.448 1.00 30.28 202 PRO D O 1
ATOM 11346 N N . VAL D 1 203 ? 34.115 -11.878 5.782 1.00 32.06 203 VAL D N 1
ATOM 11347 C CA . VAL D 1 203 ? 32.826 -12.514 6.018 1.00 32.63 203 VAL D CA 1
ATOM 11348 C C . VAL D 1 203 ? 32.091 -12.385 4.673 1.00 34.75 203 VAL D C 1
ATOM 11349 O O . VAL D 1 203 ? 31.908 -11.271 4.157 1.00 34.42 203 VAL D O 1
ATOM 11353 N N . VAL D 1 204 ? 31.719 -13.529 4.092 1.00 35.60 204 VAL D N 1
ATOM 11354 C CA . VAL D 1 204 ? 31.120 -13.590 2.750 1.00 36.75 204 VAL D CA 1
ATOM 11355 C C . VAL D 1 204 ? 29.790 -14.353 2.808 1.00 37.63 204 VAL D C 1
ATOM 11356 O O . VAL D 1 204 ? 29.701 -15.415 3.412 1.00 36.86 204 VAL D O 1
ATOM 11360 N N . ASP D 1 205 ? 28.743 -13.786 2.203 1.00 38.07 205 ASP D N 1
ATOM 11361 C CA . ASP D 1 205 ? 27.512 -14.511 1.968 1.00 40.08 205 ASP D CA 1
ATOM 11362 C C . ASP D 1 205 ? 27.834 -15.926 1.492 1.00 38.96 205 ASP D C 1
ATOM 11363 O O . ASP D 1 205 ? 28.548 -16.096 0.508 1.00 38.59 205 ASP D O 1
ATOM 11368 N N . GLU D 1 206 ? 27.312 -16.930 2.200 1.00 40.03 206 GLU D N 1
ATOM 11369 C CA . GLU D 1 206 ? 27.651 -18.332 1.929 1.00 41.41 206 GLU D CA 1
ATOM 11370 C C . GLU D 1 206 ? 27.299 -18.729 0.490 1.00 42.70 206 GLU D C 1
ATOM 11371 O O . GLU D 1 206 ? 27.933 -19.602 -0.086 1.00 43.17 206 GLU D O 1
ATOM 11377 N N . ARG D 1 207 ? 26.267 -18.108 -0.095 1.00 44.54 207 ARG D N 1
ATOM 11378 C CA . ARG D 1 207 ? 25.907 -18.386 -1.502 1.00 46.63 207 ARG D CA 1
ATOM 11379 C C . ARG D 1 207 ? 27.001 -17.966 -2.450 1.00 47.13 207 ARG D C 1
ATOM 11380 O O . ARG D 1 207 ? 27.024 -18.406 -3.592 1.00 46.68 207 ARG D O 1
ATOM 11388 N N . GLU D 1 208 ? 27.878 -17.065 -2.015 1.00 48.36 208 GLU D N 1
ATOM 11389 C CA . GLU D 1 208 ? 28.954 -16.546 -2.873 1.00 49.33 208 GLU D CA 1
ATOM 11390 C C . GLU D 1 208 ? 30.272 -17.325 -2.798 1.00 49.83 208 GLU D C 1
ATOM 11391 O O . GLU D 1 208 ? 31.163 -17.086 -3.594 1.00 49.87 208 GLU D O 1
ATOM 11397 N N . VAL D 1 209 ? 30.402 -18.232 -1.830 1.00 50.09 209 VAL D N 1
ATOM 11398 C CA . VAL D 1 209 ? 31.675 -18.926 -1.581 1.00 50.47 209 VAL D CA 1
ATOM 11399 C C . VAL D 1 209 ? 31.840 -20.162 -2.472 1.00 50.34 209 VAL D C 1
ATOM 11400 O O . VAL D 1 209 ? 30.877 -20.861 -2.715 1.00 50.88 209 VAL D O 1
ATOM 11404 N N . THR D 1 210 ? 32.627 -20.546 -2.920 0.0000 60.20 210 THR D N 1
ATOM 11405 C CA . THR D 1 210 ? 32.726 -21.529 -3.980 0.0000 62.61 210 THR D CA 1
ATOM 11406 C C . THR D 1 210 ? 32.456 -23.038 -3.816 0.0000 62.75 210 THR D C 1
ATOM 11407 O O . THR D 1 210 ? 31.315 -23.512 -3.812 0.0000 63.30 210 THR D O 1
ATOM 11411 N N . THR D 1 211 ? 33.550 -23.783 -3.768 0.0000 63.47 211 THR D N 1
ATOM 11412 C CA . THR D 1 211 ? 33.531 -25.213 -4.030 0.0000 63.80 211 THR D CA 1
ATOM 11413 C C . THR D 1 211 ? 33.455 -26.145 -2.858 0.0000 63.21 211 THR D C 1
ATOM 11414 O O . THR D 1 211 ? 33.025 -27.319 -3.018 0.0000 63.21 211 THR D O 1
ATOM 11418 N N . ARG D 1 212 ? 33.831 -25.694 -1.788 1.00 54.89 212 ARG D N 1
ATOM 11419 C CA . ARG D 1 212 ? 33.843 -26.418 -0.508 1.00 54.90 212 ARG D CA 1
ATOM 11420 C C . ARG D 1 212 ? 35.149 -27.200 -0.302 1.00 53.89 212 ARG D C 1
ATOM 11421 O O . ARG D 1 212 ? 35.423 -28.174 -0.994 1.00 53.72 212 ARG D O 1
ATOM 11429 N N . LYS D 1 213 ? 35.943 -26.770 0.671 1.00 53.18 213 LYS D N 1
ATOM 11430 C CA . LYS D 1 213 ? 37.230 -27.380 0.961 1.00 52.21 213 LYS D CA 1
ATOM 11431 C C . LYS D 1 213 ? 37.055 -28.882 0.964 1.00 51.05 213 LYS D C 1
ATOM 11432 O O . LYS D 1 213 ? 36.084 -29.416 1.547 1.00 50.23 213 LYS D O 1
ATOM 11438 N N . SER D 1 214 ? 37.984 -29.538 0.273 1.00 49.22 214 SER D N 1
ATOM 11439 C CA . SER D 1 214 ? 38.006 -30.995 0.127 1.00 47.85 214 SER D CA 1
ATOM 11440 C C . SER D 1 214 ? 39.285 -31.547 0.689 1.00 45.56 214 SER D C 1
ATOM 11441 O O . SER D 1 214 ? 40.328 -30.897 0.624 1.00 47.33 214 SER D O 1
ATOM 11444 N N . PHE D 1 215 ? 39.255 -32.787 1.157 1.00 41.55 215 PHE D N 1
ATOM 11445 C CA . PHE D 1 215 ? 40.341 -33.363 1.916 1.00 39.52 215 PHE D CA 1
ATOM 11446 C C . PHE D 1 215 ? 40.891 -34.621 1.187 1.00 38.73 215 PHE D C 1
ATOM 11447 O O . PHE D 1 215 ? 40.139 -35.332 0.496 1.00 39.49 215 PHE D O 1
ATOM 11455 N N . PRO D 1 216 ? 42.162 -34.903 1.332 1.00 39.44 216 PRO D N 1
ATOM 11456 C CA . PRO D 1 216 ? 42.753 -36.094 0.730 1.00 39.85 216 PRO D CA 1
ATOM 11457 C C . PRO D 1 216 ? 42.102 -37.252 1.409 1.00 39.27 216 PRO D C 1
ATOM 11458 O O . PRO D 1 216 ? 41.831 -37.143 2.617 1.00 38.94 216 PRO D O 1
ATOM 11462 N N . THR D 1 217 ? 41.834 -38.302 0.649 1.00 40.27 217 THR D N 1
ATOM 11463 C CA . THR D 1 217 ? 41.347 -39.533 1.216 1.00 40.18 217 THR D CA 1
ATOM 11464 C C . THR D 1 217 ? 42.413 -40.316 1.932 1.00 39.18 217 THR D C 1
ATOM 11465 O O . THR D 1 217 ? 43.579 -40.483 1.483 1.00 40.50 217 THR D O 1
ATOM 11469 N N . LEU D 1 218 ? 41.953 -40.808 3.062 1.00 36.98 218 LEU D N 1
ATOM 11470 C CA . LEU D 1 218 ? 42.656 -41.720 3.877 1.00 36.15 218 LEU D CA 1
ATOM 11471 C C . LEU D 1 218 ? 41.762 -42.915 4.203 1.00 33.93 218 LEU D C 1
ATOM 11472 O O . LEU D 1 218 ? 40.518 -42.826 4.120 1.00 31.89 218 LEU D O 1
ATOM 11477 N N . PRO D 1 219 ? 42.388 -44.034 4.578 1.00 32.67 219 PRO D N 1
ATOM 11478 C CA . PRO D 1 219 ? 41.628 -45.239 4.918 1.00 32.17 219 PRO D CA 1
ATOM 11479 C C . PRO D 1 219 ? 40.654 -45.013 6.050 1.00 32.72 219 PRO D C 1
ATOM 11480 O O . PRO D 1 219 ? 40.960 -44.350 7.023 1.00 32.21 219 PRO D O 1
ATOM 11484 N N . HIS D 1 220 ? 39.469 -45.581 5.895 1.00 32.40 220 HIS D N 1
ATOM 11485 C CA . HIS D 1 220 ? 38.482 -45.519 6.927 1.00 32.53 220 HIS D CA 1
ATOM 11486 C C . HIS D 1 220 ? 39.120 -46.241 8.094 1.00 32.86 220 HIS D C 1
ATOM 11487 O O . HIS D 1 220 ? 39.753 -47.274 7.895 1.00 34.29 220 HIS D O 1
ATOM 11494 N N . PRO D 1 221 ? 38.922 -45.791 9.319 1.00 33.82 221 PRO D N 1
ATOM 11495 C CA . PRO D 1 221 ? 38.186 -44.574 9.694 1.00 33.22 221 PRO D CA 1
ATOM 11496 C C . PRO D 1 221 ? 38.983 -43.287 9.677 1.00 31.57 221 PRO D C 1
ATOM 11497 O O . PRO D 1 221 ? 40.039 -43.222 10.284 1.00 31.03 221 PRO D O 1
ATOM 11501 N N . HIS D 1 222 ? 38.501 -42.300 8.945 1.00 29.34 222 HIS D N 1
ATOM 11502 C CA . HIS D 1 222 ? 39.100 -40.974 8.963 1.00 28.85 222 HIS D CA 1
ATOM 11503 C C . HIS D 1 222 ? 38.089 -39.976 8.465 1.00 28.05 222 HIS D C 1
ATOM 11504 O O . HIS D 1 222 ? 37.672 -40.017 7.290 1.00 28.23 222 HIS D O 1
ATOM 11511 N N . GLY D 1 223 ? 37.672 -39.104 9.360 1.00 27.50 223 GLY D N 1
ATOM 11512 C CA . GLY D 1 223 ? 36.682 -38.087 9.066 1.00 27.47 223 GLY D CA 1
ATOM 11513 C C . GLY D 1 223 ? 36.028 -37.659 10.341 1.00 28.90 223 GLY D C 1
ATOM 11514 O O . GLY D 1 223 ? 36.361 -38.164 11.378 1.00 29.52 223 GLY D O 1
ATOM 11515 N N . THR D 1 224 ? 35.102 -36.714 10.265 1.00 28.04 224 THR D N 1
ATOM 11516 C CA . THR D 1 224 ? 34.350 -36.300 11.442 1.00 26.89 224 THR D CA 1
ATOM 11517 C C . THR D 1 224 ? 33.448 -37.459 11.866 1.00 27.25 224 THR D C 1
ATOM 11518 O O . THR D 1 224 ? 32.827 -38.089 11.051 1.00 25.94 224 THR D O 1
ATOM 11522 N N . LEU D 1 225 ? 33.357 -37.694 13.171 1.00 25.96 225 LEU D N 1
ATOM 11523 C CA . LEU D 1 225 ? 32.512 -38.740 13.707 1.00 27.72 225 LEU D CA 1
ATOM 11524 C C . LEU D 1 225 ? 31.359 -38.130 14.455 1.00 28.14 225 LEU D C 1
ATOM 11525 O O . LEU D 1 225 ? 31.493 -37.553 15.544 1.00 28.08 225 LEU D O 1
ATOM 11530 N N . PHE D 1 226 ? 30.236 -38.111 13.768 1.00 28.17 226 PHE D N 1
ATOM 11531 C CA . PHE D 1 226 ? 28.978 -37.687 14.307 1.00 27.82 226 PHE D CA 1
ATOM 11532 C C . PHE D 1 226 ? 28.385 -38.893 15.056 1.00 28.73 226 PHE D C 1
ATOM 11533 O O . PHE D 1 226 ? 28.462 -40.024 14.613 1.00 28.76 226 PHE D O 1
ATOM 11541 N N . ALA D 1 227 ? 27.706 -38.600 16.125 1.00 29.81 227 ALA D N 1
ATOM 11542 C CA . ALA D 1 227 ? 26.984 -39.650 16.880 1.00 30.85 227 ALA D CA 1
ATOM 11543 C C . ALA D 1 227 ? 25.624 -39.157 17.322 1.00 31.70 227 ALA D C 1
ATOM 11544 O O . ALA D 1 227 ? 25.478 -38.028 17.747 1.00 32.12 227 ALA D O 1
ATOM 11546 N N . LEU D 1 228 ? 24.596 -40.009 17.202 1.00 33.75 228 LEU D N 1
ATOM 11547 C CA . LEU D 1 228 ? 23.238 -39.676 17.620 1.00 35.40 228 LEU D CA 1
ATOM 11548 C C . LEU D 1 228 ? 22.978 -40.061 19.068 1.00 37.30 228 LEU D C 1
ATOM 11549 O O . LEU D 1 228 ? 23.505 -41.062 19.568 1.00 39.22 228 LEU D O 1
ATOM 11554 N N . GLY D 1 229 ? 22.171 -39.251 19.725 1.00 39.45 229 GLY D N 1
ATOM 11555 C CA . GLY D 1 229 ? 21.622 -39.585 21.031 1.00 41.27 229 GLY D CA 1
ATOM 11556 C C . GLY D 1 229 ? 20.175 -39.972 20.819 1.00 42.53 229 GLY D C 1
ATOM 11557 O O . GLY D 1 229 ? 19.506 -39.377 19.981 1.00 45.63 229 GLY D O 1
ATOM 11558 N N . LEU D 1 230 ? 19.691 -40.937 21.593 1.00 43.09 230 LEU D N 1
ATOM 11559 C CA . LEU D 1 230 ? 18.316 -41.384 21.566 1.00 43.18 230 LEU D CA 1
ATOM 11560 C C . LEU D 1 230 ? 17.676 -41.393 20.170 1.00 40.90 230 LEU D C 1
ATOM 11561 O O . LEU D 1 230 ? 16.954 -40.480 19.787 1.00 42.28 230 LEU D O 1
ATOM 11566 N N . ASN D 1 231 ? 17.862 -42.478 19.459 1.00 37.86 231 ASN D N 1
ATOM 11567 C CA . ASN D 1 231 ? 17.308 -42.547 18.114 1.00 36.10 231 ASN D CA 1
ATOM 11568 C C . ASN D 1 231 ? 16.674 -43.888 17.829 1.00 37.45 231 ASN D C 1
ATOM 11569 O O . ASN D 1 231 ? 16.585 -44.283 16.672 1.00 35.22 231 ASN D O 1
ATOM 11574 N N . TYR D 1 232 ? 16.249 -44.602 18.872 1.00 38.62 232 TYR D N 1
ATOM 11575 C CA . TYR D 1 232 ? 15.518 -45.869 18.699 1.00 39.67 232 TYR D CA 1
ATOM 11576 C C . TYR D 1 232 ? 14.116 -45.750 19.346 1.00 41.97 232 TYR D C 1
ATOM 11577 O O . TYR D 1 232 ? 14.002 -45.284 20.463 1.00 41.94 232 TYR D O 1
ATOM 11586 N N . ALA D 1 233 ? 13.069 -46.130 18.621 1.00 44.80 233 ALA D N 1
ATOM 11587 C CA . ALA D 1 233 ? 11.679 -45.927 19.073 1.00 47.28 233 ALA D CA 1
ATOM 11588 C C . ALA D 1 233 ? 11.288 -46.934 20.133 1.00 49.67 233 ALA D C 1
ATOM 11589 O O . ALA D 1 233 ? 10.353 -46.699 20.898 1.00 51.93 233 ALA D O 1
ATOM 11591 N N . ASP D 1 234 ? 11.981 -48.056 20.167 1.00 51.40 234 ASP D N 1
ATOM 11592 C CA . ASP D 1 234 ? 12.031 -48.903 21.356 1.00 54.27 234 ASP D CA 1
ATOM 11593 C C . ASP D 1 234 ? 10.993 -48.604 22.455 1.00 54.19 234 ASP D C 1
ATOM 11594 O O . ASP D 1 234 ? 11.164 -47.667 23.245 1.00 56.58 234 ASP D O 1
ATOM 11599 N N . HIS D 1 235 ? 10.311 -49.366 22.263 0.0000 60.67 235 HIS D N 1
ATOM 11600 C CA . HIS D 1 235 ? 9.027 -48.812 22.327 0.0000 61.88 235 HIS D CA 1
ATOM 11601 C C . HIS D 1 235 ? 8.538 -48.267 23.661 0.0000 62.85 235 HIS D C 1
ATOM 11602 O O . HIS D 1 235 ? 9.204 -48.395 24.682 0.0000 63.51 235 HIS D O 1
ATOM 11609 N N . PRO D 1 244 ? 12.867 -37.556 19.050 1.00 63.32 244 PRO D N 1
ATOM 11610 C CA . PRO D 1 244 ? 12.413 -36.342 19.744 1.00 62.63 244 PRO D CA 1
ATOM 11611 C C . PRO D 1 244 ? 11.890 -35.267 18.775 1.00 61.45 244 PRO D C 1
ATOM 11612 O O . PRO D 1 244 ? 11.195 -35.627 17.825 1.00 62.74 244 PRO D O 1
ATOM 11616 N N . GLU D 1 245 ? 12.192 -33.991 19.008 1.00 59.29 245 GLU D N 1
ATOM 11617 C CA . GLU D 1 245 ? 11.728 -32.911 18.134 1.00 57.89 245 GLU D CA 1
ATOM 11618 C C . GLU D 1 245 ? 12.701 -32.742 16.940 1.00 56.04 245 GLU D C 1
ATOM 11619 O O . GLU D 1 245 ? 12.289 -32.733 15.788 1.00 56.21 245 GLU D O 1
ATOM 11621 N N . GLU D 1 246 ? 13.990 -32.597 17.246 1.00 53.84 246 GLU D N 1
ATOM 11622 C CA . GLU D 1 246 ? 15.070 -32.790 16.270 1.00 51.86 246 GLU D CA 1
ATOM 11623 C C . GLU D 1 246 ? 16.181 -33.698 16.836 1.00 48.42 246 GLU D C 1
ATOM 11624 O O . GLU D 1 246 ? 16.214 -33.992 18.031 1.00 47.76 246 GLU D O 1
ATOM 11630 N N . PRO D 1 247 ? 17.059 -34.209 15.974 1.00 44.51 247 PRO D N 1
ATOM 11631 C CA . PRO D 1 247 ? 18.045 -35.189 16.409 1.00 42.52 247 PRO D CA 1
ATOM 11632 C C . PRO D 1 247 ? 19.037 -34.587 17.377 1.00 40.15 247 PRO D C 1
ATOM 11633 O O . PRO D 1 247 ? 19.405 -33.441 17.195 1.00 39.09 247 PRO D O 1
ATOM 11637 N N . LEU D 1 248 ? 19.448 -35.349 18.368 1.00 39.29 248 LEU D N 1
ATOM 11638 C CA . LEU D 1 248 ? 20.520 -34.931 19.253 1.00 38.10 248 LEU D CA 1
ATOM 11639 C C . LEU D 1 248 ? 21.813 -35.473 18.709 1.00 36.31 248 LEU D C 1
ATOM 11640 O O . LEU D 1 248 ? 22.078 -36.675 18.769 1.00 33.89 248 LEU D O 1
ATOM 11645 N N . VAL D 1 249 ? 22.645 -34.582 18.181 1.00 35.43 249 VAL D N 1
ATOM 11646 C CA . VAL D 1 249 ? 23.883 -34.996 17.547 1.00 36.08 249 VAL D CA 1
ATOM 11647 C C . VAL D 1 249 ? 25.054 -34.449 18.332 1.00 34.89 249 VAL D C 1
ATOM 11648 O O . VAL D 1 249 ? 24.956 -33.342 18.815 1.00 34.39 249 VAL D O 1
ATOM 11652 N N . PHE D 1 250 ? 26.071 -35.288 18.536 1.00 34.57 250 PHE D N 1
ATOM 11653 C CA . PHE D 1 250 ? 27.328 -34.863 19.118 1.00 33.85 250 PHE D CA 1
ATOM 11654 C C . PHE D 1 250 ? 28.505 -35.392 18.335 1.00 33.04 250 PHE D C 1
ATOM 11655 O O . PHE D 1 250 ? 28.350 -36.292 17.487 1.00 33.30 250 PHE D O 1
ATOM 11663 N N . LEU D 1 251 ? 29.688 -34.828 18.596 1.00 31.29 251 LEU D N 1
ATOM 11664 C CA . LEU D 1 251 ? 30.923 -35.240 17.919 1.00 30.87 251 LEU D CA 1
ATOM 11665 C C . LEU D 1 251 ? 31.841 -36.040 18.839 1.00 31.09 251 LEU D C 1
ATOM 11666 O O . LEU D 1 251 ? 31.894 -35.792 20.026 1.00 33.37 251 LEU D O 1
ATOM 11671 N N . LYS D 1 252 ? 32.575 -36.958 18.275 1.00 30.47 252 LYS D N 1
ATOM 11672 C CA . LYS D 1 252 ? 33.580 -37.732 18.984 1.00 31.75 252 LYS D CA 1
ATOM 11673 C C . LYS D 1 252 ? 34.950 -37.493 18.323 1.00 33.67 252 LYS D C 1
ATOM 11674 O O . LYS D 1 252 ? 35.044 -37.504 17.074 1.00 33.49 252 LYS D O 1
ATOM 11680 N N . ALA D 1 253 ? 36.012 -37.317 19.115 1.00 33.51 253 ALA D N 1
ATOM 11681 C CA . ALA D 1 253 ? 37.395 -37.228 18.591 1.00 34.99 253 ALA D CA 1
ATOM 11682 C C . ALA D 1 253 ? 37.997 -38.539 18.147 1.00 34.91 253 ALA D C 1
ATOM 11683 O O . ALA D 1 253 ? 37.663 -39.598 18.712 1.00 35.02 253 ALA D O 1
ATOM 11685 N N . PRO D 1 254 ? 38.896 -38.516 17.176 1.00 34.89 254 PRO D N 1
ATOM 11686 C CA . PRO D 1 254 ? 39.343 -39.757 16.566 1.00 35.25 254 PRO D CA 1
ATOM 11687 C C . PRO D 1 254 ? 40.120 -40.684 17.493 1.00 36.20 254 PRO D C 1
ATOM 11688 O O . PRO D 1 254 ? 40.204 -41.858 17.244 1.00 36.42 254 PRO D O 1
ATOM 11692 N N . ASN D 1 255 ? 40.751 -40.139 18.508 1.00 36.75 255 ASN D N 1
ATOM 11693 C CA . ASN D 1 255 ? 41.526 -41.030 19.375 1.00 38.55 255 ASN D CA 1
ATOM 11694 C C . ASN D 1 255 ? 40.631 -41.940 20.241 1.00 37.38 255 ASN D C 1
ATOM 11695 O O . ASN D 1 255 ? 41.156 -42.871 20.850 1.00 37.39 255 ASN D O 1
ATOM 11700 N N . THR D 1 256 ? 39.309 -41.727 20.225 1.00 36.59 256 THR D N 1
ATOM 11701 C CA . THR D 1 256 ? 38.397 -42.713 20.831 1.00 36.59 256 THR D CA 1
ATOM 11702 C C . THR D 1 256 ? 38.300 -43.993 19.995 1.00 37.42 256 THR D C 1
ATOM 11703 O O . THR D 1 256 ? 38.045 -45.052 20.554 1.00 39.24 256 THR D O 1
ATOM 11707 N N . LEU D 1 257 ? 38.577 -43.934 18.693 1.00 37.49 257 LEU D N 1
ATOM 11708 C CA . LEU D 1 257 ? 38.523 -45.128 17.863 1.00 37.72 257 LEU D CA 1
ATOM 11709 C C . LEU D 1 257 ? 39.609 -46.184 18.155 1.00 38.62 257 LEU D C 1
ATOM 11710 O O . LEU D 1 257 ? 40.779 -45.859 18.369 1.00 38.34 257 LEU D O 1
ATOM 11715 N N . THR D 1 258 ? 39.205 -47.453 18.168 1.00 38.03 258 THR D N 1
ATOM 11716 C CA . THR D 1 258 ? 40.149 -48.562 18.081 1.00 39.11 258 THR D CA 1
ATOM 11717 C C . THR D 1 258 ? 39.577 -49.608 17.140 1.00 39.58 258 THR D C 1
ATOM 11718 O O . THR D 1 258 ? 38.425 -49.513 16.743 1.00 39.92 258 THR D O 1
ATOM 11722 N N . GLY D 1 259 ? 40.408 -50.563 16.766 1.00 40.34 259 GLY D N 1
ATOM 11723 C CA . GLY D 1 259 ? 40.102 -51.554 15.751 1.00 40.90 259 GLY D CA 1
ATOM 11724 C C . GLY D 1 259 ? 39.438 -52.797 16.325 1.00 40.60 259 GLY D C 1
ATOM 11725 O O . GLY D 1 259 ? 39.003 -52.815 17.475 1.00 40.44 259 GLY D O 1
ATOM 11726 N N . ASP D 1 260 ? 39.330 -53.819 15.486 1.00 41.50 260 ASP D N 1
ATOM 11727 C CA . ASP D 1 260 ? 38.666 -55.070 15.847 1.00 42.47 260 ASP D CA 1
ATOM 11728 C C . ASP D 1 260 ? 39.625 -55.931 16.671 1.00 43.70 260 ASP D C 1
ATOM 11729 O O . ASP D 1 260 ? 40.825 -55.968 16.394 1.00 42.90 260 ASP D O 1
ATOM 11734 N N . ASN D 1 261 ? 39.061 -56.625 17.666 1.00 45.82 261 ASN D N 1
ATOM 11735 C CA . ASN D 1 261 ? 39.796 -57.532 18.579 1.00 47.08 261 ASN D CA 1
ATOM 11736 C C . ASN D 1 261 ? 40.933 -56.816 19.333 1.00 47.44 261 ASN D C 1
ATOM 11737 O O . ASN D 1 261 ? 42.076 -57.288 19.393 1.00 47.23 261 ASN D O 1
ATOM 11742 N N . GLN D 1 262 ? 40.569 -55.662 19.889 1.00 48.59 262 GLN D N 1
ATOM 11743 C CA . GLN D 1 262 ? 41.429 -54.867 20.749 1.00 48.38 262 GLN D CA 1
ATOM 11744 C C . GLN D 1 262 ? 40.752 -54.766 22.098 1.00 48.16 262 GLN D C 1
ATOM 11745 O O . GLN D 1 262 ? 39.719 -55.401 22.309 1.00 48.38 262 GLN D O 1
ATOM 11751 N N . THR D 1 263 ? 41.320 -53.970 23.017 1.00 47.85 263 THR D N 1
ATOM 11752 C CA . THR D 1 263 ? 40.812 -53.864 24.376 1.00 48.22 263 THR D CA 1
ATOM 11753 C C . THR D 1 263 ? 40.432 -52.469 24.649 1.00 47.00 263 THR D C 1
ATOM 11754 O O . THR D 1 263 ? 41.025 -51.564 24.099 1.00 47.85 263 THR D O 1
ATOM 11758 N N . SER D 1 264 ? 39.443 -52.287 25.504 1.00 46.10 264 SER D N 1
ATOM 11759 C CA . SER D 1 264 ? 39.010 -50.990 25.928 1.00 45.06 264 SER D CA 1
ATOM 11760 C C . SER D 1 264 ? 39.097 -50.946 27.426 1.00 45.36 264 SER D C 1
ATOM 11761 O O . SER D 1 264 ? 38.649 -51.872 28.103 1.00 44.80 264 SER D O 1
ATOM 11764 N N . VAL D 1 265 ? 39.661 -49.857 27.936 1.00 45.11 265 VAL D N 1
ATOM 11765 C CA . VAL D 1 265 ? 39.880 -49.674 29.369 1.00 45.44 265 VAL D CA 1
ATOM 11766 C C . VAL D 1 265 ? 38.615 -49.254 30.136 1.00 45.38 265 VAL D C 1
ATOM 11767 O O . VAL D 1 265 ? 38.001 -48.234 29.857 1.00 45.88 265 VAL D O 1
ATOM 11771 N N . ARG D 1 266 ? 38.239 -50.050 31.137 1.00 46.20 266 ARG D N 1
ATOM 11772 C CA . ARG D 1 266 ? 37.280 -49.617 32.148 1.00 46.43 266 ARG D CA 1
ATOM 11773 C C . ARG D 1 266 ? 38.105 -48.872 33.180 1.00 47.98 266 ARG D C 1
ATOM 11774 O O . ARG D 1 266 ? 39.119 -49.441 33.666 1.00 47.78 266 ARG D O 1
ATOM 11782 N N . PRO D 1 267 ? 37.691 -47.647 33.522 1.00 48.95 267 PRO D N 1
ATOM 11783 C CA . PRO D 1 267 ? 38.361 -46.857 34.565 1.00 49.63 267 PRO D CA 1
ATOM 11784 C C . PRO D 1 267 ? 38.257 -47.501 35.950 1.00 50.64 267 PRO D C 1
ATOM 11785 O O . PRO D 1 267 ? 37.208 -48.091 36.234 1.00 49.95 267 PRO D O 1
ATOM 11789 N N . ASN D 1 268 ? 39.297 -47.344 36.784 1.00 51.72 268 ASN D N 1
ATOM 11790 C CA . ASN D 1 268 ? 39.243 -47.757 38.198 1.00 52.80 268 ASN D CA 1
ATOM 11791 C C . ASN D 1 268 ? 38.111 -46.982 38.865 1.00 53.63 268 ASN D C 1
ATOM 11792 O O . ASN D 1 268 ? 37.833 -45.840 38.504 1.00 53.08 268 ASN D O 1
ATOM 11797 N N . ASN D 1 269 ? 37.454 -47.628 39.824 1.00 56.10 269 ASN D N 1
ATOM 11798 C CA . ASN D 1 269 ? 36.464 -46.999 40.721 1.00 57.65 269 ASN D CA 1
ATOM 11799 C C . ASN D 1 269 ? 35.260 -46.312 40.107 1.00 57.63 269 ASN D C 1
ATOM 11800 O O . ASN D 1 269 ? 34.852 -45.260 40.587 1.00 58.60 269 ASN D O 1
ATOM 11805 N N . ILE D 1 270 ? 34.641 -46.934 39.103 1.00 57.82 270 ILE D N 1
ATOM 11806 C CA . ILE D 1 270 ? 33.348 -46.465 38.586 1.00 57.24 270 ILE D CA 1
ATOM 11807 C C . ILE D 1 270 ? 32.311 -47.564 38.636 1.00 56.81 270 ILE D C 1
ATOM 11808 O O . ILE D 1 270 ? 32.650 -48.739 38.565 1.00 57.02 270 ILE D O 1
ATOM 11813 N N . GLU D 1 271 ? 31.056 -47.162 38.715 1.00 56.58 271 GLU D N 1
ATOM 11814 C CA . GLU D 1 271 ? 29.932 -48.071 38.801 1.00 57.27 271 GLU D CA 1
ATOM 11815 C C . GLU D 1 271 ? 29.445 -48.742 37.499 1.00 56.27 271 GLU D C 1
ATOM 11816 O O . GLU D 1 271 ? 29.112 -49.923 37.523 1.00 56.45 271 GLU D O 1
ATOM 11822 N N . TYR D 1 272 ? 29.358 -47.992 36.394 1.00 54.62 272 TYR D N 1
ATOM 11823 C CA . TYR D 1 272 ? 28.537 -48.398 35.240 1.00 53.62 272 TYR D CA 1
ATOM 11824 C C . TYR D 1 272 ? 29.180 -47.971 33.900 1.00 51.37 272 TYR D C 1
ATOM 11825 O O . TYR D 1 272 ? 29.087 -46.812 33.535 1.00 51.23 272 TYR D O 1
ATOM 11834 N N . MET D 1 273 ? 29.864 -48.912 33.239 1.00 49.58 273 MET D N 1
ATOM 11835 C CA . MET D 1 273 ? 30.375 -48.776 31.860 1.00 47.57 273 MET D CA 1
ATOM 11836 C C . MET D 1 273 ? 29.580 -49.752 30.962 1.00 47.10 273 MET D C 1
ATOM 11837 O O . MET D 1 273 ? 29.489 -50.947 31.266 1.00 45.40 273 MET D O 1
ATOM 11842 N N . HIS D 1 274 ? 29.009 -49.238 29.858 1.00 45.85 274 HIS D N 1
ATOM 11843 C CA . HIS D 1 274 ? 28.171 -50.039 28.973 1.00 45.74 274 HIS D CA 1
ATOM 11844 C C . HIS D 1 274 ? 28.516 -49.954 27.458 1.00 45.13 274 HIS D C 1
ATOM 11845 O O . HIS D 1 274 ? 28.998 -48.917 26.963 1.00 45.10 274 HIS D O 1
ATOM 11852 N N . TYR D 1 275 ? 28.364 -51.085 26.761 1.00 43.54 275 TYR D N 1
ATOM 11853 C CA . TYR D 1 275 ? 28.480 -51.177 25.280 1.00 42.27 275 TYR D CA 1
ATOM 11854 C C . TYR D 1 275 ? 27.347 -50.377 24.650 1.00 41.20 275 TYR D C 1
ATOM 11855 O O . TYR D 1 275 ? 26.369 -50.048 25.304 1.00 38.51 275 TYR D O 1
ATOM 11864 N N . GLU D 1 276 ? 27.460 -50.063 23.375 1.00 40.09 276 GLU D N 1
ATOM 11865 C CA . GLU D 1 276 ? 26.303 -49.585 22.637 1.00 39.54 276 GLU D CA 1
ATOM 11866 C C . GLU D 1 276 ? 26.505 -49.978 21.202 1.00 37.76 276 GLU D C 1
ATOM 11867 O O . GLU D 1 276 ? 27.345 -49.383 20.516 1.00 37.89 276 GLU D O 1
ATOM 11873 N N . ALA D 1 277 ? 25.793 -51.013 20.777 1.00 35.75 277 ALA D N 1
ATOM 11874 C CA . ALA D 1 277 ? 25.890 -51.479 19.396 1.00 34.62 277 ALA D CA 1
ATOM 11875 C C . ALA D 1 277 ? 25.270 -50.430 18.506 1.00 32.76 277 ALA D C 1
ATOM 11876 O O . ALA D 1 277 ? 24.201 -49.929 18.783 1.00 33.31 277 ALA D O 1
ATOM 11878 N N . GLU D 1 278 ? 25.942 -50.079 17.414 1.00 32.47 278 GLU D N 1
ATOM 11879 C CA . GLU D 1 278 ? 25.381 -49.061 16.493 1.00 31.73 278 GLU D CA 1
ATOM 11880 C C . GLU D 1 278 ? 25.749 -49.351 15.061 1.00 30.53 278 GLU D C 1
ATOM 11881 O O . GLU D 1 278 ? 26.829 -49.835 14.781 1.00 30.70 278 GLU D O 1
ATOM 11887 N N . LEU D 1 279 ? 24.837 -49.001 14.169 1.00 29.53 279 LEU D N 1
ATOM 11888 C CA . LEU D 1 279 ? 25.132 -48.983 12.738 1.00 29.47 279 LEU D CA 1
ATOM 11889 C C . LEU D 1 279 ? 25.756 -47.631 12.451 1.00 27.87 279 LEU D C 1
ATOM 11890 O O . LEU D 1 279 ? 25.191 -46.603 12.797 1.00 28.04 279 LEU D O 1
ATOM 11895 N N . VAL D 1 280 ? 26.828 -47.657 11.684 1.00 28.91 280 VAL D N 1
ATOM 11896 C CA . VAL D 1 280 ? 27.559 -46.452 11.296 1.00 28.42 280 VAL D CA 1
ATOM 11897 C C . VAL D 1 280 ? 27.459 -46.265 9.798 1.00 28.38 280 VAL D C 1
ATOM 11898 O O . VAL D 1 280 ? 27.744 -47.206 9.033 1.00 28.49 280 VAL D O 1
ATOM 11902 N N . VAL D 1 281 ? 27.080 -45.053 9.396 1.00 26.90 281 VAL D N 1
ATOM 11903 C CA . VAL D 1 281 ? 27.008 -44.711 7.974 1.00 25.11 281 VAL D CA 1
ATOM 11904 C C . VAL D 1 281 ? 28.289 -43.965 7.621 1.00 25.86 281 VAL D C 1
ATOM 11905 O O . VAL D 1 281 ? 28.655 -43.062 8.310 1.00 24.63 281 VAL D O 1
ATOM 11909 N N . VAL D 1 282 ? 28.909 -44.300 6.473 1.00 25.94 282 VAL D N 1
ATOM 11910 C CA . VAL D 1 282 ? 30.129 -43.616 6.041 1.00 26.27 282 VAL D CA 1
ATOM 11911 C C . VAL D 1 282 ? 29.832 -42.869 4.759 1.00 26.34 282 VAL D C 1
ATOM 11912 O O . VAL D 1 282 ? 29.266 -43.427 3.821 1.00 26.56 282 VAL D O 1
ATOM 11916 N N . ILE D 1 283 ? 30.177 -41.592 4.761 1.00 26.05 283 ILE D N 1
ATOM 11917 C CA . ILE D 1 283 ? 29.909 -40.717 3.634 1.00 26.25 283 ILE D CA 1
ATOM 11918 C C . ILE D 1 283 ? 30.941 -41.029 2.543 1.00 26.84 283 ILE D C 1
ATOM 11919 O O . ILE D 1 283 ? 32.127 -41.232 2.798 1.00 25.65 283 ILE D O 1
ATOM 11924 N N . GLY D 1 284 ? 30.469 -41.080 1.294 1.00 28.92 284 GLY D N 1
ATOM 11925 C CA . GLY D 1 284 ? 31.307 -41.309 0.119 1.00 30.08 284 GLY D CA 1
ATOM 11926 C C . GLY D 1 284 ? 31.444 -40.150 -0.887 1.00 31.06 284 GLY D C 1
ATOM 11927 O O . GLY D 1 284 ? 32.290 -40.196 -1.792 1.00 30.06 284 GLY D O 1
ATOM 11928 N N . LYS D 1 285 ? 30.602 -39.136 -0.769 1.00 30.28 285 LYS D N 1
ATOM 11929 C CA . LYS D 1 285 ? 30.633 -37.996 -1.690 1.00 31.63 285 LYS D CA 1
ATOM 11930 C C . LYS D 1 285 ? 30.321 -36.742 -0.939 1.00 30.53 285 LYS D C 1
ATOM 11931 O O . LYS D 1 285 ? 29.407 -36.751 -0.114 1.00 30.05 285 LYS D O 1
ATOM 11937 N N . GLN D 1 286 ? 31.061 -35.670 -1.260 1.00 30.42 286 GLN D N 1
ATOM 11938 C CA . GLN D 1 286 ? 30.875 -34.393 -0.615 1.00 30.75 286 GLN D CA 1
ATOM 11939 C C . GLN D 1 286 ? 29.409 -33.952 -0.719 1.00 30.47 286 GLN D C 1
ATOM 11940 O O . GLN D 1 286 ? 28.832 -33.909 -1.813 1.00 30.19 286 GLN D O 1
ATOM 11946 N N . ALA D 1 287 ? 28.782 -33.693 0.426 1.00 30.21 287 ALA D N 1
ATOM 11947 C CA . ALA D 1 287 ? 27.362 -33.362 0.477 1.00 30.30 287 ALA D CA 1
ATOM 11948 C C . ALA D 1 287 ? 27.072 -32.057 1.225 1.00 31.18 287 ALA D C 1
ATOM 11949 O O . ALA D 1 287 ? 27.463 -31.898 2.376 1.00 30.93 287 ALA D O 1
ATOM 11951 N N . ARG D 1 288 ? 26.364 -31.143 0.569 1.00 31.52 288 ARG D N 1
ATOM 11952 C CA . ARG D 1 288 ? 25.940 -29.878 1.172 1.00 32.82 288 ARG D CA 1
ATOM 11953 C C . ARG D 1 288 ? 24.546 -29.543 0.610 1.00 32.74 288 ARG D C 1
ATOM 11954 O O . ARG D 1 288 ? 24.354 -29.559 -0.595 1.00 32.19 288 ARG D O 1
ATOM 11962 N N . ASN D 1 289 ? 23.589 -29.279 1.492 1.00 32.53 289 ASN D N 1
ATOM 11963 C CA . ASN D 1 289 ? 22.175 -29.031 1.136 1.00 34.21 289 ASN D CA 1
ATOM 11964 C C . ASN D 1 289 ? 21.580 -30.126 0.267 1.00 33.94 289 ASN D C 1
ATOM 11965 O O . ASN D 1 289 ? 21.071 -29.841 -0.816 1.00 34.33 289 ASN D O 1
ATOM 11970 N N . VAL D 1 290 ? 21.690 -31.377 0.724 1.00 32.48 290 VAL D N 1
ATOM 11971 C CA . VAL D 1 290 ? 21.177 -32.541 -0.004 1.00 33.18 290 VAL D CA 1
ATOM 11972 C C . VAL D 1 290 ? 19.828 -32.923 0.550 1.00 32.93 290 VAL D C 1
ATOM 11973 O O . VAL D 1 290 ? 19.587 -32.912 1.763 1.00 33.61 290 VAL D O 1
ATOM 11977 N N . SER D 1 291 ? 18.885 -33.197 -0.353 1.00 31.96 291 SER D N 1
ATOM 11978 C CA . SER D 1 291 ? 17.537 -33.518 0.041 1.00 32.42 291 SER D CA 1
ATOM 11979 C C . SER D 1 291 ? 17.492 -34.917 0.598 1.00 32.28 291 SER D C 1
ATOM 11980 O O . SER D 1 291 ? 18.363 -35.747 0.319 1.00 29.94 291 SER D O 1
ATOM 11983 N N . GLU D 1 292 ? 16.439 -35.214 1.335 1.00 31.89 292 GLU D N 1
ATOM 11984 C CA . GLU D 1 292 ? 16.347 -36.530 1.899 1.00 32.36 292 GLU D CA 1
ATOM 11985 C C . GLU D 1 292 ? 16.294 -37.552 0.752 1.00 33.33 292 GLU D C 1
ATOM 11986 O O . GLU D 1 292 ? 16.839 -38.644 0.874 1.00 32.09 292 GLU D O 1
ATOM 11992 N N . ALA D 1 293 ? 15.584 -37.195 -0.331 1.00 32.63 293 ALA D N 1
ATOM 11993 C CA . ALA D 1 293 ? 15.359 -38.094 -1.467 1.00 33.26 293 ALA D CA 1
ATOM 11994 C C . ALA D 1 293 ? 16.654 -38.425 -2.228 1.00 32.83 293 ALA D C 1
ATOM 11995 O O . ALA D 1 293 ? 16.713 -39.472 -2.830 1.00 34.08 293 ALA D O 1
ATOM 11997 N N . ASP D 1 294 ? 17.650 -37.538 -2.224 1.00 32.10 294 ASP D N 1
ATOM 11998 C CA . ASP D 1 294 ? 18.952 -37.792 -2.867 1.00 32.15 294 ASP D CA 1
ATOM 11999 C C . ASP D 1 294 ? 20.086 -38.314 -1.925 1.00 30.56 294 ASP D C 1
ATOM 12000 O O . ASP D 1 294 ? 21.146 -38.693 -2.391 1.00 29.94 294 ASP D O 1
ATOM 12005 N N . ALA D 1 295 ? 19.852 -38.298 -0.602 1.00 29.33 295 ALA D N 1
ATOM 12006 C CA . ALA D 1 295 ? 20.918 -38.510 0.405 1.00 29.41 295 ALA D CA 1
ATOM 12007 C C . ALA D 1 295 ? 21.681 -39.788 0.216 1.00 30.16 295 ALA D C 1
ATOM 12008 O O . ALA D 1 295 ? 22.899 -39.827 0.424 1.00 30.27 295 ALA D O 1
ATOM 12010 N N . MET D 1 296 ? 20.980 -40.848 -0.164 1.00 30.88 296 MET D N 1
ATOM 12011 C CA . MET D 1 296 ? 21.631 -42.152 -0.316 1.00 31.32 296 MET D CA 1
ATOM 12012 C C . MET D 1 296 ? 22.741 -42.132 -1.375 1.00 32.03 296 MET D C 1
ATOM 12013 O O . MET D 1 296 ? 23.696 -42.910 -1.271 1.00 32.31 296 MET D O 1
ATOM 12018 N N . ASP D 1 297 ? 22.665 -41.214 -2.328 1.00 31.97 297 ASP D N 1
ATOM 12019 C CA . ASP D 1 297 ? 23.702 -41.098 -3.355 1.00 32.66 297 ASP D CA 1
ATOM 12020 C C . ASP D 1 297 ? 25.023 -40.647 -2.782 1.00 32.00 297 ASP D C 1
ATOM 12021 O O . ASP D 1 297 ? 26.077 -40.738 -3.418 1.00 32.29 297 ASP D O 1
ATOM 12026 N N . TYR D 1 298 ? 24.983 -40.126 -1.553 1.00 29.64 298 TYR D N 1
ATOM 12027 C CA . TYR D 1 298 ? 26.157 -39.629 -0.954 1.00 28.70 298 TYR D CA 1
ATOM 12028 C C . TYR D 1 298 ? 26.730 -40.597 0.040 1.00 29.64 298 TYR D C 1
ATOM 12029 O O . TYR D 1 298 ? 27.764 -40.268 0.624 1.00 29.05 298 TYR D O 1
ATOM 12038 N N . VAL D 1 299 ? 26.218 -41.825 0.132 1.00 29.37 299 VAL D N 1
ATOM 12039 C CA . VAL D 1 299 ? 26.761 -42.828 1.050 1.00 28.49 299 VAL D CA 1
ATOM 12040 C C . VAL D 1 299 ? 27.754 -43.756 0.315 1.00 29.03 299 VAL D C 1
ATOM 12041 O O . VAL D 1 299 ? 27.419 -44.173 -0.758 1.00 30.62 299 VAL D O 1
ATOM 12045 N N . ALA D 1 300 ? 28.892 -44.090 0.916 1.00 29.30 300 ALA D N 1
ATOM 12046 C CA . ALA D 1 300 ? 29.804 -45.133 0.419 1.00 29.76 300 ALA D CA 1
ATOM 12047 C C . ALA D 1 300 ? 29.360 -46.475 0.995 1.00 28.89 300 ALA D C 1
ATOM 12048 O O . ALA D 1 300 ? 29.289 -47.481 0.283 1.00 30.87 300 ALA D O 1
ATOM 12050 N N . GLY D 1 301 ? 29.009 -46.508 2.280 1.00 29.19 301 GLY D N 1
ATOM 12051 C CA . GLY D 1 301 ? 28.637 -47.798 2.838 1.00 27.89 301 GLY D CA 1
ATOM 12052 C C . GLY D 1 301 ? 28.514 -47.748 4.322 1.00 27.68 301 GLY D C 1
ATOM 12053 O O . GLY D 1 301 ? 28.337 -46.668 4.846 1.00 29.52 301 GLY D O 1
ATOM 12054 N N . TYR D 1 302 ? 28.602 -48.905 4.971 1.00 28.47 302 TYR D N 1
ATOM 12055 C CA . TYR D 1 302 ? 28.210 -49.094 6.353 1.00 27.63 302 TYR D CA 1
ATOM 12056 C C . TYR D 1 302 ? 29.270 -49.874 7.109 1.00 29.09 302 TYR D C 1
ATOM 12057 O O . TYR D 1 302 ? 29.960 -50.719 6.583 1.00 29.53 302 TYR D O 1
ATOM 12066 N N . THR D 1 303 ? 29.372 -49.582 8.392 1.00 29.31 303 THR D N 1
ATOM 12067 C CA . THR D 1 303 ? 30.238 -50.330 9.247 1.00 31.05 303 THR D CA 1
ATOM 12068 C C . THR D 1 303 ? 29.561 -50.401 10.616 1.00 30.63 303 THR D C 1
ATOM 12069 O O . THR D 1 303 ? 28.440 -49.966 10.759 1.00 29.86 303 THR D O 1
ATOM 12073 N N . VAL D 1 304 ? 30.228 -50.992 11.602 1.00 32.99 304 VAL D N 1
ATOM 12074 C CA . VAL D 1 304 ? 29.642 -51.129 12.931 1.00 33.11 304 VAL D CA 1
ATOM 12075 C C . VAL D 1 304 ? 30.601 -50.568 13.967 1.00 32.92 304 VAL D C 1
ATOM 12076 O O . VAL D 1 304 ? 31.800 -50.615 13.766 1.00 32.09 304 VAL D O 1
ATOM 12080 N N . CYS D 1 305 ? 30.047 -49.972 15.017 1.00 31.47 305 CYS D N 1
ATOM 12081 C CA . CYS D 1 305 ? 30.857 -49.492 16.107 1.00 33.80 305 CYS D CA 1
ATOM 12082 C C . CYS D 1 305 ? 30.217 -49.908 17.435 1.00 33.67 305 CYS D C 1
ATOM 12083 O O . CYS D 1 305 ? 29.058 -50.300 17.490 1.00 34.80 305 CYS D O 1
ATOM 12086 N N . ASN D 1 306 ? 31.020 -49.808 18.494 1.00 35.90 306 ASN D N 1
ATOM 12087 C CA . ASN D 1 306 ? 30.609 -50.068 19.881 1.00 35.17 306 ASN D CA 1
ATOM 12088 C C . ASN D 1 306 ? 30.865 -48.767 20.625 1.00 33.81 306 ASN D C 1
ATOM 12089 O O . ASN D 1 306 ? 32.015 -48.439 20.953 1.00 35.38 306 ASN D O 1
ATOM 12094 N N . ASP D 1 307 ? 29.798 -48.022 20.850 1.00 34.14 307 ASP D N 1
ATOM 12095 C CA . ASP D 1 307 ? 29.864 -46.667 21.380 1.00 34.95 307 ASP D CA 1
ATOM 12096 C C . ASP D 1 307 ? 29.706 -46.680 22.901 1.00 34.97 307 ASP D C 1
ATOM 12097 O O . ASP D 1 307 ? 28.674 -46.288 23.450 1.00 36.64 307 ASP D O 1
ATOM 12102 N N . TYR D 1 308 ? 30.773 -47.117 23.562 1.00 37.81 308 TYR D N 1
ATOM 12103 C CA . TYR D 1 308 ? 30.731 -47.352 24.994 1.00 38.33 308 TYR D CA 1
ATOM 12104 C C . TYR D 1 308 ? 30.387 -46.036 25.703 1.00 39.95 308 TYR D C 1
ATOM 12105 O O . TYR D 1 308 ? 30.531 -44.931 25.141 1.00 40.23 308 TYR D O 1
ATOM 12114 N N . ALA D 1 309 ? 29.895 -46.134 26.929 1.00 41.23 309 ALA D N 1
ATOM 12115 C CA . ALA D 1 309 ? 29.731 -44.968 27.794 1.00 41.55 309 ALA D CA 1
ATOM 12116 C C . ALA D 1 309 ? 30.168 -45.316 29.249 1.00 43.14 309 ALA D C 1
ATOM 12117 O O . ALA D 1 309 ? 29.922 -46.444 29.710 1.00 42.47 309 ALA D O 1
ATOM 12119 N N . ILE D 1 310 ? 30.882 -44.378 29.888 1.00 44.01 310 ILE D N 1
ATOM 12120 C CA . ILE D 1 310 ? 31.081 -44.350 31.353 1.00 44.72 310 ILE D CA 1
ATOM 12121 C C . ILE D 1 310 ? 29.991 -43.424 31.919 1.00 45.11 310 ILE D C 1
ATOM 12122 O O . ILE D 1 310 ? 30.133 -42.203 31.949 1.00 45.27 310 ILE D O 1
ATOM 12127 N N . ARG D 1 311 ? 28.871 -44.005 32.346 1.00 46.73 311 ARG D N 1
ATOM 12128 C CA . ARG D 1 311 ? 27.690 -43.242 32.804 1.00 48.09 311 ARG D CA 1
ATOM 12129 C C . ARG D 1 311 ? 27.994 -42.274 33.968 1.00 48.47 311 ARG D C 1
ATOM 12130 O O . ARG D 1 311 ? 27.359 -41.224 34.103 1.00 48.59 311 ARG D O 1
ATOM 12138 N N . ASP D 1 312 ? 28.944 -42.683 34.805 1.00 49.16 312 ASP D N 1
ATOM 12139 C CA . ASP D 1 312 ? 29.369 -41.965 36.036 1.00 49.89 312 ASP D CA 1
ATOM 12140 C C . ASP D 1 312 ? 29.779 -40.528 35.715 1.00 49.80 312 ASP D C 1
ATOM 12141 O O . ASP D 1 312 ? 29.411 -39.568 36.403 1.00 49.65 312 ASP D O 1
ATOM 12146 N N . TYR D 1 313 ? 30.541 -40.407 34.625 1.00 49.40 313 TYR D N 1
ATOM 12147 C CA . TYR D 1 313 ? 31.193 -39.152 34.253 1.00 48.32 313 TYR D CA 1
ATOM 12148 C C . TYR D 1 313 ? 30.267 -38.143 33.549 1.00 48.66 313 TYR D C 1
ATOM 12149 O O . TYR D 1 313 ? 30.727 -37.081 33.147 1.00 48.37 313 TYR D O 1
ATOM 12158 N N . LEU D 1 314 ? 28.968 -38.447 33.440 1.00 49.14 314 LEU D N 1
ATOM 12159 C CA . LEU D 1 314 ? 27.998 -37.597 32.747 1.00 49.14 314 LEU D CA 1
ATOM 12160 C C . LEU D 1 314 ? 27.696 -36.319 33.506 1.00 50.04 314 LEU D C 1
ATOM 12161 O O . LEU D 1 314 ? 27.584 -36.332 34.736 1.00 50.42 314 LEU D O 1
ATOM 12166 N N . GLU D 1 315 ? 27.539 -35.216 32.771 1.00 49.65 315 GLU D N 1
ATOM 12167 C CA . GLU D 1 315 ? 27.166 -33.940 33.364 1.00 49.84 315 GLU D CA 1
ATOM 12168 C C . GLU D 1 315 ? 26.171 -33.230 32.493 1.00 49.05 315 GLU D C 1
ATOM 12169 O O . GLU D 1 315 ? 25.815 -33.715 31.424 1.00 50.72 315 GLU D O 1
ATOM 12175 N N . ASN D 1 316 ? 25.708 -32.064 32.911 1.00 47.62 316 ASN D N 1
ATOM 12176 C CA . ASN D 1 316 ? 24.675 -31.376 32.150 1.00 46.56 316 ASN D CA 1
ATOM 12177 C C . ASN D 1 316 ? 25.280 -30.216 31.346 1.00 44.61 316 ASN D C 1
ATOM 12178 O O . ASN D 1 316 ? 24.658 -29.174 31.179 1.00 44.02 316 ASN D O 1
ATOM 12183 N N . TYR D 1 317 ? 26.497 -30.427 30.850 1.00 43.09 317 TYR D N 1
ATOM 12184 C CA . TYR D 1 317 ? 27.156 -29.442 30.006 1.00 42.68 317 TYR D CA 1
ATOM 12185 C C . TYR D 1 317 ? 27.682 -30.088 28.724 1.00 40.55 317 TYR D C 1
ATOM 12186 O O . TYR D 1 317 ? 28.585 -30.941 28.770 1.00 39.82 317 TYR D O 1
ATOM 12195 N N . TYR D 1 318 ? 27.105 -29.651 27.603 1.00 40.90 318 TYR D N 1
ATOM 12196 C CA . TYR D 1 318 ? 27.364 -30.207 26.257 1.00 40.66 318 TYR D CA 1
ATOM 12197 C C . TYR D 1 318 ? 27.317 -31.775 26.330 1.00 40.03 318 TYR D C 1
ATOM 12198 O O . TYR D 1 318 ? 28.289 -32.522 26.040 1.00 39.28 318 TYR D O 1
ATOM 12207 N N . ARG D 1 319 ? 26.139 -32.227 26.789 1.00 40.63 319 ARG D N 1
ATOM 12208 C CA . ARG D 1 319 ? 25.865 -33.616 27.205 1.00 41.69 319 ARG D CA 1
ATOM 12209 C C . ARG D 1 319 ? 25.314 -34.443 26.050 1.00 40.16 319 ARG D C 1
ATOM 12210 O O . ARG D 1 319 ? 24.469 -33.920 25.366 1.00 40.59 319 ARG D O 1
ATOM 12218 N N . PRO D 1 320 ? 25.758 -35.685 25.837 1.00 41.60 320 PRO D N 1
ATOM 12219 C CA . PRO D 1 320 ? 26.834 -36.282 26.602 1.00 41.44 320 PRO D CA 1
ATOM 12220 C C . PRO D 1 320 ? 28.184 -35.702 26.184 1.00 41.73 320 PRO D C 1
ATOM 12221 O O . PRO D 1 320 ? 28.405 -35.526 24.977 1.00 41.89 320 PRO D O 1
ATOM 12225 N N . ASN D 1 321 ? 29.074 -35.509 27.161 1.00 41.37 321 ASN D N 1
ATOM 12226 C CA . ASN D 1 321 ? 30.361 -34.818 27.024 1.00 40.22 321 ASN D CA 1
ATOM 12227 C C . ASN D 1 321 ? 31.571 -35.699 26.697 1.00 38.96 321 ASN D C 1
ATOM 12228 O O . ASN D 1 321 ? 31.512 -36.921 26.793 1.00 37.40 321 ASN D O 1
ATOM 12233 N N . LEU D 1 322 ? 32.702 -35.072 26.338 1.00 37.93 322 LEU D N 1
ATOM 12234 C CA . LEU D 1 322 ? 33.863 -35.773 25.821 1.00 38.51 322 LEU D CA 1
ATOM 12235 C C . LEU D 1 322 ? 34.467 -36.808 26.743 1.00 37.76 322 LEU D C 1
ATOM 12236 O O . LEU D 1 322 ? 35.015 -37.794 26.276 1.00 35.86 322 LEU D O 1
ATOM 12241 N N . ARG D 1 323 ? 34.408 -36.549 28.050 1.00 38.25 323 ARG D N 1
ATOM 12242 C CA . ARG D 1 323 ? 34.984 -37.454 29.075 1.00 39.05 323 ARG D CA 1
ATOM 12243 C C . ARG D 1 323 ? 34.212 -38.790 29.196 1.00 38.55 323 ARG D C 1
ATOM 12244 O O . ARG D 1 323 ? 34.752 -39.812 29.666 1.00 38.65 323 ARG D O 1
ATOM 12252 N N . VAL D 1 324 ? 32.975 -38.749 28.717 1.00 38.69 324 VAL D N 1
ATOM 12253 C CA . VAL D 1 324 ? 32.096 -39.912 28.548 1.00 38.37 324 VAL D CA 1
ATOM 12254 C C . VAL D 1 324 ? 32.358 -40.545 27.159 1.00 39.18 324 VAL D C 1
ATOM 12255 O O . VAL D 1 324 ? 32.589 -41.766 27.031 1.00 38.16 324 VAL D O 1
ATOM 12259 N N . LYS D 1 325 ? 32.393 -39.683 26.138 1.00 39.09 325 LYS D N 1
ATOM 12260 C CA . LYS D 1 325 ? 32.302 -40.160 24.761 1.00 38.54 325 LYS D CA 1
ATOM 12261 C C . LYS D 1 325 ? 33.523 -40.056 23.859 1.00 38.96 325 LYS D C 1
ATOM 12262 O O . LYS D 1 325 ? 33.501 -40.675 22.790 1.00 37.86 325 LYS D O 1
ATOM 12268 N N . SER D 1 326 ? 34.574 -39.330 24.248 1.00 38.09 326 SER D N 1
ATOM 12269 C CA . SER D 1 326 ? 35.840 -39.473 23.520 1.00 38.49 326 SER D CA 1
ATOM 12270 C C . SER D 1 326 ? 36.999 -39.940 24.403 1.00 39.57 326 SER D C 1
ATOM 12271 O O . SER D 1 326 ? 38.014 -39.240 24.528 1.00 40.95 326 SER D O 1
ATOM 12274 N N . ARG D 1 327 ? 36.884 -41.157 24.961 1.00 39.09 327 ARG D N 1
ATOM 12275 C CA . ARG D 1 327 ? 37.975 -41.674 25.767 1.00 38.95 327 ARG D CA 1
ATOM 12276 C C . ARG D 1 327 ? 38.784 -42.520 24.863 1.00 39.35 327 ARG D C 1
ATOM 12277 O O . ARG D 1 327 ? 38.244 -43.207 23.984 1.00 38.54 327 ARG D O 1
ATOM 12285 N N . ASP D 1 328 ? 40.073 -42.568 25.122 1.00 39.12 328 ASP D N 1
ATOM 12286 C CA . ASP D 1 328 ? 40.938 -43.363 24.288 1.00 40.34 328 ASP D CA 1
ATOM 12287 C C . ASP D 1 328 ? 40.495 -44.836 24.206 1.00 40.35 328 ASP D C 1
ATOM 12288 O O . ASP D 1 328 ? 40.283 -45.505 25.215 1.00 40.50 328 ASP D O 1
ATOM 12293 N N . GLY D 1 329 ? 40.406 -45.344 22.987 1.00 39.28 329 GLY D N 1
ATOM 12294 C CA . GLY D 1 329 ? 40.089 -46.742 22.732 1.00 39.02 329 GLY D CA 1
ATOM 12295 C C . GLY D 1 329 ? 38.699 -47.249 23.073 1.00 37.70 329 GLY D C 1
ATOM 12296 O O . GLY D 1 329 ? 38.478 -48.445 22.975 1.00 39.05 329 GLY D O 1
ATOM 12297 N N . LEU D 1 330 ? 37.793 -46.363 23.464 1.00 36.48 330 LEU D N 1
ATOM 12298 C CA . LEU D 1 330 ? 36.413 -46.680 23.851 1.00 36.94 330 LEU D CA 1
ATOM 12299 C C . LEU D 1 330 ? 35.356 -46.622 22.753 1.00 35.48 330 LEU D C 1
ATOM 12300 O O . LEU D 1 330 ? 34.166 -46.649 23.025 1.00 37.13 330 LEU D O 1
ATOM 12305 N N . THR D 1 331 ? 35.808 -46.586 21.517 1.00 36.05 331 THR D N 1
ATOM 12306 C CA . THR D 1 331 ? 34.874 -46.733 20.418 1.00 34.60 331 THR D CA 1
ATOM 12307 C C . THR D 1 331 ? 35.462 -47.699 19.429 1.00 36.24 331 THR D C 1
ATOM 12308 O O . THR D 1 331 ? 35.938 -47.292 18.371 1.00 36.98 331 THR D O 1
ATOM 12312 N N . PRO D 1 332 ? 35.446 -48.993 19.728 1.00 35.61 332 PRO D N 1
ATOM 12313 C CA . PRO D 1 332 ? 35.868 -49.952 18.715 1.00 35.84 332 PRO D CA 1
ATOM 12314 C C . PRO D 1 332 ? 34.997 -49.731 17.470 1.00 35.00 332 PRO D C 1
ATOM 12315 O O . PRO D 1 332 ? 33.811 -49.421 17.585 1.00 34.23 332 PRO D O 1
ATOM 12319 N N . MET D 1 333 ? 35.635 -49.845 16.327 1.00 35.35 333 MET D N 1
ATOM 12320 C CA . MET D 1 333 ? 34.974 -49.709 15.054 1.00 35.41 333 MET D CA 1
ATOM 12321 C C . MET D 1 333 ? 35.676 -50.563 14.039 1.00 35.97 333 MET D C 1
ATOM 12322 O O . MET D 1 333 ? 36.926 -50.602 13.939 1.00 36.21 333 MET D O 1
ATOM 12327 N N . LEU D 1 334 ? 34.860 -51.259 13.257 1.00 36.34 334 LEU D N 1
ATOM 12328 C CA . LEU D 1 334 ? 35.390 -52.063 12.187 1.00 38.23 334 LEU D CA 1
ATOM 12329 C C . LEU D 1 334 ? 36.065 -51.096 11.230 1.00 40.14 334 LEU D C 1
ATOM 12330 O O . LEU D 1 334 ? 35.554 -49.980 10.966 1.00 42.01 334 LEU D O 1
ATOM 12335 N N . SER D 1 335 ? 37.223 -51.515 10.771 1.00 40.48 335 SER D N 1
ATOM 12336 C CA . SER D 1 335 ? 38.047 -50.786 9.838 1.00 41.99 335 SER D CA 1
ATOM 12337 C C . SER D 1 335 ? 37.681 -51.115 8.389 1.00 41.67 335 SER D C 1
ATOM 12338 O O . SER D 1 335 ? 38.395 -50.687 7.499 1.00 42.27 335 SER D O 1
ATOM 12341 N N . THR D 1 336 ? 36.658 -51.948 8.172 1.00 41.03 336 THR D N 1
ATOM 12342 C CA . THR D 1 336 ? 36.165 -52.286 6.826 1.00 41.62 336 THR D CA 1
ATOM 12343 C C . THR D 1 336 ? 34.845 -51.544 6.648 1.00 38.90 336 THR D C 1
ATOM 12344 O O . THR D 1 336 ? 34.198 -51.145 7.619 1.00 39.32 336 THR D O 1
ATOM 12348 N N . ILE D 1 337 ? 34.450 -51.346 5.408 1.00 36.94 337 ILE D N 1
ATOM 12349 C CA . ILE D 1 337 ? 33.111 -50.863 5.120 1.00 36.16 337 ILE D CA 1
ATOM 12350 C C . ILE D 1 337 ? 32.442 -51.821 4.193 1.00 34.99 337 ILE D C 1
ATOM 12351 O O . ILE D 1 337 ? 33.067 -52.277 3.234 1.00 35.46 337 ILE D O 1
ATOM 12356 N N . VAL D 1 338 ? 31.164 -52.089 4.418 1.00 33.74 338 VAL D N 1
ATOM 12357 C CA . VAL D 1 338 ? 30.422 -52.854 3.443 1.00 34.12 338 VAL D CA 1
ATOM 12358 C C . VAL D 1 338 ? 29.877 -51.824 2.483 1.00 32.95 338 VAL D C 1
ATOM 12359 O O . VAL D 1 338 ? 29.250 -50.877 2.923 1.00 31.76 338 VAL D O 1
ATOM 12363 N N . PRO D 1 339 ? 30.117 -51.968 1.186 1.00 34.01 339 PRO D N 1
ATOM 12364 C CA . PRO D 1 339 ? 29.646 -50.941 0.247 1.00 32.60 339 PRO D CA 1
ATOM 12365 C C . PRO D 1 339 ? 28.108 -50.887 0.255 1.00 31.90 339 PRO D C 1
ATOM 12366 O O . PRO D 1 339 ? 27.398 -51.873 0.526 1.00 31.36 339 PRO D O 1
ATOM 12370 N N . LYS D 1 340 ? 27.578 -49.708 -0.028 1.00 31.74 340 LYS D N 1
ATOM 12371 C CA . LYS D 1 340 ? 26.134 -49.543 0.100 1.00 31.93 340 LYS D CA 1
ATOM 12372 C C . LYS D 1 340 ? 25.360 -50.443 -0.861 1.00 31.96 340 LYS D C 1
ATOM 12373 O O . LYS D 1 340 ? 24.233 -50.781 -0.585 1.00 30.53 340 LYS D O 1
ATOM 12379 N N . GLU D 1 341 ? 25.964 -50.828 -1.980 1.00 32.86 341 GLU D N 1
ATOM 12380 C CA . GLU D 1 341 ? 25.272 -51.740 -2.909 1.00 35.18 341 GLU D CA 1
ATOM 12381 C C . GLU D 1 341 ? 24.990 -53.100 -2.305 1.00 34.49 341 GLU D C 1
ATOM 12382 O O . GLU D 1 341 ? 24.026 -53.744 -2.720 1.00 36.45 341 GLU D O 1
ATOM 12388 N N . ALA D 1 342 ? 25.768 -53.531 -1.317 1.00 33.74 342 ALA D N 1
ATOM 12389 C CA . ALA D 1 342 ? 25.542 -54.842 -0.701 1.00 34.33 342 ALA D CA 1
ATOM 12390 C C . ALA D 1 342 ? 24.383 -54.894 0.243 1.00 34.68 342 ALA D C 1
ATOM 12391 O O . ALA D 1 342 ? 23.858 -55.968 0.488 1.00 36.56 342 ALA D O 1
ATOM 12393 N N . ILE D 1 343 ? 24.052 -53.737 0.814 1.00 33.49 343 ILE D N 1
ATOM 12394 C CA . ILE D 1 343 ? 23.037 -53.584 1.839 1.00 34.04 343 ILE D CA 1
ATOM 12395 C C . ILE D 1 343 ? 21.910 -52.878 1.200 1.00 33.90 343 ILE D C 1
ATOM 12396 O O . ILE D 1 343 ? 21.793 -51.654 1.238 1.00 33.60 343 ILE D O 1
ATOM 12401 N N . PRO D 1 344 ? 21.034 -53.617 0.586 1.00 33.79 344 PRO D N 1
ATOM 12402 C CA . PRO D 1 344 ? 20.033 -52.898 -0.133 1.00 33.89 344 PRO D CA 1
ATOM 12403 C C . PRO D 1 344 ? 19.002 -52.268 0.821 1.00 32.48 344 PRO D C 1
ATOM 12404 O O . PRO D 1 344 ? 18.173 -51.482 0.382 1.00 32.79 344 PRO D O 1
ATOM 12408 N N . ASP D 1 345 ? 18.993 -52.649 2.102 1.00 29.62 345 ASP D N 1
ATOM 12409 C CA . ASP D 1 345 ? 17.905 -52.369 3.051 1.00 28.04 345 ASP D CA 1
ATOM 12410 C C . ASP D 1 345 ? 18.433 -51.945 4.433 1.00 27.46 345 ASP D C 1
ATOM 12411 O O . ASP D 1 345 ? 18.315 -52.702 5.417 1.00 26.15 345 ASP D O 1
ATOM 12416 N N . PRO D 1 346 ? 19.019 -50.752 4.520 1.00 27.62 346 PRO D N 1
ATOM 12417 C CA . PRO D 1 346 ? 19.698 -50.341 5.770 1.00 27.47 346 PRO D CA 1
ATOM 12418 C C . PRO D 1 346 ? 18.785 -50.091 6.960 1.00 27.50 346 PRO D C 1
ATOM 12419 O O . PRO D 1 346 ? 19.347 -50.042 8.072 1.00 28.00 346 PRO D O 1
ATOM 12423 N N . HIS D 1 347 ? 17.500 -49.902 6.748 1.00 26.83 347 HIS D N 1
ATOM 12424 C CA . HIS D 1 347 ? 16.505 -49.789 7.818 1.00 27.02 347 HIS D CA 1
ATOM 12425 C C . HIS D 1 347 ? 15.832 -51.138 8.146 1.00 27.75 347 HIS D C 1
ATOM 12426 O O . HIS D 1 347 ? 14.747 -51.150 8.731 1.00 29.97 347 HIS D O 1
ATOM 12433 N N . ASN D 1 348 ? 16.526 -52.224 7.828 1.00 28.64 348 ASN D N 1
ATOM 12434 C CA . ASN D 1 348 ? 16.066 -53.607 8.027 1.00 29.19 348 ASN D CA 1
ATOM 12435 C C . ASN D 1 348 ? 17.071 -54.484 8.795 1.00 29.39 348 ASN D C 1
ATOM 12436 O O . ASN D 1 348 ? 16.970 -55.690 8.768 1.00 30.47 348 ASN D O 1
ATOM 12441 N N . LEU D 1 349 ? 18.031 -53.876 9.490 1.00 30.12 349 LEU D N 1
ATOM 12442 C CA . LEU D 1 349 ? 19.197 -54.589 9.993 1.00 31.39 349 LEU D CA 1
ATOM 12443 C C . LEU D 1 349 ? 19.049 -54.852 11.471 1.00 32.27 349 LEU D C 1
ATOM 12444 O O . LEU D 1 349 ? 18.596 -53.983 12.213 1.00 31.60 349 LEU D O 1
ATOM 12449 N N . THR D 1 350 ? 19.447 -56.046 11.858 1.00 33.16 350 THR D N 1
ATOM 12450 C CA . THR D 1 350 ? 19.398 -56.438 13.258 1.00 34.43 350 THR D CA 1
ATOM 12451 C C . THR D 1 350 ? 20.713 -56.100 13.934 1.00 34.67 350 THR D C 1
ATOM 12452 O O . THR D 1 350 ? 21.764 -56.477 13.439 1.00 35.01 350 THR D O 1
ATOM 12456 N N . LEU D 1 351 ? 20.646 -55.468 15.102 1.00 36.88 351 LEU D N 1
ATOM 12457 C CA . LEU D 1 351 ? 21.815 -55.301 15.955 1.00 38.92 351 LEU D CA 1
ATOM 12458 C C . LEU D 1 351 ? 21.700 -56.223 17.163 1.00 39.97 351 LEU D C 1
ATOM 12459 O O . LEU D 1 351 ? 20.630 -56.326 17.752 1.00 40.57 351 LEU D O 1
ATOM 12464 N N . ARG D 1 352 ? 22.827 -56.817 17.528 1.00 42.29 352 ARG D N 1
ATOM 12465 C CA . ARG D 1 352 ? 22.966 -57.540 18.792 1.00 43.61 352 ARG D CA 1
ATOM 12466 C C . ARG D 1 352 ? 24.316 -57.279 19.468 1.00 44.05 352 ARG D C 1
ATOM 12467 O O . ARG D 1 352 ? 25.344 -57.108 18.805 1.00 43.90 352 ARG D O 1
ATOM 12475 N N . THR D 1 353 ? 24.315 -57.285 20.797 1.00 44.22 353 THR D N 1
ATOM 12476 C CA . THR D 1 353 ? 25.564 -57.346 21.541 1.00 44.50 353 THR D CA 1
ATOM 12477 C C . THR D 1 353 ? 25.603 -58.602 22.415 1.00 45.46 353 THR D C 1
ATOM 12478 O O . THR D 1 353 ? 24.651 -58.900 23.087 1.00 44.58 353 THR D O 1
ATOM 12482 N N . PHE D 1 354 ? 26.714 -59.321 22.371 1.00 46.77 354 PHE D N 1
ATOM 12483 C CA . PHE D 1 354 ? 26.929 -60.452 23.257 1.00 48.59 354 PHE D CA 1
ATOM 12484 C C . PHE D 1 354 ? 27.926 -60.032 24.332 1.00 49.16 354 PHE D C 1
ATOM 12485 O O . PHE D 1 354 ? 28.842 -59.267 24.063 1.00 48.64 354 PHE D O 1
ATOM 12493 N N . VAL D 1 355 ? 27.760 -60.576 25.540 1.00 50.27 355 VAL D N 1
ATOM 12494 C CA . VAL D 1 355 ? 28.816 -60.495 26.564 1.00 50.89 355 VAL D CA 1
ATOM 12495 C C . VAL D 1 355 ? 29.206 -61.894 27.054 1.00 51.31 355 VAL D C 1
ATOM 12496 O O . VAL D 1 355 ? 28.394 -62.582 27.651 1.00 52.60 355 VAL D O 1
ATOM 12500 N N . ASN D 1 356 ? 30.427 -62.312 26.720 1.00 51.91 356 ASN D N 1
ATOM 12501 C CA . ASN D 1 356 ? 30.937 -63.653 27.015 1.00 52.26 356 ASN D CA 1
ATOM 12502 C C . ASN D 1 356 ? 30.061 -64.779 26.401 1.00 52.78 356 ASN D C 1
ATOM 12503 O O . ASN D 1 356 ? 30.010 -65.877 26.935 1.00 51.86 356 ASN D O 1
ATOM 12508 N N . GLY D 1 357 ? 29.387 -64.495 25.270 1.00 52.88 357 GLY D N 1
ATOM 12509 C CA . GLY D 1 357 ? 28.482 -65.433 24.605 1.00 53.01 357 GLY D CA 1
ATOM 12510 C C . GLY D 1 357 ? 26.997 -65.320 24.939 1.00 53.31 357 GLY D C 1
ATOM 12511 O O . GLY D 1 357 ? 26.173 -65.973 24.281 1.00 53.59 357 GLY D O 1
ATOM 12512 N N . GLU D 1 358 ? 26.655 -64.538 25.967 1.00 53.43 358 GLU D N 1
ATOM 12513 C CA . GLU D 1 358 ? 25.271 -64.332 26.354 1.00 54.00 358 GLU D CA 1
ATOM 12514 C C . GLU D 1 358 ? 24.757 -63.273 25.400 1.00 54.21 358 GLU D C 1
ATOM 12515 O O . GLU D 1 358 ? 25.539 -62.445 24.965 1.00 55.02 358 GLU D O 1
ATOM 12521 N N . LEU D 1 359 ? 23.460 -63.290 25.087 1.00 53.84 359 LEU D N 1
ATOM 12522 C CA . LEU D 1 359 ? 22.850 -62.271 24.273 1.00 53.52 359 LEU D CA 1
ATOM 12523 C C . LEU D 1 359 ? 22.263 -61.265 25.218 1.00 52.82 359 LEU D C 1
ATOM 12524 O O . LEU D 1 359 ? 21.385 -61.560 26.012 1.00 52.67 359 LEU D O 1
ATOM 12529 N N . ARG D 1 360 ? 22.714 -60.028 25.089 1.00 52.10 360 ARG D N 1
ATOM 12530 C CA . ARG D 1 360 ? 22.362 -58.993 26.048 1.00 51.06 360 ARG D CA 1
ATOM 12531 C C . ARG D 1 360 ? 21.684 -57.760 25.481 1.00 49.01 360 ARG D C 1
ATOM 12532 O O . ARG D 1 360 ? 21.028 -56.998 26.201 1.00 49.05 360 ARG D O 1
ATOM 12540 N N . GLN D 1 361 ? 21.879 -57.514 24.199 1.00 46.22 361 GLN D N 1
ATOM 12541 C CA . GLN D 1 361 ? 21.208 -56.401 23.546 1.00 43.93 361 GLN D CA 1
ATOM 12542 C C . GLN D 1 361 ? 20.784 -56.848 22.156 1.00 42.54 361 GLN D C 1
ATOM 12543 O O . GLN D 1 361 ? 21.502 -57.587 21.504 1.00 40.84 361 GLN D O 1
ATOM 12549 N N . GLN D 1 362 ? 19.593 -56.426 21.769 1.00 41.96 362 GLN D N 1
ATOM 12550 C CA . GLN D 1 362 ? 19.015 -56.768 20.472 1.00 43.07 362 GLN D CA 1
ATOM 12551 C C . GLN D 1 362 ? 18.033 -55.688 19.985 1.00 41.39 362 GLN D C 1
ATOM 12552 O O . GLN D 1 362 ? 17.271 -55.099 20.749 1.00 42.97 362 GLN D O 1
ATOM 12558 N N . GLY D 1 363 ? 18.057 -55.415 18.683 1.00 39.82 363 GLY D N 1
ATOM 12559 C CA . GLY D 1 363 ? 17.191 -54.418 18.089 1.00 37.75 363 GLY D CA 1
ATOM 12560 C C . GLY D 1 363 ? 17.205 -54.442 16.564 1.00 35.61 363 GLY D C 1
ATOM 12561 O O . GLY D 1 363 ? 17.875 -55.256 15.944 1.00 35.66 363 GLY D O 1
ATOM 12562 N N . THR D 1 364 ? 16.452 -53.547 15.986 1.00 34.65 364 THR D N 1
ATOM 12563 C CA . THR D 1 364 ? 16.438 -53.410 14.510 1.00 34.72 364 THR D CA 1
ATOM 12564 C C . THR D 1 364 ? 16.477 -51.966 14.053 1.00 33.35 364 THR D C 1
ATOM 12565 O O . THR D 1 364 ? 15.813 -51.097 14.611 1.00 33.52 364 THR D O 1
ATOM 12569 N N . THR D 1 365 ? 17.184 -51.706 12.946 1.00 33.31 365 THR D N 1
ATOM 12570 C CA . THR D 1 365 ? 17.206 -50.372 12.384 1.00 30.90 365 THR D CA 1
ATOM 12571 C C . THR D 1 365 ? 15.883 -49.908 11.790 1.00 31.14 365 THR D C 1
ATOM 12572 O O . THR D 1 365 ? 15.714 -48.746 11.478 1.00 29.38 365 THR D O 1
ATOM 12576 N N . ALA D 1 366 ? 14.904 -50.815 11.708 1.00 30.24 366 ALA D N 1
ATOM 12577 C CA . ALA D 1 366 ? 13.522 -50.428 11.454 1.00 30.76 366 ALA D CA 1
ATOM 12578 C C . ALA D 1 366 ? 12.939 -49.521 12.514 1.00 31.00 366 ALA D C 1
ATOM 12579 O O . ALA D 1 366 ? 11.962 -48.857 12.244 1.00 31.02 366 ALA D O 1
ATOM 12581 N N . ASP D 1 367 ? 13.580 -49.458 13.692 1.00 31.64 367 ASP D N 1
ATOM 12582 C CA . ASP D 1 367 ? 13.151 -48.582 14.772 1.00 32.97 367 ASP D CA 1
ATOM 12583 C C . ASP D 1 367 ? 13.992 -47.316 14.889 1.00 33.59 367 ASP D C 1
ATOM 12584 O O . ASP D 1 367 ? 13.790 -46.547 15.824 1.00 33.68 367 ASP D O 1
ATOM 12589 N N . LEU D 1 368 ? 14.900 -47.037 13.949 1.00 33.65 368 LEU D N 1
ATOM 12590 C CA . LEU D 1 368 ? 15.488 -45.684 13.911 1.00 33.14 368 LEU D CA 1
ATOM 12591 C C . LEU D 1 368 ? 14.441 -44.597 13.858 1.00 33.84 368 LEU D C 1
ATOM 12592 O O . LEU D 1 368 ? 13.547 -44.630 13.021 1.00 34.26 368 LEU D O 1
ATOM 12597 N N . ILE D 1 369 ? 14.524 -43.615 14.755 1.00 32.59 369 ILE D N 1
ATOM 12598 C CA . ILE D 1 369 ? 13.571 -42.509 14.732 1.00 33.31 369 ILE D CA 1
ATOM 12599 C C . ILE D 1 369 ? 13.839 -41.581 13.552 1.00 32.86 369 ILE D C 1
ATOM 12600 O O . ILE D 1 369 ? 12.996 -41.365 12.693 1.00 33.35 369 ILE D O 1
ATOM 12605 N N . PHE D 1 370 ? 15.050 -41.052 13.526 1.00 31.51 370 PHE D N 1
ATOM 12606 C CA . PHE D 1 370 ? 15.580 -40.302 12.398 1.00 30.80 370 PHE D CA 1
ATOM 12607 C C . PHE D 1 370 ? 16.349 -41.233 11.450 1.00 29.42 370 PHE D C 1
ATOM 12608 O O . PHE D 1 370 ? 17.326 -41.863 11.841 1.00 29.56 370 PHE D O 1
ATOM 12616 N N . SER D 1 371 ? 15.854 -41.360 10.211 1.00 29.12 371 SER D N 1
ATOM 12617 C CA . SER D 1 371 ? 16.416 -42.325 9.274 1.00 29.33 371 SER D CA 1
ATOM 12618 C C . SER D 1 371 ? 17.794 -41.850 8.769 1.00 28.95 371 SER D C 1
ATOM 12619 O O . SER D 1 371 ? 18.182 -40.683 8.974 1.00 28.33 371 SER D O 1
ATOM 12622 N N . VAL D 1 372 ? 18.499 -42.751 8.078 1.00 27.53 372 VAL D N 1
ATOM 12623 C CA . VAL D 1 372 ? 19.771 -42.449 7.487 1.00 27.69 372 VAL D CA 1
ATOM 12624 C C . VAL D 1 372 ? 19.668 -41.246 6.551 1.00 28.30 372 VAL D C 1
ATOM 12625 O O . VAL D 1 372 ? 20.423 -40.311 6.728 1.00 27.04 372 VAL D O 1
ATOM 12629 N N . PRO D 1 373 ? 18.801 -41.264 5.517 1.00 27.99 373 PRO D N 1
ATOM 12630 C CA . PRO D 1 373 ? 18.707 -40.108 4.633 1.00 27.86 373 PRO D CA 1
ATOM 12631 C C . PRO D 1 373 ? 18.197 -38.849 5.311 1.00 27.08 373 PRO D C 1
ATOM 12632 O O . PRO D 1 373 ? 18.656 -37.778 4.962 1.00 28.59 373 PRO D O 1
ATOM 12636 N N . PHE D 1 374 ? 17.326 -38.948 6.306 1.00 28.36 374 PHE D N 1
ATOM 12637 C CA . PHE D 1 374 ? 16.950 -37.760 7.064 1.00 28.38 374 PHE D CA 1
ATOM 12638 C C . PHE D 1 374 ? 18.144 -37.129 7.785 1.00 27.55 374 PHE D C 1
ATOM 12639 O O . PHE D 1 374 ? 18.284 -35.915 7.737 1.00 27.51 374 PHE D O 1
ATOM 12647 N N . LEU D 1 375 ? 18.970 -37.956 8.434 1.00 28.09 375 LEU D N 1
ATOM 12648 C CA . LEU D 1 375 ? 20.190 -37.474 9.107 1.00 27.57 375 LEU D CA 1
ATOM 12649 C C . LEU D 1 375 ? 21.148 -36.774 8.160 1.00 27.30 375 LEU D C 1
ATOM 12650 O O . LEU D 1 375 ? 21.695 -35.728 8.504 1.00 26.09 375 LEU D O 1
ATOM 12655 N N . ILE D 1 376 ? 21.368 -37.350 6.972 1.00 27.65 376 ILE D N 1
ATOM 12656 C CA . ILE D 1 376 ? 22.302 -36.794 6.005 1.00 27.17 376 ILE D CA 1
ATOM 12657 C C . ILE D 1 376 ? 21.807 -35.447 5.483 1.00 27.36 376 ILE D C 1
ATOM 12658 O O . ILE D 1 376 ? 22.544 -34.447 5.432 1.00 26.68 376 ILE D O 1
ATOM 12663 N N . ALA D 1 377 ? 20.536 -35.417 5.105 1.00 27.17 377 ALA D N 1
ATOM 12664 C CA . ALA D 1 377 ? 19.879 -34.178 4.707 1.00 28.55 377 ALA D CA 1
ATOM 12665 C C . ALA D 1 377 ? 19.947 -33.130 5.828 1.00 28.25 377 ALA D C 1
ATOM 12666 O O . ALA D 1 377 ? 20.291 -31.966 5.550 1.00 29.52 377 ALA D O 1
ATOM 12668 N N . TYR D 1 378 ? 19.724 -33.559 7.087 1.00 28.03 378 TYR D N 1
ATOM 12669 C CA . TYR D 1 378 ? 19.650 -32.671 8.242 1.00 28.59 378 TYR D CA 1
ATOM 12670 C C . TYR D 1 378 ? 21.023 -31.993 8.551 1.00 27.95 378 TYR D C 1
ATOM 12671 O O . TYR D 1 378 ? 21.139 -30.752 8.661 1.00 28.33 378 TYR D O 1
ATOM 12680 N N . LEU D 1 379 ? 22.051 -32.827 8.637 1.00 27.56 379 LEU D N 1
ATOM 12681 C CA . LEU D 1 379 ? 23.432 -32.346 8.827 1.00 27.68 379 LEU D CA 1
ATOM 12682 C C . LEU D 1 379 ? 23.890 -31.478 7.690 1.00 27.24 379 LEU D C 1
ATOM 12683 O O . LEU D 1 379 ? 24.409 -30.376 7.924 1.00 27.14 379 LEU D O 1
ATOM 12688 N N . SER D 1 380 ? 23.612 -31.896 6.446 1.00 28.38 380 SER D N 1
ATOM 12689 C CA . SER D 1 380 ? 24.179 -31.213 5.276 1.00 29.15 380 SER D CA 1
ATOM 12690 C C . SER D 1 380 ? 23.483 -29.897 5.008 1.00 29.42 380 SER D C 1
ATOM 12691 O O . SER D 1 380 ? 23.956 -29.096 4.220 1.00 29.24 380 SER D O 1
ATOM 12694 N N . GLU D 1 381 ? 22.388 -29.672 5.692 1.00 29.75 381 GLU D N 1
ATOM 12695 C CA . GLU D 1 381 ? 21.661 -28.410 5.606 1.00 31.25 381 GLU D CA 1
ATOM 12696 C C . GLU D 1 381 ? 22.483 -27.265 6.246 1.00 30.32 381 GLU D C 1
ATOM 12697 O O . GLU D 1 381 ? 22.287 -26.096 5.910 1.00 30.10 381 GLU D O 1
ATOM 12703 N N . PHE D 1 382 ? 23.326 -27.601 7.218 1.00 29.43 382 PHE D N 1
ATOM 12704 C CA . PHE D 1 382 ? 24.109 -26.574 7.933 1.00 28.60 382 PHE D CA 1
ATOM 12705 C C . PHE D 1 382 ? 25.630 -26.767 7.956 1.00 28.45 382 PHE D C 1
ATOM 12706 O O . PHE D 1 382 ? 26.371 -25.844 8.325 1.00 27.39 382 PHE D O 1
ATOM 12714 N N . MET D 1 383 ? 26.123 -27.892 7.460 1.00 28.30 383 MET D N 1
ATOM 12715 C CA . MET D 1 383 ? 27.571 -28.119 7.342 1.00 27.89 383 MET D CA 1
ATOM 12716 C C . MET D 1 383 ? 27.879 -29.108 6.195 1.00 27.73 383 MET D C 1
ATOM 12717 O O . MET D 1 383 ? 27.045 -29.950 5.857 1.00 28.23 383 MET D O 1
ATOM 12722 N N . THR D 1 384 ? 29.026 -28.947 5.571 1.00 25.81 384 THR D N 1
ATOM 12723 C CA . THR D 1 384 ? 29.494 -29.863 4.565 1.00 27.32 384 THR D CA 1
ATOM 12724 C C . THR D 1 384 ? 29.944 -31.183 5.155 1.00 26.22 384 THR D C 1
ATOM 12725 O O . THR D 1 384 ? 30.790 -31.212 6.081 1.00 27.23 384 THR D O 1
ATOM 12729 N N . LEU D 1 385 ? 29.354 -32.250 4.610 1.00 25.23 385 LEU D N 1
ATOM 12730 C CA . LEU D 1 385 ? 29.785 -33.611 4.880 1.00 25.70 385 LEU D CA 1
ATOM 12731 C C . LEU D 1 385 ? 30.801 -33.979 3.831 1.00 26.84 385 LEU D C 1
ATOM 12732 O O . LEU D 1 385 ? 30.599 -33.731 2.630 1.00 25.74 385 LEU D O 1
ATOM 12737 N N . ASN D 1 386 ? 31.886 -34.584 4.263 1.00 26.38 386 ASN D N 1
ATOM 12738 C CA . ASN D 1 386 ? 32.968 -34.986 3.347 1.00 26.45 386 ASN D CA 1
ATOM 12739 C C . ASN D 1 386 ? 33.239 -36.481 3.374 1.00 26.71 386 ASN D C 1
ATOM 12740 O O . ASN D 1 386 ? 32.927 -37.158 4.327 1.00 24.61 386 ASN D O 1
ATOM 12745 N N . PRO D 1 387 ? 33.748 -37.046 2.290 1.00 25.95 387 PRO D N 1
ATOM 12746 C CA . PRO D 1 387 ? 34.076 -38.455 2.287 1.00 25.41 387 PRO D CA 1
ATOM 12747 C C . PRO D 1 387 ? 34.920 -38.853 3.459 1.00 25.68 387 PRO D C 1
ATOM 12748 O O . PRO D 1 387 ? 35.936 -38.218 3.699 1.00 25.45 387 PRO D O 1
ATOM 12752 N N . GLY D 1 388 ? 34.507 -39.938 4.107 1.00 24.27 388 GLY D N 1
ATOM 12753 C CA . GLY D 1 388 ? 35.204 -40.428 5.270 1.00 23.62 388 GLY D CA 1
ATOM 12754 C C . GLY D 1 388 ? 34.420 -40.052 6.485 1.00 24.11 388 GLY D C 1
ATOM 12755 O O . GLY D 1 388 ? 34.575 -40.749 7.482 1.00 25.52 388 GLY D O 1
ATOM 12756 N N . ASP D 1 389 ? 33.576 -39.024 6.448 1.00 22.84 389 ASP D N 1
ATOM 12757 C CA . ASP D 1 389 ? 32.761 -38.709 7.643 1.00 23.58 389 ASP D CA 1
ATOM 12758 C C . ASP D 1 389 ? 31.846 -39.902 7.967 1.00 25.12 389 ASP D C 1
ATOM 12759 O O . ASP D 1 389 ? 31.386 -40.662 7.090 1.00 23.82 389 ASP D O 1
ATOM 12764 N N . MET D 1 390 ? 31.560 -40.043 9.244 1.00 25.73 390 MET D N 1
ATOM 12765 C CA . MET D 1 390 ? 30.842 -41.207 9.808 1.00 26.64 390 MET D CA 1
ATOM 12766 C C . MET D 1 390 ? 29.690 -40.697 10.710 1.00 26.50 390 MET D C 1
ATOM 12767 O O . MET D 1 390 ? 29.818 -39.708 11.445 1.00 28.13 390 MET D O 1
ATOM 12772 N N . ILE D 1 391 ? 28.555 -41.374 10.609 1.00 27.19 391 ILE D N 1
ATOM 12773 C CA . ILE D 1 391 ? 27.392 -41.112 11.435 1.00 27.60 391 ILE D CA 1
ATOM 12774 C C . ILE D 1 391 ? 27.009 -42.389 12.180 1.00 28.54 391 ILE D C 1
ATOM 12775 O O . ILE D 1 391 ? 26.551 -43.359 11.614 1.00 26.99 391 ILE D O 1
ATOM 12780 N N . ALA D 1 392 ? 27.205 -42.367 13.499 1.00 28.04 392 ALA D N 1
ATOM 12781 C CA . ALA D 1 392 ? 26.767 -43.441 14.363 1.00 29.35 392 ALA D CA 1
ATOM 12782 C C . ALA D 1 392 ? 25.337 -43.191 14.749 1.00 28.78 392 ALA D C 1
ATOM 12783 O O . ALA D 1 392 ? 24.983 -42.121 15.331 1.00 28.29 392 ALA D O 1
ATOM 12785 N N . THR D 1 393 ? 24.456 -44.110 14.309 1.00 29.10 393 THR D N 1
ATOM 12786 C CA . THR D 1 393 ? 23.049 -43.787 14.199 1.00 28.46 393 THR D CA 1
ATOM 12787 C C . THR D 1 393 ? 22.258 -44.099 15.480 1.00 29.96 393 THR D C 1
ATOM 12788 O O . THR D 1 393 ? 21.066 -43.861 15.542 1.00 29.52 393 THR D O 1
ATOM 12792 N N . GLY D 1 394 ? 22.976 -44.570 16.481 1.00 31.60 394 GLY D N 1
ATOM 12793 C CA . GLY D 1 394 ? 22.390 -44.680 17.809 1.00 31.64 394 GLY D CA 1
ATOM 12794 C C . GLY D 1 394 ? 22.261 -46.136 18.173 1.00 32.84 394 GLY D C 1
ATOM 12795 O O . GLY D 1 394 ? 22.740 -46.977 17.464 1.00 31.18 394 GLY D O 1
ATOM 12796 N N . THR D 1 395 ? 21.652 -46.429 19.336 1.00 34.28 395 THR D N 1
ATOM 12797 C CA . THR D 1 395 ? 21.606 -47.787 19.869 1.00 35.55 395 THR D CA 1
ATOM 12798 C C . THR D 1 395 ? 20.214 -48.112 20.456 1.00 35.51 395 THR D C 1
ATOM 12799 O O . THR D 1 395 ? 19.532 -47.246 20.947 1.00 35.06 395 THR D O 1
ATOM 12803 N N . PRO D 1 396 ? 19.791 -49.360 20.305 1.00 37.19 396 PRO D N 1
ATOM 12804 C CA . PRO D 1 396 ? 18.491 -49.789 20.833 1.00 39.01 396 PRO D CA 1
ATOM 12805 C C . PRO D 1 396 ? 18.583 -50.033 22.335 1.00 40.83 396 PRO D C 1
ATOM 12806 O O . PRO D 1 396 ? 19.694 -50.052 22.890 1.00 41.25 396 PRO D O 1
ATOM 12810 N N . LYS D 1 397 ? 17.441 -50.323 22.955 1.00 43.20 397 LYS D N 1
ATOM 12811 C CA . LYS D 1 397 ? 17.414 -50.706 24.369 1.00 44.36 397 LYS D CA 1
ATOM 12812 C C . LYS D 1 397 ? 18.284 -51.878 24.647 1.00 44.16 397 LYS D C 1
ATOM 12813 O O . LYS D 1 397 ? 18.551 -52.697 23.759 1.00 43.89 397 LYS D O 1
ATOM 12819 N N . GLY D 1 398 ? 18.688 -52.018 25.899 1.00 44.88 398 GLY D N 1
ATOM 12820 C CA . GLY D 1 398 ? 19.318 -53.252 26.305 1.00 45.88 398 GLY D CA 1
ATOM 12821 C C . GLY D 1 398 ? 20.736 -53.112 26.758 1.00 46.44 398 GLY D C 1
ATOM 12822 O O . GLY D 1 398 ? 21.603 -53.921 26.430 1.00 46.77 398 GLY D O 1
ATOM 12823 N N . LEU D 1 399 ? 20.933 -52.116 27.597 1.00 48.67 399 LEU D N 1
ATOM 12824 C CA . LEU D 1 399 ? 22.247 -51.747 28.082 1.00 50.48 399 LEU D CA 1
ATOM 12825 C C . LEU D 1 399 ? 22.549 -52.396 29.415 1.00 51.44 399 LEU D C 1
ATOM 12826 O O . LEU D 1 399 ? 21.676 -52.488 30.263 1.00 51.85 399 LEU D O 1
ATOM 12831 N N . SER D 1 400 ? 23.798 -52.820 29.589 1.00 52.76 400 SER D N 1
ATOM 12832 C CA . SER D 1 400 ? 24.239 -53.427 30.852 1.00 52.73 400 SER D CA 1
ATOM 12833 C C . SER D 1 400 ? 25.754 -53.290 31.059 1.00 53.29 400 SER D C 1
ATOM 12834 O O . SER D 1 400 ? 26.510 -53.073 30.105 1.00 53.10 400 SER D O 1
ATOM 12837 N N . ASP D 1 401 ? 26.178 -53.458 32.318 1.00 52.84 401 ASP D N 1
ATOM 12838 C CA . ASP D 1 401 ? 27.551 -53.216 32.774 1.00 52.21 401 ASP D CA 1
ATOM 12839 C C . ASP D 1 401 ? 28.542 -54.253 32.269 1.00 51.32 401 ASP D C 1
ATOM 12840 O O . ASP D 1 401 ? 28.207 -55.433 32.155 1.00 51.71 401 ASP D O 1
ATOM 12845 N N . VAL D 1 402 ? 29.779 -53.834 31.997 1.00 50.05 402 VAL D N 1
ATOM 12846 C CA . VAL D 1 402 ? 30.836 -54.739 31.525 1.00 49.56 402 VAL D CA 1
ATOM 12847 C C . VAL D 1 402 ? 32.171 -54.491 32.260 1.00 49.77 402 VAL D C 1
ATOM 12848 O O . VAL D 1 402 ? 32.502 -53.341 32.521 1.00 50.19 402 VAL D O 1
ATOM 12852 N N . VAL D 1 403 ? 32.955 -55.554 32.512 1.00 49.16 403 VAL D N 1
ATOM 12853 C CA . VAL D 1 403 ? 34.104 -55.491 33.418 1.00 48.14 403 VAL D CA 1
ATOM 12854 C C . VAL D 1 403 ? 35.314 -56.213 32.833 1.00 48.09 403 VAL D C 1
ATOM 12855 O O . VAL D 1 403 ? 35.172 -57.047 31.922 1.00 47.42 403 VAL D O 1
ATOM 12859 N N . PRO D 1 404 ? 36.512 -55.936 33.361 1.00 47.59 404 PRO D N 1
ATOM 12860 C CA . PRO D 1 404 ? 37.744 -56.517 32.809 1.00 47.49 404 PRO D CA 1
ATOM 12861 C C . PRO D 1 404 ? 37.712 -58.030 32.699 1.00 47.75 404 PRO D C 1
ATOM 12862 O O . PRO D 1 404 ? 37.211 -58.680 33.622 1.00 47.95 404 PRO D O 1
ATOM 12866 N N . GLY D 1 405 ? 38.243 -58.564 31.597 1.00 47.41 405 GLY D N 1
ATOM 12867 C CA . GLY D 1 405 ? 38.105 -59.966 31.241 1.00 47.27 405 GLY D CA 1
ATOM 12868 C C . GLY D 1 405 ? 36.928 -60.251 30.302 1.00 47.56 405 GLY D C 1
ATOM 12869 O O . GLY D 1 405 ? 36.986 -61.205 29.524 1.00 47.08 405 GLY D O 1
ATOM 12870 N N . ASP D 1 406 ? 35.866 -59.444 30.393 1.00 47.55 406 ASP D N 1
ATOM 12871 C CA . ASP D 1 406 ? 34.699 -59.529 29.501 1.00 47.94 406 ASP D CA 1
ATOM 12872 C C . ASP D 1 406 ? 35.030 -59.471 27.994 1.00 48.25 406 ASP D C 1
ATOM 12873 O O . ASP D 1 406 ? 35.823 -58.601 27.546 1.00 47.50 406 ASP D O 1
ATOM 12878 N N . GLU D 1 407 ? 34.421 -60.386 27.222 1.00 48.43 407 GLU D N 1
ATOM 12879 C CA . GLU D 1 407 ? 34.433 -60.306 25.750 1.00 48.77 407 GLU D CA 1
ATOM 12880 C C . GLU D 1 407 ? 33.061 -59.770 25.240 1.00 48.17 407 GLU D C 1
ATOM 12881 O O . GLU D 1 407 ? 32.015 -60.418 25.391 1.00 48.88 407 GLU D O 1
ATOM 12887 N N . VAL D 1 408 ? 33.096 -58.526 24.713 1.00 47.36 408 VAL D N 1
ATOM 12888 C CA . VAL D 1 408 ? 31.930 -57.852 24.133 1.00 46.51 408 VAL D CA 1
ATOM 12889 C C . VAL D 1 408 ? 31.970 -57.928 22.593 1.00 46.00 408 VAL D C 1
ATOM 12890 O O . VAL D 1 408 ? 32.942 -57.502 21.952 1.00 44.35 408 VAL D O 1
ATOM 12894 N N . VAL D 1 409 ? 30.923 -58.515 22.014 1.00 44.92 409 VAL D N 1
ATOM 12895 C CA . VAL D 1 409 ? 30.828 -58.664 20.558 1.00 44.72 409 VAL D CA 1
ATOM 12896 C C . VAL D 1 409 ? 29.591 -57.894 20.104 1.00 44.25 409 VAL D C 1
ATOM 12897 O O . VAL D 1 409 ? 28.498 -58.142 20.581 1.00 43.16 409 VAL D O 1
ATOM 12901 N N . VAL D 1 410 ? 29.785 -56.898 19.236 1.00 44.51 410 VAL D N 1
ATOM 12902 C CA . VAL D 1 410 ? 28.652 -56.245 18.594 1.00 44.13 410 VAL D CA 1
ATOM 12903 C C . VAL D 1 410 ? 28.555 -56.739 17.168 1.00 44.58 410 VAL D C 1
ATOM 12904 O O . VAL D 1 410 ? 29.553 -56.939 16.456 1.00 43.19 410 VAL D O 1
ATOM 12908 N N . GLU D 1 411 ? 27.320 -56.973 16.772 1.00 45.70 411 GLU D N 1
ATOM 12909 C CA . GLU D 1 411 ? 27.024 -57.621 15.515 1.00 46.84 411 GLU D CA 1
ATOM 12910 C C . GLU D 1 411 ? 25.883 -56.895 14.840 1.00 45.64 411 GLU D C 1
ATOM 12911 O O . GLU D 1 411 ? 24.893 -56.592 15.485 1.00 45.50 411 GLU D O 1
ATOM 12917 N N . VAL D 1 412 ? 26.076 -56.568 13.562 1.00 44.81 412 VAL D N 1
ATOM 12918 C CA . VAL D 1 412 ? 25.005 -56.048 12.696 1.00 43.96 412 VAL D CA 1
ATOM 12919 C C . VAL D 1 412 ? 24.925 -56.973 11.483 1.00 43.23 412 VAL D C 1
ATOM 12920 O O . VAL D 1 412 ? 25.837 -57.011 10.661 1.00 40.96 412 VAL D O 1
ATOM 12924 N N . GLU D 1 413 ? 23.853 -57.774 11.448 1.00 44.11 413 GLU D N 1
ATOM 12925 C CA . GLU D 1 413 ? 23.395 -58.575 10.302 1.00 45.27 413 GLU D CA 1
ATOM 12926 C C . GLU D 1 413 ? 23.843 -58.035 8.965 1.00 43.47 413 GLU D C 1
ATOM 12927 O O . GLU D 1 413 ? 23.366 -57.004 8.552 1.00 45.55 413 GLU D O 1
ATOM 12933 N N . GLY D 1 414 ? 24.767 -58.710 8.304 1.00 42.51 414 GLY D N 1
ATOM 12934 C CA . GLY D 1 414 ? 25.206 -58.344 6.959 1.00 41.22 414 GLY D CA 1
ATOM 12935 C C . GLY D 1 414 ? 26.203 -57.199 6.847 1.00 39.97 414 GLY D C 1
ATOM 12936 O O . GLY D 1 414 ? 26.648 -56.866 5.758 1.00 39.12 414 GLY D O 1
ATOM 12937 N N . VAL D 1 415 ? 26.588 -56.625 7.975 1.00 38.00 415 VAL D N 1
ATOM 12938 C CA . VAL D 1 415 ? 27.522 -55.514 8.002 1.00 37.88 415 VAL D CA 1
ATOM 12939 C C . VAL D 1 415 ? 28.839 -55.933 8.663 1.00 38.22 415 VAL D C 1
ATOM 12940 O O . VAL D 1 415 ? 29.898 -55.747 8.096 1.00 36.52 415 VAL D O 1
ATOM 12944 N N . GLY D 1 416 ? 28.773 -56.435 9.886 1.00 38.31 416 GLY D N 1
ATOM 12945 C CA . GLY D 1 416 ? 29.971 -57.005 10.474 1.00 38.89 416 GLY D CA 1
ATOM 12946 C C . GLY D 1 416 ? 29.879 -57.453 11.903 1.00 38.66 416 GLY D C 1
ATOM 12947 O O . GLY D 1 416 ? 28.877 -57.271 12.584 1.00 38.46 416 GLY D O 1
ATOM 12948 N N . ARG D 1 417 ? 30.979 -58.049 12.360 1.00 39.75 417 ARG D N 1
ATOM 12949 C CA . ARG D 1 417 ? 31.078 -58.580 13.720 1.00 40.54 417 ARG D CA 1
ATOM 12950 C C . ARG D 1 417 ? 32.280 -57.912 14.374 1.00 39.62 417 ARG D C 1
ATOM 12951 O O . ARG D 1 417 ? 33.374 -57.975 13.842 1.00 40.06 417 ARG D O 1
ATOM 12959 N N . LEU D 1 418 ? 32.071 -57.283 15.515 1.00 39.38 418 LEU D N 1
ATOM 12960 C CA . LEU D 1 418 ? 33.110 -56.438 16.096 1.00 40.12 418 LEU D CA 1
ATOM 12961 C C . LEU D 1 418 ? 33.388 -56.883 17.524 1.00 40.36 418 LEU D C 1
ATOM 12962 O O . LEU D 1 418 ? 32.558 -56.700 18.405 1.00 39.82 418 LEU D O 1
ATOM 12967 N N . VAL D 1 419 ? 34.571 -57.478 17.703 1.00 41.98 419 VAL D N 1
ATOM 12968 C CA . VAL D 1 419 ? 34.994 -58.058 18.964 1.00 43.02 419 VAL D CA 1
ATOM 12969 C C . VAL D 1 419 ? 35.825 -57.016 19.734 1.00 42.52 419 VAL D C 1
ATOM 12970 O O . VAL D 1 419 ? 36.685 -56.336 19.186 1.00 42.90 419 VAL D O 1
ATOM 12974 N N . ASN D 1 420 ? 35.517 -56.900 21.011 1.00 43.10 420 ASN D N 1
ATOM 12975 C CA . ASN D 1 420 ? 36.257 -56.066 21.954 1.00 43.46 420 ASN D CA 1
ATOM 12976 C C . ASN D 1 420 ? 36.433 -56.870 23.247 1.00 44.95 420 ASN D C 1
ATOM 12977 O O . ASN D 1 420 ? 35.559 -57.633 23.638 1.00 45.38 420 ASN D O 1
ATOM 12982 N N . ARG D 1 421 ? 37.542 -56.620 23.933 1.00 46.04 421 ARG D N 1
ATOM 12983 C CA . ARG D 1 421 ? 37.833 -57.255 25.218 1.00 47.47 421 ARG D CA 1
ATOM 12984 C C . ARG D 1 421 ? 38.030 -56.081 26.183 1.00 46.98 421 ARG D C 1
ATOM 12985 O O . ARG D 1 421 ? 38.760 -55.134 25.865 1.00 47.83 421 ARG D O 1
ATOM 12993 N N . ILE D 1 422 ? 37.295 -56.063 27.294 1.00 46.18 422 ILE D N 1
ATOM 12994 C CA . ILE D 1 422 ? 37.494 -55.061 28.338 1.00 46.50 422 ILE D CA 1
ATOM 12995 C C . ILE D 1 422 ? 38.784 -55.428 29.141 1.00 47.62 422 ILE D C 1
ATOM 12996 O O . ILE D 1 422 ? 39.136 -56.620 29.310 1.00 46.45 422 ILE D O 1
ATOM 13001 N N . VAL D 1 423 ? 39.497 -54.393 29.588 1.00 48.34 423 VAL D N 1
ATOM 13002 C CA . VAL D 1 423 ? 40.650 -54.546 30.479 1.00 49.15 423 VAL D CA 1
ATOM 13003 C C . VAL D 1 423 ? 40.617 -53.487 31.586 1.00 49.51 423 VAL D C 1
ATOM 13004 O O . VAL D 1 423 ? 39.810 -52.561 31.587 1.00 48.67 423 VAL D O 1
ATOM 13008 N N . SER D 1 424 ? 41.452 -53.700 32.593 1.00 51.25 424 SER D N 1
ATOM 13009 C CA . SER D 1 424 ? 41.576 -52.772 33.710 1.00 51.83 424 SER D CA 1
ATOM 13010 C C . SER D 1 424 ? 42.638 -51.731 33.302 1.00 53.19 424 SER D C 1
ATOM 13011 O O . SER D 1 424 ? 43.409 -51.959 32.362 1.00 52.05 424 SER D O 1
ATOM 13014 N N . GLU D 1 425 ? 42.689 -50.612 34.021 1.00 55.19 425 GLU D N 1
ATOM 13015 C CA . GLU D 1 425 ? 43.813 -49.657 33.915 1.00 57.08 425 GLU D CA 1
ATOM 13016 C C . GLU D 1 425 ? 45.186 -50.321 34.108 1.00 59.43 425 GLU D C 1
ATOM 13017 O O . GLU D 1 425 ? 46.139 -50.029 33.385 1.00 59.25 425 GLU D O 1
ATOM 13023 N N . GLU D 1 426 ? 45.259 -51.224 35.091 1.00 61.92 426 GLU D N 1
ATOM 13024 C CA . GLU D 1 426 ? 46.491 -51.921 35.473 1.00 63.82 426 GLU D CA 1
ATOM 13025 C C . GLU D 1 426 ? 47.004 -52.826 34.338 1.00 65.47 426 GLU D C 1
ATOM 13026 O O . GLU D 1 426 ? 48.201 -52.845 34.030 1.00 65.84 426 GLU D O 1
ATOM 13032 N N . THR D 1 427 ? 46.094 -53.569 33.714 1.00 67.09 427 THR D N 1
ATOM 13033 C CA . THR D 1 427 ? 46.449 -54.506 32.637 1.00 68.63 427 THR D CA 1
ATOM 13034 C C . THR D 1 427 ? 46.949 -53.748 31.397 1.00 69.82 427 THR D C 1
ATOM 13035 O O . THR D 1 427 ? 47.851 -54.204 30.679 1.00 69.80 427 THR D O 1
ATOM 13039 N N . ALA D 1 428 ? 46.365 -52.572 31.178 1.00 71.22 428 ALA D N 1
ATOM 13040 C CA . ALA D 1 428 ? 46.664 -51.730 30.024 1.00 72.21 428 ALA D CA 1
ATOM 13041 C C . ALA D 1 428 ? 47.969 -50.935 30.170 1.00 73.09 428 ALA D C 1
ATOM 13042 O O . ALA D 1 428 ? 48.582 -50.593 29.156 1.00 73.47 428 ALA D O 1
ATOM 13044 N N . LYS D 1 429 ? 48.403 -50.650 31.405 1.00 74.03 429 LYS D N 1
ATOM 13045 C CA . LYS D 1 429 ? 49.489 -49.674 31.610 1.00 74.65 429 LYS D CA 1
ATOM 13046 C C . LYS D 1 429 ? 50.845 -50.206 31.170 1.00 74.59 429 LYS D C 1
ATOM 13047 O O . LYS D 1 429 ? 51.087 -51.411 31.215 1.00 74.88 429 LYS D O 1
#